Protein 2OJ2 (pdb70)

Organism: Homo sapiens (NCBI:txid9606)

CATH classification: 2.30.30.40

Nearest PDB structures (foldseek):
  2oj2-assembly1_A  TM=7.500E-01  e=1.162E-14  Homo sapiens
  2oi3-assembly1_A  TM=7.207E-01  e=2.127E-12  Homo sapiens
  4u5w-assembly1_B  TM=9.147E-01  e=1.970E-09  Homo sapiens
  3vs4-assembly1_A  TM=9.274E-01  e=3.945E-09  Homo sapiens
  1x6b-assembly1_A  TM=7.966E-01  e=9.903E-05  Homo sapiens

Foldseek 3Di:
DPDDDDDDDDDDDDDDPPDDDDDQWFKKAFCAFADCPDPFAHGDGHGWIWTFDAPPDAWTWTATPVHSHTTTYGVVRIAGPVRDDD/DPPDPDDDDPDD

Structure (mmCIF, N/CA/C/O backbone):
data_2OJ2
#
_entry.id   2OJ2
#
loop_
_entity.id
_entity.type
_entity.pdbx_description
1 polymer 'Hematopoetic Cell Kinase, SH3 domain'
2 polymer 'artificial peptide PD1'
#
loop_
_atom_site.group_PDB
_atom_site.id
_atom_site.type_symbol
_atom_site.label_atom_id
_atom_site.label_alt_id
_atom_site.label_comp_id
_atom_site.label_asym_id
_atom_site.label_entity_id
_atom_site.label_seq_id
_atom_site.pdbx_PDB_ins_code
_atom_site.Cartn_x
_atom_site.Cartn_y
_atom_site.Cartn_z
_atom_site.occupancy
_atom_site.B_iso_or_equiv
_atom_site.auth_seq_id
_atom_site.auth_comp_id
_atom_site.auth_asym_id
_atom_site.auth_atom_id
_atom_site.pdbx_PDB_model_num
ATOM 1 N N . GLY A 1 1 ? -50.627 -62.970 -2.460 1.00 0.00 1 GLY A N 1
ATOM 2 C CA . GLY A 1 1 ? -50.413 -61.542 -2.614 1.00 0.00 1 GLY A CA 1
ATOM 3 C C . GLY A 1 1 ? -49.243 -61.260 -3.558 1.00 0.00 1 GLY A C 1
ATOM 4 O O . GLY A 1 1 ? -48.391 -62.121 -3.770 1.00 0.00 1 GLY A O 1
ATOM 8 N N . PRO A 1 2 ? -49.238 -60.018 -4.113 1.00 0.00 2 PRO A N 1
ATOM 9 C CA . PRO A 1 2 ? -48.185 -59.613 -5.029 1.00 0.00 2 PRO A CA 1
ATOM 10 C C . PRO A 1 2 ? -46.886 -59.319 -4.277 1.00 0.00 2 PRO A C 1
ATOM 11 O O . PRO A 1 2 ? -46.844 -59.396 -3.049 1.00 0.00 2 PRO A O 1
ATOM 22 N N . LEU A 1 3 ? -45.858 -58.987 -5.042 1.00 0.00 3 LEU A N 1
ATOM 23 C CA . LEU A 1 3 ? -44.560 -58.682 -4.464 1.00 0.00 3 LEU A CA 1
ATOM 24 C C . LEU A 1 3 ? -43.820 -57.697 -5.371 1.00 0.00 3 LEU A C 1
ATOM 25 O O . LEU A 1 3 ? -44.051 -57.667 -6.580 1.00 0.00 3 LEU A O 1
ATOM 41 N N . GLY A 1 4 ? -42.947 -56.914 -4.755 1.00 0.00 4 GLY A N 1
ATOM 42 C CA . GLY A 1 4 ? -42.172 -55.932 -5.492 1.00 0.00 4 GLY A CA 1
ATOM 43 C C . GLY A 1 4 ? -40.903 -55.549 -4.729 1.00 0.00 4 GLY A C 1
ATOM 44 O O . GLY A 1 4 ? -40.924 -55.424 -3.505 1.00 0.00 4 GLY A O 1
ATOM 48 N N . SER A 1 5 ? -39.827 -55.374 -5.483 1.00 0.00 5 SER A N 1
ATOM 49 C CA . SER A 1 5 ? -38.551 -55.008 -4.892 1.00 0.00 5 SER A CA 1
ATOM 50 C C . SER A 1 5 ? -38.128 -53.622 -5.379 1.00 0.00 5 SER A C 1
ATOM 51 O O . SER A 1 5 ? -38.019 -53.388 -6.582 1.00 0.00 5 SER A O 1
ATOM 59 N N . PRO A 1 6 ? -37.893 -52.713 -4.394 1.00 0.00 6 PRO A N 1
ATOM 60 C CA . PRO A 1 6 ? -37.483 -51.356 -4.710 1.00 0.00 6 PRO A CA 1
ATOM 61 C C . PRO A 1 6 ? -36.017 -51.313 -5.147 1.00 0.00 6 PRO A C 1
ATOM 62 O O . PRO A 1 6 ? -35.319 -52.324 -5.092 1.00 0.00 6 PRO A O 1
ATOM 73 N N . GLY A 1 7 ? -35.593 -50.130 -5.570 1.00 0.00 7 GLY A N 1
ATOM 74 C CA . GLY A 1 7 ? -34.223 -49.943 -6.015 1.00 0.00 7 GLY A CA 1
ATOM 75 C C . GLY A 1 7 ? -34.143 -48.876 -7.109 1.00 0.00 7 GLY A C 1
ATOM 76 O O . GLY A 1 7 ? -34.249 -49.188 -8.294 1.00 0.00 7 GLY A O 1
ATOM 80 N N . PRO A 1 8 ? -33.953 -47.606 -6.661 1.00 0.00 8 PRO A N 1
ATOM 81 C CA . PRO A 1 8 ? -33.858 -46.492 -7.588 1.00 0.00 8 PRO A CA 1
ATOM 82 C C . PRO A 1 8 ? -32.502 -46.482 -8.297 1.00 0.00 8 PRO A C 1
ATOM 83 O O . PRO A 1 8 ? -31.643 -47.313 -8.010 1.00 0.00 8 PRO A O 1
ATOM 94 N N . ASN A 1 9 ? -32.355 -45.532 -9.209 1.00 0.00 9 ASN A N 1
ATOM 95 C CA . ASN A 1 9 ? -31.118 -45.404 -9.962 1.00 0.00 9 ASN A CA 1
ATOM 96 C C . ASN A 1 9 ? -30.601 -43.969 -9.842 1.00 0.00 9 ASN A C 1
ATOM 97 O O . ASN A 1 9 ? -30.969 -43.104 -10.636 1.00 0.00 9 ASN A O 1
ATOM 108 N N . SER A 1 10 ? -29.755 -43.760 -8.843 1.00 0.00 10 SER A N 1
ATOM 109 C CA . SER A 1 10 ? -29.183 -42.444 -8.611 1.00 0.00 10 SER A CA 1
ATOM 110 C C . SER A 1 10 ? -28.531 -41.922 -9.891 1.00 0.00 10 SER A C 1
ATOM 111 O O . SER A 1 10 ? -28.096 -42.705 -10.735 1.00 0.00 10 SER A O 1
ATOM 119 N N . HIS A 1 11 ? -28.484 -40.602 -9.998 1.00 0.00 11 HIS A N 1
ATOM 120 C CA . HIS A 1 11 ? -27.892 -39.966 -11.164 1.00 0.00 11 HIS A CA 1
ATOM 121 C C . HIS A 1 11 ? -27.251 -38.639 -10.753 1.00 0.00 11 HIS A C 1
ATOM 122 O O . HIS A 1 11 ? -27.440 -38.175 -9.629 1.00 0.00 11 HIS A O 1
ATOM 136 N N . ASN A 1 12 ? -26.506 -38.065 -11.686 1.00 0.00 12 ASN A N 1
ATOM 137 C CA . ASN A 1 12 ? -25.836 -36.800 -11.436 1.00 0.00 12 ASN A CA 1
ATOM 138 C C . ASN A 1 12 ? -25.267 -36.261 -12.750 1.00 0.00 12 ASN A C 1
ATOM 139 O O . ASN A 1 12 ? -25.148 -36.997 -13.727 1.00 0.00 12 ASN A O 1
ATOM 150 N N . SER A 1 13 ? -24.931 -34.979 -12.730 1.00 0.00 13 SER A N 1
ATOM 151 C CA . SER A 1 13 ? -24.379 -34.332 -13.907 1.00 0.00 13 SER A CA 1
ATOM 152 C C . SER A 1 13 ? -23.302 -33.326 -13.495 1.00 0.00 13 SER A C 1
ATOM 153 O O . SER A 1 13 ? -23.446 -32.635 -12.488 1.00 0.00 13 SER A O 1
ATOM 161 N N . ASN A 1 14 ? -22.247 -33.275 -14.295 1.00 0.00 14 ASN A N 1
ATOM 162 C CA . ASN A 1 14 ? -21.147 -32.364 -14.025 1.00 0.00 14 ASN A CA 1
ATOM 163 C C . ASN A 1 14 ? -20.006 -32.649 -15.004 1.00 0.00 14 ASN A C 1
ATOM 164 O O . ASN A 1 14 ? -19.708 -33.805 -15.298 1.00 0.00 14 ASN A O 1
ATOM 175 N N . THR A 1 15 ? -19.396 -31.572 -15.480 1.00 0.00 15 THR A N 1
ATOM 176 C CA . THR A 1 15 ? -18.293 -31.691 -16.419 1.00 0.00 15 THR A CA 1
ATOM 177 C C . THR A 1 15 ? -16.955 -31.633 -15.679 1.00 0.00 15 THR A C 1
ATOM 178 O O . THR A 1 15 ? -16.829 -30.946 -14.668 1.00 0.00 15 THR A O 1
ATOM 189 N N . PRO A 1 16 ? -15.963 -32.385 -16.228 1.00 0.00 16 PRO A N 1
ATOM 190 C CA . PRO A 1 16 ? -14.639 -32.426 -15.631 1.00 0.00 16 PRO A CA 1
ATOM 191 C C . PRO A 1 16 ? -13.867 -31.136 -15.919 1.00 0.00 16 PRO A C 1
ATOM 192 O O . PRO A 1 16 ? -14.461 -30.122 -16.279 1.00 0.00 16 PRO A O 1
ATOM 203 N N . GLY A 1 17 ? -12.556 -31.218 -15.749 1.00 0.00 17 GLY A N 1
ATOM 204 C CA . GLY A 1 17 ? -11.698 -30.070 -15.985 1.00 0.00 17 GLY A CA 1
ATOM 205 C C . GLY A 1 17 ? -11.657 -29.712 -17.473 1.00 0.00 17 GLY A C 1
ATOM 206 O O . GLY A 1 17 ? -10.627 -29.872 -18.125 1.00 0.00 17 GLY A O 1
ATOM 210 N N . ILE A 1 18 ? -12.792 -29.237 -17.965 1.00 0.00 18 ILE A N 1
ATOM 211 C CA . ILE A 1 18 ? -12.899 -28.857 -19.363 1.00 0.00 18 ILE A CA 1
ATOM 212 C C . ILE A 1 18 ? -11.826 -27.816 -19.688 1.00 0.00 18 ILE A C 1
ATOM 213 O O . ILE A 1 18 ? -11.503 -26.971 -18.854 1.00 0.00 18 ILE A O 1
ATOM 229 N N . ARG A 1 19 ? -11.302 -27.912 -20.901 1.00 0.00 19 ARG A N 1
ATOM 230 C CA . ARG A 1 19 ? -10.272 -26.989 -21.347 1.00 0.00 19 ARG A CA 1
ATOM 231 C C . ARG A 1 19 ? -10.575 -25.575 -20.849 1.00 0.00 19 ARG A C 1
ATOM 232 O O . ARG A 1 19 ? -11.736 -25.212 -20.668 1.00 0.00 19 ARG A O 1
ATOM 253 N N . GLU A 1 20 ? -9.511 -24.813 -20.643 1.00 0.00 20 GLU A N 1
ATOM 254 C CA . GLU A 1 20 ? -9.648 -23.446 -20.171 1.00 0.00 20 GLU A CA 1
ATOM 255 C C . GLU A 1 20 ? -9.463 -22.463 -21.330 1.00 0.00 20 GLU A C 1
ATOM 256 O O . GLU A 1 20 ? -9.078 -22.860 -22.429 1.00 0.00 20 GLU A O 1
ATOM 268 N N . ALA A 1 21 ? -9.747 -21.201 -21.043 1.00 0.00 21 ALA A N 1
ATOM 269 C CA . ALA A 1 21 ? -9.616 -20.159 -22.047 1.00 0.00 21 ALA A CA 1
ATOM 270 C C . ALA A 1 21 ? -9.983 -18.810 -21.426 1.00 0.00 21 ALA A C 1
ATOM 271 O O . ALA A 1 21 ? -10.333 -18.739 -20.248 1.00 0.00 21 ALA A O 1
ATOM 278 N N . GLY A 1 22 ? -9.890 -17.772 -22.244 1.00 0.00 22 GLY A N 1
ATOM 279 C CA . GLY A 1 22 ? -10.207 -16.429 -21.790 1.00 0.00 22 GLY A CA 1
ATOM 280 C C . GLY A 1 22 ? -9.350 -16.042 -20.583 1.00 0.00 22 GLY A C 1
ATOM 281 O O . GLY A 1 22 ? -9.859 -15.920 -19.470 1.00 0.00 22 GLY A O 1
ATOM 285 N N . SER A 1 23 ? -8.064 -15.859 -20.844 1.00 0.00 23 SER A N 1
ATOM 286 C CA . SER A 1 23 ? -7.132 -15.489 -19.793 1.00 0.00 23 SER A CA 1
ATOM 287 C C . SER A 1 23 ? -7.293 -14.007 -19.450 1.00 0.00 23 SER A C 1
ATOM 288 O O . SER A 1 23 ? -8.155 -13.327 -20.006 1.00 0.00 23 SER A O 1
ATOM 296 N N . GLU A 1 24 ? -6.450 -13.549 -18.536 1.00 0.00 24 GLU A N 1
ATOM 297 C CA . GLU A 1 24 ? -6.488 -12.159 -18.113 1.00 0.00 24 GLU A CA 1
ATOM 298 C C . GLU A 1 24 ? -5.782 -11.996 -16.765 1.00 0.00 24 GLU A C 1
ATOM 299 O O . GLU A 1 24 ? -6.271 -12.476 -15.743 1.00 0.00 24 GLU A O 1
ATOM 311 N N . ASP A 1 25 ? -4.645 -11.318 -16.807 1.00 0.00 25 ASP A N 1
ATOM 312 C CA . ASP A 1 25 ? -3.867 -11.086 -15.601 1.00 0.00 25 ASP A CA 1
ATOM 313 C C . ASP A 1 25 ? -2.922 -9.903 -15.828 1.00 0.00 25 ASP A C 1
ATOM 314 O O . ASP A 1 25 ? -1.831 -10.073 -16.371 1.00 0.00 25 ASP A O 1
ATOM 323 N N . ILE A 1 26 ? -3.376 -8.734 -15.402 1.00 0.00 26 ILE A N 1
ATOM 324 C CA . ILE A 1 26 ? -2.585 -7.524 -15.553 1.00 0.00 26 ILE A CA 1
ATOM 325 C C . ILE A 1 26 ? -1.523 -7.476 -14.452 1.00 0.00 26 ILE A C 1
ATOM 326 O O . ILE A 1 26 ? -1.821 -7.123 -13.313 1.00 0.00 26 ILE A O 1
ATOM 342 N N . ILE A 1 27 ? -0.306 -7.835 -14.833 1.00 0.00 27 ILE A N 1
ATOM 343 C CA . ILE A 1 27 ? 0.802 -7.835 -13.893 1.00 0.00 27 ILE A CA 1
ATOM 344 C C . ILE A 1 27 ? 1.482 -6.465 -13.911 1.00 0.00 27 ILE A C 1
ATOM 345 O O . ILE A 1 27 ? 1.855 -5.967 -14.973 1.00 0.00 27 ILE A O 1
ATOM 361 N N . VAL A 1 28 ? 1.623 -5.894 -12.723 1.00 0.00 28 VAL A N 1
ATOM 362 C CA . VAL A 1 28 ? 2.251 -4.591 -12.590 1.00 0.00 28 VAL A CA 1
ATOM 363 C C . VAL A 1 28 ? 3.253 -4.628 -11.434 1.00 0.00 28 VAL A C 1
ATOM 364 O O . VAL A 1 28 ? 2.936 -5.112 -10.349 1.00 0.00 28 VAL A O 1
ATOM 377 N N . VAL A 1 29 ? 4.442 -4.112 -11.707 1.00 0.00 29 VAL A N 1
ATOM 378 C CA . VAL A 1 29 ? 5.493 -4.080 -10.703 1.00 0.00 29 VAL A CA 1
ATOM 379 C C . VAL A 1 29 ? 5.430 -2.752 -9.947 1.00 0.00 29 VAL A C 1
ATOM 380 O O . VAL A 1 29 ? 5.311 -1.691 -10.558 1.00 0.00 29 VAL A O 1
ATOM 393 N N . ALA A 1 30 ? 5.513 -2.853 -8.629 1.00 0.00 30 ALA A N 1
ATOM 394 C CA . ALA A 1 30 ? 5.467 -1.674 -7.782 1.00 0.00 30 ALA A CA 1
ATOM 395 C C . ALA A 1 30 ? 6.654 -0.767 -8.114 1.00 0.00 30 ALA A C 1
ATOM 396 O O . ALA A 1 30 ? 7.805 -1.200 -8.058 1.00 0.00 30 ALA A O 1
ATOM 403 N N . LEU A 1 31 ? 6.335 0.474 -8.451 1.00 0.00 31 LEU A N 1
ATOM 404 C CA . LEU A 1 31 ? 7.362 1.445 -8.792 1.00 0.00 31 LEU A CA 1
ATOM 405 C C . LEU A 1 31 ? 7.971 2.007 -7.506 1.00 0.00 31 LEU A C 1
ATOM 406 O O . LEU A 1 31 ? 9.046 2.605 -7.534 1.00 0.00 31 LEU A O 1
ATOM 422 N N . TYR A 1 32 ? 7.260 1.796 -6.409 1.00 0.00 32 TYR A N 1
ATOM 423 C CA . TYR A 1 32 ? 7.718 2.275 -5.116 1.00 0.00 32 TYR A CA 1
ATOM 424 C C . TYR A 1 32 ? 7.047 1.503 -3.977 1.00 0.00 32 TYR A C 1
ATOM 425 O O . TYR A 1 32 ? 5.902 1.073 -4.104 1.00 0.00 32 TYR A O 1
ATOM 443 N N . ASP A 1 33 ? 7.789 1.353 -2.890 1.00 0.00 33 ASP A N 1
ATOM 444 C CA . ASP A 1 33 ? 7.282 0.641 -1.730 1.00 0.00 33 ASP A CA 1
ATOM 445 C C . ASP A 1 33 ? 5.982 1.300 -1.261 1.00 0.00 33 ASP A C 1
ATOM 446 O O . ASP A 1 33 ? 5.877 2.525 -1.238 1.00 0.00 33 ASP A O 1
ATOM 455 N N . TYR A 1 34 ? 5.026 0.457 -0.899 1.00 0.00 34 TYR A N 1
ATOM 456 C CA . TYR A 1 34 ? 3.739 0.941 -0.433 1.00 0.00 34 TYR A CA 1
ATOM 457 C C . TYR A 1 34 ? 3.231 0.106 0.744 1.00 0.00 34 TYR A C 1
ATOM 458 O O . TYR A 1 34 ? 3.182 -1.121 0.663 1.00 0.00 34 TYR A O 1
ATOM 476 N N . GLU A 1 35 ? 2.867 0.803 1.810 1.00 0.00 35 GLU A N 1
ATOM 477 C CA . GLU A 1 35 ? 2.365 0.140 3.002 1.00 0.00 35 GLU A CA 1
ATOM 478 C C . GLU A 1 35 ? 0.960 0.645 3.338 1.00 0.00 35 GLU A C 1
ATOM 479 O O . GLU A 1 35 ? 0.737 1.200 4.414 1.00 0.00 35 GLU A O 1
ATOM 491 N N . ALA A 1 36 ? 0.051 0.434 2.399 1.00 0.00 36 ALA A N 1
ATOM 492 C CA . ALA A 1 36 ? -1.327 0.860 2.582 1.00 0.00 36 ALA A CA 1
ATOM 493 C C . ALA A 1 36 ? -1.346 2.223 3.279 1.00 0.00 36 ALA A C 1
ATOM 494 O O . ALA A 1 36 ? -1.394 2.295 4.507 1.00 0.00 36 ALA A O 1
ATOM 501 N N . ILE A 1 37 ? -1.307 3.269 2.467 1.00 0.00 37 ILE A N 1
ATOM 502 C CA . ILE A 1 37 ? -1.319 4.624 2.990 1.00 0.00 37 ILE A CA 1
ATOM 503 C C . ILE A 1 37 ? -2.693 4.921 3.592 1.00 0.00 37 ILE A C 1
ATOM 504 O O . ILE A 1 37 ? -2.790 5.408 4.718 1.00 0.00 37 ILE A O 1
ATOM 520 N N . HIS A 1 38 ? -3.722 4.615 2.816 1.00 0.00 38 HIS A N 1
ATOM 521 C CA . HIS A 1 38 ? -5.087 4.844 3.258 1.00 0.00 38 HIS A CA 1
ATOM 522 C C . HIS A 1 38 ? -5.843 3.515 3.299 1.00 0.00 38 HIS A C 1
ATOM 523 O O . HIS A 1 38 ? -5.375 2.514 2.759 1.00 0.00 38 HIS A O 1
ATOM 537 N N . HIS A 1 39 ? -6.999 3.548 3.945 1.00 0.00 39 HIS A N 1
ATOM 538 C CA . HIS A 1 39 ? -7.825 2.358 4.063 1.00 0.00 39 HIS A CA 1
ATOM 539 C C . HIS A 1 39 ? -8.110 1.790 2.672 1.00 0.00 39 HIS A C 1
ATOM 540 O O . HIS A 1 39 ? -7.792 2.419 1.664 1.00 0.00 39 HIS A O 1
ATOM 554 N N . GLU A 1 40 ? -8.706 0.607 2.661 1.00 0.00 40 GLU A N 1
ATOM 555 C CA . GLU A 1 40 ? -9.038 -0.053 1.410 1.00 0.00 40 GLU A CA 1
ATOM 556 C C . GLU A 1 40 ? -7.874 0.064 0.424 1.00 0.00 40 GLU A C 1
ATOM 557 O O . GLU A 1 40 ? -7.981 0.752 -0.591 1.00 0.00 40 GLU A O 1
ATOM 569 N N . ASP A 1 41 ? -6.788 -0.620 0.756 1.00 0.00 41 ASP A N 1
ATOM 570 C CA . ASP A 1 41 ? -5.606 -0.602 -0.088 1.00 0.00 41 ASP A CA 1
ATOM 571 C C . ASP A 1 41 ? -4.654 -1.715 0.352 1.00 0.00 41 ASP A C 1
ATOM 572 O O . ASP A 1 41 ? -4.553 -2.017 1.540 1.00 0.00 41 ASP A O 1
ATOM 581 N N . LEU A 1 42 ? -3.980 -2.295 -0.630 1.00 0.00 42 LEU A N 1
ATOM 582 C CA . LEU A 1 42 ? -3.039 -3.369 -0.358 1.00 0.00 42 LEU A CA 1
ATOM 583 C C . LEU A 1 42 ? -1.636 -2.783 -0.189 1.00 0.00 42 LEU A C 1
ATOM 584 O O . LEU A 1 42 ? -1.338 -1.715 -0.722 1.00 0.00 42 LEU A O 1
ATOM 600 N N . SER A 1 43 ? -0.813 -3.506 0.556 1.00 0.00 43 SER A N 1
ATOM 601 C CA . SER A 1 43 ? 0.551 -3.071 0.803 1.00 0.00 43 SER A CA 1
ATOM 602 C C . SER A 1 43 ? 1.531 -3.958 0.033 1.00 0.00 43 SER A C 1
ATOM 603 O O . SER A 1 43 ? 1.381 -5.178 0.008 1.00 0.00 43 SER A O 1
ATOM 611 N N . PHE A 1 44 ? 2.513 -3.309 -0.576 1.00 0.00 44 PHE A N 1
ATOM 612 C CA . PHE A 1 44 ? 3.517 -4.024 -1.345 1.00 0.00 44 PHE A CA 1
ATOM 613 C C . PHE A 1 44 ? 4.885 -3.347 -1.225 1.00 0.00 44 PHE A C 1
ATOM 614 O O . PHE A 1 44 ? 5.059 -2.430 -0.423 1.00 0.00 44 PHE A O 1
ATOM 631 N N . GLN A 1 45 ? 5.819 -3.824 -2.034 1.00 0.00 45 GLN A N 1
ATOM 632 C CA . GLN A 1 45 ? 7.165 -3.277 -2.028 1.00 0.00 45 GLN A CA 1
ATOM 633 C C . GLN A 1 45 ? 7.602 -2.928 -3.453 1.00 0.00 45 GLN A C 1
ATOM 634 O O . GLN A 1 45 ? 7.049 -3.448 -4.420 1.00 0.00 45 GLN A O 1
ATOM 648 N N . LYS A 1 46 ? 8.591 -2.050 -3.535 1.00 0.00 46 LYS A N 1
ATOM 649 C CA . LYS A 1 46 ? 9.108 -1.626 -4.826 1.00 0.00 46 LYS A CA 1
ATOM 650 C C . LYS A 1 46 ? 9.784 -2.813 -5.514 1.00 0.00 46 LYS A C 1
ATOM 651 O O . LYS A 1 46 ? 10.904 -3.183 -5.164 1.00 0.00 46 LYS A O 1
ATOM 670 N N . GLY A 1 47 ? 9.076 -3.378 -6.481 1.00 0.00 47 GLY A N 1
ATOM 671 C CA . GLY A 1 47 ? 9.594 -4.515 -7.222 1.00 0.00 47 GLY A CA 1
ATOM 672 C C . GLY A 1 47 ? 8.655 -5.718 -7.106 1.00 0.00 47 GLY A C 1
ATOM 673 O O . GLY A 1 47 ? 8.887 -6.752 -7.729 1.00 0.00 47 GLY A O 1
ATOM 677 N N . ASP A 1 48 ? 7.616 -5.542 -6.303 1.00 0.00 48 ASP A N 1
ATOM 678 C CA . ASP A 1 48 ? 6.643 -6.600 -6.096 1.00 0.00 48 ASP A CA 1
ATOM 679 C C . ASP A 1 48 ? 5.649 -6.607 -7.260 1.00 0.00 48 ASP A C 1
ATOM 680 O O . ASP A 1 48 ? 5.311 -5.554 -7.798 1.00 0.00 48 ASP A O 1
ATOM 689 N N . GLN A 1 49 ? 5.209 -7.806 -7.614 1.00 0.00 49 GLN A N 1
ATOM 690 C CA . GLN A 1 49 ? 4.261 -7.963 -8.703 1.00 0.00 49 GLN A CA 1
ATOM 691 C C . GLN A 1 49 ? 2.876 -8.313 -8.156 1.00 0.00 49 GLN A C 1
ATOM 692 O O . GLN A 1 49 ? 2.758 -9.066 -7.191 1.00 0.00 49 GLN A O 1
ATOM 706 N N . MET A 1 50 ? 1.862 -7.749 -8.796 1.00 0.00 50 MET A N 1
ATOM 707 C CA . MET A 1 50 ? 0.490 -7.992 -8.386 1.00 0.00 50 MET A CA 1
ATOM 708 C C . MET A 1 50 ? -0.393 -8.323 -9.590 1.00 0.00 50 MET A C 1
ATOM 709 O O . MET A 1 50 ? -0.162 -7.823 -10.690 1.00 0.00 50 MET A O 1
ATOM 723 N N . VAL A 1 51 ? -1.386 -9.165 -9.342 1.00 0.00 51 VAL A N 1
ATOM 724 C CA . VAL A 1 51 ? -2.304 -9.569 -10.394 1.00 0.00 51 VAL A CA 1
ATOM 725 C C . VAL A 1 51 ? -3.534 -8.661 -10.368 1.00 0.00 51 VAL A C 1
ATOM 726 O O . VAL A 1 51 ? -4.488 -8.923 -9.636 1.00 0.00 51 VAL A O 1
ATOM 739 N N . VAL A 1 52 ? -3.472 -7.611 -11.173 1.00 0.00 52 VAL A N 1
ATOM 740 C CA . VAL A 1 52 ? -4.570 -6.661 -11.252 1.00 0.00 52 VAL A CA 1
ATOM 741 C C . VAL A 1 52 ? -5.830 -7.385 -11.732 1.00 0.00 52 VAL A C 1
ATOM 742 O O . VAL A 1 52 ? -5.850 -7.943 -12.828 1.00 0.00 52 VAL A O 1
ATOM 755 N N . LEU A 1 53 ? -6.852 -7.351 -10.888 1.00 0.00 53 LEU A N 1
ATOM 756 C CA . LEU A 1 53 ? -8.112 -7.995 -11.213 1.00 0.00 53 LEU A CA 1
ATOM 757 C C . LEU A 1 53 ? -9.107 -6.941 -11.705 1.00 0.00 53 LEU A C 1
ATOM 758 O O . LEU A 1 53 ? -9.690 -7.086 -12.778 1.00 0.00 53 LEU A O 1
ATOM 774 N N . GLU A 1 54 ? -9.271 -5.906 -10.895 1.00 0.00 54 GLU A N 1
ATOM 775 C CA . GLU A 1 54 ? -10.185 -4.828 -11.234 1.00 0.00 54 GLU A CA 1
ATOM 776 C C . GLU A 1 54 ? -9.426 -3.505 -11.353 1.00 0.00 54 GLU A C 1
ATOM 777 O O . GLU A 1 54 ? -8.523 -3.230 -10.564 1.00 0.00 54 GLU A O 1
ATOM 789 N N . GLU A 1 55 ? -9.818 -2.722 -12.347 1.00 0.00 55 GLU A N 1
ATOM 790 C CA . GLU A 1 55 ? -9.186 -1.435 -12.579 1.00 0.00 55 GLU A CA 1
ATOM 791 C C . GLU A 1 55 ? -10.247 -0.357 -12.812 1.00 0.00 55 GLU A C 1
ATOM 792 O O . GLU A 1 55 ? -10.446 0.090 -13.940 1.00 0.00 55 GLU A O 1
ATOM 804 N N . SER A 1 56 ? -10.900 0.030 -11.726 1.00 0.00 56 SER A N 1
ATOM 805 C CA . SER A 1 56 ? -11.935 1.047 -11.797 1.00 0.00 56 SER A CA 1
ATOM 806 C C . SER A 1 56 ? -11.396 2.294 -12.499 1.00 0.00 56 SER A C 1
ATOM 807 O O . SER A 1 56 ? -11.897 2.685 -13.552 1.00 0.00 56 SER A O 1
ATOM 815 N N . GLY A 1 57 ? -10.379 2.886 -11.888 1.00 0.00 57 GLY A N 1
ATOM 816 C CA . GLY A 1 57 ? -9.766 4.082 -12.441 1.00 0.00 57 GLY A CA 1
ATOM 817 C C . GLY A 1 57 ? -8.252 4.071 -12.223 1.00 0.00 57 GLY A C 1
ATOM 818 O O . GLY A 1 57 ? -7.509 3.514 -13.030 1.00 0.00 57 GLY A O 1
ATOM 822 N N . GLU A 1 58 ? -7.839 4.693 -11.129 1.00 0.00 58 GLU A N 1
ATOM 823 C CA . GLU A 1 58 ? -6.426 4.763 -10.795 1.00 0.00 58 GLU A CA 1
ATOM 824 C C . GLU A 1 58 ? -6.013 3.537 -9.979 1.00 0.00 58 GLU A C 1
ATOM 825 O O . GLU A 1 58 ? -5.155 2.765 -10.403 1.00 0.00 58 GLU A O 1
ATOM 837 N N . TRP A 1 59 ? -6.642 3.397 -8.821 1.00 0.00 59 TRP A N 1
ATOM 838 C CA . TRP A 1 59 ? -6.351 2.279 -7.941 1.00 0.00 59 TRP A CA 1
ATOM 839 C C . TRP A 1 59 ? -7.008 1.029 -8.530 1.00 0.00 59 TRP A C 1
ATOM 840 O O . TRP A 1 59 ? -8.174 1.062 -8.919 1.00 0.00 59 TRP A O 1
ATOM 861 N N . TRP A 1 60 ? -6.231 -0.042 -8.578 1.00 0.00 60 TRP A N 1
ATOM 862 C CA . TRP A 1 60 ? -6.723 -1.300 -9.114 1.00 0.00 60 TRP A CA 1
ATOM 863 C C . TRP A 1 60 ? -6.632 -2.354 -8.008 1.00 0.00 60 TRP A C 1
ATOM 864 O O . TRP A 1 60 ? -5.783 -2.257 -7.123 1.00 0.00 60 TRP A O 1
ATOM 885 N N . LYS A 1 61 ? -7.517 -3.336 -8.094 1.00 0.00 61 LYS A N 1
ATOM 886 C CA . LYS A 1 61 ? -7.547 -4.405 -7.112 1.00 0.00 61 LYS A CA 1
ATOM 887 C C . LYS A 1 61 ? -6.724 -5.588 -7.628 1.00 0.00 61 LYS A C 1
ATOM 888 O O . LYS A 1 61 ? -7.215 -6.392 -8.419 1.00 0.00 61 LYS A O 1
ATOM 907 N N . ALA A 1 62 ? -5.488 -5.659 -7.158 1.00 0.00 62 ALA A N 1
ATOM 908 C CA . ALA A 1 62 ? -4.593 -6.731 -7.561 1.00 0.00 62 ALA A CA 1
ATOM 909 C C . ALA A 1 62 ? -4.220 -7.566 -6.335 1.00 0.00 62 ALA A C 1
ATOM 910 O O . ALA A 1 62 ? -4.285 -7.083 -5.207 1.00 0.00 62 ALA A O 1
ATOM 917 N N . ARG A 1 63 ? -3.839 -8.807 -6.599 1.00 0.00 63 ARG A N 1
ATOM 918 C CA . ARG A 1 63 ? -3.455 -9.715 -5.532 1.00 0.00 63 ARG A CA 1
ATOM 919 C C . ARG A 1 63 ? -1.933 -9.870 -5.488 1.00 0.00 63 ARG A C 1
ATOM 920 O O . ARG A 1 63 ? -1.318 -10.267 -6.476 1.00 0.00 63 ARG A O 1
ATOM 941 N N . SER A 1 64 ? -1.371 -9.551 -4.332 1.00 0.00 64 SER A N 1
ATOM 942 C CA . SER A 1 64 ? 0.067 -9.650 -4.146 1.00 0.00 64 SER A CA 1
ATOM 943 C C . SER A 1 64 ? 0.546 -11.056 -4.511 1.00 0.00 64 SER A C 1
ATOM 944 O O . SER A 1 64 ? -0.024 -12.048 -4.057 1.00 0.00 64 SER A O 1
ATOM 952 N N . LEU A 1 65 ? 1.589 -11.099 -5.327 1.00 0.00 65 LEU A N 1
ATOM 953 C CA . LEU A 1 65 ? 2.152 -12.368 -5.758 1.00 0.00 65 LEU A CA 1
ATOM 954 C C . LEU A 1 65 ? 3.225 -12.809 -4.762 1.00 0.00 65 LEU A C 1
ATOM 955 O O . LEU A 1 65 ? 4.106 -13.598 -5.102 1.00 0.00 65 LEU A O 1
ATOM 971 N N . ALA A 1 66 ? 3.117 -12.281 -3.551 1.00 0.00 66 ALA A N 1
ATOM 972 C CA . ALA A 1 66 ? 4.069 -12.611 -2.504 1.00 0.00 66 ALA A CA 1
ATOM 973 C C . ALA A 1 66 ? 3.325 -13.251 -1.329 1.00 0.00 66 ALA A C 1
ATOM 974 O O . ALA A 1 66 ? 3.835 -14.175 -0.697 1.00 0.00 66 ALA A O 1
ATOM 981 N N . THR A 1 67 ? 2.133 -12.734 -1.073 1.00 0.00 67 THR A N 1
ATOM 982 C CA . THR A 1 67 ? 1.315 -13.243 0.014 1.00 0.00 67 THR A CA 1
ATOM 983 C C . THR A 1 67 ? -0.067 -13.647 -0.502 1.00 0.00 67 THR A C 1
ATOM 984 O O . THR A 1 67 ? -0.920 -14.082 0.271 1.00 0.00 67 THR A O 1
ATOM 995 N N . ARG A 1 68 ? -0.247 -13.488 -1.804 1.00 0.00 68 ARG A N 1
ATOM 996 C CA . ARG A 1 68 ? -1.511 -13.831 -2.433 1.00 0.00 68 ARG A CA 1
ATOM 997 C C . ARG A 1 68 ? -2.647 -13.008 -1.824 1.00 0.00 68 ARG A C 1
ATOM 998 O O . ARG A 1 68 ? -3.807 -13.416 -1.867 1.00 0.00 68 ARG A O 1
ATOM 1019 N N . LYS A 1 69 ? -2.275 -11.863 -1.270 1.00 0.00 69 LYS A N 1
ATOM 1020 C CA . LYS A 1 69 ? -3.248 -10.979 -0.653 1.00 0.00 69 LYS A CA 1
ATOM 1021 C C . LYS A 1 69 ? -4.144 -10.377 -1.737 1.00 0.00 69 LYS A C 1
ATOM 1022 O O . LYS A 1 69 ? -3.941 -10.626 -2.924 1.00 0.00 69 LYS A O 1
ATOM 1041 N N . GLU A 1 70 ? -5.118 -9.597 -1.290 1.00 0.00 70 GLU A N 1
ATOM 1042 C CA . GLU A 1 70 ? -6.045 -8.957 -2.207 1.00 0.00 70 GLU A CA 1
ATOM 1043 C C . GLU A 1 70 ? -6.490 -7.602 -1.655 1.00 0.00 70 GLU A C 1
ATOM 1044 O O . GLU A 1 70 ? -7.051 -7.527 -0.563 1.00 0.00 70 GLU A O 1
ATOM 1056 N N . GLY A 1 71 ? -6.221 -6.564 -2.433 1.00 0.00 71 GLY A N 1
ATOM 1057 C CA . GLY A 1 71 ? -6.586 -5.216 -2.036 1.00 0.00 71 GLY A CA 1
ATOM 1058 C C . GLY A 1 71 ? -6.250 -4.208 -3.138 1.00 0.00 71 GLY A C 1
ATOM 1059 O O . GLY A 1 71 ? -5.457 -4.503 -4.031 1.00 0.00 71 GLY A O 1
ATOM 1063 N N . TYR A 1 72 ? -6.870 -3.042 -3.038 1.00 0.00 72 TYR A N 1
ATOM 1064 C CA . TYR A 1 72 ? -6.647 -1.991 -4.015 1.00 0.00 72 TYR A CA 1
ATOM 1065 C C . TYR A 1 72 ? -5.227 -1.432 -3.907 1.00 0.00 72 TYR A C 1
ATOM 1066 O O . TYR A 1 72 ? -4.702 -1.272 -2.806 1.00 0.00 72 TYR A O 1
ATOM 1084 N N . ILE A 1 73 ? -4.645 -1.152 -5.064 1.00 0.00 73 ILE A N 1
ATOM 1085 C CA . ILE A 1 73 ? -3.296 -0.615 -5.111 1.00 0.00 73 ILE A CA 1
ATOM 1086 C C . ILE A 1 73 ? -3.248 0.547 -6.105 1.00 0.00 73 ILE A C 1
ATOM 1087 O O . ILE A 1 73 ? -4.027 0.587 -7.058 1.00 0.00 73 ILE A O 1
ATOM 1103 N N . PRO A 1 74 ? -2.303 1.489 -5.845 1.00 0.00 74 PRO A N 1
ATOM 1104 C CA . PRO A 1 74 ? -2.145 2.649 -6.705 1.00 0.00 74 PRO A CA 1
ATOM 1105 C C . PRO A 1 74 ? -1.453 2.268 -8.016 1.00 0.00 74 PRO A C 1
ATOM 1106 O O . PRO A 1 74 ? -0.464 1.538 -8.010 1.00 0.00 74 PRO A O 1
ATOM 1117 N N . SER A 1 75 ? -2.001 2.782 -9.108 1.00 0.00 75 SER A N 1
ATOM 1118 C CA . SER A 1 75 ? -1.449 2.504 -10.423 1.00 0.00 75 SER A CA 1
ATOM 1119 C C . SER A 1 75 ? -0.213 3.374 -10.665 1.00 0.00 75 SER A C 1
ATOM 1120 O O . SER A 1 75 ? 0.701 2.973 -11.385 1.00 0.00 75 SER A O 1
ATOM 1128 N N . ASN A 1 76 ? -0.225 4.547 -10.051 1.00 0.00 76 ASN A N 1
ATOM 1129 C CA . ASN A 1 76 ? 0.883 5.477 -10.191 1.00 0.00 76 ASN A CA 1
ATOM 1130 C C . ASN A 1 76 ? 2.107 4.919 -9.461 1.00 0.00 76 ASN A C 1
ATOM 1131 O O . ASN A 1 76 ? 3.201 5.472 -9.563 1.00 0.00 76 ASN A O 1
ATOM 1142 N N . TYR A 1 77 ? 1.881 3.828 -8.743 1.00 0.00 77 TYR A N 1
ATOM 1143 C CA . TYR A 1 77 ? 2.951 3.190 -7.997 1.00 0.00 77 TYR A CA 1
ATOM 1144 C C . TYR A 1 77 ? 3.275 1.810 -8.574 1.00 0.00 77 TYR A C 1
ATOM 1145 O O . TYR A 1 77 ? 3.975 1.018 -7.945 1.00 0.00 77 TYR A O 1
ATOM 1163 N N . VAL A 1 78 ? 2.749 1.565 -9.765 1.00 0.00 78 VAL A N 1
ATOM 1164 C CA . VAL A 1 78 ? 2.973 0.295 -10.435 1.00 0.00 78 VAL A CA 1
ATOM 1165 C C . VAL A 1 78 ? 3.232 0.547 -11.922 1.00 0.00 78 VAL A C 1
ATOM 1166 O O . VAL A 1 78 ? 2.999 1.648 -12.420 1.00 0.00 78 VAL A O 1
ATOM 1179 N N . ALA A 1 79 ? 3.710 -0.493 -12.591 1.00 0.00 79 ALA A N 1
ATOM 1180 C CA . ALA A 1 79 ? 4.003 -0.399 -14.011 1.00 0.00 79 ALA A CA 1
ATOM 1181 C C . ALA A 1 79 ? 3.910 -1.790 -14.640 1.00 0.00 79 ALA A C 1
ATOM 1182 O O . ALA A 1 79 ? 4.729 -2.661 -14.352 1.00 0.00 79 ALA A O 1
ATOM 1189 N N . ARG A 1 80 ? 2.904 -1.956 -15.487 1.00 0.00 80 ARG A N 1
ATOM 1190 C CA . ARG A 1 80 ? 2.693 -3.226 -16.159 1.00 0.00 80 ARG A CA 1
ATOM 1191 C C . ARG A 1 80 ? 4.033 -3.836 -16.574 1.00 0.00 80 ARG A C 1
ATOM 1192 O O . ARG A 1 80 ? 4.914 -3.133 -17.068 1.00 0.00 80 ARG A O 1
ATOM 1213 N N . VAL A 1 81 ? 4.147 -5.139 -16.357 1.00 0.00 81 VAL A N 1
ATOM 1214 C CA . VAL A 1 81 ? 5.365 -5.851 -16.703 1.00 0.00 81 VAL A CA 1
ATOM 1215 C C . VAL A 1 81 ? 5.630 -5.702 -18.202 1.00 0.00 81 VAL A C 1
ATOM 1216 O O . VAL A 1 81 ? 6.782 -5.656 -18.631 1.00 0.00 81 VAL A O 1
ATOM 1229 N N . ASP A 1 82 ? 4.545 -5.632 -18.959 1.00 0.00 82 ASP A N 1
ATOM 1230 C CA . ASP A 1 82 ? 4.646 -5.489 -20.402 1.00 0.00 82 ASP A CA 1
ATOM 1231 C C . ASP A 1 82 ? 4.737 -4.004 -20.757 1.00 0.00 82 ASP A C 1
ATOM 1232 O O . ASP A 1 82 ? 4.600 -3.632 -21.922 1.00 0.00 82 ASP A O 1
ATOM 1241 N N . SER A 1 83 ? 4.968 -3.196 -19.733 1.00 0.00 83 SER A N 1
ATOM 1242 C CA . SER A 1 83 ? 5.079 -1.759 -19.923 1.00 0.00 83 SER A CA 1
ATOM 1243 C C . SER A 1 83 ? 6.466 -1.280 -19.490 1.00 0.00 83 SER A C 1
ATOM 1244 O O . SER A 1 83 ? 6.638 -0.118 -19.124 1.00 0.00 83 SER A O 1
ATOM 1252 N N . LEU A 1 84 ? 7.419 -2.198 -19.548 1.00 0.00 84 LEU A N 1
ATOM 1253 C CA . LEU A 1 84 ? 8.785 -1.883 -19.166 1.00 0.00 84 LEU A CA 1
ATOM 1254 C C . LEU A 1 84 ? 9.606 -1.587 -20.424 1.00 0.00 84 LEU A C 1
ATOM 1255 O O . LEU A 1 84 ? 9.345 -2.150 -21.486 1.00 0.00 84 LEU A O 1
ATOM 1271 N N . GLU A 1 85 ? 10.581 -0.706 -20.261 1.00 0.00 85 GLU A N 1
ATOM 1272 C CA . GLU A 1 85 ? 11.442 -0.329 -21.369 1.00 0.00 85 GLU A CA 1
ATOM 1273 C C . GLU A 1 85 ? 12.911 -0.385 -20.944 1.00 0.00 85 GLU A C 1
ATOM 1274 O O . GLU A 1 85 ? 13.275 0.131 -19.889 1.00 0.00 85 GLU A O 1
ATOM 1286 N N . THR A 1 86 ? 13.714 -1.016 -21.788 1.00 0.00 86 THR A N 1
ATOM 1287 C CA . THR A 1 86 ? 15.135 -1.146 -21.512 1.00 0.00 86 THR A CA 1
ATOM 1288 C C . THR A 1 86 ? 15.371 -1.354 -20.015 1.00 0.00 86 THR A C 1
ATOM 1289 O O . THR A 1 86 ? 15.974 -0.509 -19.355 1.00 0.00 86 THR A O 1
ATOM 1306 N N . HIS B 2 2 ? -10.617 1.360 -7.322 1.00 0.00 120 HIS B N 1
ATOM 1307 C CA . HIS B 2 2 ? -11.455 2.370 -6.699 1.00 0.00 120 HIS B CA 1
ATOM 1308 C C . HIS B 2 2 ? -10.743 3.724 -6.742 1.00 0.00 120 HIS B C 1
ATOM 1309 O O . HIS B 2 2 ? -9.638 3.865 -6.223 1.00 0.00 120 HIS B O 1
ATOM 1323 N N . SER B 2 3 ? -11.407 4.686 -7.367 1.00 0.00 121 SER B N 1
ATOM 1324 C CA . SER B 2 3 ? -10.853 6.023 -7.485 1.00 0.00 121 SER B CA 1
ATOM 1325 C C . SER B 2 3 ? -11.446 6.933 -6.407 1.00 0.00 121 SER B C 1
ATOM 1326 O O . SER B 2 3 ? -12.506 7.525 -6.604 1.00 0.00 121 SER B O 1
ATOM 1334 N N . LYS B 2 4 ? -10.737 7.014 -5.291 1.00 0.00 122 LYS B N 1
ATOM 1335 C CA . LYS B 2 4 ? -11.180 7.841 -4.181 1.00 0.00 122 LYS B CA 1
ATOM 1336 C C . LYS B 2 4 ? -10.169 8.967 -3.954 1.00 0.00 122 LYS B C 1
ATOM 1337 O O . LYS B 2 4 ? -10.553 10.120 -3.758 1.00 0.00 122 LYS B O 1
ATOM 1356 N N . TYR B 2 5 ? -8.899 8.596 -3.991 1.00 0.00 123 TYR B N 1
ATOM 1357 C CA . TYR B 2 5 ? -7.830 9.560 -3.791 1.00 0.00 123 TYR B CA 1
ATOM 1358 C C . TYR B 2 5 ? -7.078 9.821 -5.098 1.00 0.00 123 TYR B C 1
ATOM 1359 O O . TYR B 2 5 ? -7.004 8.949 -5.962 1.00 0.00 123 TYR B O 1
ATOM 1377 N N . PRO B 2 6 ? -6.523 11.059 -5.204 1.00 0.00 124 PRO B N 1
ATOM 1378 C CA . PRO B 2 6 ? -5.780 11.446 -6.389 1.00 0.00 124 PRO B CA 1
ATOM 1379 C C . PRO B 2 6 ? -4.398 10.789 -6.410 1.00 0.00 124 PRO B C 1
ATOM 1380 O O . PRO B 2 6 ? -3.383 11.472 -6.538 1.00 0.00 124 PRO B O 1
ATOM 1391 N N . LEU B 2 7 ? -4.405 9.470 -6.282 1.00 0.00 125 LEU B N 1
ATOM 1392 C CA . LEU B 2 7 ? -3.165 8.713 -6.284 1.00 0.00 125 LEU B CA 1
ATOM 1393 C C . LEU B 2 7 ? -2.273 9.198 -5.139 1.00 0.00 125 LEU B C 1
ATOM 1394 O O . LEU B 2 7 ? -2.389 10.340 -4.699 1.00 0.00 125 LEU B O 1
ATOM 1410 N N . PRO B 2 8 ? -1.381 8.281 -4.677 1.00 0.00 126 PRO B N 1
ATOM 1411 C CA . PRO B 2 8 ? -0.471 8.604 -3.591 1.00 0.00 126 PRO B CA 1
ATOM 1412 C C . PRO B 2 8 ? 0.660 9.513 -4.076 1.00 0.00 126 PRO B C 1
ATOM 1413 O O . PRO B 2 8 ? 0.872 9.658 -5.279 1.00 0.00 126 PRO B O 1
ATOM 1424 N N . PRO B 2 9 ? 1.377 10.116 -3.090 1.00 0.00 127 PRO B N 1
ATOM 1425 C CA . PRO B 2 9 ? 2.481 11.007 -3.404 1.00 0.00 127 PRO B CA 1
ATOM 1426 C C . PRO B 2 9 ? 3.710 10.217 -3.860 1.00 0.00 127 PRO B C 1
ATOM 1427 O O . PRO B 2 9 ? 4.298 9.471 -3.078 1.00 0.00 127 PRO B O 1
ATOM 1438 N N . LEU B 2 10 ? 4.061 10.408 -5.123 1.00 0.00 128 LEU B N 1
ATOM 1439 C CA . LEU B 2 10 ? 5.209 9.722 -5.692 1.00 0.00 128 LEU B CA 1
ATOM 1440 C C . LEU B 2 10 ? 6.440 9.995 -4.827 1.00 0.00 128 LEU B C 1
ATOM 1441 O O . LEU B 2 10 ? 6.723 11.143 -4.488 1.00 0.00 128 LEU B O 1
ATOM 1457 N N . PRO B 2 11 ? 7.159 8.892 -4.486 1.00 0.00 129 PRO B N 1
ATOM 1458 C CA . PRO B 2 11 ? 8.355 9.001 -3.667 1.00 0.00 129 PRO B CA 1
ATOM 1459 C C . PRO B 2 11 ? 9.526 9.556 -4.478 1.00 0.00 129 PRO B C 1
ATOM 1460 O O . PRO B 2 11 ? 9.327 10.154 -5.535 1.00 0.00 129 PRO B O 1
ATOM 1471 N N . SER B 2 12 ? 10.724 9.339 -3.954 1.00 0.00 130 SER B N 1
ATOM 1472 C CA . SER B 2 12 ? 11.928 9.809 -4.617 1.00 0.00 130 SER B CA 1
ATOM 1473 C C . SER B 2 12 ? 12.464 8.728 -5.557 1.00 0.00 130 SER B C 1
ATOM 1474 O O . SER B 2 12 ? 12.346 8.845 -6.775 1.00 0.00 130 SER B O 1
ATOM 1482 N N . LEU B 2 13 ? 13.044 7.700 -4.954 1.00 0.00 131 LEU B N 1
ATOM 1483 C CA . LEU B 2 13 ? 13.599 6.599 -5.722 1.00 0.00 131 LEU B CA 1
ATOM 1484 C C . LEU B 2 13 ? 12.577 5.463 -5.789 1.00 0.00 131 LEU B C 1
ATOM 1485 O O . LEU B 2 13 ? 11.599 5.458 -5.044 1.00 0.00 131 LEU B O 1
ATOM 1504 N N . GLY A 1 1 ? 3.770 -72.188 12.348 1.00 0.00 1 GLY A N 2
ATOM 1505 C CA . GLY A 1 1 ? 2.542 -71.423 12.471 1.00 0.00 1 GLY A CA 2
ATOM 1506 C C . GLY A 1 1 ? 2.627 -70.116 11.680 1.00 0.00 1 GLY A C 2
ATOM 1507 O O . GLY A 1 1 ? 3.542 -69.321 11.886 1.00 0.00 1 GLY A O 2
ATOM 1511 N N . PRO A 1 2 ? 1.637 -69.931 10.767 1.00 0.00 2 PRO A N 2
ATOM 1512 C CA . PRO A 1 2 ? 1.591 -68.735 9.944 1.00 0.00 2 PRO A CA 2
ATOM 1513 C C . PRO A 1 2 ? 1.117 -67.528 10.755 1.00 0.00 2 PRO A C 2
ATOM 1514 O O . PRO A 1 2 ? 0.795 -67.657 11.936 1.00 0.00 2 PRO A O 2
ATOM 1525 N N . LEU A 1 3 ? 1.088 -66.382 10.091 1.00 0.00 3 LEU A N 2
ATOM 1526 C CA . LEU A 1 3 ? 0.658 -65.153 10.736 1.00 0.00 3 LEU A CA 2
ATOM 1527 C C . LEU A 1 3 ? 0.632 -64.024 9.704 1.00 0.00 3 LEU A C 2
ATOM 1528 O O . LEU A 1 3 ? 1.509 -63.940 8.847 1.00 0.00 3 LEU A O 2
ATOM 1544 N N . GLY A 1 4 ? -0.385 -63.182 9.822 1.00 0.00 4 GLY A N 2
ATOM 1545 C CA . GLY A 1 4 ? -0.537 -62.060 8.910 1.00 0.00 4 GLY A CA 2
ATOM 1546 C C . GLY A 1 4 ? -2.014 -61.763 8.648 1.00 0.00 4 GLY A C 2
ATOM 1547 O O . GLY A 1 4 ? -2.847 -62.668 8.676 1.00 0.00 4 GLY A O 2
ATOM 1551 N N . SER A 1 5 ? -2.295 -60.492 8.399 1.00 0.00 5 SER A N 2
ATOM 1552 C CA . SER A 1 5 ? -3.658 -60.065 8.132 1.00 0.00 5 SER A CA 2
ATOM 1553 C C . SER A 1 5 ? -3.661 -58.633 7.594 1.00 0.00 5 SER A C 2
ATOM 1554 O O . SER A 1 5 ? -3.682 -57.676 8.366 1.00 0.00 5 SER A O 2
ATOM 1562 N N . PRO A 1 6 ? -3.639 -58.529 6.239 1.00 0.00 6 PRO A N 2
ATOM 1563 C CA . PRO A 1 6 ? -3.640 -57.229 5.588 1.00 0.00 6 PRO A CA 2
ATOM 1564 C C . PRO A 1 6 ? -5.026 -56.586 5.650 1.00 0.00 6 PRO A C 2
ATOM 1565 O O . PRO A 1 6 ? -6.004 -57.242 6.003 1.00 0.00 6 PRO A O 2
ATOM 1576 N N . GLY A 1 7 ? -5.066 -55.308 5.299 1.00 0.00 7 GLY A N 2
ATOM 1577 C CA . GLY A 1 7 ? -6.317 -54.568 5.310 1.00 0.00 7 GLY A CA 2
ATOM 1578 C C . GLY A 1 7 ? -6.067 -53.067 5.160 1.00 0.00 7 GLY A C 2
ATOM 1579 O O . GLY A 1 7 ? -5.746 -52.386 6.134 1.00 0.00 7 GLY A O 2
ATOM 1583 N N . PRO A 1 8 ? -6.226 -52.580 3.900 1.00 0.00 8 PRO A N 2
ATOM 1584 C CA . PRO A 1 8 ? -6.022 -51.171 3.611 1.00 0.00 8 PRO A CA 2
ATOM 1585 C C . PRO A 1 8 ? -7.193 -50.330 4.121 1.00 0.00 8 PRO A C 2
ATOM 1586 O O . PRO A 1 8 ? -8.188 -50.871 4.602 1.00 0.00 8 PRO A O 2
ATOM 1597 N N . ASN A 1 9 ? -7.037 -49.020 3.999 1.00 0.00 9 ASN A N 2
ATOM 1598 C CA . ASN A 1 9 ? -8.070 -48.098 4.442 1.00 0.00 9 ASN A CA 2
ATOM 1599 C C . ASN A 1 9 ? -8.598 -47.315 3.240 1.00 0.00 9 ASN A C 2
ATOM 1600 O O . ASN A 1 9 ? -8.013 -46.307 2.845 1.00 0.00 9 ASN A O 2
ATOM 1611 N N . SER A 1 10 ? -9.700 -47.806 2.690 1.00 0.00 10 SER A N 2
ATOM 1612 C CA . SER A 1 10 ? -10.313 -47.164 1.540 1.00 0.00 10 SER A CA 2
ATOM 1613 C C . SER A 1 10 ? -10.368 -45.650 1.755 1.00 0.00 10 SER A C 2
ATOM 1614 O O . SER A 1 10 ? -10.452 -45.182 2.889 1.00 0.00 10 SER A O 2
ATOM 1622 N N . HIS A 1 11 ? -10.318 -44.925 0.646 1.00 0.00 11 HIS A N 2
ATOM 1623 C CA . HIS A 1 11 ? -10.361 -43.474 0.698 1.00 0.00 11 HIS A CA 2
ATOM 1624 C C . HIS A 1 11 ? -10.773 -42.924 -0.669 1.00 0.00 11 HIS A C 2
ATOM 1625 O O . HIS A 1 11 ? -10.398 -43.474 -1.702 1.00 0.00 11 HIS A O 2
ATOM 1639 N N . ASN A 1 12 ? -11.539 -41.843 -0.629 1.00 0.00 12 ASN A N 2
ATOM 1640 C CA . ASN A 1 12 ? -12.007 -41.212 -1.851 1.00 0.00 12 ASN A CA 2
ATOM 1641 C C . ASN A 1 12 ? -12.114 -39.702 -1.632 1.00 0.00 12 ASN A C 2
ATOM 1642 O O . ASN A 1 12 ? -12.977 -39.239 -0.888 1.00 0.00 12 ASN A O 2
ATOM 1653 N N . SER A 1 13 ? -11.225 -38.975 -2.292 1.00 0.00 13 SER A N 2
ATOM 1654 C CA . SER A 1 13 ? -11.210 -37.527 -2.179 1.00 0.00 13 SER A CA 2
ATOM 1655 C C . SER A 1 13 ? -10.862 -36.899 -3.531 1.00 0.00 13 SER A C 2
ATOM 1656 O O . SER A 1 13 ? -9.873 -37.274 -4.157 1.00 0.00 13 SER A O 2
ATOM 1664 N N . ASN A 1 14 ? -11.696 -35.955 -3.940 1.00 0.00 14 ASN A N 2
ATOM 1665 C CA . ASN A 1 14 ? -11.490 -35.271 -5.206 1.00 0.00 14 ASN A CA 2
ATOM 1666 C C . ASN A 1 14 ? -12.522 -34.151 -5.351 1.00 0.00 14 ASN A C 2
ATOM 1667 O O . ASN A 1 14 ? -13.725 -34.401 -5.297 1.00 0.00 14 ASN A O 2
ATOM 1678 N N . THR A 1 15 ? -12.014 -32.941 -5.531 1.00 0.00 15 THR A N 2
ATOM 1679 C CA . THR A 1 15 ? -12.877 -31.782 -5.685 1.00 0.00 15 THR A CA 2
ATOM 1680 C C . THR A 1 15 ? -13.802 -31.962 -6.889 1.00 0.00 15 THR A C 2
ATOM 1681 O O . THR A 1 15 ? -13.524 -32.767 -7.777 1.00 0.00 15 THR A O 2
ATOM 1692 N N . PRO A 1 16 ? -14.914 -31.180 -6.882 1.00 0.00 16 PRO A N 2
ATOM 1693 C CA . PRO A 1 16 ? -15.883 -31.244 -7.962 1.00 0.00 16 PRO A CA 2
ATOM 1694 C C . PRO A 1 16 ? -15.355 -30.541 -9.215 1.00 0.00 16 PRO A C 2
ATOM 1695 O O . PRO A 1 16 ? -14.154 -30.307 -9.339 1.00 0.00 16 PRO A O 2
ATOM 1706 N N . GLY A 1 17 ? -16.278 -30.226 -10.111 1.00 0.00 17 GLY A N 2
ATOM 1707 C CA . GLY A 1 17 ? -15.920 -29.556 -11.349 1.00 0.00 17 GLY A CA 2
ATOM 1708 C C . GLY A 1 17 ? -15.615 -28.076 -11.104 1.00 0.00 17 GLY A C 2
ATOM 1709 O O . GLY A 1 17 ? -16.499 -27.228 -11.222 1.00 0.00 17 GLY A O 2
ATOM 1713 N N . ILE A 1 18 ? -14.362 -27.812 -10.766 1.00 0.00 18 ILE A N 2
ATOM 1714 C CA . ILE A 1 18 ? -13.929 -26.451 -10.503 1.00 0.00 18 ILE A CA 2
ATOM 1715 C C . ILE A 1 18 ? -13.279 -25.874 -11.761 1.00 0.00 18 ILE A C 2
ATOM 1716 O O . ILE A 1 18 ? -12.585 -26.584 -12.487 1.00 0.00 18 ILE A O 2
ATOM 1732 N N . ARG A 1 19 ? -13.527 -24.591 -11.983 1.00 0.00 19 ARG A N 2
ATOM 1733 C CA . ARG A 1 19 ? -12.976 -23.911 -13.142 1.00 0.00 19 ARG A CA 2
ATOM 1734 C C . ARG A 1 19 ? -12.268 -22.624 -12.714 1.00 0.00 19 ARG A C 2
ATOM 1735 O O . ARG A 1 19 ? -12.726 -21.932 -11.806 1.00 0.00 19 ARG A O 2
ATOM 1756 N N . GLU A 1 20 ? -11.164 -22.340 -13.390 1.00 0.00 20 GLU A N 2
ATOM 1757 C CA . GLU A 1 20 ? -10.388 -21.149 -13.091 1.00 0.00 20 GLU A CA 2
ATOM 1758 C C . GLU A 1 20 ? -9.104 -21.129 -13.922 1.00 0.00 20 GLU A C 2
ATOM 1759 O O . GLU A 1 20 ? -8.819 -22.078 -14.653 1.00 0.00 20 GLU A O 2
ATOM 1771 N N . ALA A 1 21 ? -8.363 -20.040 -13.783 1.00 0.00 21 ALA A N 2
ATOM 1772 C CA . ALA A 1 21 ? -7.116 -19.885 -14.511 1.00 0.00 21 ALA A CA 2
ATOM 1773 C C . ALA A 1 21 ? -7.389 -19.995 -16.012 1.00 0.00 21 ALA A C 2
ATOM 1774 O O . ALA A 1 21 ? -7.578 -21.094 -16.533 1.00 0.00 21 ALA A O 2
ATOM 1781 N N . GLY A 1 22 ? -7.400 -18.843 -16.666 1.00 0.00 22 GLY A N 2
ATOM 1782 C CA . GLY A 1 22 ? -7.647 -18.797 -18.096 1.00 0.00 22 GLY A CA 2
ATOM 1783 C C . GLY A 1 22 ? -7.328 -17.412 -18.663 1.00 0.00 22 GLY A C 2
ATOM 1784 O O . GLY A 1 22 ? -8.220 -16.709 -19.135 1.00 0.00 22 GLY A O 2
ATOM 1788 N N . SER A 1 23 ? -6.051 -17.062 -18.598 1.00 0.00 23 SER A N 2
ATOM 1789 C CA . SER A 1 23 ? -5.603 -15.774 -19.100 1.00 0.00 23 SER A CA 2
ATOM 1790 C C . SER A 1 23 ? -6.234 -14.645 -18.282 1.00 0.00 23 SER A C 2
ATOM 1791 O O . SER A 1 23 ? -6.903 -14.899 -17.282 1.00 0.00 23 SER A O 2
ATOM 1799 N N . GLU A 1 24 ? -5.999 -13.424 -18.738 1.00 0.00 24 GLU A N 2
ATOM 1800 C CA . GLU A 1 24 ? -6.536 -12.255 -18.062 1.00 0.00 24 GLU A CA 2
ATOM 1801 C C . GLU A 1 24 ? -5.822 -12.041 -16.725 1.00 0.00 24 GLU A C 2
ATOM 1802 O O . GLU A 1 24 ? -6.274 -12.529 -15.690 1.00 0.00 24 GLU A O 2
ATOM 1814 N N . ASP A 1 25 ? -4.718 -11.312 -16.790 1.00 0.00 25 ASP A N 2
ATOM 1815 C CA . ASP A 1 25 ? -3.937 -11.027 -15.598 1.00 0.00 25 ASP A CA 2
ATOM 1816 C C . ASP A 1 25 ? -2.990 -9.860 -15.881 1.00 0.00 25 ASP A C 2
ATOM 1817 O O . ASP A 1 25 ? -1.956 -10.038 -16.525 1.00 0.00 25 ASP A O 2
ATOM 1826 N N . ILE A 1 26 ? -3.374 -8.693 -15.388 1.00 0.00 26 ILE A N 2
ATOM 1827 C CA . ILE A 1 26 ? -2.571 -7.497 -15.578 1.00 0.00 26 ILE A CA 2
ATOM 1828 C C . ILE A 1 26 ? -1.501 -7.427 -14.488 1.00 0.00 26 ILE A C 2
ATOM 1829 O O . ILE A 1 26 ? -1.774 -6.992 -13.371 1.00 0.00 26 ILE A O 2
ATOM 1845 N N . ILE A 1 27 ? -0.302 -7.862 -14.851 1.00 0.00 27 ILE A N 2
ATOM 1846 C CA . ILE A 1 27 ? 0.811 -7.855 -13.918 1.00 0.00 27 ILE A CA 2
ATOM 1847 C C . ILE A 1 27 ? 1.483 -6.481 -13.943 1.00 0.00 27 ILE A C 2
ATOM 1848 O O . ILE A 1 27 ? 1.816 -5.968 -15.012 1.00 0.00 27 ILE A O 2
ATOM 1864 N N . VAL A 1 28 ? 1.663 -5.922 -12.755 1.00 0.00 28 VAL A N 2
ATOM 1865 C CA . VAL A 1 28 ? 2.289 -4.617 -12.629 1.00 0.00 28 VAL A CA 2
ATOM 1866 C C . VAL A 1 28 ? 3.286 -4.646 -11.468 1.00 0.00 28 VAL A C 2
ATOM 1867 O O . VAL A 1 28 ? 2.967 -5.128 -10.383 1.00 0.00 28 VAL A O 2
ATOM 1880 N N . VAL A 1 29 ? 4.472 -4.123 -11.738 1.00 0.00 29 VAL A N 2
ATOM 1881 C CA . VAL A 1 29 ? 5.519 -4.082 -10.729 1.00 0.00 29 VAL A CA 2
ATOM 1882 C C . VAL A 1 29 ? 5.449 -2.749 -9.982 1.00 0.00 29 VAL A C 2
ATOM 1883 O O . VAL A 1 29 ? 5.317 -1.692 -10.600 1.00 0.00 29 VAL A O 2
ATOM 1896 N N . ALA A 1 30 ? 5.541 -2.839 -8.663 1.00 0.00 30 ALA A N 2
ATOM 1897 C CA . ALA A 1 30 ? 5.491 -1.653 -7.826 1.00 0.00 30 ALA A CA 2
ATOM 1898 C C . ALA A 1 30 ? 6.681 -0.751 -8.155 1.00 0.00 30 ALA A C 2
ATOM 1899 O O . ALA A 1 30 ? 7.828 -1.193 -8.118 1.00 0.00 30 ALA A O 2
ATOM 1906 N N . LEU A 1 31 ? 6.367 0.498 -8.469 1.00 0.00 31 LEU A N 2
ATOM 1907 C CA . LEU A 1 31 ? 7.396 1.466 -8.803 1.00 0.00 31 LEU A CA 2
ATOM 1908 C C . LEU A 1 31 ? 7.998 2.032 -7.515 1.00 0.00 31 LEU A C 2
ATOM 1909 O O . LEU A 1 31 ? 9.082 2.612 -7.534 1.00 0.00 31 LEU A O 2
ATOM 1925 N N . TYR A 1 32 ? 7.267 1.843 -6.427 1.00 0.00 32 TYR A N 2
ATOM 1926 C CA . TYR A 1 32 ? 7.714 2.327 -5.132 1.00 0.00 32 TYR A CA 2
ATOM 1927 C C . TYR A 1 32 ? 7.039 1.556 -3.995 1.00 0.00 32 TYR A C 2
ATOM 1928 O O . TYR A 1 32 ? 5.883 1.154 -4.113 1.00 0.00 32 TYR A O 2
ATOM 1946 N N . ASP A 1 33 ? 7.791 1.373 -2.920 1.00 0.00 33 ASP A N 2
ATOM 1947 C CA . ASP A 1 33 ? 7.280 0.657 -1.763 1.00 0.00 33 ASP A CA 2
ATOM 1948 C C . ASP A 1 33 ? 5.994 1.330 -1.279 1.00 0.00 33 ASP A C 2
ATOM 1949 O O . ASP A 1 33 ? 5.915 2.556 -1.222 1.00 0.00 33 ASP A O 2
ATOM 1958 N N . TYR A 1 34 ? 5.019 0.499 -0.943 1.00 0.00 34 TYR A N 2
ATOM 1959 C CA . TYR A 1 34 ? 3.741 0.998 -0.466 1.00 0.00 34 TYR A CA 2
ATOM 1960 C C . TYR A 1 34 ? 3.238 0.172 0.720 1.00 0.00 34 TYR A C 2
ATOM 1961 O O . TYR A 1 34 ? 3.162 -1.054 0.639 1.00 0.00 34 TYR A O 2
ATOM 1979 N N . GLU A 1 35 ? 2.907 0.875 1.792 1.00 0.00 35 GLU A N 2
ATOM 1980 C CA . GLU A 1 35 ? 2.412 0.222 2.992 1.00 0.00 35 GLU A CA 2
ATOM 1981 C C . GLU A 1 35 ? 0.987 0.685 3.301 1.00 0.00 35 GLU A C 2
ATOM 1982 O O . GLU A 1 35 ? 0.730 1.252 4.361 1.00 0.00 35 GLU A O 2
ATOM 1994 N N . ALA A 1 36 ? 0.097 0.426 2.353 1.00 0.00 36 ALA A N 2
ATOM 1995 C CA . ALA A 1 36 ? -1.295 0.809 2.510 1.00 0.00 36 ALA A CA 2
ATOM 1996 C C . ALA A 1 36 ? -1.370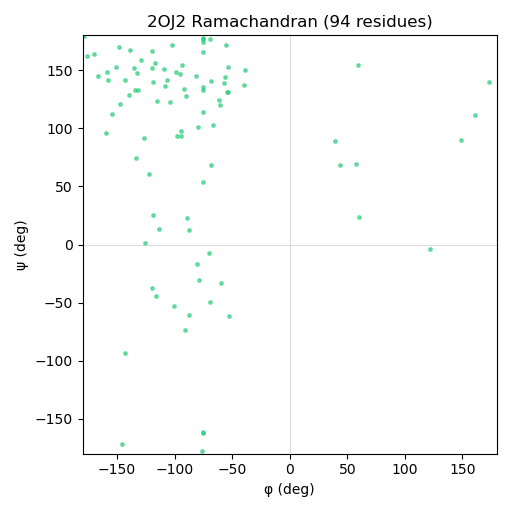 2.175 3.195 1.00 0.00 36 ALA A C 2
ATOM 1997 O O . ALA A 1 36 ? -1.459 2.256 4.419 1.00 0.00 36 ALA A O 2
ATOM 2004 N N . ILE A 1 37 ? -1.331 3.215 2.375 1.00 0.00 37 ILE A N 2
ATOM 2005 C CA . ILE A 1 37 ? -1.393 4.574 2.887 1.00 0.00 37 ILE A CA 2
ATOM 2006 C C . ILE A 1 37 ? -2.759 4.809 3.533 1.00 0.00 37 ILE A C 2
ATOM 2007 O O . ILE A 1 37 ? -2.840 5.221 4.690 1.00 0.00 37 ILE A O 2
ATOM 2023 N N . HIS A 1 38 ? -3.800 4.537 2.760 1.00 0.00 38 HIS A N 2
ATOM 2024 C CA . HIS A 1 38 ? -5.158 4.713 3.244 1.00 0.00 38 HIS A CA 2
ATOM 2025 C C . HIS A 1 38 ? -5.811 3.344 3.451 1.00 0.00 38 HIS A C 2
ATOM 2026 O O . HIS A 1 38 ? -5.138 2.316 3.396 1.00 0.00 38 HIS A O 2
ATOM 2040 N N . HIS A 1 39 ? -7.114 3.376 3.687 1.00 0.00 39 HIS A N 2
ATOM 2041 C CA . HIS A 1 39 ? -7.865 2.151 3.903 1.00 0.00 39 HIS A CA 2
ATOM 2042 C C . HIS A 1 39 ? -8.087 1.442 2.566 1.00 0.00 39 HIS A C 2
ATOM 2043 O O . HIS A 1 39 ? -7.590 1.887 1.533 1.00 0.00 39 HIS A O 2
ATOM 2057 N N . GLU A 1 40 ? -8.836 0.350 2.629 1.00 0.00 40 GLU A N 2
ATOM 2058 C CA . GLU A 1 40 ? -9.130 -0.426 1.435 1.00 0.00 40 GLU A CA 2
ATOM 2059 C C . GLU A 1 40 ? -7.999 -0.279 0.416 1.00 0.00 40 GLU A C 2
ATOM 2060 O O . GLU A 1 40 ? -8.220 0.193 -0.699 1.00 0.00 40 GLU A O 2
ATOM 2072 N N . ASP A 1 41 ? -6.811 -0.693 0.832 1.00 0.00 41 ASP A N 2
ATOM 2073 C CA . ASP A 1 41 ? -5.646 -0.614 -0.031 1.00 0.00 41 ASP A CA 2
ATOM 2074 C C . ASP A 1 41 ? -4.660 -1.721 0.346 1.00 0.00 41 ASP A C 2
ATOM 2075 O O . ASP A 1 41 ? -4.451 -1.994 1.528 1.00 0.00 41 ASP A O 2
ATOM 2084 N N . LEU A 1 42 ? -4.082 -2.329 -0.678 1.00 0.00 42 LEU A N 2
ATOM 2085 C CA . LEU A 1 42 ? -3.123 -3.401 -0.469 1.00 0.00 42 LEU A CA 2
ATOM 2086 C C . LEU A 1 42 ? -1.720 -2.806 -0.336 1.00 0.00 42 LEU A C 2
ATOM 2087 O O . LEU A 1 42 ? -1.430 -1.757 -0.909 1.00 0.00 42 LEU A O 2
ATOM 2103 N N . SER A 1 43 ? -0.885 -3.502 0.423 1.00 0.00 43 SER A N 2
ATOM 2104 C CA . SER A 1 43 ? 0.481 -3.055 0.637 1.00 0.00 43 SER A CA 2
ATOM 2105 C C . SER A 1 43 ? 1.451 -3.942 -0.145 1.00 0.00 43 SER A C 2
ATOM 2106 O O . SER A 1 43 ? 1.207 -5.136 -0.312 1.00 0.00 43 SER A O 2
ATOM 2114 N N . PHE A 1 44 ? 2.529 -3.324 -0.605 1.00 0.00 44 PHE A N 2
ATOM 2115 C CA . PHE A 1 44 ? 3.536 -4.044 -1.366 1.00 0.00 44 PHE A CA 2
ATOM 2116 C C . PHE A 1 44 ? 4.904 -3.371 -1.237 1.00 0.00 44 PHE A C 2
ATOM 2117 O O . PHE A 1 44 ? 5.071 -2.441 -0.450 1.00 0.00 44 PHE A O 2
ATOM 2134 N N . GLN A 1 45 ? 5.848 -3.867 -2.024 1.00 0.00 45 GLN A N 2
ATOM 2135 C CA . GLN A 1 45 ? 7.196 -3.325 -2.008 1.00 0.00 45 GLN A CA 2
ATOM 2136 C C . GLN A 1 45 ? 7.650 -2.988 -3.430 1.00 0.00 45 GLN A C 2
ATOM 2137 O O . GLN A 1 45 ? 7.156 -3.567 -4.396 1.00 0.00 45 GLN A O 2
ATOM 2151 N N . LYS A 1 46 ? 8.584 -2.053 -3.513 1.00 0.00 46 LYS A N 2
ATOM 2152 C CA . LYS A 1 46 ? 9.109 -1.632 -4.801 1.00 0.00 46 LYS A CA 2
ATOM 2153 C C . LYS A 1 46 ? 9.794 -2.819 -5.481 1.00 0.00 46 LYS A C 2
ATOM 2154 O O . LYS A 1 46 ? 10.906 -3.194 -5.112 1.00 0.00 46 LYS A O 2
ATOM 2173 N N . GLY A 1 47 ? 9.101 -3.378 -6.462 1.00 0.00 47 GLY A N 2
ATOM 2174 C CA . GLY A 1 47 ? 9.628 -4.515 -7.197 1.00 0.00 47 GLY A CA 2
ATOM 2175 C C . GLY A 1 47 ? 8.698 -5.724 -7.076 1.00 0.00 47 GLY A C 2
ATOM 2176 O O . GLY A 1 47 ? 8.955 -6.770 -7.670 1.00 0.00 47 GLY A O 2
ATOM 2180 N N . ASP A 1 48 ? 7.639 -5.541 -6.302 1.00 0.00 48 ASP A N 2
ATOM 2181 C CA . ASP A 1 48 ? 6.670 -6.604 -6.096 1.00 0.00 48 ASP A CA 2
ATOM 2182 C C . ASP A 1 48 ? 5.667 -6.607 -7.251 1.00 0.00 48 ASP A C 2
ATOM 2183 O O . ASP A 1 48 ? 5.296 -5.548 -7.758 1.00 0.00 48 ASP A O 2
ATOM 2192 N N . GLN A 1 49 ? 5.255 -7.805 -7.634 1.00 0.00 49 GLN A N 2
ATOM 2193 C CA . GLN A 1 49 ? 4.302 -7.959 -8.720 1.00 0.00 49 GLN A CA 2
ATOM 2194 C C . GLN A 1 49 ? 2.920 -8.316 -8.167 1.00 0.00 49 GLN A C 2
ATOM 2195 O O . GLN A 1 49 ? 2.810 -9.067 -7.199 1.00 0.00 49 GLN A O 2
ATOM 2209 N N . MET A 1 50 ? 1.901 -7.759 -8.805 1.00 0.00 50 MET A N 2
ATOM 2210 C CA . MET A 1 50 ? 0.532 -8.010 -8.390 1.00 0.00 50 MET A CA 2
ATOM 2211 C C . MET A 1 50 ? -0.349 -8.366 -9.589 1.00 0.00 50 MET A C 2
ATOM 2212 O O . MET A 1 50 ? -0.073 -7.948 -10.713 1.00 0.00 50 MET A O 2
ATOM 2226 N N . VAL A 1 51 ? -1.391 -9.136 -9.310 1.00 0.00 51 VAL A N 2
ATOM 2227 C CA . VAL A 1 51 ? -2.312 -9.554 -10.352 1.00 0.00 51 VAL A CA 2
ATOM 2228 C C . VAL A 1 51 ? -3.537 -8.635 -10.342 1.00 0.00 51 VAL A C 2
ATOM 2229 O O . VAL A 1 51 ? -4.485 -8.866 -9.593 1.00 0.00 51 VAL A O 2
ATOM 2242 N N . VAL A 1 52 ? -3.476 -7.612 -11.182 1.00 0.00 52 VAL A N 2
ATOM 2243 C CA . VAL A 1 52 ? -4.567 -6.658 -11.279 1.00 0.00 52 VAL A CA 2
ATOM 2244 C C . VAL A 1 52 ? -5.836 -7.384 -11.728 1.00 0.00 52 VAL A C 2
ATOM 2245 O O . VAL A 1 52 ? -5.892 -7.918 -12.836 1.00 0.00 52 VAL A O 2
ATOM 2258 N N . LEU A 1 53 ? -6.824 -7.384 -10.846 1.00 0.00 53 LEU A N 2
ATOM 2259 C CA . LEU A 1 53 ? -8.088 -8.037 -11.137 1.00 0.00 53 LEU A CA 2
ATOM 2260 C C . LEU A 1 53 ? -9.097 -6.992 -11.620 1.00 0.00 53 LEU A C 2
ATOM 2261 O O . LEU A 1 53 ? -9.702 -7.151 -12.679 1.00 0.00 53 LEU A O 2
ATOM 2277 N N . GLU A 1 54 ? -9.248 -5.947 -10.819 1.00 0.00 54 GLU A N 2
ATOM 2278 C CA . GLU A 1 54 ? -10.172 -4.877 -11.152 1.00 0.00 54 GLU A CA 2
ATOM 2279 C C . GLU A 1 54 ? -9.423 -3.550 -11.283 1.00 0.00 54 GLU A C 2
ATOM 2280 O O . GLU A 1 54 ? -8.504 -3.272 -10.515 1.00 0.00 54 GLU A O 2
ATOM 2292 N N . GLU A 1 55 ? -9.844 -2.764 -12.265 1.00 0.00 55 GLU A N 2
ATOM 2293 C CA . GLU A 1 55 ? -9.224 -1.473 -12.506 1.00 0.00 55 GLU A CA 2
ATOM 2294 C C . GLU A 1 55 ? -10.287 -0.433 -12.869 1.00 0.00 55 GLU A C 2
ATOM 2295 O O . GLU A 1 55 ? -10.429 -0.066 -14.034 1.00 0.00 55 GLU A O 2
ATOM 2307 N N . SER A 1 56 ? -11.006 0.011 -11.849 1.00 0.00 56 SER A N 2
ATOM 2308 C CA . SER A 1 56 ? -12.052 1.001 -12.046 1.00 0.00 56 SER A CA 2
ATOM 2309 C C . SER A 1 56 ? -11.431 2.367 -12.341 1.00 0.00 56 SER A C 2
ATOM 2310 O O . SER A 1 56 ? -11.728 2.981 -13.364 1.00 0.00 56 SER A O 2
ATOM 2318 N N . GLY A 1 57 ? -10.577 2.805 -11.426 1.00 0.00 57 GLY A N 2
ATOM 2319 C CA . GLY A 1 57 ? -9.911 4.087 -11.576 1.00 0.00 57 GLY A CA 2
ATOM 2320 C C . GLY A 1 57 ? -8.392 3.928 -11.495 1.00 0.00 57 GLY A C 2
ATOM 2321 O O . GLY A 1 57 ? -7.842 2.928 -11.954 1.00 0.00 57 GLY A O 2
ATOM 2325 N N . GLU A 1 58 ? -7.754 4.931 -10.907 1.00 0.00 58 GLU A N 2
ATOM 2326 C CA . GLU A 1 58 ? -6.309 4.915 -10.759 1.00 0.00 58 GLU A CA 2
ATOM 2327 C C . GLU A 1 58 ? -5.872 3.700 -9.939 1.00 0.00 58 GLU A C 2
ATOM 2328 O O . GLU A 1 58 ? -4.907 3.024 -10.290 1.00 0.00 58 GLU A O 2
ATOM 2340 N N . TRP A 1 59 ? -6.604 3.460 -8.861 1.00 0.00 59 TRP A N 2
ATOM 2341 C CA . TRP A 1 59 ? -6.305 2.339 -7.988 1.00 0.00 59 TRP A CA 2
ATOM 2342 C C . TRP A 1 59 ? -6.975 1.093 -8.571 1.00 0.00 59 TRP A C 2
ATOM 2343 O O . TRP A 1 59 ? -8.133 1.142 -8.981 1.00 0.00 59 TRP A O 2
ATOM 2364 N N . TRP A 1 60 ? -6.217 0.006 -8.589 1.00 0.00 60 TRP A N 2
ATOM 2365 C CA . TRP A 1 60 ? -6.724 -1.250 -9.115 1.00 0.00 60 TRP A CA 2
ATOM 2366 C C . TRP A 1 60 ? -6.643 -2.295 -8.001 1.00 0.00 60 TRP A C 2
ATOM 2367 O O . TRP A 1 60 ? -5.802 -2.195 -7.110 1.00 0.00 60 TRP A O 2
ATOM 2388 N N . LYS A 1 61 ? -7.529 -3.277 -8.089 1.00 0.00 61 LYS A N 2
ATOM 2389 C CA . LYS A 1 61 ? -7.568 -4.340 -7.099 1.00 0.00 61 LYS A CA 2
ATOM 2390 C C . LYS A 1 61 ? -6.756 -5.533 -7.607 1.00 0.00 61 LYS A C 2
ATOM 2391 O O . LYS A 1 61 ? -7.253 -6.338 -8.393 1.00 0.00 61 LYS A O 2
ATOM 2410 N N . ALA A 1 62 ? -5.520 -5.610 -7.136 1.00 0.00 62 ALA A N 2
ATOM 2411 C CA . ALA A 1 62 ? -4.633 -6.691 -7.532 1.00 0.00 62 ALA A CA 2
ATOM 2412 C C . ALA A 1 62 ? -4.269 -7.522 -6.301 1.00 0.00 62 ALA A C 2
ATOM 2413 O O . ALA A 1 62 ? -4.394 -7.052 -5.170 1.00 0.00 62 ALA A O 2
ATOM 2420 N N . ARG A 1 63 ? -3.826 -8.743 -6.560 1.00 0.00 63 ARG A N 2
ATOM 2421 C CA . ARG A 1 63 ? -3.442 -9.645 -5.487 1.00 0.00 63 ARG A CA 2
ATOM 2422 C C . ARG A 1 63 ? -1.923 -9.828 -5.465 1.00 0.00 63 ARG A C 2
ATOM 2423 O O . ARG A 1 63 ? -1.329 -10.239 -6.460 1.00 0.00 63 ARG A O 2
ATOM 2444 N N . SER A 1 64 ? -1.339 -9.513 -4.318 1.00 0.00 64 SER A N 2
ATOM 2445 C CA . SER A 1 64 ? 0.099 -9.637 -4.152 1.00 0.00 64 SER A CA 2
ATOM 2446 C C . SER A 1 64 ? 0.554 -11.041 -4.556 1.00 0.00 64 SER A C 2
ATOM 2447 O O . SER A 1 64 ? -0.038 -12.034 -4.135 1.00 0.00 64 SER A O 2
ATOM 2455 N N . LEU A 1 65 ? 1.600 -11.079 -5.368 1.00 0.00 65 LEU A N 2
ATOM 2456 C CA . LEU A 1 65 ? 2.140 -12.345 -5.833 1.00 0.00 65 LEU A CA 2
ATOM 2457 C C . LEU A 1 65 ? 3.220 -12.823 -4.859 1.00 0.00 65 LEU A C 2
ATOM 2458 O O . LEU A 1 65 ? 4.109 -13.585 -5.237 1.00 0.00 65 LEU A O 2
ATOM 2474 N N . ALA A 1 66 ? 3.106 -12.356 -3.625 1.00 0.00 66 ALA A N 2
ATOM 2475 C CA . ALA A 1 66 ? 4.060 -12.726 -2.593 1.00 0.00 66 ALA A CA 2
ATOM 2476 C C . ALA A 1 66 ? 3.309 -13.294 -1.388 1.00 0.00 66 ALA A C 2
ATOM 2477 O O . ALA A 1 66 ? 3.733 -14.288 -0.800 1.00 0.00 66 ALA A O 2
ATOM 2484 N N . THR A 1 67 ? 2.205 -12.640 -1.057 1.00 0.00 67 THR A N 2
ATOM 2485 C CA . THR A 1 67 ? 1.390 -13.068 0.067 1.00 0.00 67 THR A CA 2
ATOM 2486 C C . THR A 1 67 ? 0.039 -13.593 -0.422 1.00 0.00 67 THR A C 2
ATOM 2487 O O . THR A 1 67 ? -0.682 -14.253 0.324 1.00 0.00 67 THR A O 2
ATOM 2498 N N . ARG A 1 68 ? -0.263 -13.279 -1.673 1.00 0.00 68 ARG A N 2
ATOM 2499 C CA . ARG A 1 68 ? -1.515 -13.711 -2.272 1.00 0.00 68 ARG A CA 2
ATOM 2500 C C . ARG A 1 68 ? -2.685 -12.920 -1.683 1.00 0.00 68 ARG A C 2
ATOM 2501 O O . ARG A 1 68 ? -3.821 -13.390 -1.687 1.00 0.00 68 ARG A O 2
ATOM 2522 N N . LYS A 1 69 ? -2.366 -11.732 -1.191 1.00 0.00 69 LYS A N 2
ATOM 2523 C CA . LYS A 1 69 ? -3.377 -10.872 -0.599 1.00 0.00 69 LYS A CA 2
ATOM 2524 C C . LYS A 1 69 ? -4.236 -10.263 -1.710 1.00 0.00 69 LYS A C 2
ATOM 2525 O O . LYS A 1 69 ? -4.016 -10.536 -2.890 1.00 0.00 69 LYS A O 2
ATOM 2544 N N . GLU A 1 70 ? -5.197 -9.452 -1.294 1.00 0.00 70 GLU A N 2
ATOM 2545 C CA . GLU A 1 70 ? -6.090 -8.803 -2.238 1.00 0.00 70 GLU A CA 2
ATOM 2546 C C . GLU A 1 70 ? -6.539 -7.444 -1.698 1.00 0.00 70 GLU A C 2
ATOM 2547 O O . GLU A 1 70 ? -7.057 -7.354 -0.586 1.00 0.00 70 GLU A O 2
ATOM 2559 N N . GLY A 1 71 ? -6.322 -6.419 -2.510 1.00 0.00 71 GLY A N 2
ATOM 2560 C CA . GLY A 1 71 ? -6.698 -5.069 -2.127 1.00 0.00 71 GLY A CA 2
ATOM 2561 C C . GLY A 1 71 ? -6.366 -4.072 -3.238 1.00 0.00 71 GLY A C 2
ATOM 2562 O O . GLY A 1 71 ? -5.642 -4.401 -4.177 1.00 0.00 71 GLY A O 2
ATOM 2566 N N . TYR A 1 72 ? -6.910 -2.872 -3.096 1.00 0.00 72 TYR A N 2
ATOM 2567 C CA . TYR A 1 72 ? -6.681 -1.824 -4.075 1.00 0.00 72 TYR A CA 2
ATOM 2568 C C . TYR A 1 72 ? -5.261 -1.266 -3.958 1.00 0.00 72 TYR A C 2
ATOM 2569 O O . TYR A 1 72 ? -4.784 -1.000 -2.855 1.00 0.00 72 TYR A O 2
ATOM 2587 N N . ILE A 1 73 ? -4.625 -1.104 -5.109 1.00 0.00 73 ILE A N 2
ATOM 2588 C CA . ILE A 1 73 ? -3.270 -0.581 -5.149 1.00 0.00 73 ILE A CA 2
ATOM 2589 C C . ILE A 1 73 ? -3.208 0.589 -6.134 1.00 0.00 73 ILE A C 2
ATOM 2590 O O . ILE A 1 73 ? -3.987 0.648 -7.083 1.00 0.00 73 ILE A O 2
ATOM 2606 N N . PRO A 1 74 ? -2.250 1.516 -5.864 1.00 0.00 74 PRO A N 2
ATOM 2607 C CA . PRO A 1 74 ? -2.076 2.681 -6.715 1.00 0.00 74 PRO A CA 2
ATOM 2608 C C . PRO A 1 74 ? -1.391 2.304 -8.029 1.00 0.00 74 PRO A C 2
ATOM 2609 O O . PRO A 1 74 ? -0.368 1.620 -8.026 1.00 0.00 74 PRO A O 2
ATOM 2620 N N . SER A 1 75 ? -1.981 2.765 -9.122 1.00 0.00 75 SER A N 2
ATOM 2621 C CA . SER A 1 75 ? -1.441 2.484 -10.441 1.00 0.00 75 SER A CA 2
ATOM 2622 C C . SER A 1 75 ? -0.201 3.344 -10.692 1.00 0.00 75 SER A C 2
ATOM 2623 O O . SER A 1 75 ? 0.716 2.927 -11.399 1.00 0.00 75 SER A O 2
ATOM 2631 N N . ASN A 1 76 ? -0.212 4.529 -10.099 1.00 0.00 76 ASN A N 2
ATOM 2632 C CA . ASN A 1 76 ? 0.901 5.452 -10.250 1.00 0.00 76 ASN A CA 2
ATOM 2633 C C . ASN A 1 76 ? 2.118 4.903 -9.501 1.00 0.00 76 ASN A C 2
ATOM 2634 O O . ASN A 1 76 ? 3.208 5.465 -9.586 1.00 0.00 76 ASN A O 2
ATOM 2645 N N . TYR A 1 77 ? 1.889 3.813 -8.784 1.00 0.00 77 TYR A N 2
ATOM 2646 C CA . TYR A 1 77 ? 2.952 3.182 -8.021 1.00 0.00 77 TYR A CA 2
ATOM 2647 C C . TYR A 1 77 ? 3.289 1.801 -8.586 1.00 0.00 77 TYR A C 2
ATOM 2648 O O . TYR A 1 77 ? 4.000 1.023 -7.952 1.00 0.00 77 TYR A O 2
ATOM 2666 N N . VAL A 1 78 ? 2.762 1.538 -9.772 1.00 0.00 78 VAL A N 2
ATOM 2667 C CA . VAL A 1 78 ? 2.997 0.264 -10.430 1.00 0.00 78 VAL A CA 2
ATOM 2668 C C . VAL A 1 78 ? 3.272 0.505 -11.916 1.00 0.00 78 VAL A C 2
ATOM 2669 O O . VAL A 1 78 ? 3.021 1.595 -12.428 1.00 0.00 78 VAL A O 2
ATOM 2682 N N . ALA A 1 79 ? 3.782 -0.529 -12.567 1.00 0.00 79 ALA A N 2
ATOM 2683 C CA . ALA A 1 79 ? 4.093 -0.444 -13.983 1.00 0.00 79 ALA A CA 2
ATOM 2684 C C . ALA A 1 79 ? 3.992 -1.837 -14.609 1.00 0.00 79 ALA A C 2
ATOM 2685 O O . ALA A 1 79 ? 4.781 -2.723 -14.289 1.00 0.00 79 ALA A O 2
ATOM 2692 N N . ARG A 1 80 ? 3.014 -1.985 -15.490 1.00 0.00 80 ARG A N 2
ATOM 2693 C CA . ARG A 1 80 ? 2.798 -3.255 -16.163 1.00 0.00 80 ARG A CA 2
ATOM 2694 C C . ARG A 1 80 ? 4.138 -3.894 -16.530 1.00 0.00 80 ARG A C 2
ATOM 2695 O O . ARG A 1 80 ? 5.069 -3.202 -16.940 1.00 0.00 80 ARG A O 2
ATOM 2716 N N . VAL A 1 81 ? 4.194 -5.208 -16.370 1.00 0.00 81 VAL A N 2
ATOM 2717 C CA . VAL A 1 81 ? 5.405 -5.949 -16.680 1.00 0.00 81 VAL A CA 2
ATOM 2718 C C . VAL A 1 81 ? 5.702 -5.831 -18.176 1.00 0.00 81 VAL A C 2
ATOM 2719 O O . VAL A 1 81 ? 6.862 -5.786 -18.582 1.00 0.00 81 VAL A O 2
ATOM 2732 N N . ASP A 1 82 ? 4.632 -5.785 -18.957 1.00 0.00 82 ASP A N 2
ATOM 2733 C CA . ASP A 1 82 ? 4.762 -5.673 -20.400 1.00 0.00 82 ASP A CA 2
ATOM 2734 C C . ASP A 1 82 ? 4.863 -4.196 -20.786 1.00 0.00 82 ASP A C 2
ATOM 2735 O O . ASP A 1 82 ? 4.777 -3.852 -21.964 1.00 0.00 82 ASP A O 2
ATOM 2744 N N . SER A 1 83 ? 5.043 -3.364 -19.771 1.00 0.00 83 SER A N 2
ATOM 2745 C CA . SER A 1 83 ? 5.156 -1.931 -19.990 1.00 0.00 83 SER A CA 2
ATOM 2746 C C . SER A 1 83 ? 6.532 -1.440 -19.535 1.00 0.00 83 SER A C 2
ATOM 2747 O O . SER A 1 83 ? 6.680 -0.288 -19.128 1.00 0.00 83 SER A O 2
ATOM 2755 N N . LEU A 1 84 ? 7.504 -2.337 -19.619 1.00 0.00 84 LEU A N 2
ATOM 2756 C CA . LEU A 1 84 ? 8.861 -2.009 -19.221 1.00 0.00 84 LEU A CA 2
ATOM 2757 C C . LEU A 1 84 ? 9.697 -1.714 -20.468 1.00 0.00 84 LEU A C 2
ATOM 2758 O O . LEU A 1 84 ? 9.321 -2.096 -21.576 1.00 0.00 84 LEU A O 2
ATOM 2774 N N . GLU A 1 85 ? 10.813 -1.035 -20.247 1.00 0.00 85 GLU A N 2
ATOM 2775 C CA . GLU A 1 85 ? 11.705 -0.685 -21.340 1.00 0.00 85 GLU A CA 2
ATOM 2776 C C . GLU A 1 85 ? 11.016 0.293 -22.293 1.00 0.00 85 GLU A C 2
ATOM 2777 O O . GLU A 1 85 ? 10.471 -0.114 -23.318 1.00 0.00 85 GLU A O 2
ATOM 2789 N N . THR A 1 86 ? 11.062 1.564 -21.922 1.00 0.00 86 THR A N 2
ATOM 2790 C CA . THR A 1 86 ? 10.450 2.603 -22.733 1.00 0.00 86 THR A CA 2
ATOM 2791 C C . THR A 1 86 ? 11.411 3.780 -22.908 1.00 0.00 86 THR A C 2
ATOM 2792 O O . THR A 1 86 ? 11.070 4.776 -23.544 1.00 0.00 86 THR A O 2
ATOM 2809 N N . HIS B 2 2 ? -10.853 1.580 -7.665 1.00 0.00 120 HIS B N 2
ATOM 2810 C CA . HIS B 2 2 ? -11.599 2.716 -7.149 1.00 0.00 120 HIS B CA 2
ATOM 2811 C C . HIS B 2 2 ? -10.653 3.899 -6.939 1.00 0.00 120 HIS B C 2
ATOM 2812 O O . HIS B 2 2 ? -9.679 3.796 -6.194 1.00 0.00 120 HIS B O 2
ATOM 2826 N N . SER B 2 3 ? -10.971 4.997 -7.609 1.00 0.00 121 SER B N 2
ATOM 2827 C CA . SER B 2 3 ? -10.161 6.199 -7.504 1.00 0.00 121 SER B CA 2
ATOM 2828 C C . SER B 2 3 ? -9.949 6.561 -6.033 1.00 0.00 121 SER B C 2
ATOM 2829 O O . SER B 2 3 ? -8.872 6.334 -5.484 1.00 0.00 121 SER B O 2
ATOM 2837 N N . LYS B 2 4 ? -10.993 7.117 -5.437 1.00 0.00 122 LYS B N 2
ATOM 2838 C CA . LYS B 2 4 ? -10.934 7.512 -4.039 1.00 0.00 122 LYS B CA 2
ATOM 2839 C C . LYS B 2 4 ? -10.049 8.753 -3.902 1.00 0.00 122 LYS B C 2
ATOM 2840 O O . LYS B 2 4 ? -10.553 9.872 -3.814 1.00 0.00 122 LYS B O 2
ATOM 2859 N N . TYR B 2 5 ? -8.746 8.513 -3.889 1.00 0.00 123 TYR B N 2
ATOM 2860 C CA . TYR B 2 5 ? -7.787 9.597 -3.763 1.00 0.00 123 TYR B CA 2
ATOM 2861 C C . TYR B 2 5 ? -7.054 9.836 -5.084 1.00 0.00 123 TYR B C 2
ATOM 2862 O O . TYR B 2 5 ? -6.983 8.944 -5.929 1.00 0.00 123 TYR B O 2
ATOM 2880 N N . PRO B 2 6 ? -6.513 11.076 -5.226 1.00 0.00 124 PRO B N 2
ATOM 2881 C CA . PRO B 2 6 ? -5.789 11.443 -6.430 1.00 0.00 124 PRO B CA 2
ATOM 2882 C C . PRO B 2 6 ? -4.401 10.798 -6.454 1.00 0.00 124 PRO B C 2
ATOM 2883 O O . PRO B 2 6 ? -3.393 11.490 -6.587 1.00 0.00 124 PRO B O 2
ATOM 2894 N N . LEU B 2 7 ? -4.394 9.480 -6.321 1.00 0.00 125 LEU B N 2
ATOM 2895 C CA . LEU B 2 7 ? -3.148 8.734 -6.326 1.00 0.00 125 LEU B CA 2
ATOM 2896 C C . LEU B 2 7 ? -2.269 9.210 -5.167 1.00 0.00 125 LEU B C 2
ATOM 2897 O O . LEU B 2 7 ? -2.392 10.349 -4.718 1.00 0.00 125 LEU B O 2
ATOM 2913 N N . PRO B 2 8 ? -1.378 8.292 -4.705 1.00 0.00 126 PRO B N 2
ATOM 2914 C CA . PRO B 2 8 ? -0.480 8.607 -3.609 1.00 0.00 126 PRO B CA 2
ATOM 2915 C C . PRO B 2 8 ? 0.654 9.523 -4.075 1.00 0.00 126 PRO B C 2
ATOM 2916 O O . PRO B 2 8 ? 0.876 9.681 -5.274 1.00 0.00 126 PRO B O 2
ATOM 2927 N N . PRO B 2 9 ? 1.360 10.118 -3.076 1.00 0.00 127 PRO B N 2
ATOM 2928 C CA . PRO B 2 9 ? 2.465 11.014 -3.372 1.00 0.00 127 PRO B CA 2
ATOM 2929 C C . PRO B 2 9 ? 3.699 10.231 -3.824 1.00 0.00 127 PRO B C 2
ATOM 2930 O O . PRO B 2 9 ? 4.321 9.529 -3.027 1.00 0.00 127 PRO B O 2
ATOM 2941 N N . LEU B 2 10 ? 4.018 10.377 -5.102 1.00 0.00 128 LEU B N 2
ATOM 2942 C CA . LEU B 2 10 ? 5.167 9.693 -5.670 1.00 0.00 128 LEU B CA 2
ATOM 2943 C C . LEU B 2 10 ? 6.399 9.971 -4.806 1.00 0.00 128 LEU B C 2
ATOM 2944 O O . LEU B 2 10 ? 6.661 11.117 -4.443 1.00 0.00 128 LEU B O 2
ATOM 2960 N N . PRO B 2 11 ? 7.141 8.875 -4.495 1.00 0.00 129 PRO B N 2
ATOM 2961 C CA . PRO B 2 11 ? 8.339 8.990 -3.681 1.00 0.00 129 PRO B CA 2
ATOM 2962 C C . PRO B 2 11 ? 9.494 9.586 -4.486 1.00 0.00 129 PRO B C 2
ATOM 2963 O O . PRO B 2 11 ? 9.930 10.704 -4.219 1.00 0.00 129 PRO B O 2
ATOM 2974 N N . SER B 2 12 ? 9.959 8.812 -5.457 1.00 0.00 130 SER B N 2
ATOM 2975 C CA . SER B 2 12 ? 11.055 9.250 -6.303 1.00 0.00 130 SER B CA 2
ATOM 2976 C C . SER B 2 12 ? 11.313 8.218 -7.402 1.00 0.00 130 SER B C 2
ATOM 2977 O O . SER B 2 12 ? 11.604 7.058 -7.113 1.00 0.00 130 SER B O 2
ATOM 2985 N N . LEU B 2 13 ? 11.196 8.677 -8.640 1.00 0.00 131 LEU B N 2
ATOM 2986 C CA . LEU B 2 13 ? 11.412 7.807 -9.784 1.00 0.00 131 LEU B CA 2
ATOM 2987 C C . LEU B 2 13 ? 12.847 7.978 -10.285 1.00 0.00 131 LEU B C 2
ATOM 2988 O O . LEU B 2 13 ? 13.334 9.100 -10.410 1.00 0.00 131 LEU B O 2
ATOM 3007 N N . GLY A 1 1 ? 15.478 -57.510 16.672 1.00 0.00 1 GLY A N 3
ATOM 3008 C CA . GLY A 1 1 ? 14.836 -58.428 15.748 1.00 0.00 1 GLY A CA 3
ATOM 3009 C C . GLY A 1 1 ? 13.357 -58.079 15.565 1.00 0.00 1 GLY A C 3
ATOM 3010 O O . GLY A 1 1 ? 12.489 -58.692 16.185 1.00 0.00 1 GLY A O 3
ATOM 3014 N N . PRO A 1 2 ? 13.110 -57.068 14.689 1.00 0.00 2 PRO A N 3
ATOM 3015 C CA . PRO A 1 2 ? 11.752 -56.629 14.417 1.00 0.00 2 PRO A CA 3
ATOM 3016 C C . PRO A 1 2 ? 11.021 -57.631 13.521 1.00 0.00 2 PRO A C 3
ATOM 3017 O O . PRO A 1 2 ? 11.542 -58.036 12.483 1.00 0.00 2 PRO A O 3
ATOM 3028 N N . LEU A 1 3 ? 9.826 -58.003 13.955 1.00 0.00 3 LEU A N 3
ATOM 3029 C CA . LEU A 1 3 ? 9.018 -58.949 13.205 1.00 0.00 3 LEU A CA 3
ATOM 3030 C C . LEU A 1 3 ? 7.598 -58.397 13.058 1.00 0.00 3 LEU A C 3
ATOM 3031 O O . LEU A 1 3 ? 7.045 -57.836 14.002 1.00 0.00 3 LEU A O 3
ATOM 3047 N N . GLY A 1 4 ? 7.049 -58.577 11.866 1.00 0.00 4 GLY A N 3
ATOM 3048 C CA . GLY A 1 4 ? 5.705 -58.105 11.583 1.00 0.00 4 GLY A CA 3
ATOM 3049 C C . GLY A 1 4 ? 5.702 -56.602 11.292 1.00 0.00 4 GLY A C 3
ATOM 3050 O O . GLY A 1 4 ? 6.175 -55.808 12.103 1.00 0.00 4 GLY A O 3
ATOM 3054 N N . SER A 1 5 ? 5.161 -56.258 10.132 1.00 0.00 5 SER A N 3
ATOM 3055 C CA . SER A 1 5 ? 5.090 -54.865 9.724 1.00 0.00 5 SER A CA 3
ATOM 3056 C C . SER A 1 5 ? 3.716 -54.566 9.122 1.00 0.00 5 SER A C 3
ATOM 3057 O O . SER A 1 5 ? 3.471 -54.854 7.952 1.00 0.00 5 SER A O 3
ATOM 3065 N N . PRO A 1 6 ? 2.832 -53.976 9.971 1.00 0.00 6 PRO A N 3
ATOM 3066 C CA . PRO A 1 6 ? 1.489 -53.634 9.535 1.00 0.00 6 PRO A CA 3
ATOM 3067 C C . PRO A 1 6 ? 1.503 -52.397 8.635 1.00 0.00 6 PRO A C 3
ATOM 3068 O O . PRO A 1 6 ? 1.722 -51.283 9.108 1.00 0.00 6 PRO A O 3
ATOM 3079 N N . GLY A 1 7 ? 1.266 -52.634 7.353 1.00 0.00 7 GLY A N 3
ATOM 3080 C CA . GLY A 1 7 ? 1.249 -51.553 6.383 1.00 0.00 7 GLY A CA 3
ATOM 3081 C C . GLY A 1 7 ? 0.218 -51.820 5.284 1.00 0.00 7 GLY A C 3
ATOM 3082 O O . GLY A 1 7 ? 0.560 -52.330 4.218 1.00 0.00 7 GLY A O 3
ATOM 3086 N N . PRO A 1 8 ? -1.055 -51.453 5.588 1.00 0.00 8 PRO A N 3
ATOM 3087 C CA . PRO A 1 8 ? -2.138 -51.648 4.638 1.00 0.00 8 PRO A CA 3
ATOM 3088 C C . PRO A 1 8 ? -2.072 -50.613 3.514 1.00 0.00 8 PRO A C 3
ATOM 3089 O O . PRO A 1 8 ? -1.348 -49.624 3.616 1.00 0.00 8 PRO A O 3
ATOM 3100 N N . ASN A 1 9 ? -2.839 -50.876 2.465 1.00 0.00 9 ASN A N 3
ATOM 3101 C CA . ASN A 1 9 ? -2.877 -49.980 1.323 1.00 0.00 9 ASN A CA 3
ATOM 3102 C C . ASN A 1 9 ? -3.988 -48.947 1.527 1.00 0.00 9 ASN A C 3
ATOM 3103 O O . ASN A 1 9 ? -5.164 -49.248 1.327 1.00 0.00 9 ASN A O 3
ATOM 3114 N N . SER A 1 10 ? -3.576 -47.751 1.921 1.00 0.00 10 SER A N 3
ATOM 3115 C CA . SER A 1 10 ? -4.521 -46.673 2.155 1.00 0.00 10 SER A CA 3
ATOM 3116 C C . SER A 1 10 ? -5.554 -46.629 1.027 1.00 0.00 10 SER A C 3
ATOM 3117 O O . SER A 1 10 ? -5.348 -47.221 -0.031 1.00 0.00 10 SER A O 3
ATOM 3125 N N . HIS A 1 11 ? -6.642 -45.921 1.291 1.00 0.00 11 HIS A N 3
ATOM 3126 C CA . HIS A 1 11 ? -7.708 -45.793 0.312 1.00 0.00 11 HIS A CA 3
ATOM 3127 C C . HIS A 1 11 ? -8.363 -44.417 0.444 1.00 0.00 11 HIS A C 3
ATOM 3128 O O . HIS A 1 11 ? -9.262 -44.229 1.262 1.00 0.00 11 HIS A O 3
ATOM 3142 N N . ASN A 1 12 ? -7.887 -43.489 -0.374 1.00 0.00 12 ASN A N 3
ATOM 3143 C CA . ASN A 1 12 ? -8.415 -42.136 -0.359 1.00 0.00 12 ASN A CA 3
ATOM 3144 C C . ASN A 1 12 ? -7.728 -41.313 -1.451 1.00 0.00 12 ASN A C 3
ATOM 3145 O O . ASN A 1 12 ? -6.534 -41.477 -1.699 1.00 0.00 12 ASN A O 3
ATOM 3156 N N . SER A 1 13 ? -8.511 -40.445 -2.074 1.00 0.00 13 SER A N 3
ATOM 3157 C CA . SER A 1 13 ? -7.994 -39.596 -3.135 1.00 0.00 13 SER A CA 3
ATOM 3158 C C . SER A 1 13 ? -8.921 -38.397 -3.344 1.00 0.00 13 SER A C 3
ATOM 3159 O O . SER A 1 13 ? -10.141 -38.545 -3.348 1.00 0.00 13 SER A O 3
ATOM 3167 N N . ASN A 1 14 ? -8.304 -37.236 -3.513 1.00 0.00 14 ASN A N 3
ATOM 3168 C CA . ASN A 1 14 ? -9.060 -36.012 -3.723 1.00 0.00 14 ASN A CA 3
ATOM 3169 C C . ASN A 1 14 ? -8.091 -34.831 -3.809 1.00 0.00 14 ASN A C 3
ATOM 3170 O O . ASN A 1 14 ? -7.357 -34.554 -2.863 1.00 0.00 14 ASN A O 3
ATOM 3181 N N . THR A 1 15 ? -8.122 -34.165 -4.955 1.00 0.00 15 THR A N 3
ATOM 3182 C CA . THR A 1 15 ? -7.257 -33.019 -5.179 1.00 0.00 15 THR A CA 3
ATOM 3183 C C . THR A 1 15 ? -7.640 -31.871 -4.242 1.00 0.00 15 THR A C 3
ATOM 3184 O O . THR A 1 15 ? -8.812 -31.697 -3.915 1.00 0.00 15 THR A O 3
ATOM 3195 N N . PRO A 1 16 ? -6.601 -31.099 -3.826 1.00 0.00 16 PRO A N 3
ATOM 3196 C CA . PRO A 1 16 ? -6.816 -29.973 -2.933 1.00 0.00 16 PRO A CA 3
ATOM 3197 C C . PRO A 1 16 ? -7.440 -28.793 -3.680 1.00 0.00 16 PRO A C 3
ATOM 3198 O O . PRO A 1 16 ? -7.991 -28.962 -4.766 1.00 0.00 16 PRO A O 3
ATOM 3209 N N . GLY A 1 17 ? -7.333 -27.623 -3.067 1.00 0.00 17 GLY A N 3
ATOM 3210 C CA . GLY A 1 17 ? -7.879 -26.414 -3.661 1.00 0.00 17 GLY A CA 3
ATOM 3211 C C . GLY A 1 17 ? -7.044 -25.966 -4.862 1.00 0.00 17 GLY A C 3
ATOM 3212 O O . GLY A 1 17 ? -6.381 -24.931 -4.810 1.00 0.00 17 GLY A O 3
ATOM 3216 N N . ILE A 1 18 ? -7.102 -26.768 -5.915 1.00 0.00 18 ILE A N 3
ATOM 3217 C CA . ILE A 1 18 ? -6.359 -26.467 -7.127 1.00 0.00 18 ILE A CA 3
ATOM 3218 C C . ILE A 1 18 ? -6.714 -25.056 -7.600 1.00 0.00 18 ILE A C 3
ATOM 3219 O O . ILE A 1 18 ? -7.854 -24.618 -7.459 1.00 0.00 18 ILE A O 3
ATOM 3235 N N . ARG A 1 19 ? -5.714 -24.383 -8.151 1.00 0.00 19 ARG A N 3
ATOM 3236 C CA . ARG A 1 19 ? -5.906 -23.030 -8.646 1.00 0.00 19 ARG A CA 3
ATOM 3237 C C . ARG A 1 19 ? -6.465 -23.059 -10.070 1.00 0.00 19 ARG A C 3
ATOM 3238 O O . ARG A 1 19 ? -6.532 -24.119 -10.692 1.00 0.00 19 ARG A O 3
ATOM 3259 N N . GLU A 1 20 ? -6.853 -21.884 -10.543 1.00 0.00 20 GLU A N 3
ATOM 3260 C CA . GLU A 1 20 ? -7.404 -21.763 -11.882 1.00 0.00 20 GLU A CA 3
ATOM 3261 C C . GLU A 1 20 ? -6.376 -21.132 -12.824 1.00 0.00 20 GLU A C 3
ATOM 3262 O O . GLU A 1 20 ? -5.333 -20.655 -12.381 1.00 0.00 20 GLU A O 3
ATOM 3274 N N . ALA A 1 21 ? -6.707 -21.150 -14.108 1.00 0.00 21 ALA A N 3
ATOM 3275 C CA . ALA A 1 21 ? -5.826 -20.586 -15.115 1.00 0.00 21 ALA A CA 3
ATOM 3276 C C . ALA A 1 21 ? -6.618 -20.344 -16.402 1.00 0.00 21 ALA A C 3
ATOM 3277 O O . ALA A 1 21 ? -7.800 -20.677 -16.478 1.00 0.00 21 ALA A O 3
ATOM 3284 N N . GLY A 1 22 ? -5.935 -19.768 -17.380 1.00 0.00 22 GLY A N 3
ATOM 3285 C CA . GLY A 1 22 ? -6.561 -19.478 -18.659 1.00 0.00 22 GLY A CA 3
ATOM 3286 C C . GLY A 1 22 ? -5.916 -18.258 -19.321 1.00 0.00 22 GLY A C 3
ATOM 3287 O O . GLY A 1 22 ? -5.213 -18.389 -20.321 1.00 0.00 22 GLY A O 3
ATOM 3291 N N . SER A 1 23 ? -6.179 -17.099 -18.735 1.00 0.00 23 SER A N 3
ATOM 3292 C CA . SER A 1 23 ? -5.633 -15.857 -19.255 1.00 0.00 23 SER A CA 3
ATOM 3293 C C . SER A 1 23 ? -6.182 -14.670 -18.459 1.00 0.00 23 SER A C 3
ATOM 3294 O O . SER A 1 23 ? -6.858 -14.856 -17.449 1.00 0.00 23 SER A O 3
ATOM 3302 N N . GLU A 1 24 ? -5.870 -13.479 -18.946 1.00 0.00 24 GLU A N 3
ATOM 3303 C CA . GLU A 1 24 ? -6.324 -12.262 -18.293 1.00 0.00 24 GLU A CA 3
ATOM 3304 C C . GLU A 1 24 ? -5.626 -12.093 -16.942 1.00 0.00 24 GLU A C 3
ATOM 3305 O O . GLU A 1 24 ? -6.059 -12.659 -15.940 1.00 0.00 24 GLU A O 3
ATOM 3317 N N . ASP A 1 25 ? -4.557 -11.310 -16.959 1.00 0.00 25 ASP A N 3
ATOM 3318 C CA . ASP A 1 25 ? -3.794 -11.059 -15.747 1.00 0.00 25 ASP A CA 3
ATOM 3319 C C . ASP A 1 25 ? -2.891 -9.842 -15.962 1.00 0.00 25 ASP A C 3
ATOM 3320 O O . ASP A 1 25 ? -1.817 -9.959 -16.549 1.00 0.00 25 ASP A O 3
ATOM 3329 N N . ILE A 1 26 ? -3.359 -8.703 -15.474 1.00 0.00 26 ILE A N 3
ATOM 3330 C CA . ILE A 1 26 ? -2.607 -7.467 -15.604 1.00 0.00 26 ILE A CA 3
ATOM 3331 C C . ILE A 1 26 ? -1.551 -7.399 -14.499 1.00 0.00 26 ILE A C 3
ATOM 3332 O O . ILE A 1 26 ? -1.837 -6.953 -13.389 1.00 0.00 26 ILE A O 3
ATOM 3348 N N . ILE A 1 27 ? -0.352 -7.848 -14.841 1.00 0.00 27 ILE A N 3
ATOM 3349 C CA . ILE A 1 27 ? 0.748 -7.843 -13.892 1.00 0.00 27 ILE A CA 3
ATOM 3350 C C . ILE A 1 27 ? 1.417 -6.468 -13.901 1.00 0.00 27 ILE A C 3
ATOM 3351 O O . ILE A 1 27 ? 1.785 -5.959 -14.959 1.00 0.00 27 ILE A O 3
ATOM 3367 N N . VAL A 1 28 ? 1.555 -5.904 -12.710 1.00 0.00 28 VAL A N 3
ATOM 3368 C CA . VAL A 1 28 ? 2.175 -4.597 -12.567 1.00 0.00 28 VAL A CA 3
ATOM 3369 C C . VAL A 1 28 ? 3.181 -4.637 -11.416 1.00 0.00 28 VAL A C 3
ATOM 3370 O O . VAL A 1 28 ? 2.852 -5.078 -10.316 1.00 0.00 28 VAL A O 3
ATOM 3383 N N . VAL A 1 29 ? 4.385 -4.169 -11.707 1.00 0.00 29 VAL A N 3
ATOM 3384 C CA . VAL A 1 29 ? 5.441 -4.146 -10.709 1.00 0.00 29 VAL A CA 3
ATOM 3385 C C . VAL A 1 29 ? 5.397 -2.814 -9.958 1.00 0.00 29 VAL A C 3
ATOM 3386 O O . VAL A 1 29 ? 5.267 -1.756 -10.570 1.00 0.00 29 VAL A O 3
ATOM 3399 N N . ALA A 1 30 ? 5.508 -2.912 -8.641 1.00 0.00 30 ALA A N 3
ATOM 3400 C CA . ALA A 1 30 ? 5.482 -1.727 -7.799 1.00 0.00 30 ALA A CA 3
ATOM 3401 C C . ALA A 1 30 ? 6.695 -0.852 -8.121 1.00 0.00 30 ALA A C 3
ATOM 3402 O O . ALA A 1 30 ? 7.833 -1.314 -8.060 1.00 0.00 30 ALA A O 3
ATOM 3409 N N . LEU A 1 31 ? 6.409 0.399 -8.457 1.00 0.00 31 LEU A N 3
ATOM 3410 C CA . LEU A 1 31 ? 7.462 1.343 -8.789 1.00 0.00 31 LEU A CA 3
ATOM 3411 C C . LEU A 1 31 ? 8.088 1.876 -7.499 1.00 0.00 31 LEU A C 3
ATOM 3412 O O . LEU A 1 31 ? 9.235 2.322 -7.500 1.00 0.00 31 LEU A O 3
ATOM 3428 N N . TYR A 1 32 ? 7.309 1.811 -6.429 1.00 0.00 32 TYR A N 3
ATOM 3429 C CA . TYR A 1 32 ? 7.773 2.282 -5.136 1.00 0.00 32 TYR A CA 3
ATOM 3430 C C . TYR A 1 32 ? 7.096 1.515 -3.998 1.00 0.00 32 TYR A C 3
ATOM 3431 O O . TYR A 1 32 ? 5.959 1.066 -4.138 1.00 0.00 32 TYR A O 3
ATOM 3449 N N . ASP A 1 33 ? 7.823 1.387 -2.898 1.00 0.00 33 ASP A N 3
ATOM 3450 C CA . ASP A 1 33 ? 7.307 0.681 -1.737 1.00 0.00 33 ASP A CA 3
ATOM 3451 C C . ASP A 1 33 ? 5.992 1.328 -1.297 1.00 0.00 33 ASP A C 3
ATOM 3452 O O . ASP A 1 33 ? 5.847 2.549 -1.350 1.00 0.00 33 ASP A O 3
ATOM 3461 N N . TYR A 1 34 ? 5.066 0.481 -0.871 1.00 0.00 34 TYR A N 3
ATOM 3462 C CA . TYR A 1 34 ? 3.768 0.954 -0.422 1.00 0.00 34 TYR A CA 3
ATOM 3463 C C . TYR A 1 34 ? 3.249 0.107 0.742 1.00 0.00 34 TYR A C 3
ATOM 3464 O O . TYR A 1 34 ? 3.182 -1.118 0.642 1.00 0.00 34 TYR A O 3
ATOM 3482 N N . GLU A 1 35 ? 2.895 0.793 1.819 1.00 0.00 35 GLU A N 3
ATOM 3483 C CA . GLU A 1 35 ? 2.384 0.119 3.001 1.00 0.00 35 GLU A CA 3
ATOM 3484 C C . GLU A 1 35 ? 0.967 0.601 3.316 1.00 0.00 35 GLU A C 3
ATOM 3485 O O . GLU A 1 35 ? 0.710 1.121 4.401 1.00 0.00 35 GLU A O 3
ATOM 3497 N N . ALA A 1 36 ? 0.082 0.413 2.347 1.00 0.00 36 ALA A N 3
ATOM 3498 C CA . ALA A 1 36 ? -1.302 0.823 2.507 1.00 0.00 36 ALA A CA 3
ATOM 3499 C C . ALA A 1 36 ? -1.350 2.169 3.234 1.00 0.00 36 ALA A C 3
ATOM 3500 O O . ALA A 1 36 ? -1.503 2.215 4.453 1.00 0.00 36 ALA A O 3
ATOM 3507 N N . ILE A 1 37 ? -1.218 3.231 2.454 1.00 0.00 37 ILE A N 3
ATOM 3508 C CA . ILE A 1 37 ? -1.244 4.575 3.008 1.00 0.00 37 ILE A CA 3
ATOM 3509 C C . ILE A 1 37 ? -2.627 4.847 3.605 1.00 0.00 37 ILE A C 3
ATOM 3510 O O . ILE A 1 37 ? -2.737 5.261 4.758 1.00 0.00 37 ILE A O 3
ATOM 3526 N N . HIS A 1 38 ? -3.645 4.605 2.793 1.00 0.00 38 HIS A N 3
ATOM 3527 C CA . HIS A 1 38 ? -5.015 4.820 3.228 1.00 0.00 38 HIS A CA 3
ATOM 3528 C C . HIS A 1 38 ? -5.761 3.485 3.250 1.00 0.00 38 HIS A C 3
ATOM 3529 O O . HIS A 1 38 ? -5.347 2.527 2.600 1.00 0.00 38 HIS A O 3
ATOM 3543 N N . HIS A 1 39 ? -6.851 3.465 4.004 1.00 0.00 39 HIS A N 3
ATOM 3544 C CA . HIS A 1 39 ? -7.659 2.264 4.119 1.00 0.00 39 HIS A CA 3
ATOM 3545 C C . HIS A 1 39 ? -8.076 1.790 2.726 1.00 0.00 39 HIS A C 3
ATOM 3546 O O . HIS A 1 39 ? -7.934 2.523 1.749 1.00 0.00 39 HIS A O 3
ATOM 3560 N N . GLU A 1 40 ? -8.583 0.566 2.679 1.00 0.00 40 GLU A N 3
ATOM 3561 C CA . GLU A 1 40 ? -9.021 -0.015 1.420 1.00 0.00 40 GLU A CA 3
ATOM 3562 C C . GLU A 1 40 ? -7.897 0.054 0.385 1.00 0.00 40 GLU A C 3
ATOM 3563 O O . GLU A 1 40 ? -8.064 0.650 -0.678 1.00 0.00 40 GLU A O 3
ATOM 3575 N N . ASP A 1 41 ? -6.779 -0.566 0.731 1.00 0.00 41 ASP A N 3
ATOM 3576 C CA . ASP A 1 41 ? -5.627 -0.584 -0.156 1.00 0.00 41 ASP A CA 3
ATOM 3577 C C . ASP A 1 41 ? -4.670 -1.695 0.280 1.00 0.00 41 ASP A C 3
ATOM 3578 O O . ASP A 1 41 ? -4.540 -1.976 1.470 1.00 0.00 41 ASP A O 3
ATOM 3587 N N . LEU A 1 42 ? -4.026 -2.297 -0.709 1.00 0.00 42 LEU A N 3
ATOM 3588 C CA . LEU A 1 42 ? -3.084 -3.372 -0.442 1.00 0.00 42 LEU A CA 3
ATOM 3589 C C . LEU A 1 42 ? -1.677 -2.789 -0.305 1.00 0.00 42 LEU A C 3
ATOM 3590 O O . LEU A 1 42 ? -1.375 -1.744 -0.881 1.00 0.00 42 LEU A O 3
ATOM 3606 N N . SER A 1 43 ? -0.852 -3.490 0.460 1.00 0.00 43 SER A N 3
ATOM 3607 C CA . SER A 1 43 ? 0.517 -3.054 0.679 1.00 0.00 43 SER A CA 3
ATOM 3608 C C . SER A 1 43 ? 1.481 -3.946 -0.105 1.00 0.00 43 SER A C 3
ATOM 3609 O O . SER A 1 43 ? 1.259 -5.150 -0.227 1.00 0.00 43 SER A O 3
ATOM 3617 N N . PHE A 1 44 ? 2.532 -3.321 -0.615 1.00 0.00 44 PHE A N 3
ATOM 3618 C CA . PHE A 1 44 ? 3.532 -4.043 -1.384 1.00 0.00 44 PHE A CA 3
ATOM 3619 C C . PHE A 1 44 ? 4.906 -3.386 -1.250 1.00 0.00 44 PHE A C 3
ATOM 3620 O O . PHE A 1 44 ? 5.087 -2.476 -0.442 1.00 0.00 44 PHE A O 3
ATOM 3637 N N . GLN A 1 45 ? 5.840 -3.872 -2.054 1.00 0.00 45 GLN A N 3
ATOM 3638 C CA . GLN A 1 45 ? 7.194 -3.344 -2.035 1.00 0.00 45 GLN A CA 3
ATOM 3639 C C . GLN A 1 45 ? 7.642 -2.981 -3.452 1.00 0.00 45 GLN A C 3
ATOM 3640 O O . GLN A 1 45 ? 7.125 -3.524 -4.428 1.00 0.00 45 GLN A O 3
ATOM 3654 N N . LYS A 1 46 ? 8.596 -2.066 -3.521 1.00 0.00 46 LYS A N 3
ATOM 3655 C CA . LYS A 1 46 ? 9.120 -1.624 -4.802 1.00 0.00 46 LYS A CA 3
ATOM 3656 C C . LYS A 1 46 ? 9.807 -2.800 -5.500 1.00 0.00 46 LYS A C 3
ATOM 3657 O O . LYS A 1 46 ? 10.937 -3.151 -5.165 1.00 0.00 46 LYS A O 3
ATOM 3676 N N . GLY A 1 47 ? 9.095 -3.376 -6.458 1.00 0.00 47 GLY A N 3
ATOM 3677 C CA . GLY A 1 47 ? 9.622 -4.504 -7.206 1.00 0.00 47 GLY A CA 3
ATOM 3678 C C . GLY A 1 47 ? 8.694 -5.716 -7.097 1.00 0.00 47 GLY A C 3
ATOM 3679 O O . GLY A 1 47 ? 8.953 -6.756 -7.700 1.00 0.00 47 GLY A O 3
ATOM 3683 N N . ASP A 1 48 ? 7.632 -5.540 -6.325 1.00 0.00 48 ASP A N 3
ATOM 3684 C CA . ASP A 1 48 ? 6.663 -6.606 -6.130 1.00 0.00 48 ASP A CA 3
ATOM 3685 C C . ASP A 1 48 ? 5.686 -6.622 -7.307 1.00 0.00 48 ASP A C 3
ATOM 3686 O O . ASP A 1 48 ? 5.411 -5.583 -7.906 1.00 0.00 48 ASP A O 3
ATOM 3695 N N . GLN A 1 49 ? 5.187 -7.814 -7.603 1.00 0.00 49 GLN A N 3
ATOM 3696 C CA . GLN A 1 49 ? 4.246 -7.979 -8.698 1.00 0.00 49 GLN A CA 3
ATOM 3697 C C . GLN A 1 49 ? 2.856 -8.320 -8.156 1.00 0.00 49 GLN A C 3
ATOM 3698 O O . GLN A 1 49 ? 2.728 -9.088 -7.204 1.00 0.00 49 GLN A O 3
ATOM 3712 N N . MET A 1 50 ? 1.850 -7.732 -8.786 1.00 0.00 50 MET A N 3
ATOM 3713 C CA . MET A 1 50 ? 0.474 -7.963 -8.378 1.00 0.00 50 MET A CA 3
ATOM 3714 C C . MET A 1 50 ? -0.412 -8.265 -9.589 1.00 0.00 50 MET A C 3
ATOM 3715 O O . MET A 1 50 ? -0.189 -7.731 -10.674 1.00 0.00 50 MET A O 3
ATOM 3729 N N . VAL A 1 51 ? -1.400 -9.117 -9.361 1.00 0.00 51 VAL A N 3
ATOM 3730 C CA . VAL A 1 51 ? -2.322 -9.496 -10.419 1.00 0.00 51 VAL A CA 3
ATOM 3731 C C . VAL A 1 51 ? -3.548 -8.583 -10.372 1.00 0.00 51 VAL A C 3
ATOM 3732 O O . VAL A 1 51 ? -4.478 -8.825 -9.605 1.00 0.00 51 VAL A O 3
ATOM 3745 N N . VAL A 1 52 ? -3.509 -7.550 -11.202 1.00 0.00 52 VAL A N 3
ATOM 3746 C CA . VAL A 1 52 ? -4.606 -6.599 -11.265 1.00 0.00 52 VAL A CA 3
ATOM 3747 C C . VAL A 1 52 ? -5.878 -7.322 -11.713 1.00 0.00 52 VAL A C 3
ATOM 3748 O O . VAL A 1 52 ? -5.927 -7.874 -12.812 1.00 0.00 52 VAL A O 3
ATOM 3761 N N . LEU A 1 53 ? -6.873 -7.297 -10.840 1.00 0.00 53 LEU A N 3
ATOM 3762 C CA . LEU A 1 53 ? -8.141 -7.943 -11.132 1.00 0.00 53 LEU A CA 3
ATOM 3763 C C . LEU A 1 53 ? -9.157 -6.887 -11.577 1.00 0.00 53 LEU A C 3
ATOM 3764 O O . LEU A 1 53 ? -9.758 -7.011 -12.643 1.00 0.00 53 LEU A O 3
ATOM 3780 N N . GLU A 1 54 ? -9.315 -5.875 -10.739 1.00 0.00 54 GLU A N 3
ATOM 3781 C CA . GLU A 1 54 ? -10.246 -4.799 -11.032 1.00 0.00 54 GLU A CA 3
ATOM 3782 C C . GLU A 1 54 ? -9.489 -3.492 -11.272 1.00 0.00 54 GLU A C 3
ATOM 3783 O O . GLU A 1 54 ? -8.654 -3.095 -10.462 1.00 0.00 54 GLU A O 3
ATOM 3795 N N . GLU A 1 55 ? -9.807 -2.858 -12.393 1.00 0.00 55 GLU A N 3
ATOM 3796 C CA . GLU A 1 55 ? -9.166 -1.604 -12.750 1.00 0.00 55 GLU A CA 3
ATOM 3797 C C . GLU A 1 55 ? -10.192 -0.634 -13.341 1.00 0.00 55 GLU A C 3
ATOM 3798 O O . GLU A 1 55 ? -10.234 -0.431 -14.553 1.00 0.00 55 GLU A O 3
ATOM 3810 N N . SER A 1 56 ? -10.994 -0.060 -12.456 1.00 0.00 56 SER A N 3
ATOM 3811 C CA . SER A 1 56 ? -12.017 0.883 -12.875 1.00 0.00 56 SER A CA 3
ATOM 3812 C C . SER A 1 56 ? -11.470 2.311 -12.807 1.00 0.00 56 SER A C 3
ATOM 3813 O O . SER A 1 56 ? -11.740 3.126 -13.689 1.00 0.00 56 SER A O 3
ATOM 3821 N N . GLY A 1 57 ? -10.712 2.571 -11.753 1.00 0.00 57 GLY A N 3
ATOM 3822 C CA . GLY A 1 57 ? -10.125 3.886 -11.559 1.00 0.00 57 GLY A CA 3
ATOM 3823 C C . GLY A 1 57 ? -8.602 3.797 -11.450 1.00 0.00 57 GLY A C 3
ATOM 3824 O O . GLY A 1 57 ? -7.999 2.824 -11.903 1.00 0.00 57 GLY A O 3
ATOM 3828 N N . GLU A 1 58 ? -8.022 4.823 -10.846 1.00 0.00 58 GLU A N 3
ATOM 3829 C CA . GLU A 1 58 ? -6.580 4.872 -10.671 1.00 0.00 58 GLU A CA 3
ATOM 3830 C C . GLU A 1 58 ? -6.096 3.639 -9.905 1.00 0.00 58 GLU A C 3
ATOM 3831 O O . GLU A 1 58 ? -5.206 2.928 -10.368 1.00 0.00 58 GLU A O 3
ATOM 3843 N N . TRP A 1 59 ? -6.704 3.425 -8.747 1.00 0.00 59 TRP A N 3
ATOM 3844 C CA . TRP A 1 59 ? -6.346 2.290 -7.914 1.00 0.00 59 TRP A CA 3
ATOM 3845 C C . TRP A 1 59 ? -7.028 1.047 -8.487 1.00 0.00 59 TRP A C 3
ATOM 3846 O O . TRP A 1 59 ? -8.198 1.095 -8.863 1.00 0.00 59 TRP A O 3
ATOM 3867 N N . TRP A 1 60 ? -6.267 -0.037 -8.539 1.00 0.00 60 TRP A N 3
ATOM 3868 C CA . TRP A 1 60 ? -6.783 -1.290 -9.061 1.00 0.00 60 TRP A CA 3
ATOM 3869 C C . TRP A 1 60 ? -6.684 -2.341 -7.953 1.00 0.00 60 TRP A C 3
ATOM 3870 O O . TRP A 1 60 ? -5.820 -2.250 -7.082 1.00 0.00 60 TRP A O 3
ATOM 3891 N N . LYS A 1 61 ? -7.580 -3.313 -8.022 1.00 0.00 61 LYS A N 3
ATOM 3892 C CA . LYS A 1 61 ? -7.606 -4.380 -7.035 1.00 0.00 61 LYS A CA 3
ATOM 3893 C C . LYS A 1 61 ? -6.786 -5.565 -7.551 1.00 0.00 61 LYS A C 3
ATOM 3894 O O . LYS A 1 61 ? -7.286 -6.379 -8.325 1.00 0.00 61 LYS A O 3
ATOM 3913 N N . ALA A 1 62 ? -5.541 -5.623 -7.100 1.00 0.00 62 ALA A N 3
ATOM 3914 C CA . ALA A 1 62 ? -4.648 -6.695 -7.507 1.00 0.00 62 ALA A CA 3
ATOM 3915 C C . ALA A 1 62 ? -4.296 -7.549 -6.288 1.00 0.00 62 ALA A C 3
ATOM 3916 O O . ALA A 1 62 ? -4.520 -7.137 -5.150 1.00 0.00 62 ALA A O 3
ATOM 3923 N N . ARG A 1 63 ? -3.747 -8.723 -6.566 1.00 0.00 63 ARG A N 3
ATOM 3924 C CA . ARG A 1 63 ? -3.362 -9.639 -5.506 1.00 0.00 63 ARG A CA 3
ATOM 3925 C C . ARG A 1 63 ? -1.840 -9.795 -5.468 1.00 0.00 63 ARG A C 3
ATOM 3926 O O . ARG A 1 63 ? -1.224 -10.159 -6.469 1.00 0.00 63 ARG A O 3
ATOM 3947 N N . SER A 1 64 ? -1.277 -9.514 -4.302 1.00 0.00 64 SER A N 3
ATOM 3948 C CA . SER A 1 64 ? 0.161 -9.619 -4.120 1.00 0.00 64 SER A CA 3
ATOM 3949 C C . SER A 1 64 ? 0.634 -11.023 -4.499 1.00 0.00 64 SER A C 3
ATOM 3950 O O . SER A 1 64 ? 0.040 -12.016 -4.081 1.00 0.00 64 SER A O 3
ATOM 3958 N N . LEU A 1 65 ? 1.701 -11.062 -5.285 1.00 0.00 65 LEU A N 3
ATOM 3959 C CA . LEU A 1 65 ? 2.261 -12.329 -5.724 1.00 0.00 65 LEU A CA 3
ATOM 3960 C C . LEU A 1 65 ? 3.303 -12.799 -4.709 1.00 0.00 65 LEU A C 3
ATOM 3961 O O . LEU A 1 65 ? 4.185 -13.591 -5.040 1.00 0.00 65 LEU A O 3
ATOM 3977 N N . ALA A 1 66 ? 3.171 -12.291 -3.492 1.00 0.00 66 ALA A N 3
ATOM 3978 C CA . ALA A 1 66 ? 4.091 -12.649 -2.426 1.00 0.00 66 ALA A CA 3
ATOM 3979 C C . ALA A 1 66 ? 3.301 -13.226 -1.249 1.00 0.00 66 ALA A C 3
ATOM 3980 O O . ALA A 1 66 ? 3.740 -14.181 -0.612 1.00 0.00 66 ALA A O 3
ATOM 3987 N N . THR A 1 67 ? 2.150 -12.620 -0.997 1.00 0.00 67 THR A N 3
ATOM 3988 C CA . THR A 1 67 ? 1.295 -13.061 0.093 1.00 0.00 67 THR A CA 3
ATOM 3989 C C . THR A 1 67 ? -0.036 -13.581 -0.452 1.00 0.00 67 THR A C 3
ATOM 3990 O O . THR A 1 67 ? -0.818 -14.182 0.282 1.00 0.00 67 THR A O 3
ATOM 4001 N N . ARG A 1 68 ? -0.253 -13.330 -1.734 1.00 0.00 68 ARG A N 3
ATOM 4002 C CA . ARG A 1 68 ? -1.477 -13.765 -2.385 1.00 0.00 68 ARG A CA 3
ATOM 4003 C C . ARG A 1 68 ? -2.677 -12.995 -1.829 1.00 0.00 68 ARG A C 3
ATOM 4004 O O . ARG A 1 68 ? -3.817 -13.440 -1.957 1.00 0.00 68 ARG A O 3
ATOM 4025 N N . LYS A 1 69 ? -2.379 -11.855 -1.223 1.00 0.00 69 LYS A N 3
ATOM 4026 C CA . LYS A 1 69 ? -3.419 -11.020 -0.648 1.00 0.00 69 LYS A CA 3
ATOM 4027 C C . LYS A 1 69 ? -4.240 -10.386 -1.772 1.00 0.00 69 LYS A C 3
ATOM 4028 O O . LYS A 1 69 ? -3.969 -10.618 -2.949 1.00 0.00 69 LYS A O 3
ATOM 4047 N N . GLU A 1 70 ? -5.226 -9.597 -1.370 1.00 0.00 70 GLU A N 3
ATOM 4048 C CA . GLU A 1 70 ? -6.087 -8.928 -2.330 1.00 0.00 70 GLU A CA 3
ATOM 4049 C C . GLU A 1 70 ? -6.551 -7.580 -1.776 1.00 0.00 70 GLU A C 3
ATOM 4050 O O . GLU A 1 70 ? -7.120 -7.514 -0.687 1.00 0.00 70 GLU A O 3
ATOM 4062 N N . GLY A 1 71 ? -6.290 -6.537 -2.550 1.00 0.00 71 GLY A N 3
ATOM 4063 C CA . GLY A 1 71 ? -6.674 -5.193 -2.151 1.00 0.00 71 GLY A CA 3
ATOM 4064 C C . GLY A 1 71 ? -6.349 -4.181 -3.251 1.00 0.00 71 GLY A C 3
ATOM 4065 O O . GLY A 1 71 ? -5.646 -4.502 -4.207 1.00 0.00 71 GLY A O 3
ATOM 4069 N N . TYR A 1 72 ? -6.875 -2.977 -3.078 1.00 0.00 72 TYR A N 3
ATOM 4070 C CA . TYR A 1 72 ? -6.650 -1.915 -4.043 1.00 0.00 72 TYR A CA 3
ATOM 4071 C C . TYR A 1 72 ? -5.227 -1.362 -3.927 1.00 0.00 72 TYR A C 3
ATOM 4072 O O . TYR A 1 72 ? -4.717 -1.182 -2.823 1.00 0.00 72 TYR A O 3
ATOM 4090 N N . ILE A 1 73 ? -4.630 -1.108 -5.082 1.00 0.00 73 ILE A N 3
ATOM 4091 C CA . ILE A 1 73 ? -3.277 -0.579 -5.124 1.00 0.00 73 ILE A CA 3
ATOM 4092 C C . ILE A 1 73 ? -3.220 0.586 -6.114 1.00 0.00 73 ILE A C 3
ATOM 4093 O O . ILE A 1 73 ? -3.989 0.628 -7.072 1.00 0.00 73 ILE A O 3
ATOM 4109 N N . PRO A 1 74 ? -2.278 1.528 -5.840 1.00 0.00 74 PRO A N 3
ATOM 4110 C CA . PRO A 1 74 ? -2.110 2.689 -6.695 1.00 0.00 74 PRO A CA 3
ATOM 4111 C C . PRO A 1 74 ? -1.406 2.314 -8.001 1.00 0.00 74 PRO A C 3
ATOM 4112 O O . PRO A 1 74 ? -0.379 1.637 -7.983 1.00 0.00 74 PRO A O 3
ATOM 4123 N N . SER A 1 75 ? -1.987 2.768 -9.101 1.00 0.00 75 SER A N 3
ATOM 4124 C CA . SER A 1 75 ? -1.428 2.488 -10.413 1.00 0.00 75 SER A CA 3
ATOM 4125 C C . SER A 1 75 ? -0.210 3.381 -10.665 1.00 0.00 75 SER A C 3
ATOM 4126 O O . SER A 1 75 ? 0.676 3.024 -11.439 1.00 0.00 75 SER A O 3
ATOM 4134 N N . ASN A 1 76 ? -0.207 4.524 -9.995 1.00 0.00 76 ASN A N 3
ATOM 4135 C CA . ASN A 1 76 ? 0.887 5.471 -10.137 1.00 0.00 76 ASN A CA 3
ATOM 4136 C C . ASN A 1 76 ? 2.112 4.943 -9.390 1.00 0.00 76 ASN A C 3
ATOM 4137 O O . ASN A 1 76 ? 3.177 5.558 -9.424 1.00 0.00 76 ASN A O 3
ATOM 4148 N N . TYR A 1 77 ? 1.921 3.809 -8.731 1.00 0.00 77 TYR A N 3
ATOM 4149 C CA . TYR A 1 77 ? 2.998 3.191 -7.977 1.00 0.00 77 TYR A CA 3
ATOM 4150 C C . TYR A 1 77 ? 3.350 1.817 -8.548 1.00 0.00 77 TYR A C 3
ATOM 4151 O O . TYR A 1 77 ? 4.066 1.042 -7.916 1.00 0.00 77 TYR A O 3
ATOM 4169 N N . VAL A 1 78 ? 2.831 1.557 -9.740 1.00 0.00 78 VAL A N 3
ATOM 4170 C CA . VAL A 1 78 ? 3.082 0.289 -10.404 1.00 0.00 78 VAL A CA 3
ATOM 4171 C C . VAL A 1 78 ? 3.353 0.541 -11.889 1.00 0.00 78 VAL A C 3
ATOM 4172 O O . VAL A 1 78 ? 3.148 1.649 -12.381 1.00 0.00 78 VAL A O 3
ATOM 4185 N N . ALA A 1 79 ? 3.811 -0.505 -12.560 1.00 0.00 79 ALA A N 3
ATOM 4186 C CA . ALA A 1 79 ? 4.113 -0.412 -13.979 1.00 0.00 79 ALA A CA 3
ATOM 4187 C C . ALA A 1 79 ? 3.998 -1.798 -14.613 1.00 0.00 79 ALA A C 3
ATOM 4188 O O . ALA A 1 79 ? 4.820 -2.675 -14.351 1.00 0.00 79 ALA A O 3
ATOM 4195 N N . ARG A 1 80 ? 2.971 -1.955 -15.436 1.00 0.00 80 ARG A N 3
ATOM 4196 C CA . ARG A 1 80 ? 2.738 -3.220 -16.110 1.00 0.00 80 ARG A CA 3
ATOM 4197 C C . ARG A 1 80 ? 4.068 -3.861 -16.511 1.00 0.00 80 ARG A C 3
ATOM 4198 O O . ARG A 1 80 ? 4.975 -3.174 -16.980 1.00 0.00 80 ARG A O 3
ATOM 4219 N N . VAL A 1 81 ? 4.143 -5.169 -16.314 1.00 0.00 81 VAL A N 3
ATOM 4220 C CA . VAL A 1 81 ? 5.347 -5.909 -16.650 1.00 0.00 81 VAL A CA 3
ATOM 4221 C C . VAL A 1 81 ? 5.637 -5.752 -18.143 1.00 0.00 81 VAL A C 3
ATOM 4222 O O . VAL A 1 81 ? 6.795 -5.749 -18.558 1.00 0.00 81 VAL A O 3
ATOM 4235 N N . ASP A 1 82 ? 4.565 -5.625 -18.912 1.00 0.00 82 ASP A N 3
ATOM 4236 C CA . ASP A 1 82 ? 4.690 -5.467 -20.352 1.00 0.00 82 ASP A CA 3
ATOM 4237 C C . ASP A 1 82 ? 4.829 -3.981 -20.687 1.00 0.00 82 ASP A C 3
ATOM 4238 O O . ASP A 1 82 ? 4.718 -3.590 -21.848 1.00 0.00 82 ASP A O 3
ATOM 4247 N N . SER A 1 83 ? 5.070 -3.193 -19.650 1.00 0.00 83 SER A N 3
ATOM 4248 C CA . SER A 1 83 ? 5.224 -1.758 -19.820 1.00 0.00 83 SER A CA 3
ATOM 4249 C C . SER A 1 83 ? 6.623 -1.326 -19.373 1.00 0.00 83 SER A C 3
ATOM 4250 O O . SER A 1 83 ? 6.815 -0.194 -18.931 1.00 0.00 83 SER A O 3
ATOM 4258 N N . LEU A 1 84 ? 7.563 -2.250 -19.505 1.00 0.00 84 LEU A N 3
ATOM 4259 C CA . LEU A 1 84 ? 8.938 -1.978 -19.121 1.00 0.00 84 LEU A CA 3
ATOM 4260 C C . LEU A 1 84 ? 9.775 -1.728 -20.377 1.00 0.00 84 LEU A C 3
ATOM 4261 O O . LEU A 1 84 ? 9.385 -2.123 -21.475 1.00 0.00 84 LEU A O 3
ATOM 4277 N N . GLU A 1 85 ? 10.909 -1.073 -20.173 1.00 0.00 85 GLU A N 3
ATOM 4278 C CA . GLU A 1 85 ? 11.802 -0.765 -21.276 1.00 0.00 85 GLU A CA 3
ATOM 4279 C C . GLU A 1 85 ? 11.101 0.137 -22.294 1.00 0.00 85 GLU A C 3
ATOM 4280 O O . GLU A 1 85 ? 10.581 -0.343 -23.299 1.00 0.00 85 GLU A O 3
ATOM 4292 N N . THR A 1 86 ? 11.109 1.429 -21.997 1.00 0.00 86 THR A N 3
ATOM 4293 C CA . THR A 1 86 ? 10.479 2.402 -22.872 1.00 0.00 86 THR A CA 3
ATOM 4294 C C . THR A 1 86 ? 11.101 2.342 -24.268 1.00 0.00 86 THR A C 3
ATOM 4295 O O . THR A 1 86 ? 12.310 2.164 -24.407 1.00 0.00 86 THR A O 3
ATOM 4312 N N . HIS B 2 2 ? -11.085 1.716 -7.734 1.00 0.00 120 HIS B N 3
ATOM 4313 C CA . HIS B 2 2 ? -11.764 2.919 -7.281 1.00 0.00 120 HIS B CA 3
ATOM 4314 C C . HIS B 2 2 ? -10.737 4.024 -7.027 1.00 0.00 120 HIS B C 3
ATOM 4315 O O . HIS B 2 2 ? -9.751 3.810 -6.323 1.00 0.00 120 HIS B O 3
ATOM 4329 N N . SER B 2 3 ? -11.004 5.182 -7.612 1.00 0.00 121 SER B N 3
ATOM 4330 C CA . SER B 2 3 ? -10.115 6.320 -7.458 1.00 0.00 121 SER B CA 3
ATOM 4331 C C . SER B 2 3 ? -9.913 6.630 -5.973 1.00 0.00 121 SER B C 3
ATOM 4332 O O . SER B 2 3 ? -8.816 6.459 -5.444 1.00 0.00 121 SER B O 3
ATOM 4340 N N . LYS B 2 4 ? -10.989 7.079 -5.344 1.00 0.00 122 LYS B N 3
ATOM 4341 C CA . LYS B 2 4 ? -10.944 7.413 -3.931 1.00 0.00 122 LYS B CA 3
ATOM 4342 C C . LYS B 2 4 ? -10.084 8.664 -3.734 1.00 0.00 122 LYS B C 3
ATOM 4343 O O . LYS B 2 4 ? -10.598 9.727 -3.392 1.00 0.00 122 LYS B O 3
ATOM 4362 N N . TYR B 2 5 ? -8.789 8.494 -3.959 1.00 0.00 123 TYR B N 3
ATOM 4363 C CA . TYR B 2 5 ? -7.853 9.596 -3.811 1.00 0.00 123 TYR B CA 3
ATOM 4364 C C . TYR B 2 5 ? -7.096 9.852 -5.116 1.00 0.00 123 TYR B C 3
ATOM 4365 O O . TYR B 2 5 ? -7.025 8.977 -5.978 1.00 0.00 123 TYR B O 3
ATOM 4383 N N . PRO B 2 6 ? -6.537 11.087 -5.224 1.00 0.00 124 PRO B N 3
ATOM 4384 C CA . PRO B 2 6 ? -5.788 11.469 -6.409 1.00 0.00 124 PRO B CA 3
ATOM 4385 C C . PRO B 2 6 ? -4.410 10.804 -6.425 1.00 0.00 124 PRO B C 3
ATOM 4386 O O . PRO B 2 6 ? -3.392 11.482 -6.559 1.00 0.00 124 PRO B O 3
ATOM 4397 N N . LEU B 2 7 ? -4.422 9.487 -6.285 1.00 0.00 125 LEU B N 3
ATOM 4398 C CA . LEU B 2 7 ? -3.185 8.723 -6.281 1.00 0.00 125 LEU B CA 3
ATOM 4399 C C . LEU B 2 7 ? -2.293 9.211 -5.137 1.00 0.00 125 LEU B C 3
ATOM 4400 O O . LEU B 2 7 ? -2.398 10.360 -4.710 1.00 0.00 125 LEU B O 3
ATOM 4416 N N . PRO B 2 8 ? -1.413 8.290 -4.662 1.00 0.00 126 PRO B N 3
ATOM 4417 C CA . PRO B 2 8 ? -0.503 8.615 -3.577 1.00 0.00 126 PRO B CA 3
ATOM 4418 C C . PRO B 2 8 ? 0.640 9.506 -4.066 1.00 0.00 126 PRO B C 3
ATOM 4419 O O . PRO B 2 8 ? 0.856 9.638 -5.270 1.00 0.00 126 PRO B O 3
ATOM 4430 N N . PRO B 2 9 ? 1.361 10.109 -3.084 1.00 0.00 127 PRO B N 3
ATOM 4431 C CA . PRO B 2 9 ? 2.477 10.983 -3.403 1.00 0.00 127 PRO B CA 3
ATOM 4432 C C . PRO B 2 9 ? 3.697 10.175 -3.849 1.00 0.00 127 PRO B C 3
ATOM 4433 O O . PRO B 2 9 ? 4.258 9.409 -3.068 1.00 0.00 127 PRO B O 3
ATOM 4444 N N . LEU B 2 10 ? 4.071 10.373 -5.105 1.00 0.00 128 LEU B N 3
ATOM 4445 C CA . LEU B 2 10 ? 5.213 9.672 -5.665 1.00 0.00 128 LEU B CA 3
ATOM 4446 C C . LEU B 2 10 ? 6.456 9.982 -4.829 1.00 0.00 128 LEU B C 3
ATOM 4447 O O . LEU B 2 10 ? 6.729 11.143 -4.523 1.00 0.00 128 LEU B O 3
ATOM 4463 N N . PRO B 2 11 ? 7.196 8.898 -4.473 1.00 0.00 129 PRO B N 3
ATOM 4464 C CA . PRO B 2 11 ? 8.403 9.043 -3.678 1.00 0.00 129 PRO B CA 3
ATOM 4465 C C . PRO B 2 11 ? 9.553 9.593 -4.522 1.00 0.00 129 PRO B C 3
ATOM 4466 O O . PRO B 2 11 ? 9.328 10.157 -5.592 1.00 0.00 129 PRO B O 3
ATOM 4477 N N . SER B 2 12 ? 10.761 9.408 -4.011 1.00 0.00 130 SER B N 3
ATOM 4478 C CA . SER B 2 12 ? 11.947 9.879 -4.706 1.00 0.00 130 SER B CA 3
ATOM 4479 C C . SER B 2 12 ? 12.982 8.754 -4.795 1.00 0.00 130 SER B C 3
ATOM 4480 O O . SER B 2 12 ? 13.894 8.679 -3.972 1.00 0.00 130 SER B O 3
ATOM 4488 N N . LEU B 2 13 ? 12.806 7.909 -5.800 1.00 0.00 131 LEU B N 3
ATOM 4489 C CA . LEU B 2 13 ? 13.713 6.793 -6.007 1.00 0.00 131 LEU B CA 3
ATOM 4490 C C . LEU B 2 13 ? 14.823 7.216 -6.970 1.00 0.00 131 LEU B C 3
ATOM 4491 O O . LEU B 2 13 ? 14.906 8.381 -7.355 1.00 0.00 131 LEU B O 3
ATOM 4510 N N . GLY A 1 1 ? -18.167 -75.273 10.230 1.00 0.00 1 GLY A N 4
ATOM 4511 C CA . GLY A 1 1 ? -18.480 -73.868 10.426 1.00 0.00 1 GLY A CA 4
ATOM 4512 C C . GLY A 1 1 ? -18.313 -73.082 9.124 1.00 0.00 1 GLY A C 4
ATOM 4513 O O . GLY A 1 1 ? -17.587 -73.507 8.227 1.00 0.00 1 GLY A O 4
ATOM 4517 N N . PRO A 1 2 ? -19.015 -71.919 9.060 1.00 0.00 2 PRO A N 4
ATOM 4518 C CA . PRO A 1 2 ? -18.952 -71.070 7.882 1.00 0.00 2 PRO A CA 4
ATOM 4519 C C . PRO A 1 2 ? -17.624 -70.311 7.825 1.00 0.00 2 PRO A C 4
ATOM 4520 O O . PRO A 1 2 ? -17.077 -69.932 8.859 1.00 0.00 2 PRO A O 4
ATOM 4531 N N . LEU A 1 3 ? -17.146 -70.114 6.606 1.00 0.00 3 LEU A N 4
ATOM 4532 C CA . LEU A 1 3 ? -15.893 -69.407 6.398 1.00 0.00 3 LEU A CA 4
ATOM 4533 C C . LEU A 1 3 ? -16.180 -67.920 6.186 1.00 0.00 3 LEU A C 4
ATOM 4534 O O . LEU A 1 3 ? -15.827 -67.090 7.023 1.00 0.00 3 LEU A O 4
ATOM 4550 N N . GLY A 1 4 ? -16.817 -67.628 5.062 1.00 0.00 4 GLY A N 4
ATOM 4551 C CA . GLY A 1 4 ? -17.155 -66.254 4.728 1.00 0.00 4 GLY A CA 4
ATOM 4552 C C . GLY A 1 4 ? -16.233 -65.713 3.634 1.00 0.00 4 GLY A C 4
ATOM 4553 O O . GLY A 1 4 ? -15.180 -66.288 3.364 1.00 0.00 4 GLY A O 4
ATOM 4557 N N . SER A 1 5 ? -16.663 -64.612 3.035 1.00 0.00 5 SER A N 4
ATOM 4558 C CA . SER A 1 5 ? -15.890 -63.986 1.976 1.00 0.00 5 SER A CA 4
ATOM 4559 C C . SER A 1 5 ? -16.213 -62.493 1.904 1.00 0.00 5 SER A C 4
ATOM 4560 O O . SER A 1 5 ? -17.381 -62.108 1.853 1.00 0.00 5 SER A O 4
ATOM 4568 N N . PRO A 1 6 ? -15.131 -61.669 1.901 1.00 0.00 6 PRO A N 4
ATOM 4569 C CA . PRO A 1 6 ? -15.290 -60.226 1.836 1.00 0.00 6 PRO A CA 4
ATOM 4570 C C . PRO A 1 6 ? -15.675 -59.779 0.425 1.00 0.00 6 PRO A C 4
ATOM 4571 O O . PRO A 1 6 ? -15.878 -60.611 -0.459 1.00 0.00 6 PRO A O 4
ATOM 4582 N N . GLY A 1 7 ? -15.765 -58.468 0.256 1.00 0.00 7 GLY A N 4
ATOM 4583 C CA . GLY A 1 7 ? -16.123 -57.902 -1.033 1.00 0.00 7 GLY A CA 4
ATOM 4584 C C . GLY A 1 7 ? -16.462 -56.415 -0.903 1.00 0.00 7 GLY A C 4
ATOM 4585 O O . GLY A 1 7 ? -17.488 -56.057 -0.328 1.00 0.00 7 GLY A O 4
ATOM 4589 N N . PRO A 1 8 ? -15.557 -55.568 -1.462 1.00 0.00 8 PRO A N 4
ATOM 4590 C CA . PRO A 1 8 ? -15.749 -54.128 -1.415 1.00 0.00 8 PRO A CA 4
ATOM 4591 C C . PRO A 1 8 ? -16.826 -53.687 -2.407 1.00 0.00 8 PRO A C 4
ATOM 4592 O O . PRO A 1 8 ? -17.396 -54.513 -3.119 1.00 0.00 8 PRO A O 4
ATOM 4603 N N . ASN A 1 9 ? -17.073 -52.386 -2.422 1.00 0.00 9 ASN A N 4
ATOM 4604 C CA . ASN A 1 9 ? -18.072 -51.824 -3.315 1.00 0.00 9 ASN A CA 4
ATOM 4605 C C . ASN A 1 9 ? -17.414 -50.776 -4.215 1.00 0.00 9 ASN A C 4
ATOM 4606 O O . ASN A 1 9 ? -17.282 -49.615 -3.829 1.00 0.00 9 ASN A O 4
ATOM 4617 N N . SER A 1 10 ? -17.017 -51.222 -5.398 1.00 0.00 10 SER A N 4
ATOM 4618 C CA . SER A 1 10 ? -16.376 -50.336 -6.355 1.00 0.00 10 SER A CA 4
ATOM 4619 C C . SER A 1 10 ? -17.180 -49.043 -6.493 1.00 0.00 10 SER A C 4
ATOM 4620 O O . SER A 1 10 ? -18.375 -49.017 -6.201 1.00 0.00 10 SER A O 4
ATOM 4628 N N . HIS A 1 11 ? -16.493 -48.001 -6.936 1.00 0.00 11 HIS A N 4
ATOM 4629 C CA . HIS A 1 11 ? -17.130 -46.707 -7.116 1.00 0.00 11 HIS A CA 4
ATOM 4630 C C . HIS A 1 11 ? -16.165 -45.755 -7.826 1.00 0.00 11 HIS A C 4
ATOM 4631 O O . HIS A 1 11 ? -14.974 -46.042 -7.939 1.00 0.00 11 HIS A O 4
ATOM 4645 N N . ASN A 1 12 ? -16.715 -44.640 -8.285 1.00 0.00 12 ASN A N 4
ATOM 4646 C CA . ASN A 1 12 ? -15.919 -43.645 -8.981 1.00 0.00 12 ASN A CA 4
ATOM 4647 C C . ASN A 1 12 ? -16.772 -42.400 -9.233 1.00 0.00 12 ASN A C 4
ATOM 4648 O O . ASN A 1 12 ? -17.998 -42.483 -9.285 1.00 0.00 12 ASN A O 4
ATOM 4659 N N . SER A 1 13 ? -16.090 -41.275 -9.384 1.00 0.00 13 SER A N 4
ATOM 4660 C CA . SER A 1 13 ? -16.770 -40.014 -9.629 1.00 0.00 13 SER A CA 4
ATOM 4661 C C . SER A 1 13 ? -15.760 -38.950 -10.063 1.00 0.00 13 SER A C 4
ATOM 4662 O O . SER A 1 13 ? -14.606 -38.974 -9.637 1.00 0.00 13 SER A O 4
ATOM 4670 N N . ASN A 1 14 ? -16.231 -38.042 -10.906 1.00 0.00 14 ASN A N 4
ATOM 4671 C CA . ASN A 1 14 ? -15.383 -36.971 -11.402 1.00 0.00 14 ASN A CA 4
ATOM 4672 C C . ASN A 1 14 ? -16.252 -35.917 -12.092 1.00 0.00 14 ASN A C 4
ATOM 4673 O O . ASN A 1 14 ? -17.301 -36.240 -12.648 1.00 0.00 14 ASN A O 4
ATOM 4684 N N . THR A 1 15 ? -15.783 -34.679 -12.034 1.00 0.00 15 THR A N 4
ATOM 4685 C CA . THR A 1 15 ? -16.504 -33.576 -12.646 1.00 0.00 15 THR A CA 4
ATOM 4686 C C . THR A 1 15 ? -16.397 -33.650 -14.170 1.00 0.00 15 THR A C 4
ATOM 4687 O O . THR A 1 15 ? -15.389 -34.108 -14.704 1.00 0.00 15 THR A O 4
ATOM 4698 N N . PRO A 1 16 ? -17.480 -33.181 -14.845 1.00 0.00 16 PRO A N 4
ATOM 4699 C CA . PRO A 1 16 ? -17.518 -33.189 -16.298 1.00 0.00 16 PRO A CA 4
ATOM 4700 C C . PRO A 1 16 ? -16.634 -32.082 -16.876 1.00 0.00 16 PRO A C 4
ATOM 4701 O O . PRO A 1 16 ? -15.770 -31.548 -16.183 1.00 0.00 16 PRO A O 4
ATOM 4712 N N . GLY A 1 17 ? -16.882 -31.771 -18.140 1.00 0.00 17 GLY A N 4
ATOM 4713 C CA . GLY A 1 17 ? -16.120 -30.737 -18.819 1.00 0.00 17 GLY A CA 4
ATOM 4714 C C . GLY A 1 17 ? -16.514 -29.347 -18.318 1.00 0.00 17 GLY A C 4
ATOM 4715 O O . GLY A 1 17 ? -17.291 -28.646 -18.966 1.00 0.00 17 GLY A O 4
ATOM 4719 N N . ILE A 1 18 ? -15.962 -28.987 -17.169 1.00 0.00 18 ILE A N 4
ATOM 4720 C CA . ILE A 1 18 ? -16.246 -27.694 -16.574 1.00 0.00 18 ILE A CA 4
ATOM 4721 C C . ILE A 1 18 ? -15.291 -26.648 -17.155 1.00 0.00 18 ILE A C 4
ATOM 4722 O O . ILE A 1 18 ? -14.154 -26.965 -17.502 1.00 0.00 18 ILE A O 4
ATOM 4738 N N . ARG A 1 19 ? -15.789 -25.423 -17.244 1.00 0.00 19 ARG A N 4
ATOM 4739 C CA . ARG A 1 19 ? -14.994 -24.330 -17.778 1.00 0.00 19 ARG A CA 4
ATOM 4740 C C . ARG A 1 19 ? -15.015 -23.140 -16.816 1.00 0.00 19 ARG A C 4
ATOM 4741 O O . ARG A 1 19 ? -15.986 -22.944 -16.088 1.00 0.00 19 ARG A O 4
ATOM 4762 N N . GLU A 1 20 ? -13.931 -22.378 -16.846 1.00 0.00 20 GLU A N 4
ATOM 4763 C CA . GLU A 1 20 ? -13.814 -21.212 -15.985 1.00 0.00 20 GLU A CA 4
ATOM 4764 C C . GLU A 1 20 ? -12.836 -20.203 -16.591 1.00 0.00 20 GLU A C 4
ATOM 4765 O O . GLU A 1 20 ? -12.114 -20.522 -17.534 1.00 0.00 20 GLU A O 4
ATOM 4777 N N . ALA A 1 21 ? -12.844 -19.006 -16.023 1.00 0.00 21 ALA A N 4
ATOM 4778 C CA . ALA A 1 21 ? -11.967 -17.948 -16.495 1.00 0.00 21 ALA A CA 4
ATOM 4779 C C . ALA A 1 21 ? -10.592 -18.103 -15.844 1.00 0.00 21 ALA A C 4
ATOM 4780 O O . ALA A 1 21 ? -10.486 -18.192 -14.622 1.00 0.00 21 ALA A O 4
ATOM 4787 N N . GLY A 1 22 ? -9.572 -18.131 -16.690 1.00 0.00 22 GLY A N 4
ATOM 4788 C CA . GLY A 1 22 ? -8.207 -18.275 -16.211 1.00 0.00 22 GLY A CA 4
ATOM 4789 C C . GLY A 1 22 ? -7.335 -17.111 -16.687 1.00 0.00 22 GLY A C 4
ATOM 4790 O O . GLY A 1 22 ? -6.631 -16.492 -15.891 1.00 0.00 22 GLY A O 4
ATOM 4794 N N . SER A 1 23 ? -7.409 -16.850 -17.984 1.00 0.00 23 SER A N 4
ATOM 4795 C CA . SER A 1 23 ? -6.635 -15.771 -18.575 1.00 0.00 23 SER A CA 4
ATOM 4796 C C . SER A 1 23 ? -6.983 -14.444 -17.897 1.00 0.00 23 SER A C 4
ATOM 4797 O O . SER A 1 23 ? -7.687 -14.424 -16.888 1.00 0.00 23 SER A O 4
ATOM 4805 N N . GLU A 1 24 ? -6.474 -13.368 -18.479 1.00 0.00 24 GLU A N 4
ATOM 4806 C CA . GLU A 1 24 ? -6.722 -12.040 -17.944 1.00 0.00 24 GLU A CA 4
ATOM 4807 C C . GLU A 1 24 ? -5.996 -11.862 -16.609 1.00 0.00 24 GLU A C 4
ATOM 4808 O O . GLU A 1 24 ? -6.483 -12.305 -15.570 1.00 0.00 24 GLU A O 4
ATOM 4820 N N . ASP A 1 25 ? -4.844 -11.212 -16.680 1.00 0.00 25 ASP A N 4
ATOM 4821 C CA . ASP A 1 25 ? -4.047 -10.969 -15.489 1.00 0.00 25 ASP A CA 4
ATOM 4822 C C . ASP A 1 25 ? -3.063 -9.830 -15.764 1.00 0.00 25 ASP A C 4
ATOM 4823 O O . ASP A 1 25 ? -1.983 -10.054 -16.306 1.00 0.00 25 ASP A O 4
ATOM 4832 N N . ILE A 1 26 ? -3.474 -8.631 -15.375 1.00 0.00 26 ILE A N 4
ATOM 4833 C CA . ILE A 1 26 ? -2.642 -7.456 -15.572 1.00 0.00 26 ILE A CA 4
ATOM 4834 C C . ILE A 1 26 ? -1.565 -7.410 -14.486 1.00 0.00 26 ILE A C 4
ATOM 4835 O O . ILE A 1 26 ? -1.832 -6.990 -13.360 1.00 0.00 26 ILE A O 4
ATOM 4851 N N . ILE A 1 27 ? -0.373 -7.848 -14.861 1.00 0.00 27 ILE A N 4
ATOM 4852 C CA . ILE A 1 27 ? 0.745 -7.862 -13.932 1.00 0.00 27 ILE A CA 4
ATOM 4853 C C . ILE A 1 27 ? 1.425 -6.491 -13.938 1.00 0.00 27 ILE A C 4
ATOM 4854 O O . ILE A 1 27 ? 1.824 -5.998 -14.992 1.00 0.00 27 ILE A O 4
ATOM 4870 N N . VAL A 1 28 ? 1.537 -5.916 -12.750 1.00 0.00 28 VAL A N 4
ATOM 4871 C CA . VAL A 1 28 ? 2.163 -4.612 -12.606 1.00 0.00 28 VAL A CA 4
ATOM 4872 C C . VAL A 1 28 ? 3.163 -4.657 -11.449 1.00 0.00 28 VAL A C 4
ATOM 4873 O O . VAL A 1 28 ? 2.823 -5.081 -10.346 1.00 0.00 28 VAL A O 4
ATOM 4886 N N . VAL A 1 29 ? 4.376 -4.213 -11.741 1.00 0.00 29 VAL A N 4
ATOM 4887 C CA . VAL A 1 29 ? 5.428 -4.197 -10.739 1.00 0.00 29 VAL A CA 4
ATOM 4888 C C . VAL A 1 29 ? 5.396 -2.862 -9.993 1.00 0.00 29 VAL A C 4
ATOM 4889 O O . VAL A 1 29 ? 5.291 -1.803 -10.611 1.00 0.00 29 VAL A O 4
ATOM 4902 N N . ALA A 1 30 ? 5.487 -2.955 -8.675 1.00 0.00 30 ALA A N 4
ATOM 4903 C CA . ALA A 1 30 ? 5.469 -1.768 -7.837 1.00 0.00 30 ALA A CA 4
ATOM 4904 C C . ALA A 1 30 ? 6.667 -0.883 -8.189 1.00 0.00 30 ALA A C 4
ATOM 4905 O O . ALA A 1 30 ? 7.802 -1.356 -8.230 1.00 0.00 30 ALA A O 4
ATOM 4912 N N . LEU A 1 31 ? 6.372 0.386 -8.433 1.00 0.00 31 LEU A N 4
ATOM 4913 C CA . LEU A 1 31 ? 7.411 1.342 -8.779 1.00 0.00 31 LEU A CA 4
ATOM 4914 C C . LEU A 1 31 ? 8.033 1.899 -7.498 1.00 0.00 31 LEU A C 4
ATOM 4915 O O . LEU A 1 31 ? 9.158 2.396 -7.515 1.00 0.00 31 LEU A O 4
ATOM 4931 N N . TYR A 1 32 ? 7.273 1.799 -6.417 1.00 0.00 32 TYR A N 4
ATOM 4932 C CA . TYR A 1 32 ? 7.736 2.288 -5.128 1.00 0.00 32 TYR A CA 4
ATOM 4933 C C . TYR A 1 32 ? 7.056 1.537 -3.982 1.00 0.00 32 TYR A C 4
ATOM 4934 O O . TYR A 1 32 ? 5.885 1.176 -4.080 1.00 0.00 32 TYR A O 4
ATOM 4952 N N . ASP A 1 33 ? 7.821 1.325 -2.920 1.00 0.00 33 ASP A N 4
ATOM 4953 C CA . ASP A 1 33 ? 7.307 0.625 -1.756 1.00 0.00 33 ASP A CA 4
ATOM 4954 C C . ASP A 1 33 ? 5.999 1.281 -1.307 1.00 0.00 33 ASP A C 4
ATOM 4955 O O . ASP A 1 33 ? 5.883 2.505 -1.307 1.00 0.00 33 ASP A O 4
ATOM 4964 N N . TYR A 1 34 ? 5.048 0.438 -0.935 1.00 0.00 34 TYR A N 4
ATOM 4965 C CA . TYR A 1 34 ? 3.753 0.920 -0.485 1.00 0.00 34 TYR A CA 4
ATOM 4966 C C . TYR A 1 34 ? 3.239 0.092 0.694 1.00 0.00 34 TYR A C 4
ATOM 4967 O O . TYR A 1 34 ? 3.164 -1.133 0.611 1.00 0.00 34 TYR A O 4
ATOM 4985 N N . GLU A 1 35 ? 2.900 0.794 1.765 1.00 0.00 35 GLU A N 4
ATOM 4986 C CA . GLU A 1 35 ? 2.395 0.139 2.960 1.00 0.00 35 GLU A CA 4
ATOM 4987 C C . GLU A 1 35 ? 0.929 0.511 3.189 1.00 0.00 35 GLU A C 4
ATOM 4988 O O . GLU A 1 35 ? 0.568 0.995 4.261 1.00 0.00 35 GLU A O 4
ATOM 5000 N N . ALA A 1 36 ? 0.123 0.268 2.166 1.00 0.00 36 ALA A N 4
ATOM 5001 C CA . ALA A 1 36 ? -1.296 0.571 2.243 1.00 0.00 36 ALA A CA 4
ATOM 5002 C C . ALA A 1 36 ? -1.491 1.896 2.983 1.00 0.00 36 ALA A C 4
ATOM 5003 O O . ALA A 1 36 ? -1.633 1.913 4.205 1.00 0.00 36 ALA A O 4
ATOM 5010 N N . ILE A 1 37 ? -1.491 2.973 2.213 1.00 0.00 37 ILE A N 4
ATOM 5011 C CA . ILE A 1 37 ? -1.667 4.299 2.780 1.00 0.00 37 ILE A CA 4
ATOM 5012 C C . ILE A 1 37 ? -3.085 4.427 3.336 1.00 0.00 37 ILE A C 4
ATOM 5013 O O . ILE A 1 37 ? -3.269 4.732 4.514 1.00 0.00 37 ILE A O 4
ATOM 5029 N N . HIS A 1 38 ? -4.054 4.188 2.464 1.00 0.00 38 HIS A N 4
ATOM 5030 C CA . HIS A 1 38 ? -5.451 4.273 2.854 1.00 0.00 38 HIS A CA 4
ATOM 5031 C C . HIS A 1 38 ? -5.847 3.009 3.620 1.00 0.00 38 HIS A C 4
ATOM 5032 O O . HIS A 1 38 ? -4.992 2.196 3.968 1.00 0.00 38 HIS A O 4
ATOM 5046 N N . HIS A 1 39 ? -7.144 2.886 3.863 1.00 0.00 39 HIS A N 4
ATOM 5047 C CA . HIS A 1 39 ? -7.664 1.735 4.582 1.00 0.00 39 HIS A CA 4
ATOM 5048 C C . HIS A 1 39 ? -7.908 0.585 3.603 1.00 0.00 39 HIS A C 4
ATOM 5049 O O . HIS A 1 39 ? -7.426 -0.527 3.812 1.00 0.00 39 HIS A O 4
ATOM 5063 N N . GLU A 1 40 ? -8.658 0.893 2.554 1.00 0.00 40 GLU A N 4
ATOM 5064 C CA . GLU A 1 40 ? -8.972 -0.101 1.542 1.00 0.00 40 GLU A CA 4
ATOM 5065 C C . GLU A 1 40 ? -7.906 -0.097 0.444 1.00 0.00 40 GLU A C 4
ATOM 5066 O O . GLU A 1 40 ? -8.179 0.293 -0.690 1.00 0.00 40 GLU A O 4
ATOM 5078 N N . ASP A 1 41 ? -6.713 -0.536 0.821 1.00 0.00 41 ASP A N 4
ATOM 5079 C CA . ASP A 1 41 ? -5.605 -0.587 -0.118 1.00 0.00 41 ASP A CA 4
ATOM 5080 C C . ASP A 1 41 ? -4.643 -1.702 0.297 1.00 0.00 41 ASP A C 4
ATOM 5081 O O . ASP A 1 41 ? -4.498 -1.992 1.483 1.00 0.00 41 ASP A O 4
ATOM 5090 N N . LEU A 1 42 ? -4.012 -2.298 -0.704 1.00 0.00 42 LEU A N 4
ATOM 5091 C CA . LEU A 1 42 ? -3.068 -3.375 -0.458 1.00 0.00 42 LEU A CA 4
ATOM 5092 C C . LEU A 1 42 ? -1.672 -2.787 -0.254 1.00 0.00 42 LEU A C 4
ATOM 5093 O O . LEU A 1 42 ? -1.382 -1.687 -0.723 1.00 0.00 42 LEU A O 4
ATOM 5109 N N . SER A 1 43 ? -0.841 -3.546 0.447 1.00 0.00 43 SER A N 4
ATOM 5110 C CA . SER A 1 43 ? 0.518 -3.113 0.720 1.00 0.00 43 SER A CA 4
ATOM 5111 C C . SER A 1 43 ? 1.510 -3.984 -0.055 1.00 0.00 43 SER A C 4
ATOM 5112 O O . SER A 1 43 ? 1.350 -5.201 -0.124 1.00 0.00 43 SER A O 4
ATOM 5120 N N . PHE A 1 44 ? 2.511 -3.325 -0.619 1.00 0.00 44 PHE A N 4
ATOM 5121 C CA . PHE A 1 44 ? 3.529 -4.024 -1.387 1.00 0.00 44 PHE A CA 4
ATOM 5122 C C . PHE A 1 44 ? 4.882 -3.321 -1.270 1.00 0.00 44 PHE A C 4
ATOM 5123 O O . PHE A 1 44 ? 5.035 -2.387 -0.485 1.00 0.00 44 PHE A O 4
ATOM 5140 N N . GLN A 1 45 ? 5.830 -3.798 -2.063 1.00 0.00 45 GLN A N 4
ATOM 5141 C CA . GLN A 1 45 ? 7.167 -3.227 -2.058 1.00 0.00 45 GLN A CA 4
ATOM 5142 C C . GLN A 1 45 ? 7.610 -2.901 -3.487 1.00 0.00 45 GLN A C 4
ATOM 5143 O O . GLN A 1 45 ? 7.077 -3.454 -4.447 1.00 0.00 45 GLN A O 4
ATOM 5157 N N . LYS A 1 46 ? 8.581 -2.004 -3.581 1.00 0.00 46 LYS A N 4
ATOM 5158 C CA . LYS A 1 46 ? 9.101 -1.597 -4.874 1.00 0.00 46 LYS A CA 4
ATOM 5159 C C . LYS A 1 46 ? 9.784 -2.793 -5.544 1.00 0.00 46 LYS A C 4
ATOM 5160 O O . LYS A 1 46 ? 10.912 -3.141 -5.199 1.00 0.00 46 LYS A O 4
ATOM 5179 N N . GLY A 1 47 ? 9.070 -3.388 -6.487 1.00 0.00 47 GLY A N 4
ATOM 5180 C CA . GLY A 1 47 ? 9.592 -4.537 -7.208 1.00 0.00 47 GLY A CA 4
ATOM 5181 C C . GLY A 1 47 ? 8.655 -5.739 -7.076 1.00 0.00 47 GLY A C 4
ATOM 5182 O O . GLY A 1 47 ? 8.917 -6.800 -7.642 1.00 0.00 47 GLY A O 4
ATOM 5186 N N . ASP A 1 48 ? 7.582 -5.534 -6.326 1.00 0.00 48 ASP A N 4
ATOM 5187 C CA . ASP A 1 48 ? 6.605 -6.587 -6.114 1.00 0.00 48 ASP A CA 4
ATOM 5188 C C . ASP A 1 48 ? 5.637 -6.625 -7.297 1.00 0.00 48 ASP A C 4
ATOM 5189 O O . ASP A 1 48 ? 5.377 -5.600 -7.925 1.00 0.00 48 ASP A O 4
ATOM 5198 N N . GLN A 1 49 ? 5.129 -7.819 -7.567 1.00 0.00 49 GLN A N 4
ATOM 5199 C CA . GLN A 1 49 ? 4.196 -8.005 -8.665 1.00 0.00 49 GLN A CA 4
ATOM 5200 C C . GLN A 1 49 ? 2.803 -8.338 -8.126 1.00 0.00 49 GLN A C 4
ATOM 5201 O O . GLN A 1 49 ? 2.668 -9.112 -7.180 1.00 0.00 49 GLN A O 4
ATOM 5215 N N . MET A 1 50 ? 1.801 -7.738 -8.753 1.00 0.00 50 MET A N 4
ATOM 5216 C CA . MET A 1 50 ? 0.424 -7.961 -8.349 1.00 0.00 50 MET A CA 4
ATOM 5217 C C . MET A 1 50 ? -0.456 -8.287 -9.558 1.00 0.00 50 MET A C 4
ATOM 5218 O O . MET A 1 50 ? -0.214 -7.793 -10.658 1.00 0.00 50 MET A O 4
ATOM 5232 N N . VAL A 1 51 ? -1.460 -9.116 -9.313 1.00 0.00 51 VAL A N 4
ATOM 5233 C CA . VAL A 1 51 ? -2.377 -9.512 -10.367 1.00 0.00 51 VAL A CA 4
ATOM 5234 C C . VAL A 1 51 ? -3.596 -8.588 -10.351 1.00 0.00 51 VAL A C 4
ATOM 5235 O O . VAL A 1 51 ? -4.555 -8.830 -9.620 1.00 0.00 51 VAL A O 4
ATOM 5248 N N . VAL A 1 52 ? -3.519 -7.546 -11.167 1.00 0.00 52 VAL A N 4
ATOM 5249 C CA . VAL A 1 52 ? -4.604 -6.583 -11.256 1.00 0.00 52 VAL A CA 4
ATOM 5250 C C . VAL A 1 52 ? -5.880 -7.299 -11.706 1.00 0.00 52 VAL A C 4
ATOM 5251 O O . VAL A 1 52 ? -5.951 -7.804 -12.825 1.00 0.00 52 VAL A O 4
ATOM 5264 N N . LEU A 1 53 ? -6.855 -7.321 -10.810 1.00 0.00 53 LEU A N 4
ATOM 5265 C CA . LEU A 1 53 ? -8.124 -7.966 -11.100 1.00 0.00 53 LEU A CA 4
ATOM 5266 C C . LEU A 1 53 ? -9.129 -6.915 -11.577 1.00 0.00 53 LEU A C 4
ATOM 5267 O O . LEU A 1 53 ? -9.708 -7.046 -12.654 1.00 0.00 53 LEU A O 4
ATOM 5283 N N . GLU A 1 54 ? -9.306 -5.894 -10.750 1.00 0.00 54 GLU A N 4
ATOM 5284 C CA . GLU A 1 54 ? -10.231 -4.821 -11.072 1.00 0.00 54 GLU A CA 4
ATOM 5285 C C . GLU A 1 54 ? -9.477 -3.498 -11.226 1.00 0.00 54 GLU A C 4
ATOM 5286 O O . GLU A 1 54 ? -8.630 -3.163 -10.400 1.00 0.00 54 GLU A O 4
ATOM 5298 N N . GLU A 1 55 ? -9.811 -2.784 -12.291 1.00 0.00 55 GLU A N 4
ATOM 5299 C CA . GLU A 1 55 ? -9.176 -1.506 -12.564 1.00 0.00 55 GLU A CA 4
ATOM 5300 C C . GLU A 1 55 ? -10.215 -0.488 -13.040 1.00 0.00 55 GLU A C 4
ATOM 5301 O O . GLU A 1 55 ? -10.323 -0.219 -14.236 1.00 0.00 55 GLU A O 4
ATOM 5313 N N . SER A 1 56 ? -10.952 0.050 -12.080 1.00 0.00 56 SER A N 4
ATOM 5314 C CA . SER A 1 56 ? -11.977 1.033 -12.386 1.00 0.00 56 SER A CA 4
ATOM 5315 C C . SER A 1 56 ? -11.512 2.426 -11.959 1.00 0.00 56 SER A C 4
ATOM 5316 O O . SER A 1 56 ? -12.169 3.083 -11.153 1.00 0.00 56 SER A O 4
ATOM 5324 N N . GLY A 1 57 ? -10.383 2.835 -12.518 1.00 0.00 57 GLY A N 4
ATOM 5325 C CA . GLY A 1 57 ? -9.822 4.138 -12.205 1.00 0.00 57 GLY A CA 4
ATOM 5326 C C . GLY A 1 57 ? -8.302 4.058 -12.050 1.00 0.00 57 GLY A C 4
ATOM 5327 O O . GLY A 1 57 ? -7.640 3.306 -12.764 1.00 0.00 57 GLY A O 4
ATOM 5331 N N . GLU A 1 58 ? -7.792 4.843 -11.112 1.00 0.00 58 GLU A N 4
ATOM 5332 C CA . GLU A 1 58 ? -6.364 4.871 -10.854 1.00 0.00 58 GLU A CA 4
ATOM 5333 C C . GLU A 1 58 ? -5.949 3.649 -10.032 1.00 0.00 58 GLU A C 4
ATOM 5334 O O . GLU A 1 58 ? -5.072 2.890 -10.440 1.00 0.00 58 GLU A O 4
ATOM 5346 N N . TRP A 1 59 ? -6.600 3.496 -8.888 1.00 0.00 59 TRP A N 4
ATOM 5347 C CA . TRP A 1 59 ? -6.310 2.379 -8.005 1.00 0.00 59 TRP A CA 4
ATOM 5348 C C . TRP A 1 59 ? -7.000 1.137 -8.572 1.00 0.00 59 TRP A C 4
ATOM 5349 O O . TRP A 1 59 ? -8.161 1.195 -8.970 1.00 0.00 59 TRP A O 4
ATOM 5370 N N . TRP A 1 60 ? -6.254 0.042 -8.590 1.00 0.00 60 TRP A N 4
ATOM 5371 C CA . TRP A 1 60 ? -6.780 -1.212 -9.102 1.00 0.00 60 TRP A CA 4
ATOM 5372 C C . TRP A 1 60 ? -6.669 -2.259 -7.991 1.00 0.00 60 TRP A C 4
ATOM 5373 O O . TRP A 1 60 ? -5.810 -2.153 -7.117 1.00 0.00 60 TRP A O 4
ATOM 5394 N N . LYS A 1 61 ? -7.552 -3.245 -8.061 1.00 0.00 61 LYS A N 4
ATOM 5395 C CA . LYS A 1 61 ? -7.565 -4.310 -7.073 1.00 0.00 61 LYS A CA 4
ATOM 5396 C C . LYS A 1 61 ? -6.736 -5.488 -7.589 1.00 0.00 61 LYS A C 4
ATOM 5397 O O . LYS A 1 61 ? -7.223 -6.297 -8.376 1.00 0.00 61 LYS A O 4
ATOM 5416 N N . ALA A 1 62 ? -5.497 -5.549 -7.122 1.00 0.00 62 ALA A N 4
ATOM 5417 C CA . ALA A 1 62 ? -4.596 -6.614 -7.525 1.00 0.00 62 ALA A CA 4
ATOM 5418 C C . ALA A 1 62 ? -4.225 -7.454 -6.301 1.00 0.00 62 ALA A C 4
ATOM 5419 O O . ALA A 1 62 ? -4.397 -7.013 -5.166 1.00 0.00 62 ALA A O 4
ATOM 5426 N N . ARG A 1 63 ? -3.723 -8.650 -6.573 1.00 0.00 63 ARG A N 4
ATOM 5427 C CA . ARG A 1 63 ? -3.327 -9.555 -5.509 1.00 0.00 63 ARG A CA 4
ATOM 5428 C C . ARG A 1 63 ? -1.804 -9.692 -5.468 1.00 0.00 63 ARG A C 4
ATOM 5429 O O . ARG A 1 63 ? -1.182 -10.044 -6.470 1.00 0.00 63 ARG A O 4
ATOM 5450 N N . SER A 1 64 ? -1.247 -9.409 -4.300 1.00 0.00 64 SER A N 4
ATOM 5451 C CA . SER A 1 64 ? 0.192 -9.497 -4.116 1.00 0.00 64 SER A CA 4
ATOM 5452 C C . SER A 1 64 ? 0.673 -10.916 -4.426 1.00 0.00 64 SER A C 4
ATOM 5453 O O . SER A 1 64 ? 0.072 -11.891 -3.977 1.00 0.00 64 SER A O 4
ATOM 5461 N N . LEU A 1 65 ? 1.753 -10.987 -5.190 1.00 0.00 65 LEU A N 4
ATOM 5462 C CA . LEU A 1 65 ? 2.323 -12.270 -5.566 1.00 0.00 65 LEU A CA 4
ATOM 5463 C C . LEU A 1 65 ? 3.357 -12.689 -4.520 1.00 0.00 65 LEU A C 4
ATOM 5464 O O . LEU A 1 65 ? 4.242 -13.494 -4.804 1.00 0.00 65 LEU A O 4
ATOM 5480 N N . ALA A 1 66 ? 3.210 -12.125 -3.330 1.00 0.00 66 ALA A N 4
ATOM 5481 C CA . ALA A 1 66 ? 4.121 -12.430 -2.239 1.00 0.00 66 ALA A CA 4
ATOM 5482 C C . ALA A 1 66 ? 3.332 -13.036 -1.076 1.00 0.00 66 ALA A C 4
ATOM 5483 O O . ALA A 1 66 ? 3.815 -13.945 -0.401 1.00 0.00 66 ALA A O 4
ATOM 5490 N N . THR A 1 67 ? 2.133 -12.510 -0.878 1.00 0.00 67 THR A N 4
ATOM 5491 C CA . THR A 1 67 ? 1.273 -12.987 0.191 1.00 0.00 67 THR A CA 4
ATOM 5492 C C . THR A 1 67 ? -0.076 -13.439 -0.371 1.00 0.00 67 THR A C 4
ATOM 5493 O O . THR A 1 67 ? -0.937 -13.907 0.373 1.00 0.00 67 THR A O 4
ATOM 5504 N N . ARG A 1 68 ? -0.219 -13.282 -1.678 1.00 0.00 68 ARG A N 4
ATOM 5505 C CA . ARG A 1 68 ? -1.449 -13.668 -2.350 1.00 0.00 68 ARG A CA 4
ATOM 5506 C C . ARG A 1 68 ? -2.626 -12.853 -1.809 1.00 0.00 68 ARG A C 4
ATOM 5507 O O . ARG A 1 68 ? -3.783 -13.224 -2.000 1.00 0.00 68 ARG A O 4
ATOM 5528 N N . LYS A 1 69 ? -2.290 -11.756 -1.145 1.00 0.00 69 LYS A N 4
ATOM 5529 C CA . LYS A 1 69 ? -3.304 -10.885 -0.576 1.00 0.00 69 LYS A CA 4
ATOM 5530 C C . LYS A 1 69 ? -4.131 -10.266 -1.705 1.00 0.00 69 LYS A C 4
ATOM 5531 O O . LYS A 1 69 ? -3.857 -10.503 -2.880 1.00 0.00 69 LYS A O 4
ATOM 5550 N N . GLU A 1 70 ? -5.125 -9.486 -1.307 1.00 0.00 70 GLU A N 4
ATOM 5551 C CA . GLU A 1 70 ? -5.994 -8.832 -2.271 1.00 0.00 70 GLU A CA 4
ATOM 5552 C C . GLU A 1 70 ? -6.466 -7.481 -1.729 1.00 0.00 70 GLU A C 4
ATOM 5553 O O . GLU A 1 70 ? -7.078 -7.416 -0.665 1.00 0.00 70 GLU A O 4
ATOM 5565 N N . GLY A 1 71 ? -6.162 -6.437 -2.486 1.00 0.00 71 GLY A N 4
ATOM 5566 C CA . GLY A 1 71 ? -6.549 -5.092 -2.093 1.00 0.00 71 GLY A CA 4
ATOM 5567 C C . GLY A 1 71 ? -6.190 -4.080 -3.184 1.00 0.00 71 GLY A C 4
ATOM 5568 O O . GLY A 1 71 ? -5.356 -4.357 -4.043 1.00 0.00 71 GLY A O 4
ATOM 5572 N N . TYR A 1 72 ? -6.839 -2.927 -3.112 1.00 0.00 72 TYR A N 4
ATOM 5573 C CA . TYR A 1 72 ? -6.600 -1.872 -4.082 1.00 0.00 72 TYR A CA 4
ATOM 5574 C C . TYR A 1 72 ? -5.175 -1.327 -3.958 1.00 0.00 72 TYR A C 4
ATOM 5575 O O . TYR A 1 72 ? -4.645 -1.207 -2.855 1.00 0.00 72 TYR A O 4
ATOM 5593 N N . ILE A 1 73 ? -4.595 -1.011 -5.108 1.00 0.00 73 ILE A N 4
ATOM 5594 C CA . ILE A 1 73 ? -3.242 -0.482 -5.141 1.00 0.00 73 ILE A CA 4
ATOM 5595 C C . ILE A 1 73 ? -3.180 0.685 -6.129 1.00 0.00 73 ILE A C 4
ATOM 5596 O O . ILE A 1 73 ? -3.952 0.736 -7.086 1.00 0.00 73 ILE A O 4
ATOM 5612 N N . PRO A 1 74 ? -2.231 1.620 -5.855 1.00 0.00 74 PRO A N 4
ATOM 5613 C CA . PRO A 1 74 ? -2.059 2.784 -6.707 1.00 0.00 74 PRO A CA 4
ATOM 5614 C C . PRO A 1 74 ? -1.360 2.408 -8.014 1.00 0.00 74 PRO A C 4
ATOM 5615 O O . PRO A 1 74 ? -0.307 1.773 -7.999 1.00 0.00 74 PRO A O 4
ATOM 5626 N N . SER A 1 75 ? -1.975 2.815 -9.115 1.00 0.00 75 SER A N 4
ATOM 5627 C CA . SER A 1 75 ? -1.425 2.529 -10.430 1.00 0.00 75 SER A CA 4
ATOM 5628 C C . SER A 1 75 ? -0.195 3.402 -10.684 1.00 0.00 75 SER A C 4
ATOM 5629 O O . SER A 1 75 ? 0.683 3.033 -11.463 1.00 0.00 75 SER A O 4
ATOM 5637 N N . ASN A 1 76 ? -0.171 4.544 -10.013 1.00 0.00 76 ASN A N 4
ATOM 5638 C CA . ASN A 1 76 ? 0.937 5.474 -10.157 1.00 0.00 76 ASN A CA 4
ATOM 5639 C C . ASN A 1 76 ? 2.154 4.930 -9.403 1.00 0.00 76 ASN A C 4
ATOM 5640 O O . ASN A 1 76 ? 3.218 5.546 -9.410 1.00 0.00 76 ASN A O 4
ATOM 5651 N N . TYR A 1 77 ? 1.954 3.783 -8.772 1.00 0.00 77 TYR A N 4
ATOM 5652 C CA . TYR A 1 77 ? 3.021 3.151 -8.015 1.00 0.00 77 TYR A CA 4
ATOM 5653 C C . TYR A 1 77 ? 3.350 1.768 -8.582 1.00 0.00 77 TYR A C 4
ATOM 5654 O O . TYR A 1 77 ? 4.015 0.966 -7.926 1.00 0.00 77 TYR A O 4
ATOM 5672 N N . VAL A 1 78 ? 2.869 1.530 -9.794 1.00 0.00 78 VAL A N 4
ATOM 5673 C CA . VAL A 1 78 ? 3.104 0.259 -10.456 1.00 0.00 78 VAL A CA 4
ATOM 5674 C C . VAL A 1 78 ? 3.376 0.505 -11.942 1.00 0.00 78 VAL A C 4
ATOM 5675 O O . VAL A 1 78 ? 3.139 1.602 -12.446 1.00 0.00 78 VAL A O 4
ATOM 5688 N N . ALA A 1 79 ? 3.868 -0.534 -12.600 1.00 0.00 79 ALA A N 4
ATOM 5689 C CA . ALA A 1 79 ? 4.174 -0.444 -14.018 1.00 0.00 79 ALA A CA 4
ATOM 5690 C C . ALA A 1 79 ? 4.037 -1.830 -14.653 1.00 0.00 79 ALA A C 4
ATOM 5691 O O . ALA A 1 79 ? 4.846 -2.718 -14.391 1.00 0.00 79 ALA A O 4
ATOM 5698 N N . ARG A 1 80 ? 3.008 -1.969 -15.477 1.00 0.00 80 ARG A N 4
ATOM 5699 C CA . ARG A 1 80 ? 2.756 -3.230 -16.151 1.00 0.00 80 ARG A CA 4
ATOM 5700 C C . ARG A 1 80 ? 4.075 -3.890 -16.555 1.00 0.00 80 ARG A C 4
ATOM 5701 O O . ARG A 1 80 ? 4.991 -3.217 -17.027 1.00 0.00 80 ARG A O 4
ATOM 5722 N N . VAL A 1 81 ? 4.132 -5.198 -16.356 1.00 0.00 81 VAL A N 4
ATOM 5723 C CA . VAL A 1 81 ? 5.324 -5.956 -16.694 1.00 0.00 81 VAL A CA 4
ATOM 5724 C C . VAL A 1 81 ? 5.609 -5.812 -18.191 1.00 0.00 81 VAL A C 4
ATOM 5725 O O . VAL A 1 81 ? 6.765 -5.820 -18.611 1.00 0.00 81 VAL A O 4
ATOM 5738 N N . ASP A 1 82 ? 4.534 -5.683 -18.955 1.00 0.00 82 ASP A N 4
ATOM 5739 C CA . ASP A 1 82 ? 4.653 -5.536 -20.396 1.00 0.00 82 ASP A CA 4
ATOM 5740 C C . ASP A 1 82 ? 4.829 -4.055 -20.740 1.00 0.00 82 ASP A C 4
ATOM 5741 O O . ASP A 1 82 ? 4.725 -3.669 -21.903 1.00 0.00 82 ASP A O 4
ATOM 5750 N N . SER A 1 83 ? 5.090 -3.268 -19.708 1.00 0.00 83 SER A N 4
ATOM 5751 C CA . SER A 1 83 ? 5.281 -1.838 -19.887 1.00 0.00 83 SER A CA 4
ATOM 5752 C C . SER A 1 83 ? 6.679 -1.433 -19.417 1.00 0.00 83 SER A C 4
ATOM 5753 O O . SER A 1 83 ? 6.889 -0.301 -18.985 1.00 0.00 83 SER A O 4
ATOM 5761 N N . LEU A 1 84 ? 7.600 -2.381 -19.515 1.00 0.00 84 LEU A N 4
ATOM 5762 C CA . LEU A 1 84 ? 8.972 -2.137 -19.105 1.00 0.00 84 LEU A CA 4
ATOM 5763 C C . LEU A 1 84 ? 9.828 -1.862 -20.343 1.00 0.00 84 LEU A C 4
ATOM 5764 O O . LEU A 1 84 ? 9.411 -2.140 -21.466 1.00 0.00 84 LEU A O 4
ATOM 5780 N N . GLU A 1 85 ? 11.011 -1.318 -20.095 1.00 0.00 85 GLU A N 4
ATOM 5781 C CA . GLU A 1 85 ? 11.930 -1.002 -21.175 1.00 0.00 85 GLU A CA 4
ATOM 5782 C C . GLU A 1 85 ? 11.327 0.066 -22.089 1.00 0.00 85 GLU A C 4
ATOM 5783 O O . GLU A 1 85 ? 10.253 -0.130 -22.655 1.00 0.00 85 GLU A O 4
ATOM 5795 N N . THR A 1 86 ? 12.044 1.174 -22.206 1.00 0.00 86 THR A N 4
ATOM 5796 C CA . THR A 1 86 ? 11.593 2.274 -23.041 1.00 0.00 86 THR A CA 4
ATOM 5797 C C . THR A 1 86 ? 12.693 3.329 -23.174 1.00 0.00 86 THR A C 4
ATOM 5798 O O . THR A 1 86 ? 13.837 3.004 -23.488 1.00 0.00 86 THR A O 4
ATOM 5815 N N . HIS B 2 2 ? -10.665 1.461 -7.652 1.00 0.00 120 HIS B N 4
ATOM 5816 C CA . HIS B 2 2 ? -11.536 2.594 -7.388 1.00 0.00 120 HIS B CA 4
ATOM 5817 C C . HIS B 2 2 ? -10.698 3.866 -7.256 1.00 0.00 120 HIS B C 4
ATOM 5818 O O . HIS B 2 2 ? -9.667 3.867 -6.586 1.00 0.00 120 HIS B O 4
ATOM 5832 N N . SER B 2 3 ? -11.171 4.919 -7.906 1.00 0.00 121 SER B N 4
ATOM 5833 C CA . SER B 2 3 ? -10.478 6.196 -7.870 1.00 0.00 121 SER B CA 4
ATOM 5834 C C . SER B 2 3 ? -11.142 7.123 -6.851 1.00 0.00 121 SER B C 4
ATOM 5835 O O . SER B 2 3 ? -12.009 7.921 -7.206 1.00 0.00 121 SER B O 4
ATOM 5843 N N . LYS B 2 4 ? -10.711 6.989 -5.606 1.00 0.00 122 LYS B N 4
ATOM 5844 C CA . LYS B 2 4 ? -11.254 7.805 -4.534 1.00 0.00 122 LYS B CA 4
ATOM 5845 C C . LYS B 2 4 ? -10.255 8.909 -4.182 1.00 0.00 122 LYS B C 4
ATOM 5846 O O . LYS B 2 4 ? -10.648 10.032 -3.875 1.00 0.00 122 LYS B O 4
ATOM 5865 N N . TYR B 2 5 ? -8.981 8.549 -4.240 1.00 0.00 123 TYR B N 4
ATOM 5866 C CA . TYR B 2 5 ? -7.922 9.495 -3.933 1.00 0.00 123 TYR B CA 4
ATOM 5867 C C . TYR B 2 5 ? -7.106 9.831 -5.182 1.00 0.00 123 TYR B C 4
ATOM 5868 O O . TYR B 2 5 ? -7.021 9.024 -6.108 1.00 0.00 123 TYR B O 4
ATOM 5886 N N . PRO B 2 6 ? -6.511 11.053 -5.169 1.00 0.00 124 PRO B N 4
ATOM 5887 C CA . PRO B 2 6 ? -5.705 11.506 -6.290 1.00 0.00 124 PRO B CA 4
ATOM 5888 C C . PRO B 2 6 ? -4.344 10.806 -6.305 1.00 0.00 124 PRO B C 4
ATOM 5889 O O . PRO B 2 6 ? -3.309 11.456 -6.443 1.00 0.00 124 PRO B O 4
ATOM 5900 N N . LEU B 2 7 ? -4.390 9.490 -6.160 1.00 0.00 125 LEU B N 4
ATOM 5901 C CA . LEU B 2 7 ? -3.174 8.695 -6.155 1.00 0.00 125 LEU B CA 4
ATOM 5902 C C . LEU B 2 7 ? -2.253 9.187 -5.036 1.00 0.00 125 LEU B C 4
ATOM 5903 O O . LEU B 2 7 ? -2.362 10.331 -4.596 1.00 0.00 125 LEU B O 4
ATOM 5919 N N . PRO B 2 8 ? -1.342 8.277 -4.597 1.00 0.00 126 PRO B N 4
ATOM 5920 C CA . PRO B 2 8 ? -0.403 8.607 -3.540 1.00 0.00 126 PRO B CA 4
ATOM 5921 C C . PRO B 2 8 ? 0.709 9.519 -4.058 1.00 0.00 126 PRO B C 4
ATOM 5922 O O . PRO B 2 8 ? 0.914 9.629 -5.267 1.00 0.00 126 PRO B O 4
ATOM 5933 N N . PRO B 2 9 ? 1.417 10.168 -3.095 1.00 0.00 127 PRO B N 4
ATOM 5934 C CA . PRO B 2 9 ? 2.504 11.068 -3.444 1.00 0.00 127 PRO B CA 4
ATOM 5935 C C . PRO B 2 9 ? 3.745 10.286 -3.878 1.00 0.00 127 PRO B C 4
ATOM 5936 O O . PRO B 2 9 ? 4.410 9.661 -3.053 1.00 0.00 127 PRO B O 4
ATOM 5947 N N . LEU B 2 10 ? 4.019 10.346 -5.173 1.00 0.00 128 LEU B N 4
ATOM 5948 C CA . LEU B 2 10 ? 5.169 9.651 -5.728 1.00 0.00 128 LEU B CA 4
ATOM 5949 C C . LEU B 2 10 ? 6.406 9.969 -4.886 1.00 0.00 128 LEU B C 4
ATOM 5950 O O . LEU B 2 10 ? 6.695 11.133 -4.615 1.00 0.00 128 LEU B O 4
ATOM 5966 N N . PRO B 2 11 ? 7.122 8.885 -4.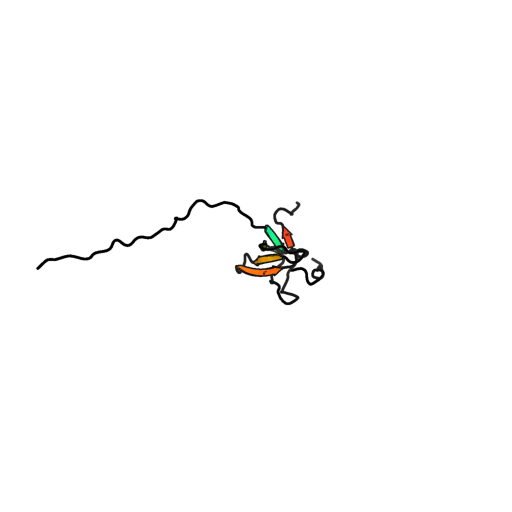485 1.00 0.00 129 PRO B N 4
ATOM 5967 C CA . PRO B 2 11 ? 8.323 9.036 -3.679 1.00 0.00 129 PRO B CA 4
ATOM 5968 C C . PRO B 2 11 ? 9.492 9.539 -4.527 1.00 0.00 129 PRO B C 4
ATOM 5969 O O . PRO B 2 11 ? 10.407 10.178 -4.011 1.00 0.00 129 PRO B O 4
ATOM 5980 N N . SER B 2 12 ? 9.424 9.230 -5.814 1.00 0.00 130 SER B N 4
ATOM 5981 C CA . SER B 2 12 ? 10.467 9.643 -6.738 1.00 0.00 130 SER B CA 4
ATOM 5982 C C . SER B 2 12 ? 11.614 8.633 -6.718 1.00 0.00 130 SER B C 4
ATOM 5983 O O . SER B 2 12 ? 11.970 8.072 -7.753 1.00 0.00 130 SER B O 4
ATOM 5991 N N . LEU B 2 13 ? 12.161 8.429 -5.529 1.00 0.00 131 LEU B N 4
ATOM 5992 C CA . LEU B 2 13 ? 13.262 7.495 -5.361 1.00 0.00 131 LEU B CA 4
ATOM 5993 C C . LEU B 2 13 ? 12.726 6.063 -5.437 1.00 0.00 131 LEU B C 4
ATOM 5994 O O . LEU B 2 13 ? 13.303 5.217 -6.117 1.00 0.00 131 LEU B O 4
ATOM 6013 N N . GLY A 1 1 ? 31.390 -29.304 13.702 1.00 0.00 1 GLY A N 5
ATOM 6014 C CA . GLY A 1 1 ? 30.464 -30.337 14.131 1.00 0.00 1 GLY A CA 5
ATOM 6015 C C . GLY A 1 1 ? 29.127 -30.218 13.396 1.00 0.00 1 GLY A C 5
ATOM 6016 O O . GLY A 1 1 ? 28.270 -29.427 13.784 1.00 0.00 1 GLY A O 5
ATOM 6020 N N . PRO A 1 2 ? 28.990 -31.036 12.318 1.00 0.00 2 PRO A N 5
ATOM 6021 C CA . PRO A 1 2 ? 27.773 -31.028 11.523 1.00 0.00 2 PRO A CA 5
ATOM 6022 C C . PRO A 1 2 ? 26.636 -31.744 12.256 1.00 0.00 2 PRO A C 5
ATOM 6023 O O . PRO A 1 2 ? 26.846 -32.795 12.859 1.00 0.00 2 PRO A O 5
ATOM 6034 N N . LEU A 1 3 ? 25.456 -31.146 12.179 1.00 0.00 3 LEU A N 5
ATOM 6035 C CA . LEU A 1 3 ? 24.286 -31.714 12.827 1.00 0.00 3 LEU A CA 5
ATOM 6036 C C . LEU A 1 3 ? 23.031 -31.002 12.318 1.00 0.00 3 LEU A C 5
ATOM 6037 O O . LEU A 1 3 ? 23.089 -29.835 11.930 1.00 0.00 3 LEU A O 5
ATOM 6053 N N . GLY A 1 4 ? 21.926 -31.733 12.335 1.00 0.00 4 GLY A N 5
ATOM 6054 C CA . GLY A 1 4 ? 20.659 -31.186 11.879 1.00 0.00 4 GLY A CA 5
ATOM 6055 C C . GLY A 1 4 ? 19.854 -32.236 11.111 1.00 0.00 4 GLY A C 5
ATOM 6056 O O . GLY A 1 4 ? 20.384 -33.283 10.743 1.00 0.00 4 GLY A O 5
ATOM 6060 N N . SER A 1 5 ? 18.586 -31.919 10.892 1.00 0.00 5 SER A N 5
ATOM 6061 C CA . SER A 1 5 ? 17.703 -32.821 10.174 1.00 0.00 5 SER A CA 5
ATOM 6062 C C . SER A 1 5 ? 16.399 -32.103 9.818 1.00 0.00 5 SER A C 5
ATOM 6063 O O . SER A 1 5 ? 15.524 -31.938 10.667 1.00 0.00 5 SER A O 5
ATOM 6071 N N . PRO A 1 6 ? 16.308 -31.685 8.527 1.00 0.00 6 PRO A N 5
ATOM 6072 C CA . PRO A 1 6 ? 15.125 -30.989 8.047 1.00 0.00 6 PRO A CA 5
ATOM 6073 C C . PRO A 1 6 ? 13.959 -31.960 7.852 1.00 0.00 6 PRO A C 5
ATOM 6074 O O . PRO A 1 6 ? 14.164 -33.167 7.742 1.00 0.00 6 PRO A O 5
ATOM 6085 N N . GLY A 1 7 ? 12.761 -31.395 7.815 1.00 0.00 7 GLY A N 5
ATOM 6086 C CA . GLY A 1 7 ? 11.561 -32.196 7.635 1.00 0.00 7 GLY A CA 5
ATOM 6087 C C . GLY A 1 7 ? 10.343 -31.504 8.250 1.00 0.00 7 GLY A C 5
ATOM 6088 O O . GLY A 1 7 ? 10.000 -31.755 9.404 1.00 0.00 7 GLY A O 5
ATOM 6092 N N . PRO A 1 8 ? 9.707 -30.625 7.430 1.00 0.00 8 PRO A N 5
ATOM 6093 C CA . PRO A 1 8 ? 8.534 -29.896 7.881 1.00 0.00 8 PRO A CA 5
ATOM 6094 C C . PRO A 1 8 ? 7.304 -30.805 7.919 1.00 0.00 8 PRO A C 5
ATOM 6095 O O . PRO A 1 8 ? 7.346 -31.934 7.431 1.00 0.00 8 PRO A O 5
ATOM 6106 N N . ASN A 1 9 ? 6.237 -30.281 8.504 1.00 0.00 9 ASN A N 5
ATOM 6107 C CA . ASN A 1 9 ? 4.997 -31.031 8.613 1.00 0.00 9 ASN A CA 5
ATOM 6108 C C . ASN A 1 9 ? 4.244 -30.957 7.283 1.00 0.00 9 ASN A C 5
ATOM 6109 O O . ASN A 1 9 ? 3.515 -29.999 7.031 1.00 0.00 9 ASN A O 5
ATOM 6120 N N . SER A 1 10 ? 4.446 -31.982 6.467 1.00 0.00 10 SER A N 5
ATOM 6121 C CA . SER A 1 10 ? 3.796 -32.045 5.169 1.00 0.00 10 SER A CA 5
ATOM 6122 C C . SER A 1 10 ? 2.280 -31.929 5.339 1.00 0.00 10 SER A C 5
ATOM 6123 O O . SER A 1 10 ? 1.648 -32.806 5.926 1.00 0.00 10 SER A O 5
ATOM 6131 N N . HIS A 1 11 ? 1.739 -30.839 4.813 1.00 0.00 11 HIS A N 5
ATOM 6132 C CA . HIS A 1 11 ? 0.308 -30.598 4.898 1.00 0.00 11 HIS A CA 5
ATOM 6133 C C . HIS A 1 11 ? -0.059 -29.382 4.045 1.00 0.00 11 HIS A C 5
ATOM 6134 O O . HIS A 1 11 ? 0.808 -28.586 3.688 1.00 0.00 11 HIS A O 5
ATOM 6148 N N . ASN A 1 12 ? -1.345 -29.278 3.744 1.00 0.00 12 ASN A N 5
ATOM 6149 C CA . ASN A 1 12 ? -1.838 -28.172 2.940 1.00 0.00 12 ASN A CA 5
ATOM 6150 C C . ASN A 1 12 ? -3.323 -28.387 2.641 1.00 0.00 12 ASN A C 5
ATOM 6151 O O . ASN A 1 12 ? -3.785 -29.523 2.559 1.00 0.00 12 ASN A O 5
ATOM 6162 N N . SER A 1 13 ? -4.029 -27.275 2.490 1.00 0.00 13 SER A N 5
ATOM 6163 C CA . SER A 1 13 ? -5.453 -27.327 2.203 1.00 0.00 13 SER A CA 5
ATOM 6164 C C . SER A 1 13 ? -5.872 -26.086 1.411 1.00 0.00 13 SER A C 5
ATOM 6165 O O . SER A 1 13 ? -5.338 -25.000 1.626 1.00 0.00 13 SER A O 5
ATOM 6173 N N . ASN A 1 14 ? -6.825 -26.291 0.513 1.00 0.00 14 ASN A N 5
ATOM 6174 C CA . ASN A 1 14 ? -7.322 -25.203 -0.311 1.00 0.00 14 ASN A CA 5
ATOM 6175 C C . ASN A 1 14 ? -8.412 -25.733 -1.245 1.00 0.00 14 ASN A C 5
ATOM 6176 O O . ASN A 1 14 ? -8.374 -26.892 -1.653 1.00 0.00 14 ASN A O 5
ATOM 6187 N N . THR A 1 15 ? -9.357 -24.858 -1.556 1.00 0.00 15 THR A N 5
ATOM 6188 C CA . THR A 1 15 ? -10.455 -25.224 -2.434 1.00 0.00 15 THR A CA 5
ATOM 6189 C C . THR A 1 15 ? -9.943 -26.059 -3.609 1.00 0.00 15 THR A C 5
ATOM 6190 O O . THR A 1 15 ? -8.760 -26.008 -3.943 1.00 0.00 15 THR A O 5
ATOM 6201 N N . PRO A 1 16 ? -10.883 -26.828 -4.220 1.00 0.00 16 PRO A N 5
ATOM 6202 C CA . PRO A 1 16 ? -10.539 -27.674 -5.351 1.00 0.00 16 PRO A CA 5
ATOM 6203 C C . PRO A 1 16 ? -10.346 -26.840 -6.620 1.00 0.00 16 PRO A C 5
ATOM 6204 O O . PRO A 1 16 ? -10.160 -25.626 -6.547 1.00 0.00 16 PRO A O 5
ATOM 6215 N N . GLY A 1 17 ? -10.398 -27.525 -7.752 1.00 0.00 17 GLY A N 5
ATOM 6216 C CA . GLY A 1 17 ? -10.232 -26.862 -9.036 1.00 0.00 17 GLY A CA 5
ATOM 6217 C C . GLY A 1 17 ? -11.146 -25.641 -9.145 1.00 0.00 17 GLY A C 5
ATOM 6218 O O . GLY A 1 17 ? -10.685 -24.505 -9.041 1.00 0.00 17 GLY A O 5
ATOM 6222 N N . ILE A 1 18 ? -12.425 -25.916 -9.353 1.00 0.00 18 ILE A N 5
ATOM 6223 C CA . ILE A 1 18 ? -13.409 -24.853 -9.477 1.00 0.00 18 ILE A CA 5
ATOM 6224 C C . ILE A 1 18 ? -13.048 -23.968 -10.672 1.00 0.00 18 ILE A C 5
ATOM 6225 O O . ILE A 1 18 ? -11.872 -23.785 -10.980 1.00 0.00 18 ILE A O 5
ATOM 6241 N N . ARG A 1 19 ? -14.082 -23.442 -11.312 1.00 0.00 19 ARG A N 5
ATOM 6242 C CA . ARG A 1 19 ? -13.889 -22.581 -12.466 1.00 0.00 19 ARG A CA 5
ATOM 6243 C C . ARG A 1 19 ? -12.911 -21.454 -12.129 1.00 0.00 19 ARG A C 5
ATOM 6244 O O . ARG A 1 19 ? -13.134 -20.694 -11.188 1.00 0.00 19 ARG A O 5
ATOM 6265 N N . GLU A 1 20 ? -11.848 -21.381 -12.917 1.00 0.00 20 GLU A N 5
ATOM 6266 C CA . GLU A 1 20 ? -10.835 -20.359 -12.714 1.00 0.00 20 GLU A CA 5
ATOM 6267 C C . GLU A 1 20 ? -9.660 -20.581 -13.668 1.00 0.00 20 GLU A C 5
ATOM 6268 O O . GLU A 1 20 ? -9.584 -21.610 -14.337 1.00 0.00 20 GLU A O 5
ATOM 6280 N N . ALA A 1 21 ? -8.772 -19.598 -13.700 1.00 0.00 21 ALA A N 5
ATOM 6281 C CA . ALA A 1 21 ? -7.604 -19.673 -14.560 1.00 0.00 21 ALA A CA 5
ATOM 6282 C C . ALA A 1 21 ? -8.053 -19.706 -16.022 1.00 0.00 21 ALA A C 5
ATOM 6283 O O . ALA A 1 21 ? -9.009 -20.400 -16.366 1.00 0.00 21 ALA A O 5
ATOM 6290 N N . GLY A 1 22 ? -7.344 -18.945 -16.844 1.00 0.00 22 GLY A N 5
ATOM 6291 C CA . GLY A 1 22 ? -7.659 -18.879 -18.260 1.00 0.00 22 GLY A CA 5
ATOM 6292 C C . GLY A 1 22 ? -7.272 -17.519 -18.845 1.00 0.00 22 GLY A C 5
ATOM 6293 O O . GLY A 1 22 ? -8.116 -16.811 -19.392 1.00 0.00 22 GLY A O 5
ATOM 6297 N N . SER A 1 23 ? -5.994 -17.195 -18.709 1.00 0.00 23 SER A N 5
ATOM 6298 C CA . SER A 1 23 ? -5.485 -15.932 -19.217 1.00 0.00 23 SER A CA 5
ATOM 6299 C C . SER A 1 23 ? -6.091 -14.769 -18.430 1.00 0.00 23 SER A C 5
ATOM 6300 O O . SER A 1 23 ? -6.763 -14.980 -17.422 1.00 0.00 23 SER A O 5
ATOM 6308 N N . GLU A 1 24 ? -5.833 -13.566 -18.921 1.00 0.00 24 GLU A N 5
ATOM 6309 C CA . GLU A 1 24 ? -6.344 -12.369 -18.277 1.00 0.00 24 GLU A CA 5
ATOM 6310 C C . GLU A 1 24 ? -5.685 -12.178 -16.909 1.00 0.00 24 GLU A C 5
ATOM 6311 O O . GLU A 1 24 ? -6.154 -12.718 -15.909 1.00 0.00 24 GLU A O 5
ATOM 6323 N N . ASP A 1 25 ? -4.606 -11.409 -16.910 1.00 0.00 25 ASP A N 5
ATOM 6324 C CA . ASP A 1 25 ? -3.877 -11.141 -15.683 1.00 0.00 25 ASP A CA 5
ATOM 6325 C C . ASP A 1 25 ? -2.950 -9.943 -15.896 1.00 0.00 25 ASP A C 5
ATOM 6326 O O . ASP A 1 25 ? -1.869 -10.083 -16.467 1.00 0.00 25 ASP A O 5
ATOM 6335 N N . ILE A 1 26 ? -3.406 -8.791 -15.425 1.00 0.00 26 ILE A N 5
ATOM 6336 C CA . ILE A 1 26 ? -2.631 -7.569 -15.558 1.00 0.00 26 ILE A CA 5
ATOM 6337 C C . ILE A 1 26 ? -1.580 -7.514 -14.448 1.00 0.00 26 ILE A C 5
ATOM 6338 O O . ILE A 1 26 ? -1.892 -7.174 -13.309 1.00 0.00 26 ILE A O 5
ATOM 6354 N N . ILE A 1 27 ? -0.354 -7.854 -14.820 1.00 0.00 27 ILE A N 5
ATOM 6355 C CA . ILE A 1 27 ? 0.746 -7.848 -13.870 1.00 0.00 27 ILE A CA 5
ATOM 6356 C C . ILE A 1 27 ? 1.419 -6.474 -13.886 1.00 0.00 27 ILE A C 5
ATOM 6357 O O . ILE A 1 27 ? 1.755 -5.956 -14.949 1.00 0.00 27 ILE A O 5
ATOM 6373 N N . VAL A 1 28 ? 1.597 -5.925 -12.694 1.00 0.00 28 VAL A N 5
ATOM 6374 C CA . VAL A 1 28 ? 2.225 -4.621 -12.557 1.00 0.00 28 VAL A CA 5
ATOM 6375 C C . VAL A 1 28 ? 3.233 -4.663 -11.407 1.00 0.00 28 VAL A C 5
ATOM 6376 O O . VAL A 1 28 ? 2.934 -5.180 -10.332 1.00 0.00 28 VAL A O 5
ATOM 6389 N N . VAL A 1 29 ? 4.410 -4.114 -11.674 1.00 0.00 29 VAL A N 5
ATOM 6390 C CA . VAL A 1 29 ? 5.464 -4.083 -10.674 1.00 0.00 29 VAL A CA 5
ATOM 6391 C C . VAL A 1 29 ? 5.397 -2.760 -9.909 1.00 0.00 29 VAL A C 5
ATOM 6392 O O . VAL A 1 29 ? 5.233 -1.699 -10.510 1.00 0.00 29 VAL A O 5
ATOM 6405 N N . ALA A 1 30 ? 5.528 -2.866 -8.595 1.00 0.00 30 ALA A N 5
ATOM 6406 C CA . ALA A 1 30 ? 5.484 -1.691 -7.741 1.00 0.00 30 ALA A CA 5
ATOM 6407 C C . ALA A 1 30 ? 6.687 -0.797 -8.050 1.00 0.00 30 ALA A C 5
ATOM 6408 O O . ALA A 1 30 ? 7.833 -1.215 -7.892 1.00 0.00 30 ALA A O 5
ATOM 6415 N N . LEU A 1 31 ? 6.384 0.418 -8.484 1.00 0.00 31 LEU A N 5
ATOM 6416 C CA . LEU A 1 31 ? 7.426 1.376 -8.816 1.00 0.00 31 LEU A CA 5
ATOM 6417 C C . LEU A 1 31 ? 8.033 1.931 -7.525 1.00 0.00 31 LEU A C 5
ATOM 6418 O O . LEU A 1 31 ? 9.110 2.523 -7.546 1.00 0.00 31 LEU A O 5
ATOM 6434 N N . TYR A 1 32 ? 7.313 1.720 -6.433 1.00 0.00 32 TYR A N 5
ATOM 6435 C CA . TYR A 1 32 ? 7.766 2.193 -5.136 1.00 0.00 32 TYR A CA 5
ATOM 6436 C C . TYR A 1 32 ? 7.077 1.429 -4.003 1.00 0.00 32 TYR A C 5
ATOM 6437 O O . TYR A 1 32 ? 5.938 0.992 -4.147 1.00 0.00 32 TYR A O 5
ATOM 6455 N N . ASP A 1 33 ? 7.799 1.293 -2.900 1.00 0.00 33 ASP A N 5
ATOM 6456 C CA . ASP A 1 33 ? 7.272 0.590 -1.744 1.00 0.00 33 ASP A CA 5
ATOM 6457 C C . ASP A 1 33 ? 5.987 1.275 -1.277 1.00 0.00 33 ASP A C 5
ATOM 6458 O O . ASP A 1 33 ? 5.895 2.502 -1.285 1.00 0.00 33 ASP A O 5
ATOM 6467 N N . TYR A 1 34 ? 5.025 0.453 -0.882 1.00 0.00 34 TYR A N 5
ATOM 6468 C CA . TYR A 1 34 ? 3.749 0.965 -0.413 1.00 0.00 34 TYR A CA 5
ATOM 6469 C C . TYR A 1 34 ? 3.231 0.146 0.771 1.00 0.00 34 TYR A C 5
ATOM 6470 O O . TYR A 1 34 ? 3.233 -1.083 0.729 1.00 0.00 34 TYR A O 5
ATOM 6488 N N . GLU A 1 35 ? 2.800 0.860 1.800 1.00 0.00 35 GLU A N 5
ATOM 6489 C CA . GLU A 1 35 ? 2.281 0.216 2.994 1.00 0.00 35 GLU A CA 5
ATOM 6490 C C . GLU A 1 35 ? 0.854 0.691 3.275 1.00 0.00 35 GLU A C 5
ATOM 6491 O O . GLU A 1 35 ? 0.574 1.222 4.349 1.00 0.00 35 GLU A O 5
ATOM 6503 N N . ALA A 1 36 ? -0.011 0.482 2.293 1.00 0.00 36 ALA A N 5
ATOM 6504 C CA . ALA A 1 36 ? -1.401 0.883 2.422 1.00 0.00 36 ALA A CA 5
ATOM 6505 C C . ALA A 1 36 ? -1.474 2.231 3.142 1.00 0.00 36 ALA A C 5
ATOM 6506 O O . ALA A 1 36 ? -1.706 2.283 4.348 1.00 0.00 36 ALA A O 5
ATOM 6513 N N . ILE A 1 37 ? -1.273 3.288 2.369 1.00 0.00 37 ILE A N 5
ATOM 6514 C CA . ILE A 1 37 ? -1.314 4.634 2.918 1.00 0.00 37 ILE A CA 5
ATOM 6515 C C . ILE A 1 37 ? -2.686 4.882 3.548 1.00 0.00 37 ILE A C 5
ATOM 6516 O O . ILE A 1 37 ? -2.778 5.308 4.697 1.00 0.00 37 ILE A O 5
ATOM 6532 N N . HIS A 1 38 ? -3.719 4.605 2.765 1.00 0.00 38 HIS A N 5
ATOM 6533 C CA . HIS A 1 38 ? -5.082 4.793 3.232 1.00 0.00 38 HIS A CA 5
ATOM 6534 C C . HIS A 1 38 ? -5.800 3.443 3.276 1.00 0.00 38 HIS A C 5
ATOM 6535 O O . HIS A 1 38 ? -5.308 2.456 2.733 1.00 0.00 38 HIS A O 5
ATOM 6549 N N . HIS A 1 39 ? -6.955 3.444 3.927 1.00 0.00 39 HIS A N 5
ATOM 6550 C CA . HIS A 1 39 ? -7.746 2.231 4.048 1.00 0.00 39 HIS A CA 5
ATOM 6551 C C . HIS A 1 39 ? -8.157 1.745 2.657 1.00 0.00 39 HIS A C 5
ATOM 6552 O O . HIS A 1 39 ? -8.021 2.474 1.675 1.00 0.00 39 HIS A O 5
ATOM 6566 N N . GLU A 1 40 ? -8.652 0.517 2.616 1.00 0.00 40 GLU A N 5
ATOM 6567 C CA . GLU A 1 40 ? -9.084 -0.076 1.362 1.00 0.00 40 GLU A CA 5
ATOM 6568 C C . GLU A 1 40 ? -7.953 -0.022 0.333 1.00 0.00 40 GLU A C 5
ATOM 6569 O O . GLU A 1 40 ? -8.140 0.474 -0.777 1.00 0.00 40 GLU A O 5
ATOM 6581 N N . ASP A 1 41 ? -6.802 -0.541 0.737 1.00 0.00 41 ASP A N 5
ATOM 6582 C CA . ASP A 1 41 ? -5.641 -0.559 -0.136 1.00 0.00 41 ASP A CA 5
ATOM 6583 C C . ASP A 1 41 ? -4.688 -1.668 0.314 1.00 0.00 41 ASP A C 5
ATOM 6584 O O . ASP A 1 41 ? -4.576 -1.950 1.506 1.00 0.00 41 ASP A O 5
ATOM 6593 N N . LEU A 1 42 ? -4.025 -2.268 -0.663 1.00 0.00 42 LEU A N 5
ATOM 6594 C CA . LEU A 1 42 ? -3.084 -3.339 -0.383 1.00 0.00 42 LEU A CA 5
ATOM 6595 C C . LEU A 1 42 ? -1.682 -2.750 -0.217 1.00 0.00 42 LEU A C 5
ATOM 6596 O O . LEU A 1 42 ? -1.373 -1.703 -0.783 1.00 0.00 42 LEU A O 5
ATOM 6612 N N . SER A 1 43 ? -0.871 -3.449 0.564 1.00 0.00 43 SER A N 5
ATOM 6613 C CA . SER A 1 43 ? 0.492 -3.009 0.813 1.00 0.00 43 SER A CA 5
ATOM 6614 C C . SER A 1 43 ? 1.476 -3.901 0.055 1.00 0.00 43 SER A C 5
ATOM 6615 O O . SER A 1 43 ? 1.324 -5.121 0.035 1.00 0.00 43 SER A O 5
ATOM 6623 N N . PHE A 1 44 ? 2.466 -3.258 -0.549 1.00 0.00 44 PHE A N 5
ATOM 6624 C CA . PHE A 1 44 ? 3.475 -3.979 -1.305 1.00 0.00 44 PHE A CA 5
ATOM 6625 C C . PHE A 1 44 ? 4.839 -3.296 -1.189 1.00 0.00 44 PHE A C 5
ATOM 6626 O O . PHE A 1 44 ? 5.001 -2.353 -0.416 1.00 0.00 44 PHE A O 5
ATOM 6643 N N . GLN A 1 45 ? 5.785 -3.798 -1.969 1.00 0.00 45 GLN A N 5
ATOM 6644 C CA . GLN A 1 45 ? 7.130 -3.248 -1.963 1.00 0.00 45 GLN A CA 5
ATOM 6645 C C . GLN A 1 45 ? 7.583 -2.939 -3.392 1.00 0.00 45 GLN A C 5
ATOM 6646 O O . GLN A 1 45 ? 7.054 -3.500 -4.349 1.00 0.00 45 GLN A O 5
ATOM 6660 N N . LYS A 1 46 ? 8.559 -2.048 -3.489 1.00 0.00 46 LYS A N 5
ATOM 6661 C CA . LYS A 1 46 ? 9.089 -1.657 -4.784 1.00 0.00 46 LYS A CA 5
ATOM 6662 C C . LYS A 1 46 ? 9.739 -2.871 -5.451 1.00 0.00 46 LYS A C 5
ATOM 6663 O O . LYS A 1 46 ? 10.844 -3.268 -5.086 1.00 0.00 46 LYS A O 5
ATOM 6682 N N . GLY A 1 47 ? 9.024 -3.428 -6.418 1.00 0.00 47 GLY A N 5
ATOM 6683 C CA . GLY A 1 47 ? 9.517 -4.589 -7.139 1.00 0.00 47 GLY A CA 5
ATOM 6684 C C . GLY A 1 47 ? 8.568 -5.777 -6.980 1.00 0.00 47 GLY A C 5
ATOM 6685 O O . GLY A 1 47 ? 8.833 -6.863 -7.496 1.00 0.00 47 GLY A O 5
ATOM 6689 N N . ASP A 1 48 ? 7.480 -5.533 -6.265 1.00 0.00 48 ASP A N 5
ATOM 6690 C CA . ASP A 1 48 ? 6.489 -6.570 -6.031 1.00 0.00 48 ASP A CA 5
ATOM 6691 C C . ASP A 1 48 ? 5.489 -6.585 -7.189 1.00 0.00 48 ASP A C 5
ATOM 6692 O O . ASP A 1 48 ? 5.035 -5.532 -7.636 1.00 0.00 48 ASP A O 5
ATOM 6701 N N . GLN A 1 49 ? 5.176 -7.789 -7.643 1.00 0.00 49 GLN A N 5
ATOM 6702 C CA . GLN A 1 49 ? 4.237 -7.954 -8.741 1.00 0.00 49 GLN A CA 5
ATOM 6703 C C . GLN A 1 49 ? 2.861 -8.355 -8.207 1.00 0.00 49 GLN A C 5
ATOM 6704 O O . GLN A 1 49 ? 2.756 -9.204 -7.322 1.00 0.00 49 GLN A O 5
ATOM 6718 N N . MET A 1 50 ? 1.838 -7.725 -8.766 1.00 0.00 50 MET A N 5
ATOM 6719 C CA . MET A 1 50 ? 0.472 -8.004 -8.357 1.00 0.00 50 MET A CA 5
ATOM 6720 C C . MET A 1 50 ? -0.405 -8.336 -9.566 1.00 0.00 50 MET A C 5
ATOM 6721 O O . MET A 1 50 ? -0.164 -7.842 -10.667 1.00 0.00 50 MET A O 5
ATOM 6735 N N . VAL A 1 51 ? -1.405 -9.169 -9.321 1.00 0.00 51 VAL A N 5
ATOM 6736 C CA . VAL A 1 51 ? -2.320 -9.571 -10.375 1.00 0.00 51 VAL A CA 5
ATOM 6737 C C . VAL A 1 51 ? -3.550 -8.662 -10.353 1.00 0.00 51 VAL A C 5
ATOM 6738 O O . VAL A 1 51 ? -4.503 -8.919 -9.619 1.00 0.00 51 VAL A O 5
ATOM 6751 N N . VAL A 1 52 ? -3.489 -7.617 -11.166 1.00 0.00 52 VAL A N 5
ATOM 6752 C CA . VAL A 1 52 ? -4.585 -6.668 -11.249 1.00 0.00 52 VAL A CA 5
ATOM 6753 C C . VAL A 1 52 ? -5.849 -7.394 -11.716 1.00 0.00 52 VAL A C 5
ATOM 6754 O O . VAL A 1 52 ? -5.881 -7.946 -12.815 1.00 0.00 52 VAL A O 5
ATOM 6767 N N . LEU A 1 53 ? -6.858 -7.370 -10.858 1.00 0.00 53 LEU A N 5
ATOM 6768 C CA . LEU A 1 53 ? -8.120 -8.019 -11.169 1.00 0.00 53 LEU A CA 5
ATOM 6769 C C . LEU A 1 53 ? -9.121 -6.972 -11.659 1.00 0.00 53 LEU A C 5
ATOM 6770 O O . LEU A 1 53 ? -9.704 -7.119 -12.732 1.00 0.00 53 LEU A O 5
ATOM 6786 N N . GLU A 1 54 ? -9.290 -5.937 -10.848 1.00 0.00 54 GLU A N 5
ATOM 6787 C CA . GLU A 1 54 ? -10.210 -4.865 -11.186 1.00 0.00 54 GLU A CA 5
ATOM 6788 C C . GLU A 1 54 ? -9.456 -3.540 -11.319 1.00 0.00 54 GLU A C 5
ATOM 6789 O O . GLU A 1 54 ? -8.513 -3.280 -10.574 1.00 0.00 54 GLU A O 5
ATOM 6801 N N . GLU A 1 55 ? -9.899 -2.737 -12.276 1.00 0.00 55 GLU A N 5
ATOM 6802 C CA . GLU A 1 55 ? -9.278 -1.446 -12.517 1.00 0.00 55 GLU A CA 5
ATOM 6803 C C . GLU A 1 55 ? -10.347 -0.366 -12.688 1.00 0.00 55 GLU A C 5
ATOM 6804 O O . GLU A 1 55 ? -10.785 -0.092 -13.804 1.00 0.00 55 GLU A O 5
ATOM 6816 N N . SER A 1 56 ? -10.738 0.218 -11.564 1.00 0.00 56 SER A N 5
ATOM 6817 C CA . SER A 1 56 ? -11.748 1.262 -11.576 1.00 0.00 56 SER A CA 5
ATOM 6818 C C . SER A 1 56 ? -11.282 2.433 -12.444 1.00 0.00 56 SER A C 5
ATOM 6819 O O . SER A 1 56 ? -11.851 2.689 -13.504 1.00 0.00 56 SER A O 5
ATOM 6827 N N . GLY A 1 57 ? -10.251 3.111 -11.963 1.00 0.00 57 GLY A N 5
ATOM 6828 C CA . GLY A 1 57 ? -9.702 4.248 -12.681 1.0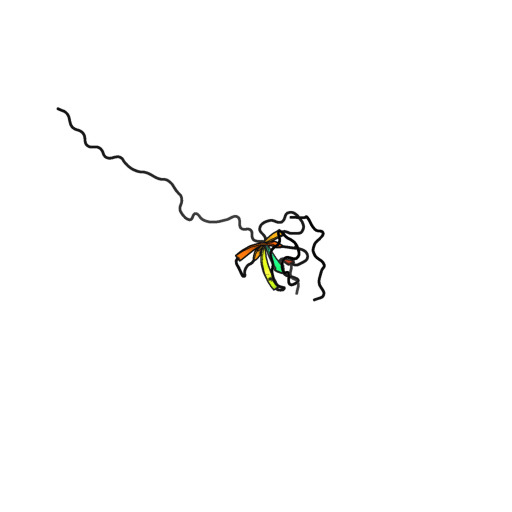0 0.00 57 GLY A CA 5
ATOM 6829 C C . GLY A 1 57 ? -8.211 4.420 -12.380 1.00 0.00 57 GLY A C 5
ATOM 6830 O O . GLY A 1 57 ? -7.379 4.348 -13.282 1.00 0.00 57 GLY A O 5
ATOM 6834 N N . GLU A 1 58 ? -7.921 4.645 -11.107 1.00 0.00 58 GLU A N 5
ATOM 6835 C CA . GLU A 1 58 ? -6.546 4.828 -10.675 1.00 0.00 58 GLU A CA 5
ATOM 6836 C C . GLU A 1 58 ? -6.070 3.606 -9.887 1.00 0.00 58 GLU A C 5
ATOM 6837 O O . GLU A 1 58 ? -5.153 2.906 -10.313 1.00 0.00 58 GLU A O 5
ATOM 6849 N N . TRP A 1 59 ? -6.716 3.385 -8.750 1.00 0.00 59 TRP A N 5
ATOM 6850 C CA . TRP A 1 59 ? -6.369 2.260 -7.899 1.00 0.00 59 TRP A CA 5
ATOM 6851 C C . TRP A 1 59 ? -7.019 1.005 -8.487 1.00 0.00 59 TRP A C 5
ATOM 6852 O O . TRP A 1 59 ? -8.182 1.033 -8.885 1.00 0.00 59 TRP A O 5
ATOM 6873 N N . TRP A 1 60 ? -6.239 -0.065 -8.523 1.00 0.00 60 TRP A N 5
ATOM 6874 C CA . TRP A 1 60 ? -6.723 -1.327 -9.055 1.00 0.00 60 TRP A CA 5
ATOM 6875 C C . TRP A 1 60 ? -6.618 -2.379 -7.949 1.00 0.00 60 TRP A C 5
ATOM 6876 O O . TRP A 1 60 ? -5.759 -2.281 -7.074 1.00 0.00 60 TRP A O 5
ATOM 6897 N N . LYS A 1 61 ? -7.505 -3.360 -8.023 1.00 0.00 61 LYS A N 5
ATOM 6898 C CA . LYS A 1 61 ? -7.523 -4.428 -7.039 1.00 0.00 61 LYS A CA 5
ATOM 6899 C C . LYS A 1 61 ? -6.700 -5.608 -7.558 1.00 0.00 61 LYS A C 5
ATOM 6900 O O . LYS A 1 61 ? -7.197 -6.423 -8.335 1.00 0.00 61 LYS A O 5
ATOM 6919 N N . ALA A 1 62 ? -5.455 -5.664 -7.109 1.00 0.00 62 ALA A N 5
ATOM 6920 C CA . ALA A 1 62 ? -4.558 -6.731 -7.518 1.00 0.00 62 ALA A CA 5
ATOM 6921 C C . ALA A 1 62 ? -4.193 -7.581 -6.299 1.00 0.00 62 ALA A C 5
ATOM 6922 O O . ALA A 1 62 ? -4.332 -7.133 -5.162 1.00 0.00 62 ALA A O 5
ATOM 6929 N N . ARG A 1 63 ? -3.733 -8.791 -6.578 1.00 0.00 63 ARG A N 5
ATOM 6930 C CA . ARG A 1 63 ? -3.347 -9.708 -5.518 1.00 0.00 63 ARG A CA 5
ATOM 6931 C C . ARG A 1 63 ? -1.825 -9.869 -5.484 1.00 0.00 63 ARG A C 5
ATOM 6932 O O . ARG A 1 63 ? -1.213 -10.231 -6.487 1.00 0.00 63 ARG A O 5
ATOM 6953 N N . SER A 1 64 ? -1.260 -9.591 -4.318 1.00 0.00 64 SER A N 5
ATOM 6954 C CA . SER A 1 64 ? 0.178 -9.700 -4.139 1.00 0.00 64 SER A CA 5
ATOM 6955 C C . SER A 1 64 ? 0.646 -11.109 -4.512 1.00 0.00 64 SER A C 5
ATOM 6956 O O . SER A 1 64 ? 0.103 -12.098 -4.020 1.00 0.00 64 SER A O 5
ATOM 6964 N N . LEU A 1 65 ? 1.649 -11.155 -5.377 1.00 0.00 65 LEU A N 5
ATOM 6965 C CA . LEU A 1 65 ? 2.195 -12.426 -5.821 1.00 0.00 65 LEU A CA 5
ATOM 6966 C C . LEU A 1 65 ? 3.256 -12.896 -4.823 1.00 0.00 65 LEU A C 5
ATOM 6967 O O . LEU A 1 65 ? 4.047 -13.788 -5.126 1.00 0.00 65 LEU A O 5
ATOM 6983 N N . ALA A 1 66 ? 3.238 -12.275 -3.652 1.00 0.00 66 ALA A N 5
ATOM 6984 C CA . ALA A 1 66 ? 4.187 -12.620 -2.609 1.00 0.00 66 ALA A CA 5
ATOM 6985 C C . ALA A 1 66 ? 3.430 -13.162 -1.394 1.00 0.00 66 ALA A C 5
ATOM 6986 O O . ALA A 1 66 ? 3.932 -14.030 -0.683 1.00 0.00 66 ALA A O 5
ATOM 6993 N N . THR A 1 67 ? 2.235 -12.627 -1.196 1.00 0.00 67 THR A N 5
ATOM 6994 C CA . THR A 1 67 ? 1.403 -13.047 -0.081 1.00 0.00 67 THR A CA 5
ATOM 6995 C C . THR A 1 67 ? -0.001 -13.410 -0.569 1.00 0.00 67 THR A C 5
ATOM 6996 O O . THR A 1 67 ? -0.914 -13.592 0.234 1.00 0.00 67 THR A O 5
ATOM 7007 N N . ARG A 1 68 ? -0.130 -13.505 -1.885 1.00 0.00 68 ARG A N 5
ATOM 7008 C CA . ARG A 1 68 ? -1.407 -13.842 -2.489 1.00 0.00 68 ARG A CA 5
ATOM 7009 C C . ARG A 1 68 ? -2.529 -13.020 -1.854 1.00 0.00 68 ARG A C 5
ATOM 7010 O O . ARG A 1 68 ? -3.678 -13.456 -1.816 1.00 0.00 68 ARG A O 5
ATOM 7031 N N . LYS A 1 69 ? -2.157 -11.843 -1.370 1.00 0.00 69 LYS A N 5
ATOM 7032 C CA . LYS A 1 69 ? -3.118 -10.956 -0.738 1.00 0.00 69 LYS A CA 5
ATOM 7033 C C . LYS A 1 69 ? -4.061 -10.390 -1.802 1.00 0.00 69 LYS A C 5
ATOM 7034 O O . LYS A 1 69 ? -3.921 -10.696 -2.985 1.00 0.00 69 LYS A O 5
ATOM 7053 N N . GLU A 1 70 ? -4.999 -9.577 -1.343 1.00 0.00 70 GLU A N 5
ATOM 7054 C CA . GLU A 1 70 ? -5.965 -8.966 -2.241 1.00 0.00 70 GLU A CA 5
ATOM 7055 C C . GLU A 1 70 ? -6.425 -7.615 -1.687 1.00 0.00 70 GLU A C 5
ATOM 7056 O O . GLU A 1 70 ? -6.917 -7.536 -0.562 1.00 0.00 70 GLU A O 5
ATOM 7068 N N . GLY A 1 71 ? -6.247 -6.585 -2.502 1.00 0.00 71 GLY A N 5
ATOM 7069 C CA . GLY A 1 71 ? -6.638 -5.243 -2.108 1.00 0.00 71 GLY A CA 5
ATOM 7070 C C . GLY A 1 71 ? -6.333 -4.236 -3.218 1.00 0.00 71 GLY A C 5
ATOM 7071 O O . GLY A 1 71 ? -5.640 -4.558 -4.182 1.00 0.00 71 GLY A O 5
ATOM 7075 N N . TYR A 1 72 ? -6.866 -3.034 -3.045 1.00 0.00 72 TYR A N 5
ATOM 7076 C CA . TYR A 1 72 ? -6.661 -1.977 -4.021 1.00 0.00 72 TYR A CA 5
ATOM 7077 C C . TYR A 1 72 ? -5.245 -1.408 -3.922 1.00 0.00 72 TYR A C 5
ATOM 7078 O O . TYR A 1 72 ? -4.729 -1.205 -2.825 1.00 0.00 72 TYR A O 5
ATOM 7096 N N . ILE A 1 73 ? -4.655 -1.167 -5.085 1.00 0.00 73 ILE A N 5
ATOM 7097 C CA . ILE A 1 73 ? -3.309 -0.625 -5.143 1.00 0.00 73 ILE A CA 5
ATOM 7098 C C . ILE A 1 73 ? -3.269 0.525 -6.152 1.00 0.00 73 ILE A C 5
ATOM 7099 O O . ILE A 1 73 ? -4.041 0.541 -7.110 1.00 0.00 73 ILE A O 5
ATOM 7115 N N . PRO A 1 74 ? -2.340 1.484 -5.896 1.00 0.00 74 PRO A N 5
ATOM 7116 C CA . PRO A 1 74 ? -2.189 2.633 -6.770 1.00 0.00 74 PRO A CA 5
ATOM 7117 C C . PRO A 1 74 ? -1.482 2.246 -8.070 1.00 0.00 74 PRO A C 5
ATOM 7118 O O . PRO A 1 74 ? -0.540 1.455 -8.056 1.00 0.00 74 PRO A O 5
ATOM 7129 N N . SER A 1 75 ? -1.963 2.821 -9.162 1.00 0.00 75 SER A N 5
ATOM 7130 C CA . SER A 1 75 ? -1.389 2.545 -10.469 1.00 0.00 75 SER A CA 5
ATOM 7131 C C . SER A 1 75 ? -0.142 3.406 -10.684 1.00 0.00 75 SER A C 5
ATOM 7132 O O . SER A 1 75 ? 0.793 2.990 -11.366 1.00 0.00 75 SER A O 5
ATOM 7140 N N . ASN A 1 76 ? -0.169 4.590 -10.090 1.00 0.00 76 ASN A N 5
ATOM 7141 C CA . ASN A 1 76 ? 0.947 5.513 -10.208 1.00 0.00 76 ASN A CA 5
ATOM 7142 C C . ASN A 1 76 ? 2.157 4.939 -9.469 1.00 0.00 76 ASN A C 5
ATOM 7143 O O . ASN A 1 76 ? 3.260 5.475 -9.567 1.00 0.00 76 ASN A O 5
ATOM 7154 N N . TYR A 1 77 ? 1.911 3.857 -8.746 1.00 0.00 77 TYR A N 5
ATOM 7155 C CA . TYR A 1 77 ? 2.967 3.206 -7.989 1.00 0.00 77 TYR A CA 5
ATOM 7156 C C . TYR A 1 77 ? 3.287 1.828 -8.572 1.00 0.00 77 TYR A C 5
ATOM 7157 O O . TYR A 1 77 ? 4.045 1.060 -7.979 1.00 0.00 77 TYR A O 5
ATOM 7175 N N . VAL A 1 78 ? 2.693 1.555 -9.725 1.00 0.00 78 VAL A N 5
ATOM 7176 C CA . VAL A 1 78 ? 2.906 0.282 -10.393 1.00 0.00 78 VAL A CA 5
ATOM 7177 C C . VAL A 1 78 ? 3.211 0.532 -11.871 1.00 0.00 78 VAL A C 5
ATOM 7178 O O . VAL A 1 78 ? 3.018 1.640 -12.370 1.00 0.00 78 VAL A O 5
ATOM 7191 N N . ALA A 1 79 ? 3.683 -0.515 -12.531 1.00 0.00 79 ALA A N 5
ATOM 7192 C CA . ALA A 1 79 ? 4.017 -0.424 -13.942 1.00 0.00 79 ALA A CA 5
ATOM 7193 C C . ALA A 1 79 ? 3.909 -1.810 -14.579 1.00 0.00 79 ALA A C 5
ATOM 7194 O O . ALA A 1 79 ? 4.716 -2.693 -14.292 1.00 0.00 79 ALA A O 5
ATOM 7201 N N . ARG A 1 80 ? 2.905 -1.958 -15.431 1.00 0.00 80 ARG A N 5
ATOM 7202 C CA . ARG A 1 80 ? 2.681 -3.223 -16.110 1.00 0.00 80 ARG A CA 5
ATOM 7203 C C . ARG A 1 80 ? 4.016 -3.852 -16.514 1.00 0.00 80 ARG A C 5
ATOM 7204 O O . ARG A 1 80 ? 4.916 -3.160 -16.988 1.00 0.00 80 ARG A O 5
ATOM 7225 N N . VAL A 1 81 ? 4.104 -5.158 -16.311 1.00 0.00 81 VAL A N 5
ATOM 7226 C CA . VAL A 1 81 ? 5.313 -5.889 -16.647 1.00 0.00 81 VAL A CA 5
ATOM 7227 C C . VAL A 1 81 ? 5.588 -5.750 -18.146 1.00 0.00 81 VAL A C 5
ATOM 7228 O O . VAL A 1 81 ? 6.743 -5.719 -18.568 1.00 0.00 81 VAL A O 5
ATOM 7241 N N . ASP A 1 82 ? 4.507 -5.671 -18.908 1.00 0.00 82 ASP A N 5
ATOM 7242 C CA . ASP A 1 82 ? 4.617 -5.535 -20.351 1.00 0.00 82 ASP A CA 5
ATOM 7243 C C . ASP A 1 82 ? 4.743 -4.053 -20.712 1.00 0.00 82 ASP A C 5
ATOM 7244 O O . ASP A 1 82 ? 4.616 -3.681 -21.877 1.00 0.00 82 ASP A O 5
ATOM 7253 N N . SER A 1 83 ? 4.993 -3.247 -19.690 1.00 0.00 83 SER A N 5
ATOM 7254 C CA . SER A 1 83 ? 5.138 -1.815 -19.885 1.00 0.00 83 SER A CA 5
ATOM 7255 C C . SER A 1 83 ? 6.528 -1.364 -19.433 1.00 0.00 83 SER A C 5
ATOM 7256 O O . SER A 1 83 ? 6.713 -0.214 -19.038 1.00 0.00 83 SER A O 5
ATOM 7264 N N . LEU A 1 84 ? 7.470 -2.293 -19.505 1.00 0.00 84 LEU A N 5
ATOM 7265 C CA . LEU A 1 84 ? 8.837 -2.004 -19.108 1.00 0.00 84 LEU A CA 5
ATOM 7266 C C . LEU A 1 84 ? 9.677 -1.719 -20.355 1.00 0.00 84 LEU A C 5
ATOM 7267 O O . LEU A 1 84 ? 9.332 -2.155 -21.454 1.00 0.00 84 LEU A O 5
ATOM 7283 N N . GLU A 1 85 ? 10.763 -0.990 -20.145 1.00 0.00 85 GLU A N 5
ATOM 7284 C CA . GLU A 1 85 ? 11.654 -0.642 -21.238 1.00 0.00 85 GLU A CA 5
ATOM 7285 C C . GLU A 1 85 ? 10.895 0.135 -22.315 1.00 0.00 85 GLU A C 5
ATOM 7286 O O . GLU A 1 85 ? 10.205 -0.456 -23.143 1.00 0.00 85 GLU A O 5
ATOM 7298 N N . THR A 1 86 ? 11.048 1.451 -22.268 1.00 0.00 86 THR A N 5
ATOM 7299 C CA . THR A 1 86 ? 10.386 2.316 -23.230 1.00 0.00 86 THR A CA 5
ATOM 7300 C C . THR A 1 86 ? 11.066 3.686 -23.272 1.00 0.00 86 THR A C 5
ATOM 7301 O O . THR A 1 86 ? 11.201 4.348 -22.245 1.00 0.00 86 THR A O 5
ATOM 7318 N N . HIS B 2 2 ? -11.276 1.642 -6.871 1.00 0.00 120 HIS B N 5
ATOM 7319 C CA . HIS B 2 2 ? -12.204 2.531 -6.193 1.00 0.00 120 HIS B CA 5
ATOM 7320 C C . HIS B 2 2 ? -12.022 3.958 -6.714 1.00 0.00 120 HIS B C 5
ATOM 7321 O O . HIS B 2 2 ? -12.994 4.619 -7.075 1.00 0.00 120 HIS B O 5
ATOM 7335 N N . SER B 2 3 ? -10.770 4.390 -6.737 1.00 0.00 121 SER B N 5
ATOM 7336 C CA . SER B 2 3 ? -10.448 5.727 -7.209 1.00 0.00 121 SER B CA 5
ATOM 7337 C C . SER B 2 3 ? -11.127 6.772 -6.321 1.00 0.00 121 SER B C 5
ATOM 7338 O O . SER B 2 3 ? -12.032 7.476 -6.766 1.00 0.00 121 SER B O 5
ATOM 7346 N N . LYS B 2 4 ? -10.664 6.840 -5.082 1.00 0.00 122 LYS B N 5
ATOM 7347 C CA . LYS B 2 4 ? -11.214 7.787 -4.127 1.00 0.00 122 LYS B CA 5
ATOM 7348 C C . LYS B 2 4 ? -10.190 8.893 -3.865 1.00 0.00 122 LYS B C 5
ATOM 7349 O O . LYS B 2 4 ? -10.558 10.022 -3.544 1.00 0.00 122 LYS B O 5
ATOM 7368 N N . TYR B 2 5 ? -8.924 8.529 -4.010 1.00 0.00 123 TYR B N 5
ATOM 7369 C CA . TYR B 2 5 ? -7.844 9.478 -3.792 1.00 0.00 123 TYR B CA 5
ATOM 7370 C C . TYR B 2 5 ? -7.102 9.773 -5.097 1.00 0.00 123 TYR B C 5
ATOM 7371 O O . TYR B 2 5 ? -7.014 8.914 -5.974 1.00 0.00 123 TYR B O 5
ATOM 7389 N N . PRO B 2 6 ? -6.573 11.023 -5.188 1.00 0.00 124 PRO B N 5
ATOM 7390 C CA . PRO B 2 6 ? -5.842 11.441 -6.371 1.00 0.00 124 PRO B CA 5
ATOM 7391 C C . PRO B 2 6 ? -4.448 10.812 -6.406 1.00 0.00 124 PRO B C 5
ATOM 7392 O O . PRO B 2 6 ? -3.448 11.515 -6.545 1.00 0.00 124 PRO B O 5
ATOM 7403 N N . LEU B 2 7 ? -4.426 9.494 -6.276 1.00 0.00 125 LEU B N 5
ATOM 7404 C CA . LEU B 2 7 ? -3.171 8.761 -6.291 1.00 0.00 125 LEU B CA 5
ATOM 7405 C C . LEU B 2 7 ? -2.277 9.266 -5.155 1.00 0.00 125 LEU B C 5
ATOM 7406 O O . LEU B 2 7 ? -2.375 10.423 -4.752 1.00 0.00 125 LEU B O 5
ATOM 7422 N N . PRO B 2 8 ? -1.404 8.348 -4.660 1.00 0.00 126 PRO B N 5
ATOM 7423 C CA . PRO B 2 8 ? -0.494 8.688 -3.579 1.00 0.00 126 PRO B CA 5
ATOM 7424 C C . PRO B 2 8 ? 0.656 9.561 -4.086 1.00 0.00 126 PRO B C 5
ATOM 7425 O O . PRO B 2 8 ? 0.873 9.670 -5.291 1.00 0.00 126 PRO B O 5
ATOM 7436 N N . PRO B 2 9 ? 1.382 10.174 -3.114 1.00 0.00 127 PRO B N 5
ATOM 7437 C CA . PRO B 2 9 ? 2.505 11.034 -3.449 1.00 0.00 127 PRO B CA 5
ATOM 7438 C C . PRO B 2 9 ? 3.718 10.209 -3.880 1.00 0.00 127 PRO B C 5
ATOM 7439 O O . PRO B 2 9 ? 4.256 9.431 -3.094 1.00 0.00 127 PRO B O 5
ATOM 7450 N N . LEU B 2 10 ? 4.113 10.405 -5.130 1.00 0.00 128 LEU B N 5
ATOM 7451 C CA . LEU B 2 10 ? 5.252 9.688 -5.676 1.00 0.00 128 LEU B CA 5
ATOM 7452 C C . LEU B 2 10 ? 6.482 9.954 -4.806 1.00 0.00 128 LEU B C 5
ATOM 7453 O O . LEU B 2 10 ? 6.760 11.099 -4.452 1.00 0.00 128 LEU B O 5
ATOM 7469 N N . PRO B 2 11 ? 7.205 8.850 -4.478 1.00 0.00 129 PRO B N 5
ATOM 7470 C CA . PRO B 2 11 ? 8.399 8.954 -3.656 1.00 0.00 129 PRO B CA 5
ATOM 7471 C C . PRO B 2 11 ? 9.569 9.524 -4.460 1.00 0.00 129 PRO B C 5
ATOM 7472 O O . PRO B 2 11 ? 10.411 10.237 -3.916 1.00 0.00 129 PRO B O 5
ATOM 7483 N N . SER B 2 12 ? 9.585 9.188 -5.741 1.00 0.00 130 SER B N 5
ATOM 7484 C CA . SER B 2 12 ? 10.639 9.657 -6.625 1.00 0.00 130 SER B CA 5
ATOM 7485 C C . SER B 2 12 ? 11.995 9.129 -6.150 1.00 0.00 130 SER B C 5
ATOM 7486 O O . SER B 2 12 ? 12.927 9.903 -5.940 1.00 0.00 130 SER B O 5
ATOM 7494 N N . LEU B 2 13 ? 12.060 7.815 -5.994 1.00 0.00 131 LEU B N 5
ATOM 7495 C CA . LEU B 2 13 ? 13.286 7.174 -5.548 1.00 0.00 131 LEU B CA 5
ATOM 7496 C C . LEU B 2 13 ? 13.927 8.022 -4.447 1.00 0.00 131 LEU B C 5
ATOM 7497 O O . LEU B 2 13 ? 14.766 8.878 -4.727 1.00 0.00 131 LEU B O 5
ATOM 7516 N N . GLY A 1 1 ? 36.090 -54.766 -6.460 1.00 0.00 1 GLY A N 6
ATOM 7517 C CA . GLY A 1 1 ? 35.220 -53.791 -7.094 1.00 0.00 1 GLY A CA 6
ATOM 7518 C C . GLY A 1 1 ? 34.124 -54.482 -7.908 1.00 0.00 1 GLY A C 6
ATOM 7519 O O . GLY A 1 1 ? 34.347 -54.868 -9.055 1.00 0.00 1 GLY A O 6
ATOM 7523 N N . PRO A 1 2 ? 32.933 -54.621 -7.266 1.00 0.00 2 PRO A N 6
ATOM 7524 C CA . PRO A 1 2 ? 31.802 -55.260 -7.918 1.00 0.00 2 PRO A CA 6
ATOM 7525 C C . PRO A 1 2 ? 31.172 -54.330 -8.957 1.00 0.00 2 PRO A C 6
ATOM 7526 O O . PRO A 1 2 ? 30.979 -54.720 -10.108 1.00 0.00 2 PRO A O 6
ATOM 7537 N N . LEU A 1 3 ? 30.869 -53.119 -8.515 1.00 0.00 3 LEU A N 6
ATOM 7538 C CA . LEU A 1 3 ? 30.265 -52.130 -9.393 1.00 0.00 3 LEU A CA 6
ATOM 7539 C C . LEU A 1 3 ? 28.861 -52.594 -9.785 1.00 0.00 3 LEU A C 6
ATOM 7540 O O . LEU A 1 3 ? 28.573 -53.789 -9.779 1.00 0.00 3 LEU A O 6
ATOM 7556 N N . GLY A 1 4 ? 28.023 -51.623 -10.117 1.00 0.00 4 GLY A N 6
ATOM 7557 C CA . GLY A 1 4 ? 26.656 -51.915 -10.510 1.00 0.00 4 GLY A CA 6
ATOM 7558 C C . GLY A 1 4 ? 25.710 -50.787 -10.092 1.00 0.00 4 GLY A C 6
ATOM 7559 O O . GLY A 1 4 ? 25.755 -50.326 -8.952 1.00 0.00 4 GLY A O 6
ATOM 7563 N N . SER A 1 5 ? 24.878 -50.374 -11.037 1.00 0.00 5 SER A N 6
ATOM 7564 C CA . SER A 1 5 ? 23.924 -49.310 -10.780 1.00 0.00 5 SER A CA 6
ATOM 7565 C C . SER A 1 5 ? 22.532 -49.728 -11.257 1.00 0.00 5 SER A C 6
ATOM 7566 O O . SER A 1 5 ? 22.394 -50.359 -12.303 1.00 0.00 5 SER A O 6
ATOM 7574 N N . PRO A 1 6 ? 21.508 -49.349 -10.445 1.00 0.00 6 PRO A N 6
ATOM 7575 C CA . PRO A 1 6 ? 20.132 -49.678 -10.774 1.00 0.00 6 PRO A CA 6
ATOM 7576 C C . PRO A 1 6 ? 19.610 -48.789 -11.904 1.00 0.00 6 PRO A C 6
ATOM 7577 O O . PRO A 1 6 ? 20.343 -47.952 -12.430 1.00 0.00 6 PRO A O 6
ATOM 7588 N N . GLY A 1 7 ? 18.346 -48.999 -12.245 1.00 0.00 7 GLY A N 6
ATOM 7589 C CA . GLY A 1 7 ? 17.718 -48.227 -13.302 1.00 0.00 7 GLY A CA 6
ATOM 7590 C C . GLY A 1 7 ? 16.449 -48.919 -13.806 1.00 0.00 7 GLY A C 6
ATOM 7591 O O . GLY A 1 7 ? 16.511 -49.768 -14.694 1.00 0.00 7 GLY A O 6
ATOM 7595 N N . PRO A 1 8 ? 15.299 -48.519 -13.201 1.00 0.00 8 PRO A N 6
ATOM 7596 C CA . PRO A 1 8 ? 14.018 -49.091 -13.578 1.00 0.00 8 PRO A CA 6
ATOM 7597 C C . PRO A 1 8 ? 13.544 -48.535 -14.923 1.00 0.00 8 PRO A C 6
ATOM 7598 O O . PRO A 1 8 ? 14.237 -47.731 -15.545 1.00 0.00 8 PRO A O 6
ATOM 7609 N N . ASN A 1 9 ? 12.367 -48.985 -15.331 1.00 0.00 9 ASN A N 6
ATOM 7610 C CA . ASN A 1 9 ? 11.792 -48.543 -16.591 1.00 0.00 9 ASN A CA 6
ATOM 7611 C C . ASN A 1 9 ? 11.692 -47.017 -16.593 1.00 0.00 9 ASN A C 6
ATOM 7612 O O . ASN A 1 9 ? 12.236 -46.356 -17.477 1.00 0.00 9 ASN A O 6
ATOM 7623 N N . SER A 1 10 ? 10.993 -46.499 -15.593 1.00 0.00 10 SER A N 6
ATOM 7624 C CA . SER A 1 10 ? 10.815 -45.063 -15.468 1.00 0.00 10 SER A CA 6
ATOM 7625 C C . SER A 1 10 ? 10.043 -44.525 -16.675 1.00 0.00 10 SER A C 6
ATOM 7626 O O . SER A 1 10 ? 10.422 -44.772 -17.818 1.00 0.00 10 SER A O 6
ATOM 7634 N N . HIS A 1 11 ? 8.975 -43.798 -16.379 1.00 0.00 11 HIS A N 6
ATOM 7635 C CA . HIS A 1 11 ? 8.148 -43.223 -17.424 1.00 0.00 11 HIS A CA 6
ATOM 7636 C C . HIS A 1 11 ? 7.443 -41.974 -16.892 1.00 0.00 11 HIS A C 6
ATOM 7637 O O . HIS A 1 11 ? 7.120 -41.896 -15.708 1.00 0.00 11 HIS A O 6
ATOM 7651 N N . ASN A 1 12 ? 7.225 -41.027 -17.793 1.00 0.00 12 ASN A N 6
ATOM 7652 C CA . ASN A 1 12 ? 6.565 -39.785 -17.430 1.00 0.00 12 ASN A CA 6
ATOM 7653 C C . ASN A 1 12 ? 6.570 -38.838 -18.632 1.00 0.00 12 ASN A C 6
ATOM 7654 O O . ASN A 1 12 ? 7.429 -38.945 -19.506 1.00 0.00 12 ASN A O 6
ATOM 7665 N N . SER A 1 13 ? 5.601 -37.935 -18.637 1.00 0.00 13 SER A N 6
ATOM 7666 C CA . SER A 1 13 ? 5.483 -36.971 -19.718 1.00 0.00 13 SER A CA 6
ATOM 7667 C C . SER A 1 13 ? 4.390 -35.951 -19.393 1.00 0.00 13 SER A C 6
ATOM 7668 O O . SER A 1 13 ? 3.319 -36.318 -18.908 1.00 0.00 13 SER A O 6
ATOM 7676 N N . ASN A 1 14 ? 4.697 -34.693 -19.671 1.00 0.00 14 ASN A N 6
ATOM 7677 C CA . ASN A 1 14 ? 3.753 -33.618 -19.414 1.00 0.00 14 ASN A CA 6
ATOM 7678 C C . ASN A 1 14 ? 4.365 -32.290 -19.862 1.00 0.00 14 ASN A C 6
ATOM 7679 O O . ASN A 1 14 ? 5.586 -32.136 -19.868 1.00 0.00 14 ASN A O 6
ATOM 7690 N N . THR A 1 15 ? 3.490 -31.364 -20.225 1.00 0.00 15 THR A N 6
ATOM 7691 C CA . THR A 1 15 ? 3.930 -30.053 -20.674 1.00 0.00 15 THR A CA 6
ATOM 7692 C C . THR A 1 15 ? 4.281 -29.170 -19.475 1.00 0.00 15 THR A C 6
ATOM 7693 O O . THR A 1 15 ? 3.556 -29.149 -18.482 1.00 0.00 15 THR A O 6
ATOM 7704 N N . PRO A 1 16 ? 5.422 -28.444 -19.611 1.00 0.00 16 PRO A N 6
ATOM 7705 C CA . PRO A 1 16 ? 5.879 -27.561 -18.552 1.00 0.00 16 PRO A CA 6
ATOM 7706 C C . PRO A 1 16 ? 5.034 -26.286 -18.498 1.00 0.00 16 PRO A C 6
ATOM 7707 O O . PRO A 1 16 ? 3.932 -26.245 -19.043 1.00 0.00 16 PRO A O 6
ATOM 7718 N N . GLY A 1 17 ? 5.583 -25.279 -17.835 1.00 0.00 17 GLY A N 6
ATOM 7719 C CA . GLY A 1 17 ? 4.893 -24.007 -17.703 1.00 0.00 17 GLY A CA 6
ATOM 7720 C C . GLY A 1 17 ? 4.997 -23.190 -18.993 1.00 0.00 17 GLY A C 6
ATOM 7721 O O . GLY A 1 17 ? 5.754 -22.222 -19.059 1.00 0.00 17 GLY A O 6
ATOM 7725 N N . ILE A 1 18 ? 4.227 -23.609 -19.986 1.00 0.00 18 ILE A N 6
ATOM 7726 C CA . ILE A 1 18 ? 4.223 -22.930 -21.269 1.00 0.00 18 ILE A CA 6
ATOM 7727 C C . ILE A 1 18 ? 3.310 -21.704 -21.189 1.00 0.00 18 ILE A C 6
ATOM 7728 O O . ILE A 1 18 ? 2.279 -21.736 -20.520 1.00 0.00 18 ILE A O 6
ATOM 7744 N N . ARG A 1 19 ? 3.724 -20.652 -21.882 1.00 0.00 19 ARG A N 6
ATOM 7745 C CA . ARG A 1 19 ? 2.957 -19.418 -21.897 1.00 0.00 19 ARG A CA 6
ATOM 7746 C C . ARG A 1 19 ? 1.624 -19.630 -22.617 1.00 0.00 19 ARG A C 6
ATOM 7747 O O . ARG A 1 19 ? 1.599 -20.036 -23.778 1.00 0.00 19 ARG A O 6
ATOM 7768 N N . GLU A 1 20 ? 0.548 -19.347 -21.898 1.00 0.00 20 GLU A N 6
ATOM 7769 C CA . GLU A 1 20 ? -0.786 -19.503 -22.455 1.00 0.00 20 GLU A CA 6
ATOM 7770 C C . GLU A 1 20 ? -1.843 -19.193 -21.393 1.00 0.00 20 GLU A C 6
ATOM 7771 O O . GLU A 1 20 ? -1.543 -19.172 -20.200 1.00 0.00 20 GLU A O 6
ATOM 7783 N N . ALA A 1 21 ? -3.059 -18.960 -21.865 1.00 0.00 21 ALA A N 6
ATOM 7784 C CA . ALA A 1 21 ? -4.162 -18.651 -20.970 1.00 0.00 21 ALA A CA 6
ATOM 7785 C C . ALA A 1 21 ? -3.889 -17.318 -20.272 1.00 0.00 21 ALA A C 6
ATOM 7786 O O . ALA A 1 21 ? -2.794 -17.094 -19.759 1.00 0.00 21 ALA A O 6
ATOM 7793 N N . GLY A 1 22 ? -4.905 -16.467 -20.273 1.00 0.00 22 GLY A N 6
ATOM 7794 C CA . GLY A 1 22 ? -4.789 -15.162 -19.646 1.00 0.00 22 GLY A CA 6
ATOM 7795 C C . GLY A 1 22 ? -6.098 -14.380 -19.760 1.00 0.00 22 GLY A C 6
ATOM 7796 O O . GLY A 1 22 ? -6.120 -13.271 -20.293 1.00 0.00 22 GLY A O 6
ATOM 7800 N N . SER A 1 23 ? -7.160 -14.987 -19.251 1.00 0.00 23 SER A N 6
ATOM 7801 C CA . SER A 1 23 ? -8.470 -14.362 -19.289 1.00 0.00 23 SER A CA 6
ATOM 7802 C C . SER A 1 23 ? -8.346 -12.865 -18.993 1.00 0.00 23 SER A C 6
ATOM 7803 O O . SER A 1 23 ? -8.922 -12.039 -19.698 1.00 0.00 23 SER A O 6
ATOM 7811 N N . GLU A 1 24 ? -7.589 -12.564 -17.948 1.00 0.00 24 GLU A N 6
ATOM 7812 C CA . GLU A 1 24 ? -7.380 -11.181 -17.550 1.00 0.00 24 GLU A CA 6
ATOM 7813 C C . GLU A 1 24 ? -6.430 -11.111 -16.353 1.00 0.00 24 GLU A C 6
ATOM 7814 O O . GLU A 1 24 ? -6.845 -11.313 -15.213 1.00 0.00 24 GLU A O 6
ATOM 7826 N N . ASP A 1 25 ? -5.172 -10.825 -16.653 1.00 0.00 25 ASP A N 6
ATOM 7827 C CA . ASP A 1 25 ? -4.158 -10.725 -15.617 1.00 0.00 25 ASP A CA 6
ATOM 7828 C C . ASP A 1 25 ? -3.196 -9.587 -15.959 1.00 0.00 25 ASP A C 6
ATOM 7829 O O . ASP A 1 25 ? -2.297 -9.754 -16.782 1.00 0.00 25 ASP A O 6
ATOM 7838 N N . ILE A 1 26 ? -3.415 -8.453 -15.308 1.00 0.00 26 ILE A N 6
ATOM 7839 C CA . ILE A 1 26 ? -2.578 -7.287 -15.533 1.00 0.00 26 ILE A CA 6
ATOM 7840 C C . ILE A 1 26 ? -1.482 -7.239 -14.466 1.00 0.00 26 ILE A C 6
ATOM 7841 O O . ILE A 1 26 ? -1.693 -6.704 -13.379 1.00 0.00 26 ILE A O 6
ATOM 7857 N N . ILE A 1 27 ? -0.336 -7.803 -14.816 1.00 0.00 27 ILE A N 6
ATOM 7858 C CA . ILE A 1 27 ? 0.794 -7.831 -13.903 1.00 0.00 27 ILE A CA 6
ATOM 7859 C C . ILE A 1 27 ? 1.484 -6.466 -13.909 1.00 0.00 27 ILE A C 6
ATOM 7860 O O . ILE A 1 27 ? 1.883 -5.973 -14.964 1.00 0.00 27 ILE A O 6
ATOM 7876 N N . VAL A 1 28 ? 1.601 -5.892 -12.721 1.00 0.00 28 VAL A N 6
ATOM 7877 C CA . VAL A 1 28 ? 2.235 -4.593 -12.576 1.00 0.00 28 VAL A CA 6
ATOM 7878 C C . VAL A 1 28 ? 3.231 -4.642 -11.415 1.00 0.00 28 VAL A C 6
ATOM 7879 O O . VAL A 1 28 ? 2.879 -5.050 -10.309 1.00 0.00 28 VAL A O 6
ATOM 7892 N N . VAL A 1 29 ? 4.452 -4.220 -11.705 1.00 0.00 29 VAL A N 6
ATOM 7893 C CA . VAL A 1 29 ? 5.501 -4.211 -10.699 1.00 0.00 29 VAL A CA 6
ATOM 7894 C C . VAL A 1 29 ? 5.454 -2.887 -9.933 1.00 0.00 29 VAL A C 6
ATOM 7895 O O . VAL A 1 29 ? 5.316 -1.823 -10.533 1.00 0.00 29 VAL A O 6
ATOM 7908 N N . ALA A 1 30 ? 5.571 -2.998 -8.617 1.00 0.00 30 ALA A N 6
ATOM 7909 C CA . ALA A 1 30 ? 5.543 -1.824 -7.763 1.00 0.00 30 ALA A CA 6
ATOM 7910 C C . ALA A 1 30 ? 6.761 -0.948 -8.066 1.00 0.00 30 ALA A C 6
ATOM 7911 O O . ALA A 1 30 ? 7.898 -1.402 -7.957 1.00 0.00 30 ALA A O 6
ATOM 7918 N N . LEU A 1 31 ? 6.480 0.291 -8.441 1.00 0.00 31 LEU A N 6
ATOM 7919 C CA . LEU A 1 31 ? 7.538 1.234 -8.762 1.00 0.00 31 LEU A CA 6
ATOM 7920 C C . LEU A 1 31 ? 8.181 1.731 -7.466 1.00 0.00 31 LEU A C 6
ATOM 7921 O O . LEU A 1 31 ? 9.390 1.956 -7.416 1.00 0.00 31 LEU A O 6
ATOM 7937 N N . TYR A 1 32 ? 7.346 1.887 -6.449 1.00 0.00 32 TYR A N 6
ATOM 7938 C CA . TYR A 1 32 ? 7.818 2.354 -5.157 1.00 0.00 32 TYR A CA 6
ATOM 7939 C C . TYR A 1 32 ? 7.176 1.558 -4.019 1.00 0.00 32 TYR A C 6
ATOM 7940 O O . TYR A 1 32 ? 6.118 0.958 -4.197 1.00 0.00 32 TYR A O 6
ATOM 7958 N N . ASP A 1 33 ? 7.843 1.581 -2.874 1.00 0.00 33 ASP A N 6
ATOM 7959 C CA . ASP A 1 33 ? 7.351 0.869 -1.707 1.00 0.00 33 ASP A CA 6
ATOM 7960 C C . ASP A 1 33 ? 6.030 1.495 -1.254 1.00 0.00 33 ASP A C 6
ATOM 7961 O O . ASP A 1 33 ? 5.906 2.717 -1.191 1.00 0.00 33 ASP A O 6
ATOM 7970 N N . TYR A 1 34 ? 5.075 0.628 -0.949 1.00 0.00 34 TYR A N 6
ATOM 7971 C CA . TYR A 1 34 ? 3.768 1.080 -0.503 1.00 0.00 34 TYR A CA 6
ATOM 7972 C C . TYR A 1 34 ? 3.308 0.297 0.728 1.00 0.00 34 TYR A C 6
ATOM 7973 O O . TYR A 1 34 ? 3.364 -0.931 0.744 1.00 0.00 34 TYR A O 6
ATOM 7991 N N . GLU A 1 35 ? 2.862 1.041 1.730 1.00 0.00 35 GLU A N 6
ATOM 7992 C CA . GLU A 1 35 ? 2.392 0.432 2.963 1.00 0.00 35 GLU A CA 6
ATOM 7993 C C . GLU A 1 35 ? 0.937 0.824 3.227 1.00 0.00 35 GLU A C 6
ATOM 7994 O O . GLU A 1 35 ? 0.623 1.391 4.273 1.00 0.00 35 GLU A O 6
ATOM 8006 N N . ALA A 1 36 ? 0.087 0.508 2.261 1.00 0.00 36 ALA A N 6
ATOM 8007 C CA . ALA A 1 36 ? -1.327 0.820 2.376 1.00 0.00 36 ALA A CA 6
ATOM 8008 C C . ALA A 1 36 ? -1.492 2.171 3.073 1.00 0.00 36 ALA A C 6
ATOM 8009 O O . ALA A 1 36 ? -1.623 2.233 4.295 1.00 0.00 36 ALA A O 6
ATOM 8016 N N . ILE A 1 37 ? -1.479 3.223 2.267 1.00 0.00 37 ILE A N 6
ATOM 8017 C CA . ILE A 1 37 ? -1.625 4.570 2.791 1.00 0.00 37 ILE A CA 6
ATOM 8018 C C . ILE A 1 37 ? -3.033 4.741 3.363 1.00 0.00 37 ILE A C 6
ATOM 8019 O O . ILE A 1 37 ? -3.197 5.179 4.501 1.00 0.00 37 ILE A O 6
ATOM 8035 N N . HIS A 1 38 ? -4.016 4.385 2.548 1.00 0.00 38 HIS A N 6
ATOM 8036 C CA . HIS A 1 38 ? -5.405 4.493 2.959 1.00 0.00 38 HIS A CA 6
ATOM 8037 C C . HIS A 1 38 ? -5.798 3.258 3.772 1.00 0.00 38 HIS A C 6
ATOM 8038 O O . HIS A 1 38 ? -4.957 2.655 4.437 1.00 0.00 38 HIS A O 6
ATOM 8052 N N . HIS A 1 39 ? -7.075 2.917 3.692 1.00 0.00 39 HIS A N 6
ATOM 8053 C CA . HIS A 1 39 ? -7.590 1.766 4.412 1.00 0.00 39 HIS A CA 6
ATOM 8054 C C . HIS A 1 39 ? -7.861 0.625 3.430 1.00 0.00 39 HIS A C 6
ATOM 8055 O O . HIS A 1 39 ? -7.273 -0.450 3.542 1.00 0.00 39 HIS A O 6
ATOM 8069 N N . GLU A 1 40 ? -8.752 0.897 2.488 1.00 0.00 40 GLU A N 6
ATOM 8070 C CA . GLU A 1 40 ? -9.108 -0.092 1.486 1.00 0.00 40 GLU A CA 6
ATOM 8071 C C . GLU A 1 40 ? -8.048 -0.137 0.384 1.00 0.00 40 GLU A C 6
ATOM 8072 O O . GLU A 1 40 ? -8.299 0.286 -0.743 1.00 0.00 40 GLU A O 6
ATOM 8084 N N . ASP A 1 41 ? -6.884 -0.656 0.748 1.00 0.00 41 ASP A N 6
ATOM 8085 C CA . ASP A 1 41 ? -5.784 -0.763 -0.196 1.00 0.00 41 ASP A CA 6
ATOM 8086 C C . ASP A 1 41 ? -4.858 -1.903 0.234 1.00 0.00 41 ASP A C 6
ATOM 8087 O O . ASP A 1 41 ? -4.946 -2.387 1.361 1.00 0.00 41 ASP A O 6
ATOM 8096 N N . LEU A 1 42 ? -3.994 -2.300 -0.689 1.00 0.00 42 LEU A N 6
ATOM 8097 C CA . LEU A 1 42 ? -3.053 -3.374 -0.420 1.00 0.00 42 LEU A CA 6
ATOM 8098 C C . LEU A 1 42 ? -1.648 -2.790 -0.270 1.00 0.00 42 LEU A C 6
ATOM 8099 O O . LEU A 1 42 ? -1.332 -1.761 -0.866 1.00 0.00 42 LEU A O 6
ATOM 8115 N N . SER A 1 43 ? -0.840 -3.471 0.531 1.00 0.00 43 SER A N 6
ATOM 8116 C CA . SER A 1 43 ? 0.524 -3.032 0.767 1.00 0.00 43 SER A CA 6
ATOM 8117 C C . SER A 1 43 ? 1.497 -3.886 -0.050 1.00 0.00 43 SER A C 6
ATOM 8118 O O . SER A 1 43 ? 1.281 -5.084 -0.225 1.00 0.00 43 SER A O 6
ATOM 8126 N N . PHE A 1 44 ? 2.547 -3.235 -0.528 1.00 0.00 44 PHE A N 6
ATOM 8127 C CA . PHE A 1 44 ? 3.554 -3.918 -1.322 1.00 0.00 44 PHE A CA 6
ATOM 8128 C C . PHE A 1 44 ? 4.891 -3.176 -1.270 1.00 0.00 44 PHE A C 6
ATOM 8129 O O . PHE A 1 44 ? 4.992 -2.114 -0.658 1.00 0.00 44 PHE A O 6
ATOM 8146 N N . GLN A 1 45 ? 5.884 -3.764 -1.921 1.00 0.00 45 GLN A N 6
ATOM 8147 C CA . GLN A 1 45 ? 7.209 -3.172 -1.956 1.00 0.00 45 GLN A CA 6
ATOM 8148 C C . GLN A 1 45 ? 7.639 -2.918 -3.404 1.00 0.00 45 GLN A C 6
ATOM 8149 O O . GLN A 1 45 ? 7.097 -3.518 -4.330 1.00 0.00 45 GLN A O 6
ATOM 8163 N N . LYS A 1 46 ? 8.610 -2.029 -3.552 1.00 0.00 46 LYS A N 6
ATOM 8164 C CA . LYS A 1 46 ? 9.118 -1.688 -4.870 1.00 0.00 46 LYS A CA 6
ATOM 8165 C C . LYS A 1 46 ? 9.698 -2.943 -5.527 1.00 0.00 46 LYS A C 6
ATOM 8166 O O . LYS A 1 46 ? 10.750 -3.432 -5.118 1.00 0.00 46 LYS A O 6
ATOM 8185 N N . GLY A 1 47 ? 8.988 -3.427 -6.534 1.00 0.00 47 GLY A N 6
ATOM 8186 C CA . GLY A 1 47 ? 9.419 -4.614 -7.252 1.00 0.00 47 GLY A CA 6
ATOM 8187 C C . GLY A 1 47 ? 8.428 -5.763 -7.058 1.00 0.00 47 GLY A C 6
ATOM 8188 O O . GLY A 1 47 ? 8.603 -6.842 -7.621 1.00 0.00 47 GLY A O 6
ATOM 8192 N N . ASP A 1 48 ? 7.406 -5.491 -6.258 1.00 0.00 48 ASP A N 6
ATOM 8193 C CA . ASP A 1 48 ? 6.386 -6.489 -5.983 1.00 0.00 48 ASP A CA 6
ATOM 8194 C C . ASP A 1 48 ? 5.428 -6.574 -7.173 1.00 0.00 48 ASP A C 6
ATOM 8195 O O . ASP A 1 48 ? 4.986 -5.551 -7.695 1.00 0.00 48 ASP A O 6
ATOM 8204 N N . GLN A 1 49 ? 5.133 -7.804 -7.569 1.00 0.00 49 GLN A N 6
ATOM 8205 C CA . GLN A 1 49 ? 4.235 -8.036 -8.688 1.00 0.00 49 GLN A CA 6
ATOM 8206 C C . GLN A 1 49 ? 2.844 -8.420 -8.180 1.00 0.00 49 GLN A C 6
ATOM 8207 O O . GLN A 1 49 ? 2.706 -9.322 -7.355 1.00 0.00 49 GLN A O 6
ATOM 8221 N N . MET A 1 50 ? 1.846 -7.715 -8.694 1.00 0.00 50 MET A N 6
ATOM 8222 C CA . MET A 1 50 ? 0.470 -7.971 -8.304 1.00 0.00 50 MET A CA 6
ATOM 8223 C C . MET A 1 50 ? -0.392 -8.307 -9.523 1.00 0.00 50 MET A C 6
ATOM 8224 O O . MET A 1 50 ? -0.107 -7.858 -10.633 1.00 0.00 50 MET A O 6
ATOM 8238 N N . VAL A 1 51 ? -1.428 -9.094 -9.276 1.00 0.00 51 VAL A N 6
ATOM 8239 C CA . VAL A 1 51 ? -2.334 -9.496 -10.339 1.00 0.00 51 VAL A CA 6
ATOM 8240 C C . VAL A 1 51 ? -3.563 -8.585 -10.327 1.00 0.00 51 VAL A C 6
ATOM 8241 O O . VAL A 1 51 ? -4.521 -8.838 -9.600 1.00 0.00 51 VAL A O 6
ATOM 8254 N N . VAL A 1 52 ? -3.495 -7.543 -11.143 1.00 0.00 52 VAL A N 6
ATOM 8255 C CA . VAL A 1 52 ? -4.590 -6.592 -11.236 1.00 0.00 52 VAL A CA 6
ATOM 8256 C C . VAL A 1 52 ? -5.855 -7.322 -11.693 1.00 0.00 52 VAL A C 6
ATOM 8257 O O . VAL A 1 52 ? -5.917 -7.821 -12.816 1.00 0.00 52 VAL A O 6
ATOM 8270 N N . LEU A 1 53 ? -6.833 -7.360 -10.800 1.00 0.00 53 LEU A N 6
ATOM 8271 C CA . LEU A 1 53 ? -8.093 -8.020 -11.097 1.00 0.00 53 LEU A CA 6
ATOM 8272 C C . LEU A 1 53 ? -9.105 -6.981 -11.583 1.00 0.00 53 LEU A C 6
ATOM 8273 O O . LEU A 1 53 ? -9.696 -7.135 -12.650 1.00 0.00 53 LEU A O 6
ATOM 8289 N N . GLU A 1 54 ? -9.276 -5.945 -10.775 1.00 0.00 54 GLU A N 6
ATOM 8290 C CA . GLU A 1 54 ? -10.207 -4.880 -11.109 1.00 0.00 54 GLU A CA 6
ATOM 8291 C C . GLU A 1 54 ? -9.465 -3.549 -11.243 1.00 0.00 54 GLU A C 6
ATOM 8292 O O . GLU A 1 54 ? -8.564 -3.254 -10.459 1.00 0.00 54 GLU A O 6
ATOM 8304 N N . GLU A 1 55 ? -9.872 -2.780 -12.242 1.00 0.00 55 GLU A N 6
ATOM 8305 C CA . GLU A 1 55 ? -9.257 -1.486 -12.489 1.00 0.00 55 GLU A CA 6
ATOM 8306 C C . GLU A 1 55 ? -10.326 -0.450 -12.844 1.00 0.00 55 GLU A C 6
ATOM 8307 O O . GLU A 1 55 ? -10.497 -0.105 -14.012 1.00 0.00 55 GLU A O 6
ATOM 8319 N N . SER A 1 56 ? -11.016 0.017 -11.814 1.00 0.00 56 SER A N 6
ATOM 8320 C CA . SER A 1 56 ? -12.063 1.007 -12.002 1.00 0.00 56 SER A CA 6
ATOM 8321 C C . SER A 1 56 ? -11.466 2.299 -12.564 1.00 0.00 56 SER A C 6
ATOM 8322 O O . SER A 1 56 ? -11.840 2.738 -13.651 1.00 0.00 56 SER A O 6
ATOM 8330 N N . GLY A 1 57 ? -10.549 2.872 -11.799 1.00 0.00 57 GLY A N 6
ATOM 8331 C CA . GLY A 1 57 ? -9.896 4.104 -12.207 1.00 0.00 57 GLY A CA 6
ATOM 8332 C C . GLY A 1 57 ? -8.377 3.995 -12.062 1.00 0.00 57 GLY A C 6
ATOM 8333 O O . GLY A 1 57 ? -7.734 3.239 -12.787 1.00 0.00 57 GLY A O 6
ATOM 8337 N N . GLU A 1 58 ? -7.848 4.763 -11.121 1.00 0.00 58 GLU A N 6
ATOM 8338 C CA . GLU A 1 58 ? -6.416 4.762 -10.871 1.00 0.00 58 GLU A CA 6
ATOM 8339 C C . GLU A 1 58 ? -6.021 3.532 -10.051 1.00 0.00 58 GLU A C 6
ATOM 8340 O O . GLU A 1 58 ? -5.246 2.697 -10.513 1.00 0.00 58 GLU A O 6
ATOM 8352 N N . TRP A 1 59 ? -6.572 3.460 -8.849 1.00 0.00 59 TRP A N 6
ATOM 8353 C CA . TRP A 1 59 ? -6.287 2.346 -7.960 1.00 0.00 59 TRP A CA 6
ATOM 8354 C C . TRP A 1 59 ? -6.974 1.102 -8.525 1.00 0.00 59 TRP A C 6
ATOM 8355 O O . TRP A 1 59 ? -8.141 1.154 -8.911 1.00 0.00 59 TRP A O 6
ATOM 8376 N N . TRP A 1 60 ? -6.222 0.012 -8.558 1.00 0.00 60 TRP A N 6
ATOM 8377 C CA . TRP A 1 60 ? -6.744 -1.244 -9.069 1.00 0.00 60 TRP A CA 6
ATOM 8378 C C . TRP A 1 60 ? -6.633 -2.290 -7.958 1.00 0.00 60 TRP A C 6
ATOM 8379 O O . TRP A 1 60 ? -5.780 -2.180 -7.079 1.00 0.00 60 TRP A O 6
ATOM 8400 N N . LYS A 1 61 ? -7.510 -3.280 -8.033 1.00 0.00 61 LYS A N 6
ATOM 8401 C CA . LYS A 1 61 ? -7.522 -4.345 -7.044 1.00 0.00 61 LYS A CA 6
ATOM 8402 C C . LYS A 1 61 ? -6.698 -5.525 -7.562 1.00 0.00 61 LYS A C 6
ATOM 8403 O O . LYS A 1 61 ? -7.190 -6.333 -8.349 1.00 0.00 61 LYS A O 6
ATOM 8422 N N . ALA A 1 62 ? -5.458 -5.588 -7.099 1.00 0.00 62 ALA A N 6
ATOM 8423 C CA . ALA A 1 62 ? -4.561 -6.656 -7.507 1.00 0.00 62 ALA A CA 6
ATOM 8424 C C . ALA A 1 62 ? -4.191 -7.498 -6.284 1.00 0.00 62 ALA A C 6
ATOM 8425 O O . ALA A 1 62 ? -4.310 -7.038 -5.150 1.00 0.00 62 ALA A O 6
ATOM 8432 N N . ARG A 1 63 ? -3.748 -8.717 -6.557 1.00 0.00 63 ARG A N 6
ATOM 8433 C CA . ARG A 1 63 ? -3.360 -9.627 -5.494 1.00 0.00 63 ARG A CA 6
ATOM 8434 C C . ARG A 1 63 ? -1.840 -9.803 -5.474 1.00 0.00 63 ARG A C 6
ATOM 8435 O O . ARG A 1 63 ? -1.238 -10.145 -6.492 1.00 0.00 63 ARG A O 6
ATOM 8456 N N . SER A 1 64 ? -1.263 -9.563 -4.306 1.00 0.00 64 SER A N 6
ATOM 8457 C CA . SER A 1 64 ? 0.174 -9.690 -4.141 1.00 0.00 64 SER A CA 6
ATOM 8458 C C . SER A 1 64 ? 0.618 -11.113 -4.491 1.00 0.00 64 SER A C 6
ATOM 8459 O O . SER A 1 64 ? 0.030 -12.083 -4.015 1.00 0.00 64 SER A O 6
ATOM 8467 N N . LEU A 1 65 ? 1.650 -11.191 -5.316 1.00 0.00 65 LEU A N 6
ATOM 8468 C CA . LEU A 1 65 ? 2.178 -12.479 -5.734 1.00 0.00 65 LEU A CA 6
ATOM 8469 C C . LEU A 1 65 ? 3.218 -12.953 -4.718 1.00 0.00 65 LEU A C 6
ATOM 8470 O O . LEU A 1 65 ? 4.019 -13.839 -5.011 1.00 0.00 65 LEU A O 6
ATOM 8486 N N . ALA A 1 66 ? 3.172 -12.342 -3.543 1.00 0.00 66 ALA A N 6
ATOM 8487 C CA . ALA A 1 66 ? 4.100 -12.690 -2.481 1.00 0.00 66 ALA A CA 6
ATOM 8488 C C . ALA A 1 66 ? 3.319 -13.238 -1.285 1.00 0.00 66 ALA A C 6
ATOM 8489 O O . ALA A 1 66 ? 3.789 -14.138 -0.592 1.00 0.00 66 ALA A O 6
ATOM 8496 N N . THR A 1 67 ? 2.138 -12.672 -1.081 1.00 0.00 67 THR A N 6
ATOM 8497 C CA . THR A 1 67 ? 1.286 -13.093 0.017 1.00 0.00 67 THR A CA 6
ATOM 8498 C C . THR A 1 67 ? -0.118 -13.425 -0.492 1.00 0.00 67 THR A C 6
ATOM 8499 O O . THR A 1 67 ? -1.046 -13.587 0.298 1.00 0.00 67 THR A O 6
ATOM 8510 N N . ARG A 1 68 ? -0.228 -13.515 -1.809 1.00 0.00 68 ARG A N 6
ATOM 8511 C CA . ARG A 1 68 ? -1.503 -13.824 -2.434 1.00 0.00 68 ARG A CA 6
ATOM 8512 C C . ARG A 1 68 ? -2.616 -12.975 -1.817 1.00 0.00 68 ARG A C 6
ATOM 8513 O O . ARG A 1 68 ? -3.782 -13.365 -1.834 1.00 0.00 68 ARG A O 6
ATOM 8534 N N . LYS A 1 69 ? -2.217 -11.828 -1.287 1.00 0.00 69 LYS A N 6
ATOM 8535 C CA . LYS A 1 69 ? -3.166 -10.919 -0.667 1.00 0.00 69 LYS A CA 6
ATOM 8536 C C . LYS A 1 69 ? -4.073 -10.321 -1.744 1.00 0.00 69 LYS A C 6
ATOM 8537 O O . LYS A 1 69 ? -3.891 -10.588 -2.931 1.00 0.00 69 LYS A O 6
ATOM 8556 N N . GLU A 1 70 ? -5.030 -9.524 -1.291 1.00 0.00 70 GLU A N 6
ATOM 8557 C CA . GLU A 1 70 ? -5.966 -8.887 -2.202 1.00 0.00 70 GLU A CA 6
ATOM 8558 C C . GLU A 1 70 ? -6.406 -7.531 -1.647 1.00 0.00 70 GLU A C 6
ATOM 8559 O O . GLU A 1 70 ? -6.865 -7.441 -0.509 1.00 0.00 70 GLU A O 6
ATOM 8571 N N . GLY A 1 71 ? -6.251 -6.509 -2.476 1.00 0.00 71 GLY A N 6
ATOM 8572 C CA . GLY A 1 71 ? -6.626 -5.162 -2.083 1.00 0.00 71 GLY A CA 6
ATOM 8573 C C . GLY A 1 71 ? -6.312 -4.159 -3.195 1.00 0.00 71 GLY A C 6
ATOM 8574 O O . GLY A 1 71 ? -5.597 -4.481 -4.142 1.00 0.00 71 GLY A O 6
ATOM 8578 N N . TYR A 1 72 ? -6.862 -2.963 -3.042 1.00 0.00 72 TYR A N 6
ATOM 8579 C CA . TYR A 1 72 ? -6.650 -1.911 -4.020 1.00 0.00 72 TYR A CA 6
ATOM 8580 C C . TYR A 1 72 ? -5.236 -1.338 -3.912 1.00 0.00 72 TYR A C 6
ATOM 8581 O O . TYR A 1 72 ? -4.728 -1.133 -2.810 1.00 0.00 72 TYR A O 6
ATOM 8599 N N . ILE A 1 73 ? -4.640 -1.095 -5.070 1.00 0.00 73 ILE A N 6
ATOM 8600 C CA . ILE A 1 73 ? -3.293 -0.550 -5.119 1.00 0.00 73 ILE A CA 6
ATOM 8601 C C . ILE A 1 73 ? -3.244 0.584 -6.145 1.00 0.00 73 ILE A C 6
ATOM 8602 O O . ILE A 1 73 ? -4.026 0.601 -7.093 1.00 0.00 73 ILE A O 6
ATOM 8618 N N . PRO A 1 74 ? -2.292 1.527 -5.914 1.00 0.00 74 PRO A N 6
ATOM 8619 C CA . PRO A 1 74 ? -2.130 2.661 -6.807 1.00 0.00 74 PRO A CA 6
ATOM 8620 C C . PRO A 1 74 ? -1.447 2.241 -8.109 1.00 0.00 74 PRO A C 6
ATOM 8621 O O . PRO A 1 74 ? -0.530 1.421 -8.097 1.00 0.00 74 PRO A O 6
ATOM 8632 N N . SER A 1 75 ? -1.918 2.822 -9.203 1.00 0.00 75 SER A N 6
ATOM 8633 C CA . SER A 1 75 ? -1.364 2.517 -10.511 1.00 0.00 75 SER A CA 6
ATOM 8634 C C . SER A 1 75 ? -0.135 3.390 -10.775 1.00 0.00 75 SER A C 6
ATOM 8635 O O . SER A 1 75 ? 0.735 3.020 -11.561 1.00 0.00 75 SER A O 6
ATOM 8643 N N . ASN A 1 76 ? -0.105 4.531 -10.103 1.00 0.00 76 ASN A N 6
ATOM 8644 C CA . ASN A 1 76 ? 1.003 5.460 -10.255 1.00 0.00 76 ASN A CA 6
ATOM 8645 C C . ASN A 1 76 ? 2.221 4.921 -9.502 1.00 0.00 76 ASN A C 6
ATOM 8646 O O . ASN A 1 76 ? 3.296 5.518 -9.544 1.00 0.00 76 ASN A O 6
ATOM 8657 N N . TYR A 1 77 ? 2.012 3.798 -8.830 1.00 0.00 77 TYR A N 6
ATOM 8658 C CA . TYR A 1 77 ? 3.080 3.173 -8.068 1.00 0.00 77 TYR A CA 6
ATOM 8659 C C . TYR A 1 77 ? 3.425 1.795 -8.637 1.00 0.00 77 TYR A C 6
ATOM 8660 O O . TYR A 1 77 ? 4.152 1.025 -8.011 1.00 0.00 77 TYR A O 6
ATOM 8678 N N . VAL A 1 78 ? 2.884 1.525 -9.816 1.00 0.00 78 VAL A N 6
ATOM 8679 C CA . VAL A 1 78 ? 3.125 0.253 -10.476 1.00 0.00 78 VAL A CA 6
ATOM 8680 C C . VAL A 1 78 ? 3.445 0.501 -11.951 1.00 0.00 78 VAL A C 6
ATOM 8681 O O . VAL A 1 78 ? 3.282 1.616 -12.446 1.00 0.00 78 VAL A O 6
ATOM 8694 N N . ALA A 1 79 ? 3.893 -0.556 -12.613 1.00 0.00 79 ALA A N 6
ATOM 8695 C CA . ALA A 1 79 ? 4.237 -0.467 -14.021 1.00 0.00 79 ALA A CA 6
ATOM 8696 C C . ALA A 1 79 ? 4.089 -1.846 -14.667 1.00 0.00 79 ALA A C 6
ATOM 8697 O O . ALA A 1 79 ? 4.893 -2.743 -14.418 1.00 0.00 79 ALA A O 6
ATOM 8704 N N . ARG A 1 80 ? 3.053 -1.973 -15.483 1.00 0.00 80 ARG A N 6
ATOM 8705 C CA . ARG A 1 80 ? 2.788 -3.229 -16.166 1.00 0.00 80 ARG A CA 6
ATOM 8706 C C . ARG A 1 80 ? 4.102 -3.903 -16.565 1.00 0.00 80 ARG A C 6
ATOM 8707 O O . ARG A 1 80 ? 5.022 -3.242 -17.044 1.00 0.00 80 ARG A O 6
ATOM 8728 N N . VAL A 1 81 ? 4.147 -5.210 -16.354 1.00 0.00 81 VAL A N 6
ATOM 8729 C CA . VAL A 1 81 ? 5.333 -5.981 -16.686 1.00 0.00 81 VAL A CA 6
ATOM 8730 C C . VAL A 1 81 ? 5.636 -5.825 -18.176 1.00 0.00 81 VAL A C 6
ATOM 8731 O O . VAL A 1 81 ? 6.797 -5.846 -18.583 1.00 0.00 81 VAL A O 6
ATOM 8744 N N . ASP A 1 82 ? 4.573 -5.670 -18.951 1.00 0.00 82 ASP A N 6
ATOM 8745 C CA . ASP A 1 82 ? 4.712 -5.509 -20.389 1.00 0.00 82 ASP A CA 6
ATOM 8746 C C . ASP A 1 82 ? 4.909 -4.028 -20.716 1.00 0.00 82 ASP A C 6
ATOM 8747 O O . ASP A 1 82 ? 4.821 -3.627 -21.876 1.00 0.00 82 ASP A O 6
ATOM 8756 N N . SER A 1 83 ? 5.174 -3.255 -19.674 1.00 0.00 83 SER A N 6
ATOM 8757 C CA . SER A 1 83 ? 5.385 -1.826 -19.835 1.00 0.00 83 SER A CA 6
ATOM 8758 C C . SER A 1 83 ? 6.771 -1.439 -19.315 1.00 0.00 83 SER A C 6
ATOM 8759 O O . SER A 1 83 ? 6.987 -0.301 -18.901 1.00 0.00 83 SER A O 6
ATOM 8767 N N . LEU A 1 84 ? 7.673 -2.408 -19.353 1.00 0.00 84 LEU A N 6
ATOM 8768 C CA . LEU A 1 84 ? 9.032 -2.184 -18.890 1.00 0.00 84 LEU A CA 6
ATOM 8769 C C . LEU A 1 84 ? 9.911 -1.787 -20.077 1.00 0.00 84 LEU A C 6
ATOM 8770 O O . LEU A 1 84 ? 9.440 -1.729 -21.212 1.00 0.00 84 LEU A O 6
ATOM 8786 N N . GLU A 1 85 ? 11.174 -1.523 -19.776 1.00 0.00 85 GLU A N 6
ATOM 8787 C CA . GLU A 1 85 ? 12.124 -1.133 -20.804 1.00 0.00 85 GLU A CA 6
ATOM 8788 C C . GLU A 1 85 ? 13.272 -2.141 -20.877 1.00 0.00 85 GLU A C 6
ATOM 8789 O O . GLU A 1 85 ? 13.149 -3.263 -20.387 1.00 0.00 85 GLU A O 6
ATOM 8801 N N . THR A 1 86 ? 14.362 -1.706 -21.492 1.00 0.00 86 THR A N 6
ATOM 8802 C CA . THR A 1 86 ? 15.530 -2.556 -21.634 1.00 0.00 86 THR A CA 6
ATOM 8803 C C . THR A 1 86 ? 15.157 -3.862 -22.339 1.00 0.00 86 THR A C 6
ATOM 8804 O O . THR A 1 86 ? 15.904 -4.837 -22.284 1.00 0.00 86 THR A O 6
ATOM 8821 N N . HIS B 2 2 ? -10.962 1.488 -7.350 1.00 0.00 120 HIS B N 6
ATOM 8822 C CA . HIS B 2 2 ? -11.718 2.581 -6.764 1.00 0.00 120 HIS B CA 6
ATOM 8823 C C . HIS B 2 2 ? -10.866 3.852 -6.760 1.00 0.00 120 HIS B C 6
ATOM 8824 O O . HIS B 2 2 ? -9.765 3.863 -6.212 1.00 0.00 120 HIS B O 6
ATOM 8838 N N . SER B 2 3 ? -11.407 4.891 -7.379 1.00 0.00 121 SER B N 6
ATOM 8839 C CA . SER B 2 3 ? -10.710 6.163 -7.454 1.00 0.00 121 SER B CA 6
ATOM 8840 C C . SER B 2 3 ? -11.261 7.126 -6.400 1.00 0.00 121 SER B C 6
ATOM 8841 O O . SER B 2 3 ? -12.146 7.928 -6.690 1.00 0.00 121 SER B O 6
ATOM 8849 N N . LYS B 2 4 ? -10.714 7.012 -5.198 1.00 0.00 122 LYS B N 6
ATOM 8850 C CA . LYS B 2 4 ? -11.140 7.862 -4.099 1.00 0.00 122 LYS B CA 6
ATOM 8851 C C . LYS B 2 4 ? -10.136 9.003 -3.925 1.00 0.00 122 LYS B C 6
ATOM 8852 O O . LYS B 2 4 ? -10.525 10.166 -3.822 1.00 0.00 122 LYS B O 6
ATOM 8871 N N . TYR B 2 5 ? -8.865 8.631 -3.895 1.00 0.00 123 TYR B N 6
ATOM 8872 C CA . TYR B 2 5 ? -7.803 9.609 -3.734 1.00 0.00 123 TYR B CA 6
ATOM 8873 C C . TYR B 2 5 ? -7.072 9.849 -5.056 1.00 0.00 123 TYR B C 6
ATOM 8874 O O . TYR B 2 5 ? -7.015 8.963 -5.908 1.00 0.00 123 TYR B O 6
ATOM 8892 N N . PRO B 2 6 ? -6.519 11.084 -5.192 1.00 0.00 124 PRO B N 6
ATOM 8893 C CA . PRO B 2 6 ? -5.794 11.451 -6.396 1.00 0.00 124 PRO B CA 6
ATOM 8894 C C . PRO B 2 6 ? -4.415 10.790 -6.430 1.00 0.00 124 PRO B C 6
ATOM 8895 O O . PRO B 2 6 ? -3.399 11.473 -6.556 1.00 0.00 124 PRO B O 6
ATOM 8906 N N . LEU B 2 7 ? -4.424 9.471 -6.315 1.00 0.00 125 LEU B N 6
ATOM 8907 C CA . LEU B 2 7 ? -3.185 8.710 -6.331 1.00 0.00 125 LEU B CA 6
ATOM 8908 C C . LEU B 2 7 ? -2.289 9.179 -5.183 1.00 0.00 125 LEU B C 6
ATOM 8909 O O . LEU B 2 7 ? -2.398 10.318 -4.731 1.00 0.00 125 LEU B O 6
ATOM 8925 N N . PRO B 2 8 ? -1.401 8.253 -4.732 1.00 0.00 126 PRO B N 6
ATOM 8926 C CA . PRO B 2 8 ? -0.487 8.560 -3.644 1.00 0.00 126 PRO B CA 6
ATOM 8927 C C . PRO B 2 8 ? 0.649 9.467 -4.123 1.00 0.00 126 PRO B C 6
ATOM 8928 O O . PRO B 2 8 ? 0.882 9.595 -5.324 1.00 0.00 126 PRO B O 6
ATOM 8939 N N . PRO B 2 9 ? 1.343 10.089 -3.133 1.00 0.00 127 PRO B N 6
ATOM 8940 C CA . PRO B 2 9 ? 2.449 10.980 -3.441 1.00 0.00 127 PRO B CA 6
ATOM 8941 C C . PRO B 2 9 ? 3.689 10.190 -3.861 1.00 0.00 127 PRO B C 6
ATOM 8942 O O . PRO B 2 9 ? 4.263 9.455 -3.059 1.00 0.00 127 PRO B O 6
ATOM 8953 N N . LEU B 2 10 ? 4.067 10.367 -5.119 1.00 0.00 128 LEU B N 6
ATOM 8954 C CA . LEU B 2 10 ? 5.229 9.679 -5.656 1.00 0.00 128 LEU B CA 6
ATOM 8955 C C . LEU B 2 10 ? 6.445 9.983 -4.779 1.00 0.00 128 LEU B C 6
ATOM 8956 O O . LEU B 2 10 ? 6.676 11.133 -4.409 1.00 0.00 128 LEU B O 6
ATOM 8972 N N . PRO B 2 11 ? 7.212 8.904 -4.465 1.00 0.00 129 PRO B N 6
ATOM 8973 C CA . PRO B 2 11 ? 8.400 9.045 -3.641 1.00 0.00 129 PRO B CA 6
ATOM 8974 C C . PRO B 2 11 ? 9.548 9.673 -4.434 1.00 0.00 129 PRO B C 6
ATOM 8975 O O . PRO B 2 11 ? 9.325 10.283 -5.479 1.00 0.00 129 PRO B O 6
ATOM 8986 N N . SER B 2 12 ? 10.751 9.503 -3.907 1.00 0.00 130 SER B N 6
ATOM 8987 C CA . SER B 2 12 ? 11.934 10.046 -4.553 1.00 0.00 130 SER B CA 6
ATOM 8988 C C . SER B 2 12 ? 12.994 8.953 -4.708 1.00 0.00 130 SER B C 6
ATOM 8989 O O . SER B 2 12 ? 14.108 9.088 -4.204 1.00 0.00 130 SER B O 6
ATOM 8997 N N . LEU B 2 13 ? 12.609 7.895 -5.405 1.00 0.00 131 LEU B N 6
ATOM 8998 C CA . LEU B 2 13 ? 13.513 6.779 -5.632 1.00 0.00 131 LEU B CA 6
ATOM 8999 C C . LEU B 2 13 ? 13.737 6.034 -4.315 1.00 0.00 131 LEU B C 6
ATOM 9000 O O . LEU B 2 13 ? 13.352 4.874 -4.180 1.00 0.00 131 LEU B O 6
ATOM 9019 N N . GLY A 1 1 ? 6.736 -80.429 -14.625 1.00 0.00 1 GLY A N 7
ATOM 9020 C CA . GLY A 1 1 ? 7.083 -79.257 -15.409 1.00 0.00 1 GLY A CA 7
ATOM 9021 C C . GLY A 1 1 ? 6.701 -77.971 -14.672 1.00 0.00 1 GLY A C 7
ATOM 9022 O O . GLY A 1 1 ? 5.520 -77.644 -14.559 1.00 0.00 1 GLY A O 7
ATOM 9026 N N . PRO A 1 2 ? 7.748 -77.259 -14.177 1.00 0.00 2 PRO A N 7
ATOM 9027 C CA . PRO A 1 2 ? 7.534 -76.017 -13.454 1.00 0.00 2 PRO A CA 7
ATOM 9028 C C . PRO A 1 2 ? 7.169 -74.881 -14.412 1.00 0.00 2 PRO A C 7
ATOM 9029 O O . PRO A 1 2 ? 8.049 -74.231 -14.973 1.00 0.00 2 PRO A O 7
ATOM 9040 N N . LEU A 1 3 ? 5.869 -74.676 -14.569 1.00 0.00 3 LEU A N 7
ATOM 9041 C CA . LEU A 1 3 ? 5.377 -73.631 -15.449 1.00 0.00 3 LEU A CA 7
ATOM 9042 C C . LEU A 1 3 ? 5.432 -72.288 -14.719 1.00 0.00 3 LEU A C 7
ATOM 9043 O O . LEU A 1 3 ? 5.752 -72.235 -13.532 1.00 0.00 3 LEU A O 7
ATOM 9059 N N . GLY A 1 4 ? 5.116 -71.234 -15.458 1.00 0.00 4 GLY A N 7
ATOM 9060 C CA . GLY A 1 4 ? 5.126 -69.895 -14.895 1.00 0.00 4 GLY A CA 7
ATOM 9061 C C . GLY A 1 4 ? 5.261 -68.839 -15.994 1.00 0.00 4 GLY A C 7
ATOM 9062 O O . GLY A 1 4 ? 5.969 -69.049 -16.978 1.00 0.00 4 GLY A O 7
ATOM 9066 N N . SER A 1 5 ? 4.569 -67.727 -15.791 1.00 0.00 5 SER A N 7
ATOM 9067 C CA . SER A 1 5 ? 4.602 -66.639 -16.752 1.00 0.00 5 SER A CA 7
ATOM 9068 C C . SER A 1 5 ? 3.969 -65.386 -16.146 1.00 0.00 5 SER A C 7
ATOM 9069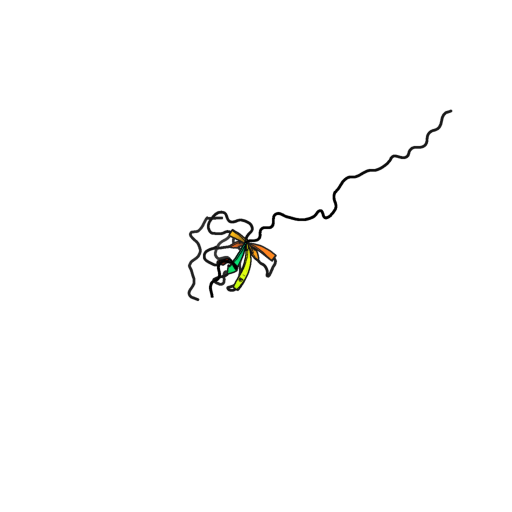 O O . SER A 1 5 ? 2.765 -65.353 -15.896 1.00 0.00 5 SER A O 7
ATOM 9077 N N . PRO A 1 6 ? 4.831 -64.358 -15.921 1.00 0.00 6 PRO A N 7
ATOM 9078 C CA . PRO A 1 6 ? 4.367 -63.104 -15.348 1.00 0.00 6 PRO A CA 7
ATOM 9079 C C . PRO A 1 6 ? 3.600 -62.280 -16.383 1.00 0.00 6 PRO A C 7
ATOM 9080 O O . PRO A 1 6 ? 3.466 -62.691 -17.534 1.00 0.00 6 PRO A O 7
ATOM 9091 N N . GLY A 1 7 ? 3.115 -61.130 -15.934 1.00 0.00 7 GLY A N 7
ATOM 9092 C CA . GLY A 1 7 ? 2.364 -60.244 -16.807 1.00 0.00 7 GLY A CA 7
ATOM 9093 C C . GLY A 1 7 ? 1.950 -58.969 -16.069 1.00 0.00 7 GLY A C 7
ATOM 9094 O O . GLY A 1 7 ? 1.013 -58.986 -15.272 1.00 0.00 7 GLY A O 7
ATOM 9098 N N . PRO A 1 8 ? 2.688 -57.867 -16.367 1.00 0.00 8 PRO A N 7
ATOM 9099 C CA . PRO A 1 8 ? 2.407 -56.586 -15.741 1.00 0.00 8 PRO A CA 7
ATOM 9100 C C . PRO A 1 8 ? 1.151 -55.949 -16.336 1.00 0.00 8 PRO A C 7
ATOM 9101 O O . PRO A 1 8 ? 0.520 -56.522 -17.223 1.00 0.00 8 PRO A O 7
ATOM 9112 N N . ASN A 1 9 ? 0.825 -54.771 -15.825 1.00 0.00 9 ASN A N 7
ATOM 9113 C CA . ASN A 1 9 ? -0.346 -54.050 -16.295 1.00 0.00 9 ASN A CA 7
ATOM 9114 C C . ASN A 1 9 ? 0.061 -52.628 -16.691 1.00 0.00 9 ASN A C 7
ATOM 9115 O O . ASN A 1 9 ? 0.106 -51.734 -15.848 1.00 0.00 9 ASN A O 7
ATOM 9126 N N . SER A 1 10 ? 0.348 -52.464 -17.974 1.00 0.00 10 SER A N 7
ATOM 9127 C CA . SER A 1 10 ? 0.750 -51.168 -18.492 1.00 0.00 10 SER A CA 7
ATOM 9128 C C . SER A 1 10 ? -0.339 -50.130 -18.208 1.00 0.00 10 SER A C 7
ATOM 9129 O O . SER A 1 10 ? -1.523 -50.399 -18.407 1.00 0.00 10 SER A O 7
ATOM 9137 N N . HIS A 1 11 ? 0.100 -48.968 -17.749 1.00 0.00 11 HIS A N 7
ATOM 9138 C CA . HIS A 1 11 ? -0.822 -47.890 -17.436 1.00 0.00 11 HIS A CA 7
ATOM 9139 C C . HIS A 1 11 ? -0.040 -46.594 -17.215 1.00 0.00 11 HIS A C 7
ATOM 9140 O O . HIS A 1 11 ? 0.976 -46.589 -16.522 1.00 0.00 11 HIS A O 7
ATOM 9154 N N . ASN A 1 12 ? -0.544 -45.526 -17.816 1.00 0.00 12 ASN A N 7
ATOM 9155 C CA . ASN A 1 12 ? 0.095 -44.227 -17.693 1.00 0.00 12 ASN A CA 7
ATOM 9156 C C . ASN A 1 12 ? -0.699 -43.195 -18.497 1.00 0.00 12 ASN A C 7
ATOM 9157 O O . ASN A 1 12 ? -1.093 -43.457 -19.632 1.00 0.00 12 ASN A O 7
ATOM 9168 N N . SER A 1 13 ? -0.911 -42.044 -17.875 1.00 0.00 13 SER A N 7
ATOM 9169 C CA . SER A 1 13 ? -1.651 -40.971 -18.519 1.00 0.00 13 SER A CA 7
ATOM 9170 C C . SER A 1 13 ? -1.658 -39.731 -17.624 1.00 0.00 13 SER A C 7
ATOM 9171 O O . SER A 1 13 ? -1.851 -39.835 -16.413 1.00 0.00 13 SER A O 7
ATOM 9179 N N . ASN A 1 14 ? -1.446 -38.585 -18.254 1.00 0.00 14 ASN A N 7
ATOM 9180 C CA . ASN A 1 14 ? -1.426 -37.325 -17.530 1.00 0.00 14 ASN A CA 7
ATOM 9181 C C . ASN A 1 14 ? -1.245 -36.174 -18.522 1.00 0.00 14 ASN A C 7
ATOM 9182 O O . ASN A 1 14 ? -0.431 -36.264 -19.440 1.00 0.00 14 ASN A O 7
ATOM 9193 N N . THR A 1 15 ? -2.016 -35.119 -18.302 1.00 0.00 15 THR A N 7
ATOM 9194 C CA . THR A 1 15 ? -1.950 -33.952 -19.165 1.00 0.00 15 THR A CA 7
ATOM 9195 C C . THR A 1 15 ? -0.711 -33.117 -18.839 1.00 0.00 15 THR A C 7
ATOM 9196 O O . THR A 1 15 ? -0.355 -32.956 -17.673 1.00 0.00 15 THR A O 7
ATOM 9207 N N . PRO A 1 16 ? -0.071 -32.593 -19.919 1.00 0.00 16 PRO A N 7
ATOM 9208 C CA . PRO A 1 16 ? 1.121 -31.778 -19.759 1.00 0.00 16 PRO A CA 7
ATOM 9209 C C . PRO A 1 16 ? 0.766 -30.381 -19.249 1.00 0.00 16 PRO A C 7
ATOM 9210 O O . PRO A 1 16 ? -0.325 -30.167 -18.719 1.00 0.00 16 PRO A O 7
ATOM 9221 N N . GLY A 1 17 ? 1.706 -29.464 -19.425 1.00 0.00 17 GLY A N 7
ATOM 9222 C CA . GLY A 1 17 ? 1.504 -28.092 -18.988 1.00 0.00 17 GLY A CA 7
ATOM 9223 C C . GLY A 1 17 ? 0.209 -27.518 -19.565 1.00 0.00 17 GLY A C 7
ATOM 9224 O O . GLY A 1 17 ? -0.672 -27.093 -18.819 1.00 0.00 17 GLY A O 7
ATOM 9228 N N . ILE A 1 18 ? 0.136 -27.521 -20.888 1.00 0.00 18 ILE A N 7
ATOM 9229 C CA . ILE A 1 18 ? -1.038 -27.005 -21.574 1.00 0.00 18 ILE A CA 7
ATOM 9230 C C . ILE A 1 18 ? -1.218 -25.527 -21.225 1.00 0.00 18 ILE A C 7
ATOM 9231 O O . ILE A 1 18 ? -0.878 -25.099 -20.123 1.00 0.00 18 ILE A O 7
ATOM 9247 N N . ARG A 1 19 ? -1.752 -24.786 -22.184 1.00 0.00 19 ARG A N 7
ATOM 9248 C CA . ARG A 1 19 ? -1.981 -23.364 -21.993 1.00 0.00 19 ARG A CA 7
ATOM 9249 C C . ARG A 1 19 ? -2.505 -23.097 -20.580 1.00 0.00 19 ARG A C 7
ATOM 9250 O O . ARG A 1 19 ? -3.222 -23.921 -20.014 1.00 0.00 19 ARG A O 7
ATOM 9271 N N . GLU A 1 20 ? -2.127 -21.942 -20.052 1.00 0.00 20 GLU A N 7
ATOM 9272 C CA . GLU A 1 20 ? -2.551 -21.556 -18.717 1.00 0.00 20 GLU A CA 7
ATOM 9273 C C . GLU A 1 20 ? -4.077 -21.508 -18.636 1.00 0.00 20 GLU A C 7
ATOM 9274 O O . GLU A 1 20 ? -4.759 -21.602 -19.656 1.00 0.00 20 GLU A O 7
ATOM 9286 N N . ALA A 1 21 ? -4.570 -21.363 -17.415 1.00 0.00 21 ALA A N 7
ATOM 9287 C CA . ALA A 1 21 ? -6.004 -21.301 -17.189 1.00 0.00 21 ALA A CA 7
ATOM 9288 C C . ALA A 1 21 ? -6.351 -19.979 -16.504 1.00 0.00 21 ALA A C 7
ATOM 9289 O O . ALA A 1 21 ? -5.588 -19.485 -15.674 1.00 0.00 21 ALA A O 7
ATOM 9296 N N . GLY A 1 22 ? -7.504 -19.441 -16.875 1.00 0.00 22 GLY A N 7
ATOM 9297 C CA . GLY A 1 22 ? -7.962 -18.185 -16.306 1.00 0.00 22 GLY A CA 7
ATOM 9298 C C . GLY A 1 22 ? -7.139 -17.010 -16.837 1.00 0.00 22 GLY A C 7
ATOM 9299 O O . GLY A 1 22 ? -6.460 -16.326 -16.074 1.00 0.00 22 GLY A O 7
ATOM 9303 N N . SER A 1 23 ? -7.227 -16.811 -18.146 1.00 0.00 23 SER A N 7
ATOM 9304 C CA . SER A 1 23 ? -6.500 -15.731 -18.789 1.00 0.00 23 SER A CA 7
ATOM 9305 C C . SER A 1 23 ? -6.838 -14.399 -18.116 1.00 0.00 23 SER A C 7
ATOM 9306 O O . SER A 1 23 ? -7.533 -14.371 -17.102 1.00 0.00 23 SER A O 7
ATOM 9314 N N . GLU A 1 24 ? -6.333 -13.328 -18.710 1.00 0.00 24 GLU A N 7
ATOM 9315 C CA . GLU A 1 24 ? -6.573 -11.996 -18.182 1.00 0.00 24 GLU A CA 7
ATOM 9316 C C . GLU A 1 24 ? -5.856 -11.819 -16.843 1.00 0.00 24 GLU A C 7
ATOM 9317 O O . GLU A 1 24 ? -6.345 -12.270 -15.807 1.00 0.00 24 GLU A O 7
ATOM 9329 N N . ASP A 1 25 ? -4.706 -11.161 -16.905 1.00 0.00 25 ASP A N 7
ATOM 9330 C CA . ASP A 1 25 ? -3.917 -10.918 -15.710 1.00 0.00 25 ASP A CA 7
ATOM 9331 C C . ASP A 1 25 ? -2.979 -9.735 -15.956 1.00 0.00 25 ASP A C 7
ATOM 9332 O O . ASP A 1 25 ? -1.919 -9.893 -16.559 1.00 0.00 25 ASP A O 7
ATOM 9341 N N . ILE A 1 26 ? -3.403 -8.576 -15.474 1.00 0.00 26 ILE A N 7
ATOM 9342 C CA . ILE A 1 26 ? -2.614 -7.366 -15.633 1.00 0.00 26 ILE A CA 7
ATOM 9343 C C . ILE A 1 26 ? -1.553 -7.305 -14.532 1.00 0.00 26 ILE A C 7
ATOM 9344 O O . ILE A 1 26 ? -1.823 -6.827 -13.431 1.00 0.00 26 ILE A O 7
ATOM 9360 N N . ILE A 1 27 ? -0.369 -7.796 -14.868 1.00 0.00 27 ILE A N 7
ATOM 9361 C CA . ILE A 1 27 ? 0.733 -7.803 -13.921 1.00 0.00 27 ILE A CA 7
ATOM 9362 C C . ILE A 1 27 ? 1.410 -6.432 -13.923 1.00 0.00 27 ILE A C 7
ATOM 9363 O O . ILE A 1 27 ? 1.754 -5.906 -14.980 1.00 0.00 27 ILE A O 7
ATOM 9379 N N . VAL A 1 28 ? 1.582 -5.890 -12.726 1.00 0.00 28 VAL A N 7
ATOM 9380 C CA . VAL A 1 28 ? 2.212 -4.590 -12.575 1.00 0.00 28 VAL A CA 7
ATOM 9381 C C . VAL A 1 28 ? 3.214 -4.644 -11.421 1.00 0.00 28 VAL A C 7
ATOM 9382 O O . VAL A 1 28 ? 2.877 -5.079 -10.320 1.00 0.00 28 VAL A O 7
ATOM 9395 N N . VAL A 1 29 ? 4.427 -4.197 -11.711 1.00 0.00 29 VAL A N 7
ATOM 9396 C CA . VAL A 1 29 ? 5.481 -4.188 -10.711 1.00 0.00 29 VAL A CA 7
ATOM 9397 C C . VAL A 1 29 ? 5.429 -2.872 -9.932 1.00 0.00 29 VAL A C 7
ATOM 9398 O O . VAL A 1 29 ? 5.233 -1.808 -10.517 1.00 0.00 29 VAL A O 7
ATOM 9411 N N . ALA A 1 30 ? 5.607 -2.989 -8.625 1.00 0.00 30 ALA A N 7
ATOM 9412 C CA . ALA A 1 30 ? 5.582 -1.822 -7.759 1.00 0.00 30 ALA A CA 7
ATOM 9413 C C . ALA A 1 30 ? 6.813 -0.957 -8.039 1.00 0.00 30 ALA A C 7
ATOM 9414 O O . ALA A 1 30 ? 7.944 -1.424 -7.919 1.00 0.00 30 ALA A O 7
ATOM 9421 N N . LEU A 1 31 ? 6.550 0.287 -8.410 1.00 0.00 31 LEU A N 7
ATOM 9422 C CA . LEU A 1 31 ? 7.623 1.221 -8.710 1.00 0.00 31 LEU A CA 7
ATOM 9423 C C . LEU A 1 31 ? 8.228 1.733 -7.400 1.00 0.00 31 LEU A C 7
ATOM 9424 O O . LEU A 1 31 ? 9.432 1.968 -7.319 1.00 0.00 31 LEU A O 7
ATOM 9440 N N . TYR A 1 32 ? 7.363 1.892 -6.408 1.00 0.00 32 TYR A N 7
ATOM 9441 C CA . TYR A 1 32 ? 7.797 2.371 -5.108 1.00 0.00 32 TYR A CA 7
ATOM 9442 C C . TYR A 1 32 ? 7.134 1.577 -3.981 1.00 0.00 32 TYR A C 7
ATOM 9443 O O . TYR A 1 32 ? 6.026 1.067 -4.145 1.00 0.00 32 TYR A O 7
ATOM 9461 N N . ASP A 1 33 ? 7.839 1.496 -2.862 1.00 0.00 33 ASP A N 7
ATOM 9462 C CA . ASP A 1 33 ? 7.332 0.772 -1.709 1.00 0.00 33 ASP A CA 7
ATOM 9463 C C . ASP A 1 33 ? 6.025 1.416 -1.242 1.00 0.00 33 ASP A C 7
ATOM 9464 O O . ASP A 1 33 ? 5.911 2.640 -1.205 1.00 0.00 33 ASP A O 7
ATOM 9473 N N . TYR A 1 34 ? 5.072 0.562 -0.898 1.00 0.00 34 TYR A N 7
ATOM 9474 C CA . TYR A 1 34 ? 3.777 1.033 -0.436 1.00 0.00 34 TYR A CA 7
ATOM 9475 C C . TYR A 1 34 ? 3.295 0.219 0.767 1.00 0.00 34 TYR A C 7
ATOM 9476 O O . TYR A 1 34 ? 3.382 -1.007 0.766 1.00 0.00 34 TYR A O 7
ATOM 9494 N N . GLU A 1 35 ? 2.799 0.936 1.765 1.00 0.00 35 GLU A N 7
ATOM 9495 C CA . GLU A 1 35 ? 2.304 0.296 2.972 1.00 0.00 35 GLU A CA 7
ATOM 9496 C C . GLU A 1 35 ? 0.877 0.759 3.272 1.00 0.00 35 GLU A C 7
ATOM 9497 O O . GLU A 1 35 ? 0.610 1.311 4.338 1.00 0.00 35 GLU A O 7
ATOM 9509 N N . ALA A 1 36 ? -0.003 0.517 2.311 1.00 0.00 36 ALA A N 7
ATOM 9510 C CA . ALA A 1 36 ? -1.397 0.902 2.459 1.00 0.00 36 ALA A CA 7
ATOM 9511 C C . ALA A 1 36 ? -1.474 2.257 3.165 1.00 0.00 36 ALA A C 7
ATOM 9512 O O . ALA A 1 36 ? -1.594 2.318 4.388 1.00 0.00 36 ALA A O 7
ATOM 9519 N N . ILE A 1 37 ? -1.403 3.310 2.365 1.00 0.00 37 ILE A N 7
ATOM 9520 C CA . ILE A 1 37 ? -1.464 4.661 2.899 1.00 0.00 37 ILE A CA 7
ATOM 9521 C C . ILE A 1 37 ? -2.860 4.917 3.469 1.00 0.00 37 ILE A C 7
ATOM 9522 O O . ILE A 1 37 ? -2.998 5.345 4.614 1.00 0.00 37 ILE A O 7
ATOM 9538 N N . HIS A 1 38 ? -3.861 4.645 2.645 1.00 0.00 38 HIS A N 7
ATOM 9539 C CA . HIS A 1 38 ? -5.242 4.839 3.053 1.00 0.00 38 HIS A CA 7
ATOM 9540 C C . HIS A 1 38 ? -5.960 3.490 3.095 1.00 0.00 38 HIS A C 7
ATOM 9541 O O . HIS A 1 38 ? -5.585 2.561 2.382 1.00 0.00 38 HIS A O 7
ATOM 9555 N N . HIS A 1 39 ? -6.981 3.425 3.937 1.00 0.00 39 HIS A N 7
ATOM 9556 C CA . HIS A 1 39 ? -7.756 2.204 4.081 1.00 0.00 39 HIS A CA 7
ATOM 9557 C C . HIS A 1 39 ? -8.178 1.699 2.700 1.00 0.00 39 HIS A C 7
ATOM 9558 O O . HIS A 1 39 ? -8.081 2.426 1.713 1.00 0.00 39 HIS A O 7
ATOM 9572 N N . GLU A 1 40 ? -8.638 0.456 2.675 1.00 0.00 40 GLU A N 7
ATOM 9573 C CA . GLU A 1 40 ? -9.075 -0.155 1.432 1.00 0.00 40 GLU A CA 7
ATOM 9574 C C . GLU A 1 40 ? -7.950 -0.114 0.396 1.00 0.00 40 GLU A C 7
ATOM 9575 O O . GLU A 1 40 ? -8.154 0.338 -0.730 1.00 0.00 40 GLU A O 7
ATOM 9587 N N . ASP A 1 41 ? -6.787 -0.593 0.813 1.00 0.00 41 ASP A N 7
ATOM 9588 C CA . ASP A 1 41 ? -5.629 -0.617 -0.065 1.00 0.00 41 ASP A CA 7
ATOM 9589 C C . ASP A 1 41 ? -4.681 -1.732 0.378 1.00 0.00 41 ASP A C 7
ATOM 9590 O O . ASP A 1 41 ? -4.638 -2.084 1.556 1.00 0.00 41 ASP A O 7
ATOM 9599 N N . LEU A 1 42 ? -3.944 -2.259 -0.589 1.00 0.00 42 LEU A N 7
ATOM 9600 C CA . LEU A 1 42 ? -2.999 -3.327 -0.314 1.00 0.00 42 LEU A CA 7
ATOM 9601 C C . LEU A 1 42 ? -1.599 -2.733 -0.142 1.00 0.00 42 LEU A C 7
ATOM 9602 O O . LEU A 1 42 ? -1.304 -1.666 -0.678 1.00 0.00 42 LEU A O 7
ATOM 9618 N N . SER A 1 43 ? -0.775 -3.450 0.607 1.00 0.00 43 SER A N 7
ATOM 9619 C CA . SER A 1 43 ? 0.586 -3.006 0.856 1.00 0.00 43 SER A CA 7
ATOM 9620 C C . SER A 1 43 ? 1.572 -3.880 0.078 1.00 0.00 43 SER A C 7
ATOM 9621 O O . SER A 1 43 ? 1.426 -5.101 0.036 1.00 0.00 43 SER A O 7
ATOM 9629 N N . PHE A 1 44 ? 2.554 -3.221 -0.520 1.00 0.00 44 PHE A N 7
ATOM 9630 C CA . PHE A 1 44 ? 3.563 -3.924 -1.294 1.00 0.00 44 PHE A CA 7
ATOM 9631 C C . PHE A 1 44 ? 4.908 -3.198 -1.227 1.00 0.00 44 PHE A C 7
ATOM 9632 O O . PHE A 1 44 ? 5.032 -2.171 -0.561 1.00 0.00 44 PHE A O 7
ATOM 9649 N N . GLN A 1 45 ? 5.884 -3.760 -1.926 1.00 0.00 45 GLN A N 7
ATOM 9650 C CA . GLN A 1 45 ? 7.215 -3.179 -1.955 1.00 0.00 45 GLN A CA 7
ATOM 9651 C C . GLN A 1 45 ? 7.640 -2.896 -3.397 1.00 0.00 45 GLN A C 7
ATOM 9652 O O . GLN A 1 45 ? 7.080 -3.461 -4.335 1.00 0.00 45 GLN A O 7
ATOM 9666 N N . LYS A 1 46 ? 8.626 -2.022 -3.529 1.00 0.00 46 LYS A N 7
ATOM 9667 C CA . LYS A 1 46 ? 9.133 -1.656 -4.841 1.00 0.00 46 LYS A CA 7
ATOM 9668 C C . LYS A 1 46 ? 9.712 -2.898 -5.522 1.00 0.00 46 LYS A C 7
ATOM 9669 O O . LYS A 1 46 ? 10.765 -3.394 -5.124 1.00 0.00 46 LYS A O 7
ATOM 9688 N N . GLY A 1 47 ? 9.000 -3.363 -6.538 1.00 0.00 47 GLY A N 7
ATOM 9689 C CA . GLY A 1 47 ? 9.431 -4.537 -7.278 1.00 0.00 47 GLY A CA 7
ATOM 9690 C C . GLY A 1 47 ? 8.455 -5.699 -7.080 1.00 0.00 47 GLY A C 7
ATOM 9691 O O . GLY A 1 47 ? 8.660 -6.786 -7.618 1.00 0.00 47 GLY A O 7
ATOM 9695 N N . ASP A 1 48 ? 7.414 -5.430 -6.304 1.00 0.00 48 ASP A N 7
ATOM 9696 C CA . ASP A 1 48 ? 6.407 -6.440 -6.028 1.00 0.00 48 ASP A CA 7
ATOM 9697 C C . ASP A 1 48 ? 5.449 -6.537 -7.218 1.00 0.00 48 ASP A C 7
ATOM 9698 O O . ASP A 1 48 ? 5.024 -5.520 -7.762 1.00 0.00 48 ASP A O 7
ATOM 9707 N N . GLN A 1 49 ? 5.137 -7.771 -7.585 1.00 0.00 49 GLN A N 7
ATOM 9708 C CA . GLN A 1 49 ? 4.237 -8.015 -8.700 1.00 0.00 49 GLN A CA 7
ATOM 9709 C C . GLN A 1 49 ? 2.844 -8.383 -8.186 1.00 0.00 49 GLN A C 7
ATOM 9710 O O . GLN A 1 49 ? 2.707 -9.225 -7.301 1.00 0.00 49 GLN A O 7
ATOM 9724 N N . MET A 1 50 ? 1.844 -7.733 -8.765 1.00 0.00 50 MET A N 7
ATOM 9725 C CA . MET A 1 50 ? 0.466 -7.980 -8.375 1.00 0.00 50 MET A CA 7
ATOM 9726 C C . MET A 1 50 ? -0.398 -8.303 -9.597 1.00 0.00 50 MET A C 7
ATOM 9727 O O . MET A 1 50 ? -0.132 -7.819 -10.696 1.00 0.00 50 MET A O 7
ATOM 9741 N N . VAL A 1 51 ? -1.415 -9.119 -9.363 1.00 0.00 51 VAL A N 7
ATOM 9742 C CA . VAL A 1 51 ? -2.320 -9.513 -10.429 1.00 0.00 51 VAL A CA 7
ATOM 9743 C C . VAL A 1 51 ? -3.557 -8.615 -10.400 1.00 0.00 51 VAL A C 7
ATOM 9744 O O . VAL A 1 51 ? -4.504 -8.879 -9.661 1.00 0.00 51 VAL A O 7
ATOM 9757 N N . VAL A 1 52 ? -3.510 -7.569 -11.214 1.00 0.00 52 VAL A N 7
ATOM 9758 C CA . VAL A 1 52 ? -4.615 -6.630 -11.290 1.00 0.00 52 VAL A CA 7
ATOM 9759 C C . VAL A 1 52 ? -5.880 -7.371 -11.728 1.00 0.00 52 VAL A C 7
ATOM 9760 O O . VAL A 1 52 ? -5.897 -8.008 -12.780 1.00 0.00 52 VAL A O 7
ATOM 9773 N N . LEU A 1 53 ? -6.908 -7.265 -10.899 1.00 0.00 53 LEU A N 7
ATOM 9774 C CA . LEU A 1 53 ? -8.174 -7.917 -11.187 1.00 0.00 53 LEU A CA 7
ATOM 9775 C C . LEU A 1 53 ? -9.198 -6.866 -11.619 1.00 0.00 53 LEU A C 7
ATOM 9776 O O . LEU A 1 53 ? -9.813 -6.991 -12.676 1.00 0.00 53 LEU A O 7
ATOM 9792 N N . GLU A 1 54 ? -9.350 -5.854 -10.776 1.00 0.00 54 GLU A N 7
ATOM 9793 C CA . GLU A 1 54 ? -10.289 -4.782 -11.058 1.00 0.00 54 GLU A CA 7
ATOM 9794 C C . GLU A 1 54 ? -9.545 -3.458 -11.240 1.00 0.00 54 GLU A C 7
ATOM 9795 O O . GLU A 1 54 ? -8.680 -3.112 -10.436 1.00 0.00 54 GLU A O 7
ATOM 9807 N N . GLU A 1 55 ? -9.908 -2.753 -12.301 1.00 0.00 55 GLU A N 7
ATOM 9808 C CA . GLU A 1 55 ? -9.285 -1.475 -12.599 1.00 0.00 55 GLU A CA 7
ATOM 9809 C C . GLU A 1 55 ? -10.344 -0.453 -13.018 1.00 0.00 55 GLU A C 7
ATOM 9810 O O . GLU A 1 55 ? -10.496 -0.162 -14.203 1.00 0.00 55 GLU A O 7
ATOM 9822 N N . SER A 1 56 ? -11.049 0.064 -12.023 1.00 0.00 56 SER A N 7
ATOM 9823 C CA . SER A 1 56 ? -12.090 1.046 -12.274 1.00 0.00 56 SER A CA 7
ATOM 9824 C C . SER A 1 56 ? -11.462 2.411 -12.562 1.00 0.00 56 SER A C 7
ATOM 9825 O O . SER A 1 56 ? -11.754 3.030 -13.584 1.00 0.00 56 SER A O 7
ATOM 9833 N N . GLY A 1 57 ? -10.611 2.841 -11.642 1.00 0.00 57 GLY A N 7
ATOM 9834 C CA . GLY A 1 57 ? -9.938 4.122 -11.784 1.00 0.00 57 GLY A CA 7
ATOM 9835 C C . GLY A 1 57 ? -8.420 3.954 -11.722 1.00 0.00 57 GLY A C 7
ATOM 9836 O O . GLY A 1 57 ? -7.859 3.085 -12.390 1.00 0.00 57 GLY A O 7
ATOM 9840 N N . GLU A 1 58 ? -7.795 4.799 -10.915 1.00 0.00 58 GLU A N 7
ATOM 9841 C CA . GLU A 1 58 ? -6.351 4.754 -10.758 1.00 0.00 58 GLU A CA 7
ATOM 9842 C C . GLU A 1 58 ? -5.945 3.537 -9.923 1.00 0.00 58 GLU A C 7
ATOM 9843 O O . GLU A 1 58 ? -5.038 2.798 -10.300 1.00 0.00 58 GLU A O 7
ATOM 9855 N N . TRP A 1 59 ? -6.637 3.368 -8.807 1.00 0.00 59 TRP A N 7
ATOM 9856 C CA . TRP A 1 59 ? -6.360 2.254 -7.916 1.00 0.00 59 TRP A CA 7
ATOM 9857 C C . TRP A 1 59 ? -7.035 1.008 -8.494 1.00 0.00 59 TRP A C 7
ATOM 9858 O O . TRP A 1 59 ? -8.203 1.053 -8.879 1.00 0.00 59 TRP A O 7
ATOM 9879 N N . TRP A 1 60 ? -6.272 -0.075 -8.536 1.00 0.00 60 TRP A N 7
ATOM 9880 C CA . TRP A 1 60 ? -6.782 -1.330 -9.060 1.00 0.00 60 TRP A CA 7
ATOM 9881 C C . TRP A 1 60 ? -6.659 -2.386 -7.960 1.00 0.00 60 TRP A C 7
ATOM 9882 O O . TRP A 1 60 ? -5.775 -2.301 -7.109 1.00 0.00 60 TRP A O 7
ATOM 9903 N N . LYS A 1 61 ? -7.559 -3.357 -8.012 1.00 0.00 61 LYS A N 7
ATOM 9904 C CA . LYS A 1 61 ? -7.563 -4.428 -7.030 1.00 0.00 61 LYS A CA 7
ATOM 9905 C C . LYS A 1 61 ? -6.737 -5.602 -7.560 1.00 0.00 61 LYS A C 7
ATOM 9906 O O . LYS A 1 61 ? -7.230 -6.404 -8.352 1.00 0.00 61 LYS A O 7
ATOM 9925 N N . ALA A 1 62 ? -5.496 -5.666 -7.103 1.00 0.00 62 ALA A N 7
ATOM 9926 C CA . ALA A 1 62 ? -4.597 -6.728 -7.521 1.00 0.00 62 ALA A CA 7
ATOM 9927 C C . ALA A 1 62 ? -4.201 -7.564 -6.301 1.00 0.00 62 ALA A C 7
ATOM 9928 O O . ALA A 1 62 ? -4.270 -7.088 -5.170 1.00 0.00 62 ALA A O 7
ATOM 9935 N N . ARG A 1 63 ? -3.795 -8.795 -6.575 1.00 0.00 63 ARG A N 7
ATOM 9936 C CA . ARG A 1 63 ? -3.389 -9.702 -5.516 1.00 0.00 63 ARG A CA 7
ATOM 9937 C C . ARG A 1 63 ? -1.868 -9.869 -5.515 1.00 0.00 63 ARG A C 7
ATOM 9938 O O . ARG A 1 63 ? -1.279 -10.227 -6.533 1.00 0.00 63 ARG A O 7
ATOM 9959 N N . SER A 1 64 ? -1.276 -9.603 -4.359 1.00 0.00 64 SER A N 7
ATOM 9960 C CA . SER A 1 64 ? 0.165 -9.719 -4.213 1.00 0.00 64 SER A CA 7
ATOM 9961 C C . SER A 1 64 ? 0.614 -11.139 -4.562 1.00 0.00 64 SER A C 7
ATOM 9962 O O . SER A 1 64 ? 0.023 -12.113 -4.099 1.00 0.00 64 SER A O 7
ATOM 9970 N N . LEU A 1 65 ? 1.655 -11.212 -5.378 1.00 0.00 65 LEU A N 7
ATOM 9971 C CA . LEU A 1 65 ? 2.190 -12.498 -5.796 1.00 0.00 65 LEU A CA 7
ATOM 9972 C C . LEU A 1 65 ? 3.238 -12.962 -4.783 1.00 0.00 65 LEU A C 7
ATOM 9973 O O . LEU A 1 65 ? 4.059 -13.827 -5.086 1.00 0.00 65 LEU A O 7
ATOM 9989 N N . ALA A 1 66 ? 3.179 -12.366 -3.601 1.00 0.00 66 ALA A N 7
ATOM 9990 C CA . ALA A 1 66 ? 4.112 -12.708 -2.542 1.00 0.00 66 ALA A CA 7
ATOM 9991 C C . ALA A 1 66 ? 3.340 -13.280 -1.352 1.00 0.00 66 ALA A C 7
ATOM 9992 O O . ALA A 1 66 ? 3.819 -14.189 -0.675 1.00 0.00 66 ALA A O 7
ATOM 9999 N N . THR A 1 67 ? 2.159 -12.722 -1.131 1.00 0.00 67 THR A N 7
ATOM 10000 C CA . THR A 1 67 ? 1.315 -13.165 -0.034 1.00 0.00 67 THR A CA 7
ATOM 10001 C C . THR A 1 67 ? -0.090 -13.496 -0.541 1.00 0.00 67 THR A C 7
ATOM 10002 O O . THR A 1 67 ? -1.013 -13.675 0.251 1.00 0.00 67 THR A O 7
ATOM 10013 N N . ARG A 1 68 ? -0.208 -13.566 -1.859 1.00 0.00 68 ARG A N 7
ATOM 10014 C CA . ARG A 1 68 ? -1.484 -13.872 -2.481 1.00 0.00 68 ARG A CA 7
ATOM 10015 C C . ARG A 1 68 ? -2.596 -13.032 -1.850 1.00 0.00 68 ARG A C 7
ATOM 10016 O O . ARG A 1 68 ? -3.760 -13.430 -1.859 1.00 0.00 68 ARG A O 7
ATOM 10037 N N . LYS A 1 69 ? -2.199 -11.886 -1.319 1.00 0.00 69 LYS A N 7
ATOM 10038 C CA . LYS A 1 69 ? -3.148 -10.986 -0.685 1.00 0.00 69 LYS A CA 7
ATOM 10039 C C . LYS A 1 69 ? -4.063 -10.381 -1.753 1.00 0.00 69 LYS A C 7
ATOM 10040 O O . LYS A 1 69 ? -3.885 -10.637 -2.944 1.00 0.00 69 LYS A O 7
ATOM 10059 N N . GLU A 1 70 ? -5.019 -9.591 -1.290 1.00 0.00 70 GLU A N 7
ATOM 10060 C CA . GLU A 1 70 ? -5.961 -8.947 -2.190 1.00 0.00 70 GLU A CA 7
ATOM 10061 C C . GLU A 1 70 ? -6.391 -7.591 -1.629 1.00 0.00 70 GLU A C 7
ATOM 10062 O O . GLU A 1 70 ? -6.875 -7.507 -0.500 1.00 0.00 70 GLU A O 7
ATOM 10074 N N . GLY A 1 71 ? -6.199 -6.562 -2.441 1.00 0.00 71 GLY A N 7
ATOM 10075 C CA . GLY A 1 71 ? -6.560 -5.214 -2.039 1.00 0.00 71 GLY A CA 7
ATOM 10076 C C . GLY A 1 71 ? -6.244 -4.207 -3.148 1.00 0.00 71 GLY A C 7
ATOM 10077 O O . GLY A 1 71 ? -5.477 -4.506 -4.062 1.00 0.00 71 GLY A O 7
ATOM 10081 N N . TYR A 1 72 ? -6.850 -3.035 -3.029 1.00 0.00 72 TYR A N 7
ATOM 10082 C CA . TYR A 1 72 ? -6.643 -1.983 -4.011 1.00 0.00 72 TYR A CA 7
ATOM 10083 C C . TYR A 1 72 ? -5.223 -1.419 -3.917 1.00 0.00 72 TYR A C 7
ATOM 10084 O O . TYR A 1 72 ? -4.703 -1.215 -2.821 1.00 0.00 72 TYR A O 7
ATOM 10102 N N . ILE A 1 73 ? -4.637 -1.184 -5.081 1.00 0.00 73 ILE A N 7
ATOM 10103 C CA . ILE A 1 73 ? -3.288 -0.648 -5.145 1.00 0.00 73 ILE A CA 7
ATOM 10104 C C . ILE A 1 73 ? -3.245 0.493 -6.164 1.00 0.00 73 ILE A C 7
ATOM 10105 O O . ILE A 1 73 ? -4.026 0.512 -7.114 1.00 0.00 73 ILE A O 7
ATOM 10121 N N . PRO A 1 74 ? -2.300 1.442 -5.924 1.00 0.00 74 PRO A N 7
ATOM 10122 C CA . PRO A 1 74 ? -2.145 2.584 -6.809 1.00 0.00 74 PRO A CA 7
ATOM 10123 C C . PRO A 1 74 ? -1.455 2.178 -8.113 1.00 0.00 74 PRO A C 7
ATOM 10124 O O . PRO A 1 74 ? -0.530 1.368 -8.103 1.00 0.00 74 PRO A O 7
ATOM 10135 N N . SER A 1 75 ? -1.933 2.759 -9.203 1.00 0.00 75 SER A N 7
ATOM 10136 C CA . SER A 1 75 ? -1.374 2.468 -10.512 1.00 0.00 75 SER A CA 7
ATOM 10137 C C . SER A 1 75 ? -0.153 3.354 -10.769 1.00 0.00 75 SER A C 7
ATOM 10138 O O . SER A 1 75 ? 0.739 2.982 -11.530 1.00 0.00 75 SER A O 7
ATOM 10146 N N . ASN A 1 76 ? -0.152 4.508 -10.119 1.00 0.00 76 ASN A N 7
ATOM 10147 C CA . ASN A 1 76 ? 0.945 5.450 -10.267 1.00 0.00 76 ASN A CA 7
ATOM 10148 C C . ASN A 1 76 ? 2.170 4.920 -9.520 1.00 0.00 76 ASN A C 7
ATOM 10149 O O . ASN A 1 76 ? 3.250 5.504 -9.598 1.00 0.00 76 ASN A O 7
ATOM 10160 N N . TYR A 1 77 ? 1.962 3.819 -8.813 1.00 0.00 77 TYR A N 7
ATOM 10161 C CA . TYR A 1 77 ? 3.037 3.204 -8.053 1.00 0.00 77 TYR A CA 7
ATOM 10162 C C . TYR A 1 77 ? 3.411 1.840 -8.636 1.00 0.00 77 TYR A C 7
ATOM 10163 O O . TYR A 1 77 ? 4.271 1.146 -8.098 1.00 0.00 77 TYR A O 7
ATOM 10181 N N . VAL A 1 78 ? 2.746 1.497 -9.730 1.00 0.00 78 VAL A N 7
ATOM 10182 C CA . VAL A 1 78 ? 2.999 0.230 -10.393 1.00 0.00 78 VAL A CA 7
ATOM 10183 C C . VAL A 1 78 ? 3.342 0.487 -11.861 1.00 0.00 78 VAL A C 7
ATOM 10184 O O . VAL A 1 78 ? 3.180 1.601 -12.356 1.00 0.00 78 VAL A O 7
ATOM 10197 N N . ALA A 1 79 ? 3.811 -0.565 -12.518 1.00 0.00 79 ALA A N 7
ATOM 10198 C CA . ALA A 1 79 ? 4.180 -0.467 -13.921 1.00 0.00 79 ALA A CA 7
ATOM 10199 C C . ALA A 1 79 ? 4.033 -1.840 -14.579 1.00 0.00 79 ALA A C 7
ATOM 10200 O O . ALA A 1 79 ? 4.819 -2.748 -14.309 1.00 0.00 79 ALA A O 7
ATOM 10207 N N . ARG A 1 80 ? 3.023 -1.950 -15.429 1.00 0.00 80 ARG A N 7
ATOM 10208 C CA . ARG A 1 80 ? 2.764 -3.197 -16.126 1.00 0.00 80 ARG A CA 7
ATOM 10209 C C . ARG A 1 80 ? 4.082 -3.874 -16.511 1.00 0.00 80 ARG A C 7
ATOM 10210 O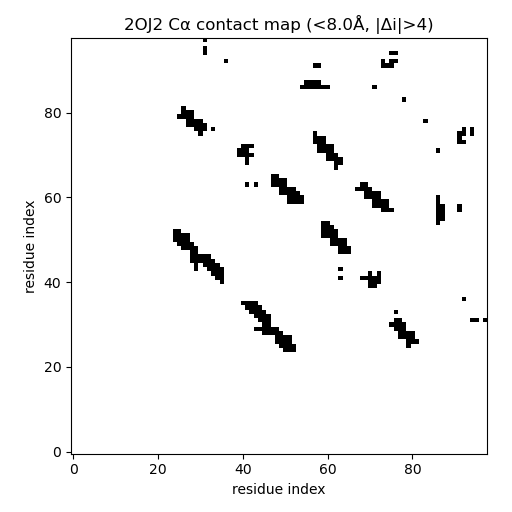 O . ARG A 1 80 ? 5.015 -3.213 -16.963 1.00 0.00 80 ARG A O 7
ATOM 10231 N N . VAL A 1 81 ? 4.116 -5.184 -16.315 1.00 0.00 81 VAL A N 7
ATOM 10232 C CA . VAL A 1 81 ? 5.304 -5.958 -16.635 1.00 0.00 81 VAL A CA 7
ATOM 10233 C C . VAL A 1 81 ? 5.615 -5.812 -18.125 1.00 0.00 81 VAL A C 7
ATOM 10234 O O . VAL A 1 81 ? 6.778 -5.836 -18.525 1.00 0.00 81 VAL A O 7
ATOM 10247 N N . ASP A 1 82 ? 4.556 -5.664 -18.907 1.00 0.00 82 ASP A N 7
ATOM 10248 C CA . ASP A 1 82 ? 4.703 -5.515 -20.346 1.00 0.00 82 ASP A CA 7
ATOM 10249 C C . ASP A 1 82 ? 4.912 -4.037 -20.681 1.00 0.00 82 ASP A C 7
ATOM 10250 O O . ASP A 1 82 ? 4.843 -3.646 -21.846 1.00 0.00 82 ASP A O 7
ATOM 10259 N N . SER A 1 83 ? 5.166 -3.257 -19.641 1.00 0.00 83 SER A N 7
ATOM 10260 C CA . SER A 1 83 ? 5.387 -1.831 -19.812 1.00 0.00 83 SER A CA 7
ATOM 10261 C C . SER A 1 83 ? 6.777 -1.451 -19.299 1.00 0.00 83 SER A C 7
ATOM 10262 O O . SER A 1 83 ? 6.994 -0.322 -18.862 1.00 0.00 83 SER A O 7
ATOM 10270 N N . LEU A 1 84 ? 7.682 -2.417 -19.367 1.00 0.00 84 LEU A N 7
ATOM 10271 C CA . LEU A 1 84 ? 9.046 -2.198 -18.915 1.00 0.00 84 LEU A CA 7
ATOM 10272 C C . LEU A 1 84 ? 9.942 -1.927 -20.125 1.00 0.00 84 LEU A C 7
ATOM 10273 O O . LEU A 1 84 ? 9.695 -2.444 -21.213 1.00 0.00 84 LEU A O 7
ATOM 10289 N N . GLU A 1 85 ? 10.964 -1.117 -19.894 1.00 0.00 85 GLU A N 7
ATOM 10290 C CA . GLU A 1 85 ? 11.899 -0.771 -20.950 1.00 0.00 85 GLU A CA 7
ATOM 10291 C C . GLU A 1 85 ? 12.840 -1.945 -21.233 1.00 0.00 85 GLU A C 7
ATOM 10292 O O . GLU A 1 85 ? 13.806 -2.160 -20.503 1.00 0.00 85 GLU A O 7
ATOM 10304 N N . THR A 1 86 ? 12.523 -2.674 -22.292 1.00 0.00 86 THR A N 7
ATOM 10305 C CA . THR A 1 86 ? 13.327 -3.820 -22.680 1.00 0.00 86 THR A CA 7
ATOM 10306 C C . THR A 1 86 ? 13.656 -4.679 -21.457 1.00 0.00 86 THR A C 7
ATOM 10307 O O . THR A 1 86 ? 14.811 -4.760 -21.044 1.00 0.00 86 THR A O 7
ATOM 10324 N N . HIS B 2 2 ? -11.366 1.698 -7.649 1.00 0.00 120 HIS B N 7
ATOM 10325 C CA . HIS B 2 2 ? -12.084 2.906 -7.281 1.00 0.00 120 HIS B CA 7
ATOM 10326 C C . HIS B 2 2 ? -11.091 4.053 -7.087 1.00 0.00 120 HIS B C 7
ATOM 10327 O O . HIS B 2 2 ? -10.086 3.900 -6.394 1.00 0.00 120 HIS B O 7
ATOM 10341 N N . SER B 2 3 ? -11.407 5.178 -7.711 1.00 0.00 121 SER B N 7
ATOM 10342 C CA . SER B 2 3 ? -10.555 6.351 -7.617 1.00 0.00 121 SER B CA 7
ATOM 10343 C C . SER B 2 3 ? -10.796 7.068 -6.286 1.00 0.00 121 SER B C 7
ATOM 10344 O O . SER B 2 3 ? -11.320 8.180 -6.262 1.00 0.00 121 SER B O 7
ATOM 10352 N N . LYS B 2 4 ? -10.404 6.399 -5.212 1.00 0.00 122 LYS B N 7
ATOM 10353 C CA . LYS B 2 4 ? -10.571 6.957 -3.881 1.00 0.00 122 LYS B CA 7
ATOM 10354 C C . LYS B 2 4 ? -9.917 8.339 -3.826 1.00 0.00 122 LYS B C 7
ATOM 10355 O O . LYS B 2 4 ? -10.607 9.356 -3.793 1.00 0.00 122 LYS B O 7
ATOM 10374 N N . TYR B 2 5 ? -8.591 8.331 -3.818 1.00 0.00 123 TYR B N 7
ATOM 10375 C CA . TYR B 2 5 ? -7.836 9.571 -3.768 1.00 0.00 123 TYR B CA 7
ATOM 10376 C C . TYR B 2 5 ? -7.117 9.829 -5.094 1.00 0.00 123 TYR B C 7
ATOM 10377 O O . TYR B 2 5 ? -7.039 8.944 -5.945 1.00 0.00 123 TYR B O 7
ATOM 10395 N N . PRO B 2 6 ? -6.598 11.078 -5.232 1.00 0.00 124 PRO B N 7
ATOM 10396 C CA . PRO B 2 6 ? -5.888 11.464 -6.439 1.00 0.00 124 PRO B CA 7
ATOM 10397 C C . PRO B 2 6 ? -4.491 10.841 -6.478 1.00 0.00 124 PRO B C 7
ATOM 10398 O O . PRO B 2 6 ? -3.496 11.547 -6.635 1.00 0.00 124 PRO B O 7
ATOM 10409 N N . LEU B 2 7 ? -4.461 9.525 -6.331 1.00 0.00 125 LEU B N 7
ATOM 10410 C CA . LEU B 2 7 ? -3.202 8.798 -6.346 1.00 0.00 125 LEU B CA 7
ATOM 10411 C C . LEU B 2 7 ? -2.317 9.297 -5.202 1.00 0.00 125 LEU B C 7
ATOM 10412 O O . LEU B 2 7 ? -2.399 10.461 -4.811 1.00 0.00 125 LEU B O 7
ATOM 10428 N N . PRO B 2 8 ? -1.469 8.368 -4.685 1.00 0.00 126 PRO B N 7
ATOM 10429 C CA . PRO B 2 8 ? -0.569 8.702 -3.595 1.00 0.00 126 PRO B CA 7
ATOM 10430 C C . PRO B 2 8 ? 0.605 9.547 -4.092 1.00 0.00 126 PRO B C 7
ATOM 10431 O O . PRO B 2 8 ? 0.836 9.649 -5.295 1.00 0.00 126 PRO B O 7
ATOM 10442 N N . PRO B 2 9 ? 1.335 10.148 -3.113 1.00 0.00 127 PRO B N 7
ATOM 10443 C CA . PRO B 2 9 ? 2.481 10.981 -3.439 1.00 0.00 127 PRO B CA 7
ATOM 10444 C C . PRO B 2 9 ? 3.679 10.127 -3.858 1.00 0.00 127 PRO B C 7
ATOM 10445 O O . PRO B 2 9 ? 4.161 9.303 -3.081 1.00 0.00 127 PRO B O 7
ATOM 10456 N N . LEU B 2 10 ? 4.125 10.352 -5.085 1.00 0.00 128 LEU B N 7
ATOM 10457 C CA . LEU B 2 10 ? 5.258 9.613 -5.615 1.00 0.00 128 LEU B CA 7
ATOM 10458 C C . LEU B 2 10 ? 6.506 9.939 -4.792 1.00 0.00 128 LEU B C 7
ATOM 10459 O O . LEU B 2 10 ? 6.776 11.104 -4.502 1.00 0.00 128 LEU B O 7
ATOM 10475 N N . PRO B 2 11 ? 7.253 8.862 -4.429 1.00 0.00 129 PRO B N 7
ATOM 10476 C CA . PRO B 2 11 ? 8.465 9.024 -3.644 1.00 0.00 129 PRO B CA 7
ATOM 10477 C C . PRO B 2 11 ? 9.607 9.568 -4.505 1.00 0.00 129 PRO B C 7
ATOM 10478 O O . PRO B 2 11 ? 10.555 10.155 -3.986 1.00 0.00 129 PRO B O 7
ATOM 10489 N N . SER B 2 12 ? 9.479 9.354 -5.806 1.00 0.00 130 SER B N 7
ATOM 10490 C CA . SER B 2 12 ? 10.487 9.817 -6.743 1.00 0.00 130 SER B CA 7
ATOM 10491 C C . SER B 2 12 ? 11.881 9.421 -6.251 1.00 0.00 130 SER B C 7
ATOM 10492 O O . SER B 2 12 ? 12.604 10.246 -5.694 1.00 0.00 130 SER B O 7
ATOM 10500 N N . LEU B 2 13 ? 12.215 8.158 -6.473 1.00 0.00 131 LEU B N 7
ATOM 10501 C CA . LEU B 2 13 ? 13.508 7.643 -6.058 1.00 0.00 131 LEU B CA 7
ATOM 10502 C C . LEU B 2 13 ? 14.613 8.555 -6.595 1.00 0.00 131 LEU B C 7
ATOM 10503 O O . LEU B 2 13 ? 15.287 9.238 -5.825 1.00 0.00 131 LEU B O 7
ATOM 10522 N N . GLY A 1 1 ? 18.175 -52.373 26.953 1.00 0.00 1 GLY A N 8
ATOM 10523 C CA . GLY A 1 1 ? 17.248 -51.255 26.915 1.00 0.00 1 GLY A CA 8
ATOM 10524 C C . GLY A 1 1 ? 17.177 -50.649 25.512 1.00 0.00 1 GLY A C 8
ATOM 10525 O O . GLY A 1 1 ? 18.061 -49.894 25.112 1.00 0.00 1 GLY A O 8
ATOM 10529 N N . PRO A 1 2 ? 16.087 -51.013 24.784 1.00 0.00 2 PRO A N 8
ATOM 10530 C CA . PRO A 1 2 ? 15.888 -50.513 23.434 1.00 0.00 2 PRO A CA 8
ATOM 10531 C C . PRO A 1 2 ? 15.432 -49.053 23.451 1.00 0.00 2 PRO A C 8
ATOM 10532 O O . PRO A 1 2 ? 15.277 -48.459 24.517 1.00 0.00 2 PRO A O 8
ATOM 10543 N N . LEU A 1 3 ? 15.232 -48.515 22.257 1.00 0.00 3 LEU A N 8
ATOM 10544 C CA . LEU A 1 3 ? 14.797 -47.135 22.121 1.00 0.00 3 LEU A CA 8
ATOM 10545 C C . LEU A 1 3 ? 13.906 -47.005 20.884 1.00 0.00 3 LEU A C 8
ATOM 10546 O O . LEU A 1 3 ? 13.682 -47.981 20.170 1.00 0.00 3 LEU A O 8
ATOM 10562 N N . GLY A 1 4 ? 13.421 -45.791 20.668 1.00 0.00 4 GLY A N 8
ATOM 10563 C CA . GLY A 1 4 ? 12.560 -45.521 19.529 1.00 0.00 4 GLY A CA 8
ATOM 10564 C C . GLY A 1 4 ? 13.315 -44.754 18.441 1.00 0.00 4 GLY A C 8
ATOM 10565 O O . GLY A 1 4 ? 14.385 -44.205 18.692 1.00 0.00 4 GLY A O 8
ATOM 10569 N N . SER A 1 5 ? 12.725 -44.743 17.254 1.00 0.00 5 SER A N 8
ATOM 10570 C CA . SER A 1 5 ? 13.328 -44.054 16.126 1.00 0.00 5 SER A CA 8
ATOM 10571 C C . SER A 1 5 ? 12.476 -42.844 15.736 1.00 0.00 5 SER A C 8
ATOM 10572 O O . SER A 1 5 ? 11.253 -42.945 15.645 1.00 0.00 5 SER A O 8
ATOM 10580 N N . PRO A 1 6 ? 13.174 -41.698 15.510 1.00 0.00 6 PRO A N 8
ATOM 10581 C CA . PRO A 1 6 ? 12.494 -40.471 15.132 1.00 0.00 6 PRO A CA 8
ATOM 10582 C C . PRO A 1 6 ? 12.040 -40.524 13.672 1.00 0.00 6 PRO A C 8
ATOM 10583 O O . PRO A 1 6 ? 12.287 -41.506 12.976 1.00 0.00 6 PRO A O 8
ATOM 10594 N N . GLY A 1 7 ? 11.383 -39.452 13.251 1.00 0.00 7 GLY A N 8
ATOM 10595 C CA . GLY A 1 7 ? 10.893 -39.363 11.886 1.00 0.00 7 GLY A CA 8
ATOM 10596 C C . GLY A 1 7 ? 9.407 -39.721 11.814 1.00 0.00 7 GLY A C 8
ATOM 10597 O O . GLY A 1 7 ? 9.054 -40.881 11.608 1.00 0.00 7 GLY A O 8
ATOM 10601 N N . PRO A 1 8 ? 8.555 -38.676 11.991 1.00 0.00 8 PRO A N 8
ATOM 10602 C CA . PRO A 1 8 ? 7.115 -38.869 11.948 1.00 0.00 8 PRO A CA 8
ATOM 10603 C C . PRO A 1 8 ? 6.631 -39.063 10.510 1.00 0.00 8 PRO A C 8
ATOM 10604 O O . PRO A 1 8 ? 7.432 -39.071 9.577 1.00 0.00 8 PRO A O 8
ATOM 10615 N N . ASN A 1 9 ? 5.322 -39.218 10.376 1.00 0.00 9 ASN A N 8
ATOM 10616 C CA . ASN A 1 9 ? 4.721 -39.414 9.067 1.00 0.00 9 ASN A CA 8
ATOM 10617 C C . ASN A 1 9 ? 4.226 -38.067 8.533 1.00 0.00 9 ASN A C 8
ATOM 10618 O O . ASN A 1 9 ? 3.227 -37.535 9.013 1.00 0.00 9 ASN A O 8
ATOM 10629 N N . SER A 1 10 ? 4.948 -37.558 7.546 1.00 0.00 10 SER A N 8
ATOM 10630 C CA . SER A 1 10 ? 4.595 -36.285 6.940 1.00 0.00 10 SER A CA 8
ATOM 10631 C C . SER A 1 10 ? 5.489 -36.015 5.729 1.00 0.00 10 SER A C 8
ATOM 10632 O O . SER A 1 10 ? 6.643 -36.439 5.699 1.00 0.00 10 SER A O 8
ATOM 10640 N N . HIS A 1 11 ? 4.922 -35.312 4.759 1.00 0.00 11 HIS A N 8
ATOM 10641 C CA . HIS A 1 11 ? 5.653 -34.981 3.549 1.00 0.00 11 HIS A CA 8
ATOM 10642 C C . HIS A 1 11 ? 4.978 -33.800 2.847 1.00 0.00 11 HIS A C 8
ATOM 10643 O O . HIS A 1 11 ? 3.888 -33.384 3.237 1.00 0.00 11 HIS A O 8
ATOM 10657 N N . ASN A 1 12 ? 5.654 -33.295 1.826 1.00 0.00 12 ASN A N 8
ATOM 10658 C CA . ASN A 1 12 ? 5.133 -32.171 1.067 1.00 0.00 12 ASN A CA 8
ATOM 10659 C C . ASN A 1 12 ? 5.350 -32.424 -0.426 1.00 0.00 12 ASN A C 8
ATOM 10660 O O . ASN A 1 12 ? 6.230 -33.195 -0.806 1.00 0.00 12 ASN A O 8
ATOM 10671 N N . SER A 1 13 ? 4.533 -31.762 -1.231 1.00 0.00 13 SER A N 8
ATOM 10672 C CA . SER A 1 13 ? 4.625 -31.906 -2.674 1.00 0.00 13 SER A CA 8
ATOM 10673 C C . SER A 1 13 ? 3.538 -31.070 -3.353 1.00 0.00 13 SER A C 8
ATOM 10674 O O . SER A 1 13 ? 2.396 -31.043 -2.899 1.00 0.00 13 SER A O 8
ATOM 10682 N N . ASN A 1 14 ? 3.933 -30.408 -4.431 1.00 0.00 14 ASN A N 8
ATOM 10683 C CA . ASN A 1 14 ? 3.007 -29.574 -5.178 1.00 0.00 14 ASN A CA 8
ATOM 10684 C C . ASN A 1 14 ? 3.656 -29.155 -6.499 1.00 0.00 14 ASN A C 8
ATOM 10685 O O . ASN A 1 14 ? 4.840 -28.822 -6.535 1.00 0.00 14 ASN A O 8
ATOM 10696 N N . THR A 1 15 ? 2.852 -29.184 -7.551 1.00 0.00 15 THR A N 8
ATOM 10697 C CA . THR A 1 15 ? 3.334 -28.812 -8.870 1.00 0.00 15 THR A CA 8
ATOM 10698 C C . THR A 1 15 ? 4.264 -27.601 -8.777 1.00 0.00 15 THR A C 8
ATOM 10699 O O . THR A 1 15 ? 3.953 -26.626 -8.093 1.00 0.00 15 THR A O 8
ATOM 10710 N N . PRO A 1 16 ? 5.416 -27.703 -9.494 1.00 0.00 16 PRO A N 8
ATOM 10711 C CA . PRO A 1 16 ? 6.392 -26.627 -9.498 1.00 0.00 16 PRO A CA 8
ATOM 10712 C C . PRO A 1 16 ? 5.917 -25.458 -10.363 1.00 0.00 16 PRO A C 8
ATOM 10713 O O . PRO A 1 16 ? 4.732 -25.356 -10.677 1.00 0.00 16 PRO A O 8
ATOM 10724 N N . GLY A 1 17 ? 6.867 -24.608 -10.724 1.00 0.00 17 GLY A N 8
ATOM 10725 C CA . GLY A 1 17 ? 6.560 -23.450 -11.547 1.00 0.00 17 GLY A CA 8
ATOM 10726 C C . GLY A 1 17 ? 6.208 -23.870 -12.976 1.00 0.00 17 GLY A C 8
ATOM 10727 O O . GLY A 1 17 ? 7.025 -23.737 -13.885 1.00 0.00 17 GLY A O 8
ATOM 10731 N N . ILE A 1 18 ? 4.990 -24.370 -13.129 1.00 0.00 18 ILE A N 8
ATOM 10732 C CA . ILE A 1 18 ? 4.520 -24.812 -14.431 1.00 0.00 18 ILE A CA 8
ATOM 10733 C C . ILE A 1 18 ? 4.087 -23.594 -15.250 1.00 0.00 18 ILE A C 8
ATOM 10734 O O . ILE A 1 18 ? 3.527 -22.643 -14.707 1.00 0.00 18 ILE A O 8
ATOM 10750 N N . ARG A 1 19 ? 4.361 -23.664 -16.544 1.00 0.00 19 ARG A N 8
ATOM 10751 C CA . ARG A 1 19 ? 4.007 -22.581 -17.444 1.00 0.00 19 ARG A CA 8
ATOM 10752 C C . ARG A 1 19 ? 2.494 -22.548 -17.665 1.00 0.00 19 ARG A C 8
ATOM 10753 O O . ARG A 1 19 ? 1.806 -23.540 -17.430 1.00 0.00 19 ARG A O 8
ATOM 10774 N N . GLU A 1 20 ? 2.018 -21.396 -18.115 1.00 0.00 20 GLU A N 8
ATOM 10775 C CA . GLU A 1 20 ? 0.599 -21.221 -18.371 1.00 0.00 20 GLU A CA 8
ATOM 10776 C C . GLU A 1 20 ? 0.350 -19.900 -19.103 1.00 0.00 20 GLU A C 8
ATOM 10777 O O . GLU A 1 20 ? 1.190 -19.003 -19.075 1.00 0.00 20 GLU A O 8
ATOM 10789 N N . ALA A 1 21 ? -0.809 -19.824 -19.742 1.00 0.00 21 ALA A N 8
ATOM 10790 C CA . ALA A 1 21 ? -1.179 -18.629 -20.480 1.00 0.00 21 ALA A CA 8
ATOM 10791 C C . ALA A 1 21 ? -2.026 -17.723 -19.585 1.00 0.00 21 ALA A C 8
ATOM 10792 O O . ALA A 1 21 ? -3.124 -18.097 -19.178 1.00 0.00 21 ALA A O 8
ATOM 10799 N N . GLY A 1 22 ? -1.482 -16.547 -19.303 1.00 0.00 22 GLY A N 8
ATOM 10800 C CA . GLY A 1 22 ? -2.173 -15.585 -18.463 1.00 0.00 22 GLY A CA 8
ATOM 10801 C C . GLY A 1 22 ? -3.625 -15.406 -18.914 1.00 0.00 22 GLY A C 8
ATOM 10802 O O . GLY A 1 22 ? -4.552 -15.690 -18.158 1.00 0.00 22 GLY A O 8
ATOM 10806 N N . SER A 1 23 ? -3.775 -14.937 -20.144 1.00 0.00 23 SER A N 8
ATOM 10807 C CA . SER A 1 23 ? -5.097 -14.718 -20.704 1.00 0.00 23 SER A CA 8
ATOM 10808 C C . SER A 1 23 ? -5.710 -13.444 -20.118 1.00 0.00 23 SER A C 8
ATOM 10809 O O . SER A 1 23 ? -6.061 -12.523 -20.854 1.00 0.00 23 SER A O 8
ATOM 10817 N N . GLU A 1 24 ? -5.818 -13.432 -18.797 1.00 0.00 24 GLU A N 8
ATOM 10818 C CA . GLU A 1 24 ? -6.382 -12.286 -18.103 1.00 0.00 24 GLU A CA 8
ATOM 10819 C C . GLU A 1 24 ? -5.691 -12.092 -16.752 1.00 0.00 24 GLU A C 8
ATOM 10820 O O . GLU A 1 24 ? -6.188 -12.550 -15.725 1.00 0.00 24 GLU A O 8
ATOM 10832 N N . ASP A 1 25 ? -4.555 -11.411 -16.796 1.00 0.00 25 ASP A N 8
ATOM 10833 C CA . ASP A 1 25 ? -3.791 -11.150 -15.589 1.00 0.00 25 ASP A CA 8
ATOM 10834 C C . ASP A 1 25 ? -2.884 -9.940 -15.816 1.00 0.00 25 ASP A C 8
ATOM 10835 O O . ASP A 1 25 ? -1.795 -10.072 -16.374 1.00 0.00 25 ASP A O 8
ATOM 10844 N N . ILE A 1 26 ? -3.363 -8.787 -15.372 1.00 0.00 26 ILE A N 8
ATOM 10845 C CA . ILE A 1 26 ? -2.609 -7.554 -15.521 1.00 0.00 26 ILE A CA 8
ATOM 10846 C C . ILE A 1 26 ? -1.544 -7.480 -14.425 1.00 0.00 26 ILE A C 8
ATOM 10847 O O . ILE A 1 26 ? -1.835 -7.089 -13.296 1.00 0.00 26 ILE A O 8
ATOM 10863 N N . ILE A 1 27 ? -0.330 -7.861 -14.797 1.00 0.00 27 ILE A N 8
ATOM 10864 C CA . ILE A 1 27 ? 0.780 -7.841 -13.859 1.00 0.00 27 ILE A CA 8
ATOM 10865 C C . ILE A 1 27 ? 1.437 -6.460 -13.883 1.00 0.00 27 ILE A C 8
ATOM 10866 O O . ILE A 1 27 ? 1.793 -5.955 -14.946 1.00 0.00 27 ILE A O 8
ATOM 10882 N N . VAL A 1 28 ? 1.577 -5.887 -12.696 1.00 0.00 28 VAL A N 8
ATOM 10883 C CA . VAL A 1 28 ? 2.184 -4.573 -12.566 1.00 0.00 28 VAL A CA 8
ATOM 10884 C C . VAL A 1 28 ? 3.187 -4.591 -11.411 1.00 0.00 28 VAL A C 8
ATOM 10885 O O . VAL A 1 28 ? 2.847 -4.984 -10.296 1.00 0.00 28 VAL A O 8
ATOM 10898 N N . VAL A 1 29 ? 4.402 -4.163 -11.717 1.00 0.00 29 VAL A N 8
ATOM 10899 C CA . VAL A 1 29 ? 5.456 -4.126 -10.718 1.00 0.00 29 VAL A CA 8
ATOM 10900 C C . VAL A 1 29 ? 5.392 -2.795 -9.965 1.00 0.00 29 VAL A C 8
ATOM 10901 O O . VAL A 1 29 ? 5.252 -1.738 -10.577 1.00 0.00 29 VAL A O 8
ATOM 10914 N N . ALA A 1 30 ? 5.498 -2.891 -8.647 1.00 0.00 30 ALA A N 8
ATOM 10915 C CA . ALA A 1 30 ? 5.454 -1.709 -7.804 1.00 0.00 30 ALA A CA 8
ATOM 10916 C C . ALA A 1 30 ? 6.656 -0.817 -8.121 1.00 0.00 30 ALA A C 8
ATOM 10917 O O . ALA A 1 30 ? 7.802 -1.249 -8.007 1.00 0.00 30 ALA A O 8
ATOM 10924 N N . LEU A 1 31 ? 6.353 0.412 -8.514 1.00 0.00 31 LEU A N 8
ATOM 10925 C CA . LEU A 1 31 ? 7.395 1.368 -8.849 1.00 0.00 31 LEU A CA 8
ATOM 10926 C C . LEU A 1 31 ? 8.027 1.898 -7.560 1.00 0.00 31 LEU A C 8
ATOM 10927 O O . LEU A 1 31 ? 9.169 2.355 -7.568 1.00 0.00 31 LEU A O 8
ATOM 10943 N N . TYR A 1 32 ? 7.258 1.818 -6.485 1.00 0.00 32 TYR A N 8
ATOM 10944 C CA . TYR A 1 32 ? 7.728 2.283 -5.191 1.00 0.00 32 TYR A CA 8
ATOM 10945 C C . TYR A 1 32 ? 7.050 1.519 -4.053 1.00 0.00 32 TYR A C 8
ATOM 10946 O O . TYR A 1 32 ? 5.917 1.063 -4.195 1.00 0.00 32 TYR A O 8
ATOM 10964 N N . ASP A 1 33 ? 7.773 1.401 -2.949 1.00 0.00 33 ASP A N 8
ATOM 10965 C CA . ASP A 1 33 ? 7.256 0.699 -1.787 1.00 0.00 33 ASP A CA 8
ATOM 10966 C C . ASP A 1 33 ? 5.935 1.340 -1.354 1.00 0.00 33 ASP A C 8
ATOM 10967 O O . ASP A 1 33 ? 5.775 2.557 -1.440 1.00 0.00 33 ASP A O 8
ATOM 10976 N N . TYR A 1 34 ? 5.024 0.494 -0.899 1.00 0.00 34 TYR A N 8
ATOM 10977 C CA . TYR A 1 34 ? 3.723 0.964 -0.454 1.00 0.00 34 TYR A CA 8
ATOM 10978 C C . TYR A 1 34 ? 3.219 0.139 0.732 1.00 0.00 34 TYR A C 8
ATOM 10979 O O . TYR A 1 34 ? 3.225 -1.090 0.685 1.00 0.00 34 TYR A O 8
ATOM 10997 N N . GLU A 1 35 ? 2.796 0.847 1.769 1.00 0.00 35 GLU A N 8
ATOM 10998 C CA . GLU A 1 35 ? 2.289 0.197 2.965 1.00 0.00 35 GLU A CA 8
ATOM 10999 C C . GLU A 1 35 ? 0.865 0.668 3.263 1.00 0.00 35 GLU A C 8
ATOM 11000 O O . GLU A 1 35 ? 0.602 1.228 4.326 1.00 0.00 35 GLU A O 8
ATOM 11012 N N . ALA A 1 36 ? -0.018 0.422 2.306 1.00 0.00 36 ALA A N 8
ATOM 11013 C CA . ALA A 1 36 ? -1.409 0.814 2.452 1.00 0.00 36 ALA A CA 8
ATOM 11014 C C . ALA A 1 36 ? -1.480 2.180 3.137 1.00 0.00 36 ALA A C 8
ATOM 11015 O O . ALA A 1 36 ? -1.626 2.260 4.356 1.00 0.00 36 ALA A O 8
ATOM 11022 N N . ILE A 1 37 ? -1.375 3.221 2.325 1.00 0.00 37 ILE A N 8
ATOM 11023 C CA . ILE A 1 37 ? -1.426 4.579 2.836 1.00 0.00 37 ILE A CA 8
ATOM 11024 C C . ILE A 1 37 ? -2.793 4.828 3.476 1.00 0.00 37 ILE A C 8
ATOM 11025 O O . ILE A 1 37 ? -2.876 5.258 4.625 1.00 0.00 37 ILE A O 8
ATOM 11041 N N . HIS A 1 38 ? -3.831 4.546 2.703 1.00 0.00 38 HIS A N 8
ATOM 11042 C CA . HIS A 1 38 ? -5.192 4.734 3.180 1.00 0.00 38 HIS A CA 8
ATOM 11043 C C . HIS A 1 38 ? -5.845 3.371 3.417 1.00 0.00 38 HIS A C 8
ATOM 11044 O O . HIS A 1 38 ? -5.173 2.341 3.380 1.00 0.00 38 HIS A O 8
ATOM 11058 N N . HIS A 1 39 ? -7.148 3.409 3.655 1.00 0.00 39 HIS A N 8
ATOM 11059 C CA . HIS A 1 39 ? -7.899 2.188 3.898 1.00 0.00 39 HIS A CA 8
ATOM 11060 C C . HIS A 1 39 ? -8.092 1.434 2.581 1.00 0.00 39 HIS A C 8
ATOM 11061 O O . HIS A 1 39 ? -7.608 1.868 1.536 1.00 0.00 39 HIS A O 8
ATOM 11075 N N . GLU A 1 40 ? -8.798 0.316 2.675 1.00 0.00 40 GLU A N 8
ATOM 11076 C CA . GLU A 1 40 ? -9.059 -0.504 1.505 1.00 0.00 40 GLU A CA 8
ATOM 11077 C C . GLU A 1 40 ? -7.926 -0.355 0.488 1.00 0.00 40 GLU A C 8
ATOM 11078 O O . GLU A 1 40 ? -8.139 0.138 -0.619 1.00 0.00 40 GLU A O 8
ATOM 11090 N N . ASP A 1 41 ? -6.744 -0.791 0.899 1.00 0.00 41 ASP A N 8
ATOM 11091 C CA . ASP A 1 41 ? -5.576 -0.713 0.039 1.00 0.00 41 ASP A CA 8
ATOM 11092 C C . ASP A 1 41 ? -4.576 -1.798 0.445 1.00 0.00 41 ASP A C 8
ATOM 11093 O O . ASP A 1 41 ? -4.346 -2.024 1.632 1.00 0.00 41 ASP A O 8
ATOM 11102 N N . LEU A 1 42 ? -4.006 -2.440 -0.565 1.00 0.00 42 LEU A N 8
ATOM 11103 C CA . LEU A 1 42 ? -3.036 -3.495 -0.328 1.00 0.00 42 LEU A CA 8
ATOM 11104 C C . LEU A 1 42 ? -1.643 -2.878 -0.181 1.00 0.00 42 LEU A C 8
ATOM 11105 O O . LEU A 1 42 ? -1.372 -1.812 -0.732 1.00 0.00 42 LEU A O 8
ATOM 11121 N N . SER A 1 43 ? -0.798 -3.574 0.563 1.00 0.00 43 SER A N 8
ATOM 11122 C CA . SER A 1 43 ? 0.560 -3.109 0.789 1.00 0.00 43 SER A CA 8
ATOM 11123 C C . SER A 1 43 ? 1.549 -3.983 0.016 1.00 0.00 43 SER A C 8
ATOM 11124 O O . SER A 1 43 ? 1.408 -5.205 -0.018 1.00 0.00 43 SER A O 8
ATOM 11132 N N . PHE A 1 44 ? 2.527 -3.323 -0.587 1.00 0.00 44 PHE A N 8
ATOM 11133 C CA . PHE A 1 44 ? 3.539 -4.024 -1.358 1.00 0.00 44 PHE A CA 8
ATOM 11134 C C . PHE A 1 44 ? 4.900 -3.337 -1.230 1.00 0.00 44 PHE A C 8
ATOM 11135 O O . PHE A 1 44 ? 5.063 -2.419 -0.429 1.00 0.00 44 PHE A O 8
ATOM 11152 N N . GLN A 1 45 ? 5.842 -3.808 -2.034 1.00 0.00 45 GLN A N 8
ATOM 11153 C CA . GLN A 1 45 ? 7.183 -3.251 -2.022 1.00 0.00 45 GLN A CA 8
ATOM 11154 C C . GLN A 1 45 ? 7.636 -2.923 -3.447 1.00 0.00 45 GLN A C 8
ATOM 11155 O O . GLN A 1 45 ? 7.149 -3.517 -4.407 1.00 0.00 45 GLN A O 8
ATOM 11169 N N . LYS A 1 46 ? 8.561 -1.979 -3.538 1.00 0.00 46 LYS A N 8
ATOM 11170 C CA . LYS A 1 46 ? 9.084 -1.567 -4.829 1.00 0.00 46 LYS A CA 8
ATOM 11171 C C . LYS A 1 46 ? 9.778 -2.755 -5.497 1.00 0.00 46 LYS A C 8
ATOM 11172 O O . LYS A 1 46 ? 10.904 -3.102 -5.140 1.00 0.00 46 LYS A O 8
ATOM 11191 N N . GLY A 1 47 ? 9.079 -3.348 -6.454 1.00 0.00 47 GLY A N 8
ATOM 11192 C CA . GLY A 1 47 ? 9.615 -4.489 -7.175 1.00 0.00 47 GLY A CA 8
ATOM 11193 C C . GLY A 1 47 ? 8.690 -5.702 -7.045 1.00 0.00 47 GLY A C 8
ATOM 11194 O O . GLY A 1 47 ? 8.963 -6.759 -7.612 1.00 0.00 47 GLY A O 8
ATOM 11198 N N . ASP A 1 48 ? 7.615 -5.509 -6.294 1.00 0.00 48 ASP A N 8
ATOM 11199 C CA . ASP A 1 48 ? 6.649 -6.573 -6.083 1.00 0.00 48 ASP A CA 8
ATOM 11200 C C . ASP A 1 48 ? 5.657 -6.595 -7.247 1.00 0.00 48 ASP A C 8
ATOM 11201 O O . ASP A 1 48 ? 5.301 -5.547 -7.783 1.00 0.00 48 ASP A O 8
ATOM 11210 N N . GLN A 1 49 ? 5.239 -7.800 -7.604 1.00 0.00 49 GLN A N 8
ATOM 11211 C CA . GLN A 1 49 ? 4.294 -7.972 -8.695 1.00 0.00 49 GLN A CA 8
ATOM 11212 C C . GLN A 1 49 ? 2.916 -8.350 -8.149 1.00 0.00 49 GLN A C 8
ATOM 11213 O O . GLN A 1 49 ? 2.810 -9.160 -7.230 1.00 0.00 49 GLN A O 8
ATOM 11227 N N . MET A 1 50 ? 1.895 -7.746 -8.739 1.00 0.00 50 MET A N 8
ATOM 11228 C CA . MET A 1 50 ? 0.529 -8.009 -8.323 1.00 0.00 50 MET A CA 8
ATOM 11229 C C . MET A 1 50 ? -0.357 -8.341 -9.527 1.00 0.00 50 MET A C 8
ATOM 11230 O O . MET A 1 50 ? -0.110 -7.865 -10.634 1.00 0.00 50 MET A O 8
ATOM 11244 N N . VAL A 1 51 ? -1.369 -9.155 -9.270 1.00 0.00 51 VAL A N 8
ATOM 11245 C CA . VAL A 1 51 ? -2.292 -9.556 -10.319 1.00 0.00 51 VAL A CA 8
ATOM 11246 C C . VAL A 1 51 ? -3.520 -8.643 -10.288 1.00 0.00 51 VAL A C 8
ATOM 11247 O O . VAL A 1 51 ? -4.466 -8.895 -9.543 1.00 0.00 51 VAL A O 8
ATOM 11260 N N . VAL A 1 52 ? -3.465 -7.602 -11.105 1.00 0.00 52 VAL A N 8
ATOM 11261 C CA . VAL A 1 52 ? -4.560 -6.651 -11.181 1.00 0.00 52 VAL A CA 8
ATOM 11262 C C . VAL A 1 52 ? -5.825 -7.372 -11.651 1.00 0.00 52 VAL A C 8
ATOM 11263 O O . VAL A 1 52 ? -5.814 -8.043 -12.682 1.00 0.00 52 VAL A O 8
ATOM 11276 N N . LEU A 1 53 ? -6.884 -7.208 -10.872 1.00 0.00 53 LEU A N 8
ATOM 11277 C CA . LEU A 1 53 ? -8.154 -7.836 -11.195 1.00 0.00 53 LEU A CA 8
ATOM 11278 C C . LEU A 1 53 ? -9.144 -6.765 -11.660 1.00 0.00 53 LEU A C 8
ATOM 11279 O O . LEU A 1 53 ? -9.771 -6.908 -12.708 1.00 0.00 53 LEU A O 8
ATOM 11295 N N . GLU A 1 54 ? -9.252 -5.717 -10.857 1.00 0.00 54 GLU A N 8
ATOM 11296 C CA . GLU A 1 54 ? -10.154 -4.623 -11.173 1.00 0.00 54 GLU A CA 8
ATOM 11297 C C . GLU A 1 54 ? -9.377 -3.451 -11.776 1.00 0.00 54 GLU A C 8
ATOM 11298 O O . GLU A 1 54 ? -8.179 -3.563 -12.032 1.00 0.00 54 GLU A O 8
ATOM 11310 N N . GLU A 1 55 ? -10.091 -2.355 -11.986 1.00 0.00 55 GLU A N 8
ATOM 11311 C CA . GLU A 1 55 ? -9.482 -1.164 -12.554 1.00 0.00 55 GLU A CA 8
ATOM 11312 C C . GLU A 1 55 ? -10.547 -0.093 -12.807 1.00 0.00 55 GLU A C 8
ATOM 11313 O O . GLU A 1 55 ? -10.962 0.116 -13.946 1.00 0.00 55 GLU A O 8
ATOM 11325 N N . SER A 1 56 ? -10.956 0.555 -11.727 1.00 0.00 56 SER A N 8
ATOM 11326 C CA . SER A 1 56 ? -11.964 1.598 -11.817 1.00 0.00 56 SER A CA 8
ATOM 11327 C C . SER A 1 56 ? -11.421 2.781 -12.621 1.00 0.00 56 SER A C 8
ATOM 11328 O O . SER A 1 56 ? -12.015 3.179 -13.622 1.00 0.00 56 SER A O 8
ATOM 11336 N N . GLY A 1 57 ? -10.300 3.309 -12.152 1.00 0.00 57 GLY A N 8
ATOM 11337 C CA . GLY A 1 57 ? -9.672 4.439 -12.815 1.00 0.00 57 GLY A CA 8
ATOM 11338 C C . GLY A 1 57 ? -8.161 4.442 -12.578 1.00 0.00 57 GLY A C 8
ATOM 11339 O O . GLY A 1 57 ? -7.381 4.291 -13.517 1.00 0.00 57 GLY A O 8
ATOM 11343 N N . GLU A 1 58 ? -7.792 4.615 -11.317 1.00 0.00 58 GLU A N 8
ATOM 11344 C CA . GLU A 1 58 ? -6.387 4.640 -10.944 1.00 0.00 58 GLU A CA 8
ATOM 11345 C C . GLU A 1 58 ? -6.044 3.419 -10.090 1.00 0.00 58 GLU A C 8
ATOM 11346 O O . GLU A 1 58 ? -5.273 2.558 -10.512 1.00 0.00 58 GLU A O 8
ATOM 11358 N N . TRP A 1 59 ? -6.632 3.382 -8.903 1.00 0.00 59 TRP A N 8
ATOM 11359 C CA . TRP A 1 59 ? -6.398 2.281 -7.985 1.00 0.00 59 TRP A CA 8
ATOM 11360 C C . TRP A 1 59 ? -7.074 1.035 -8.560 1.00 0.00 59 TRP A C 8
ATOM 11361 O O . TRP A 1 59 ? -8.224 1.092 -8.992 1.00 0.00 59 TRP A O 8
ATOM 11382 N N . TRP A 1 60 ? -6.331 -0.062 -8.546 1.00 0.00 60 TRP A N 8
ATOM 11383 C CA . TRP A 1 60 ? -6.845 -1.321 -9.060 1.00 0.00 60 TRP A CA 8
ATOM 11384 C C . TRP A 1 60 ? -6.730 -2.368 -7.950 1.00 0.00 60 TRP A C 8
ATOM 11385 O O . TRP A 1 60 ? -5.862 -2.267 -7.084 1.00 0.00 60 TRP A O 8
ATOM 11406 N N . LYS A 1 61 ? -7.619 -3.348 -8.011 1.00 0.00 61 LYS A N 8
ATOM 11407 C CA . LYS A 1 61 ? -7.628 -4.413 -7.022 1.00 0.00 61 LYS A CA 8
ATOM 11408 C C . LYS A 1 61 ? -6.794 -5.589 -7.536 1.00 0.00 61 LYS A C 8
ATOM 11409 O O . LYS A 1 61 ? -7.287 -6.416 -8.301 1.00 0.00 61 LYS A O 8
ATOM 11428 N N . ALA A 1 62 ? -5.544 -5.624 -7.096 1.00 0.00 62 ALA A N 8
ATOM 11429 C CA . ALA A 1 62 ? -4.639 -6.684 -7.502 1.00 0.00 62 ALA A CA 8
ATOM 11430 C C . ALA A 1 62 ? -4.277 -7.535 -6.283 1.00 0.00 62 ALA A C 8
ATOM 11431 O O . ALA A 1 62 ? -4.437 -7.095 -5.145 1.00 0.00 62 ALA A O 8
ATOM 11438 N N . ARG A 1 63 ? -3.796 -8.738 -6.561 1.00 0.00 63 ARG A N 8
ATOM 11439 C CA . ARG A 1 63 ? -3.410 -9.654 -5.502 1.00 0.00 63 ARG A CA 8
ATOM 11440 C C . ARG A 1 63 ? -1.891 -9.830 -5.480 1.00 0.00 63 ARG A C 8
ATOM 11441 O O . ARG A 1 63 ? -1.294 -10.226 -6.480 1.00 0.00 63 ARG A O 8
ATOM 11462 N N . SER A 1 64 ? -1.309 -9.528 -4.329 1.00 0.00 64 SER A N 8
ATOM 11463 C CA . SER A 1 64 ? 0.129 -9.648 -4.162 1.00 0.00 64 SER A CA 8
ATOM 11464 C C . SER A 1 64 ? 0.586 -11.054 -4.558 1.00 0.00 64 SER A C 8
ATOM 11465 O O . SER A 1 64 ? 0.038 -12.046 -4.080 1.00 0.00 64 SER A O 8
ATOM 11473 N N . LEU A 1 65 ? 1.584 -11.095 -5.429 1.00 0.00 65 LEU A N 8
ATOM 11474 C CA . LEU A 1 65 ? 2.121 -12.362 -5.894 1.00 0.00 65 LEU A CA 8
ATOM 11475 C C . LEU A 1 65 ? 3.245 -12.810 -4.957 1.00 0.00 65 LEU A C 8
ATOM 11476 O O . LEU A 1 65 ? 4.189 -13.472 -5.387 1.00 0.00 65 LEU A O 8
ATOM 11492 N N . ALA A 1 66 ? 3.106 -12.432 -3.695 1.00 0.00 66 ALA A N 8
ATOM 11493 C CA . ALA A 1 66 ? 4.098 -12.786 -2.694 1.00 0.00 66 ALA A CA 8
ATOM 11494 C C . ALA A 1 66 ? 3.398 -13.427 -1.494 1.00 0.00 66 ALA A C 8
ATOM 11495 O O . ALA A 1 66 ? 3.874 -14.424 -0.953 1.00 0.00 66 ALA A O 8
ATOM 11502 N N . THR A 1 67 ? 2.280 -12.828 -1.112 1.00 0.00 67 THR A N 8
ATOM 11503 C CA . THR A 1 67 ? 1.510 -13.329 0.014 1.00 0.00 67 THR A CA 8
ATOM 11504 C C . THR A 1 67 ? 0.087 -13.680 -0.426 1.00 0.00 67 THR A C 8
ATOM 11505 O O . THR A 1 67 ? -0.701 -14.198 0.363 1.00 0.00 67 THR A O 8
ATOM 11516 N N . ARG A 1 68 ? -0.198 -13.384 -1.686 1.00 0.00 68 ARG A N 8
ATOM 11517 C CA . ARG A 1 68 ? -1.512 -13.663 -2.241 1.00 0.00 68 ARG A CA 8
ATOM 11518 C C . ARG A 1 68 ? -2.562 -12.752 -1.602 1.00 0.00 68 ARG A C 8
ATOM 11519 O O . ARG A 1 68 ? -3.748 -13.076 -1.595 1.00 0.00 68 ARG A O 8
ATOM 11540 N N . LYS A 1 69 ? -2.087 -11.631 -1.078 1.00 0.00 69 LYS A N 8
ATOM 11541 C CA . LYS A 1 69 ? -2.971 -10.671 -0.439 1.00 0.00 69 LYS A CA 8
ATOM 11542 C C . LYS A 1 69 ? -3.765 -9.922 -1.510 1.00 0.00 69 LYS A C 8
ATOM 11543 O O . LYS A 1 69 ? -3.218 -9.555 -2.549 1.00 0.00 69 LYS A O 8
ATOM 11562 N N . GLU A 1 70 ? -5.041 -9.716 -1.219 1.00 0.00 70 GLU A N 8
ATOM 11563 C CA . GLU A 1 70 ? -5.915 -9.017 -2.146 1.00 0.00 70 GLU A CA 8
ATOM 11564 C C . GLU A 1 70 ? -6.321 -7.658 -1.570 1.00 0.00 70 GLU A C 8
ATOM 11565 O O . GLU A 1 70 ? -6.693 -7.562 -0.401 1.00 0.00 70 GLU A O 8
ATOM 11577 N N . GLY A 1 71 ? -6.235 -6.644 -2.417 1.00 0.00 71 GLY A N 8
ATOM 11578 C CA . GLY A 1 71 ? -6.589 -5.295 -2.006 1.00 0.00 71 GLY A CA 8
ATOM 11579 C C . GLY A 1 71 ? -6.249 -4.282 -3.102 1.00 0.00 71 GLY A C 8
ATOM 11580 O O . GLY A 1 71 ? -5.464 -4.576 -4.002 1.00 0.00 71 GLY A O 8
ATOM 11584 N N . TYR A 1 72 ? -6.857 -3.111 -2.989 1.00 0.00 72 TYR A N 8
ATOM 11585 C CA . TYR A 1 72 ? -6.629 -2.052 -3.958 1.00 0.00 72 TYR A CA 8
ATOM 11586 C C . TYR A 1 72 ? -5.199 -1.517 -3.859 1.00 0.00 72 TYR A C 8
ATOM 11587 O O . TYR A 1 72 ? -4.624 -1.470 -2.772 1.00 0.00 72 TYR A O 8
ATOM 11605 N N . ILE A 1 73 ? -4.666 -1.129 -5.008 1.00 0.00 73 ILE A N 8
ATOM 11606 C CA . ILE A 1 73 ? -3.314 -0.599 -5.065 1.00 0.00 73 ILE A CA 8
ATOM 11607 C C . ILE A 1 73 ? -3.263 0.551 -6.072 1.00 0.00 73 ILE A C 8
ATOM 11608 O O . ILE A 1 73 ? -4.047 0.588 -7.019 1.00 0.00 73 ILE A O 8
ATOM 11624 N N . PRO A 1 74 ? -2.308 1.489 -5.826 1.00 0.00 74 PRO A N 8
ATOM 11625 C CA . PRO A 1 74 ? -2.145 2.638 -6.701 1.00 0.00 74 PRO A CA 8
ATOM 11626 C C . PRO A 1 74 ? -1.465 2.237 -8.012 1.00 0.00 74 PRO A C 8
ATOM 11627 O O . PRO A 1 74 ? -0.477 1.504 -8.004 1.00 0.00 74 PRO A O 8
ATOM 11638 N N . SER A 1 75 ? -2.021 2.735 -9.106 1.00 0.00 75 SER A N 8
ATOM 11639 C CA . SER A 1 75 ? -1.480 2.439 -10.422 1.00 0.00 75 SER A CA 8
ATOM 11640 C C . SER A 1 75 ? -0.253 3.311 -10.692 1.00 0.00 75 SER A C 8
ATOM 11641 O O . SER A 1 75 ? 0.641 2.918 -11.440 1.00 0.00 75 SER A O 8
ATOM 11649 N N . ASN A 1 76 ? -0.249 4.480 -10.069 1.00 0.00 76 ASN A N 8
ATOM 11650 C CA . ASN A 1 76 ? 0.854 5.412 -10.233 1.00 0.00 76 ASN A CA 8
ATOM 11651 C C . ASN A 1 76 ? 2.079 4.882 -9.486 1.00 0.00 76 ASN A C 8
ATOM 11652 O O . ASN A 1 76 ? 3.163 5.458 -9.577 1.00 0.00 76 ASN A O 8
ATOM 11663 N N . TYR A 1 77 ? 1.867 3.791 -8.766 1.00 0.00 77 TYR A N 8
ATOM 11664 C CA . TYR A 1 77 ? 2.941 3.176 -8.004 1.00 0.00 77 TYR A CA 8
ATOM 11665 C C . TYR A 1 77 ? 3.299 1.801 -8.572 1.00 0.00 77 TYR A C 8
ATOM 11666 O O . TYR A 1 77 ? 4.045 1.045 -7.951 1.00 0.00 77 TYR A O 8
ATOM 11684 N N . VAL A 1 78 ? 2.749 1.519 -9.743 1.00 0.00 78 VAL A N 8
ATOM 11685 C CA . VAL A 1 78 ? 3.001 0.248 -10.400 1.00 0.00 78 VAL A CA 8
ATOM 11686 C C . VAL A 1 78 ? 3.309 0.496 -11.879 1.00 0.00 78 VAL A C 8
ATOM 11687 O O . VAL A 1 78 ? 3.123 1.605 -12.377 1.00 0.00 78 VAL A O 8
ATOM 11700 N N . ALA A 1 79 ? 3.774 -0.555 -12.538 1.00 0.00 79 ALA A N 8
ATOM 11701 C CA . ALA A 1 79 ? 4.109 -0.466 -13.949 1.00 0.00 79 ALA A CA 8
ATOM 11702 C C . ALA A 1 79 ? 3.982 -1.849 -14.588 1.00 0.00 79 ALA A C 8
ATOM 11703 O O . ALA A 1 79 ? 4.779 -2.743 -14.305 1.00 0.00 79 ALA A O 8
ATOM 11710 N N . ARG A 1 80 ? 2.975 -1.984 -15.438 1.00 0.00 80 ARG A N 8
ATOM 11711 C CA . ARG A 1 80 ? 2.733 -3.244 -16.119 1.00 0.00 80 ARG A CA 8
ATOM 11712 C C . ARG A 1 80 ? 4.058 -3.898 -16.512 1.00 0.00 80 ARG A C 8
ATOM 11713 O O . ARG A 1 80 ? 4.973 -3.222 -16.983 1.00 0.00 80 ARG A O 8
ATOM 11734 N N . VAL A 1 81 ? 4.122 -5.205 -16.305 1.00 0.00 81 VAL A N 8
ATOM 11735 C CA . VAL A 1 81 ? 5.321 -5.957 -16.633 1.00 0.00 81 VAL A CA 8
ATOM 11736 C C . VAL A 1 81 ? 5.612 -5.819 -18.128 1.00 0.00 81 VAL A C 8
ATOM 11737 O O . VAL A 1 81 ? 6.771 -5.832 -18.543 1.00 0.00 81 VAL A O 8
ATOM 11750 N N . ASP A 1 82 ? 4.541 -5.689 -18.898 1.00 0.00 82 ASP A N 8
ATOM 11751 C CA . ASP A 1 82 ? 4.668 -5.549 -20.338 1.00 0.00 82 ASP A CA 8
ATOM 11752 C C . ASP A 1 82 ? 4.859 -4.071 -20.688 1.00 0.00 82 ASP A C 8
ATOM 11753 O O . ASP A 1 82 ? 4.777 -3.690 -21.854 1.00 0.00 82 ASP A O 8
ATOM 11762 N N . SER A 1 83 ? 5.109 -3.280 -19.656 1.00 0.00 83 SER A N 8
ATOM 11763 C CA . SER A 1 83 ? 5.313 -1.853 -19.839 1.00 0.00 83 SER A CA 8
ATOM 11764 C C . SER A 1 83 ? 6.705 -1.456 -19.344 1.00 0.00 83 SER A C 8
ATOM 11765 O O . SER A 1 83 ? 6.911 -0.326 -18.902 1.00 0.00 83 SER A O 8
ATOM 11773 N N . LEU A 1 84 ? 7.625 -2.405 -19.435 1.00 0.00 84 LEU A N 8
ATOM 11774 C CA . LEU A 1 84 ? 8.991 -2.168 -19.002 1.00 0.00 84 LEU A CA 8
ATOM 11775 C C . LEU A 1 84 ? 9.870 -1.906 -20.227 1.00 0.00 84 LEU A C 8
ATOM 11776 O O . LEU A 1 84 ? 9.848 -2.674 -21.187 1.00 0.00 84 LEU A O 8
ATOM 11792 N N . GLU A 1 85 ? 10.624 -0.819 -20.152 1.00 0.00 85 GLU A N 8
ATOM 11793 C CA . GLU A 1 85 ? 11.510 -0.446 -21.242 1.00 0.00 85 GLU A CA 8
ATOM 11794 C C . GLU A 1 85 ? 12.681 -1.426 -21.334 1.00 0.00 85 GLU A C 8
ATOM 11795 O O . GLU A 1 85 ? 13.642 -1.325 -20.572 1.00 0.00 85 GLU A O 8
ATOM 11807 N N . THR A 1 86 ? 12.563 -2.355 -22.272 1.00 0.00 86 THR A N 8
ATOM 11808 C CA . THR A 1 86 ? 13.599 -3.352 -22.473 1.00 0.00 86 THR A CA 8
ATOM 11809 C C . THR A 1 86 ? 14.848 -2.709 -23.078 1.00 0.00 86 THR A C 8
ATOM 11810 O O . THR A 1 86 ? 14.750 -1.733 -23.821 1.00 0.00 86 THR A O 8
ATOM 11827 N N . HIS B 2 2 ? -10.678 1.625 -7.329 1.00 0.00 120 HIS B N 8
ATOM 11828 C CA . HIS B 2 2 ? -11.275 2.819 -6.753 1.00 0.00 120 HIS B CA 8
ATOM 11829 C C . HIS B 2 2 ? -10.545 4.059 -7.272 1.00 0.00 120 HIS B C 8
ATOM 11830 O O . HIS B 2 2 ? -9.532 3.946 -7.960 1.00 0.00 120 HIS B O 8
ATOM 11844 N N . SER B 2 3 ? -11.088 5.216 -6.921 1.00 0.00 121 SER B N 8
ATOM 11845 C CA . SER B 2 3 ? -10.501 6.477 -7.341 1.00 0.00 121 SER B CA 8
ATOM 11846 C C . SER B 2 3 ? -10.943 7.600 -6.401 1.00 0.00 121 SER B C 8
ATOM 11847 O O . SER B 2 3 ? -11.291 8.690 -6.851 1.00 0.00 121 SER B O 8
ATOM 11855 N N . LYS B 2 4 ? -10.916 7.294 -5.112 1.00 0.00 122 LYS B N 8
ATOM 11856 C CA . LYS B 2 4 ? -11.309 8.264 -4.105 1.00 0.00 122 LYS B CA 8
ATOM 11857 C C . LYS B 2 4 ? -10.168 9.261 -3.889 1.00 0.00 122 LYS B C 8
ATOM 11858 O O . LYS B 2 4 ? -10.408 10.454 -3.704 1.00 0.00 122 LYS B O 8
ATOM 11877 N N . TYR B 2 5 ? -8.953 8.736 -3.920 1.00 0.00 123 TYR B N 8
ATOM 11878 C CA . TYR B 2 5 ? -7.774 9.564 -3.730 1.00 0.00 123 TYR B CA 8
ATOM 11879 C C . TYR B 2 5 ? -7.055 9.807 -5.058 1.00 0.00 123 TYR B C 8
ATOM 11880 O O . TYR B 2 5 ? -6.989 8.917 -5.904 1.00 0.00 123 TYR B O 8
ATOM 11898 N N . PRO B 2 6 ? -6.518 11.048 -5.203 1.00 0.00 124 PRO B N 8
ATOM 11899 C CA . PRO B 2 6 ? -5.807 11.418 -6.414 1.00 0.00 124 PRO B CA 8
ATOM 11900 C C . PRO B 2 6 ? -4.418 10.777 -6.451 1.00 0.00 124 PRO B C 8
ATOM 11901 O O . PRO B 2 6 ? -3.413 11.470 -6.598 1.00 0.00 124 PRO B O 8
ATOM 11912 N N . LEU B 2 7 ? -4.406 9.458 -6.318 1.00 0.00 125 LEU B N 8
ATOM 11913 C CA . LEU B 2 7 ? -3.158 8.716 -6.335 1.00 0.00 125 LEU B CA 8
ATOM 11914 C C . LEU B 2 7 ? -2.274 9.186 -5.177 1.00 0.00 125 LEU B C 8
ATOM 11915 O O . LEU B 2 7 ? -2.393 10.322 -4.722 1.00 0.00 125 LEU B O 8
ATOM 11931 N N . PRO B 2 8 ? -1.383 8.263 -4.723 1.00 0.00 126 PRO B N 8
ATOM 11932 C CA . PRO B 2 8 ? -0.479 8.572 -3.628 1.00 0.00 126 PRO B CA 8
ATOM 11933 C C . PRO B 2 8 ? 0.654 9.488 -4.094 1.00 0.00 126 PRO B C 8
ATOM 11934 O O . PRO B 2 8 ? 0.877 9.645 -5.293 1.00 0.00 126 PRO B O 8
ATOM 11945 N N . PRO B 2 9 ? 1.358 10.085 -3.095 1.00 0.00 127 PRO B N 8
ATOM 11946 C CA . PRO B 2 9 ? 2.463 10.981 -3.390 1.00 0.00 127 PRO B CA 8
ATOM 11947 C C . PRO B 2 9 ? 3.698 10.200 -3.840 1.00 0.00 127 PRO B C 8
ATOM 11948 O O . PRO B 2 9 ? 4.282 9.451 -3.059 1.00 0.00 127 PRO B O 8
ATOM 11959 N N . LEU B 2 10 ? 4.059 10.399 -5.099 1.00 0.00 128 LEU B N 8
ATOM 11960 C CA . LEU B 2 10 ? 5.214 9.722 -5.664 1.00 0.00 128 LEU B CA 8
ATOM 11961 C C . LEU B 2 10 ? 6.438 9.994 -4.786 1.00 0.00 128 LEU B C 8
ATOM 11962 O O . LEU B 2 10 ? 6.683 11.133 -4.391 1.00 0.00 128 LEU B O 8
ATOM 11978 N N . PRO B 2 11 ? 7.194 8.900 -4.499 1.00 0.00 129 PRO B N 8
ATOM 11979 C CA . PRO B 2 11 ? 8.385 9.009 -3.675 1.00 0.00 129 PRO B CA 8
ATOM 11980 C C . PRO B 2 11 ? 9.537 9.641 -4.459 1.00 0.00 129 PRO B C 8
ATOM 11981 O O . PRO B 2 11 ? 10.107 10.645 -4.031 1.00 0.00 129 PRO B O 8
ATOM 11992 N N . SER B 2 12 ? 9.846 9.029 -5.592 1.00 0.00 130 SER B N 8
ATOM 11993 C CA . SER B 2 12 ? 10.919 9.518 -6.439 1.00 0.00 130 SER B CA 8
ATOM 11994 C C . SER B 2 12 ? 11.149 8.553 -7.604 1.00 0.00 130 SER B C 8
ATOM 11995 O O . SER B 2 12 ? 11.152 7.338 -7.416 1.00 0.00 130 SER B O 8
ATOM 12003 N N . LEU B 2 13 ? 11.336 9.131 -8.782 1.00 0.00 131 LEU B N 8
ATOM 12004 C CA . LEU B 2 13 ? 11.566 8.337 -9.976 1.00 0.00 131 LEU B CA 8
ATOM 12005 C C . LEU B 2 13 ? 12.657 8.999 -10.822 1.00 0.00 131 LEU B C 8
ATOM 12006 O O . LEU B 2 13 ? 12.381 9.925 -11.583 1.00 0.00 131 LEU B O 8
ATOM 12025 N N . GLY A 1 1 ? 6.571 -70.659 18.649 1.00 0.00 1 GLY A N 9
ATOM 12026 C CA . GLY A 1 1 ? 5.328 -69.933 18.460 1.00 0.00 1 GLY A CA 9
ATOM 12027 C C . GLY A 1 1 ? 5.369 -69.098 17.179 1.00 0.00 1 GLY A C 9
ATOM 12028 O O . GLY A 1 1 ? 6.130 -68.136 17.085 1.00 0.00 1 GLY A O 9
ATOM 12032 N N . PRO A 1 2 ? 4.521 -69.507 16.198 1.00 0.00 2 PRO A N 9
ATOM 12033 C CA . PRO A 1 2 ? 4.454 -68.808 14.926 1.00 0.00 2 PRO A CA 9
ATOM 12034 C C . PRO A 1 2 ? 3.705 -67.482 15.069 1.00 0.00 2 PRO A C 9
ATOM 12035 O O . PRO A 1 2 ? 2.478 -67.463 15.151 1.00 0.00 2 PRO A O 9
ATOM 12046 N N . LEU A 1 3 ? 4.475 -66.403 15.093 1.00 0.00 3 LEU A N 9
ATOM 12047 C CA . LEU A 1 3 ? 3.900 -65.076 15.224 1.00 0.00 3 LEU A CA 9
ATOM 12048 C C . LEU A 1 3 ? 3.841 -64.411 13.846 1.00 0.00 3 LEU A C 9
ATOM 12049 O O . LEU A 1 3 ? 4.321 -64.973 12.863 1.00 0.00 3 LEU A O 9
ATOM 12065 N N . GLY A 1 4 ? 3.250 -63.226 13.821 1.00 0.00 4 GLY A N 9
ATOM 12066 C CA . GLY A 1 4 ? 3.123 -62.480 12.581 1.00 0.00 4 GLY A CA 9
ATOM 12067 C C . GLY A 1 4 ? 1.991 -61.455 12.671 1.00 0.00 4 GLY A C 9
ATOM 12068 O O . GLY A 1 4 ? 0.902 -61.767 13.149 1.00 0.00 4 GLY A O 9
ATOM 12072 N N . SER A 1 5 ? 2.288 -60.250 12.206 1.00 0.00 5 SER A N 9
ATOM 12073 C CA . SER A 1 5 ? 1.310 -59.177 12.228 1.00 0.00 5 SER A CA 9
ATOM 12074 C C . SER A 1 5 ? 1.457 -58.308 10.977 1.00 0.00 5 SER A C 9
ATOM 12075 O O . SER A 1 5 ? 2.331 -57.444 10.917 1.00 0.00 5 SER A O 9
ATOM 12083 N N . PRO A 1 6 ? 0.565 -58.572 9.986 1.00 0.00 6 PRO A N 9
ATOM 12084 C CA . PRO A 1 6 ? 0.588 -57.825 8.740 1.00 0.00 6 PRO A CA 9
ATOM 12085 C C . PRO A 1 6 ? 0.009 -56.421 8.932 1.00 0.00 6 PRO A C 9
ATOM 12086 O O . PRO A 1 6 ? -0.483 -56.091 10.010 1.00 0.00 6 PRO A O 9
ATOM 12097 N N . GLY A 1 7 ? 0.086 -55.633 7.870 1.00 0.00 7 GLY A N 9
ATOM 12098 C CA . GLY A 1 7 ? -0.423 -54.273 7.908 1.00 0.00 7 GLY A CA 9
ATOM 12099 C C . GLY A 1 7 ? 0.577 -53.295 7.289 1.00 0.00 7 GLY A C 9
ATOM 12100 O O . GLY A 1 7 ? 1.461 -52.787 7.977 1.00 0.00 7 GLY A O 9
ATOM 12104 N N . PRO A 1 8 ? 0.399 -53.054 5.962 1.00 0.00 8 PRO A N 9
ATOM 12105 C CA . PRO A 1 8 ? 1.275 -52.146 5.242 1.00 0.00 8 PRO A CA 9
ATOM 12106 C C . PRO A 1 8 ? 0.956 -50.689 5.585 1.00 0.00 8 PRO A C 9
ATOM 12107 O O . PRO A 1 8 ? -0.032 -50.410 6.262 1.00 0.00 8 PRO A O 9
ATOM 12118 N N . ASN A 1 9 ? 1.812 -49.800 5.102 1.00 0.00 9 ASN A N 9
ATOM 12119 C CA . ASN A 1 9 ? 1.633 -48.380 5.348 1.00 0.00 9 ASN A CA 9
ATOM 12120 C C . ASN A 1 9 ? 0.688 -47.798 4.295 1.00 0.00 9 ASN A C 9
ATOM 12121 O O . ASN A 1 9 ? 1.067 -47.639 3.136 1.00 0.00 9 ASN A O 9
ATOM 12132 N N . SER A 1 10 ? -0.524 -47.497 4.736 1.00 0.00 10 SER A N 9
ATOM 12133 C CA . SER A 1 10 ? -1.527 -46.936 3.845 1.00 0.00 10 SER A CA 9
ATOM 12134 C C . SER A 1 10 ? -0.881 -45.915 2.908 1.00 0.00 10 SER A C 9
ATOM 12135 O O . SER A 1 10 ? 0.056 -45.218 3.294 1.00 0.00 10 SER A O 9
ATOM 12143 N N . HIS A 1 11 ? -1.408 -45.857 1.693 1.00 0.00 11 HIS A N 9
ATOM 12144 C CA . HIS A 1 11 ? -0.895 -44.932 0.697 1.00 0.00 11 HIS A CA 9
ATOM 12145 C C . HIS A 1 11 ? -2.060 -44.326 -0.088 1.00 0.00 11 HIS A C 9
ATOM 12146 O O . HIS A 1 11 ? -2.868 -45.051 -0.665 1.00 0.00 11 HIS A O 9
ATOM 12160 N N . ASN A 1 12 ? -2.107 -43.002 -0.085 1.00 0.00 12 ASN A N 9
ATOM 12161 C CA . ASN A 1 12 ? -3.159 -42.290 -0.791 1.00 0.00 12 ASN A CA 9
ATOM 12162 C C . ASN A 1 12 ? -2.944 -40.783 -0.632 1.00 0.00 12 ASN A C 9
ATOM 12163 O O . ASN A 1 12 ? -2.986 -40.261 0.481 1.00 0.00 12 ASN A O 9
ATOM 12174 N N . SER A 1 13 ? -2.719 -40.128 -1.760 1.00 0.00 13 SER A N 9
ATOM 12175 C CA . SER A 1 13 ? -2.498 -38.691 -1.761 1.00 0.00 13 SER A CA 9
ATOM 12176 C C . SER A 1 13 ? -2.594 -38.147 -3.188 1.00 0.00 13 SER A C 9
ATOM 12177 O O . SER A 1 13 ? -2.020 -38.718 -4.114 1.00 0.00 13 SER A O 9
ATOM 12185 N N . ASN A 1 14 ? -3.324 -37.050 -3.320 1.00 0.00 14 ASN A N 9
ATOM 12186 C CA . ASN A 1 14 ? -3.503 -36.422 -4.619 1.00 0.00 14 ASN A CA 9
ATOM 12187 C C . ASN A 1 14 ? -4.279 -35.115 -4.446 1.00 0.00 14 ASN A C 9
ATOM 12188 O O . ASN A 1 14 ? -5.048 -34.967 -3.497 1.00 0.00 14 ASN A O 9
ATOM 12199 N N . THR A 1 15 ? -4.049 -34.200 -5.377 1.00 0.00 15 THR A N 9
ATOM 12200 C CA . THR A 1 15 ? -4.718 -32.911 -5.340 1.00 0.00 15 THR A CA 9
ATOM 12201 C C . THR A 1 15 ? -6.038 -32.972 -6.111 1.00 0.00 15 THR A C 9
ATOM 12202 O O . THR A 1 15 ? -6.169 -33.737 -7.066 1.00 0.00 15 THR A O 9
ATOM 12213 N N . PRO A 1 16 ? -7.008 -32.133 -5.657 1.00 0.00 16 PRO A N 9
ATOM 12214 C CA . PRO A 1 16 ? -8.312 -32.084 -6.296 1.00 0.00 16 PRO A CA 9
ATOM 12215 C C . PRO A 1 16 ? -8.244 -31.339 -7.630 1.00 0.00 16 PRO A C 9
ATOM 12216 O O . PRO A 1 16 ? -7.163 -31.160 -8.190 1.00 0.00 16 PRO A O 9
ATOM 12227 N N . GLY A 1 17 ? -9.410 -30.923 -8.100 1.00 0.00 17 GLY A N 9
ATOM 12228 C CA . GLY A 1 17 ? -9.496 -30.201 -9.358 1.00 0.00 17 GLY A CA 9
ATOM 12229 C C . GLY A 1 17 ? -8.945 -28.781 -9.214 1.00 0.00 17 GLY A C 9
ATOM 12230 O O . GLY A 1 17 ? -9.708 -27.819 -9.136 1.00 0.00 17 GLY A O 9
ATOM 12234 N N . ILE A 1 18 ? -7.624 -28.694 -9.180 1.00 0.00 18 ILE A N 9
ATOM 12235 C CA . ILE A 1 18 ? -6.961 -27.407 -9.047 1.00 0.00 18 ILE A CA 9
ATOM 12236 C C . ILE A 1 18 ? -7.291 -26.540 -10.262 1.00 0.00 18 ILE A C 9
ATOM 12237 O O . ILE A 1 18 ? -7.260 -27.015 -11.396 1.00 0.00 18 ILE A O 9
ATOM 12253 N N . ARG A 1 19 ? -7.601 -25.281 -9.985 1.00 0.00 19 ARG A N 9
ATOM 12254 C CA . ARG A 1 19 ? -7.937 -24.342 -11.042 1.00 0.00 19 ARG A CA 9
ATOM 12255 C C . ARG A 1 19 ? -6.686 -23.974 -11.842 1.00 0.00 19 ARG A C 9
ATOM 12256 O O . ARG A 1 19 ? -5.596 -24.468 -11.558 1.00 0.00 19 ARG A O 9
ATOM 12277 N N . GLU A 1 20 ? -6.885 -23.109 -12.825 1.00 0.00 20 GLU A N 9
ATOM 12278 C CA . GLU A 1 20 ? -5.786 -22.668 -13.668 1.00 0.00 20 GLU A CA 9
ATOM 12279 C C . GLU A 1 20 ? -5.669 -21.143 -13.633 1.00 0.00 20 GLU A C 9
ATOM 12280 O O . GLU A 1 20 ? -6.599 -20.455 -13.215 1.00 0.00 20 GLU A O 9
ATOM 12292 N N . ALA A 1 21 ? -4.518 -20.660 -14.077 1.00 0.00 21 ALA A N 9
ATOM 12293 C CA . ALA A 1 21 ? -4.267 -19.228 -14.103 1.00 0.00 21 ALA A CA 9
ATOM 12294 C C . ALA A 1 21 ? -3.285 -18.906 -15.231 1.00 0.00 21 ALA A C 9
ATOM 12295 O O . ALA A 1 21 ? -2.504 -19.763 -15.642 1.00 0.00 21 ALA A O 9
ATOM 12302 N N . GLY A 1 22 ? -3.356 -17.670 -15.699 1.00 0.00 22 GLY A N 9
ATOM 12303 C CA . GLY A 1 22 ? -2.483 -17.224 -16.772 1.00 0.00 22 GLY A CA 9
ATOM 12304 C C . GLY A 1 22 ? -3.129 -16.087 -17.568 1.00 0.00 22 GLY A C 9
ATOM 12305 O O . GLY A 1 22 ? -2.684 -14.944 -17.495 1.00 0.00 22 GLY A O 9
ATOM 12309 N N . SER A 1 23 ? -4.168 -16.442 -18.309 1.00 0.00 23 SER A N 9
ATOM 12310 C CA . SER A 1 23 ? -4.879 -15.467 -19.117 1.00 0.00 23 SER A CA 9
ATOM 12311 C C . SER A 1 23 ? -5.518 -14.408 -18.218 1.00 0.00 23 SER A C 9
ATOM 12312 O O . SER A 1 23 ? -5.630 -14.601 -17.008 1.00 0.00 23 SER A O 9
ATOM 12320 N N . GLU A 1 24 ? -5.923 -13.312 -18.843 1.00 0.00 24 GLU A N 9
ATOM 12321 C CA . GLU A 1 24 ? -6.549 -12.223 -18.114 1.00 0.00 24 GLU A CA 9
ATOM 12322 C C . GLU A 1 24 ? -5.851 -12.015 -16.768 1.00 0.00 24 GLU A C 9
ATOM 12323 O O . GLU A 1 24 ? -6.306 -12.524 -15.744 1.00 0.00 24 GLU A O 9
ATOM 12335 N N . ASP A 1 25 ? -4.759 -11.267 -16.813 1.00 0.00 25 ASP A N 9
ATOM 12336 C CA . ASP A 1 25 ? -3.995 -10.986 -15.610 1.00 0.00 25 ASP A CA 9
ATOM 12337 C C . ASP A 1 25 ? -3.052 -9.811 -15.872 1.00 0.00 25 ASP A C 9
ATOM 12338 O O . ASP A 1 25 ? -2.011 -9.975 -16.507 1.00 0.00 25 ASP A O 9
ATOM 12347 N N . ILE A 1 26 ? -3.449 -8.651 -15.372 1.00 0.00 26 ILE A N 9
ATOM 12348 C CA . ILE A 1 26 ? -2.652 -7.447 -15.544 1.00 0.00 26 ILE A CA 9
ATOM 12349 C C . ILE A 1 26 ? -1.576 -7.393 -14.456 1.00 0.00 26 ILE A C 9
ATOM 12350 O O . ILE A 1 26 ? -1.836 -6.935 -13.345 1.00 0.00 26 ILE A O 9
ATOM 12366 N N . ILE A 1 27 ? -0.393 -7.866 -14.816 1.00 0.00 27 ILE A N 9
ATOM 12367 C CA . ILE A 1 27 ? 0.722 -7.877 -13.885 1.00 0.00 27 ILE A CA 9
ATOM 12368 C C . ILE A 1 27 ? 1.410 -6.511 -13.904 1.00 0.00 27 ILE A C 9
ATOM 12369 O O . ILE A 1 27 ? 1.784 -6.015 -14.966 1.00 0.00 27 ILE A O 9
ATOM 12385 N N . VAL A 1 28 ? 1.557 -5.941 -12.717 1.00 0.00 28 VAL A N 9
ATOM 12386 C CA . VAL A 1 28 ? 2.193 -4.642 -12.583 1.00 0.00 28 VAL A CA 9
ATOM 12387 C C . VAL A 1 28 ? 3.200 -4.687 -11.432 1.00 0.00 28 VAL A C 9
ATOM 12388 O O . VAL A 1 28 ? 2.887 -5.177 -10.349 1.00 0.00 28 VAL A O 9
ATOM 12401 N N . VAL A 1 29 ? 4.388 -4.169 -11.707 1.00 0.00 29 VAL A N 9
ATOM 12402 C CA . VAL A 1 29 ? 5.442 -4.145 -10.708 1.00 0.00 29 VAL A CA 9
ATOM 12403 C C . VAL A 1 29 ? 5.377 -2.826 -9.936 1.00 0.00 29 VAL A C 9
ATOM 12404 O O . VAL A 1 29 ? 5.195 -1.763 -10.529 1.00 0.00 29 VAL A O 9
ATOM 12417 N N . ALA A 1 30 ? 5.528 -2.936 -8.625 1.00 0.00 30 ALA A N 9
ATOM 12418 C CA . ALA A 1 30 ? 5.488 -1.765 -7.765 1.00 0.00 30 ALA A CA 9
ATOM 12419 C C . ALA A 1 30 ? 6.711 -0.890 -8.046 1.00 0.00 30 ALA A C 9
ATOM 12420 O O . ALA A 1 30 ? 7.845 -1.314 -7.831 1.00 0.00 30 ALA A O 9
ATOM 12427 N N . LEU A 1 31 ? 6.438 0.317 -8.522 1.00 0.00 31 LEU A N 9
ATOM 12428 C CA . LEU A 1 31 ? 7.502 1.255 -8.835 1.00 0.00 31 LEU A CA 9
ATOM 12429 C C . LEU A 1 31 ? 8.099 1.796 -7.534 1.00 0.00 31 LEU A C 9
ATOM 12430 O O . LEU A 1 31 ? 9.241 2.251 -7.511 1.00 0.00 31 LEU A O 9
ATOM 12446 N N . TYR A 1 32 ? 7.298 1.728 -6.480 1.00 0.00 32 TYR A N 9
ATOM 12447 C CA . TYR A 1 32 ? 7.732 2.205 -5.178 1.00 0.00 32 TYR A CA 9
ATOM 12448 C C . TYR A 1 32 ? 7.012 1.459 -4.053 1.00 0.00 32 TYR A C 9
ATOM 12449 O O . TYR A 1 32 ? 5.864 1.047 -4.212 1.00 0.00 32 TYR A O 9
ATOM 12467 N N . ASP A 1 33 ? 7.716 1.307 -2.941 1.00 0.00 33 ASP A N 9
ATOM 12468 C CA . ASP A 1 33 ? 7.159 0.618 -1.790 1.00 0.00 33 ASP A CA 9
ATOM 12469 C C . ASP A 1 33 ? 5.848 1.293 -1.383 1.00 0.00 33 ASP A C 9
ATOM 12470 O O . ASP A 1 33 ? 5.697 2.505 -1.528 1.00 0.00 33 ASP A O 9
ATOM 12479 N N . TYR A 1 34 ? 4.930 0.478 -0.881 1.00 0.00 34 TYR A N 9
ATOM 12480 C CA . TYR A 1 34 ? 3.637 0.981 -0.452 1.00 0.00 34 TYR A CA 9
ATOM 12481 C C . TYR A 1 34 ? 3.083 0.151 0.708 1.00 0.00 34 TYR A C 9
ATOM 12482 O O . TYR A 1 34 ? 2.954 -1.066 0.599 1.00 0.00 34 TYR A O 9
ATOM 12500 N N . GLU A 1 35 ? 2.770 0.845 1.793 1.00 0.00 35 GLU A N 9
ATOM 12501 C CA . GLU A 1 35 ? 2.234 0.188 2.973 1.00 0.00 35 GLU A CA 9
ATOM 12502 C C . GLU A 1 35 ? 0.783 0.616 3.205 1.00 0.00 35 GLU A C 9
ATOM 12503 O O . GLU A 1 35 ? 0.443 1.108 4.279 1.00 0.00 35 GLU A O 9
ATOM 12515 N N . ALA A 1 36 ? -0.031 0.413 2.180 1.00 0.00 36 ALA A N 9
ATOM 12516 C CA . ALA A 1 36 ? -1.437 0.772 2.260 1.00 0.00 36 ALA A CA 9
ATOM 12517 C C . ALA A 1 36 ? -1.578 2.101 3.005 1.00 0.00 36 ALA A C 9
ATOM 12518 O O . ALA A 1 36 ? -1.778 2.117 4.219 1.00 0.00 36 ALA A O 9
ATOM 12525 N N . ILE A 1 37 ? -1.470 3.182 2.247 1.00 0.00 37 ILE A N 9
ATOM 12526 C CA . ILE A 1 37 ? -1.583 4.512 2.821 1.00 0.00 37 ILE A CA 9
ATOM 12527 C C . ILE A 1 37 ? -2.949 4.658 3.494 1.00 0.00 37 ILE A C 9
ATOM 12528 O O . ILE A 1 37 ? -3.039 5.126 4.630 1.00 0.00 37 ILE A O 9
ATOM 12544 N N . HIS A 1 38 ? -3.978 4.249 2.768 1.00 0.00 38 HIS A N 9
ATOM 12545 C CA . HIS A 1 38 ? -5.335 4.328 3.281 1.00 0.00 38 HIS A CA 9
ATOM 12546 C C . HIS A 1 38 ? -5.723 2.990 3.914 1.00 0.00 38 HIS A C 9
ATOM 12547 O O . HIS A 1 38 ? -4.857 2.191 4.265 1.00 0.00 38 HIS A O 9
ATOM 12561 N N . HIS A 1 39 ? -7.027 2.788 4.040 1.00 0.00 39 HIS A N 9
ATOM 12562 C CA . HIS A 1 39 ? -7.540 1.561 4.625 1.00 0.00 39 HIS A CA 9
ATOM 12563 C C . HIS A 1 39 ? -7.815 0.542 3.518 1.00 0.00 39 HIS A C 9
ATOM 12564 O O . HIS A 1 39 ? -7.278 -0.566 3.542 1.00 0.00 39 HIS A O 9
ATOM 12578 N N . GLU A 1 40 ? -8.650 0.950 2.575 1.00 0.00 40 GLU A N 9
ATOM 12579 C CA . GLU A 1 40 ? -9.004 0.086 1.461 1.00 0.00 40 GLU A CA 9
ATOM 12580 C C . GLU A 1 40 ? -7.905 0.117 0.396 1.00 0.00 40 GLU A C 9
ATOM 12581 O O . GLU A 1 40 ? -8.055 0.770 -0.635 1.00 0.00 40 GLU A O 9
ATOM 12593 N N . ASP A 1 41 ? -6.826 -0.595 0.683 1.00 0.00 41 ASP A N 9
ATOM 12594 C CA . ASP A 1 41 ? -5.704 -0.657 -0.237 1.00 0.00 41 ASP A CA 9
ATOM 12595 C C . ASP A 1 41 ? -4.754 -1.776 0.198 1.00 0.00 41 ASP A C 9
ATOM 12596 O O . ASP A 1 41 ? -4.690 -2.117 1.378 1.00 0.00 41 ASP A O 9
ATOM 12605 N N . LEU A 1 42 ? -4.039 -2.314 -0.778 1.00 0.00 42 LEU A N 9
ATOM 12606 C CA . LEU A 1 42 ? -3.095 -3.387 -0.511 1.00 0.00 42 LEU A CA 9
ATOM 12607 C C . LEU A 1 42 ? -1.693 -2.797 -0.348 1.00 0.00 42 LEU A C 9
ATOM 12608 O O . LEU A 1 42 ? -1.379 -1.762 -0.932 1.00 0.00 42 LEU A O 9
ATOM 12624 N N . SER A 1 43 ? -0.887 -3.484 0.449 1.00 0.00 43 SER A N 9
ATOM 12625 C CA . SER A 1 43 ? 0.475 -3.041 0.697 1.00 0.00 43 SER A CA 9
ATOM 12626 C C . SER A 1 43 ? 1.460 -3.922 -0.075 1.00 0.00 43 SER A C 9
ATOM 12627 O O . SER A 1 43 ? 1.284 -5.138 -0.149 1.00 0.00 43 SER A O 9
ATOM 12635 N N . PHE A 1 44 ? 2.474 -3.275 -0.629 1.00 0.00 44 PHE A N 9
ATOM 12636 C CA . PHE A 1 44 ? 3.487 -3.985 -1.392 1.00 0.00 44 PHE A CA 9
ATOM 12637 C C . PHE A 1 44 ? 4.855 -3.314 -1.244 1.00 0.00 44 PHE A C 9
ATOM 12638 O O . PHE A 1 44 ? 5.020 -2.408 -0.429 1.00 0.00 44 PHE A O 9
ATOM 12655 N N . GLN A 1 45 ? 5.799 -3.786 -2.045 1.00 0.00 45 GLN A N 9
ATOM 12656 C CA . GLN A 1 45 ? 7.147 -3.244 -2.012 1.00 0.00 45 GLN A CA 9
A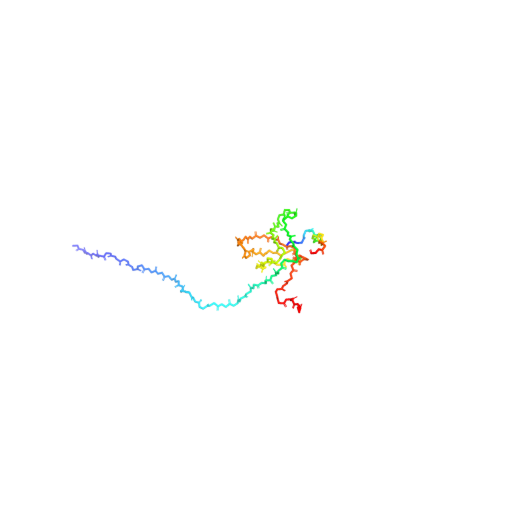TOM 12657 C C . GLN A 1 45 ? 7.612 -2.895 -3.428 1.00 0.00 45 GLN A C 9
ATOM 12658 O O . GLN A 1 45 ? 7.093 -3.431 -4.406 1.00 0.00 45 GLN A O 9
ATOM 12672 N N . LYS A 1 46 ? 8.585 -1.999 -3.492 1.00 0.00 46 LYS A N 9
ATOM 12673 C CA . LYS A 1 46 ? 9.127 -1.572 -4.771 1.00 0.00 46 LYS A CA 9
ATOM 12674 C C . LYS A 1 46 ? 9.814 -2.757 -5.451 1.00 0.00 46 LYS A C 9
ATOM 12675 O O . LYS A 1 46 ? 10.942 -3.107 -5.106 1.00 0.00 46 LYS A O 9
ATOM 12694 N N . GLY A 1 47 ? 9.106 -3.344 -6.404 1.00 0.00 47 GLY A N 9
ATOM 12695 C CA . GLY A 1 47 ? 9.635 -4.484 -7.136 1.00 0.00 47 GLY A CA 9
ATOM 12696 C C . GLY A 1 47 ? 8.724 -5.703 -6.983 1.00 0.00 47 GLY A C 9
ATOM 12697 O O . GLY A 1 47 ? 9.058 -6.795 -7.441 1.00 0.00 47 GLY A O 9
ATOM 12701 N N . ASP A 1 48 ? 7.589 -5.478 -6.338 1.00 0.00 48 ASP A N 9
ATOM 12702 C CA . ASP A 1 48 ? 6.626 -6.544 -6.119 1.00 0.00 48 ASP A CA 9
ATOM 12703 C C . ASP A 1 48 ? 5.649 -6.592 -7.294 1.00 0.00 48 ASP A C 9
ATOM 12704 O O . ASP A 1 48 ? 5.335 -5.562 -7.888 1.00 0.00 48 ASP A O 9
ATOM 12713 N N . GLN A 1 49 ? 5.196 -7.800 -7.597 1.00 0.00 49 GLN A N 9
ATOM 12714 C CA . GLN A 1 49 ? 4.261 -7.996 -8.692 1.00 0.00 49 GLN A CA 9
ATOM 12715 C C . GLN A 1 49 ? 2.874 -8.347 -8.148 1.00 0.00 49 GLN A C 9
ATOM 12716 O O . GLN A 1 49 ? 2.751 -9.140 -7.216 1.00 0.00 49 GLN A O 9
ATOM 12730 N N . MET A 1 50 ? 1.865 -7.738 -8.755 1.00 0.00 50 MET A N 9
ATOM 12731 C CA . MET A 1 50 ? 0.492 -7.975 -8.343 1.00 0.00 50 MET A CA 9
ATOM 12732 C C . MET A 1 50 ? -0.394 -8.291 -9.550 1.00 0.00 50 MET A C 9
ATOM 12733 O O . MET A 1 50 ? -0.153 -7.794 -10.649 1.00 0.00 50 MET A O 9
ATOM 12747 N N . VAL A 1 51 ? -1.403 -9.114 -9.303 1.00 0.00 51 VAL A N 9
ATOM 12748 C CA . VAL A 1 51 ? -2.327 -9.502 -10.356 1.00 0.00 51 VAL A CA 9
ATOM 12749 C C . VAL A 1 51 ? -3.552 -8.586 -10.316 1.00 0.00 51 VAL A C 9
ATOM 12750 O O . VAL A 1 51 ? -4.487 -8.825 -9.554 1.00 0.00 51 VAL A O 9
ATOM 12763 N N . VAL A 1 52 ? -3.506 -7.554 -11.147 1.00 0.00 52 VAL A N 9
ATOM 12764 C CA . VAL A 1 52 ? -4.600 -6.600 -11.216 1.00 0.00 52 VAL A CA 9
ATOM 12765 C C . VAL A 1 52 ? -5.872 -7.322 -11.668 1.00 0.00 52 VAL A C 9
ATOM 12766 O O . VAL A 1 52 ? -5.899 -7.926 -12.739 1.00 0.00 52 VAL A O 9
ATOM 12779 N N . LEU A 1 53 ? -6.893 -7.233 -10.829 1.00 0.00 53 LEU A N 9
ATOM 12780 C CA . LEU A 1 53 ? -8.165 -7.870 -11.130 1.00 0.00 53 LEU A CA 9
ATOM 12781 C C . LEU A 1 53 ? -9.155 -6.813 -11.622 1.00 0.00 53 LEU A C 9
ATOM 12782 O O . LEU A 1 53 ? -9.764 -6.973 -12.679 1.00 0.00 53 LEU A O 9
ATOM 12798 N N . GLU A 1 54 ? -9.286 -5.757 -10.834 1.00 0.00 54 GLU A N 9
ATOM 12799 C CA . GLU A 1 54 ? -10.192 -4.674 -11.176 1.00 0.00 54 GLU A CA 9
ATOM 12800 C C . GLU A 1 54 ? -9.413 -3.372 -11.374 1.00 0.00 54 GLU A C 9
ATOM 12801 O O . GLU A 1 54 ? -8.484 -3.080 -10.624 1.00 0.00 54 GLU A O 9
ATOM 12813 N N . GLU A 1 55 ? -9.821 -2.625 -12.390 1.00 0.00 55 GLU A N 9
ATOM 12814 C CA . GLU A 1 55 ? -9.172 -1.362 -12.696 1.00 0.00 55 GLU A CA 9
ATOM 12815 C C . GLU A 1 55 ? -10.219 -0.274 -12.947 1.00 0.00 55 GLU A C 9
ATOM 12816 O O . GLU A 1 55 ? -10.395 0.176 -14.078 1.00 0.00 55 GLU A O 9
ATOM 12828 N N . SER A 1 56 ? -10.888 0.116 -11.872 1.00 0.00 56 SER A N 9
ATOM 12829 C CA . SER A 1 56 ? -11.914 1.142 -11.959 1.00 0.00 56 SER A CA 9
ATOM 12830 C C . SER A 1 56 ? -11.367 2.367 -12.695 1.00 0.00 56 SER A C 9
ATOM 12831 O O . SER A 1 56 ? -11.865 2.731 -13.759 1.00 0.00 56 SER A O 9
ATOM 12839 N N . GLY A 1 57 ? -10.349 2.970 -12.098 1.00 0.00 57 GLY A N 9
ATOM 12840 C CA . GLY A 1 57 ? -9.729 4.147 -12.682 1.00 0.00 57 GLY A CA 9
ATOM 12841 C C . GLY A 1 57 ? -8.221 4.160 -12.419 1.00 0.00 57 GLY A C 9
ATOM 12842 O O . GLY A 1 57 ? -7.437 3.715 -13.255 1.00 0.00 57 GLY A O 9
ATOM 12846 N N . GLU A 1 58 ? -7.862 4.675 -11.251 1.00 0.00 58 GLU A N 9
ATOM 12847 C CA . GLU A 1 58 ? -6.462 4.752 -10.868 1.00 0.00 58 GLU A CA 9
ATOM 12848 C C . GLU A 1 58 ? -6.080 3.542 -10.013 1.00 0.00 58 GLU A C 9
ATOM 12849 O O . GLU A 1 58 ? -5.284 2.706 -10.436 1.00 0.00 58 GLU A O 9
ATOM 12861 N N . TRP A 1 59 ? -6.663 3.489 -8.824 1.00 0.00 59 TRP A N 9
ATOM 12862 C CA . TRP A 1 59 ? -6.393 2.396 -7.906 1.00 0.00 59 TRP A CA 9
ATOM 12863 C C . TRP A 1 59 ? -7.030 1.129 -8.479 1.00 0.00 59 TRP A C 9
ATOM 12864 O O . TRP A 1 59 ? -8.202 1.134 -8.853 1.00 0.00 59 TRP A O 9
ATOM 12885 N N . TRP A 1 60 ? -6.230 0.074 -8.529 1.00 0.00 60 TRP A N 9
ATOM 12886 C CA . TRP A 1 60 ? -6.702 -1.198 -9.050 1.00 0.00 60 TRP A CA 9
ATOM 12887 C C . TRP A 1 60 ? -6.623 -2.229 -7.922 1.00 0.00 60 TRP A C 9
ATOM 12888 O O . TRP A 1 60 ? -5.803 -2.100 -7.014 1.00 0.00 60 TRP A O 9
ATOM 12909 N N . LYS A 1 61 ? -7.487 -3.230 -8.017 1.00 0.00 61 LYS A N 9
ATOM 12910 C CA . LYS A 1 61 ? -7.526 -4.282 -7.016 1.00 0.00 61 LYS A CA 9
ATOM 12911 C C . LYS A 1 61 ? -6.734 -5.491 -7.522 1.00 0.00 61 LYS A C 9
ATOM 12912 O O . LYS A 1 61 ? -7.258 -6.306 -8.280 1.00 0.00 61 LYS A O 9
ATOM 12931 N N . ALA A 1 62 ? -5.487 -5.567 -7.082 1.00 0.00 62 ALA A N 9
ATOM 12932 C CA . ALA A 1 62 ? -4.620 -6.663 -7.480 1.00 0.00 62 ALA A CA 9
ATOM 12933 C C . ALA A 1 62 ? -4.271 -7.504 -6.252 1.00 0.00 62 ALA A C 9
ATOM 12934 O O . ALA A 1 62 ? -4.526 -7.094 -5.121 1.00 0.00 62 ALA A O 9
ATOM 12941 N N . ARG A 1 63 ? -3.692 -8.667 -6.515 1.00 0.00 63 ARG A N 9
ATOM 12942 C CA . ARG A 1 63 ? -3.306 -9.570 -5.445 1.00 0.00 63 ARG A CA 9
ATOM 12943 C C . ARG A 1 63 ? -1.787 -9.757 -5.431 1.00 0.00 63 ARG A C 9
ATOM 12944 O O . ARG A 1 63 ? -1.197 -10.153 -6.434 1.00 0.00 63 ARG A O 9
ATOM 12965 N N . SER A 1 64 ? -1.197 -9.462 -4.281 1.00 0.00 64 SER A N 9
ATOM 12966 C CA . SER A 1 64 ? 0.241 -9.593 -4.122 1.00 0.00 64 SER A CA 9
ATOM 12967 C C . SER A 1 64 ? 0.682 -11.009 -4.496 1.00 0.00 64 SER A C 9
ATOM 12968 O O . SER A 1 64 ? 0.074 -11.987 -4.064 1.00 0.00 64 SER A O 9
ATOM 12976 N N . LEU A 1 65 ? 1.737 -11.074 -5.295 1.00 0.00 65 LEU A N 9
ATOM 12977 C CA . LEU A 1 65 ? 2.267 -12.355 -5.732 1.00 0.00 65 LEU A CA 9
ATOM 12978 C C . LEU A 1 65 ? 3.335 -12.824 -4.743 1.00 0.00 65 LEU A C 9
ATOM 12979 O O . LEU A 1 65 ? 4.208 -13.617 -5.095 1.00 0.00 65 LEU A O 9
ATOM 12995 N N . ALA A 1 66 ? 3.232 -12.314 -3.524 1.00 0.00 66 ALA A N 9
ATOM 12996 C CA . ALA A 1 66 ? 4.179 -12.672 -2.481 1.00 0.00 66 ALA A CA 9
ATOM 12997 C C . ALA A 1 66 ? 3.426 -13.312 -1.313 1.00 0.00 66 ALA A C 9
ATOM 12998 O O . ALA A 1 66 ? 3.906 -14.273 -0.713 1.00 0.00 66 ALA A O 9
ATOM 13005 N N . THR A 1 67 ? 2.259 -12.756 -1.025 1.00 0.00 67 THR A N 9
ATOM 13006 C CA . THR A 1 67 ? 1.436 -13.261 0.059 1.00 0.00 67 THR A CA 9
ATOM 13007 C C . THR A 1 67 ? 0.059 -13.673 -0.464 1.00 0.00 67 THR A C 9
ATOM 13008 O O . THR A 1 67 ? -0.763 -14.199 0.287 1.00 0.00 67 THR A O 9
ATOM 13019 N N . ARG A 1 68 ? -0.152 -13.420 -1.747 1.00 0.00 68 ARG A N 9
ATOM 13020 C CA . ARG A 1 68 ? -1.415 -13.758 -2.379 1.00 0.00 68 ARG A CA 9
ATOM 13021 C C . ARG A 1 68 ? -2.551 -12.929 -1.775 1.00 0.00 68 ARG A C 9
ATOM 13022 O O . ARG A 1 68 ? -3.717 -13.306 -1.867 1.00 0.00 68 ARG A O 9
ATOM 13043 N N . LYS A 1 69 ? -2.168 -11.813 -1.171 1.00 0.00 69 LYS A N 9
ATOM 13044 C CA . LYS A 1 69 ? -3.139 -10.926 -0.553 1.00 0.00 69 LYS A CA 9
ATOM 13045 C C . LYS A 1 69 ? -3.967 -10.243 -1.644 1.00 0.00 69 LYS A C 9
ATOM 13046 O O . LYS A 1 69 ? -3.731 -10.456 -2.832 1.00 0.00 69 LYS A O 9
ATOM 13065 N N . GLU A 1 70 ? -4.919 -9.435 -1.201 1.00 0.00 70 GLU A N 9
ATOM 13066 C CA . GLU A 1 70 ? -5.784 -8.720 -2.124 1.00 0.00 70 GLU A CA 9
ATOM 13067 C C . GLU A 1 70 ? -6.138 -7.343 -1.560 1.00 0.00 70 GLU A C 9
ATOM 13068 O O . GLU A 1 70 ? -6.244 -7.173 -0.346 1.00 0.00 70 GLU A O 9
ATOM 13080 N N . GLY A 1 71 ? -6.313 -6.394 -2.469 1.00 0.00 71 GLY A N 9
ATOM 13081 C CA . GLY A 1 71 ? -6.653 -5.037 -2.076 1.00 0.00 71 GLY A CA 9
ATOM 13082 C C . GLY A 1 71 ? -6.321 -4.044 -3.192 1.00 0.00 71 GLY A C 9
ATOM 13083 O O . GLY A 1 71 ? -5.595 -4.377 -4.128 1.00 0.00 71 GLY A O 9
ATOM 13087 N N . TYR A 1 72 ? -6.869 -2.846 -3.057 1.00 0.00 72 TYR A N 9
ATOM 13088 C CA . TYR A 1 72 ? -6.640 -1.803 -4.042 1.00 0.00 72 TYR A CA 9
ATOM 13089 C C . TYR A 1 72 ? -5.216 -1.252 -3.938 1.00 0.00 72 TYR A C 9
ATOM 13090 O O . TYR A 1 72 ? -4.698 -1.064 -2.837 1.00 0.00 72 TYR A O 9
ATOM 13108 N N . ILE A 1 73 ? -4.622 -1.012 -5.097 1.00 0.00 73 ILE A N 9
ATOM 13109 C CA . ILE A 1 73 ? -3.268 -0.488 -5.150 1.00 0.00 73 ILE A CA 9
ATOM 13110 C C . ILE A 1 73 ? -3.212 0.667 -6.151 1.00 0.00 73 ILE A C 9
ATOM 13111 O O . ILE A 1 73 ? -3.985 0.703 -7.108 1.00 0.00 73 ILE A O 9
ATOM 13127 N N . PRO A 1 74 ? -2.264 1.608 -5.892 1.00 0.00 74 PRO A N 9
ATOM 13128 C CA . PRO A 1 74 ? -2.096 2.762 -6.759 1.00 0.00 74 PRO A CA 9
ATOM 13129 C C . PRO A 1 74 ? -1.399 2.369 -8.063 1.00 0.00 74 PRO A C 9
ATOM 13130 O O . PRO A 1 74 ? -0.365 1.704 -8.043 1.00 0.00 74 PRO A O 9
ATOM 13141 N N . SER A 1 75 ? -1.994 2.800 -9.167 1.00 0.00 75 SER A N 9
ATOM 13142 C CA . SER A 1 75 ? -1.442 2.502 -10.478 1.00 0.00 75 SER A CA 9
ATOM 13143 C C . SER A 1 75 ? -0.220 3.382 -10.744 1.00 0.00 75 SER A C 9
ATOM 13144 O O . SER A 1 75 ? 0.665 3.008 -11.512 1.00 0.00 75 SER A O 9
ATOM 13152 N N . ASN A 1 76 ? -0.209 4.537 -10.093 1.00 0.00 76 ASN A N 9
ATOM 13153 C CA . ASN A 1 76 ? 0.890 5.474 -10.251 1.00 0.00 76 ASN A CA 9
ATOM 13154 C C . ASN A 1 76 ? 2.123 4.933 -9.522 1.00 0.00 76 ASN A C 9
ATOM 13155 O O . ASN A 1 76 ? 3.203 5.513 -9.611 1.00 0.00 76 ASN A O 9
ATOM 13166 N N . TYR A 1 77 ? 1.918 3.829 -8.819 1.00 0.00 77 TYR A N 9
ATOM 13167 C CA . TYR A 1 77 ? 2.999 3.205 -8.077 1.00 0.00 77 TYR A CA 9
ATOM 13168 C C . TYR A 1 77 ? 3.335 1.827 -8.651 1.00 0.00 77 TYR A C 9
ATOM 13169 O O . TYR A 1 77 ? 4.147 1.096 -8.087 1.00 0.00 77 TYR A O 9
ATOM 13187 N N . VAL A 1 78 ? 2.692 1.514 -9.767 1.00 0.00 78 VAL A N 9
ATOM 13188 C CA . VAL A 1 78 ? 2.912 0.237 -10.425 1.00 0.00 78 VAL A CA 9
ATOM 13189 C C . VAL A 1 78 ? 3.276 0.480 -11.891 1.00 0.00 78 VAL A C 9
ATOM 13190 O O . VAL A 1 78 ? 3.199 1.608 -12.375 1.00 0.00 78 VAL A O 9
ATOM 13203 N N . ALA A 1 79 ? 3.663 -0.598 -12.557 1.00 0.00 79 ALA A N 9
ATOM 13204 C CA . ALA A 1 79 ? 4.040 -0.516 -13.959 1.00 0.00 79 ALA A CA 9
ATOM 13205 C C . ALA A 1 79 ? 3.916 -1.901 -14.596 1.00 0.00 79 ALA A C 9
ATOM 13206 O O . ALA A 1 79 ? 4.701 -2.799 -14.296 1.00 0.00 79 ALA A O 9
ATOM 13213 N N . ARG A 1 80 ? 2.924 -2.031 -15.465 1.00 0.00 80 ARG A N 9
ATOM 13214 C CA . ARG A 1 80 ? 2.687 -3.291 -16.148 1.00 0.00 80 ARG A CA 9
ATOM 13215 C C . ARG A 1 80 ? 4.016 -3.958 -16.507 1.00 0.00 80 ARG A C 9
ATOM 13216 O O . ARG A 1 80 ? 4.953 -3.289 -16.944 1.00 0.00 80 ARG A O 9
ATOM 13237 N N . VAL A 1 81 ? 4.057 -5.268 -16.310 1.00 0.00 81 VAL A N 9
ATOM 13238 C CA . VAL A 1 81 ? 5.257 -6.032 -16.607 1.00 0.00 81 VAL A CA 9
ATOM 13239 C C . VAL A 1 81 ? 5.587 -5.896 -18.095 1.00 0.00 81 VAL A C 9
ATOM 13240 O O . VAL A 1 81 ? 6.755 -5.909 -18.479 1.00 0.00 81 VAL A O 9
ATOM 13253 N N . ASP A 1 82 ? 4.537 -5.768 -18.893 1.00 0.00 82 ASP A N 9
ATOM 13254 C CA . ASP A 1 82 ? 4.701 -5.630 -20.329 1.00 0.00 82 ASP A CA 9
ATOM 13255 C C . ASP A 1 82 ? 4.895 -4.152 -20.676 1.00 0.00 82 ASP A C 9
ATOM 13256 O O . ASP A 1 82 ? 4.840 -3.772 -21.845 1.00 0.00 82 ASP A O 9
ATOM 13265 N N . SER A 1 83 ? 5.121 -3.358 -19.639 1.00 0.00 83 SER A N 9
ATOM 13266 C CA . SER A 1 83 ? 5.325 -1.931 -19.820 1.00 0.00 83 SER A CA 9
ATOM 13267 C C . SER A 1 83 ? 6.722 -1.537 -19.337 1.00 0.00 83 SER A C 9
ATOM 13268 O O . SER A 1 83 ? 6.936 -0.408 -18.899 1.00 0.00 83 SER A O 9
ATOM 13276 N N . LEU A 1 84 ? 7.638 -2.490 -19.436 1.00 0.00 84 LEU A N 9
ATOM 13277 C CA . LEU A 1 84 ? 9.009 -2.257 -19.016 1.00 0.00 84 LEU A CA 9
ATOM 13278 C C . LEU A 1 84 ? 9.880 -2.007 -20.249 1.00 0.00 84 LEU A C 9
ATOM 13279 O O . LEU A 1 84 ? 9.697 -2.647 -21.283 1.00 0.00 84 LEU A O 9
ATOM 13295 N N . GLU A 1 85 ? 10.808 -1.072 -20.099 1.00 0.00 85 GLU A N 9
ATOM 13296 C CA . GLU A 1 85 ? 11.707 -0.730 -21.187 1.00 0.00 85 GLU A CA 9
ATOM 13297 C C . GLU A 1 85 ? 13.150 -1.077 -20.813 1.00 0.00 85 GLU A C 9
ATOM 13298 O O . GLU A 1 85 ? 13.921 -0.203 -20.421 1.00 0.00 85 GLU A O 9
ATOM 13310 N N . THR A 1 86 ? 13.470 -2.356 -20.948 1.00 0.00 86 THR A N 9
ATOM 13311 C CA . THR A 1 86 ? 14.806 -2.830 -20.629 1.00 0.00 86 THR A CA 9
ATOM 13312 C C . THR A 1 86 ? 15.857 -2.000 -21.369 1.00 0.00 86 THR A C 9
ATOM 13313 O O . THR A 1 86 ? 17.019 -1.961 -20.966 1.00 0.00 86 THR A O 9
ATOM 13330 N N . HIS B 2 2 ? -11.012 1.587 -7.321 1.00 0.00 120 HIS B N 9
ATOM 13331 C CA . HIS B 2 2 ? -11.906 2.721 -7.156 1.00 0.00 120 HIS B CA 9
ATOM 13332 C C . HIS B 2 2 ? -11.094 4.017 -7.149 1.00 0.00 120 HIS B C 9
ATOM 13333 O O . HIS B 2 2 ? -10.156 4.162 -6.366 1.00 0.00 120 HIS B O 9
ATOM 13347 N N . SER B 2 3 ? -11.485 4.929 -8.028 1.00 0.00 121 SER B N 9
ATOM 13348 C CA . SER B 2 3 ? -10.806 6.209 -8.133 1.00 0.00 121 SER B CA 9
ATOM 13349 C C . SER B 2 3 ? -11.571 7.273 -7.345 1.00 0.00 121 SER B C 9
ATOM 13350 O O . SER B 2 3 ? -12.193 8.157 -7.931 1.00 0.00 121 SER B O 9
ATOM 13358 N N . LYS B 2 4 ? -11.500 7.153 -6.027 1.00 0.00 122 LYS B N 9
ATOM 13359 C CA . LYS B 2 4 ? -12.178 8.094 -5.152 1.00 0.00 122 LYS B CA 9
ATOM 13360 C C . LYS B 2 4 ? -11.165 9.108 -4.618 1.00 0.00 122 LYS B C 9
ATOM 13361 O O . LYS B 2 4 ? -11.508 10.267 -4.383 1.00 0.00 122 LYS B O 9
ATOM 13380 N N . TYR B 2 5 ? -9.940 8.638 -4.444 1.00 0.00 123 TYR B N 9
ATOM 13381 C CA . TYR B 2 5 ? -8.875 9.489 -3.942 1.00 0.00 123 TYR B CA 9
ATOM 13382 C C . TYR B 2 5 ? -7.772 9.663 -4.989 1.00 0.00 123 TYR B C 9
ATOM 13383 O O . TYR B 2 5 ? -7.596 8.810 -5.857 1.00 0.00 123 TYR B O 9
ATOM 13401 N N . PRO B 2 6 ? -7.040 10.803 -4.869 1.00 0.00 124 PRO B N 9
ATOM 13402 C CA . PRO B 2 6 ? -5.960 11.099 -5.794 1.00 0.00 124 PRO B CA 9
ATOM 13403 C C . PRO B 2 6 ? -4.732 10.238 -5.497 1.00 0.00 124 PRO B C 9
ATOM 13404 O O . PRO B 2 6 ? -4.364 10.052 -4.337 1.00 0.00 124 PRO B O 9
ATOM 13415 N N . LEU B 2 7 ? -4.129 9.733 -6.564 1.00 0.00 125 LEU B N 9
ATOM 13416 C CA . LEU B 2 7 ? -2.949 8.895 -6.431 1.00 0.00 125 LEU B CA 9
ATOM 13417 C C . LEU B 2 7 ? -2.041 9.470 -5.343 1.00 0.00 125 LEU B C 9
ATOM 13418 O O . LEU B 2 7 ? -2.084 10.667 -5.061 1.00 0.00 125 LEU B O 9
ATOM 13434 N N . PRO B 2 8 ? -1.216 8.568 -4.746 1.00 0.00 126 PRO B N 9
ATOM 13435 C CA . PRO B 2 8 ? -0.299 8.972 -3.695 1.00 0.00 126 PRO B CA 9
ATOM 13436 C C . PRO B 2 8 ? 0.896 9.733 -4.274 1.00 0.00 126 PRO B C 9
ATOM 13437 O O . PRO B 2 8 ? 1.153 9.671 -5.476 1.00 0.00 126 PRO B O 9
ATOM 13448 N N . PRO B 2 9 ? 1.615 10.450 -3.369 1.00 0.00 127 PRO B N 9
ATOM 13449 C CA . PRO B 2 9 ? 2.777 11.221 -3.777 1.00 0.00 127 PRO B CA 9
ATOM 13450 C C . PRO B 2 9 ? 3.972 10.307 -4.052 1.00 0.00 127 PRO B C 9
ATOM 13451 O O . PRO B 2 9 ? 4.447 9.613 -3.155 1.00 0.00 127 PRO B O 9
ATOM 13462 N N . LEU B 2 10 ? 4.423 10.335 -5.298 1.00 0.00 128 LEU B N 9
ATOM 13463 C CA . LEU B 2 10 ? 5.554 9.517 -5.703 1.00 0.00 128 LEU B CA 9
ATOM 13464 C C . LEU B 2 10 ? 6.758 9.845 -4.818 1.00 0.00 128 LEU B C 9
ATOM 13465 O O . LEU B 2 10 ? 7.093 11.013 -4.628 1.00 0.00 128 LEU B O 9
ATOM 13481 N N . PRO B 2 11 ? 7.391 8.765 -4.286 1.00 0.00 129 PRO B N 9
ATOM 13482 C CA . PRO B 2 11 ? 8.551 8.926 -3.426 1.00 0.00 129 PRO B CA 9
ATOM 13483 C C . PRO B 2 11 ? 9.792 9.296 -4.242 1.00 0.00 129 PRO B C 9
ATOM 13484 O O . PRO B 2 11 ? 10.692 9.967 -3.739 1.00 0.00 129 PRO B O 9
ATOM 13495 N N . SER B 2 12 ? 9.799 8.844 -5.486 1.00 0.00 130 SER B N 9
ATOM 13496 C CA . SER B 2 12 ? 10.914 9.119 -6.376 1.00 0.00 130 SER B CA 9
ATOM 13497 C C . SER B 2 12 ? 12.209 8.567 -5.779 1.00 0.00 130 SER B C 9
ATOM 13498 O O . SER B 2 12 ? 12.666 9.037 -4.738 1.00 0.00 130 SER B O 9
ATOM 13506 N N . LEU B 2 13 ? 12.765 7.578 -6.463 1.00 0.00 131 LEU B N 9
ATOM 13507 C CA . LEU B 2 13 ? 13.998 6.957 -6.012 1.00 0.00 131 LEU B CA 9
ATOM 13508 C C . LEU B 2 13 ? 15.184 7.832 -6.422 1.00 0.00 131 LEU B C 9
ATOM 13509 O O . LEU B 2 13 ? 16.273 7.710 -5.862 1.00 0.00 131 LEU B O 9
ATOM 13528 N N . GLY A 1 1 ? 45.838 -35.046 8.026 1.00 0.00 1 GLY A N 10
ATOM 13529 C CA . GLY A 1 1 ? 44.677 -34.507 7.340 1.00 0.00 1 GLY A CA 10
ATOM 13530 C C . GLY A 1 1 ? 43.448 -35.393 7.563 1.00 0.00 1 GLY A C 10
ATOM 13531 O O . GLY A 1 1 ? 43.432 -36.551 7.148 1.00 0.00 1 GLY A O 10
ATOM 13535 N N . PRO A 1 2 ? 42.425 -34.798 8.232 1.00 0.00 2 PRO A N 10
ATOM 13536 C CA . PRO A 1 2 ? 41.196 -35.521 8.514 1.00 0.00 2 PRO A CA 10
ATOM 13537 C C . PRO A 1 2 ? 40.339 -35.658 7.254 1.00 0.00 2 PRO A C 10
ATOM 13538 O O . PRO A 1 2 ? 40.710 -35.165 6.190 1.00 0.00 2 PRO A O 10
ATOM 13549 N N . LEU A 1 3 ? 39.207 -36.327 7.416 1.00 0.00 3 LEU A N 10
ATOM 13550 C CA . LEU A 1 3 ? 38.294 -36.534 6.306 1.00 0.00 3 LEU A CA 10
ATOM 13551 C C . LEU A 1 3 ? 36.854 -36.375 6.798 1.00 0.00 3 LEU A C 10
ATOM 13552 O O . LEU A 1 3 ? 36.620 -36.190 7.992 1.00 0.00 3 LEU A O 10
ATOM 13568 N N . GLY A 1 4 ? 35.927 -36.455 5.855 1.00 0.00 4 GLY A N 10
ATOM 13569 C CA . GLY A 1 4 ? 34.517 -36.322 6.179 1.00 0.00 4 GLY A CA 10
ATOM 13570 C C . GLY A 1 4 ? 33.642 -36.744 4.997 1.00 0.00 4 GLY A C 10
ATOM 13571 O O . GLY A 1 4 ? 34.118 -37.397 4.068 1.00 0.00 4 GLY A O 10
ATOM 13575 N N . SER A 1 5 ? 32.377 -36.354 5.069 1.00 0.00 5 SER A N 10
ATOM 13576 C CA . SER A 1 5 ? 31.431 -36.685 4.016 1.00 0.00 5 SER A CA 10
ATOM 13577 C C . SER A 1 5 ? 30.376 -35.583 3.898 1.00 0.00 5 SER A C 10
ATOM 13578 O O . SER A 1 5 ? 29.367 -35.606 4.600 1.00 0.00 5 SER A O 10
ATOM 13586 N N . PRO A 1 6 ? 30.653 -34.619 2.978 1.00 0.00 6 PRO A N 10
ATOM 13587 C CA . PRO A 1 6 ? 29.740 -33.511 2.757 1.00 0.00 6 PRO A CA 10
ATOM 13588 C C . PRO A 1 6 ? 28.511 -33.962 1.965 1.00 0.00 6 PRO A C 10
ATOM 13589 O O . PRO A 1 6 ? 28.546 -34.991 1.292 1.00 0.00 6 PRO A O 10
ATOM 13600 N N . GLY A 1 7 ? 27.454 -33.171 2.072 1.00 0.00 7 GLY A N 10
ATOM 13601 C CA . GLY A 1 7 ? 26.217 -33.476 1.374 1.00 0.00 7 GLY A CA 10
ATOM 13602 C C . GLY A 1 7 ? 25.017 -32.836 2.077 1.00 0.00 7 GLY A C 10
ATOM 13603 O O . GLY A 1 7 ? 24.494 -33.387 3.044 1.00 0.00 7 GLY A O 10
ATOM 13607 N N . PRO A 1 8 ? 24.608 -31.650 1.551 1.00 0.00 8 PRO A N 10
ATOM 13608 C CA . PRO A 1 8 ? 23.481 -30.929 2.117 1.00 0.00 8 PRO A CA 10
ATOM 13609 C C . PRO A 1 8 ? 22.158 -31.596 1.737 1.00 0.00 8 PRO A C 10
ATOM 13610 O O . PRO A 1 8 ? 22.124 -32.470 0.873 1.00 0.00 8 PRO A O 10
ATOM 13621 N N . ASN A 1 9 ? 21.098 -31.156 2.402 1.00 0.00 9 ASN A N 10
ATOM 13622 C CA . ASN A 1 9 ? 19.776 -31.699 2.144 1.00 0.00 9 ASN A CA 10
ATOM 13623 C C . ASN A 1 9 ? 19.403 -31.450 0.681 1.00 0.00 9 ASN A C 10
ATOM 13624 O O . ASN A 1 9 ? 19.026 -32.377 -0.033 1.00 0.00 9 ASN A O 10
ATOM 13635 N N . SER A 1 10 ? 19.520 -30.193 0.280 1.00 0.00 10 SER A N 10
ATOM 13636 C CA . SER A 1 10 ? 19.200 -29.811 -1.086 1.00 0.00 10 SER A CA 10
ATOM 13637 C C . SER A 1 10 ? 17.826 -30.361 -1.475 1.00 0.00 10 SER A C 10
ATOM 13638 O O . SER A 1 10 ? 17.136 -30.957 -0.649 1.00 0.00 10 SER A O 10
ATOM 13646 N N . HIS A 1 11 ? 17.471 -30.142 -2.733 1.00 0.00 11 HIS A N 10
ATOM 13647 C CA . HIS A 1 11 ? 16.193 -30.608 -3.241 1.00 0.00 11 HIS A CA 10
ATOM 13648 C C . HIS A 1 11 ? 16.066 -30.247 -4.722 1.00 0.00 11 HIS A C 10
ATOM 13649 O O . HIS A 1 11 ? 17.033 -29.805 -5.341 1.00 0.00 11 HIS A O 10
ATOM 13663 N N . ASN A 1 12 ? 14.868 -30.450 -5.248 1.00 0.00 12 ASN A N 10
ATOM 13664 C CA . ASN A 1 12 ? 14.602 -30.151 -6.645 1.00 0.00 12 ASN A CA 10
ATOM 13665 C C . ASN A 1 12 ? 13.094 -30.002 -6.853 1.00 0.00 12 ASN A C 10
ATOM 13666 O O . ASN A 1 12 ? 12.338 -30.947 -6.632 1.00 0.00 12 ASN A O 10
ATOM 13677 N N . SER A 1 13 ? 12.702 -28.810 -7.277 1.00 0.00 13 SER A N 10
ATOM 13678 C CA . SER A 1 13 ? 11.298 -28.525 -7.517 1.00 0.00 13 SER A CA 10
ATOM 13679 C C . SER A 1 13 ? 11.148 -27.632 -8.750 1.00 0.00 13 SER A C 10
ATOM 13680 O O . SER A 1 13 ? 11.996 -26.780 -9.010 1.00 0.00 13 SER A O 10
ATOM 13688 N N . ASN A 1 14 ? 10.065 -27.859 -9.478 1.00 0.00 14 ASN A N 10
ATOM 13689 C CA . ASN A 1 14 ? 9.793 -27.086 -10.678 1.00 0.00 14 ASN A CA 10
ATOM 13690 C C . ASN A 1 14 ? 8.505 -27.595 -11.327 1.00 0.00 14 ASN A C 10
ATOM 13691 O O . ASN A 1 14 ? 8.207 -28.787 -11.274 1.00 0.00 14 ASN A O 10
ATOM 13702 N N . THR A 1 15 ? 7.773 -26.665 -11.924 1.00 0.00 15 THR A N 10
ATOM 13703 C CA . THR A 1 15 ? 6.523 -27.005 -12.583 1.00 0.00 15 THR A CA 10
ATOM 13704 C C . THR A 1 15 ? 6.794 -27.760 -13.885 1.00 0.00 15 THR A C 10
ATOM 13705 O O . THR A 1 15 ? 7.839 -27.574 -14.508 1.00 0.00 15 THR A O 10
ATOM 13716 N N . PRO A 1 16 ? 5.812 -28.618 -14.268 1.00 0.00 16 PRO A N 10
ATOM 13717 C CA . PRO A 1 16 ? 5.934 -29.402 -15.484 1.00 0.00 16 PRO A CA 10
ATOM 13718 C C . PRO A 1 16 ? 5.705 -28.532 -16.722 1.00 0.00 16 PRO A C 10
ATOM 13719 O O . PRO A 1 16 ? 5.778 -27.307 -16.647 1.00 0.00 16 PRO A O 10
ATOM 13730 N N . GLY A 1 17 ? 5.432 -29.200 -17.833 1.00 0.00 17 GLY A N 10
ATOM 13731 C CA . GLY A 1 17 ? 5.191 -28.504 -19.086 1.00 0.00 17 GLY A CA 10
ATOM 13732 C C . GLY A 1 17 ? 3.820 -27.824 -19.080 1.00 0.00 17 GLY A C 10
ATOM 13733 O O . GLY A 1 17 ? 2.852 -28.366 -19.610 1.00 0.00 17 GLY A O 10
ATOM 13737 N N . ILE A 1 18 ? 3.783 -26.645 -18.475 1.00 0.00 18 ILE A N 10
ATOM 13738 C CA . ILE A 1 18 ? 2.548 -25.886 -18.394 1.00 0.00 18 ILE A CA 10
ATOM 13739 C C . ILE A 1 18 ? 2.432 -24.975 -19.618 1.00 0.00 18 ILE A C 10
ATOM 13740 O O . ILE A 1 18 ? 3.406 -24.337 -20.015 1.00 0.00 18 ILE A O 10
ATOM 13756 N N . ARG A 1 19 ? 1.233 -24.944 -20.182 1.00 0.00 19 ARG A N 10
ATOM 13757 C CA . ARG A 1 19 ? 0.978 -24.121 -21.352 1.00 0.00 19 ARG A CA 10
ATOM 13758 C C . ARG A 1 19 ? 0.879 -22.647 -20.955 1.00 0.00 19 ARG A C 10
ATOM 13759 O O . ARG A 1 19 ? 1.001 -22.308 -19.779 1.00 0.00 19 ARG A O 10
ATOM 13780 N N . GLU A 1 20 ? 0.656 -21.811 -21.958 1.00 0.00 20 GLU A N 10
ATOM 13781 C CA . GLU A 1 20 ? 0.539 -20.381 -21.727 1.00 0.00 20 GLU A CA 10
ATOM 13782 C C . GLU A 1 20 ? -0.903 -19.923 -21.958 1.00 0.00 20 GLU A C 10
ATOM 13783 O O . GLU A 1 20 ? -1.602 -20.469 -22.811 1.00 0.00 20 GLU A O 10
ATOM 13795 N N . ALA A 1 21 ? -1.305 -18.926 -21.185 1.00 0.00 21 ALA A N 10
ATOM 13796 C CA . ALA A 1 21 ? -2.650 -18.388 -21.294 1.00 0.00 21 ALA A CA 10
ATOM 13797 C C . ALA A 1 21 ? -2.796 -17.192 -20.351 1.00 0.00 21 ALA A C 10
ATOM 13798 O O . ALA A 1 21 ? -2.526 -17.303 -19.156 1.00 0.00 21 ALA A O 10
ATOM 13805 N N . GLY A 1 22 ? -3.221 -16.075 -20.924 1.00 0.00 22 GLY A N 10
ATOM 13806 C CA . GLY A 1 22 ? -3.405 -14.860 -20.150 1.00 0.00 22 GLY A CA 10
ATOM 13807 C C . GLY A 1 22 ? -4.826 -14.316 -20.312 1.00 0.00 22 GLY A C 10
ATOM 13808 O O . GLY A 1 22 ? -5.014 -13.173 -20.723 1.00 0.00 22 GLY A O 10
ATOM 13812 N N . SER A 1 23 ? -5.791 -15.163 -19.981 1.00 0.00 23 SER A N 10
ATOM 13813 C CA . SER A 1 23 ? -7.189 -14.781 -20.085 1.00 0.00 23 SER A CA 10
ATOM 13814 C C . SER A 1 23 ? -7.368 -13.326 -19.650 1.00 0.00 23 SER A C 10
ATOM 13815 O O . SER A 1 23 ? -7.947 -12.523 -20.381 1.00 0.00 23 SER A O 10
ATOM 13823 N N . GLU A 1 24 ? -6.861 -13.029 -18.463 1.00 0.00 24 GLU A N 10
ATOM 13824 C CA . GLU A 1 24 ? -6.958 -11.684 -17.922 1.00 0.00 24 GLU A CA 10
ATOM 13825 C C . GLU A 1 24 ? -6.135 -11.567 -16.638 1.00 0.00 24 GLU A C 10
ATOM 13826 O O . GLU A 1 24 ? -6.591 -11.962 -15.566 1.00 0.00 24 GLU A O 10
ATOM 13838 N N . ASP A 1 25 ? -4.936 -11.024 -16.789 1.00 0.00 25 ASP A N 10
ATOM 13839 C CA . ASP A 1 25 ? -4.045 -10.850 -15.654 1.00 0.00 25 ASP A CA 10
ATOM 13840 C C . ASP A 1 25 ? -3.072 -9.707 -15.946 1.00 0.00 25 ASP A C 10
ATOM 13841 O O . ASP A 1 25 ? -2.078 -9.896 -16.644 1.00 0.00 25 ASP A O 10
ATOM 13850 N N . ILE A 1 26 ? -3.393 -8.544 -15.395 1.00 0.00 26 ILE A N 10
ATOM 13851 C CA . ILE A 1 26 ? -2.559 -7.370 -15.587 1.00 0.00 26 ILE A CA 10
ATOM 13852 C C . ILE A 1 26 ? -1.484 -7.329 -14.499 1.00 0.00 26 ILE A C 10
ATOM 13853 O O . ILE A 1 26 ? -1.733 -6.851 -13.394 1.00 0.00 26 ILE A O 10
ATOM 13869 N N . ILE A 1 27 ? -0.312 -7.837 -14.850 1.00 0.00 27 ILE A N 10
ATOM 13870 C CA . ILE A 1 27 ? 0.801 -7.865 -13.917 1.00 0.00 27 ILE A CA 10
ATOM 13871 C C . ILE A 1 27 ? 1.481 -6.494 -13.901 1.00 0.00 27 ILE A C 10
ATOM 13872 O O . ILE A 1 27 ? 1.928 -6.006 -14.938 1.00 0.00 27 ILE A O 10
ATOM 13888 N N . VAL A 1 28 ? 1.538 -5.911 -12.713 1.00 0.00 28 VAL A N 10
ATOM 13889 C CA . VAL A 1 28 ? 2.157 -4.607 -12.548 1.00 0.00 28 VAL A CA 10
ATOM 13890 C C . VAL A 1 28 ? 3.167 -4.667 -11.399 1.00 0.00 28 VAL A C 10
ATOM 13891 O O . VAL A 1 28 ? 2.844 -5.135 -10.308 1.00 0.00 28 VAL A O 10
ATOM 13904 N N . VAL A 1 29 ? 4.367 -4.186 -11.685 1.00 0.00 29 VAL A N 10
ATOM 13905 C CA . VAL A 1 29 ? 5.427 -4.180 -10.690 1.00 0.00 29 VAL A CA 10
ATOM 13906 C C . VAL A 1 29 ? 5.362 -2.876 -9.892 1.00 0.00 29 VAL A C 10
ATOM 13907 O O . VAL A 1 29 ? 5.063 -1.819 -10.445 1.00 0.00 29 VAL A O 10
ATOM 13920 N N . ALA A 1 30 ? 5.648 -2.993 -8.603 1.00 0.00 30 ALA A N 10
ATOM 13921 C CA . ALA A 1 30 ? 5.627 -1.837 -7.723 1.00 0.00 30 ALA A CA 10
ATOM 13922 C C . ALA A 1 30 ? 6.865 -0.979 -7.986 1.00 0.00 30 ALA A C 10
ATOM 13923 O O . ALA A 1 30 ? 7.989 -1.412 -7.736 1.00 0.00 30 ALA A O 10
ATOM 13930 N N . LEU A 1 31 ? 6.617 0.223 -8.486 1.00 0.00 31 LEU A N 10
ATOM 13931 C CA . LEU A 1 31 ? 7.698 1.147 -8.785 1.00 0.00 31 LEU A CA 10
ATOM 13932 C C . LEU A 1 31 ? 8.306 1.655 -7.476 1.00 0.00 31 LEU A C 10
ATOM 13933 O O . LEU A 1 31 ? 9.518 1.843 -7.381 1.00 0.00 31 LEU A O 10
ATOM 13949 N N . TYR A 1 32 ? 7.436 1.864 -6.499 1.00 0.00 32 TYR A N 10
ATOM 13950 C CA . TYR A 1 32 ? 7.871 2.347 -5.199 1.00 0.00 32 TYR A CA 10
ATOM 13951 C C . TYR A 1 32 ? 7.225 1.542 -4.070 1.00 0.00 32 TYR A C 10
ATOM 13952 O O . TYR A 1 32 ? 6.186 0.913 -4.268 1.00 0.00 32 TYR A O 10
ATOM 13970 N N . ASP A 1 33 ? 7.866 1.589 -2.911 1.00 0.00 33 ASP A N 10
ATOM 13971 C CA . ASP A 1 33 ? 7.366 0.872 -1.750 1.00 0.00 33 ASP A CA 10
ATOM 13972 C C . ASP A 1 33 ? 6.050 1.505 -1.293 1.00 0.00 33 ASP A C 10
ATOM 13973 O O . ASP A 1 33 ? 5.918 2.727 -1.276 1.00 0.00 33 ASP A O 10
ATOM 13982 N N . TYR A 1 34 ? 5.110 0.643 -0.934 1.00 0.00 34 TYR A N 10
ATOM 13983 C CA . TYR A 1 34 ? 3.809 1.102 -0.477 1.00 0.00 34 TYR A CA 10
ATOM 13984 C C . TYR A 1 34 ? 3.337 0.296 0.734 1.00 0.00 34 TYR A C 10
ATOM 13985 O O . TYR A 1 34 ? 3.436 -0.930 0.745 1.00 0.00 34 TYR A O 10
ATOM 14003 N N . GLU A 1 35 ? 2.833 1.017 1.725 1.00 0.00 35 GLU A N 10
ATOM 14004 C CA . GLU A 1 35 ? 2.345 0.383 2.938 1.00 0.00 35 GLU A CA 10
ATOM 14005 C C . GLU A 1 35 ? 0.889 0.779 3.194 1.00 0.00 35 GLU A C 10
ATOM 14006 O O . GLU A 1 35 ? 0.562 1.303 4.258 1.00 0.00 35 GLU A O 10
ATOM 14018 N N . ALA A 1 36 ? 0.053 0.513 2.201 1.00 0.00 36 ALA A N 10
ATOM 14019 C CA . ALA A 1 36 ? -1.360 0.834 2.305 1.00 0.00 36 ALA A CA 10
ATOM 14020 C C . ALA A 1 36 ? -1.522 2.167 3.037 1.00 0.00 36 ALA A C 10
ATOM 14021 O O . ALA A 1 36 ? -1.660 2.196 4.259 1.00 0.00 36 ALA A O 10
ATOM 14028 N N . ILE A 1 37 ? -1.501 3.239 2.260 1.00 0.00 37 ILE A N 10
ATOM 14029 C CA . ILE A 1 37 ? -1.644 4.573 2.819 1.00 0.00 37 ILE A CA 10
ATOM 14030 C C . ILE A 1 37 ? -3.063 4.741 3.367 1.00 0.00 37 ILE A C 10
ATOM 14031 O O . ILE A 1 37 ? -3.250 5.275 4.459 1.00 0.00 37 ILE A O 10
ATOM 14047 N N . HIS A 1 38 ? -4.025 4.275 2.584 1.00 0.00 38 HIS A N 10
ATOM 14048 C CA . HIS A 1 38 ? -5.421 4.368 2.978 1.00 0.00 38 HIS A CA 10
ATOM 14049 C C . HIS A 1 38 ? -5.811 3.126 3.783 1.00 0.00 38 HIS A C 10
ATOM 14050 O O . HIS A 1 38 ? -4.949 2.445 4.337 1.00 0.00 38 HIS A O 10
ATOM 14064 N N . HIS A 1 39 ? -7.109 2.868 3.820 1.00 0.00 39 HIS A N 10
ATOM 14065 C CA . HIS A 1 39 ? -7.624 1.720 4.547 1.00 0.00 39 HIS A CA 10
ATOM 14066 C C . HIS A 1 39 ? -7.941 0.590 3.565 1.00 0.00 39 HIS A C 10
ATOM 14067 O O . HIS A 1 39 ? -7.523 -0.549 3.768 1.00 0.00 39 HIS A O 10
ATOM 14081 N N . GLU A 1 40 ? -8.675 0.945 2.521 1.00 0.00 40 GLU A N 10
ATOM 14082 C CA . GLU A 1 40 ? -9.053 -0.025 1.507 1.00 0.00 40 GLU A CA 10
ATOM 14083 C C . GLU A 1 40 ? -7.995 -0.079 0.404 1.00 0.00 40 GLU A C 10
ATOM 14084 O O . GLU A 1 40 ? -8.260 0.302 -0.735 1.00 0.00 40 GLU A O 10
ATOM 14096 N N . ASP A 1 41 ? -6.816 -0.553 0.781 1.00 0.00 41 ASP A N 10
ATOM 14097 C CA . ASP A 1 41 ? -5.716 -0.662 -0.163 1.00 0.00 41 ASP A CA 10
ATOM 14098 C C . ASP A 1 41 ? -4.796 -1.806 0.264 1.00 0.00 41 ASP A C 10
ATOM 14099 O O . ASP A 1 41 ? -4.878 -2.287 1.393 1.00 0.00 41 ASP A O 10
ATOM 14108 N N . LEU A 1 42 ? -3.939 -2.211 -0.662 1.00 0.00 42 LEU A N 10
ATOM 14109 C CA . LEU A 1 42 ? -3.003 -3.290 -0.396 1.00 0.00 42 LEU A CA 10
ATOM 14110 C C . LEU A 1 42 ? -1.594 -2.712 -0.242 1.00 0.00 42 LEU A C 10
ATOM 14111 O O . LEU A 1 42 ? -1.285 -1.662 -0.804 1.00 0.00 42 LEU A O 10
ATOM 14127 N N . SER A 1 43 ? -0.778 -3.421 0.523 1.00 0.00 43 SER A N 10
ATOM 14128 C CA . SER A 1 43 ? 0.590 -2.992 0.758 1.00 0.00 43 SER A CA 10
ATOM 14129 C C . SER A 1 43 ? 1.557 -3.864 -0.046 1.00 0.00 43 SER A C 10
ATOM 14130 O O . SER A 1 43 ? 1.338 -5.064 -0.196 1.00 0.00 43 SER A O 10
ATOM 14138 N N . PHE A 1 44 ? 2.608 -3.225 -0.540 1.00 0.00 44 PHE A N 10
ATOM 14139 C CA . PHE A 1 44 ? 3.609 -3.927 -1.325 1.00 0.00 44 PHE A CA 10
ATOM 14140 C C . PHE A 1 44 ? 4.954 -3.200 -1.274 1.00 0.00 44 PHE A C 10
ATOM 14141 O O . PHE A 1 44 ? 5.062 -2.129 -0.678 1.00 0.00 44 PHE A O 10
ATOM 14158 N N . GLN A 1 45 ? 5.946 -3.810 -1.907 1.00 0.00 45 GLN A N 10
ATOM 14159 C CA . GLN A 1 45 ? 7.279 -3.234 -1.941 1.00 0.00 45 GLN A CA 10
ATOM 14160 C C . GLN A 1 45 ? 7.710 -2.980 -3.386 1.00 0.00 45 GLN A C 10
ATOM 14161 O O . GLN A 1 45 ? 7.220 -3.630 -4.307 1.00 0.00 45 GLN A O 10
ATOM 14175 N N . LYS A 1 46 ? 8.623 -2.032 -3.539 1.00 0.00 46 LYS A N 10
ATOM 14176 C CA . LYS A 1 46 ? 9.126 -1.685 -4.858 1.00 0.00 46 LYS A CA 10
ATOM 14177 C C . LYS A 1 46 ? 9.692 -2.937 -5.530 1.00 0.00 46 LYS A C 10
ATOM 14178 O O . LYS A 1 46 ? 10.733 -3.450 -5.121 1.00 0.00 46 LYS A O 10
ATOM 14197 N N . GLY A 1 47 ? 8.981 -3.394 -6.552 1.00 0.00 47 GLY A N 10
ATOM 14198 C CA . GLY A 1 47 ? 9.399 -4.576 -7.285 1.00 0.00 47 GLY A CA 10
ATOM 14199 C C . GLY A 1 47 ? 8.400 -5.720 -7.094 1.00 0.00 47 GLY A C 10
ATOM 14200 O O . GLY A 1 47 ? 8.565 -6.794 -7.670 1.00 0.00 47 GLY A O 10
ATOM 14204 N N . ASP A 1 48 ? 7.388 -5.451 -6.283 1.00 0.00 48 ASP A N 10
ATOM 14205 C CA . ASP A 1 48 ? 6.363 -6.444 -6.010 1.00 0.00 48 ASP A CA 10
ATOM 14206 C C . ASP A 1 48 ? 5.416 -6.536 -7.208 1.00 0.00 48 ASP A C 10
ATOM 14207 O O . ASP A 1 48 ? 5.010 -5.516 -7.764 1.00 0.00 48 ASP A O 10
ATOM 14216 N N . GLN A 1 49 ? 5.092 -7.768 -7.572 1.00 0.00 49 GLN A N 10
ATOM 14217 C CA . GLN A 1 49 ? 4.202 -8.008 -8.695 1.00 0.00 49 GLN A CA 10
ATOM 14218 C C . GLN A 1 49 ? 2.813 -8.411 -8.194 1.00 0.00 49 GLN A C 10
ATOM 14219 O O . GLN A 1 49 ? 2.683 -9.331 -7.389 1.00 0.00 49 GLN A O 10
ATOM 14233 N N . MET A 1 50 ? 1.810 -7.701 -8.689 1.00 0.00 50 MET A N 10
ATOM 14234 C CA . MET A 1 50 ? 0.437 -7.973 -8.302 1.00 0.00 50 MET A CA 10
ATOM 14235 C C . MET A 1 50 ? -0.424 -8.300 -9.525 1.00 0.00 50 MET A C 10
ATOM 14236 O O . MET A 1 50 ? -0.148 -7.826 -10.627 1.00 0.00 50 MET A O 10
ATOM 14250 N N . VAL A 1 51 ? -1.447 -9.107 -9.290 1.00 0.00 51 VAL A N 10
ATOM 14251 C CA . VAL A 1 51 ? -2.350 -9.503 -10.357 1.00 0.00 51 VAL A CA 10
ATOM 14252 C C . VAL A 1 51 ? -3.574 -8.585 -10.351 1.00 0.00 51 VAL A C 10
ATOM 14253 O O . VAL A 1 51 ? -4.532 -8.829 -9.619 1.00 0.00 51 VAL A O 10
ATOM 14266 N N . VAL A 1 52 ? -3.503 -7.550 -11.175 1.00 0.00 52 VAL A N 10
ATOM 14267 C CA . VAL A 1 52 ? -4.594 -6.596 -11.273 1.00 0.00 52 VAL A CA 10
ATOM 14268 C C . VAL A 1 52 ? -5.862 -7.321 -11.726 1.00 0.00 52 VAL A C 10
ATOM 14269 O O . VAL A 1 52 ? -5.893 -7.909 -12.806 1.00 0.00 52 VAL A O 10
ATOM 14282 N N . LEU A 1 53 ? -6.878 -7.258 -10.878 1.00 0.00 53 LEU A N 10
ATOM 14283 C CA . LEU A 1 53 ? -8.145 -7.902 -11.177 1.00 0.00 53 LEU A CA 10
ATOM 14284 C C . LEU A 1 53 ? -9.153 -6.846 -11.639 1.00 0.00 53 LEU A C 10
ATOM 14285 O O . LEU A 1 53 ? -9.761 -6.986 -12.699 1.00 0.00 53 LEU A O 10
ATOM 14301 N N . GLU A 1 54 ? -9.297 -5.815 -10.820 1.00 0.00 54 GLU A N 10
ATOM 14302 C CA . GLU A 1 54 ? -10.220 -4.737 -11.131 1.00 0.00 54 GLU A CA 10
ATOM 14303 C C . GLU A 1 54 ? -9.458 -3.422 -11.311 1.00 0.00 54 GLU A C 10
ATOM 14304 O O . GLU A 1 54 ? -8.600 -3.082 -10.498 1.00 0.00 54 GLU A O 10
ATOM 14316 N N . GLU A 1 55 ? -9.801 -2.719 -12.380 1.00 0.00 55 GLU A N 10
ATOM 14317 C CA . GLU A 1 55 ? -9.160 -1.448 -12.677 1.00 0.00 55 GLU A CA 10
ATOM 14318 C C . GLU A 1 55 ? -10.214 -0.365 -12.916 1.00 0.00 55 GLU A C 10
ATOM 14319 O O . GLU A 1 55 ? -10.356 0.133 -14.031 1.00 0.00 55 GLU A O 10
ATOM 14331 N N . SER A 1 56 ? -10.927 -0.033 -11.849 1.00 0.00 56 SER A N 10
ATOM 14332 C CA . SER A 1 56 ? -11.963 0.982 -11.929 1.00 0.00 56 SER A CA 10
ATOM 14333 C C . SER A 1 56 ? -11.409 2.246 -12.588 1.00 0.00 56 SER A C 10
ATOM 14334 O O . SER A 1 56 ? -11.920 2.689 -13.616 1.00 0.00 56 SER A O 10
ATOM 14342 N N . GLY A 1 57 ? -10.371 2.791 -11.972 1.00 0.00 57 GLY A N 10
ATOM 14343 C CA . GLY A 1 57 ? -9.742 3.995 -12.487 1.00 0.00 57 GLY A CA 10
ATOM 14344 C C . GLY A 1 57 ? -8.236 3.985 -12.218 1.00 0.00 57 GLY A C 10
ATOM 14345 O O . GLY A 1 57 ? -7.474 3.364 -12.958 1.00 0.00 57 GLY A O 10
ATOM 14349 N N . GLU A 1 58 ? -7.851 4.679 -11.157 1.00 0.00 58 GLU A N 10
ATOM 14350 C CA . GLU A 1 58 ? -6.449 4.758 -10.782 1.00 0.00 58 GLU A CA 10
ATOM 14351 C C . GLU A 1 58 ? -6.047 3.522 -9.976 1.00 0.00 58 GLU A C 10
ATOM 14352 O O . GLU A 1 58 ? -5.264 2.697 -10.447 1.00 0.00 58 GLU A O 10
ATOM 14364 N N . TRP A 1 59 ? -6.597 3.433 -8.774 1.00 0.00 59 TRP A N 10
ATOM 14365 C CA . TRP A 1 59 ? -6.304 2.311 -7.898 1.00 0.00 59 TRP A CA 10
ATOM 14366 C C . TRP A 1 59 ? -6.975 1.067 -8.483 1.00 0.00 59 TRP A C 10
ATOM 14367 O O . TRP A 1 59 ? -8.134 1.116 -8.891 1.00 0.00 59 TRP A O 10
ATOM 14388 N N . TRP A 1 60 ? -6.217 -0.019 -8.504 1.00 0.00 60 TRP A N 10
ATOM 14389 C CA . TRP A 1 60 ? -6.723 -1.276 -9.032 1.00 0.00 60 TRP A CA 10
ATOM 14390 C C . TRP A 1 60 ? -6.622 -2.328 -7.927 1.00 0.00 60 TRP A C 10
ATOM 14391 O O . TRP A 1 60 ? -5.746 -2.247 -7.066 1.00 0.00 60 TRP A O 10
ATOM 14412 N N . LYS A 1 61 ? -7.528 -3.292 -7.986 1.00 0.00 61 LYS A N 10
ATOM 14413 C CA . LYS A 1 61 ? -7.551 -4.360 -7.001 1.00 0.00 61 LYS A CA 10
ATOM 14414 C C . LYS A 1 61 ? -6.740 -5.548 -7.524 1.00 0.00 61 LYS A C 10
ATOM 14415 O O . LYS A 1 61 ? -7.250 -6.360 -8.295 1.00 0.00 61 LYS A O 10
ATOM 14434 N N . ALA A 1 62 ? -5.493 -5.612 -7.083 1.00 0.00 62 ALA A N 10
ATOM 14435 C CA . ALA A 1 62 ? -4.607 -6.687 -7.497 1.00 0.00 62 ALA A CA 10
ATOM 14436 C C . ALA A 1 62 ? -4.222 -7.524 -6.274 1.00 0.00 62 ALA A C 10
ATOM 14437 O O . ALA A 1 62 ? -4.324 -7.057 -5.141 1.00 0.00 62 ALA A O 10
ATOM 14444 N N . ARG A 1 63 ? -3.789 -8.746 -6.546 1.00 0.00 63 ARG A N 10
ATOM 14445 C CA . ARG A 1 63 ? -3.389 -9.652 -5.483 1.00 0.00 63 ARG A CA 10
ATOM 14446 C C . ARG A 1 63 ? -1.869 -9.833 -5.484 1.00 0.00 63 ARG A C 10
ATOM 14447 O O . ARG A 1 63 ? -1.283 -10.177 -6.509 1.00 0.00 63 ARG A O 10
ATOM 14468 N N . SER A 1 64 ? -1.276 -9.593 -4.325 1.00 0.00 64 SER A N 10
ATOM 14469 C CA . SER A 1 64 ? 0.164 -9.725 -4.179 1.00 0.00 64 SER A CA 10
ATOM 14470 C C . SER A 1 64 ? 0.599 -11.144 -4.549 1.00 0.00 64 SER A C 10
ATOM 14471 O O . SER A 1 64 ? 0.001 -12.119 -4.094 1.00 0.00 64 SER A O 10
ATOM 14479 N N . LEU A 1 65 ? 1.636 -11.217 -5.371 1.00 0.00 65 LEU A N 10
ATOM 14480 C CA . LEU A 1 65 ? 2.158 -12.500 -5.808 1.00 0.00 65 LEU A CA 10
ATOM 14481 C C . LEU A 1 65 ? 3.202 -12.990 -4.801 1.00 0.00 65 LEU A C 10
ATOM 14482 O O . LEU A 1 65 ? 4.019 -13.852 -5.120 1.00 0.00 65 LEU A O 10
ATOM 14498 N N . ALA A 1 66 ? 3.140 -12.419 -3.607 1.00 0.00 66 ALA A N 10
ATOM 14499 C CA . ALA A 1 66 ? 4.070 -12.786 -2.553 1.00 0.00 66 ALA A CA 10
ATOM 14500 C C . ALA A 1 66 ? 3.288 -13.327 -1.355 1.00 0.00 66 ALA A C 10
ATOM 14501 O O . ALA A 1 66 ? 3.717 -14.281 -0.708 1.00 0.00 66 ALA A O 10
ATOM 14508 N N . THR A 1 67 ? 2.152 -12.695 -1.095 1.00 0.00 67 THR A N 10
ATOM 14509 C CA . THR A 1 67 ? 1.306 -13.100 0.014 1.00 0.00 67 THR A CA 10
ATOM 14510 C C . THR A 1 67 ? -0.107 -13.413 -0.480 1.00 0.00 67 THR A C 10
ATOM 14511 O O . THR A 1 67 ? -1.032 -13.553 0.320 1.00 0.00 67 THR A O 10
ATOM 14522 N N . ARG A 1 68 ? -0.231 -13.511 -1.796 1.00 0.00 68 ARG A N 10
ATOM 14523 C CA . ARG A 1 68 ? -1.518 -13.804 -2.405 1.00 0.00 68 ARG A CA 10
ATOM 14524 C C . ARG A 1 68 ? -2.610 -12.928 -1.788 1.00 0.00 68 ARG A C 10
ATOM 14525 O O . ARG A 1 68 ? -3.785 -13.291 -1.806 1.00 0.00 68 ARG A O 10
ATOM 14546 N N . LYS A 1 69 ? -2.183 -11.792 -1.255 1.00 0.00 69 LYS A N 10
ATOM 14547 C CA . LYS A 1 69 ? -3.109 -10.863 -0.633 1.00 0.00 69 LYS A CA 10
ATOM 14548 C C . LYS A 1 69 ? -4.031 -10.276 -1.703 1.00 0.00 69 LYS A C 10
ATOM 14549 O O . LYS A 1 69 ? -3.876 -10.566 -2.888 1.00 0.00 69 LYS A O 10
ATOM 14568 N N . GLU A 1 70 ? -4.971 -9.460 -1.246 1.00 0.00 70 GLU A N 10
ATOM 14569 C CA . GLU A 1 70 ? -5.918 -8.829 -2.151 1.00 0.00 70 GLU A CA 10
ATOM 14570 C C . GLU A 1 70 ? -6.345 -7.465 -1.604 1.00 0.00 70 GLU A C 10
ATOM 14571 O O . GLU A 1 70 ? -6.754 -7.355 -0.449 1.00 0.00 70 GLU A O 10
ATOM 14583 N N . GLY A 1 71 ? -6.236 -6.460 -2.461 1.00 0.00 71 GLY A N 10
ATOM 14584 C CA . GLY A 1 71 ? -6.606 -5.108 -2.078 1.00 0.00 71 GLY A CA 10
ATOM 14585 C C . GLY A 1 71 ? -6.324 -4.121 -3.212 1.00 0.00 71 GLY A C 10
ATOM 14586 O O . GLY A 1 71 ? -5.676 -4.470 -4.198 1.00 0.00 71 GLY A O 10
ATOM 14590 N N . TYR A 1 72 ? -6.826 -2.907 -3.036 1.00 0.00 72 TYR A N 10
ATOM 14591 C CA . TYR A 1 72 ? -6.636 -1.867 -4.032 1.00 0.00 72 TYR A CA 10
ATOM 14592 C C . TYR A 1 72 ? -5.225 -1.281 -3.952 1.00 0.00 72 TYR A C 10
ATOM 14593 O O . TYR A 1 72 ? -4.753 -0.935 -2.870 1.00 0.00 72 TYR A O 10
ATOM 14611 N N . ILE A 1 73 ? -4.590 -1.187 -5.112 1.00 0.00 73 ILE A N 10
ATOM 14612 C CA . ILE A 1 73 ? -3.243 -0.649 -5.187 1.00 0.00 73 ILE A CA 10
ATOM 14613 C C . ILE A 1 73 ? -3.212 0.499 -6.197 1.00 0.00 73 ILE A C 10
ATOM 14614 O O . ILE A 1 73 ? -3.999 0.521 -7.142 1.00 0.00 73 ILE A O 10
ATOM 14630 N N . PRO A 1 74 ? -2.270 1.450 -5.958 1.00 0.00 74 PRO A N 10
ATOM 14631 C CA . PRO A 1 74 ? -2.126 2.599 -6.836 1.00 0.00 74 PRO A CA 10
ATOM 14632 C C . PRO A 1 74 ? -1.445 2.205 -8.147 1.00 0.00 74 PRO A C 10
ATOM 14633 O O . PRO A 1 74 ? -0.499 1.418 -8.148 1.00 0.00 74 PRO A O 10
ATOM 14644 N N . SER A 1 75 ? -1.951 2.769 -9.234 1.00 0.00 75 SER A N 10
ATOM 14645 C CA . SER A 1 75 ? -1.403 2.487 -10.549 1.00 0.00 75 SER A CA 10
ATOM 14646 C C . SER A 1 75 ? -0.216 3.409 -10.831 1.00 0.00 75 SER A C 10
ATOM 14647 O O . SER A 1 75 ? 0.652 3.082 -11.639 1.00 0.00 75 SER A O 10
ATOM 14655 N N . ASN A 1 76 ? -0.216 4.545 -10.149 1.00 0.00 76 ASN A N 10
ATOM 14656 C CA . ASN A 1 76 ? 0.851 5.518 -10.316 1.00 0.00 76 ASN A CA 10
ATOM 14657 C C . ASN A 1 76 ? 2.114 5.008 -9.619 1.00 0.00 76 ASN A C 10
ATOM 14658 O O . ASN A 1 76 ? 3.187 5.591 -9.767 1.00 0.00 76 ASN A O 10
ATOM 14669 N N . TYR A 1 77 ? 1.944 3.926 -8.873 1.00 0.00 77 TYR A N 10
ATOM 14670 C CA . TYR A 1 77 ? 3.057 3.332 -8.152 1.00 0.00 77 TYR A CA 10
ATOM 14671 C C . TYR A 1 77 ? 3.471 2.001 -8.784 1.00 0.00 77 TYR A C 10
ATOM 14672 O O . TYR A 1 77 ? 4.553 1.487 -8.505 1.00 0.00 77 TYR A O 10
ATOM 14690 N N . VAL A 1 78 ? 2.589 1.482 -9.624 1.00 0.00 78 VAL A N 10
ATOM 14691 C CA . VAL A 1 78 ? 2.849 0.221 -10.298 1.00 0.00 78 VAL A CA 10
ATOM 14692 C C . VAL A 1 78 ? 3.258 0.497 -11.746 1.00 0.00 78 VAL A C 10
ATOM 14693 O O . VAL A 1 78 ? 3.226 1.641 -12.197 1.00 0.00 78 VAL A O 10
ATOM 14706 N N . ALA A 1 79 ? 3.635 -0.570 -12.435 1.00 0.00 79 ALA A N 10
ATOM 14707 C CA . ALA A 1 79 ? 4.051 -0.458 -13.823 1.00 0.00 79 ALA A CA 10
ATOM 14708 C C . ALA A 1 79 ? 3.937 -1.826 -14.498 1.00 0.00 79 ALA A C 10
ATOM 14709 O O . ALA A 1 79 ? 4.733 -2.724 -14.229 1.00 0.00 79 ALA A O 10
ATOM 14716 N N . ARG A 1 80 ? 2.939 -1.941 -15.362 1.00 0.00 80 ARG A N 10
ATOM 14717 C CA . ARG A 1 80 ? 2.709 -3.185 -16.078 1.00 0.00 80 ARG A CA 10
ATOM 14718 C C . ARG A 1 80 ? 4.043 -3.854 -16.420 1.00 0.00 80 ARG A C 10
ATOM 14719 O O . ARG A 1 80 ? 4.999 -3.182 -16.801 1.00 0.00 80 ARG A O 10
ATOM 14740 N N . VAL A 1 81 ? 4.061 -5.170 -16.272 1.00 0.00 81 VAL A N 10
ATOM 14741 C CA . VAL A 1 81 ? 5.261 -5.938 -16.560 1.00 0.00 81 VAL A CA 10
ATOM 14742 C C . VAL A 1 81 ? 5.610 -5.793 -18.043 1.00 0.00 81 VAL A C 10
ATOM 14743 O O . VAL A 1 81 ? 6.784 -5.813 -18.413 1.00 0.00 81 VAL A O 10
ATOM 14756 N N . ASP A 1 82 ? 4.571 -5.650 -18.852 1.00 0.00 82 ASP A N 10
ATOM 14757 C CA . ASP A 1 82 ? 4.753 -5.502 -20.285 1.00 0.00 82 ASP A CA 10
ATOM 14758 C C . ASP A 1 82 ? 4.965 -4.023 -20.618 1.00 0.00 82 ASP A C 10
ATOM 14759 O O . ASP A 1 82 ? 4.923 -3.633 -21.784 1.00 0.00 82 ASP A O 10
ATOM 14768 N N . SER A 1 83 ? 5.189 -3.241 -19.573 1.00 0.00 83 SER A N 10
ATOM 14769 C CA . SER A 1 83 ? 5.408 -1.814 -19.739 1.00 0.00 83 SER A CA 10
ATOM 14770 C C . SER A 1 83 ? 6.792 -1.431 -19.211 1.00 0.00 83 SER A C 10
ATOM 14771 O O . SER A 1 83 ? 7.000 -0.304 -18.765 1.00 0.00 83 SER A O 10
ATOM 14779 N N . LEU A 1 84 ? 7.702 -2.391 -19.278 1.00 0.00 84 LEU A N 10
ATOM 14780 C CA . LEU A 1 84 ? 9.060 -2.170 -18.812 1.00 0.00 84 LEU A CA 10
ATOM 14781 C C . LEU A 1 84 ? 9.978 -1.946 -20.015 1.00 0.00 84 LEU A C 10
ATOM 14782 O O . LEU A 1 84 ? 9.914 -2.687 -20.995 1.00 0.00 84 LEU A O 10
ATOM 14798 N N . GLU A 1 85 ? 10.810 -0.921 -19.903 1.00 0.00 85 GLU A N 10
ATOM 14799 C CA . GLU A 1 85 ? 11.739 -0.591 -20.970 1.00 0.00 85 GLU A CA 10
ATOM 14800 C C . GLU A 1 85 ? 10.993 -0.445 -22.298 1.00 0.00 85 GLU A C 10
ATOM 14801 O O . GLU A 1 85 ? 10.952 -1.379 -23.096 1.00 0.00 85 GLU A O 10
ATOM 14813 N N . THR A 1 86 ? 10.421 0.734 -22.492 1.00 0.00 86 THR A N 10
ATOM 14814 C CA . THR A 1 86 ? 9.679 1.014 -23.709 1.00 0.00 86 THR A CA 10
ATOM 14815 C C . THR A 1 86 ? 10.639 1.260 -24.875 1.00 0.00 86 THR A C 10
ATOM 14816 O O . THR A 1 86 ? 11.649 0.572 -25.008 1.00 0.00 86 THR A O 10
ATOM 14833 N N . HIS B 2 2 ? -10.845 1.664 -7.432 1.00 0.00 120 HIS B N 10
ATOM 14834 C CA . HIS B 2 2 ? -11.561 2.765 -6.810 1.00 0.00 120 HIS B CA 10
ATOM 14835 C C . HIS B 2 2 ? -10.716 4.038 -6.895 1.00 0.00 120 HIS B C 10
ATOM 14836 O O . HIS B 2 2 ? -9.577 4.064 -6.433 1.00 0.00 120 HIS B O 10
ATOM 14850 N N . SER B 2 3 ? -11.309 5.064 -7.490 1.00 0.00 121 SER B N 10
ATOM 14851 C CA . SER B 2 3 ? -10.624 6.337 -7.640 1.00 0.00 121 SER B CA 10
ATOM 14852 C C . SER B 2 3 ? -11.152 7.340 -6.612 1.00 0.00 121 SER B C 10
ATOM 14853 O O . SER B 2 3 ? -11.852 8.288 -6.968 1.00 0.00 121 SER B O 10
ATOM 14861 N N . LYS B 2 4 ? -10.797 7.097 -5.359 1.00 0.00 122 LYS B N 10
ATOM 14862 C CA . LYS B 2 4 ? -11.227 7.967 -4.278 1.00 0.00 122 LYS B CA 10
ATOM 14863 C C . LYS B 2 4 ? -10.195 9.080 -4.084 1.00 0.00 122 LYS B C 10
ATOM 14864 O O . LYS B 2 4 ? -10.547 10.258 -4.051 1.00 0.00 122 LYS B O 10
ATOM 14883 N N . TYR B 2 5 ? -8.942 8.667 -3.961 1.00 0.00 123 TYR B N 10
ATOM 14884 C CA . TYR B 2 5 ? -7.857 9.615 -3.772 1.00 0.00 123 TYR B CA 10
ATOM 14885 C C . TYR B 2 5 ? -7.112 9.864 -5.085 1.00 0.00 123 TYR B C 10
ATOM 14886 O O . TYR B 2 5 ? -7.059 8.990 -5.948 1.00 0.00 123 TYR B O 10
ATOM 14904 N N . PRO B 2 6 ? -6.540 11.092 -5.196 1.00 0.00 124 PRO B N 10
ATOM 14905 C CA . PRO B 2 6 ? -5.799 11.468 -6.389 1.00 0.00 124 PRO B CA 10
ATOM 14906 C C . PRO B 2 6 ? -4.428 10.788 -6.420 1.00 0.00 124 PRO B C 10
ATOM 14907 O O . PRO B 2 6 ? -3.405 11.454 -6.569 1.00 0.00 124 PRO B O 10
ATOM 14918 N N . LEU B 2 7 ? -4.453 9.471 -6.277 1.00 0.00 125 LEU B N 10
ATOM 14919 C CA . LEU B 2 7 ? -3.225 8.695 -6.287 1.00 0.00 125 LEU B CA 10
ATOM 14920 C C . LEU B 2 7 ? -2.318 9.169 -5.150 1.00 0.00 125 LEU B C 10
ATOM 14921 O O . LEU B 2 7 ? -2.411 10.316 -4.714 1.00 0.00 125 LEU B O 10
ATOM 14937 N N . PRO B 2 8 ? -1.437 8.239 -4.691 1.00 0.00 126 PRO B N 10
ATOM 14938 C CA . PRO B 2 8 ? -0.514 8.551 -3.613 1.00 0.00 126 PRO B CA 10
ATOM 14939 C C . PRO B 2 8 ? 0.629 9.438 -4.111 1.00 0.00 126 PRO B C 10
ATOM 14940 O O . PRO B 2 8 ? 0.852 9.553 -5.315 1.00 0.00 126 PRO B O 10
ATOM 14951 N N . PRO B 2 9 ? 1.344 10.057 -3.133 1.00 0.00 127 PRO B N 10
ATOM 14952 C CA . PRO B 2 9 ? 2.460 10.929 -3.459 1.00 0.00 127 PRO B CA 10
ATOM 14953 C C . PRO B 2 9 ? 3.683 10.117 -3.888 1.00 0.00 127 PRO B C 10
ATOM 14954 O O . PRO B 2 9 ? 4.186 9.295 -3.123 1.00 0.00 127 PRO B O 10
ATOM 14965 N N . LEU B 2 10 ? 4.128 10.376 -5.109 1.00 0.00 128 LEU B N 10
ATOM 14966 C CA . LEU B 2 10 ? 5.284 9.680 -5.648 1.00 0.00 128 LEU B CA 10
ATOM 14967 C C . LEU B 2 10 ? 6.513 10.012 -4.802 1.00 0.00 128 LEU B C 10
ATOM 14968 O O . LEU B 2 10 ? 6.761 11.175 -4.489 1.00 0.00 128 LEU B O 10
ATOM 14984 N N . PRO B 2 11 ? 7.273 8.941 -4.447 1.00 0.00 129 PRO B N 10
ATOM 14985 C CA . PRO B 2 11 ? 8.472 9.108 -3.643 1.00 0.00 129 PRO B CA 10
ATOM 14986 C C . PRO B 2 11 ? 9.617 9.685 -4.478 1.00 0.00 129 PRO B C 10
ATOM 14987 O O . PRO B 2 11 ? 10.537 10.295 -3.938 1.00 0.00 129 PRO B O 10
ATOM 14998 N N . SER B 2 12 ? 9.521 9.471 -5.782 1.00 0.00 130 SER B N 10
ATOM 14999 C CA . SER B 2 12 ? 10.537 9.962 -6.698 1.00 0.00 130 SER B CA 10
ATOM 15000 C C . SER B 2 12 ? 11.890 9.330 -6.366 1.00 0.00 130 SER B C 10
ATOM 15001 O O . SER B 2 12 ? 12.891 10.033 -6.232 1.00 0.00 130 SER B O 10
ATOM 15009 N N . LEU B 2 13 ? 11.877 8.011 -6.244 1.00 0.00 131 LEU B N 10
ATOM 15010 C CA . LEU B 2 13 ? 13.091 7.276 -5.931 1.00 0.00 131 LEU B CA 10
ATOM 15011 C C . LEU B 2 13 ? 12.877 5.793 -6.234 1.00 0.00 131 LEU B C 10
ATOM 15012 O O . LEU B 2 13 ? 11.888 5.202 -5.801 1.00 0.00 131 LEU B O 10
ATOM 15031 N N . GLY A 1 1 ? 42.853 -5.576 15.472 1.00 0.00 1 GLY A N 11
ATOM 15032 C CA . GLY A 1 1 ? 42.603 -6.713 14.603 1.00 0.00 1 GLY A CA 11
ATOM 15033 C C . GLY A 1 1 ? 41.310 -7.432 14.998 1.00 0.00 1 GLY A C 11
ATOM 15034 O O . GLY A 1 1 ? 41.338 -8.386 15.773 1.00 0.00 1 GLY A O 11
ATOM 15038 N N . PRO A 1 2 ? 40.180 -6.934 14.429 1.00 0.00 2 PRO A N 11
ATOM 15039 C CA . PRO A 1 2 ? 38.880 -7.518 14.714 1.00 0.00 2 PRO A CA 11
ATOM 15040 C C . PRO A 1 2 ? 38.704 -8.848 13.979 1.00 0.00 2 PRO A C 11
ATOM 15041 O O . PRO A 1 2 ? 39.243 -9.035 12.889 1.00 0.00 2 PRO A O 11
ATOM 15052 N N . LEU A 1 3 ? 37.948 -9.737 14.606 1.00 0.00 3 LEU A N 11
ATOM 15053 C CA . LEU A 1 3 ? 37.694 -11.045 14.025 1.00 0.00 3 LEU A CA 11
ATOM 15054 C C . LEU A 1 3 ? 36.187 -11.230 13.836 1.00 0.00 3 LEU A C 11
ATOM 15055 O O . LEU A 1 3 ? 35.391 -10.701 14.609 1.00 0.00 3 LEU A O 11
ATOM 15071 N N . GLY A 1 4 ? 35.841 -11.985 12.802 1.00 0.00 4 GLY A N 11
ATOM 15072 C CA . GLY A 1 4 ? 34.444 -12.246 12.502 1.00 0.00 4 GLY A CA 11
ATOM 15073 C C . GLY A 1 4 ? 34.213 -12.320 10.991 1.00 0.00 4 GLY A C 11
ATOM 15074 O O . GLY A 1 4 ? 34.953 -11.718 10.217 1.00 0.00 4 GLY A O 11
ATOM 15078 N N . SER A 1 5 ? 33.182 -13.065 10.619 1.00 0.00 5 SER A N 11
ATOM 15079 C CA . SER A 1 5 ? 32.844 -13.227 9.215 1.00 0.00 5 SER A CA 11
ATOM 15080 C C . SER A 1 5 ? 31.399 -13.710 9.077 1.00 0.00 5 SER A C 11
ATOM 15081 O O . SER A 1 5 ? 30.996 -14.670 9.732 1.00 0.00 5 SER A O 11
ATOM 15089 N N . PRO A 1 6 ? 30.639 -13.006 8.197 1.00 0.00 6 PRO A N 11
ATOM 15090 C CA . PRO A 1 6 ? 29.248 -13.353 7.964 1.00 0.00 6 PRO A CA 11
ATOM 15091 C C . PRO A 1 6 ? 29.134 -14.614 7.106 1.00 0.00 6 PRO A C 11
ATOM 15092 O O . PRO A 1 6 ? 30.144 -15.178 6.688 1.00 0.00 6 PRO A O 11
ATOM 15103 N N . GLY A 1 7 ? 27.894 -15.020 6.868 1.00 0.00 7 GLY A N 11
ATOM 15104 C CA . GLY A 1 7 ? 27.636 -16.204 6.067 1.00 0.00 7 GLY A CA 11
ATOM 15105 C C . GLY A 1 7 ? 26.290 -16.832 6.436 1.00 0.00 7 GLY A C 11
ATOM 15106 O O . GLY A 1 7 ? 26.231 -17.741 7.262 1.00 0.00 7 GLY A O 11
ATOM 15110 N N . PRO A 1 8 ? 25.215 -16.308 5.789 1.00 0.00 8 PRO A N 11
ATOM 15111 C CA . PRO A 1 8 ? 23.874 -16.808 6.041 1.00 0.00 8 PRO A CA 11
ATOM 15112 C C . PRO A 1 8 ? 23.659 -18.166 5.369 1.00 0.00 8 PRO A C 11
ATOM 15113 O O . PRO A 1 8 ? 24.570 -18.703 4.739 1.00 0.00 8 PRO A O 11
ATOM 15124 N N . ASN A 1 9 ? 22.451 -18.684 5.527 1.00 0.00 9 ASN A N 11
ATOM 15125 C CA . ASN A 1 9 ? 22.105 -19.970 4.945 1.00 0.00 9 ASN A CA 11
ATOM 15126 C C . ASN A 1 9 ? 20.836 -19.820 4.104 1.00 0.00 9 ASN A C 11
ATOM 15127 O O . ASN A 1 9 ? 19.727 -19.875 4.632 1.00 0.00 9 ASN A O 11
ATOM 15138 N N . SER A 1 10 ? 21.042 -19.632 2.808 1.00 0.00 10 SER A N 11
ATOM 15139 C CA . SER A 1 10 ? 19.928 -19.474 1.890 1.00 0.00 10 SER A CA 11
ATOM 15140 C C . SER A 1 10 ? 19.001 -20.688 1.975 1.00 0.00 10 SER A C 11
ATOM 15141 O O . SER A 1 10 ? 19.464 -21.815 2.147 1.00 0.00 10 SER A O 11
ATOM 15149 N N . HIS A 1 11 ? 17.710 -20.418 1.851 1.00 0.00 11 HIS A N 11
ATOM 15150 C CA . HIS A 1 11 ? 16.715 -21.475 1.912 1.00 0.00 11 HIS A CA 11
ATOM 15151 C C . HIS A 1 11 ? 15.382 -20.957 1.369 1.00 0.00 11 HIS A C 11
ATOM 15152 O O . HIS A 1 11 ? 15.017 -19.806 1.604 1.00 0.00 11 HIS A O 11
ATOM 15166 N N . ASN A 1 12 ? 14.692 -21.832 0.653 1.00 0.00 12 ASN A N 11
ATOM 15167 C CA . ASN A 1 12 ? 13.406 -21.477 0.074 1.00 0.00 12 ASN A CA 11
ATOM 15168 C C . ASN A 1 12 ? 12.675 -22.751 -0.352 1.00 0.00 12 ASN A C 11
ATOM 15169 O O . ASN A 1 12 ? 13.305 -23.775 -0.615 1.00 0.00 12 ASN A O 11
ATOM 15180 N N . SER A 1 13 ? 11.355 -22.647 -0.408 1.00 0.00 13 SER A N 11
ATOM 15181 C CA . SER A 1 13 ? 10.531 -23.778 -0.798 1.00 0.00 13 SER A CA 11
ATOM 15182 C C . SER A 1 13 ? 9.275 -23.287 -1.521 1.00 0.00 13 SER A C 11
ATOM 15183 O O . SER A 1 13 ? 8.850 -22.148 -1.329 1.00 0.00 13 SER A O 11
ATOM 15191 N N . ASN A 1 14 ? 8.718 -24.168 -2.337 1.00 0.00 14 ASN A N 11
ATOM 15192 C CA . ASN A 1 14 ? 7.519 -23.839 -3.089 1.00 0.00 14 ASN A CA 11
ATOM 15193 C C . ASN A 1 14 ? 7.120 -25.035 -3.956 1.00 0.00 14 ASN A C 11
ATOM 15194 O O . ASN A 1 14 ? 7.915 -25.954 -4.156 1.00 0.00 14 ASN A O 11
ATOM 15205 N N . THR A 1 15 ? 5.892 -24.986 -4.447 1.00 0.00 15 THR A N 11
ATOM 15206 C CA . THR A 1 15 ? 5.378 -26.054 -5.287 1.00 0.00 15 THR A CA 11
ATOM 15207 C C . THR A 1 15 ? 6.165 -26.129 -6.596 1.00 0.00 15 THR A C 11
ATOM 15208 O O . THR A 1 15 ? 6.802 -25.157 -6.997 1.00 0.00 15 THR A O 11
ATOM 15219 N N . PRO A 1 16 ? 6.094 -27.324 -7.242 1.00 0.00 16 PRO A N 11
ATOM 15220 C CA . PRO A 1 16 ? 6.793 -27.539 -8.498 1.00 0.00 16 PRO A CA 11
ATOM 15221 C C . PRO A 1 16 ? 6.077 -26.832 -9.651 1.00 0.00 16 PRO A C 11
ATOM 15222 O O . PRO A 1 16 ? 5.260 -25.940 -9.427 1.00 0.00 16 PRO A O 11
ATOM 15233 N N . GLY A 1 17 ? 6.410 -27.259 -10.861 1.00 0.00 17 GLY A N 11
ATOM 15234 C CA . GLY A 1 17 ? 5.808 -26.678 -12.050 1.00 0.00 17 GLY A CA 11
ATOM 15235 C C . GLY A 1 17 ? 4.298 -26.917 -12.073 1.00 0.00 17 GLY A C 11
ATOM 15236 O O . GLY A 1 17 ? 3.828 -27.882 -12.675 1.00 0.00 17 GLY A O 11
ATOM 15240 N N . ILE A 1 18 ? 3.579 -26.023 -11.410 1.00 0.00 18 ILE A N 11
ATOM 15241 C CA . ILE A 1 18 ? 2.131 -26.125 -11.347 1.00 0.00 18 ILE A CA 11
ATOM 15242 C C . ILE A 1 18 ? 1.509 -25.072 -12.268 1.00 0.00 18 ILE A C 11
ATOM 15243 O O . ILE A 1 18 ? 1.917 -23.912 -12.254 1.00 0.00 18 ILE A O 11
ATOM 15259 N N . ARG A 1 19 ? 0.533 -25.516 -13.046 1.00 0.00 19 ARG A N 11
ATOM 15260 C CA . ARG A 1 19 ? -0.149 -24.626 -13.971 1.00 0.00 19 ARG A CA 11
ATOM 15261 C C . ARG A 1 19 ? -0.444 -23.285 -13.298 1.00 0.00 19 ARG A C 11
ATOM 15262 O O . ARG A 1 19 ? -1.165 -23.231 -12.303 1.00 0.00 19 ARG A O 11
ATOM 15283 N N . GLU A 1 20 ? 0.129 -22.234 -13.867 1.00 0.00 20 GLU A N 11
ATOM 15284 C CA . GLU A 1 20 ? -0.064 -20.897 -13.334 1.00 0.00 20 GLU A CA 11
ATOM 15285 C C . GLU A 1 20 ? 0.023 -19.861 -14.457 1.00 0.00 20 GLU A C 11
ATOM 15286 O O . GLU A 1 20 ? 0.553 -20.146 -15.530 1.00 0.00 20 GLU A O 11
ATOM 15298 N N . ALA A 1 21 ? -0.503 -18.680 -14.171 1.00 0.00 21 ALA A N 11
ATOM 15299 C CA . ALA A 1 21 ? -0.492 -17.600 -15.143 1.00 0.00 21 ALA A CA 11
ATOM 15300 C C . ALA A 1 21 ? -0.913 -18.144 -16.509 1.00 0.00 21 ALA A C 11
ATOM 15301 O O . ALA A 1 21 ? -0.068 -18.481 -17.335 1.00 0.00 21 ALA A O 11
ATOM 15308 N N . GLY A 1 22 ? -2.222 -18.213 -16.704 1.00 0.00 22 GLY A N 11
ATOM 15309 C CA . GLY A 1 22 ? -2.766 -18.711 -17.956 1.00 0.00 22 GLY A CA 11
ATOM 15310 C C . GLY A 1 22 ? -3.106 -17.559 -18.904 1.00 0.00 22 GLY A C 11
ATOM 15311 O O . GLY A 1 22 ? -2.548 -17.463 -19.995 1.00 0.00 22 GLY A O 11
ATOM 15315 N N . SER A 1 23 ? -4.020 -16.712 -18.451 1.00 0.00 23 SER A N 11
ATOM 15316 C CA . SER A 1 23 ? -4.441 -15.571 -19.244 1.00 0.00 23 SER A CA 11
ATOM 15317 C C . SER A 1 23 ? -5.135 -14.540 -18.351 1.00 0.00 23 SER A C 11
ATOM 15318 O O . SER A 1 23 ? -5.281 -14.754 -17.149 1.00 0.00 23 SER A O 11
ATOM 15326 N N . GLU A 1 24 ? -5.544 -13.445 -18.974 1.00 0.00 24 GLU A N 11
ATOM 15327 C CA . GLU A 1 24 ? -6.219 -12.381 -18.251 1.00 0.00 24 GLU A CA 11
ATOM 15328 C C . GLU A 1 24 ? -5.570 -12.175 -16.881 1.00 0.00 24 GLU A C 11
ATOM 15329 O O . GLU A 1 24 ? -6.021 -12.738 -15.885 1.00 0.00 24 GLU A O 11
ATOM 15341 N N . ASP A 1 25 ? -4.521 -11.365 -16.875 1.00 0.00 25 ASP A N 11
ATOM 15342 C CA . ASP A 1 25 ? -3.805 -11.077 -15.644 1.00 0.00 25 ASP A CA 11
ATOM 15343 C C . ASP A 1 25 ? -2.884 -9.876 -15.863 1.00 0.00 25 ASP A C 11
ATOM 15344 O O . ASP A 1 25 ? -1.786 -10.020 -16.399 1.00 0.00 25 ASP A O 11
ATOM 15353 N N . ILE A 1 26 ? -3.365 -8.716 -15.439 1.00 0.00 26 ILE A N 11
ATOM 15354 C CA . ILE A 1 26 ? -2.598 -7.490 -15.583 1.00 0.00 26 ILE A CA 11
ATOM 15355 C C . ILE A 1 26 ? -1.535 -7.427 -14.484 1.00 0.00 26 ILE A C 11
ATOM 15356 O O . ILE A 1 26 ? -1.817 -6.995 -13.367 1.00 0.00 26 ILE A O 11
ATOM 15372 N N . ILE A 1 27 ? -0.336 -7.864 -14.840 1.00 0.00 27 ILE A N 11
ATOM 15373 C CA . ILE A 1 27 ? 0.770 -7.862 -13.897 1.00 0.00 27 ILE A CA 11
ATOM 15374 C C . ILE A 1 27 ? 1.443 -6.487 -13.911 1.00 0.00 27 ILE A C 11
ATOM 15375 O O . ILE A 1 27 ? 1.797 -5.976 -14.971 1.00 0.00 27 ILE A O 11
ATOM 15391 N N . VAL A 1 28 ? 1.597 -5.929 -12.719 1.00 0.00 28 VAL A N 11
ATOM 15392 C CA . VAL A 1 28 ? 2.221 -4.624 -12.579 1.00 0.00 28 VAL A CA 11
ATOM 15393 C C . VAL A 1 28 ? 3.225 -4.664 -11.425 1.00 0.00 28 VAL A C 11
ATOM 15394 O O . VAL A 1 28 ? 2.904 -5.135 -10.335 1.00 0.00 28 VAL A O 11
ATOM 15407 N N . VAL A 1 29 ? 4.420 -4.164 -11.704 1.00 0.00 29 VAL A N 11
ATOM 15408 C CA . VAL A 1 29 ? 5.472 -4.136 -10.703 1.00 0.00 29 VAL A CA 11
ATOM 15409 C C . VAL A 1 29 ? 5.396 -2.820 -9.926 1.00 0.00 29 VAL A C 11
ATOM 15410 O O . VAL A 1 29 ? 5.219 -1.756 -10.516 1.00 0.00 29 VAL A O 11
ATOM 15423 N N . ALA A 1 30 ? 5.536 -2.937 -8.613 1.00 0.00 30 ALA A N 11
ATOM 15424 C CA . ALA A 1 30 ? 5.486 -1.770 -7.749 1.00 0.00 30 ALA A CA 11
ATOM 15425 C C . ALA A 1 30 ? 6.703 -0.885 -8.023 1.00 0.00 30 ALA A C 11
ATOM 15426 O O . ALA A 1 30 ? 7.839 -1.301 -7.800 1.00 0.00 30 ALA A O 11
ATOM 15433 N N . LEU A 1 31 ? 6.425 0.318 -8.503 1.00 0.00 31 LEU A N 11
ATOM 15434 C CA . LEU A 1 31 ? 7.483 1.266 -8.809 1.00 0.00 31 LEU A CA 11
ATOM 15435 C C . LEU A 1 31 ? 8.132 1.738 -7.506 1.00 0.00 31 LEU A C 11
ATOM 15436 O O . LEU A 1 31 ? 9.349 1.899 -7.438 1.00 0.00 31 LEU A O 11
ATOM 15452 N N . TYR A 1 32 ? 7.289 1.948 -6.506 1.00 0.00 32 TYR A N 11
ATOM 15453 C CA . TYR A 1 32 ? 7.765 2.399 -5.209 1.00 0.00 32 TYR A CA 11
ATOM 15454 C C . TYR A 1 32 ? 7.167 1.556 -4.081 1.00 0.00 32 TYR A C 11
ATOM 15455 O O . TYR A 1 32 ? 6.189 0.837 -4.290 1.00 0.00 32 TYR A O 11
ATOM 15473 N N . ASP A 1 33 ? 7.778 1.671 -2.911 1.00 0.00 33 ASP A N 11
ATOM 15474 C CA . ASP A 1 33 ? 7.317 0.928 -1.751 1.00 0.00 33 ASP A CA 11
ATOM 15475 C C . ASP A 1 33 ? 5.991 1.517 -1.267 1.00 0.00 33 ASP A C 11
ATOM 15476 O O . ASP A 1 33 ? 5.830 2.735 -1.218 1.00 0.00 33 ASP A O 11
ATOM 15485 N N . TYR A 1 34 ? 5.075 0.624 -0.919 1.00 0.00 34 TYR A N 11
ATOM 15486 C CA . TYR A 1 34 ? 3.768 1.041 -0.440 1.00 0.00 34 TYR A CA 11
ATOM 15487 C C . TYR A 1 34 ? 3.343 0.219 0.779 1.00 0.00 34 TYR A C 11
ATOM 15488 O O . TYR A 1 34 ? 3.461 -1.004 0.779 1.00 0.00 34 TYR A O 11
ATOM 15506 N N . GLU A 1 35 ? 2.860 0.927 1.790 1.00 0.00 35 GLU A N 11
ATOM 15507 C CA . GLU A 1 35 ? 2.418 0.279 3.013 1.00 0.00 35 GLU A CA 11
ATOM 15508 C C . GLU A 1 35 ? 0.989 0.708 3.354 1.00 0.00 35 GLU A C 11
ATOM 15509 O O . GLU A 1 35 ? 0.746 1.284 4.414 1.00 0.00 35 GLU A O 11
ATOM 15521 N N . ALA A 1 36 ? 0.081 0.410 2.436 1.00 0.00 36 ALA A N 11
ATOM 15522 C CA . ALA A 1 36 ? -1.317 0.757 2.627 1.00 0.00 36 ALA A CA 11
ATOM 15523 C C . ALA A 1 36 ? -1.410 2.136 3.283 1.00 0.00 36 ALA A C 11
ATOM 15524 O O . ALA A 1 36 ? -1.464 2.242 4.508 1.00 0.00 36 ALA A O 11
ATOM 15531 N N . ILE A 1 37 ? -1.427 3.158 2.440 1.00 0.00 37 ILE A N 11
ATOM 15532 C CA . ILE A 1 37 ? -1.512 4.525 2.922 1.00 0.00 37 ILE A CA 11
ATOM 15533 C C . ILE A 1 37 ? -2.901 4.764 3.519 1.00 0.00 37 ILE A C 11
ATOM 15534 O O . ILE A 1 37 ? -3.024 5.136 4.686 1.00 0.00 37 ILE A O 11
ATOM 15550 N N . HIS A 1 38 ? -3.912 4.541 2.693 1.00 0.00 38 HIS A N 11
ATOM 15551 C CA . HIS A 1 38 ? -5.287 4.729 3.125 1.00 0.00 38 HIS A CA 11
ATOM 15552 C C . HIS A 1 38 ? -6.003 3.376 3.157 1.00 0.00 38 HIS A C 11
ATOM 15553 O O . HIS A 1 38 ? -5.640 2.460 2.420 1.00 0.00 38 HIS A O 11
ATOM 15567 N N . HIS A 1 39 ? -7.006 3.294 4.017 1.00 0.00 39 HIS A N 11
ATOM 15568 C CA . HIS A 1 39 ? -7.776 2.069 4.155 1.00 0.00 39 HIS A CA 11
ATOM 15569 C C . HIS A 1 39 ? -8.169 1.551 2.770 1.00 0.00 39 HIS A C 11
ATOM 15570 O O . HIS A 1 39 ? -8.026 2.261 1.775 1.00 0.00 39 HIS A O 11
ATOM 15584 N N . GLU A 1 40 ? -8.657 0.320 2.750 1.00 0.00 40 GLU A N 11
ATOM 15585 C CA . GLU A 1 40 ? -9.072 -0.300 1.503 1.00 0.00 40 GLU A CA 11
ATOM 15586 C C . GLU A 1 40 ? -7.950 -0.210 0.466 1.00 0.00 40 GLU A C 11
ATOM 15587 O O . GLU A 1 40 ? -8.160 0.289 -0.637 1.00 0.00 40 GLU A O 11
ATOM 15599 N N . ASP A 1 41 ? -6.783 -0.700 0.859 1.00 0.00 41 ASP A N 11
ATOM 15600 C CA . ASP A 1 41 ? -5.629 -0.681 -0.023 1.00 0.00 41 ASP A CA 11
ATOM 15601 C C . ASP A 1 41 ? -4.666 -1.799 0.382 1.00 0.00 41 ASP A C 11
ATOM 15602 O O . ASP A 1 41 ? -4.557 -2.133 1.560 1.00 0.00 41 ASP A O 11
ATOM 15611 N N . LEU A 1 42 ? -3.990 -2.345 -0.619 1.00 0.00 42 LEU A N 11
ATOM 15612 C CA . LEU A 1 42 ? -3.039 -3.418 -0.383 1.00 0.00 42 LEU A CA 11
ATOM 15613 C C . LEU A 1 42 ? -1.638 -2.825 -0.217 1.00 0.00 42 LEU A C 11
ATOM 15614 O O . LEU A 1 42 ? -1.338 -1.770 -0.774 1.00 0.00 42 LEU A O 11
ATOM 15630 N N . SER A 1 43 ? -0.820 -3.529 0.550 1.00 0.00 43 SER A N 11
ATOM 15631 C CA . SER A 1 43 ? 0.542 -3.085 0.797 1.00 0.00 43 SER A CA 11
ATOM 15632 C C . SER A 1 43 ? 1.524 -3.941 -0.006 1.00 0.00 43 SER A C 11
ATOM 15633 O O . SER A 1 43 ? 1.334 -5.149 -0.140 1.00 0.00 43 SER A O 11
ATOM 15641 N N . PHE A 1 44 ? 2.552 -3.280 -0.520 1.00 0.00 44 PHE A N 11
ATOM 15642 C CA . PHE A 1 44 ? 3.563 -3.966 -1.306 1.00 0.00 44 PHE A CA 11
ATOM 15643 C C . PHE A 1 44 ? 4.901 -3.226 -1.242 1.00 0.00 44 PHE A C 11
ATOM 15644 O O . PHE A 1 44 ? 5.015 -2.197 -0.578 1.00 0.00 44 PHE A O 11
ATOM 15661 N N . GLN A 1 45 ? 5.880 -3.778 -1.944 1.00 0.00 45 GLN A N 11
ATOM 15662 C CA . GLN A 1 45 ? 7.206 -3.183 -1.975 1.00 0.00 45 GLN A CA 11
ATOM 15663 C C . GLN A 1 45 ? 7.640 -2.931 -3.420 1.00 0.00 45 GLN A C 11
ATOM 15664 O O . GLN A 1 45 ? 7.160 -3.592 -4.341 1.00 0.00 45 GLN A O 11
ATOM 15678 N N . LYS A 1 46 ? 8.543 -1.974 -3.575 1.00 0.00 46 LYS A N 11
ATOM 15679 C CA . LYS A 1 46 ? 9.047 -1.626 -4.893 1.00 0.00 46 LYS A CA 11
ATOM 15680 C C . LYS A 1 46 ? 9.647 -2.872 -5.550 1.00 0.00 46 LYS A C 11
ATOM 15681 O O . LYS A 1 46 ? 10.692 -3.360 -5.124 1.00 0.00 46 LYS A O 11
ATOM 15700 N N . GLY A 1 47 ? 8.958 -3.350 -6.575 1.00 0.00 47 GLY A N 11
ATOM 15701 C CA . GLY A 1 47 ? 9.410 -4.529 -7.295 1.00 0.00 47 GLY A CA 11
ATOM 15702 C C . GLY A 1 47 ? 8.440 -5.697 -7.098 1.00 0.00 47 GLY A C 11
ATOM 15703 O O . GLY A 1 47 ? 8.633 -6.771 -7.666 1.00 0.00 47 GLY A O 11
ATOM 15707 N N . ASP A 1 48 ? 7.420 -5.447 -6.290 1.00 0.00 48 ASP A N 11
ATOM 15708 C CA . ASP A 1 48 ? 6.420 -6.464 -6.011 1.00 0.00 48 ASP A CA 11
ATOM 15709 C C . ASP A 1 48 ? 5.439 -6.544 -7.181 1.00 0.00 48 ASP A C 11
ATOM 15710 O O . ASP A 1 48 ? 4.981 -5.518 -7.682 1.00 0.00 48 ASP A O 11
ATOM 15719 N N . GLN A 1 49 ? 5.145 -7.771 -7.583 1.00 0.00 49 GLN A N 11
ATOM 15720 C CA . GLN A 1 49 ? 4.227 -7.998 -8.686 1.00 0.00 49 GLN A CA 11
ATOM 15721 C C . GLN A 1 49 ? 2.839 -8.360 -8.154 1.00 0.00 49 GLN A C 11
ATOM 15722 O O . GLN A 1 49 ? 2.711 -9.185 -7.250 1.00 0.00 49 GLN A O 11
ATOM 15736 N N . MET A 1 50 ? 1.832 -7.725 -8.738 1.00 0.00 50 MET A N 11
ATOM 15737 C CA . MET A 1 50 ? 0.458 -7.970 -8.334 1.00 0.00 50 MET A CA 11
ATOM 15738 C C . MET A 1 50 ? -0.423 -8.275 -9.547 1.00 0.00 50 MET A C 11
ATOM 15739 O O . MET A 1 50 ? -0.186 -7.758 -10.636 1.00 0.00 50 MET A O 11
ATOM 15753 N N . VAL A 1 51 ? -1.423 -9.114 -9.315 1.00 0.00 51 VAL A N 11
ATOM 15754 C CA . VAL A 1 51 ? -2.341 -9.495 -10.374 1.00 0.00 51 VAL A CA 11
ATOM 15755 C C . VAL A 1 51 ? -3.556 -8.566 -10.349 1.00 0.00 51 VAL A C 11
ATOM 15756 O O . VAL A 1 51 ? -4.504 -8.799 -9.601 1.00 0.00 51 VAL A O 11
ATOM 15769 N N . VAL A 1 52 ? -3.488 -7.533 -11.176 1.00 0.00 52 VAL A N 11
ATOM 15770 C CA . VAL A 1 52 ? -4.571 -6.567 -11.258 1.00 0.00 52 VAL A CA 11
ATOM 15771 C C . VAL A 1 52 ? -5.843 -7.274 -11.726 1.00 0.00 52 VAL A C 11
ATOM 15772 O O . VAL A 1 52 ? -5.886 -7.817 -12.829 1.00 0.00 52 VAL A O 11
ATOM 15785 N N . LEU A 1 53 ? -6.850 -7.243 -10.866 1.00 0.00 53 LEU A N 11
ATOM 15786 C CA . LEU A 1 53 ? -8.122 -7.874 -11.179 1.00 0.00 53 LEU A CA 11
ATOM 15787 C C . LEU A 1 53 ? -9.103 -6.813 -11.680 1.00 0.00 53 LEU A C 11
ATOM 15788 O O . LEU A 1 53 ? -9.686 -6.958 -12.753 1.00 0.00 53 LEU A O 11
ATOM 15804 N N . GLU A 1 54 ? -9.257 -5.768 -10.878 1.00 0.00 54 GLU A N 11
ATOM 15805 C CA . GLU A 1 54 ? -10.157 -4.683 -11.227 1.00 0.00 54 GLU A CA 11
ATOM 15806 C C . GLU A 1 54 ? -9.371 -3.387 -11.436 1.00 0.00 54 GLU A C 11
ATOM 15807 O O . GLU A 1 54 ? -8.410 -3.117 -10.717 1.00 0.00 54 GLU A O 11
ATOM 15819 N N . GLU A 1 55 ? -9.810 -2.620 -12.422 1.00 0.00 55 GLU A N 11
ATOM 15820 C CA . GLU A 1 55 ? -9.159 -1.358 -12.735 1.00 0.00 55 GLU A CA 11
ATOM 15821 C C . GLU A 1 55 ? -10.204 -0.259 -12.941 1.00 0.00 55 GLU A C 11
ATOM 15822 O O . GLU A 1 55 ? -10.417 0.197 -14.063 1.00 0.00 55 GLU A O 11
ATOM 15834 N N . SER A 1 56 ? -10.827 0.134 -11.841 1.00 0.00 56 SER A N 11
ATOM 15835 C CA . SER A 1 56 ? -11.844 1.171 -11.886 1.00 0.00 56 SER A CA 11
ATOM 15836 C C . SER A 1 56 ? -11.316 2.389 -12.649 1.00 0.00 56 SER A C 11
ATOM 15837 O O . SER A 1 56 ? -11.854 2.753 -13.692 1.00 0.00 56 SER A O 11
ATOM 15845 N N . GLY A 1 57 ? -10.268 2.984 -12.096 1.00 0.00 57 GLY A N 11
ATOM 15846 C CA . GLY A 1 57 ? -9.662 4.153 -12.711 1.00 0.00 57 GLY A CA 11
ATOM 15847 C C . GLY A 1 57 ? -8.164 4.217 -12.404 1.00 0.00 57 GLY A C 11
ATOM 15848 O O . GLY A 1 57 ? -7.336 4.023 -13.292 1.00 0.00 57 GLY A O 11
ATOM 15852 N N . GLU A 1 58 ? -7.863 4.493 -11.143 1.00 0.00 58 GLU A N 11
ATOM 15853 C CA . GLU A 1 58 ? -6.480 4.588 -10.708 1.00 0.00 58 GLU A CA 11
ATOM 15854 C C . GLU A 1 58 ? -6.117 3.389 -9.829 1.00 0.00 58 GLU A C 11
ATOM 15855 O O . GLU A 1 58 ? -5.353 2.519 -10.244 1.00 0.00 58 GLU A O 11
ATOM 15867 N N . TRP A 1 59 ? -6.683 3.382 -8.631 1.00 0.00 59 TRP A N 11
ATOM 15868 C CA . TRP A 1 59 ? -6.429 2.305 -7.690 1.00 0.00 59 TRP A CA 11
ATOM 15869 C C . TRP A 1 59 ? -7.064 1.029 -8.248 1.00 0.00 59 TRP A C 11
ATOM 15870 O O . TRP A 1 59 ? -8.285 0.946 -8.381 1.00 0.00 59 TRP A O 11
ATOM 15891 N N . TRP A 1 60 ? -6.207 0.068 -8.561 1.00 0.00 60 TRP A N 11
ATOM 15892 C CA . TRP A 1 60 ? -6.670 -1.199 -9.102 1.00 0.00 60 TRP A CA 11
ATOM 15893 C C . TRP A 1 60 ? -6.612 -2.241 -7.983 1.00 0.00 60 TRP A C 11
ATOM 15894 O O . TRP A 1 60 ? -5.788 -2.137 -7.075 1.00 0.00 60 TRP A O 11
ATOM 15915 N N . LYS A 1 61 ? -7.497 -3.221 -8.084 1.00 0.00 61 LYS A N 11
ATOM 15916 C CA . LYS A 1 61 ? -7.557 -4.280 -7.092 1.00 0.00 61 LYS A CA 11
ATOM 15917 C C . LYS A 1 61 ? -6.758 -5.487 -7.590 1.00 0.00 61 LYS A C 11
ATOM 15918 O O . LYS A 1 61 ? -7.252 -6.272 -8.397 1.00 0.00 61 LYS A O 11
ATOM 15937 N N . ALA A 1 62 ? -5.537 -5.595 -7.088 1.00 0.00 62 ALA A N 11
ATOM 15938 C CA . ALA A 1 62 ? -4.664 -6.691 -7.472 1.00 0.00 62 ALA A CA 11
ATOM 15939 C C . ALA A 1 62 ? -4.332 -7.530 -6.236 1.00 0.00 62 ALA A C 11
ATOM 15940 O O . ALA A 1 62 ? -4.592 -7.112 -5.109 1.00 0.00 62 ALA A O 11
ATOM 15947 N N . ARG A 1 63 ? -3.760 -8.698 -6.489 1.00 0.00 63 ARG A N 11
ATOM 15948 C CA . ARG A 1 63 ? -3.388 -9.598 -5.411 1.00 0.00 63 ARG A CA 11
ATOM 15949 C C . ARG A 1 63 ? -1.877 -9.834 -5.413 1.00 0.00 63 ARG A C 11
ATOM 15950 O O . ARG A 1 63 ? -1.315 -10.273 -6.415 1.00 0.00 63 ARG A O 11
ATOM 15971 N N . SER A 1 64 ? -1.261 -9.532 -4.279 1.00 0.00 64 SER A N 11
ATOM 15972 C CA . SER A 1 64 ? 0.175 -9.706 -4.138 1.00 0.00 64 SER A CA 11
ATOM 15973 C C . SER A 1 64 ? 0.574 -11.122 -4.553 1.00 0.00 64 SER A C 11
ATOM 15974 O O . SER A 1 64 ? -0.028 -12.097 -4.106 1.00 0.00 64 SER A O 11
ATOM 15982 N N . LEU A 1 65 ? 1.586 -11.191 -5.405 1.00 0.00 65 LEU A N 11
ATOM 15983 C CA . LEU A 1 65 ? 2.073 -12.473 -5.886 1.00 0.00 65 LEU A CA 11
ATOM 15984 C C . LEU A 1 65 ? 3.151 -12.995 -4.934 1.00 0.00 65 LEU A C 11
ATOM 15985 O O . LEU A 1 65 ? 3.966 -13.834 -5.314 1.00 0.00 65 LEU A O 11
ATOM 16001 N N . ALA A 1 66 ? 3.119 -12.476 -3.715 1.00 0.00 66 ALA A N 11
ATOM 16002 C CA . ALA A 1 66 ? 4.084 -12.878 -2.706 1.00 0.00 66 ALA A CA 11
ATOM 16003 C C . ALA A 1 66 ? 3.341 -13.449 -1.496 1.00 0.00 66 ALA A C 11
ATOM 16004 O O . ALA A 1 66 ? 3.793 -14.417 -0.886 1.00 0.00 66 ALA A O 11
ATOM 16011 N N . THR A 1 67 ? 2.214 -12.825 -1.186 1.00 0.00 67 THR A N 11
ATOM 16012 C CA . THR A 1 67 ? 1.405 -13.258 -0.060 1.00 0.00 67 THR A CA 11
ATOM 16013 C C . THR A 1 67 ? -0.006 -13.624 -0.526 1.00 0.00 67 THR A C 11
ATOM 16014 O O . THR A 1 67 ? -0.853 -14.000 0.282 1.00 0.00 67 THR A O 11
ATOM 16025 N N . ARG A 1 68 ? -0.214 -13.500 -1.829 1.00 0.00 68 ARG A N 11
ATOM 16026 C CA . ARG A 1 68 ? -1.507 -13.812 -2.414 1.00 0.00 68 ARG A CA 11
ATOM 16027 C C . ARG A 1 68 ? -2.600 -12.951 -1.777 1.00 0.00 68 ARG A C 11
ATOM 16028 O O . ARG A 1 68 ? -3.779 -13.298 -1.828 1.00 0.00 68 ARG A O 11
ATOM 16049 N N . LYS A 1 69 ? -2.169 -11.842 -1.193 1.00 0.00 69 LYS A N 11
ATOM 16050 C CA . LYS A 1 69 ? -3.095 -10.928 -0.547 1.00 0.00 69 LYS A CA 11
ATOM 16051 C C . LYS A 1 69 ? -3.990 -10.283 -1.607 1.00 0.00 69 LYS A C 11
ATOM 16052 O O . LYS A 1 69 ? -3.821 -10.529 -2.800 1.00 0.00 69 LYS A O 11
ATOM 16071 N N . GLU A 1 70 ? -4.922 -9.468 -1.134 1.00 0.00 70 GLU A N 11
ATOM 16072 C CA . GLU A 1 70 ? -5.843 -8.785 -2.026 1.00 0.00 70 GLU A CA 11
ATOM 16073 C C . GLU A 1 70 ? -6.198 -7.406 -1.468 1.00 0.00 70 GLU A C 11
ATOM 16074 O O . GLU A 1 70 ? -6.376 -7.246 -0.261 1.00 0.00 70 GLU A O 11
ATOM 16086 N N . GLY A 1 71 ? -6.291 -6.443 -2.373 1.00 0.00 71 GLY A N 11
ATOM 16087 C CA . GLY A 1 71 ? -6.622 -5.081 -1.987 1.00 0.00 71 GLY A CA 11
ATOM 16088 C C . GLY A 1 71 ? -6.327 -4.101 -3.124 1.00 0.00 71 GLY A C 11
ATOM 16089 O O . GLY A 1 71 ? -5.635 -4.445 -4.080 1.00 0.00 71 GLY A O 11
ATOM 16093 N N . TYR A 1 72 ? -6.868 -2.901 -2.983 1.00 0.00 72 TYR A N 11
ATOM 16094 C CA . TYR A 1 72 ? -6.673 -1.869 -3.987 1.00 0.00 72 TYR A CA 11
ATOM 16095 C C . TYR A 1 72 ? -5.263 -1.279 -3.898 1.00 0.00 72 TYR A C 11
ATOM 16096 O O . TYR A 1 72 ? -4.800 -0.927 -2.815 1.00 0.00 72 TYR A O 11
ATOM 16114 N N . ILE A 1 73 ? -4.621 -1.190 -5.054 1.00 0.00 73 ILE A N 11
ATOM 16115 C CA . ILE A 1 73 ? -3.274 -0.649 -5.121 1.00 0.00 73 ILE A CA 11
ATOM 16116 C C . ILE A 1 73 ? -3.242 0.508 -6.122 1.00 0.00 73 ILE A C 11
ATOM 16117 O O . ILE A 1 73 ? -4.032 0.539 -7.064 1.00 0.00 73 ILE A O 11
ATOM 16133 N N . PRO A 1 74 ? -2.298 1.454 -5.876 1.00 0.00 74 PRO A N 11
ATOM 16134 C CA . PRO A 1 74 ? -2.154 2.610 -6.744 1.00 0.00 74 PRO A CA 11
ATOM 16135 C C . PRO A 1 74 ? -1.475 2.227 -8.060 1.00 0.00 74 PRO A C 11
ATOM 16136 O O . PRO A 1 74 ? -0.499 1.479 -8.065 1.00 0.00 74 PRO A O 11
ATOM 16147 N N . SER A 1 75 ? -2.020 2.756 -9.146 1.00 0.00 75 SER A N 11
ATOM 16148 C CA . SER A 1 75 ? -1.480 2.478 -10.465 1.00 0.00 75 SER A CA 11
ATOM 16149 C C . SER A 1 75 ? -0.252 3.353 -10.724 1.00 0.00 75 SER A C 11
ATOM 16150 O O . SER A 1 75 ? 0.647 2.963 -11.467 1.00 0.00 75 SER A O 11
ATOM 16158 N N . ASN A 1 76 ? -0.254 4.521 -10.095 1.00 0.00 76 ASN A N 11
ATOM 16159 C CA . ASN A 1 76 ? 0.849 5.454 -10.248 1.00 0.00 76 ASN A CA 11
ATOM 16160 C C . ASN A 1 76 ? 2.072 4.918 -9.501 1.00 0.00 76 ASN A C 11
ATOM 16161 O O . ASN A 1 76 ? 3.148 5.510 -9.560 1.00 0.00 76 ASN A O 11
ATOM 16172 N N . TYR A 1 77 ? 1.865 3.803 -8.814 1.00 0.00 77 TYR A N 11
ATOM 16173 C CA . TYR A 1 77 ? 2.938 3.181 -8.057 1.00 0.00 77 TYR A CA 11
ATOM 16174 C C . TYR A 1 77 ? 3.298 1.814 -8.639 1.00 0.00 77 TYR A C 11
ATOM 16175 O O . TYR A 1 77 ? 4.109 1.087 -8.068 1.00 0.00 77 TYR A O 11
ATOM 16193 N N . VAL A 1 78 ? 2.678 1.504 -9.768 1.00 0.00 78 VAL A N 11
ATOM 16194 C CA . VAL A 1 78 ? 2.923 0.236 -10.434 1.00 0.00 78 VAL A CA 11
ATOM 16195 C C . VAL A 1 78 ? 3.263 0.495 -11.903 1.00 0.00 78 VAL A C 11
ATOM 16196 O O . VAL A 1 78 ? 3.122 1.615 -12.389 1.00 0.00 78 VAL A O 11
ATOM 16209 N N . ALA A 1 79 ? 3.703 -0.563 -12.570 1.00 0.00 79 ALA A N 11
ATOM 16210 C CA . ALA A 1 79 ? 4.065 -0.465 -13.974 1.00 0.00 79 ALA A CA 11
ATOM 16211 C C . ALA A 1 79 ? 3.958 -1.847 -14.620 1.00 0.00 79 ALA A C 11
ATOM 16212 O O . ALA A 1 79 ? 4.764 -2.732 -14.341 1.00 0.00 79 ALA A O 11
ATOM 16219 N N . ARG A 1 80 ? 2.956 -1.989 -15.475 1.00 0.00 80 ARG A N 11
ATOM 16220 C CA . ARG A 1 80 ? 2.733 -3.249 -16.165 1.00 0.00 80 ARG A CA 11
ATOM 16221 C C . ARG A 1 80 ? 4.068 -3.892 -16.539 1.00 0.00 80 ARG A C 11
ATOM 16222 O O . ARG A 1 80 ? 4.989 -3.208 -16.984 1.00 0.00 80 ARG A O 11
ATOM 16243 N N . VAL A 1 81 ? 4.134 -5.201 -16.346 1.00 0.00 81 VAL A N 11
ATOM 16244 C CA . VAL A 1 81 ? 5.343 -5.945 -16.659 1.00 0.00 81 VAL A CA 11
ATOM 16245 C C . VAL A 1 81 ? 5.637 -5.826 -18.155 1.00 0.00 81 VAL A C 11
ATOM 16246 O O . VAL A 1 81 ? 6.798 -5.810 -18.564 1.00 0.00 81 VAL A O 11
ATOM 16259 N N . ASP A 1 82 ? 4.567 -5.744 -18.932 1.00 0.00 82 ASP A N 11
ATOM 16260 C CA . ASP A 1 82 ? 4.697 -5.627 -20.374 1.00 0.00 82 ASP A CA 11
ATOM 16261 C C . ASP A 1 82 ? 4.847 -4.151 -20.750 1.00 0.00 82 ASP A C 11
ATOM 16262 O O . ASP A 1 82 ? 4.776 -3.795 -21.926 1.00 0.00 82 ASP A O 11
ATOM 16271 N N . SER A 1 83 ? 5.051 -3.331 -19.729 1.00 0.00 83 SER A N 11
ATOM 16272 C CA . SER A 1 83 ? 5.211 -1.902 -19.937 1.00 0.00 83 SER A CA 11
ATOM 16273 C C . SER A 1 83 ? 6.606 -1.461 -19.488 1.00 0.00 83 SER A C 11
ATOM 16274 O O . SER A 1 83 ? 6.798 -0.318 -19.078 1.00 0.00 83 SER A O 11
ATOM 16282 N N . LEU A 1 84 ? 7.545 -2.392 -19.581 1.00 0.00 84 LEU A N 11
ATOM 16283 C CA . LEU A 1 84 ? 8.916 -2.114 -19.188 1.00 0.00 84 LEU A CA 11
ATOM 16284 C C . LEU A 1 84 ? 9.758 -1.860 -20.440 1.00 0.00 84 LEU A C 11
ATOM 16285 O O . LEU A 1 84 ? 9.404 -2.304 -21.531 1.00 0.00 84 LEU A O 11
ATOM 16301 N N . GLU A 1 85 ? 10.858 -1.149 -20.240 1.00 0.00 85 GLU A N 11
ATOM 16302 C CA . GLU A 1 85 ? 11.753 -0.831 -21.339 1.00 0.00 85 GLU A CA 11
ATOM 16303 C C . GLU A 1 85 ? 13.037 -1.660 -21.234 1.00 0.00 85 GLU A C 11
ATOM 16304 O O . GLU A 1 85 ? 13.935 -1.324 -20.462 1.00 0.00 85 GLU A O 11
ATOM 16316 N N . THR A 1 86 ? 13.082 -2.723 -22.022 1.00 0.00 86 THR A N 11
ATOM 16317 C CA . THR A 1 86 ? 14.240 -3.601 -22.028 1.00 0.00 86 THR A CA 11
ATOM 16318 C C . THR A 1 86 ? 15.216 -3.189 -23.131 1.00 0.00 86 THR A C 11
ATOM 16319 O O . THR A 1 86 ? 15.680 -4.030 -23.900 1.00 0.00 86 THR A O 11
ATOM 16336 N N . HIS B 2 2 ? -11.495 2.206 -6.957 1.00 0.00 120 HIS B N 11
ATOM 16337 C CA . HIS B 2 2 ? -12.440 3.189 -6.458 1.00 0.00 120 HIS B CA 11
ATOM 16338 C C . HIS B 2 2 ? -12.060 4.577 -6.980 1.00 0.00 120 HIS B C 11
ATOM 16339 O O . HIS B 2 2 ? -12.900 5.290 -7.527 1.00 0.00 120 HIS B O 11
ATOM 16353 N N . SER B 2 3 ? -10.793 4.919 -6.792 1.00 0.00 121 SER B N 11
ATOM 16354 C CA . SER B 2 3 ? -10.292 6.207 -7.237 1.00 0.00 121 SER B CA 11
ATOM 16355 C C . SER B 2 3 ? -10.838 7.319 -6.340 1.00 0.00 121 SER B C 11
ATOM 16356 O O . SER B 2 3 ? -11.342 8.328 -6.831 1.00 0.00 121 SER B O 11
ATOM 16364 N N . LYS B 2 4 ? -10.718 7.098 -5.038 1.00 0.00 122 LYS B N 11
ATOM 16365 C CA . LYS B 2 4 ? -11.194 8.069 -4.068 1.00 0.00 122 LYS B CA 11
ATOM 16366 C C . LYS B 2 4 ? -10.148 9.173 -3.902 1.00 0.00 122 LYS B C 11
ATOM 16367 O O . LYS B 2 4 ? -10.493 10.346 -3.775 1.00 0.00 122 LYS B O 11
ATOM 16386 N N . TYR B 2 5 ? -8.889 8.757 -3.910 1.00 0.00 123 TYR B N 11
ATOM 16387 C CA . TYR B 2 5 ? -7.791 9.696 -3.763 1.00 0.00 123 TYR B CA 11
ATOM 16388 C C . TYR B 2 5 ? -7.055 9.891 -5.090 1.00 0.00 123 TYR B C 11
ATOM 16389 O O . TYR B 2 5 ? -7.006 8.982 -5.917 1.00 0.00 123 TYR B O 11
ATOM 16407 N N . PRO B 2 6 ? -6.486 11.115 -5.257 1.00 0.00 124 PRO B N 11
ATOM 16408 C CA . PRO B 2 6 ? -5.754 11.442 -6.470 1.00 0.00 124 PRO B CA 11
ATOM 16409 C C . PRO B 2 6 ? -4.383 10.764 -6.482 1.00 0.00 124 PRO B C 11
ATOM 16410 O O . PRO B 2 6 ? -3.360 11.429 -6.631 1.00 0.00 124 PRO B O 11
ATOM 16421 N N . LEU B 2 7 ? -4.407 9.448 -6.324 1.00 0.00 125 LEU B N 11
ATOM 16422 C CA . LEU B 2 7 ? -3.178 8.674 -6.316 1.00 0.00 125 LEU B CA 11
ATOM 16423 C C . LEU B 2 7 ? -2.300 9.130 -5.148 1.00 0.00 125 LEU B C 11
ATOM 16424 O O . LEU B 2 7 ? -2.422 10.260 -4.681 1.00 0.00 125 LEU B O 11
ATOM 16440 N N . PRO B 2 8 ? -1.412 8.202 -4.700 1.00 0.00 126 PRO B N 11
ATOM 16441 C CA . PRO B 2 8 ? -0.515 8.497 -3.597 1.00 0.00 126 PRO B CA 11
ATOM 16442 C C . PRO B 2 8 ? 0.621 9.420 -4.046 1.00 0.00 126 PRO B C 11
ATOM 16443 O O . PRO B 2 8 ? 0.843 9.600 -5.243 1.00 0.00 126 PRO B O 11
ATOM 16454 N N . PRO B 2 9 ? 1.329 9.993 -3.036 1.00 0.00 127 PRO B N 11
ATOM 16455 C CA . PRO B 2 9 ? 2.437 10.891 -3.314 1.00 0.00 127 PRO B CA 11
ATOM 16456 C C . PRO B 2 9 ? 3.668 10.114 -3.784 1.00 0.00 127 PRO B C 11
ATOM 16457 O O . PRO B 2 9 ? 4.251 9.345 -3.019 1.00 0.00 127 PRO B O 11
ATOM 16468 N N . LEU B 2 10 ? 4.030 10.340 -5.038 1.00 0.00 128 LEU B N 11
ATOM 16469 C CA . LEU B 2 10 ? 5.181 9.671 -5.618 1.00 0.00 128 LEU B CA 11
ATOM 16470 C C . LEU B 2 10 ? 6.431 10.018 -4.806 1.00 0.00 128 LEU B C 11
ATOM 16471 O O . LEU B 2 10 ? 6.650 11.180 -4.465 1.00 0.00 128 LEU B O 11
ATOM 16487 N N . PRO B 2 11 ? 7.238 8.964 -4.512 1.00 0.00 129 PRO B N 11
ATOM 16488 C CA . PRO B 2 11 ? 8.459 9.147 -3.746 1.00 0.00 129 PRO B CA 11
ATOM 16489 C C . PRO B 2 11 ? 9.551 9.789 -4.603 1.00 0.00 129 PRO B C 11
ATOM 16490 O O . PRO B 2 11 ? 9.269 10.339 -5.667 1.00 0.00 129 PRO B O 11
ATOM 16501 N N . SER B 2 12 ? 10.777 9.698 -4.106 1.00 0.00 130 SER B N 11
ATOM 16502 C CA . SER B 2 12 ? 11.914 10.264 -4.813 1.00 0.00 130 SER B CA 11
ATOM 16503 C C . SER B 2 12 ? 12.927 9.164 -5.138 1.00 0.00 130 SER B C 11
ATOM 16504 O O . SER B 2 12 ? 13.515 9.157 -6.219 1.00 0.00 130 SER B O 11
ATOM 16512 N N . LEU B 2 13 ? 13.101 8.262 -4.184 1.00 0.00 131 LEU B N 11
ATOM 16513 C CA . LEU B 2 13 ? 14.032 7.161 -4.355 1.00 0.00 131 LEU B CA 11
ATOM 16514 C C . LEU B 2 13 ? 15.464 7.687 -4.239 1.00 0.00 131 LEU B C 11
ATOM 16515 O O . LEU B 2 13 ? 16.175 7.360 -3.289 1.00 0.00 131 LEU B O 11
ATOM 16534 N N . GLY A 1 1 ? 30.062 -28.906 23.309 1.00 0.00 1 GLY A N 12
ATOM 16535 C CA . GLY A 1 1 ? 30.073 -28.604 21.889 1.00 0.00 1 GLY A CA 12
ATOM 16536 C C . GLY A 1 1 ? 28.689 -28.158 21.412 1.00 0.00 1 GLY A C 12
ATOM 16537 O O . GLY A 1 1 ? 27.721 -28.210 22.169 1.00 0.00 1 GLY A O 12
ATOM 16541 N N . PRO A 1 2 ? 28.638 -27.720 20.125 1.00 0.00 2 PRO A N 12
ATOM 16542 C CA . PRO A 1 2 ? 27.389 -27.266 19.538 1.00 0.00 2 PRO A CA 12
ATOM 16543 C C . PRO A 1 2 ? 26.477 -28.450 19.207 1.00 0.00 2 PRO A C 12
ATOM 16544 O O . PRO A 1 2 ? 26.837 -29.602 19.446 1.00 0.00 2 PRO A O 12
ATOM 16555 N N . LEU A 1 3 ? 25.313 -28.125 18.665 1.00 0.00 3 LEU A N 12
ATOM 16556 C CA . LEU A 1 3 ? 24.346 -29.146 18.299 1.00 0.00 3 LEU A CA 12
ATOM 16557 C C . LEU A 1 3 ? 23.609 -28.713 17.030 1.00 0.00 3 LEU A C 12
ATOM 16558 O O . LEU A 1 3 ? 23.830 -27.616 16.522 1.00 0.00 3 LEU A O 12
ATOM 16574 N N . GLY A 1 4 ? 22.747 -29.600 16.553 1.00 0.00 4 GLY A N 12
ATOM 16575 C CA . GLY A 1 4 ? 21.976 -29.324 15.353 1.00 0.00 4 GLY A CA 12
ATOM 16576 C C . GLY A 1 4 ? 20.475 -29.351 15.648 1.00 0.00 4 GLY A C 12
ATOM 16577 O O . GLY A 1 4 ? 20.064 -29.297 16.806 1.00 0.00 4 GLY A O 12
ATOM 16581 N N . SER A 1 5 ? 19.695 -29.433 14.579 1.00 0.00 5 SER A N 12
ATOM 16582 C CA . SER A 1 5 ? 18.249 -29.467 14.708 1.00 0.00 5 SER A CA 12
ATOM 16583 C C . SER A 1 5 ? 17.643 -30.309 13.583 1.00 0.00 5 SER A C 12
ATOM 16584 O O . SER A 1 5 ? 18.224 -30.422 12.505 1.00 0.00 5 SER A O 12
ATOM 16592 N N . PRO A 1 6 ? 16.451 -30.893 13.881 1.00 0.00 6 PRO A N 12
ATOM 16593 C CA . PRO A 1 6 ? 15.760 -31.722 12.908 1.00 0.00 6 PRO A CA 12
ATOM 16594 C C . PRO A 1 6 ? 15.107 -30.863 11.822 1.00 0.00 6 PRO A C 12
ATOM 16595 O O . PRO A 1 6 ? 15.190 -29.636 11.863 1.00 0.00 6 PRO A O 12
ATOM 16606 N N . GLY A 1 7 ? 14.472 -31.541 10.878 1.00 0.00 7 GLY A N 12
ATOM 16607 C CA . GLY A 1 7 ? 13.807 -30.856 9.784 1.00 0.00 7 GLY A CA 12
ATOM 16608 C C . GLY A 1 7 ? 12.886 -31.809 9.019 1.00 0.00 7 GLY A C 12
ATOM 16609 O O . GLY A 1 7 ? 13.354 -32.638 8.240 1.00 0.00 7 GLY A O 12
ATOM 16613 N N . PRO A 1 8 ? 11.559 -31.656 9.276 1.00 0.00 8 PRO A N 12
ATOM 16614 C CA . PRO A 1 8 ? 10.569 -32.494 8.621 1.00 0.00 8 PRO A CA 12
ATOM 16615 C C . PRO A 1 8 ? 10.370 -32.071 7.163 1.00 0.00 8 PRO A C 12
ATOM 16616 O O . PRO A 1 8 ? 10.962 -31.092 6.712 1.00 0.00 8 PRO A O 12
ATOM 16627 N N . ASN A 1 9 ? 9.537 -32.832 6.469 1.00 0.00 9 ASN A N 12
ATOM 16628 C CA . ASN A 1 9 ? 9.255 -32.549 5.071 1.00 0.00 9 ASN A CA 12
ATOM 16629 C C . ASN A 1 9 ? 7.745 -32.383 4.885 1.00 0.00 9 ASN A C 12
ATOM 16630 O O . ASN A 1 9 ? 7.028 -33.365 4.698 1.00 0.00 9 ASN A O 12
ATOM 16641 N N . SER A 1 10 ? 7.307 -31.134 4.943 1.00 0.00 10 SER A N 12
ATOM 16642 C CA . SER A 1 10 ? 5.896 -30.827 4.782 1.00 0.00 10 SER A CA 12
ATOM 16643 C C . SER A 1 10 ? 5.341 -31.546 3.551 1.00 0.00 10 SER A C 12
ATOM 16644 O O . SER A 1 10 ? 6.102 -32.062 2.733 1.00 0.00 10 SER A O 12
ATOM 16652 N N . HIS A 1 11 ? 4.019 -31.557 3.458 1.00 0.00 11 HIS A N 12
ATOM 16653 C CA . HIS A 1 11 ? 3.354 -32.204 2.340 1.00 0.00 11 HIS A CA 12
ATOM 16654 C C . HIS A 1 11 ? 2.425 -31.204 1.647 1.00 0.00 11 HIS A C 12
ATOM 16655 O O . HIS A 1 11 ? 2.159 -30.128 2.179 1.00 0.00 11 HIS A O 12
ATOM 16669 N N . ASN A 1 12 ? 1.957 -31.596 0.471 1.00 0.00 12 ASN A N 12
ATOM 16670 C CA . ASN A 1 12 ? 1.065 -30.748 -0.300 1.00 0.00 12 ASN A CA 12
ATOM 16671 C C . ASN A 1 12 ? -0.094 -31.590 -0.836 1.00 0.00 12 ASN A C 12
ATOM 16672 O O . ASN A 1 12 ? -0.002 -32.815 -0.893 1.00 0.00 12 ASN A O 12
ATOM 16683 N N . SER A 1 13 ? -1.159 -30.899 -1.217 1.00 0.00 13 SER A N 12
ATOM 16684 C CA . SER A 1 13 ? -2.336 -31.569 -1.746 1.00 0.00 13 SER A CA 12
ATOM 16685 C C . SER A 1 13 ? -3.264 -30.549 -2.409 1.00 0.00 13 SER A C 12
ATOM 16686 O O . SER A 1 13 ? -3.364 -29.409 -1.956 1.00 0.00 13 SER A O 12
ATOM 16694 N N . ASN A 1 14 ? -3.920 -30.994 -3.469 1.00 0.00 14 ASN A N 12
ATOM 16695 C CA . ASN A 1 14 ? -4.838 -30.135 -4.198 1.00 0.00 14 ASN A CA 12
ATOM 16696 C C . ASN A 1 14 ? -5.469 -30.926 -5.344 1.00 0.00 14 ASN A C 12
ATOM 16697 O O . ASN A 1 14 ? -4.917 -31.932 -5.788 1.00 0.00 14 ASN A O 12
ATOM 16708 N N . THR A 1 15 ? -6.620 -30.444 -5.790 1.00 0.00 15 THR A N 12
ATOM 16709 C CA . THR A 1 15 ? -7.334 -31.094 -6.876 1.00 0.00 15 THR A CA 12
ATOM 16710 C C . THR A 1 15 ? -6.365 -31.476 -7.998 1.00 0.00 15 THR A C 12
ATOM 16711 O O . THR A 1 15 ? -5.257 -30.948 -8.071 1.00 0.00 15 THR A O 12
ATOM 16722 N N . PRO A 1 16 ? -6.832 -32.415 -8.865 1.00 0.00 16 PRO A N 12
ATOM 16723 C CA . PRO A 1 16 ? -6.019 -32.874 -9.978 1.00 0.00 16 PRO A CA 12
ATOM 16724 C C . PRO A 1 16 ? -5.968 -31.824 -11.089 1.00 0.00 16 PRO A C 12
ATOM 16725 O O . PRO A 1 16 ? -6.277 -30.655 -10.858 1.00 0.00 16 PRO A O 12
ATOM 16736 N N . GLY A 1 17 ? -5.576 -32.276 -12.271 1.00 0.00 17 GLY A N 12
ATOM 16737 C CA . GLY A 1 17 ? -5.481 -31.390 -13.419 1.00 0.00 17 GLY A CA 12
ATOM 16738 C C . GLY A 1 17 ? -6.865 -31.086 -13.993 1.00 0.00 17 GLY A C 12
ATOM 16739 O O . GLY A 1 17 ? -7.316 -31.754 -14.923 1.00 0.00 17 GLY A O 12
ATOM 16743 N N . ILE A 1 18 ? -7.503 -30.079 -13.416 1.00 0.00 18 ILE A N 12
ATOM 16744 C CA . ILE 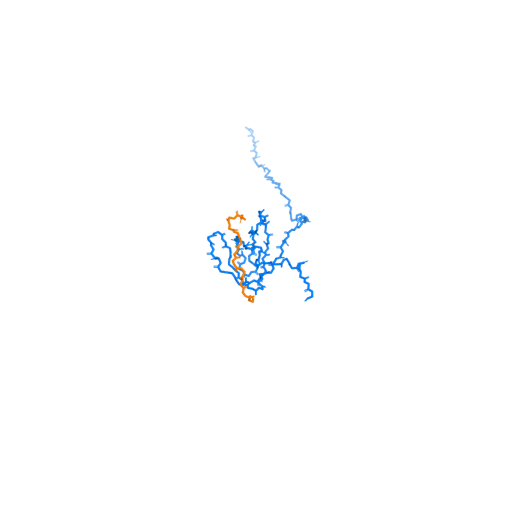A 1 18 ? -8.828 -29.679 -13.860 1.00 0.00 18 ILE A CA 12
ATOM 16745 C C . ILE A 1 18 ? -8.741 -28.312 -14.542 1.00 0.00 18 ILE A C 12
ATOM 16746 O O . ILE A 1 18 ? -8.039 -27.420 -14.068 1.00 0.00 18 ILE A O 12
ATOM 16762 N N . ARG A 1 19 ? -9.464 -28.190 -15.645 1.00 0.00 19 ARG A N 12
ATOM 16763 C CA . ARG A 1 19 ? -9.478 -26.947 -16.398 1.00 0.00 19 ARG A CA 12
ATOM 16764 C C . ARG A 1 19 ? -9.489 -25.750 -15.445 1.00 0.00 19 ARG A C 12
ATOM 16765 O O . ARG A 1 19 ? -10.299 -25.695 -14.521 1.00 0.00 19 ARG A O 12
ATOM 16786 N N . GLU A 1 20 ? -8.581 -24.820 -15.704 1.00 0.00 20 GLU A N 12
ATOM 16787 C CA . GLU A 1 20 ? -8.475 -23.628 -14.881 1.00 0.00 20 GLU A CA 12
ATOM 16788 C C . GLU A 1 20 ? -7.440 -22.667 -15.469 1.00 0.00 20 GLU A C 12
ATOM 16789 O O . GLU A 1 20 ? -6.701 -23.029 -16.382 1.00 0.00 20 GLU A O 12
ATOM 16801 N N . ALA A 1 21 ? -7.422 -21.461 -14.920 1.00 0.00 21 ALA A N 12
ATOM 16802 C CA . ALA A 1 21 ? -6.489 -20.445 -15.379 1.00 0.00 21 ALA A CA 12
ATOM 16803 C C . ALA A 1 21 ? -6.664 -20.240 -16.885 1.00 0.00 21 ALA A C 12
ATOM 16804 O O . ALA A 1 21 ? -5.849 -20.707 -17.678 1.00 0.00 21 ALA A O 12
ATOM 16811 N N . GLY A 1 22 ? -7.735 -19.541 -17.234 1.00 0.00 22 GLY A N 12
ATOM 16812 C CA . GLY A 1 22 ? -8.028 -19.268 -18.630 1.00 0.00 22 GLY A CA 12
ATOM 16813 C C . GLY A 1 22 ? -7.086 -18.201 -19.190 1.00 0.00 22 GLY A C 12
ATOM 16814 O O . GLY A 1 22 ? -6.294 -18.477 -20.091 1.00 0.00 22 GLY A O 12
ATOM 16818 N N . SER A 1 23 ? -7.203 -17.004 -18.634 1.00 0.00 23 SER A N 12
ATOM 16819 C CA . SER A 1 23 ? -6.371 -15.894 -19.066 1.00 0.00 23 SER A CA 12
ATOM 16820 C C . SER A 1 23 ? -6.728 -14.634 -18.275 1.00 0.00 23 SER A C 12
ATOM 16821 O O . SER A 1 23 ? -7.347 -14.716 -17.216 1.00 0.00 23 SER A O 12
ATOM 16829 N N . GLU A 1 24 ? -6.323 -13.497 -18.821 1.00 0.00 24 GLU A N 12
ATOM 16830 C CA . GLU A 1 24 ? -6.593 -12.220 -18.180 1.00 0.00 24 GLU A CA 12
ATOM 16831 C C . GLU A 1 24 ? -5.823 -12.115 -16.862 1.00 0.00 24 GLU A C 12
ATOM 16832 O O . GLU A 1 24 ? -6.221 -12.705 -15.858 1.00 0.00 24 GLU A O 12
ATOM 16844 N N . ASP A 1 25 ? -4.735 -11.359 -16.908 1.00 0.00 25 ASP A N 12
ATOM 16845 C CA . ASP A 1 25 ? -3.906 -11.169 -15.730 1.00 0.00 25 ASP A CA 12
ATOM 16846 C C . ASP A 1 25 ? -3.000 -9.955 -15.941 1.00 0.00 25 ASP A C 12
ATOM 16847 O O . ASP A 1 25 ? -1.941 -10.066 -16.558 1.00 0.00 25 ASP A O 12
ATOM 16856 N N . ILE A 1 26 ? -3.449 -8.823 -15.417 1.00 0.00 26 ILE A N 12
ATOM 16857 C CA . ILE A 1 26 ? -2.691 -7.590 -15.540 1.00 0.00 26 ILE A CA 12
ATOM 16858 C C . ILE A 1 26 ? -1.633 -7.534 -14.437 1.00 0.00 26 ILE A C 12
ATOM 16859 O O . ILE A 1 26 ? -1.943 -7.217 -13.290 1.00 0.00 26 ILE A O 12
ATOM 16875 N N . ILE A 1 27 ? -0.405 -7.848 -14.823 1.00 0.00 27 ILE A N 12
ATOM 16876 C CA . ILE A 1 27 ? 0.702 -7.838 -13.881 1.00 0.00 27 ILE A CA 12
ATOM 16877 C C . ILE A 1 27 ? 1.370 -6.462 -13.900 1.00 0.00 27 ILE A C 12
ATOM 16878 O O . ILE A 1 27 ? 1.705 -5.946 -14.965 1.00 0.00 27 ILE A O 12
ATOM 16894 N N . VAL A 1 28 ? 1.543 -5.907 -12.710 1.00 0.00 28 VAL A N 12
ATOM 16895 C CA . VAL A 1 28 ? 2.165 -4.601 -12.577 1.00 0.00 28 VAL A CA 12
ATOM 16896 C C . VAL A 1 28 ? 3.169 -4.634 -11.423 1.00 0.00 28 VAL A C 12
ATOM 16897 O O . VAL A 1 28 ? 2.832 -5.045 -10.313 1.00 0.00 28 VAL A O 12
ATOM 16910 N N . VAL A 1 29 ? 4.383 -4.195 -11.724 1.00 0.00 29 VAL A N 12
ATOM 16911 C CA . VAL A 1 29 ? 5.438 -4.170 -10.726 1.00 0.00 29 VAL A CA 12
ATOM 16912 C C . VAL A 1 29 ? 5.376 -2.848 -9.958 1.00 0.00 29 VAL A C 12
ATOM 16913 O O . VAL A 1 29 ? 5.201 -1.787 -10.556 1.00 0.00 29 VAL A O 12
ATOM 16926 N N . ALA A 1 30 ? 5.524 -2.954 -8.646 1.00 0.00 30 ALA A N 12
ATOM 16927 C CA . ALA A 1 30 ? 5.487 -1.780 -7.791 1.00 0.00 30 ALA A CA 12
ATOM 16928 C C . ALA A 1 30 ? 6.712 -0.909 -8.075 1.00 0.00 30 ALA A C 12
ATOM 16929 O O . ALA A 1 30 ? 7.846 -1.344 -7.883 1.00 0.00 30 ALA A O 12
ATOM 16936 N N . LEU A 1 31 ? 6.442 0.307 -8.529 1.00 0.00 31 LEU A N 12
ATOM 16937 C CA . LEU A 1 31 ? 7.508 1.243 -8.841 1.00 0.00 31 LEU A CA 12
ATOM 16938 C C . LEU A 1 31 ? 8.129 1.756 -7.540 1.00 0.00 31 LEU A C 12
ATOM 16939 O O . LEU A 1 31 ? 9.330 2.013 -7.481 1.00 0.00 31 LEU A O 12
ATOM 16955 N N . TYR A 1 32 ? 7.282 1.887 -6.530 1.00 0.00 32 TYR A N 12
ATOM 16956 C CA . TYR A 1 32 ? 7.733 2.364 -5.233 1.00 0.00 32 TYR A CA 12
ATOM 16957 C C . TYR A 1 32 ? 7.103 1.551 -4.100 1.00 0.00 32 TYR A C 12
ATOM 16958 O O . TYR A 1 32 ? 6.097 0.873 -4.304 1.00 0.00 32 TYR A O 12
ATOM 16976 N N . ASP A 1 33 ? 7.721 1.645 -2.932 1.00 0.00 33 ASP A N 12
ATOM 16977 C CA . ASP A 1 33 ? 7.234 0.927 -1.767 1.00 0.00 33 ASP A CA 12
ATOM 16978 C C . ASP A 1 33 ? 5.903 1.533 -1.319 1.00 0.00 33 ASP A C 12
ATOM 16979 O O . ASP A 1 33 ? 5.724 2.749 -1.364 1.00 0.00 33 ASP A O 12
ATOM 16988 N N . TYR A 1 34 ? 5.002 0.658 -0.899 1.00 0.00 34 TYR A N 12
ATOM 16989 C CA . TYR A 1 34 ? 3.692 1.091 -0.444 1.00 0.00 34 TYR A CA 12
ATOM 16990 C C . TYR A 1 34 ? 3.227 0.265 0.757 1.00 0.00 34 TYR A C 12
ATOM 16991 O O . TYR A 1 34 ? 3.223 -0.964 0.705 1.00 0.00 34 TYR A O 12
ATOM 17009 N N . GLU A 1 35 ? 2.849 0.972 1.811 1.00 0.00 35 GLU A N 12
ATOM 17010 C CA . GLU A 1 35 ? 2.383 0.320 3.023 1.00 0.00 35 GLU A CA 12
ATOM 17011 C C . GLU A 1 35 ? 0.935 0.715 3.315 1.00 0.00 35 GLU A C 12
ATOM 17012 O O . GLU A 1 35 ? 0.638 1.260 4.377 1.00 0.00 35 GLU A O 12
ATOM 17024 N N . ALA A 1 36 ? 0.070 0.422 2.355 1.00 0.00 36 ALA A N 12
ATOM 17025 C CA . ALA A 1 36 ? -1.341 0.739 2.496 1.00 0.00 36 ALA A CA 12
ATOM 17026 C C . ALA A 1 36 ? -1.487 2.106 3.168 1.00 0.00 36 ALA A C 12
ATOM 17027 O O . ALA A 1 36 ? -1.760 2.187 4.365 1.00 0.00 36 ALA A O 12
ATOM 17034 N N . ILE A 1 37 ? -1.299 3.146 2.370 1.00 0.00 37 ILE A N 12
ATOM 17035 C CA . ILE A 1 37 ? -1.407 4.505 2.872 1.00 0.00 37 ILE A CA 12
ATOM 17036 C C . ILE A 1 37 ? -2.767 4.689 3.547 1.00 0.00 37 ILE A C 12
ATOM 17037 O O . ILE A 1 37 ? -2.838 5.033 4.726 1.00 0.00 37 ILE A O 12
ATOM 17053 N N . HIS A 1 38 ? -3.814 4.449 2.771 1.00 0.00 38 HIS A N 12
ATOM 17054 C CA . HIS A 1 38 ? -5.169 4.584 3.279 1.00 0.00 38 HIS A CA 12
ATOM 17055 C C . HIS A 1 38 ? -5.764 3.196 3.524 1.00 0.00 38 HIS A C 12
ATOM 17056 O O . HIS A 1 38 ? -5.062 2.190 3.438 1.00 0.00 38 HIS A O 12
ATOM 17070 N N . HIS A 1 39 ? -7.055 3.187 3.824 1.00 0.00 39 HIS A N 12
ATOM 17071 C CA . HIS A 1 39 ? -7.753 1.939 4.083 1.00 0.00 39 HIS A CA 12
ATOM 17072 C C . HIS A 1 39 ? -8.056 1.235 2.758 1.00 0.00 39 HIS A C 12
ATOM 17073 O O . HIS A 1 39 ? -7.630 1.692 1.698 1.00 0.00 39 HIS A O 12
ATOM 17087 N N . GLU A 1 40 ? -8.787 0.136 2.862 1.00 0.00 40 GLU A N 12
ATOM 17088 C CA . GLU A 1 40 ? -9.152 -0.635 1.685 1.00 0.00 40 GLU A CA 12
ATOM 17089 C C . GLU A 1 40 ? -8.061 -0.519 0.617 1.00 0.00 40 GLU A C 12
ATOM 17090 O O . GLU A 1 40 ? -8.352 -0.234 -0.543 1.00 0.00 40 GLU A O 12
ATOM 17102 N N . ASP A 1 41 ? -6.829 -0.746 1.049 1.00 0.00 41 ASP A N 12
ATOM 17103 C CA . ASP A 1 41 ? -5.695 -0.672 0.144 1.00 0.00 41 ASP A CA 12
ATOM 17104 C C . ASP A 1 41 ? -4.690 -1.768 0.503 1.00 0.00 41 ASP A C 12
ATOM 17105 O O . ASP A 1 41 ? -4.476 -2.058 1.679 1.00 0.00 41 ASP A O 12
ATOM 17114 N N . LEU A 1 42 ? -4.098 -2.347 -0.532 1.00 0.00 42 LEU A N 12
ATOM 17115 C CA . LEU A 1 42 ? -3.121 -3.404 -0.341 1.00 0.00 42 LEU A CA 12
ATOM 17116 C C . LEU A 1 42 ? -1.727 -2.787 -0.208 1.00 0.00 42 LEU A C 12
ATOM 17117 O O . LEU A 1 42 ? -1.461 -1.720 -0.761 1.00 0.00 42 LEU A O 12
ATOM 17133 N N . SER A 1 43 ? -0.875 -3.482 0.530 1.00 0.00 43 SER A N 12
ATOM 17134 C CA . SER A 1 43 ? 0.485 -3.016 0.743 1.00 0.00 43 SER A CA 12
ATOM 17135 C C . SER A 1 43 ? 1.462 -3.862 -0.077 1.00 0.00 43 SER A C 12
ATOM 17136 O O . SER A 1 43 ? 1.247 -5.058 -0.266 1.00 0.00 43 SER A O 12
ATOM 17144 N N . PHE A 1 44 ? 2.518 -3.206 -0.539 1.00 0.00 44 PHE A N 12
ATOM 17145 C CA . PHE A 1 44 ? 3.530 -3.883 -1.333 1.00 0.00 44 PHE A CA 12
ATOM 17146 C C . PHE A 1 44 ? 4.868 -3.147 -1.258 1.00 0.00 44 PHE A C 12
ATOM 17147 O O . PHE A 1 44 ? 4.992 -2.148 -0.551 1.00 0.00 44 PHE A O 12
ATOM 17164 N N . GLN A 1 45 ? 5.836 -3.669 -1.996 1.00 0.00 45 GLN A N 12
ATOM 17165 C CA . GLN A 1 45 ? 7.162 -3.073 -2.022 1.00 0.00 45 GLN A CA 12
ATOM 17166 C C . GLN A 1 45 ? 7.601 -2.819 -3.466 1.00 0.00 45 GLN A C 12
ATOM 17167 O O . GLN A 1 45 ? 7.049 -3.403 -4.398 1.00 0.00 45 GLN A O 12
ATOM 17181 N N . LYS A 1 46 ? 8.590 -1.948 -3.605 1.00 0.00 46 LYS A N 12
ATOM 17182 C CA . LYS A 1 46 ? 9.110 -1.610 -4.919 1.00 0.00 46 LYS A CA 12
ATOM 17183 C C . LYS A 1 46 ? 9.703 -2.862 -5.566 1.00 0.00 46 LYS A C 12
ATOM 17184 O O . LYS A 1 46 ? 10.769 -3.328 -5.163 1.00 0.00 46 LYS A O 12
ATOM 17203 N N . GLY A 1 47 ? 8.989 -3.373 -6.558 1.00 0.00 47 GLY A N 12
ATOM 17204 C CA . GLY A 1 47 ? 9.431 -4.563 -7.264 1.00 0.00 47 GLY A CA 12
ATOM 17205 C C . GLY A 1 47 ? 8.444 -5.716 -7.068 1.00 0.00 47 GLY A C 12
ATOM 17206 O O . GLY A 1 47 ? 8.629 -6.797 -7.625 1.00 0.00 47 GLY A O 12
ATOM 17210 N N . ASP A 1 48 ? 7.419 -5.446 -6.275 1.00 0.00 48 ASP A N 12
ATOM 17211 C CA . ASP A 1 48 ? 6.403 -6.447 -5.999 1.00 0.00 48 ASP A CA 12
ATOM 17212 C C . ASP A 1 48 ? 5.449 -6.541 -7.191 1.00 0.00 48 ASP A C 12
ATOM 17213 O O . ASP A 1 48 ? 5.032 -5.523 -7.739 1.00 0.00 48 ASP A O 12
ATOM 17222 N N . GLN A 1 49 ? 5.129 -7.775 -7.557 1.00 0.00 49 GLN A N 12
ATOM 17223 C CA . GLN A 1 49 ? 4.231 -8.015 -8.674 1.00 0.00 49 GLN A CA 12
ATOM 17224 C C . GLN A 1 49 ? 2.839 -8.395 -8.164 1.00 0.00 49 GLN A C 12
ATOM 17225 O O . GLN A 1 49 ? 2.705 -9.277 -7.317 1.00 0.00 49 GLN A O 12
ATOM 17239 N N . MET A 1 50 ? 1.841 -7.711 -8.702 1.00 0.00 50 MET A N 12
ATOM 17240 C CA . MET A 1 50 ? 0.464 -7.966 -8.312 1.00 0.00 50 MET A CA 12
ATOM 17241 C C . MET A 1 50 ? -0.404 -8.272 -9.534 1.00 0.00 50 MET A C 12
ATOM 17242 O O . MET A 1 50 ? -0.159 -7.750 -10.620 1.00 0.00 50 MET A O 12
ATOM 17256 N N . VAL A 1 51 ? -1.401 -9.117 -9.315 1.00 0.00 51 VAL A N 12
ATOM 17257 C CA . VAL A 1 51 ? -2.307 -9.498 -10.385 1.00 0.00 51 VAL A CA 12
ATOM 17258 C C . VAL A 1 51 ? -3.534 -8.585 -10.357 1.00 0.00 51 VAL A C 12
ATOM 17259 O O . VAL A 1 51 ? -4.485 -8.837 -9.619 1.00 0.00 51 VAL A O 12
ATOM 17272 N N . VAL A 1 52 ? -3.474 -7.542 -11.174 1.00 0.00 52 VAL A N 12
ATOM 17273 C CA . VAL A 1 52 ? -4.569 -6.590 -11.252 1.00 0.00 52 VAL A CA 12
ATOM 17274 C C . VAL A 1 52 ? -5.832 -7.311 -11.725 1.00 0.00 52 VAL A C 12
ATOM 17275 O O . VAL A 1 52 ? -5.869 -7.845 -12.832 1.00 0.00 52 VAL A O 12
ATOM 17288 N N . LEU A 1 53 ? -6.838 -7.301 -10.863 1.00 0.00 53 LEU A N 12
ATOM 17289 C CA . LEU A 1 53 ? -8.101 -7.947 -11.179 1.00 0.00 53 LEU A CA 12
ATOM 17290 C C . LEU A 1 53 ? -9.098 -6.896 -11.670 1.00 0.00 53 LEU A C 12
ATOM 17291 O O . LEU A 1 53 ? -9.666 -7.032 -12.754 1.00 0.00 53 LEU A O 12
ATOM 17307 N N . GLU A 1 54 ? -9.280 -5.871 -10.851 1.00 0.00 54 GLU A N 12
ATOM 17308 C CA . GLU A 1 54 ? -10.199 -4.797 -11.190 1.00 0.00 54 GLU A CA 12
ATOM 17309 C C . GLU A 1 54 ? -9.425 -3.512 -11.491 1.00 0.00 54 GLU A C 12
ATOM 17310 O O . GLU A 1 54 ? -8.320 -3.316 -10.988 1.00 0.00 54 GLU A O 12
ATOM 17322 N N . GLU A 1 55 ? -10.037 -2.670 -12.311 1.00 0.00 55 GLU A N 12
ATOM 17323 C CA . GLU A 1 55 ? -9.419 -1.409 -12.686 1.00 0.00 55 GLU A CA 12
ATOM 17324 C C . GLU A 1 55 ? -10.487 -0.329 -12.872 1.00 0.00 55 GLU A C 12
ATOM 17325 O O . GLU A 1 55 ? -11.055 -0.193 -13.956 1.00 0.00 55 GLU A O 12
ATOM 17337 N N . SER A 1 56 ? -10.729 0.410 -11.801 1.00 0.00 56 SER A N 12
ATOM 17338 C CA . SER A 1 56 ? -11.719 1.473 -11.832 1.00 0.00 56 SER A CA 12
ATOM 17339 C C . SER A 1 56 ? -11.180 2.666 -12.624 1.00 0.00 56 SER A C 12
ATOM 17340 O O . SER A 1 56 ? -11.740 3.035 -13.656 1.00 0.00 56 SER A O 12
ATOM 17348 N N . GLY A 1 57 ? -10.100 3.237 -12.113 1.00 0.00 57 GLY A N 12
ATOM 17349 C CA . GLY A 1 57 ? -9.479 4.380 -12.760 1.00 0.00 57 GLY A CA 12
ATOM 17350 C C . GLY A 1 57 ? -7.979 4.433 -12.460 1.00 0.00 57 GLY A C 12
ATOM 17351 O O . GLY A 1 57 ? -7.157 4.196 -13.343 1.00 0.00 57 GLY A O 12
ATOM 17355 N N . GLU A 1 58 ? -7.670 4.746 -11.210 1.00 0.00 58 GLU A N 12
ATOM 17356 C CA . GLU A 1 58 ? -6.284 4.833 -10.782 1.00 0.00 58 GLU A CA 12
ATOM 17357 C C . GLU A 1 58 ? -5.905 3.605 -9.952 1.00 0.00 58 GLU A C 12
ATOM 17358 O O . GLU A 1 58 ? -5.064 2.809 -10.364 1.00 0.00 58 GLU A O 12
ATOM 17370 N N . TRP A 1 59 ? -6.547 3.490 -8.799 1.00 0.00 59 TRP A N 12
ATOM 17371 C CA . TRP A 1 59 ? -6.289 2.371 -7.907 1.00 0.00 59 TRP A CA 12
ATOM 17372 C C . TRP A 1 59 ? -6.938 1.125 -8.512 1.00 0.00 59 TRP A C 12
ATOM 17373 O O . TRP A 1 59 ? -8.085 1.171 -8.954 1.00 0.00 59 TRP A O 12
ATOM 17394 N N . TRP A 1 60 ? -6.176 0.041 -8.511 1.00 0.00 60 TRP A N 12
ATOM 17395 C CA . TRP A 1 60 ? -6.664 -1.215 -9.054 1.00 0.00 60 TRP A CA 12
ATOM 17396 C C . TRP A 1 60 ? -6.613 -2.263 -7.939 1.00 0.00 60 TRP A C 12
ATOM 17397 O O . TRP A 1 60 ? -5.813 -2.150 -7.012 1.00 0.00 60 TRP A O 12
ATOM 17418 N N . LYS A 1 61 ? -7.479 -3.258 -8.067 1.00 0.00 61 LYS A N 12
ATOM 17419 C CA . LYS A 1 61 ? -7.543 -4.325 -7.082 1.00 0.00 61 LYS A CA 12
ATOM 17420 C C . LYS A 1 61 ? -6.734 -5.524 -7.582 1.00 0.00 61 LYS A C 12
ATOM 17421 O O . LYS A 1 61 ? -7.230 -6.326 -8.371 1.00 0.00 61 LYS A O 12
ATOM 17440 N N . ALA A 1 62 ? -5.503 -5.608 -7.103 1.00 0.00 62 ALA A N 12
ATOM 17441 C CA . ALA A 1 62 ? -4.620 -6.695 -7.490 1.00 0.00 62 ALA A CA 12
ATOM 17442 C C . ALA A 1 62 ? -4.275 -7.531 -6.256 1.00 0.00 62 ALA A C 12
ATOM 17443 O O . ALA A 1 62 ? -4.514 -7.106 -5.128 1.00 0.00 62 ALA A O 12
ATOM 17450 N N . ARG A 1 63 ? -3.718 -8.705 -6.514 1.00 0.00 63 ARG A N 12
ATOM 17451 C CA . ARG A 1 63 ? -3.336 -9.604 -5.438 1.00 0.00 63 ARG A CA 12
ATOM 17452 C C . ARG A 1 63 ? -1.820 -9.803 -5.424 1.00 0.00 63 ARG A C 12
ATOM 17453 O O . ARG A 1 63 ? -1.232 -10.190 -6.433 1.00 0.00 63 ARG A O 12
ATOM 17474 N N . SER A 1 64 ? -1.230 -9.530 -4.268 1.00 0.00 64 SER A N 12
ATOM 17475 C CA . SER A 1 64 ? 0.207 -9.675 -4.110 1.00 0.00 64 SER A CA 12
ATOM 17476 C C . SER A 1 64 ? 0.635 -11.097 -4.481 1.00 0.00 64 SER A C 12
ATOM 17477 O O . SER A 1 64 ? 0.033 -12.068 -4.027 1.00 0.00 64 SER A O 12
ATOM 17485 N N . LEU A 1 65 ? 1.670 -11.173 -5.305 1.00 0.00 65 LEU A N 12
ATOM 17486 C CA . LEU A 1 65 ? 2.185 -12.459 -5.743 1.00 0.00 65 LEU A CA 12
ATOM 17487 C C . LEU A 1 65 ? 3.260 -12.933 -4.762 1.00 0.00 65 LEU A C 12
ATOM 17488 O O . LEU A 1 65 ? 4.107 -13.754 -5.114 1.00 0.00 65 LEU A O 12
ATOM 17504 N N . ALA A 1 66 ? 3.193 -12.395 -3.554 1.00 0.00 66 ALA A N 12
ATOM 17505 C CA . ALA A 1 66 ? 4.149 -12.753 -2.520 1.00 0.00 66 ALA A CA 12
ATOM 17506 C C . ALA A 1 66 ? 3.409 -13.390 -1.343 1.00 0.00 66 ALA A C 12
ATOM 17507 O O . ALA A 1 66 ? 3.903 -14.337 -0.733 1.00 0.00 66 ALA A O 12
ATOM 17514 N N . THR A 1 67 ? 2.234 -12.845 -1.059 1.00 0.00 67 THR A N 12
ATOM 17515 C CA . THR A 1 67 ? 1.420 -13.348 0.034 1.00 0.00 67 THR A CA 12
ATOM 17516 C C . THR A 1 67 ? 0.028 -13.731 -0.471 1.00 0.00 67 THR A C 12
ATOM 17517 O O . THR A 1 67 ? -0.802 -14.219 0.296 1.00 0.00 67 THR A O 12
ATOM 17528 N N . ARG A 1 68 ? -0.186 -13.494 -1.757 1.00 0.00 68 ARG A N 12
ATOM 17529 C CA . ARG A 1 68 ? -1.464 -13.808 -2.373 1.00 0.00 68 ARG A CA 12
ATOM 17530 C C . ARG A 1 68 ? -2.572 -12.944 -1.766 1.00 0.00 68 ARG A C 12
ATOM 17531 O O . ARG A 1 68 ? -3.748 -13.298 -1.833 1.00 0.00 68 ARG A O 12
ATOM 17552 N N . LYS A 1 69 ? -2.158 -11.827 -1.187 1.00 0.00 69 LYS A N 12
ATOM 17553 C CA . LYS A 1 69 ? -3.099 -10.910 -0.568 1.00 0.00 69 LYS A CA 12
ATOM 17554 C C . LYS A 1 69 ? -4.016 -10.325 -1.644 1.00 0.00 69 LYS A C 12
ATOM 17555 O O . LYS A 1 69 ? -3.857 -10.621 -2.828 1.00 0.00 69 LYS A O 12
ATOM 17574 N N . GLU A 1 70 ? -4.955 -9.505 -1.195 1.00 0.00 70 GLU A N 12
ATOM 17575 C CA . GLU A 1 70 ? -5.897 -8.876 -2.106 1.00 0.00 70 GLU A CA 12
ATOM 17576 C C . GLU A 1 70 ? -6.333 -7.515 -1.560 1.00 0.00 70 GLU A C 12
ATOM 17577 O O . GLU A 1 70 ? -6.669 -7.393 -0.383 1.00 0.00 70 GLU A O 12
ATOM 17589 N N . GLY A 1 71 ? -6.316 -6.526 -2.441 1.00 0.00 71 GLY A N 12
ATOM 17590 C CA . GLY A 1 71 ? -6.706 -5.178 -2.063 1.00 0.00 71 GLY A CA 12
ATOM 17591 C C . GLY A 1 71 ? -6.417 -4.186 -3.191 1.00 0.00 71 GLY A C 12
ATOM 17592 O O . GLY A 1 71 ? -5.794 -4.541 -4.189 1.00 0.00 71 GLY A O 12
ATOM 17596 N N . TYR A 1 72 ? -6.885 -2.963 -2.994 1.00 0.00 72 TYR A N 12
ATOM 17597 C CA . TYR A 1 72 ? -6.685 -1.917 -3.982 1.00 0.00 72 TYR A CA 12
ATOM 17598 C C . TYR A 1 72 ? -5.274 -1.333 -3.885 1.00 0.00 72 TYR A C 12
ATOM 17599 O O . TYR A 1 72 ? -4.777 -1.081 -2.789 1.00 0.00 72 TYR A O 12
ATOM 17617 N N . ILE A 1 73 ? -4.669 -1.136 -5.047 1.00 0.00 73 ILE A N 12
ATOM 17618 C CA . ILE A 1 73 ? -3.325 -0.588 -5.108 1.00 0.00 73 ILE A CA 12
ATOM 17619 C C . ILE A 1 73 ? -3.289 0.552 -6.128 1.00 0.00 73 ILE A C 12
ATOM 17620 O O . ILE A 1 73 ? -4.079 0.570 -7.070 1.00 0.00 73 ILE A O 12
ATOM 17636 N N . PRO A 1 74 ? -2.339 1.498 -5.899 1.00 0.00 74 PRO A N 12
ATOM 17637 C CA . PRO A 1 74 ? -2.190 2.639 -6.786 1.00 0.00 74 PRO A CA 12
ATOM 17638 C C . PRO A 1 74 ? -1.514 2.229 -8.097 1.00 0.00 74 PRO A C 12
ATOM 17639 O O . PRO A 1 74 ? -0.556 1.457 -8.089 1.00 0.00 74 PRO A O 12
ATOM 17650 N N . SER A 1 75 ? -2.039 2.763 -9.188 1.00 0.00 75 SER A N 12
ATOM 17651 C CA . SER A 1 75 ? -1.499 2.462 -10.504 1.00 0.00 75 SER A CA 12
ATOM 17652 C C . SER A 1 75 ? -0.285 3.349 -10.785 1.00 0.00 75 SER A C 12
ATOM 17653 O O . SER A 1 75 ? 0.595 2.975 -11.559 1.00 0.00 75 SER A O 12
ATOM 17661 N N . ASN A 1 76 ? -0.275 4.507 -10.141 1.00 0.00 76 ASN A N 12
ATOM 17662 C CA . ASN A 1 76 ? 0.817 5.451 -10.313 1.00 0.00 76 ASN A CA 12
ATOM 17663 C C . ASN A 1 76 ? 2.051 4.936 -9.570 1.00 0.00 76 ASN A C 12
ATOM 17664 O O . ASN A 1 76 ? 3.117 5.546 -9.632 1.00 0.00 76 ASN A O 12
ATOM 17675 N N . TYR A 1 77 ? 1.865 3.818 -8.883 1.00 0.00 77 TYR A N 12
ATOM 17676 C CA . TYR A 1 77 ? 2.950 3.214 -8.128 1.00 0.00 77 TYR A CA 12
ATOM 17677 C C . TYR A 1 77 ? 3.324 1.847 -8.704 1.00 0.00 77 TYR A C 12
ATOM 17678 O O . TYR A 1 77 ? 4.150 1.134 -8.136 1.00 0.00 77 TYR A O 12
ATOM 17696 N N . VAL A 1 78 ? 2.697 1.521 -9.826 1.00 0.00 78 VAL A N 12
ATOM 17697 C CA . VAL A 1 78 ? 2.954 0.252 -10.484 1.00 0.00 78 VAL A CA 12
ATOM 17698 C C . VAL A 1 78 ? 3.273 0.502 -11.960 1.00 0.00 78 VAL A C 12
ATOM 17699 O O . VAL A 1 78 ? 3.093 1.613 -12.457 1.00 0.00 78 VAL A O 12
ATOM 17712 N N . ALA A 1 79 ? 3.741 -0.548 -12.617 1.00 0.00 79 ALA A N 12
ATOM 17713 C CA . ALA A 1 79 ? 4.087 -0.455 -14.026 1.00 0.00 79 ALA A CA 12
ATOM 17714 C C . ALA A 1 79 ? 3.981 -1.841 -14.665 1.00 0.00 79 ALA A C 12
ATOM 17715 O O . ALA A 1 79 ? 4.805 -2.716 -14.401 1.00 0.00 79 ALA A O 12
ATOM 17722 N N . ARG A 1 80 ? 2.958 -1.998 -15.493 1.00 0.00 80 ARG A N 12
ATOM 17723 C CA . ARG A 1 80 ? 2.734 -3.264 -16.172 1.00 0.00 80 ARG A CA 12
ATOM 17724 C C . ARG A 1 80 ? 4.069 -3.907 -16.551 1.00 0.00 80 ARG A C 12
ATOM 17725 O O . ARG A 1 80 ? 4.965 -3.235 -17.059 1.00 0.00 80 ARG A O 12
ATOM 17746 N N . VAL A 1 81 ? 4.160 -5.203 -16.288 1.00 0.00 81 VAL A N 12
ATOM 17747 C CA . VAL A 1 81 ? 5.371 -5.945 -16.595 1.00 0.00 81 VAL A CA 12
ATOM 17748 C C . VAL A 1 81 ? 5.680 -5.813 -18.087 1.00 0.00 81 VAL A C 12
ATOM 17749 O O . VAL A 1 81 ? 6.843 -5.814 -18.486 1.00 0.00 81 VAL A O 12
ATOM 17762 N N . ASP A 1 82 ? 4.618 -5.704 -18.872 1.00 0.00 82 ASP A N 12
ATOM 17763 C CA . ASP A 1 82 ? 4.761 -5.572 -20.312 1.00 0.00 82 ASP A CA 12
ATOM 17764 C C . ASP A 1 82 ? 4.946 -4.095 -20.669 1.00 0.00 82 ASP A C 12
ATOM 17765 O O . ASP A 1 82 ? 4.880 -3.723 -21.838 1.00 0.00 82 ASP A O 12
ATOM 17774 N N . SER A 1 83 ? 5.173 -3.295 -19.637 1.00 0.00 83 SER A N 12
ATOM 17775 C CA . SER A 1 83 ? 5.368 -1.868 -19.828 1.00 0.00 83 SER A CA 12
ATOM 17776 C C . SER A 1 83 ? 6.754 -1.457 -19.326 1.00 0.00 83 SER A C 12
ATOM 17777 O O . SER A 1 83 ? 6.956 -0.316 -18.913 1.00 0.00 83 SER A O 12
ATOM 17785 N N . LEU A 1 84 ? 7.673 -2.410 -19.379 1.00 0.00 84 LEU A N 12
ATOM 17786 C CA . LEU A 1 84 ? 9.035 -2.162 -18.935 1.00 0.00 84 LEU A CA 12
ATOM 17787 C C . LEU A 1 84 ? 9.921 -1.886 -20.152 1.00 0.00 84 LEU A C 12
ATOM 17788 O O . LEU A 1 84 ? 9.528 -2.159 -21.285 1.00 0.00 84 LEU A O 12
ATOM 17804 N N . GLU A 1 85 ? 11.099 -1.348 -19.875 1.00 0.00 85 GLU A N 12
ATOM 17805 C CA . GLU A 1 85 ? 12.045 -1.033 -20.933 1.00 0.00 85 GLU A CA 12
ATOM 17806 C C . GLU A 1 85 ? 11.477 0.056 -21.845 1.00 0.00 85 GLU A C 12
ATOM 17807 O O . GLU A 1 85 ? 10.684 -0.229 -22.741 1.00 0.00 85 GLU A O 12
ATOM 17819 N N . THR A 1 86 ? 11.904 1.283 -21.584 1.00 0.00 86 THR A N 12
ATOM 17820 C CA . THR A 1 86 ? 11.449 2.417 -22.370 1.00 0.00 86 THR A CA 12
ATOM 17821 C C . THR A 1 86 ? 12.455 3.567 -22.281 1.00 0.00 86 THR A C 12
ATOM 17822 O O . THR A 1 86 ? 12.170 4.681 -22.718 1.00 0.00 86 THR A O 12
ATOM 17839 N N . HIS B 2 2 ? -10.540 1.687 -6.985 1.00 0.00 120 HIS B N 12
ATOM 17840 C CA . HIS B 2 2 ? -11.308 2.780 -6.414 1.00 0.00 120 HIS B CA 12
ATOM 17841 C C . HIS B 2 2 ? -10.518 4.083 -6.543 1.00 0.00 120 HIS B C 12
ATOM 17842 O O . HIS B 2 2 ? -9.386 4.177 -6.073 1.00 0.00 120 HIS B O 12
ATOM 17856 N N . SER B 2 3 ? -11.148 5.059 -7.182 1.00 0.00 121 SER B N 12
ATOM 17857 C CA . SER B 2 3 ? -10.520 6.353 -7.379 1.00 0.00 121 SER B CA 12
ATOM 17858 C C . SER B 2 3 ? -11.066 7.361 -6.365 1.00 0.00 121 SER B C 12
ATOM 17859 O O . SER B 2 3 ? -11.709 8.338 -6.742 1.00 0.00 121 SER B O 12
ATOM 17867 N N . LYS B 2 4 ? -10.789 7.087 -5.099 1.00 0.00 122 LYS B N 12
ATOM 17868 C CA . LYS B 2 4 ? -11.245 7.957 -4.028 1.00 0.00 122 LYS B CA 12
ATOM 17869 C C . LYS B 2 4 ? -10.206 9.055 -3.793 1.00 0.00 122 LYS B C 12
ATOM 17870 O O . LYS B 2 4 ? -10.558 10.190 -3.472 1.00 0.00 122 LYS B O 12
ATOM 17889 N N . TYR B 2 5 ? -8.947 8.680 -3.961 1.00 0.00 123 TYR B N 12
ATOM 17890 C CA . TYR B 2 5 ? -7.854 9.620 -3.770 1.00 0.00 123 TYR B CA 12
ATOM 17891 C C . TYR B 2 5 ? -7.107 9.865 -5.082 1.00 0.00 123 TYR B C 12
ATOM 17892 O O . TYR B 2 5 ? -7.055 8.989 -5.945 1.00 0.00 123 TYR B O 12
ATOM 17910 N N . PRO B 2 6 ? -6.532 11.092 -5.197 1.00 0.00 124 PRO B N 12
ATOM 17911 C CA . PRO B 2 6 ? -5.789 11.463 -6.388 1.00 0.00 124 PRO B CA 12
ATOM 17912 C C . PRO B 2 6 ? -4.420 10.781 -6.417 1.00 0.00 124 PRO B C 12
ATOM 17913 O O . PRO B 2 6 ? -3.395 11.444 -6.564 1.00 0.00 124 PRO B O 12
ATOM 17924 N N . LEU B 2 7 ? -4.448 9.464 -6.274 1.00 0.00 125 LEU B N 12
ATOM 17925 C CA . LEU B 2 7 ? -3.222 8.684 -6.282 1.00 0.00 125 LEU B CA 12
ATOM 17926 C C . LEU B 2 7 ? -2.314 9.158 -5.145 1.00 0.00 125 LEU B C 12
ATOM 17927 O O . LEU B 2 7 ? -2.412 10.302 -4.704 1.00 0.00 125 LEU B O 12
ATOM 17943 N N . PRO B 2 8 ? -1.428 8.231 -4.692 1.00 0.00 126 PRO B N 12
ATOM 17944 C CA . PRO B 2 8 ? -0.504 8.543 -3.615 1.00 0.00 126 PRO B CA 12
ATOM 17945 C C . PRO B 2 8 ? 0.634 9.437 -4.112 1.00 0.00 126 PRO B C 12
ATOM 17946 O O . PRO B 2 8 ? 0.851 9.562 -5.316 1.00 0.00 126 PRO B O 12
ATOM 17957 N N . PRO B 2 9 ? 1.348 10.054 -3.132 1.00 0.00 127 PRO B N 12
ATOM 17958 C CA . PRO B 2 9 ? 2.458 10.934 -3.457 1.00 0.00 127 PRO B CA 12
ATOM 17959 C C . PRO B 2 9 ? 3.684 10.131 -3.895 1.00 0.00 127 PRO B C 12
ATOM 17960 O O . PRO B 2 9 ? 4.194 9.306 -3.138 1.00 0.00 127 PRO B O 12
ATOM 17971 N N . LEU B 2 10 ? 4.123 10.401 -5.116 1.00 0.00 128 LEU B N 12
ATOM 17972 C CA . LEU B 2 10 ? 5.281 9.714 -5.664 1.00 0.00 128 LEU B CA 12
ATOM 17973 C C . LEU B 2 10 ? 6.508 10.023 -4.803 1.00 0.00 128 LEU B C 12
ATOM 17974 O O . LEU B 2 10 ? 6.762 11.180 -4.472 1.00 0.00 128 LEU B O 12
ATOM 17990 N N . PRO B 2 11 ? 7.254 8.941 -4.457 1.00 0.00 129 PRO B N 12
ATOM 17991 C CA . PRO B 2 11 ? 8.448 9.085 -3.641 1.00 0.00 129 PRO B CA 12
ATOM 17992 C C . PRO B 2 11 ? 9.604 9.664 -4.458 1.00 0.00 129 PRO B C 12
ATOM 17993 O O . PRO B 2 11 ? 10.511 10.283 -3.905 1.00 0.00 129 PRO B O 12
ATOM 18004 N N . SER B 2 12 ? 9.533 9.443 -5.763 1.00 0.00 130 SER B N 12
ATOM 18005 C CA . SER B 2 12 ? 10.563 9.934 -6.662 1.00 0.00 130 SER B CA 12
ATOM 18006 C C . SER B 2 12 ? 11.929 9.392 -6.240 1.00 0.00 130 SER B C 12
ATOM 18007 O O . SER B 2 12 ? 12.669 10.057 -5.518 1.00 0.00 130 SER B O 12
ATOM 18015 N N . LEU B 2 13 ? 12.223 8.188 -6.709 1.00 0.00 131 LEU B N 12
ATOM 18016 C CA . LEU B 2 13 ? 13.488 7.547 -6.388 1.00 0.00 131 LEU B CA 12
ATOM 18017 C C . LEU B 2 13 ? 14.504 7.859 -7.489 1.00 0.00 131 LEU B C 12
ATOM 18018 O O . LEU B 2 13 ? 15.448 8.618 -7.270 1.00 0.00 131 LEU B O 12
ATOM 18037 N N . GLY A 1 1 ? -46.213 -50.403 25.602 1.00 0.00 1 GLY A N 13
ATOM 18038 C CA . GLY A 1 1 ? -44.841 -49.961 25.784 1.00 0.00 1 GLY A CA 13
ATOM 18039 C C . GLY A 1 1 ? -44.474 -48.877 24.768 1.00 0.00 1 GLY A C 13
ATOM 18040 O O . GLY A 1 1 ? -45.098 -48.774 23.713 1.00 0.00 1 GLY A O 13
ATOM 18044 N N . PRO A 1 2 ? -43.437 -48.076 25.131 1.00 0.00 2 PRO A N 13
ATOM 18045 C CA . PRO A 1 2 ? -42.980 -47.005 24.264 1.00 0.00 2 PRO A CA 13
ATOM 18046 C C . PRO A 1 2 ? -42.182 -47.559 23.081 1.00 0.00 2 PRO A C 13
ATOM 18047 O O . PRO A 1 2 ? -41.959 -48.764 22.988 1.00 0.00 2 PRO A O 13
ATOM 18058 N N . LEU A 1 3 ? -41.775 -46.651 22.206 1.00 0.00 3 LEU A N 13
ATOM 18059 C CA . LEU A 1 3 ? -41.007 -47.033 21.034 1.00 0.00 3 LEU A CA 13
ATOM 18060 C C . LEU A 1 3 ? -40.568 -45.775 20.283 1.00 0.00 3 LEU A C 13
ATOM 18061 O O . LEU A 1 3 ? -41.332 -44.816 20.172 1.00 0.00 3 LEU A O 13
ATOM 18077 N N . GLY A 1 4 ? -39.341 -45.817 19.787 1.00 0.00 4 GLY A N 13
ATOM 18078 C CA . GLY A 1 4 ? -38.791 -44.691 19.051 1.00 0.00 4 GLY A CA 13
ATOM 18079 C C . GLY A 1 4 ? -38.017 -45.167 17.819 1.00 0.00 4 GLY A C 13
ATOM 18080 O O . GLY A 1 4 ? -37.698 -46.349 17.701 1.00 0.00 4 GLY A O 13
ATOM 18084 N N . SER A 1 5 ? -37.738 -44.222 16.934 1.00 0.00 5 SER A N 13
ATOM 18085 C CA . SER A 1 5 ? -37.007 -44.529 15.717 1.00 0.00 5 SER A CA 13
ATOM 18086 C C . SER A 1 5 ? -36.565 -43.235 15.031 1.00 0.00 5 SER A C 13
ATOM 18087 O O . SER A 1 5 ? -37.362 -42.578 14.364 1.00 0.00 5 SER A O 13
ATOM 18095 N N . PRO A 1 6 ? -35.262 -42.899 15.224 1.00 0.00 6 PRO A N 13
ATOM 18096 C CA . PRO A 1 6 ? -34.704 -41.695 14.632 1.00 0.00 6 PRO A CA 13
ATOM 18097 C C . PRO A 1 6 ? -34.470 -41.880 13.131 1.00 0.00 6 PRO A C 13
ATOM 18098 O O . PRO A 1 6 ? -34.718 -42.955 12.588 1.00 0.00 6 PRO A O 13
ATOM 18109 N N . GLY A 1 7 ? -33.993 -40.815 12.503 1.00 0.00 7 GLY A N 13
ATOM 18110 C CA . GLY A 1 7 ? -33.723 -40.846 11.076 1.00 0.00 7 GLY A CA 13
ATOM 18111 C C . GLY A 1 7 ? -33.065 -39.544 10.613 1.00 0.00 7 GLY A C 13
ATOM 18112 O O . GLY A 1 7 ? -33.663 -38.475 10.709 1.00 0.00 7 GLY A O 13
ATOM 18116 N N . PRO A 1 8 ? -31.808 -39.683 10.111 1.00 0.00 8 PRO A N 13
ATOM 18117 C CA . PRO A 1 8 ? -31.063 -38.531 9.634 1.00 0.00 8 PRO A CA 13
ATOM 18118 C C . PRO A 1 8 ? -31.592 -38.058 8.278 1.00 0.00 8 PRO A C 13
ATOM 18119 O O . PRO A 1 8 ? -32.536 -38.635 7.740 1.00 0.00 8 PRO A O 13
ATOM 18130 N N . ASN A 1 9 ? -30.959 -37.013 7.763 1.00 0.00 9 ASN A N 13
ATOM 18131 C CA . ASN A 1 9 ? -31.355 -36.457 6.480 1.00 0.00 9 ASN A CA 13
ATOM 18132 C C . ASN A 1 9 ? -30.141 -36.419 5.550 1.00 0.00 9 ASN A C 13
ATOM 18133 O O . ASN A 1 9 ? -29.340 -35.487 5.606 1.00 0.00 9 ASN A O 13
ATOM 18144 N N . SER A 1 10 ? -30.043 -37.445 4.716 1.00 0.00 10 SER A N 13
ATOM 18145 C CA . SER A 1 10 ? -28.940 -37.540 3.775 1.00 0.00 10 SER A CA 13
ATOM 18146 C C . SER A 1 10 ? -28.808 -36.234 2.988 1.00 0.00 10 SER A C 13
ATOM 18147 O O . SER A 1 10 ? -29.797 -35.711 2.478 1.00 0.00 10 SER A O 13
ATOM 18155 N N . HIS A 1 11 ? -27.578 -35.746 2.916 1.00 0.00 11 HIS A N 13
ATOM 18156 C CA . HIS A 1 11 ? -27.305 -34.512 2.200 1.00 0.00 11 HIS A CA 13
ATOM 18157 C C . HIS A 1 11 ? -25.798 -34.249 2.187 1.00 0.00 11 HIS A C 13
ATOM 18158 O O . HIS A 1 11 ? -25.204 -33.965 3.226 1.00 0.00 11 HIS A O 13
ATOM 18172 N N . ASN A 1 12 ? -25.221 -34.355 0.998 1.00 0.00 12 ASN A N 13
ATOM 18173 C CA . ASN A 1 12 ? -23.795 -34.133 0.836 1.00 0.00 12 ASN A CA 13
ATOM 18174 C C . ASN A 1 12 ? -23.439 -34.200 -0.651 1.00 0.00 12 ASN A C 13
ATOM 18175 O O . ASN A 1 12 ? -23.868 -35.112 -1.355 1.00 0.00 12 ASN A O 13
ATOM 18186 N N . SER A 1 13 ? -22.657 -33.221 -1.084 1.00 0.00 13 SER A N 13
ATOM 18187 C CA . SER A 1 13 ? -22.239 -33.156 -2.474 1.00 0.00 13 SER A CA 13
ATOM 18188 C C . SER A 1 13 ? -21.217 -32.033 -2.661 1.00 0.00 13 SER A C 13
ATOM 18189 O O . SER A 1 13 ? -21.240 -31.041 -1.935 1.00 0.00 13 SER A O 13
ATOM 18197 N N . ASN A 1 14 ? -20.345 -32.226 -3.640 1.00 0.00 14 ASN A N 13
ATOM 18198 C CA . ASN A 1 14 ? -19.319 -31.240 -3.933 1.00 0.00 14 ASN A CA 13
ATOM 18199 C C . ASN A 1 14 ? -18.393 -31.783 -5.024 1.00 0.00 14 ASN A C 13
ATOM 18200 O O . ASN A 1 14 ? -18.013 -32.953 -4.995 1.00 0.00 14 ASN A O 13
ATOM 18211 N N . THR A 1 15 ? -18.057 -30.907 -5.960 1.00 0.00 15 THR A N 13
ATOM 18212 C CA . THR A 1 15 ? -17.183 -31.284 -7.058 1.00 0.00 15 THR A CA 13
ATOM 18213 C C . THR A 1 15 ? -15.717 -31.107 -6.657 1.00 0.00 15 THR A C 13
ATOM 18214 O O . THR A 1 15 ? -15.372 -30.157 -5.955 1.00 0.00 15 THR A O 13
ATOM 18225 N N . PRO A 1 16 ? -14.872 -32.060 -7.134 1.00 0.00 16 PRO A N 13
ATOM 18226 C CA . PRO A 1 16 ? -13.451 -32.017 -6.833 1.00 0.00 16 PRO A CA 13
ATOM 18227 C C . PRO A 1 16 ? -12.748 -30.935 -7.655 1.00 0.00 16 PRO A C 13
ATOM 18228 O O . PRO A 1 16 ? -13.397 -30.033 -8.183 1.00 0.00 16 PRO A O 13
ATOM 18239 N N . GLY A 1 17 ? -11.433 -31.061 -7.738 1.00 0.00 17 GLY A N 13
ATOM 18240 C CA . GLY A 1 17 ? -10.635 -30.104 -8.486 1.00 0.00 17 GLY A CA 13
ATOM 18241 C C . GLY A 1 17 ? -10.853 -30.268 -9.992 1.00 0.00 17 GLY A C 13
ATOM 18242 O O . GLY A 1 17 ? -10.070 -30.934 -10.667 1.00 0.00 17 GLY A O 13
ATOM 18246 N N . ILE A 1 18 ? -11.921 -29.649 -10.474 1.00 0.00 18 ILE A N 13
ATOM 18247 C CA . ILE A 1 18 ? -12.251 -29.718 -11.887 1.00 0.00 18 ILE A CA 13
ATOM 18248 C C . ILE A 1 18 ? -11.599 -28.542 -12.616 1.00 0.00 18 ILE A C 13
ATOM 18249 O O . ILE A 1 18 ? -11.560 -27.428 -12.097 1.00 0.00 18 ILE A O 13
ATOM 18265 N N . ARG A 1 19 ? -11.103 -28.830 -13.810 1.00 0.00 19 ARG A N 13
ATOM 18266 C CA . ARG A 1 19 ? -10.454 -27.810 -14.618 1.00 0.00 19 ARG A CA 13
ATOM 18267 C C . ARG A 1 19 ? -11.239 -26.498 -14.547 1.00 0.00 19 ARG A C 13
ATOM 18268 O O . ARG A 1 19 ? -12.411 -26.492 -14.176 1.00 0.00 19 ARG A O 13
ATOM 18289 N N . GLU A 1 20 ? -10.561 -25.420 -14.909 1.00 0.00 20 GLU A N 13
ATOM 18290 C CA . GLU A 1 20 ? -11.180 -24.106 -14.892 1.00 0.00 20 GLU A CA 13
ATOM 18291 C C . GLU A 1 20 ? -10.360 -23.122 -15.730 1.00 0.00 20 GLU A C 13
ATOM 18292 O O . GLU A 1 20 ? -9.188 -23.365 -16.009 1.00 0.00 20 GLU A O 13
ATOM 18304 N N . ALA A 1 21 ? -11.011 -22.032 -16.108 1.00 0.00 21 ALA A N 13
ATOM 18305 C CA . ALA A 1 21 ? -10.359 -21.010 -16.910 1.00 0.00 21 ALA A CA 13
ATOM 18306 C C . ALA A 1 21 ? -10.871 -19.632 -16.487 1.00 0.00 21 ALA A C 13
ATOM 18307 O O . ALA A 1 21 ? -11.852 -19.529 -15.752 1.00 0.00 21 ALA A O 13
ATOM 18314 N N . GLY A 1 22 ? -10.185 -18.607 -16.970 1.00 0.00 22 GLY A N 13
ATOM 18315 C CA . GLY A 1 22 ? -10.558 -17.239 -16.652 1.00 0.00 22 GLY A CA 13
ATOM 18316 C C . GLY A 1 22 ? -9.739 -16.242 -17.474 1.00 0.00 22 GLY A C 13
ATOM 18317 O O . GLY A 1 22 ? -10.296 -15.330 -18.083 1.00 0.00 22 GLY A O 13
ATOM 18321 N N . SER A 1 23 ? -8.430 -16.449 -17.464 1.00 0.00 23 SER A N 13
ATOM 18322 C CA . SER A 1 23 ? -7.529 -15.580 -18.201 1.00 0.00 23 SER A CA 13
ATOM 18323 C C . SER A 1 23 ? -7.621 -14.151 -17.660 1.00 0.00 23 SER A C 13
ATOM 18324 O O . SER A 1 23 ? -8.319 -13.899 -16.679 1.00 0.00 23 SER A O 13
ATOM 18332 N N . GLU A 1 24 ? -6.906 -13.255 -18.322 1.00 0.00 24 GLU A N 13
ATOM 18333 C CA . GLU A 1 24 ? -6.898 -11.858 -17.920 1.00 0.00 24 GLU A CA 13
ATOM 18334 C C . GLU A 1 24 ? -6.135 -11.690 -16.605 1.00 0.00 24 GLU A C 13
ATOM 18335 O O . GLU A 1 24 ? -6.652 -12.013 -15.537 1.00 0.00 24 GLU A O 13
ATOM 18347 N N . ASP A 1 25 ? -4.916 -11.183 -16.726 1.00 0.00 25 ASP A N 13
ATOM 18348 C CA . ASP A 1 25 ? -4.076 -10.967 -15.560 1.00 0.00 25 ASP A CA 13
ATOM 18349 C C . ASP A 1 25 ? -3.111 -9.813 -15.838 1.00 0.00 25 ASP A C 13
ATOM 18350 O O . ASP A 1 25 ? -2.074 -10.005 -16.471 1.00 0.00 25 ASP A O 13
ATOM 18359 N N . ILE A 1 26 ? -3.487 -8.639 -15.353 1.00 0.00 26 ILE A N 13
ATOM 18360 C CA . ILE A 1 26 ? -2.668 -7.454 -15.541 1.00 0.00 26 ILE A CA 13
ATOM 18361 C C . ILE A 1 26 ? -1.583 -7.412 -14.464 1.00 0.00 26 ILE A C 13
ATOM 18362 O O . ILE A 1 26 ? -1.853 -7.052 -13.319 1.00 0.00 26 ILE A O 13
ATOM 18378 N N . ILE A 1 27 ? -0.377 -7.786 -14.868 1.00 0.00 27 ILE A N 13
ATOM 18379 C CA . ILE A 1 27 ? 0.749 -7.795 -13.950 1.00 0.00 27 ILE A CA 13
ATOM 18380 C C . ILE A 1 27 ? 1.404 -6.412 -13.940 1.00 0.00 27 ILE A C 13
ATOM 18381 O O . ILE A 1 27 ? 1.756 -5.880 -14.991 1.00 0.00 27 ILE A O 13
ATOM 18397 N N . VAL A 1 28 ? 1.550 -5.871 -12.739 1.00 0.00 28 VAL A N 13
ATOM 18398 C CA . VAL A 1 28 ? 2.157 -4.560 -12.578 1.00 0.00 28 VAL A CA 13
ATOM 18399 C C . VAL A 1 28 ? 3.159 -4.606 -11.423 1.00 0.00 28 VAL A C 13
ATOM 18400 O O . VAL A 1 28 ? 2.809 -4.987 -10.307 1.00 0.00 28 VAL A O 13
ATOM 18413 N N . VAL A 1 29 ? 4.387 -4.214 -11.731 1.00 0.00 29 VAL A N 13
ATOM 18414 C CA . VAL A 1 29 ? 5.442 -4.205 -10.733 1.00 0.00 29 VAL A CA 13
ATOM 18415 C C . VAL A 1 29 ? 5.410 -2.876 -9.974 1.00 0.00 29 VAL A C 13
ATOM 18416 O O . VAL A 1 29 ? 5.280 -1.814 -10.580 1.00 0.00 29 VAL A O 13
ATOM 18429 N N . ALA A 1 30 ? 5.531 -2.980 -8.659 1.00 0.00 30 ALA A N 13
ATOM 18430 C CA . ALA A 1 30 ? 5.517 -1.799 -7.811 1.00 0.00 30 ALA A CA 13
ATOM 18431 C C . ALA A 1 30 ? 6.703 -0.902 -8.174 1.00 0.00 30 ALA A C 13
ATOM 18432 O O . ALA A 1 30 ? 7.843 -1.361 -8.213 1.00 0.00 30 ALA A O 13
ATOM 18439 N N . LEU A 1 31 ? 6.391 0.359 -8.431 1.00 0.00 31 LEU A N 13
ATOM 18440 C CA . LEU A 1 31 ? 7.417 1.325 -8.789 1.00 0.00 31 LEU A CA 13
ATOM 18441 C C . LEU A 1 31 ? 8.048 1.888 -7.514 1.00 0.00 31 LEU A C 13
ATOM 18442 O O . LEU A 1 31 ? 9.126 2.480 -7.560 1.00 0.00 31 LEU A O 13
ATOM 18458 N N . TYR A 1 32 ? 7.350 1.684 -6.406 1.00 0.00 32 TYR A N 13
ATOM 18459 C CA . TYR A 1 32 ? 7.830 2.165 -5.122 1.00 0.00 32 TYR A CA 13
ATOM 18460 C C . TYR A 1 32 ? 7.152 1.419 -3.970 1.00 0.00 32 TYR A C 13
ATOM 18461 O O . TYR A 1 32 ? 6.016 0.968 -4.102 1.00 0.00 32 TYR A O 13
ATOM 18479 N N . ASP A 1 33 ? 7.878 1.313 -2.867 1.00 0.00 33 ASP A N 13
ATOM 18480 C CA . ASP A 1 33 ? 7.361 0.631 -1.693 1.00 0.00 33 ASP A CA 13
ATOM 18481 C C . ASP A 1 33 ? 6.061 1.304 -1.248 1.00 0.00 33 ASP A C 13
ATOM 18482 O O . ASP A 1 33 ? 5.972 2.530 -1.219 1.00 0.00 33 ASP A O 13
ATOM 18491 N N . TYR A 1 34 ? 5.087 0.471 -0.913 1.00 0.00 34 TYR A N 13
ATOM 18492 C CA . TYR A 1 34 ? 3.795 0.970 -0.470 1.00 0.00 34 TYR A CA 13
ATOM 18493 C C . TYR A 1 34 ? 3.288 0.182 0.738 1.00 0.00 34 TYR A C 13
ATOM 18494 O O . TYR A 1 34 ? 3.497 -1.027 0.828 1.00 0.00 34 TYR A O 13
ATOM 18512 N N . GLU A 1 35 ? 2.630 0.899 1.639 1.00 0.00 35 GLU A N 13
ATOM 18513 C CA . GLU A 1 35 ? 2.090 0.282 2.838 1.00 0.00 35 GLU A CA 13
ATOM 18514 C C . GLU A 1 35 ? 0.647 0.735 3.065 1.00 0.00 35 GLU A C 13
ATOM 18515 O O . GLU A 1 35 ? 0.319 1.263 4.127 1.00 0.00 35 GLU A O 13
ATOM 18527 N N . ALA A 1 36 ? -0.176 0.513 2.051 1.00 0.00 36 ALA A N 13
ATOM 18528 C CA . ALA A 1 36 ? -1.577 0.893 2.128 1.00 0.00 36 ALA A CA 13
ATOM 18529 C C . ALA A 1 36 ? -1.700 2.222 2.876 1.00 0.00 36 ALA A C 13
ATOM 18530 O O . ALA A 1 36 ? -1.856 2.239 4.096 1.00 0.00 36 ALA A O 13
ATOM 18537 N N . ILE A 1 37 ? -1.626 3.303 2.113 1.00 0.00 37 ILE A N 13
ATOM 18538 C CA . ILE A 1 37 ? -1.728 4.633 2.688 1.00 0.00 37 ILE A CA 13
ATOM 18539 C C . ILE A 1 37 ? -3.124 4.820 3.285 1.00 0.00 37 ILE A C 13
ATOM 18540 O O . ILE A 1 37 ? -3.263 5.291 4.413 1.00 0.00 37 ILE A O 13
ATOM 18556 N N . HIS A 1 38 ? -4.124 4.443 2.502 1.00 0.00 38 HIS A N 13
ATOM 18557 C CA . HIS A 1 38 ? -5.504 4.563 2.939 1.00 0.00 38 HIS A CA 13
ATOM 18558 C C . HIS A 1 38 ? -5.866 3.373 3.828 1.00 0.00 38 HIS A C 13
ATOM 18559 O O . HIS A 1 38 ? -5.014 2.842 4.539 1.00 0.00 38 HIS A O 13
ATOM 18573 N N . HIS A 1 39 ? -7.133 2.988 3.761 1.00 0.00 39 HIS A N 13
ATOM 18574 C CA . HIS A 1 39 ? -7.619 1.870 4.552 1.00 0.00 39 HIS A CA 13
ATOM 18575 C C . HIS A 1 39 ? -7.961 0.699 3.628 1.00 0.00 39 HIS A C 13
ATOM 18576 O O . HIS A 1 39 ? -7.642 -0.448 3.930 1.00 0.00 39 HIS A O 13
ATOM 18590 N N . GLU A 1 40 ? -8.609 1.032 2.520 1.00 0.00 40 GLU A N 13
ATOM 18591 C CA . GLU A 1 40 ? -8.999 0.022 1.551 1.00 0.00 40 GLU A CA 13
ATOM 18592 C C . GLU A 1 40 ? -7.961 -0.067 0.431 1.00 0.00 40 GLU A C 13
ATOM 18593 O O . GLU A 1 40 ? -8.239 0.304 -0.708 1.00 0.00 40 GLU A O 13
ATOM 18605 N N . ASP A 1 41 ? -6.787 -0.563 0.793 1.00 0.00 41 ASP A N 13
ATOM 18606 C CA . ASP A 1 41 ? -5.706 -0.706 -0.167 1.00 0.00 41 ASP A CA 13
ATOM 18607 C C . ASP A 1 41 ? -4.765 -1.820 0.293 1.00 0.00 41 ASP A C 13
ATOM 18608 O O . ASP A 1 41 ? -4.763 -2.192 1.466 1.00 0.00 41 ASP A O 13
ATOM 18617 N N . LEU A 1 42 ? -3.987 -2.323 -0.654 1.00 0.00 42 LEU A N 13
ATOM 18618 C CA . LEU A 1 42 ? -3.043 -3.388 -0.360 1.00 0.00 42 LEU A CA 13
ATOM 18619 C C . LEU A 1 42 ? -1.643 -2.791 -0.197 1.00 0.00 42 LEU A C 13
ATOM 18620 O O . LEU A 1 42 ? -1.334 -1.755 -0.783 1.00 0.00 42 LEU A O 13
ATOM 18636 N N . SER A 1 43 ? -0.833 -3.472 0.600 1.00 0.00 43 SER A N 13
ATOM 18637 C CA . SER A 1 43 ? 0.527 -3.023 0.847 1.00 0.00 43 SER A CA 13
ATOM 18638 C C . SER A 1 43 ? 1.518 -3.921 0.102 1.00 0.00 43 SER A C 13
ATOM 18639 O O . SER A 1 43 ? 1.407 -5.145 0.149 1.00 0.00 43 SER A O 13
ATOM 18647 N N . PHE A 1 44 ? 2.463 -3.278 -0.566 1.00 0.00 44 PHE A N 13
ATOM 18648 C CA . PHE A 1 44 ? 3.473 -4.002 -1.318 1.00 0.00 44 PHE A CA 13
ATOM 18649 C C . PHE A 1 44 ? 4.839 -3.323 -1.199 1.00 0.00 44 PHE A C 13
ATOM 18650 O O . PHE A 1 44 ? 5.010 -2.400 -0.405 1.00 0.00 44 PHE A O 13
ATOM 18667 N N . GLN A 1 45 ? 5.777 -3.806 -2.001 1.00 0.00 45 GLN A N 13
ATOM 18668 C CA . GLN A 1 45 ? 7.122 -3.256 -1.996 1.00 0.00 45 GLN A CA 13
ATOM 18669 C C . GLN A 1 45 ? 7.576 -2.951 -3.424 1.00 0.00 45 GLN A C 13
ATOM 18670 O O . GLN A 1 45 ? 7.019 -3.483 -4.384 1.00 0.00 45 GLN A O 13
ATOM 18684 N N . LYS A 1 46 ? 8.583 -2.096 -3.521 1.00 0.00 46 LYS A N 13
ATOM 18685 C CA . LYS A 1 46 ? 9.119 -1.713 -4.816 1.00 0.00 46 LYS A CA 13
ATOM 18686 C C . LYS A 1 46 ? 9.761 -2.934 -5.479 1.00 0.00 46 LYS A C 13
ATOM 18687 O O . LYS A 1 46 ? 10.862 -3.338 -5.108 1.00 0.00 46 LYS A O 13
ATOM 18706 N N . GLY A 1 47 ? 9.046 -3.486 -6.447 1.00 0.00 47 GLY A N 13
ATOM 18707 C CA . GLY A 1 47 ? 9.532 -4.653 -7.164 1.00 0.00 47 GLY A CA 13
ATOM 18708 C C . GLY A 1 47 ? 8.567 -5.831 -7.013 1.00 0.00 47 GLY A C 13
ATOM 18709 O O . GLY A 1 47 ? 8.800 -6.903 -7.569 1.00 0.00 47 GLY A O 13
ATOM 18713 N N . ASP A 1 48 ? 7.505 -5.591 -6.258 1.00 0.00 48 ASP A N 13
ATOM 18714 C CA . ASP A 1 48 ? 6.505 -6.620 -6.027 1.00 0.00 48 ASP A CA 13
ATOM 18715 C C . ASP A 1 48 ? 5.500 -6.615 -7.180 1.00 0.00 48 ASP A C 13
ATOM 18716 O O . ASP A 1 48 ? 5.070 -5.553 -7.630 1.00 0.00 48 ASP A O 13
ATOM 18725 N N . GLN A 1 49 ? 5.152 -7.814 -7.625 1.00 0.00 49 GLN A N 13
ATOM 18726 C CA . GLN A 1 49 ? 4.205 -7.961 -8.717 1.00 0.00 49 GLN A CA 13
ATOM 18727 C C . GLN A 1 49 ? 2.823 -8.333 -8.175 1.00 0.00 49 GLN A C 13
ATOM 18728 O O . GLN A 1 49 ? 2.712 -9.128 -7.243 1.00 0.00 49 GLN A O 13
ATOM 18742 N N . MET A 1 50 ? 1.805 -7.740 -8.780 1.00 0.00 50 MET A N 13
ATOM 18743 C CA . MET A 1 50 ? 0.436 -7.999 -8.370 1.00 0.00 50 MET A CA 13
ATOM 18744 C C . MET A 1 50 ? -0.451 -8.299 -9.579 1.00 0.00 50 MET A C 13
ATOM 18745 O O . MET A 1 50 ? -0.227 -7.767 -10.666 1.00 0.00 50 MET A O 13
ATOM 18759 N N . VAL A 1 51 ? -1.441 -9.150 -9.351 1.00 0.00 51 VAL A N 13
ATOM 18760 C CA . VAL A 1 51 ? -2.363 -9.528 -10.408 1.00 0.00 51 VAL A CA 13
ATOM 18761 C C . VAL A 1 51 ? -3.591 -8.615 -10.358 1.00 0.00 51 VAL A C 13
ATOM 18762 O O . VAL A 1 51 ? -4.529 -8.873 -9.605 1.00 0.00 51 VAL A O 13
ATOM 18775 N N . VAL A 1 52 ? -3.544 -7.569 -11.169 1.00 0.00 52 VAL A N 13
ATOM 18776 C CA . VAL A 1 52 ? -4.641 -6.618 -11.227 1.00 0.00 52 VAL A CA 13
ATOM 18777 C C . VAL A 1 52 ? -5.912 -7.337 -11.683 1.00 0.00 52 VAL A C 13
ATOM 18778 O O . VAL A 1 52 ? -5.996 -7.792 -12.823 1.00 0.00 52 VAL A O 13
ATOM 18791 N N . LEU A 1 53 ? -6.868 -7.418 -10.770 1.00 0.00 53 LEU A N 13
ATOM 18792 C CA . LEU A 1 53 ? -8.131 -8.074 -11.065 1.00 0.00 53 LEU A CA 13
ATOM 18793 C C . LEU A 1 53 ? -9.136 -7.035 -11.566 1.00 0.00 53 LEU A C 13
ATOM 18794 O O . LEU A 1 53 ? -9.698 -7.182 -12.650 1.00 0.00 53 LEU A O 13
ATOM 18810 N N . GLU A 1 54 ? -9.333 -6.008 -10.752 1.00 0.00 54 GLU A N 13
ATOM 18811 C CA . GLU A 1 54 ? -10.261 -4.946 -11.098 1.00 0.00 54 GLU A CA 13
ATOM 18812 C C . GLU A 1 54 ? -9.513 -3.622 -11.267 1.00 0.00 54 GLU A C 13
ATOM 18813 O O . GLU A 1 54 ? -8.545 -3.356 -10.555 1.00 0.00 54 GLU A O 13
ATOM 18825 N N . GLU A 1 55 ? -9.989 -2.827 -12.214 1.00 0.00 55 GLU A N 13
ATOM 18826 C CA . GLU A 1 55 ? -9.377 -1.537 -12.485 1.00 0.00 55 GLU A CA 13
ATOM 18827 C C . GLU A 1 55 ? -10.455 -0.484 -12.753 1.00 0.00 55 GLU A C 13
ATOM 18828 O O . GLU A 1 55 ? -11.019 -0.432 -13.844 1.00 0.00 55 GLU A O 13
ATOM 18840 N N . SER A 1 56 ? -10.707 0.329 -11.738 1.00 0.00 56 SER A N 13
ATOM 18841 C CA . SER A 1 56 ? -11.707 1.377 -11.850 1.00 0.00 56 SER A CA 13
ATOM 18842 C C . SER A 1 56 ? -11.155 2.542 -12.674 1.00 0.00 56 SER A C 13
ATOM 18843 O O . SER A 1 56 ? -11.655 2.830 -13.760 1.00 0.00 56 SER A O 13
ATOM 18851 N N . GLY A 1 57 ? -10.129 3.178 -12.127 1.00 0.00 57 GLY A N 13
ATOM 18852 C CA . GLY A 1 57 ? -9.504 4.304 -12.800 1.00 0.00 57 GLY A CA 13
ATOM 18853 C C . GLY A 1 57 ? -8.010 4.376 -12.474 1.00 0.00 57 GLY A C 13
ATOM 18854 O O . GLY A 1 57 ? -7.170 4.155 -13.346 1.00 0.00 57 GLY A O 13
ATOM 18858 N N . GLU A 1 58 ? -7.724 4.684 -11.218 1.00 0.00 58 GLU A N 13
ATOM 18859 C CA . GLU A 1 58 ? -6.348 4.787 -10.767 1.00 0.00 58 GLU A CA 13
ATOM 18860 C C . GLU A 1 58 ? -5.964 3.555 -9.944 1.00 0.00 58 GLU A C 13
ATOM 18861 O O . GLU A 1 58 ? -5.157 2.737 -10.383 1.00 0.00 58 GLU A O 13
ATOM 18873 N N . TRP A 1 59 ? -6.562 3.462 -8.765 1.00 0.00 59 TRP A N 13
ATOM 18874 C CA . TRP A 1 59 ? -6.293 2.344 -7.877 1.00 0.00 59 TRP A CA 13
ATOM 18875 C C . TRP A 1 59 ? -6.977 1.104 -8.458 1.00 0.00 59 TRP A C 13
ATOM 18876 O O . TRP A 1 59 ? -8.136 1.163 -8.865 1.00 0.00 59 TRP A O 13
ATOM 18897 N N . TRP A 1 60 ? -6.230 0.010 -8.477 1.00 0.00 60 TRP A N 13
ATOM 18898 C CA . TRP A 1 60 ? -6.751 -1.242 -9.000 1.00 0.00 60 TRP A CA 13
ATOM 18899 C C . TRP A 1 60 ? -6.652 -2.294 -7.894 1.00 0.00 60 TRP A C 13
ATOM 18900 O O . TRP A 1 60 ? -5.823 -2.177 -6.993 1.00 0.00 60 TRP A O 13
ATOM 18921 N N . LYS A 1 61 ? -7.511 -3.299 -7.999 1.00 0.00 61 LYS A N 13
ATOM 18922 C CA . LYS A 1 61 ? -7.532 -4.370 -7.018 1.00 0.00 61 LYS A CA 13
ATOM 18923 C C . LYS A 1 61 ? -6.714 -5.552 -7.543 1.00 0.00 61 LYS A C 13
ATOM 18924 O O . LYS A 1 61 ? -7.206 -6.344 -8.346 1.00 0.00 61 LYS A O 13
ATOM 18943 N N . ALA A 1 62 ? -5.479 -5.633 -7.070 1.00 0.00 62 ALA A N 13
ATOM 18944 C CA . ALA A 1 62 ? -4.588 -6.704 -7.483 1.00 0.00 62 ALA A CA 13
ATOM 18945 C C . ALA A 1 62 ? -4.224 -7.555 -6.265 1.00 0.00 62 ALA A C 13
ATOM 18946 O O . ALA A 1 62 ? -4.413 -7.130 -5.126 1.00 0.00 62 ALA A O 13
ATOM 18953 N N . ARG A 1 63 ? -3.708 -8.743 -6.546 1.00 0.00 63 ARG A N 13
ATOM 18954 C CA . ARG A 1 63 ? -3.316 -9.659 -5.488 1.00 0.00 63 ARG A CA 13
ATOM 18955 C C . ARG A 1 63 ? -1.794 -9.803 -5.448 1.00 0.00 63 ARG A C 13
ATOM 18956 O O . ARG A 1 63 ? -1.174 -10.160 -6.449 1.00 0.00 63 ARG A O 13
ATOM 18977 N N . SER A 1 64 ? -1.234 -9.517 -4.282 1.00 0.00 64 SER A N 13
ATOM 18978 C CA . SER A 1 64 ? 0.204 -9.611 -4.098 1.00 0.00 64 SER A CA 13
ATOM 18979 C C . SER A 1 64 ? 0.686 -11.019 -4.450 1.00 0.00 64 SER A C 13
ATOM 18980 O O . SER A 1 64 ? 0.119 -12.007 -3.984 1.00 0.00 64 SER A O 13
ATOM 18988 N N . LEU A 1 65 ? 1.726 -11.067 -5.268 1.00 0.00 65 LEU A N 13
ATOM 18989 C CA . LEU A 1 65 ? 2.291 -12.339 -5.689 1.00 0.00 65 LEU A CA 13
ATOM 18990 C C . LEU A 1 65 ? 3.366 -12.769 -4.688 1.00 0.00 65 LEU A C 13
ATOM 18991 O O . LEU A 1 65 ? 4.239 -13.571 -5.017 1.00 0.00 65 LEU A O 13
ATOM 19007 N N . ALA A 1 66 ? 3.267 -12.217 -3.487 1.00 0.00 66 ALA A N 13
ATOM 19008 C CA . ALA A 1 66 ? 4.221 -12.534 -2.439 1.00 0.00 66 ALA A CA 13
ATOM 19009 C C . ALA A 1 66 ? 3.480 -13.155 -1.251 1.00 0.00 66 ALA A C 13
ATOM 19010 O O . ALA A 1 66 ? 3.988 -14.071 -0.609 1.00 0.00 66 ALA A O 13
ATOM 19017 N N . THR A 1 67 ? 2.289 -12.630 -0.999 1.00 0.00 67 THR A N 13
ATOM 19018 C CA . THR A 1 67 ? 1.473 -13.121 0.097 1.00 0.00 67 THR A CA 13
ATOM 19019 C C . THR A 1 67 ? 0.120 -13.613 -0.422 1.00 0.00 67 THR A C 13
ATOM 19020 O O . THR A 1 67 ? -0.664 -14.191 0.328 1.00 0.00 67 THR A O 13
ATOM 19031 N N . ARG A 1 68 ? -0.110 -13.366 -1.703 1.00 0.00 68 ARG A N 13
ATOM 19032 C CA . ARG A 1 68 ? -1.354 -13.776 -2.332 1.00 0.00 68 ARG A CA 13
ATOM 19033 C C . ARG A 1 68 ? -2.528 -12.980 -1.758 1.00 0.00 68 ARG A C 13
ATOM 19034 O O . ARG A 1 68 ? -3.679 -13.401 -1.862 1.00 0.00 68 ARG A O 13
ATOM 19055 N N . LYS A 1 69 ? -2.196 -11.843 -1.162 1.00 0.00 69 LYS A N 13
ATOM 19056 C CA . LYS A 1 69 ? -3.208 -10.986 -0.570 1.00 0.00 69 LYS A CA 13
ATOM 19057 C C . LYS A 1 69 ? -4.065 -10.374 -1.681 1.00 0.00 69 LYS A C 13
ATOM 19058 O O . LYS A 1 69 ? -3.808 -10.599 -2.863 1.00 0.00 69 LYS A O 13
ATOM 19077 N N . GLU A 1 70 ? -5.065 -9.614 -1.261 1.00 0.00 70 GLU A N 13
ATOM 19078 C CA . GLU A 1 70 ? -5.962 -8.969 -2.206 1.00 0.00 70 GLU A CA 13
ATOM 19079 C C . GLU A 1 70 ? -6.436 -7.623 -1.653 1.00 0.00 70 GLU A C 13
ATOM 19080 O O . GLU A 1 70 ? -7.013 -7.563 -0.568 1.00 0.00 70 GLU A O 13
ATOM 19092 N N . GLY A 1 71 ? -6.176 -6.578 -2.425 1.00 0.00 71 GLY A N 13
ATOM 19093 C CA . GLY A 1 71 ? -6.571 -5.237 -2.025 1.00 0.00 71 GLY A CA 13
ATOM 19094 C C . GLY A 1 71 ? -6.264 -4.224 -3.130 1.00 0.00 71 GLY A C 13
ATOM 19095 O O . GLY A 1 71 ? -5.518 -4.523 -4.062 1.00 0.00 71 GLY A O 13
ATOM 19099 N N . TYR A 1 72 ? -6.853 -3.047 -2.989 1.00 0.00 72 TYR A N 13
ATOM 19100 C CA . TYR A 1 72 ? -6.653 -1.987 -3.964 1.00 0.00 72 TYR A CA 13
ATOM 19101 C C . TYR A 1 72 ? -5.240 -1.410 -3.862 1.00 0.00 72 TYR A C 13
ATOM 19102 O O . TYR A 1 72 ? -4.721 -1.218 -2.763 1.00 0.00 72 TYR A O 13
ATOM 19120 N N . ILE A 1 73 ? -4.657 -1.149 -5.023 1.00 0.00 73 ILE A N 13
ATOM 19121 C CA . ILE A 1 73 ? -3.314 -0.596 -5.078 1.00 0.00 73 ILE A CA 13
ATOM 19122 C C . ILE A 1 73 ? -3.277 0.543 -6.100 1.00 0.00 73 ILE A C 13
ATOM 19123 O O . ILE A 1 73 ? -4.061 0.557 -7.047 1.00 0.00 73 ILE A O 13
ATOM 19139 N N . PRO A 1 74 ? -2.334 1.493 -5.867 1.00 0.00 74 PRO A N 13
ATOM 19140 C CA . PRO A 1 74 ? -2.184 2.633 -6.756 1.00 0.00 74 PRO A CA 13
ATOM 19141 C C . PRO A 1 74 ? -1.498 2.223 -8.061 1.00 0.00 74 PRO A C 13
ATOM 19142 O O . PRO A 1 74 ? -0.626 1.356 -8.063 1.00 0.00 74 PRO A O 13
ATOM 19153 N N . SER A 1 75 ? -1.919 2.867 -9.141 1.00 0.00 75 SER A N 13
ATOM 19154 C CA . SER A 1 75 ? -1.357 2.581 -10.450 1.00 0.00 75 SER A CA 13
ATOM 19155 C C . SER A 1 75 ? -0.106 3.431 -10.678 1.00 0.00 75 SER A C 13
ATOM 19156 O O . SER A 1 75 ? 0.794 3.033 -11.417 1.00 0.00 75 SER A O 13
ATOM 19164 N N . ASN A 1 76 ? -0.088 4.587 -10.031 1.00 0.00 76 ASN A N 13
ATOM 19165 C CA . ASN A 1 76 ? 1.038 5.497 -10.156 1.00 0.00 76 ASN A CA 13
ATOM 19166 C C . ASN A 1 76 ? 2.243 4.914 -9.416 1.00 0.00 76 ASN A C 13
ATOM 19167 O O . ASN A 1 76 ? 3.337 5.476 -9.463 1.00 0.00 76 ASN A O 13
ATOM 19178 N N . TYR A 1 77 ? 2.003 3.794 -8.750 1.00 0.00 77 TYR A N 13
ATOM 19179 C CA . TYR A 1 77 ? 3.055 3.129 -8.001 1.00 0.00 77 TYR A CA 13
ATOM 19180 C C . TYR A 1 77 ? 3.366 1.753 -8.595 1.00 0.00 77 TYR A C 13
ATOM 19181 O O . TYR A 1 77 ? 4.026 0.932 -7.960 1.00 0.00 77 TYR A O 13
ATOM 19199 N N . VAL A 1 78 ? 2.874 1.543 -9.808 1.00 0.00 78 VAL A N 13
ATOM 19200 C CA . VAL A 1 78 ? 3.090 0.281 -10.495 1.00 0.00 78 VAL A CA 13
ATOM 19201 C C . VAL A 1 78 ? 3.366 0.552 -11.975 1.00 0.00 78 VAL A C 13
ATOM 19202 O O . VAL A 1 78 ? 3.132 1.658 -12.461 1.00 0.00 78 VAL A O 13
ATOM 19215 N N . ALA A 1 79 ? 3.860 -0.476 -12.650 1.00 0.00 79 ALA A N 13
ATOM 19216 C CA . ALA A 1 79 ? 4.170 -0.362 -14.064 1.00 0.00 79 ALA A CA 13
ATOM 19217 C C . ALA A 1 79 ? 4.062 -1.741 -14.718 1.00 0.00 79 ALA A C 13
ATOM 19218 O O . ALA A 1 79 ? 4.916 -2.601 -14.507 1.00 0.00 79 ALA A O 13
ATOM 19225 N N . ARG A 1 80 ? 3.005 -1.909 -15.499 1.00 0.00 80 ARG A N 13
ATOM 19226 C CA . ARG A 1 80 ? 2.774 -3.169 -16.184 1.00 0.00 80 ARG A CA 13
ATOM 19227 C C . ARG A 1 80 ? 4.103 -3.780 -16.635 1.00 0.00 80 ARG A C 13
ATOM 19228 O O . ARG A 1 80 ? 5.002 -3.064 -17.071 1.00 0.00 80 ARG A O 13
ATOM 19249 N N . VAL A 1 81 ? 4.183 -5.097 -16.516 1.00 0.00 81 VAL A N 13
ATOM 19250 C CA . VAL A 1 81 ? 5.387 -5.812 -16.905 1.00 0.00 81 VAL A CA 13
ATOM 19251 C C . VAL A 1 81 ? 5.604 -5.651 -18.411 1.00 0.00 81 VAL A C 13
ATOM 19252 O O . VAL A 1 81 ? 6.743 -5.579 -18.872 1.00 0.00 81 VAL A O 13
ATOM 19265 N N . ASP A 1 82 ? 4.496 -5.599 -19.135 1.00 0.00 82 ASP A N 13
ATOM 19266 C CA . ASP A 1 82 ? 4.553 -5.449 -20.579 1.00 0.00 82 ASP A CA 13
ATOM 19267 C C . ASP A 1 82 ? 4.627 -3.961 -20.930 1.00 0.00 82 ASP A C 13
ATOM 19268 O O . ASP A 1 82 ? 4.487 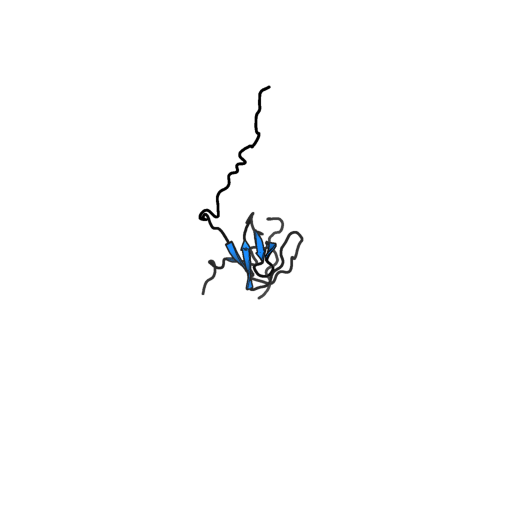-3.586 -22.093 1.00 0.00 82 ASP A O 13
ATOM 19277 N N . SER A 1 83 ? 4.846 -3.154 -19.902 1.00 0.00 83 SER A N 13
ATOM 19278 C CA . SER A 1 83 ? 4.941 -1.716 -20.087 1.00 0.00 83 SER A CA 13
ATOM 19279 C C . SER A 1 83 ? 6.324 -1.223 -19.660 1.00 0.00 83 SER A C 13
ATOM 19280 O O . SER A 1 83 ? 6.486 -0.061 -19.288 1.00 0.00 83 SER A O 13
ATOM 19288 N N . LEU A 1 84 ? 7.287 -2.131 -19.727 1.00 0.00 84 LEU A N 13
ATOM 19289 C CA . LEU A 1 84 ? 8.652 -1.803 -19.351 1.00 0.00 84 LEU A CA 13
ATOM 19290 C C . LEU A 1 84 ? 9.456 -1.467 -20.609 1.00 0.00 84 LEU A C 13
ATOM 19291 O O . LEU A 1 84 ? 9.583 -2.297 -21.509 1.00 0.00 84 LEU A O 13
ATOM 19307 N N . GLU A 1 85 ? 9.978 -0.250 -20.632 1.00 0.00 85 GLU A N 13
ATOM 19308 C CA . GLU A 1 85 ? 10.766 0.205 -21.764 1.00 0.00 85 GLU A CA 13
ATOM 19309 C C . GLU A 1 85 ? 12.243 -0.135 -21.554 1.00 0.00 85 GLU A C 13
ATOM 19310 O O . GLU A 1 85 ? 13.015 0.700 -21.086 1.00 0.00 85 GLU A O 13
ATOM 19322 N N . THR A 1 86 ? 12.593 -1.362 -21.912 1.00 0.00 86 THR A N 13
ATOM 19323 C CA . THR A 1 86 ? 13.963 -1.822 -21.768 1.00 0.00 86 THR A CA 13
ATOM 19324 C C . THR A 1 86 ? 14.540 -1.367 -20.427 1.00 0.00 86 THR A C 13
ATOM 19325 O O . THR A 1 86 ? 15.604 -1.828 -20.016 1.00 0.00 86 THR A O 13
ATOM 19342 N N . HIS B 2 2 ? -11.117 1.611 -6.464 1.00 0.00 120 HIS B N 13
ATOM 19343 C CA . HIS B 2 2 ? -12.089 2.523 -5.886 1.00 0.00 120 HIS B CA 13
ATOM 19344 C C . HIS B 2 2 ? -11.968 3.893 -6.555 1.00 0.00 120 HIS B C 13
ATOM 19345 O O . HIS B 2 2 ? -12.950 4.425 -7.072 1.00 0.00 120 HIS B O 13
ATOM 19359 N N . SER B 2 3 ? -10.756 4.426 -6.523 1.00 0.00 121 SER B N 13
ATOM 19360 C CA . SER B 2 3 ? -10.493 5.725 -7.120 1.00 0.00 121 SER B CA 13
ATOM 19361 C C . SER B 2 3 ? -11.203 6.821 -6.323 1.00 0.00 121 SER B C 13
ATOM 19362 O O . SER B 2 3 ? -12.081 7.505 -6.846 1.00 0.00 121 SER B O 13
ATOM 19370 N N . LYS B 2 4 ? -10.796 6.953 -5.068 1.00 0.00 122 LYS B N 13
ATOM 19371 C CA . LYS B 2 4 ? -11.382 7.954 -4.194 1.00 0.00 122 LYS B CA 13
ATOM 19372 C C . LYS B 2 4 ? -10.310 8.970 -3.797 1.00 0.00 122 LYS B C 13
ATOM 19373 O O . LYS B 2 4 ? -10.600 9.948 -3.109 1.00 0.00 122 LYS B O 13
ATOM 19392 N N . TYR B 2 5 ? -9.093 8.704 -4.248 1.00 0.00 123 TYR B N 13
ATOM 19393 C CA . TYR B 2 5 ? -7.976 9.583 -3.949 1.00 0.00 123 TYR B CA 13
ATOM 19394 C C . TYR B 2 5 ? -7.148 9.865 -5.205 1.00 0.00 123 TYR B C 13
ATOM 19395 O O . TYR B 2 5 ? -7.066 9.024 -6.100 1.00 0.00 123 TYR B O 13
ATOM 19413 N N . PRO B 2 6 ? -6.539 11.080 -5.232 1.00 0.00 124 PRO B N 13
ATOM 19414 C CA . PRO B 2 6 ? -5.720 11.483 -6.363 1.00 0.00 124 PRO B CA 13
ATOM 19415 C C . PRO B 2 6 ? -4.368 10.767 -6.343 1.00 0.00 124 PRO B C 13
ATOM 19416 O O . PRO B 2 6 ? -3.323 11.402 -6.477 1.00 0.00 124 PRO B O 13
ATOM 19427 N N . LEU B 2 7 ? -4.432 9.454 -6.175 1.00 0.00 125 LEU B N 13
ATOM 19428 C CA . LEU B 2 7 ? -3.225 8.646 -6.136 1.00 0.00 125 LEU B CA 13
ATOM 19429 C C . LEU B 2 7 ? -2.314 9.150 -5.014 1.00 0.00 125 LEU B C 13
ATOM 19430 O O . LEU B 2 7 ? -2.414 10.304 -4.601 1.00 0.00 125 LEU B O 13
ATOM 19446 N N . PRO B 2 8 ? -1.424 8.236 -4.542 1.00 0.00 126 PRO B N 13
ATOM 19447 C CA . PRO B 2 8 ? -0.497 8.576 -3.477 1.00 0.00 126 PRO B CA 13
ATOM 19448 C C . PRO B 2 8 ? 0.636 9.462 -3.999 1.00 0.00 126 PRO B C 13
ATOM 19449 O O . PRO B 2 8 ? 0.817 9.597 -5.208 1.00 0.00 126 PRO B O 13
ATOM 19460 N N . PRO B 2 9 ? 1.390 10.058 -3.036 1.00 0.00 127 PRO B N 13
ATOM 19461 C CA . PRO B 2 9 ? 2.501 10.927 -3.386 1.00 0.00 127 PRO B CA 13
ATOM 19462 C C . PRO B 2 9 ? 3.702 10.112 -3.871 1.00 0.00 127 PRO B C 13
ATOM 19463 O O . PRO B 2 9 ? 4.207 9.255 -3.148 1.00 0.00 127 PRO B O 13
ATOM 19474 N N . LEU B 2 10 ? 4.124 10.410 -5.091 1.00 0.00 128 LEU B N 13
ATOM 19475 C CA . LEU B 2 10 ? 5.256 9.716 -5.680 1.00 0.00 128 LEU B CA 13
ATOM 19476 C C . LEU B 2 10 ? 6.519 10.033 -4.875 1.00 0.00 128 LEU B C 13
ATOM 19477 O O . LEU B 2 10 ? 6.797 11.195 -4.582 1.00 0.00 128 LEU B O 13
ATOM 19493 N N . PRO B 2 11 ? 7.267 8.950 -4.532 1.00 0.00 129 PRO B N 13
ATOM 19494 C CA . PRO B 2 11 ? 8.494 9.102 -3.766 1.00 0.00 129 PRO B CA 13
ATOM 19495 C C . PRO B 2 11 ? 9.623 9.649 -4.641 1.00 0.00 129 PRO B C 13
ATOM 19496 O O . PRO B 2 11 ? 10.536 10.307 -4.144 1.00 0.00 129 PRO B O 13
ATOM 19507 N N . SER B 2 12 ? 9.524 9.358 -5.930 1.00 0.00 130 SER B N 13
ATOM 19508 C CA . SER B 2 12 ? 10.525 9.812 -6.879 1.00 0.00 130 SER B CA 13
ATOM 19509 C C . SER B 2 12 ? 11.893 9.229 -6.518 1.00 0.00 130 SER B C 13
ATOM 19510 O O . SER B 2 12 ? 12.475 9.588 -5.495 1.00 0.00 130 SER B O 13
ATOM 19518 N N . LEU B 2 13 ? 12.365 8.336 -7.376 1.00 0.00 131 LEU B N 13
ATOM 19519 C CA . LEU B 2 13 ? 13.652 7.699 -7.160 1.00 0.00 131 LEU B CA 13
ATOM 19520 C C . LEU B 2 13 ? 14.770 8.683 -7.511 1.00 0.00 131 LEU B C 13
ATOM 19521 O O . LEU B 2 13 ? 15.149 8.809 -8.675 1.00 0.00 131 LEU B O 13
ATOM 19540 N N . GLY A 1 1 ? 24.624 -24.294 29.859 1.00 0.00 1 GLY A N 14
ATOM 19541 C CA . GLY A 1 1 ? 23.355 -24.924 30.178 1.00 0.00 1 GLY A CA 14
ATOM 19542 C C . GLY A 1 1 ? 22.622 -25.354 28.906 1.00 0.00 1 GLY A C 14
ATOM 19543 O O . GLY A 1 1 ? 22.737 -24.703 27.868 1.00 0.00 1 GLY A O 14
ATOM 19547 N N . PRO A 1 2 ? 21.864 -26.476 29.030 1.00 0.00 2 PRO A N 14
ATOM 19548 C CA . PRO A 1 2 ? 21.112 -27.001 27.903 1.00 0.00 2 PRO A CA 14
ATOM 19549 C C . PRO A 1 2 ? 19.869 -26.151 27.630 1.00 0.00 2 PRO A C 14
ATOM 19550 O O . PRO A 1 2 ? 19.128 -25.812 28.552 1.00 0.00 2 PRO A O 14
ATOM 19561 N N . LEU A 1 3 ? 19.679 -25.829 26.358 1.00 0.00 3 LEU A N 14
ATOM 19562 C CA . LEU A 1 3 ? 18.539 -25.024 25.952 1.00 0.00 3 LEU A CA 14
ATOM 19563 C C . LEU A 1 3 ? 18.049 -25.498 24.582 1.00 0.00 3 LEU A C 14
ATOM 19564 O O . LEU A 1 3 ? 18.782 -26.164 23.853 1.00 0.00 3 LEU A O 14
ATOM 19580 N N . GLY A 1 4 ? 16.813 -25.136 24.275 1.00 0.00 4 GLY A N 14
ATOM 19581 C CA . GLY A 1 4 ? 16.215 -25.515 23.005 1.00 0.00 4 GLY A CA 14
ATOM 19582 C C . GLY A 1 4 ? 14.765 -25.036 22.916 1.00 0.00 4 GLY A C 14
ATOM 19583 O O . GLY A 1 4 ? 14.250 -24.428 23.854 1.00 0.00 4 GLY A O 14
ATOM 19587 N N . SER A 1 5 ? 14.148 -25.327 21.780 1.00 0.00 5 SER A N 14
ATOM 19588 C CA . SER A 1 5 ? 12.768 -24.933 21.557 1.00 0.00 5 SER A CA 14
ATOM 19589 C C . SER A 1 5 ? 12.114 -25.871 20.541 1.00 0.00 5 SER A C 14
ATOM 19590 O O . SER A 1 5 ? 12.289 -25.704 19.334 1.00 0.00 5 SER A O 14
ATOM 19598 N N . PRO A 1 6 ? 11.354 -26.862 21.079 1.00 0.00 6 PRO A N 14
ATOM 19599 C CA . PRO A 1 6 ? 10.673 -27.827 20.231 1.00 0.00 6 PRO A CA 14
ATOM 19600 C C . PRO A 1 6 ? 9.447 -27.202 19.564 1.00 0.00 6 PRO A C 14
ATOM 19601 O O . PRO A 1 6 ? 9.067 -26.077 19.885 1.00 0.00 6 PRO A O 14
ATOM 19612 N N . GLY A 1 7 ? 8.860 -27.959 18.648 1.00 0.00 7 GLY A N 14
ATOM 19613 C CA . GLY A 1 7 ? 7.684 -27.493 17.933 1.00 0.00 7 GLY A CA 14
ATOM 19614 C C . GLY A 1 7 ? 8.039 -27.088 16.501 1.00 0.00 7 GLY A C 14
ATOM 19615 O O . GLY A 1 7 ? 8.324 -25.920 16.235 1.00 0.00 7 GLY A O 14
ATOM 19619 N N . PRO A 1 8 ? 8.010 -28.099 15.593 1.00 0.00 8 PRO A N 14
ATOM 19620 C CA . PRO A 1 8 ? 8.325 -27.859 14.195 1.00 0.00 8 PRO A CA 14
ATOM 19621 C C . PRO A 1 8 ? 7.171 -27.145 13.487 1.00 0.00 8 PRO A C 14
ATOM 19622 O O . PRO A 1 8 ? 6.133 -26.886 14.094 1.00 0.00 8 PRO A O 14
ATOM 19633 N N . ASN A 1 9 ? 7.393 -26.847 12.216 1.00 0.00 9 ASN A N 14
ATOM 19634 C CA . ASN A 1 9 ? 6.385 -26.167 11.420 1.00 0.00 9 ASN A CA 14
ATOM 19635 C C . ASN A 1 9 ? 6.033 -27.030 10.207 1.00 0.00 9 ASN A C 14
ATOM 19636 O O . ASN A 1 9 ? 6.730 -26.998 9.195 1.00 0.00 9 ASN A O 14
ATOM 19647 N N . SER A 1 10 ? 4.949 -27.780 10.348 1.00 0.00 10 SER A N 14
ATOM 19648 C CA . SER A 1 10 ? 4.496 -28.651 9.277 1.00 0.00 10 SER A CA 14
ATOM 19649 C C . SER A 1 10 ? 3.208 -29.364 9.692 1.00 0.00 10 SER A C 14
ATOM 19650 O O . SER A 1 10 ? 3.209 -30.159 10.630 1.00 0.00 10 SER A O 14
ATOM 19658 N N . HIS A 1 11 ? 2.140 -29.055 8.971 1.00 0.00 11 HIS A N 14
ATOM 19659 C CA . HIS A 1 11 ? 0.847 -29.657 9.253 1.00 0.00 11 HIS A CA 14
ATOM 19660 C C . HIS A 1 11 ? 0.128 -29.966 7.938 1.00 0.00 11 HIS A C 14
ATOM 19661 O O . HIS A 1 11 ? 0.623 -29.634 6.863 1.00 0.00 11 HIS A O 14
ATOM 19675 N N . ASN A 1 12 ? -1.029 -30.598 8.068 1.00 0.00 12 ASN A N 14
ATOM 19676 C CA . ASN A 1 12 ? -1.822 -30.956 6.905 1.00 0.00 12 ASN A CA 14
ATOM 19677 C C . ASN A 1 12 ? -2.846 -29.852 6.632 1.00 0.00 12 ASN A C 14
ATOM 19678 O O . ASN A 1 12 ? -3.609 -29.476 7.521 1.00 0.00 12 ASN A O 14
ATOM 19689 N N . SER A 1 13 ? -2.830 -29.366 5.400 1.00 0.00 13 SER A N 14
ATOM 19690 C CA . SER A 1 13 ? -3.748 -28.313 4.999 1.00 0.00 13 SER A CA 14
ATOM 19691 C C . SER A 1 13 ? -3.826 -28.241 3.473 1.00 0.00 13 SER A C 14
ATOM 19692 O O . SER A 1 13 ? -2.864 -28.570 2.782 1.00 0.00 13 SER A O 14
ATOM 19700 N N . ASN A 1 14 ? -4.983 -27.807 2.992 1.00 0.00 14 ASN A N 14
ATOM 19701 C CA . ASN A 1 14 ? -5.200 -27.688 1.560 1.00 0.00 14 ASN A CA 14
ATOM 19702 C C . ASN A 1 14 ? -6.433 -26.817 1.307 1.00 0.00 14 ASN A C 14
ATOM 19703 O O . ASN A 1 14 ? -7.331 -26.750 2.144 1.00 0.00 14 ASN A O 14
ATOM 19714 N N . THR A 1 15 ? -6.436 -26.175 0.149 1.00 0.00 15 THR A N 14
ATOM 19715 C CA . THR A 1 15 ? -7.544 -25.311 -0.225 1.00 0.00 15 THR A CA 14
ATOM 19716 C C . THR A 1 15 ? -8.643 -26.123 -0.914 1.00 0.00 15 THR A C 14
ATOM 19717 O O . THR A 1 15 ? -8.392 -27.226 -1.400 1.00 0.00 15 THR A O 14
ATOM 19728 N N . PRO A 1 16 ? -9.867 -25.533 -0.934 1.00 0.00 16 PRO A N 14
ATOM 19729 C CA . PRO A 1 16 ? -11.005 -26.189 -1.555 1.00 0.00 16 PRO A CA 14
ATOM 19730 C C . PRO A 1 16 ? -10.910 -26.123 -3.081 1.00 0.00 16 PRO A C 14
ATOM 19731 O O . PRO A 1 16 ? -9.838 -25.871 -3.630 1.00 0.00 16 PRO A O 14
ATOM 19742 N N . GLY A 1 17 ? -12.046 -26.354 -3.723 1.00 0.00 17 GLY A N 14
ATOM 19743 C CA . GLY A 1 17 ? -12.104 -26.324 -5.175 1.00 0.00 17 GLY A CA 14
ATOM 19744 C C . GLY A 1 17 ? -11.194 -25.231 -5.738 1.00 0.00 17 GLY A C 14
ATOM 19745 O O . GLY A 1 17 ? -10.050 -25.498 -6.102 1.00 0.00 17 GLY A O 14
ATOM 19749 N N . ILE A 1 18 ? -11.736 -24.024 -5.792 1.00 0.00 18 ILE A N 14
ATOM 19750 C CA . ILE A 1 18 ? -10.987 -22.889 -6.303 1.00 0.00 18 ILE A CA 14
ATOM 19751 C C . ILE A 1 18 ? -10.587 -23.162 -7.755 1.00 0.00 18 ILE A C 14
ATOM 19752 O O . ILE A 1 18 ? -10.480 -24.315 -8.167 1.00 0.00 18 ILE A O 14
ATOM 19768 N N . ARG A 1 19 ? -10.376 -22.079 -8.490 1.00 0.00 19 ARG A N 14
ATOM 19769 C CA . ARG A 1 19 ? -9.989 -22.188 -9.887 1.00 0.00 19 ARG A CA 14
ATOM 19770 C C . ARG A 1 19 ? -8.597 -21.589 -10.100 1.00 0.00 19 ARG A C 14
ATOM 19771 O O . ARG A 1 19 ? -8.124 -20.801 -9.283 1.00 0.00 19 ARG A O 14
ATOM 19792 N N . GLU A 1 20 ? -7.980 -21.987 -11.204 1.00 0.00 20 GLU A N 14
ATOM 19793 C CA . GLU A 1 20 ? -6.652 -21.500 -11.535 1.00 0.00 20 GLU A CA 14
ATOM 19794 C C . GLU A 1 20 ? -6.745 -20.162 -12.271 1.00 0.00 20 GLU A C 14
ATOM 19795 O O . GLU A 1 20 ? -7.838 -19.716 -12.619 1.00 0.00 20 GLU A O 14
ATOM 19807 N N . ALA A 1 21 ? -5.586 -19.559 -12.487 1.00 0.00 21 ALA A N 14
ATOM 19808 C CA . ALA A 1 21 ? -5.522 -18.281 -13.175 1.00 0.00 21 ALA A CA 14
ATOM 19809 C C . ALA A 1 21 ? -4.418 -18.330 -14.233 1.00 0.00 21 ALA A C 14
ATOM 19810 O O . ALA A 1 21 ? -3.265 -18.620 -13.917 1.00 0.00 21 ALA A O 14
ATOM 19817 N N . GLY A 1 22 ? -4.809 -18.040 -15.465 1.00 0.00 22 GLY A N 14
ATOM 19818 C CA . GLY A 1 22 ? -3.866 -18.048 -16.570 1.00 0.00 22 GLY A CA 14
ATOM 19819 C C . GLY A 1 22 ? -4.009 -16.786 -17.422 1.00 0.00 22 GLY A C 14
ATOM 19820 O O . GLY A 1 22 ? -3.069 -16.002 -17.541 1.00 0.00 22 GLY A O 14
ATOM 19824 N N . SER A 1 23 ? -5.195 -16.628 -17.994 1.00 0.00 23 SER A N 14
ATOM 19825 C CA . SER A 1 23 ? -5.474 -15.473 -18.832 1.00 0.00 23 SER A CA 14
ATOM 19826 C C . SER A 1 23 ? -5.962 -14.308 -17.970 1.00 0.00 23 SER A C 14
ATOM 19827 O O . SER A 1 23 ? -6.041 -14.424 -16.748 1.00 0.00 23 SER A O 14
ATOM 19835 N N . GLU A 1 24 ? -6.278 -13.209 -18.640 1.00 0.00 24 GLU A N 14
ATOM 19836 C CA . GLU A 1 24 ? -6.757 -12.023 -17.952 1.00 0.00 24 GLU A CA 14
ATOM 19837 C C . GLU A 1 24 ? -6.021 -11.848 -16.622 1.00 0.00 24 GLU A C 14
ATOM 19838 O O . GLU A 1 24 ? -6.512 -12.271 -15.576 1.00 0.00 24 GLU A O 14
ATOM 19850 N N . ASP A 1 25 ? -4.854 -11.225 -16.705 1.00 0.00 25 ASP A N 14
ATOM 19851 C CA . ASP A 1 25 ? -4.045 -10.988 -15.521 1.00 0.00 25 ASP A CA 14
ATOM 19852 C C . ASP A 1 25 ? -3.080 -9.833 -15.792 1.00 0.00 25 ASP A C 14
ATOM 19853 O O . ASP A 1 25 ? -2.036 -10.023 -16.413 1.00 0.00 25 ASP A O 14
ATOM 19862 N N . ILE A 1 26 ? -3.463 -8.659 -15.309 1.00 0.00 26 ILE A N 14
ATOM 19863 C CA . ILE A 1 26 ? -2.644 -7.473 -15.491 1.00 0.00 26 ILE A CA 14
ATOM 19864 C C . ILE A 1 26 ? -1.564 -7.434 -14.408 1.00 0.00 26 ILE A C 14
ATOM 19865 O O . ILE A 1 26 ? -1.828 -7.027 -13.277 1.00 0.00 26 ILE A O 14
ATOM 19881 N N . ILE A 1 27 ? -0.370 -7.861 -14.791 1.00 0.00 27 ILE A N 14
ATOM 19882 C CA . ILE A 1 27 ? 0.750 -7.881 -13.867 1.00 0.00 27 ILE A CA 14
ATOM 19883 C C . ILE A 1 27 ? 1.442 -6.516 -13.883 1.00 0.00 27 ILE A C 14
ATOM 19884 O O . ILE A 1 27 ? 1.845 -6.032 -14.940 1.00 0.00 27 ILE A O 14
ATOM 19900 N N . VAL A 1 28 ? 1.558 -5.934 -12.699 1.00 0.00 28 VAL A N 14
ATOM 19901 C CA . VAL A 1 28 ? 2.194 -4.635 -12.562 1.00 0.00 28 VAL A CA 14
ATOM 19902 C C . VAL A 1 28 ? 3.206 -4.683 -11.417 1.00 0.00 28 VAL A C 14
ATOM 19903 O O . VAL A 1 28 ? 2.895 -5.166 -10.328 1.00 0.00 28 VAL A O 14
ATOM 19916 N N . VAL A 1 29 ? 4.398 -4.179 -11.700 1.00 0.00 29 VAL A N 14
ATOM 19917 C CA . VAL A 1 29 ? 5.458 -4.160 -10.706 1.00 0.00 29 VAL A CA 14
ATOM 19918 C C . VAL A 1 29 ? 5.422 -2.827 -9.956 1.00 0.00 29 VAL A C 14
ATOM 19919 O O . VAL A 1 29 ? 5.307 -1.767 -10.570 1.00 0.00 29 VAL A O 14
ATOM 19932 N N . ALA A 1 30 ? 5.526 -2.925 -8.638 1.00 0.00 30 ALA A N 14
ATOM 19933 C CA . ALA A 1 30 ? 5.507 -1.739 -7.797 1.00 0.00 30 ALA A CA 14
ATOM 19934 C C . ALA A 1 30 ? 6.713 -0.861 -8.134 1.00 0.00 30 ALA A C 14
ATOM 19935 O O . ALA A 1 30 ? 7.857 -1.301 -8.021 1.00 0.00 30 ALA A O 14
ATOM 19942 N N . LEU A 1 31 ? 6.418 0.365 -8.539 1.00 0.00 31 LEU A N 14
ATOM 19943 C CA . LEU A 1 31 ? 7.465 1.308 -8.893 1.00 0.00 31 LEU A CA 14
ATOM 19944 C C . LEU A 1 31 ? 8.136 1.821 -7.617 1.00 0.00 31 LEU A C 14
ATOM 19945 O O . LEU A 1 31 ? 9.322 2.145 -7.623 1.00 0.00 31 LEU A O 14
ATOM 19961 N N . TYR A 1 32 ? 7.347 1.880 -6.554 1.00 0.00 32 TYR A N 14
ATOM 19962 C CA . TYR A 1 32 ? 7.849 2.348 -5.274 1.00 0.00 32 TYR A CA 14
ATOM 19963 C C . TYR A 1 32 ? 7.256 1.535 -4.122 1.00 0.00 32 TYR A C 14
ATOM 19964 O O . TYR A 1 32 ? 6.273 0.817 -4.305 1.00 0.00 32 TYR A O 14
ATOM 19982 N N . ASP A 1 33 ? 7.877 1.674 -2.959 1.00 0.00 33 ASP A N 14
ATOM 19983 C CA . ASP A 1 33 ? 7.423 0.961 -1.778 1.00 0.00 33 ASP A CA 14
ATOM 19984 C C . ASP A 1 33 ? 6.100 1.563 -1.302 1.00 0.00 33 ASP A C 14
ATOM 19985 O O . ASP A 1 33 ? 5.942 2.783 -1.277 1.00 0.00 33 ASP A O 14
ATOM 19994 N N . TYR A 1 34 ? 5.182 0.679 -0.937 1.00 0.00 34 TYR A N 14
ATOM 19995 C CA . TYR A 1 34 ? 3.877 1.108 -0.463 1.00 0.00 34 TYR A CA 14
ATOM 19996 C C . TYR A 1 34 ? 3.415 0.254 0.719 1.00 0.00 34 TYR A C 14
ATOM 19997 O O . TYR A 1 34 ? 3.596 -0.963 0.719 1.00 0.00 34 TYR A O 14
ATOM 20015 N N . GLU A 1 35 ? 2.828 0.925 1.699 1.00 0.00 35 GLU A N 14
ATOM 20016 C CA . GLU A 1 35 ? 2.339 0.243 2.885 1.00 0.00 35 GLU A CA 14
ATOM 20017 C C . GLU A 1 35 ? 0.864 0.575 3.118 1.00 0.00 35 GLU A C 14
ATOM 20018 O O . GLU A 1 35 ? 0.491 1.034 4.198 1.00 0.00 35 GLU A O 14
ATOM 20030 N N . ALA A 1 36 ? 0.065 0.331 2.090 1.00 0.00 36 ALA A N 14
ATOM 20031 C CA . ALA A 1 36 ? -1.360 0.600 2.169 1.00 0.00 36 ALA A CA 14
ATOM 20032 C C . ALA A 1 36 ? -1.588 1.902 2.940 1.00 0.00 36 ALA A C 14
ATOM 20033 O O . ALA A 1 36 ? -1.735 1.887 4.161 1.00 0.00 36 ALA A O 14
ATOM 20040 N N . ILE A 1 37 ? -1.610 2.997 2.194 1.00 0.00 37 ILE A N 14
ATOM 20041 C CA . ILE A 1 37 ? -1.817 4.305 2.791 1.00 0.00 37 ILE A CA 14
ATOM 20042 C C . ILE A 1 37 ? -3.276 4.433 3.235 1.00 0.00 37 ILE A C 14
ATOM 20043 O O . ILE A 1 37 ? -3.566 5.067 4.249 1.00 0.00 37 ILE A O 14
ATOM 20059 N N . HIS A 1 38 ? -4.154 3.821 2.456 1.00 0.00 38 HIS A N 14
ATOM 20060 C CA . HIS A 1 38 ? -5.575 3.858 2.756 1.00 0.00 38 HIS A CA 14
ATOM 20061 C C . HIS A 1 38 ? -5.947 2.658 3.629 1.00 0.00 38 HIS A C 14
ATOM 20062 O O . HIS A 1 38 ? -5.085 2.064 4.274 1.00 0.00 38 HIS A O 14
ATOM 20076 N N . HIS A 1 39 ? -7.233 2.336 3.621 1.00 0.00 39 HIS A N 14
ATOM 20077 C CA . HIS A 1 39 ? -7.728 1.217 4.404 1.00 0.00 39 HIS A CA 14
ATOM 20078 C C . HIS A 1 39 ? -7.981 0.020 3.485 1.00 0.00 39 HIS A C 14
ATOM 20079 O O . HIS A 1 39 ? -7.501 -1.082 3.749 1.00 0.00 39 HIS A O 14
ATOM 20093 N N . GLU A 1 40 ? -8.734 0.276 2.425 1.00 0.00 40 GLU A N 14
ATOM 20094 C CA . GLU A 1 40 ? -9.056 -0.767 1.467 1.00 0.00 40 GLU A CA 14
ATOM 20095 C C . GLU A 1 40 ? -7.966 -0.859 0.398 1.00 0.00 40 GLU A C 14
ATOM 20096 O O . GLU A 1 40 ? -8.252 -1.150 -0.763 1.00 0.00 40 GLU A O 14
ATOM 20108 N N . ASP A 1 41 ? -6.737 -0.606 0.826 1.00 0.00 41 ASP A N 14
ATOM 20109 C CA . ASP A 1 41 ? -5.603 -0.657 -0.081 1.00 0.00 41 ASP A CA 14
ATOM 20110 C C . ASP A 1 41 ? -4.691 -1.820 0.316 1.00 0.00 41 ASP A C 14
ATOM 20111 O O . ASP A 1 41 ? -4.816 -2.365 1.412 1.00 0.00 41 ASP A O 14
ATOM 20120 N N . LEU A 1 42 ? -3.794 -2.164 -0.596 1.00 0.00 42 LEU A N 14
ATOM 20121 C CA . LEU A 1 42 ? -2.861 -3.252 -0.355 1.00 0.00 42 LEU A CA 14
ATOM 20122 C C . LEU A 1 42 ? -1.455 -2.680 -0.163 1.00 0.00 42 LEU A C 14
ATOM 20123 O O . LEU A 1 42 ? -1.151 -1.594 -0.655 1.00 0.00 42 LEU A O 14
ATOM 20139 N N . SER A 1 43 ? -0.636 -3.436 0.550 1.00 0.00 43 SER A N 14
ATOM 20140 C CA . SER A 1 43 ? 0.732 -3.018 0.812 1.00 0.00 43 SER A CA 14
ATOM 20141 C C . SER A 1 43 ? 1.707 -3.888 0.017 1.00 0.00 43 SER A C 14
ATOM 20142 O O . SER A 1 43 ? 1.568 -5.109 -0.018 1.00 0.00 43 SER A O 14
ATOM 20150 N N . PHE A 1 44 ? 2.672 -3.224 -0.602 1.00 0.00 44 PHE A N 14
ATOM 20151 C CA . PHE A 1 44 ? 3.670 -3.922 -1.395 1.00 0.00 44 PHE A CA 14
ATOM 20152 C C . PHE A 1 44 ? 5.018 -3.199 -1.339 1.00 0.00 44 PHE A C 14
ATOM 20153 O O . PHE A 1 44 ? 5.139 -2.152 -0.703 1.00 0.00 44 PHE A O 14
ATOM 20170 N N . GLN A 1 45 ? 5.997 -3.786 -2.012 1.00 0.00 45 GLN A N 14
ATOM 20171 C CA . GLN A 1 45 ? 7.331 -3.211 -2.046 1.00 0.00 45 GLN A CA 14
ATOM 20172 C C . GLN A 1 45 ? 7.764 -2.964 -3.492 1.00 0.00 45 GLN A C 14
ATOM 20173 O O . GLN A 1 45 ? 7.288 -3.631 -4.410 1.00 0.00 45 GLN A O 14
ATOM 20187 N N . LYS A 1 46 ? 8.664 -2.004 -3.650 1.00 0.00 46 LYS A N 14
ATOM 20188 C CA . LYS A 1 46 ? 9.167 -1.659 -4.969 1.00 0.00 46 LYS A CA 14
ATOM 20189 C C . LYS A 1 46 ? 9.760 -2.908 -5.626 1.00 0.00 46 LYS A C 14
ATOM 20190 O O . LYS A 1 46 ? 10.821 -3.381 -5.223 1.00 0.00 46 LYS A O 14
ATOM 20209 N N . GLY A 1 47 ? 9.047 -3.406 -6.626 1.00 0.00 47 GLY A N 14
ATOM 20210 C CA . GLY A 1 47 ? 9.489 -4.590 -7.342 1.00 0.00 47 GLY A CA 14
ATOM 20211 C C . GLY A 1 47 ? 8.494 -5.739 -7.168 1.00 0.00 47 GLY A C 14
ATOM 20212 O O . GLY A 1 47 ? 8.637 -6.789 -7.794 1.00 0.00 47 GLY A O 14
ATOM 20216 N N . ASP A 1 48 ? 7.509 -5.503 -6.315 1.00 0.00 48 ASP A N 14
ATOM 20217 C CA . ASP A 1 48 ? 6.490 -6.505 -6.050 1.00 0.00 48 ASP A CA 14
ATOM 20218 C C . ASP A 1 48 ? 5.524 -6.567 -7.234 1.00 0.00 48 ASP A C 14
ATOM 20219 O O . ASP A 1 48 ? 5.181 -5.540 -7.816 1.00 0.00 48 ASP A O 14
ATOM 20228 N N . GLN A 1 49 ? 5.111 -7.785 -7.556 1.00 0.00 49 GLN A N 14
ATOM 20229 C CA . GLN A 1 49 ? 4.191 -7.996 -8.660 1.00 0.00 49 GLN A CA 14
ATOM 20230 C C . GLN A 1 49 ? 2.801 -8.356 -8.131 1.00 0.00 49 GLN A C 14
ATOM 20231 O O . GLN A 1 49 ? 2.667 -9.222 -7.267 1.00 0.00 49 GLN A O 14
ATOM 20245 N N . MET A 1 50 ? 1.802 -7.674 -8.672 1.00 0.00 50 MET A N 14
ATOM 20246 C CA . MET A 1 50 ? 0.427 -7.913 -8.265 1.00 0.00 50 MET A CA 14
ATOM 20247 C C . MET A 1 50 ? -0.457 -8.220 -9.475 1.00 0.00 50 MET A C 14
ATOM 20248 O O . MET A 1 50 ? -0.239 -7.683 -10.560 1.00 0.00 50 MET A O 14
ATOM 20262 N N . VAL A 1 51 ? -1.437 -9.082 -9.248 1.00 0.00 51 VAL A N 14
ATOM 20263 C CA . VAL A 1 51 ? -2.356 -9.466 -10.306 1.00 0.00 51 VAL A CA 14
ATOM 20264 C C . VAL A 1 51 ? -3.570 -8.535 -10.285 1.00 0.00 51 VAL A C 14
ATOM 20265 O O . VAL A 1 51 ? -4.525 -8.770 -9.547 1.00 0.00 51 VAL A O 14
ATOM 20278 N N . VAL A 1 52 ? -3.493 -7.497 -11.105 1.00 0.00 52 VAL A N 14
ATOM 20279 C CA . VAL A 1 52 ? -4.573 -6.529 -11.190 1.00 0.00 52 VAL A CA 14
ATOM 20280 C C . VAL A 1 52 ? -5.843 -7.231 -11.676 1.00 0.00 52 VAL A C 14
ATOM 20281 O O . VAL A 1 52 ? -5.891 -7.729 -12.800 1.00 0.00 52 VAL A O 14
ATOM 20294 N N . LEU A 1 53 ? -6.841 -7.247 -10.805 1.00 0.00 53 LEU A N 14
ATOM 20295 C CA . LEU A 1 53 ? -8.109 -7.879 -11.131 1.00 0.00 53 LEU A CA 14
ATOM 20296 C C . LEU A 1 53 ? -9.084 -6.819 -11.647 1.00 0.00 53 LEU A C 14
ATOM 20297 O O . LEU A 1 53 ? -9.653 -6.968 -12.727 1.00 0.00 53 LEU A O 14
ATOM 20313 N N . GLU A 1 54 ? -9.248 -5.773 -10.850 1.00 0.00 54 GLU A N 14
ATOM 20314 C CA . GLU A 1 54 ? -10.145 -4.689 -11.212 1.00 0.00 54 GLU A CA 14
ATOM 20315 C C . GLU A 1 54 ? -9.360 -3.388 -11.391 1.00 0.00 54 GLU A C 14
ATOM 20316 O O . GLU A 1 54 ? -8.419 -3.120 -10.645 1.00 0.00 54 GLU A O 14
ATOM 20328 N N . GLU A 1 55 ? -9.776 -2.614 -12.382 1.00 0.00 55 GLU A N 14
ATOM 20329 C CA . GLU A 1 55 ? -9.124 -1.348 -12.667 1.00 0.00 55 GLU A CA 14
ATOM 20330 C C . GLU A 1 55 ? -10.167 -0.247 -12.867 1.00 0.00 55 GLU A C 14
ATOM 20331 O O . GLU A 1 55 ? -10.311 0.286 -13.966 1.00 0.00 55 GLU A O 14
ATOM 20343 N N . SER A 1 56 ? -10.868 0.063 -11.786 1.00 0.00 56 SER A N 14
ATOM 20344 C CA . SER A 1 56 ? -11.894 1.092 -11.828 1.00 0.00 56 SER A CA 14
ATOM 20345 C C . SER A 1 56 ? -11.373 2.319 -12.577 1.00 0.00 56 SER A C 14
ATOM 20346 O O . SER A 1 56 ? -11.867 2.650 -13.654 1.00 0.00 56 SER A O 14
ATOM 20354 N N . GLY A 1 57 ? -10.382 2.963 -11.978 1.00 0.00 57 GLY A N 14
ATOM 20355 C CA . GLY A 1 57 ? -9.788 4.147 -12.575 1.00 0.00 57 GLY A CA 14
ATOM 20356 C C . GLY A 1 57 ? -8.279 4.185 -12.333 1.00 0.00 57 GLY A C 14
ATOM 20357 O O . GLY A 1 57 ? -7.502 3.709 -13.159 1.00 0.00 57 GLY A O 14
ATOM 20361 N N . GLU A 1 58 ? -7.907 4.757 -11.197 1.00 0.00 58 GLU A N 14
ATOM 20362 C CA . GLU A 1 58 ? -6.504 4.864 -10.836 1.00 0.00 58 GLU A CA 14
ATOM 20363 C C . GLU A 1 58 ? -6.071 3.642 -10.024 1.00 0.00 58 GLU A C 14
ATOM 20364 O O . GLU A 1 58 ? -5.249 2.848 -10.482 1.00 0.00 58 GLU A O 14
ATOM 20376 N N . TRP A 1 59 ? -6.642 3.529 -8.834 1.00 0.00 59 TRP A N 14
ATOM 20377 C CA . TRP A 1 59 ? -6.323 2.417 -7.954 1.00 0.00 59 TRP A CA 14
ATOM 20378 C C . TRP A 1 59 ? -6.972 1.157 -8.532 1.00 0.00 59 TRP A C 14
ATOM 20379 O O . TRP A 1 59 ? -8.144 1.172 -8.905 1.00 0.00 59 TRP A O 14
ATOM 20400 N N . TRP A 1 60 ? -6.180 0.096 -8.589 1.00 0.00 60 TRP A N 14
ATOM 20401 C CA . TRP A 1 60 ? -6.662 -1.169 -9.115 1.00 0.00 60 TRP A CA 14
ATOM 20402 C C . TRP A 1 60 ? -6.591 -2.206 -7.992 1.00 0.00 60 TRP A C 14
ATOM 20403 O O . TRP A 1 60 ? -5.748 -2.105 -7.101 1.00 0.00 60 TRP A O 14
ATOM 20424 N N . LYS A 1 61 ? -7.487 -3.179 -8.071 1.00 0.00 61 LYS A N 14
ATOM 20425 C CA . LYS A 1 61 ? -7.536 -4.233 -7.072 1.00 0.00 61 LYS A CA 14
ATOM 20426 C C . LYS A 1 61 ? -6.725 -5.434 -7.562 1.00 0.00 61 LYS A C 14
ATOM 20427 O O . LYS A 1 61 ? -7.222 -6.246 -8.342 1.00 0.00 61 LYS A O 14
ATOM 20446 N N . ALA A 1 62 ? -5.491 -5.508 -7.088 1.00 0.00 62 ALA A N 14
ATOM 20447 C CA . ALA A 1 62 ? -4.606 -6.595 -7.469 1.00 0.00 62 ALA A CA 14
ATOM 20448 C C . ALA A 1 62 ? -4.251 -7.418 -6.228 1.00 0.00 62 ALA A C 14
ATOM 20449 O O . ALA A 1 62 ? -4.369 -6.932 -5.103 1.00 0.00 62 ALA A O 14
ATOM 20456 N N . ARG A 1 63 ? -3.825 -8.647 -6.474 1.00 0.00 63 ARG A N 14
ATOM 20457 C CA . ARG A 1 63 ? -3.452 -9.541 -5.390 1.00 0.00 63 ARG A CA 14
ATOM 20458 C C . ARG A 1 63 ? -1.936 -9.745 -5.367 1.00 0.00 63 ARG A C 14
ATOM 20459 O O . ARG A 1 63 ? -1.348 -10.172 -6.360 1.00 0.00 63 ARG A O 14
ATOM 20480 N N . SER A 1 64 ? -1.346 -9.428 -4.224 1.00 0.00 64 SER A N 14
ATOM 20481 C CA . SER A 1 64 ? 0.091 -9.571 -4.059 1.00 0.00 64 SER A CA 14
ATOM 20482 C C . SER A 1 64 ? 0.518 -10.999 -4.403 1.00 0.00 64 SER A C 14
ATOM 20483 O O . SER A 1 64 ? -0.089 -11.962 -3.937 1.00 0.00 64 SER A O 14
ATOM 20491 N N . LEU A 1 65 ? 1.559 -11.091 -5.218 1.00 0.00 65 LEU A N 14
ATOM 20492 C CA . LEU A 1 65 ? 2.075 -12.386 -5.629 1.00 0.00 65 LEU A CA 14
ATOM 20493 C C . LEU A 1 65 ? 3.133 -12.851 -4.628 1.00 0.00 65 LEU A C 14
ATOM 20494 O O . LEU A 1 65 ? 3.973 -13.690 -4.951 1.00 0.00 65 LEU A O 14
ATOM 20510 N N . ALA A 1 66 ? 3.058 -12.287 -3.431 1.00 0.00 66 ALA A N 14
ATOM 20511 C CA . ALA A 1 66 ? 4.000 -12.633 -2.380 1.00 0.00 66 ALA A CA 14
ATOM 20512 C C . ALA A 1 66 ? 3.235 -13.201 -1.182 1.00 0.00 66 ALA A C 14
ATOM 20513 O O . ALA A 1 66 ? 3.700 -14.134 -0.529 1.00 0.00 66 ALA A O 14
ATOM 20520 N N . THR A 1 67 ? 2.074 -12.616 -0.931 1.00 0.00 67 THR A N 14
ATOM 20521 C CA . THR A 1 67 ? 1.239 -13.052 0.176 1.00 0.00 67 THR A CA 14
ATOM 20522 C C . THR A 1 67 ? -0.134 -13.494 -0.334 1.00 0.00 67 THR A C 14
ATOM 20523 O O . THR A 1 67 ? -0.954 -13.995 0.435 1.00 0.00 67 THR A O 14
ATOM 20534 N N . ARG A 1 68 ? -0.343 -13.294 -1.627 1.00 0.00 68 ARG A N 14
ATOM 20535 C CA . ARG A 1 68 ? -1.603 -13.666 -2.248 1.00 0.00 68 ARG A CA 14
ATOM 20536 C C . ARG A 1 68 ? -2.748 -12.839 -1.661 1.00 0.00 68 ARG A C 14
ATOM 20537 O O . ARG A 1 68 ? -3.910 -13.237 -1.739 1.00 0.00 68 ARG A O 14
ATOM 20558 N N . LYS A 1 69 ? -2.382 -11.703 -1.087 1.00 0.00 69 LYS A N 14
ATOM 20559 C CA . LYS A 1 69 ? -3.364 -10.816 -0.488 1.00 0.00 69 LYS A CA 14
ATOM 20560 C C . LYS A 1 69 ? -4.193 -10.160 -1.594 1.00 0.00 69 LYS A C 14
ATOM 20561 O O . LYS A 1 69 ? -3.967 -10.410 -2.776 1.00 0.00 69 LYS A O 14
ATOM 20580 N N . GLU A 1 70 ? -5.139 -9.333 -1.169 1.00 0.00 70 GLU A N 14
ATOM 20581 C CA . GLU A 1 70 ? -6.003 -8.640 -2.108 1.00 0.00 70 GLU A CA 14
ATOM 20582 C C . GLU A 1 70 ? -6.395 -7.268 -1.555 1.00 0.00 70 GLU A C 14
ATOM 20583 O O . GLU A 1 70 ? -6.866 -7.162 -0.424 1.00 0.00 70 GLU A O 14
ATOM 20595 N N . GLY A 1 71 ? -6.187 -6.252 -2.379 1.00 0.00 71 GLY A N 14
ATOM 20596 C CA . GLY A 1 71 ? -6.513 -4.891 -1.986 1.00 0.00 71 GLY A CA 14
ATOM 20597 C C . GLY A 1 71 ? -6.202 -3.905 -3.115 1.00 0.00 71 GLY A C 14
ATOM 20598 O O . GLY A 1 71 ? -5.411 -4.207 -4.007 1.00 0.00 71 GLY A O 14
ATOM 20602 N N . TYR A 1 72 ? -6.839 -2.746 -3.037 1.00 0.00 72 TYR A N 14
ATOM 20603 C CA . TYR A 1 72 ? -6.639 -1.714 -4.041 1.00 0.00 72 TYR A CA 14
ATOM 20604 C C . TYR A 1 72 ? -5.235 -1.115 -3.938 1.00 0.00 72 TYR A C 14
ATOM 20605 O O . TYR A 1 72 ? -4.805 -0.712 -2.858 1.00 0.00 72 TYR A O 14
ATOM 20623 N N . ILE A 1 73 ? -4.560 -1.074 -5.078 1.00 0.00 73 ILE A N 14
ATOM 20624 C CA . ILE A 1 73 ? -3.214 -0.529 -5.130 1.00 0.00 73 ILE A CA 14
ATOM 20625 C C . ILE A 1 73 ? -3.175 0.631 -6.126 1.00 0.00 73 ILE A C 14
ATOM 20626 O O . ILE A 1 73 ? -3.965 0.672 -7.068 1.00 0.00 73 ILE A O 14
ATOM 20642 N N . PRO A 1 74 ? -2.225 1.572 -5.875 1.00 0.00 74 PRO A N 14
ATOM 20643 C CA . PRO A 1 74 ? -2.074 2.731 -6.739 1.00 0.00 74 PRO A CA 14
ATOM 20644 C C . PRO A 1 74 ? -1.399 2.348 -8.057 1.00 0.00 74 PRO A C 14
ATOM 20645 O O . PRO A 1 74 ? -0.383 1.653 -8.061 1.00 0.00 74 PRO A O 14
ATOM 20656 N N . SER A 1 75 ? -1.989 2.818 -9.146 1.00 0.00 75 SER A N 14
ATOM 20657 C CA . SER A 1 75 ? -1.457 2.534 -10.468 1.00 0.00 75 SER A CA 14
ATOM 20658 C C . SER A 1 75 ? -0.240 3.419 -10.744 1.00 0.00 75 SER A C 14
ATOM 20659 O O . SER A 1 75 ? 0.620 3.065 -11.548 1.00 0.00 75 SER A O 14
ATOM 20667 N N . ASN A 1 76 ? -0.207 4.554 -10.062 1.00 0.00 76 ASN A N 14
ATOM 20668 C CA . ASN A 1 76 ? 0.890 5.494 -10.224 1.00 0.00 76 ASN A CA 14
ATOM 20669 C C . ASN A 1 76 ? 2.114 4.976 -9.465 1.00 0.00 76 ASN A C 14
ATOM 20670 O O . ASN A 1 76 ? 3.165 5.615 -9.465 1.00 0.00 76 ASN A O 14
ATOM 20681 N N . TYR A 1 77 ? 1.938 3.823 -8.838 1.00 0.00 77 TYR A N 14
ATOM 20682 C CA . TYR A 1 77 ? 3.015 3.212 -8.077 1.00 0.00 77 TYR A CA 14
ATOM 20683 C C . TYR A 1 77 ? 3.369 1.833 -8.638 1.00 0.00 77 TYR A C 14
ATOM 20684 O O . TYR A 1 77 ? 4.108 1.076 -8.012 1.00 0.00 77 TYR A O 14
ATOM 20702 N N . VAL A 1 78 ? 2.823 1.548 -9.811 1.00 0.00 78 VAL A N 14
ATOM 20703 C CA . VAL A 1 78 ? 3.071 0.275 -10.463 1.00 0.00 78 VAL A CA 14
ATOM 20704 C C . VAL A 1 78 ? 3.392 0.515 -11.940 1.00 0.00 78 VAL A C 14
ATOM 20705 O O . VAL A 1 78 ? 3.247 1.632 -12.436 1.00 0.00 78 VAL A O 14
ATOM 20718 N N . ALA A 1 79 ? 3.823 -0.549 -12.601 1.00 0.00 79 ALA A N 14
ATOM 20719 C CA . ALA A 1 79 ? 4.166 -0.467 -14.010 1.00 0.00 79 ALA A CA 14
ATOM 20720 C C . ALA A 1 79 ? 4.047 -1.856 -14.641 1.00 0.00 79 ALA A C 14
ATOM 20721 O O . ALA A 1 79 ? 4.863 -2.736 -14.371 1.00 0.00 79 ALA A O 14
ATOM 20728 N N . ARG A 1 80 ? 3.024 -2.010 -15.469 1.00 0.00 80 ARG A N 14
ATOM 20729 C CA . ARG A 1 80 ? 2.789 -3.277 -16.140 1.00 0.00 80 ARG A CA 14
ATOM 20730 C C . ARG A 1 80 ? 4.118 -3.935 -16.513 1.00 0.00 80 ARG A C 14
ATOM 20731 O O . ARG A 1 80 ? 5.062 -3.255 -16.913 1.00 0.00 80 ARG A O 14
ATOM 20752 N N . VAL A 1 81 ? 4.151 -5.252 -16.368 1.00 0.00 81 VAL A N 14
ATOM 20753 C CA . VAL A 1 81 ? 5.350 -6.010 -16.685 1.00 0.00 81 VAL A CA 14
ATOM 20754 C C . VAL A 1 81 ? 5.646 -5.886 -18.181 1.00 0.00 81 VAL A C 14
ATOM 20755 O O . VAL A 1 81 ? 6.806 -5.906 -18.590 1.00 0.00 81 VAL A O 14
ATOM 20768 N N . ASP A 1 82 ? 4.579 -5.759 -18.954 1.00 0.00 82 ASP A N 14
ATOM 20769 C CA . ASP A 1 82 ? 4.710 -5.632 -20.396 1.00 0.00 82 ASP A CA 14
ATOM 20770 C C . ASP A 1 82 ? 4.903 -4.158 -20.757 1.00 0.00 82 ASP A C 14
ATOM 20771 O O . ASP A 1 82 ? 4.842 -3.790 -21.930 1.00 0.00 82 ASP A O 14
ATOM 20780 N N . SER A 1 83 ? 5.131 -3.353 -19.729 1.00 0.00 83 SER A N 14
ATOM 20781 C CA . SER A 1 83 ? 5.333 -1.928 -19.924 1.00 0.00 83 SER A CA 14
ATOM 20782 C C . SER A 1 83 ? 6.712 -1.519 -19.403 1.00 0.00 83 SER A C 14
ATOM 20783 O O . SER A 1 83 ? 6.907 -0.380 -18.979 1.00 0.00 83 SER A O 14
ATOM 20791 N N . LEU A 1 84 ? 7.634 -2.469 -19.452 1.00 0.00 84 LEU A N 14
ATOM 20792 C CA . LEU A 1 84 ? 8.989 -2.222 -18.990 1.00 0.00 84 LEU A CA 14
ATOM 20793 C C . LEU A 1 84 ? 9.881 -1.899 -20.191 1.00 0.00 84 LEU A C 14
ATOM 20794 O O . LEU A 1 84 ? 9.635 -2.377 -21.298 1.00 0.00 84 LEU A O 14
ATOM 20810 N N . GLU A 1 85 ? 10.899 -1.091 -19.932 1.00 0.00 85 GLU A N 14
ATOM 20811 C CA . GLU A 1 85 ? 11.829 -0.700 -20.977 1.00 0.00 85 GLU A CA 14
ATOM 20812 C C . GLU A 1 85 ? 13.254 -0.639 -20.425 1.00 0.00 85 GLU A C 14
ATOM 20813 O O . GLU A 1 85 ? 13.511 0.038 -19.431 1.00 0.00 85 GLU A O 14
ATOM 20825 N N . THR A 1 86 ? 14.145 -1.358 -21.093 1.00 0.00 86 THR A N 14
ATOM 20826 C CA . THR A 1 86 ? 15.538 -1.395 -20.681 1.00 0.00 86 THR A CA 14
ATOM 20827 C C . THR A 1 86 ? 15.640 -1.484 -19.157 1.00 0.00 86 THR A C 14
ATOM 20828 O O . THR A 1 86 ? 15.237 -2.482 -18.561 1.00 0.00 86 THR A O 14
ATOM 20845 N N . HIS B 2 2 ? -10.660 1.664 -7.240 1.00 0.00 120 HIS B N 14
ATOM 20846 C CA . HIS B 2 2 ? -11.366 2.747 -6.577 1.00 0.00 120 HIS B CA 14
ATOM 20847 C C . HIS B 2 2 ? -10.566 4.043 -6.720 1.00 0.00 120 HIS B C 14
ATOM 20848 O O . HIS B 2 2 ? -9.419 4.121 -6.284 1.00 0.00 120 HIS B O 14
ATOM 20862 N N . SER B 2 3 ? -11.206 5.030 -7.331 1.00 0.00 121 SER B N 14
ATOM 20863 C CA . SER B 2 3 ? -10.569 6.320 -7.536 1.00 0.00 121 SER B CA 14
ATOM 20864 C C . SER B 2 3 ? -11.100 7.334 -6.520 1.00 0.00 121 SER B C 14
ATOM 20865 O O . SER B 2 3 ? -11.777 8.292 -6.890 1.00 0.00 121 SER B O 14
ATOM 20873 N N . LYS B 2 4 ? -10.773 7.088 -5.261 1.00 0.00 122 LYS B N 14
ATOM 20874 C CA . LYS B 2 4 ? -11.210 7.967 -4.188 1.00 0.00 122 LYS B CA 14
ATOM 20875 C C . LYS B 2 4 ? -10.176 9.077 -3.993 1.00 0.00 122 LYS B C 14
ATOM 20876 O O . LYS B 2 4 ? -10.531 10.251 -3.892 1.00 0.00 122 LYS B O 14
ATOM 20895 N N . TYR B 2 5 ? -8.916 8.668 -3.946 1.00 0.00 123 TYR B N 14
ATOM 20896 C CA . TYR B 2 5 ? -7.829 9.614 -3.764 1.00 0.00 123 TYR B CA 14
ATOM 20897 C C . TYR B 2 5 ? -7.086 9.855 -5.080 1.00 0.00 123 TYR B C 14
ATOM 20898 O O . TYR B 2 5 ? -7.029 8.972 -5.935 1.00 0.00 123 TYR B O 14
ATOM 20916 N N . PRO B 2 6 ? -6.521 11.085 -5.204 1.00 0.00 124 PRO B N 14
ATOM 20917 C CA . PRO B 2 6 ? -5.785 11.453 -6.402 1.00 0.00 124 PRO B CA 14
ATOM 20918 C C . PRO B 2 6 ? -4.410 10.781 -6.427 1.00 0.00 124 PRO B C 14
ATOM 20919 O O . PRO B 2 6 ? -3.389 11.454 -6.565 1.00 0.00 124 PRO B O 14
ATOM 20930 N N . LEU B 2 7 ? -4.428 9.464 -6.293 1.00 0.00 125 LEU B N 14
ATOM 20931 C CA . LEU B 2 7 ? -3.196 8.694 -6.299 1.00 0.00 125 LEU B CA 14
ATOM 20932 C C . LEU B 2 7 ? -2.298 9.167 -5.153 1.00 0.00 125 LEU B C 14
ATOM 20933 O O . LEU B 2 7 ? -2.406 10.308 -4.707 1.00 0.00 125 LEU B O 14
ATOM 20949 N N . PRO B 2 8 ? -1.409 8.242 -4.700 1.00 0.00 126 PRO B N 14
ATOM 20950 C CA . PRO B 2 8 ? -0.494 8.554 -3.616 1.00 0.00 126 PRO B CA 14
ATOM 20951 C C . PRO B 2 8 ? 0.642 9.458 -4.099 1.00 0.00 126 PRO B C 14
ATOM 20952 O O . PRO B 2 8 ? 0.864 9.592 -5.301 1.00 0.00 126 PRO B O 14
ATOM 20963 N N . PRO B 2 9 ? 1.349 10.071 -3.112 1.00 0.00 127 PRO B N 14
ATOM 20964 C CA . PRO B 2 9 ? 2.455 10.958 -3.424 1.00 0.00 127 PRO B CA 14
ATOM 20965 C C . PRO B 2 9 ? 3.689 10.164 -3.861 1.00 0.00 127 PRO B C 14
ATOM 20966 O O . PRO B 2 9 ? 4.241 9.389 -3.082 1.00 0.00 127 PRO B O 14
ATOM 20977 N N . LEU B 2 10 ? 4.083 10.384 -5.107 1.00 0.00 128 LEU B N 14
ATOM 20978 C CA . LEU B 2 10 ? 5.240 9.699 -5.658 1.00 0.00 128 LEU B CA 14
ATOM 20979 C C . LEU B 2 10 ? 6.465 10.000 -4.792 1.00 0.00 128 LEU B C 14
ATOM 20980 O O . LEU B 2 10 ? 6.703 11.150 -4.424 1.00 0.00 128 LEU B O 14
ATOM 20996 N N . PRO B 2 11 ? 7.230 8.919 -4.484 1.00 0.00 129 PRO B N 14
ATOM 20997 C CA . PRO B 2 11 ? 8.425 9.056 -3.668 1.00 0.00 129 PRO B CA 14
ATOM 20998 C C . PRO B 2 11 ? 9.568 9.680 -4.471 1.00 0.00 129 PRO B C 14
ATOM 20999 O O . PRO B 2 11 ? 10.086 10.733 -4.105 1.00 0.00 129 PRO B O 14
ATOM 21010 N N . SER B 2 12 ? 9.929 9.001 -5.550 1.00 0.00 130 SER B N 14
ATOM 21011 C CA . SER B 2 12 ? 11.002 9.475 -6.409 1.00 0.00 130 SER B CA 14
ATOM 21012 C C . SER B 2 12 ? 11.142 8.559 -7.627 1.00 0.00 130 SER B C 14
ATOM 21013 O O . SER B 2 12 ? 11.165 7.337 -7.488 1.00 0.00 130 SER B O 14
ATOM 21021 N N . LEU B 2 13 ? 11.232 9.185 -8.790 1.00 0.00 131 LEU B N 14
ATOM 21022 C CA . LEU B 2 13 ? 11.370 8.442 -10.031 1.00 0.00 131 LEU B CA 14
ATOM 21023 C C . LEU B 2 13 ? 12.485 9.063 -10.873 1.00 0.00 131 LEU B C 14
ATOM 21024 O O . LEU B 2 13 ? 12.859 10.216 -10.660 1.00 0.00 131 LEU B O 14
ATOM 21043 N N . GLY A 1 1 ? -56.359 -53.000 7.589 1.00 0.00 1 GLY A N 15
ATOM 21044 C CA . GLY A 1 1 ? -56.906 -51.889 6.830 1.00 0.00 1 GLY A CA 15
ATOM 21045 C C . GLY A 1 1 ? -56.316 -50.559 7.302 1.00 0.00 1 GLY A C 15
ATOM 21046 O O . GLY A 1 1 ? -56.978 -49.795 8.003 1.00 0.00 1 GLY A O 15
ATOM 21050 N N . PRO A 1 2 ? -55.044 -50.316 6.888 1.00 0.00 2 PRO A N 15
ATOM 21051 C CA . PRO A 1 2 ? -54.356 -49.090 7.261 1.00 0.00 2 PRO A CA 15
ATOM 21052 C C . PRO A 1 2 ? -54.883 -47.900 6.457 1.00 0.00 2 PRO A C 15
ATOM 21053 O O . PRO A 1 2 ? -55.230 -46.866 7.025 1.00 0.00 2 PRO A O 15
ATOM 21064 N N . LEU A 1 3 ? -54.925 -48.085 5.145 1.00 0.00 3 LEU A N 15
ATOM 21065 C CA . LEU A 1 3 ? -55.403 -47.040 4.257 1.00 0.00 3 LEU A CA 15
ATOM 21066 C C . LEU A 1 3 ? -54.466 -45.834 4.346 1.00 0.00 3 LEU A C 15
ATOM 21067 O O . LEU A 1 3 ? -54.468 -45.113 5.344 1.00 0.00 3 LEU A O 15
ATOM 21083 N N . GLY A 1 4 ? -53.687 -45.650 3.290 1.00 0.00 4 GLY A N 15
ATOM 21084 C CA . GLY A 1 4 ? -52.747 -44.544 3.236 1.00 0.00 4 GLY A CA 15
ATOM 21085 C C . GLY A 1 4 ? -52.890 -43.765 1.927 1.00 0.00 4 GLY A C 15
ATOM 21086 O O . GLY A 1 4 ? -53.561 -44.219 1.001 1.00 0.00 4 GLY A O 15
ATOM 21090 N N . SER A 1 5 ? -52.249 -42.607 1.891 1.00 0.00 5 SER A N 15
ATOM 21091 C CA . SER A 1 5 ? -52.297 -41.761 0.711 1.00 0.00 5 SER A CA 15
ATOM 21092 C C . SER A 1 5 ? -50.882 -41.524 0.180 1.00 0.00 5 SER A C 15
ATOM 21093 O O . SER A 1 5 ? -49.929 -41.444 0.954 1.00 0.00 5 SER A O 15
ATOM 21101 N N . PRO A 1 6 ? -50.786 -41.415 -1.173 1.00 0.00 6 PRO A N 15
ATOM 21102 C CA . PRO A 1 6 ? -49.503 -41.188 -1.817 1.00 0.00 6 PRO A CA 15
ATOM 21103 C C . PRO A 1 6 ? -49.045 -39.740 -1.632 1.00 0.00 6 PRO A C 15
ATOM 21104 O O . PRO A 1 6 ? -49.805 -38.902 -1.149 1.00 0.00 6 PRO A O 15
ATOM 21115 N N . GLY A 1 7 ? -47.805 -39.490 -2.027 1.00 0.00 7 GLY A N 15
ATOM 21116 C CA . GLY A 1 7 ? -47.237 -38.158 -1.911 1.00 0.00 7 GLY A CA 15
ATOM 21117 C C . GLY A 1 7 ? -45.720 -38.189 -2.110 1.00 0.00 7 GLY A C 15
ATOM 21118 O O . GLY A 1 7 ? -44.978 -38.548 -1.196 1.00 0.00 7 GLY A O 15
ATOM 21122 N N . PRO A 1 8 ? -45.293 -37.800 -3.341 1.00 0.00 8 PRO A N 15
ATOM 21123 C CA . PRO A 1 8 ? -43.878 -37.781 -3.670 1.00 0.00 8 PRO A CA 15
ATOM 21124 C C . PRO A 1 8 ? -43.178 -36.589 -3.013 1.00 0.00 8 PRO A C 15
ATOM 21125 O O . PRO A 1 8 ? -43.810 -35.807 -2.304 1.00 0.00 8 PRO A O 15
ATOM 21136 N N . ASN A 1 9 ? -41.882 -36.489 -3.270 1.00 0.00 9 ASN A N 15
ATOM 21137 C CA . ASN A 1 9 ? -41.090 -35.406 -2.712 1.00 0.00 9 ASN A CA 15
ATOM 21138 C C . ASN A 1 9 ? -40.436 -34.620 -3.850 1.00 0.00 9 ASN A C 15
ATOM 21139 O O . ASN A 1 9 ? -39.402 -35.027 -4.376 1.00 0.00 9 ASN A O 15
ATOM 21150 N N . SER A 1 10 ? -41.067 -33.507 -4.196 1.00 0.00 10 SER A N 15
ATOM 21151 C CA . SER A 1 10 ? -40.559 -32.660 -5.262 1.00 0.00 10 SER A CA 15
ATOM 21152 C C . SER A 1 10 ? -39.097 -32.298 -4.991 1.00 0.00 10 SER A C 15
ATOM 21153 O O . SER A 1 10 ? -38.707 -32.095 -3.842 1.00 0.00 10 SER A O 15
ATOM 21161 N N . HIS A 1 11 ? -38.329 -32.229 -6.068 1.00 0.00 11 HIS A N 15
ATOM 21162 C CA . HIS A 1 11 ? -36.919 -31.895 -5.961 1.00 0.00 11 HIS A CA 15
ATOM 21163 C C . HIS A 1 11 ? -36.414 -31.365 -7.305 1.00 0.00 11 HIS A C 15
ATOM 21164 O O . HIS A 1 11 ? -36.784 -31.882 -8.359 1.00 0.00 11 HIS A O 15
ATOM 21178 N N . ASN A 1 12 ? -35.576 -30.342 -7.224 1.00 0.00 12 ASN A N 15
ATOM 21179 C CA . ASN A 1 12 ? -35.017 -29.737 -8.421 1.00 0.00 12 ASN A CA 15
ATOM 21180 C C . ASN A 1 12 ? -34.002 -28.664 -8.018 1.00 0.00 12 ASN A C 15
ATOM 21181 O O . ASN A 1 12 ? -34.370 -27.642 -7.442 1.00 0.00 12 ASN A O 15
ATOM 21192 N N . SER A 1 13 ? -32.745 -28.935 -8.338 1.00 0.00 13 SER A N 15
ATOM 21193 C CA . SER A 1 13 ? -31.675 -28.006 -8.017 1.00 0.00 13 SER A CA 15
ATOM 21194 C C . SER A 1 13 ? -30.787 -27.786 -9.243 1.00 0.00 13 SER A C 15
ATOM 21195 O O . SER A 1 13 ? -30.673 -28.664 -10.097 1.00 0.00 13 SER A O 15
ATOM 21203 N N . ASN A 1 14 ? -30.179 -26.609 -9.291 1.00 0.00 14 ASN A N 15
ATOM 21204 C CA . ASN A 1 14 ? -29.305 -26.264 -10.398 1.00 0.00 14 ASN A CA 15
ATOM 21205 C C . ASN A 1 14 ? -28.532 -24.988 -10.054 1.00 0.00 14 ASN A C 15
ATOM 21206 O O . ASN A 1 14 ? -28.841 -24.319 -9.069 1.00 0.00 14 ASN A O 15
ATOM 21217 N N . THR A 1 15 ? -27.544 -24.691 -10.885 1.00 0.00 15 THR A N 15
ATOM 21218 C CA . THR A 1 15 ? -26.726 -23.508 -10.680 1.00 0.00 15 THR A CA 15
ATOM 21219 C C . THR A 1 15 ? -27.067 -22.438 -11.720 1.00 0.00 15 THR A C 15
ATOM 21220 O O . THR A 1 15 ? -27.541 -22.754 -12.810 1.00 0.00 15 THR A O 15
ATOM 21231 N N . PRO A 1 16 ? -26.805 -21.159 -11.336 1.00 0.00 16 PRO A N 15
ATOM 21232 C CA . PRO A 1 16 ? -27.079 -20.041 -12.222 1.00 0.00 16 PRO A CA 15
ATOM 21233 C C . PRO A 1 16 ? -26.034 -19.956 -13.337 1.00 0.00 16 PRO A C 15
ATOM 21234 O O . PRO A 1 16 ? -25.323 -20.924 -13.601 1.00 0.00 16 PRO A O 15
ATOM 21245 N N . GLY A 1 17 ? -25.976 -18.789 -13.961 1.00 0.00 17 GLY A N 15
ATOM 21246 C CA . GLY A 1 17 ? -25.031 -18.565 -15.042 1.00 0.00 17 GLY A CA 15
ATOM 21247 C C . GLY A 1 17 ? -23.642 -19.090 -14.672 1.00 0.00 17 GLY A C 15
ATOM 21248 O O . GLY A 1 17 ? -23.233 -20.154 -15.135 1.00 0.00 17 GLY A O 15
ATOM 21252 N N . ILE A 1 18 ? -22.954 -18.318 -13.843 1.00 0.00 18 ILE A N 15
ATOM 21253 C CA . ILE A 1 18 ? -21.620 -18.690 -13.407 1.00 0.00 18 ILE A CA 15
ATOM 21254 C C . ILE A 1 18 ? -20.694 -18.772 -14.622 1.00 0.00 18 ILE A C 15
ATOM 21255 O O . ILE A 1 18 ? -21.096 -19.251 -15.682 1.00 0.00 18 ILE A O 15
ATOM 21271 N N . ARG A 1 19 ? -19.472 -18.299 -14.428 1.00 0.00 19 ARG A N 15
ATOM 21272 C CA . ARG A 1 19 ? -18.486 -18.312 -15.496 1.00 0.00 19 ARG A CA 15
ATOM 21273 C C . ARG A 1 19 ? -17.083 -18.514 -14.920 1.00 0.00 19 ARG A C 15
ATOM 21274 O O . ARG A 1 19 ? -16.894 -18.465 -13.705 1.00 0.00 19 ARG A O 15
ATOM 21295 N N . GLU A 1 20 ? -16.136 -18.737 -15.818 1.00 0.00 20 GLU A N 15
ATOM 21296 C CA . GLU A 1 20 ? -14.756 -18.948 -15.415 1.00 0.00 20 GLU A CA 15
ATOM 21297 C C . GLU A 1 20 ? -13.803 -18.426 -16.492 1.00 0.00 20 GLU A C 15
ATOM 21298 O O . GLU A 1 20 ? -14.212 -18.192 -17.628 1.00 0.00 20 GLU A O 15
ATOM 21310 N N . ALA A 1 21 ? -12.549 -18.260 -16.096 1.00 0.00 21 ALA A N 15
ATOM 21311 C CA . ALA A 1 21 ? -11.535 -17.770 -17.013 1.00 0.00 21 ALA A CA 15
ATOM 21312 C C . ALA A 1 21 ? -10.170 -17.800 -16.321 1.00 0.00 21 ALA A C 15
ATOM 21313 O O . ALA A 1 21 ? -10.026 -17.306 -15.205 1.00 0.00 21 ALA A O 15
ATOM 21320 N N . GLY A 1 22 ? -9.204 -18.384 -17.014 1.00 0.00 22 GLY A N 15
ATOM 21321 C CA . GLY A 1 22 ? -7.856 -18.485 -16.480 1.00 0.00 22 GLY A CA 15
ATOM 21322 C C . GLY A 1 22 ? -6.998 -17.301 -16.930 1.00 0.00 22 GLY A C 15
ATOM 21323 O O . GLY A 1 22 ? -6.340 -16.661 -16.111 1.00 0.00 22 GLY A O 15
ATOM 21327 N N . SER A 1 23 ? -7.033 -17.046 -18.230 1.00 0.00 23 SER A N 15
ATOM 21328 C CA . SER A 1 23 ? -6.267 -15.950 -18.797 1.00 0.00 23 SER A CA 15
ATOM 21329 C C . SER A 1 23 ? -6.670 -14.631 -18.136 1.00 0.00 23 SER A C 15
ATOM 21330 O O . SER A 1 23 ? -7.468 -14.621 -17.200 1.00 0.00 23 SER A O 15
ATOM 21338 N N . GLU A 1 24 ? -6.100 -13.550 -18.649 1.00 0.00 24 GLU A N 15
ATOM 21339 C CA . GLU A 1 24 ? -6.391 -12.229 -18.119 1.00 0.00 24 GLU A CA 15
ATOM 21340 C C . GLU A 1 24 ? -5.704 -12.036 -16.766 1.00 0.00 24 GLU A C 15
ATOM 21341 O O . GLU A 1 24 ? -6.208 -12.490 -15.740 1.00 0.00 24 GLU A O 15
ATOM 21353 N N . ASP A 1 25 ? -4.563 -11.363 -16.808 1.00 0.00 25 ASP A N 15
ATOM 21354 C CA . ASP A 1 25 ? -3.801 -11.105 -15.597 1.00 0.00 25 ASP A CA 15
ATOM 21355 C C . ASP A 1 25 ? -2.854 -9.929 -15.837 1.00 0.00 25 ASP A C 15
ATOM 21356 O O . ASP A 1 25 ? -1.751 -10.109 -16.351 1.00 0.00 25 ASP A O 15
ATOM 21365 N N . ILE A 1 26 ? -3.319 -8.749 -15.454 1.00 0.00 26 ILE A N 15
ATOM 21366 C CA . ILE A 1 26 ? -2.528 -7.541 -15.621 1.00 0.00 26 ILE A CA 15
ATOM 21367 C C . ILE A 1 26 ? -1.467 -7.476 -14.519 1.00 0.00 26 ILE A C 15
ATOM 21368 O O . ILE A 1 26 ? -1.760 -7.073 -13.395 1.00 0.00 26 ILE A O 15
ATOM 21384 N N . ILE A 1 27 ? -0.258 -7.878 -14.881 1.00 0.00 27 ILE A N 15
ATOM 21385 C CA . ILE A 1 27 ? 0.847 -7.870 -13.938 1.00 0.00 27 ILE A CA 15
ATOM 21386 C C . ILE A 1 27 ? 1.503 -6.488 -13.941 1.00 0.00 27 ILE A C 15
ATOM 21387 O O . ILE A 1 27 ? 1.898 -5.986 -14.991 1.00 0.00 27 ILE A O 15
ATOM 21403 N N . VAL A 1 28 ? 1.601 -5.912 -12.751 1.00 0.00 28 VAL A N 15
ATOM 21404 C CA . VAL A 1 28 ? 2.204 -4.599 -12.602 1.00 0.00 28 VAL A CA 15
ATOM 21405 C C . VAL A 1 28 ? 3.197 -4.626 -11.439 1.00 0.00 28 VAL A C 15
ATOM 21406 O O . VAL A 1 28 ? 2.858 -5.056 -10.338 1.00 0.00 28 VAL A O 15
ATOM 21419 N N . VAL A 1 29 ? 4.406 -4.163 -11.724 1.00 0.00 29 VAL A N 15
ATOM 21420 C CA . VAL A 1 29 ? 5.451 -4.130 -10.716 1.00 0.00 29 VAL A CA 15
ATOM 21421 C C . VAL A 1 29 ? 5.383 -2.800 -9.961 1.00 0.00 29 VAL A C 15
ATOM 21422 O O . VAL A 1 29 ? 5.197 -1.747 -10.567 1.00 0.00 29 VAL A O 15
ATOM 21435 N N . ALA A 1 30 ? 5.537 -2.894 -8.649 1.00 0.00 30 ALA A N 15
ATOM 21436 C CA . ALA A 1 30 ? 5.495 -1.713 -7.804 1.00 0.00 30 ALA A CA 15
ATOM 21437 C C . ALA A 1 30 ? 6.701 -0.825 -8.116 1.00 0.00 30 ALA A C 15
ATOM 21438 O O . ALA A 1 30 ? 7.844 -1.266 -8.013 1.00 0.00 30 ALA A O 15
ATOM 21445 N N . LEU A 1 31 ? 6.404 0.411 -8.494 1.00 0.00 31 LEU A N 15
ATOM 21446 C CA . LEU A 1 31 ? 7.449 1.364 -8.822 1.00 0.00 31 LEU A CA 15
ATOM 21447 C C . LEU A 1 31 ? 8.038 1.934 -7.530 1.00 0.00 31 LEU A C 15
ATOM 21448 O O . LEU A 1 31 ? 9.126 2.508 -7.540 1.00 0.00 31 LEU A O 15
ATOM 21464 N N . TYR A 1 32 ? 7.294 1.754 -6.448 1.00 0.00 32 TYR A N 15
ATOM 21465 C CA . TYR A 1 32 ? 7.729 2.244 -5.151 1.00 0.00 32 TYR A CA 15
ATOM 21466 C C . TYR A 1 32 ? 7.023 1.496 -4.019 1.00 0.00 32 TYR A C 15
ATOM 21467 O O . TYR A 1 32 ? 5.867 1.100 -4.157 1.00 0.00 32 TYR A O 15
ATOM 21485 N N . ASP A 1 33 ? 7.749 1.325 -2.923 1.00 0.00 33 ASP A N 15
ATOM 21486 C CA . ASP A 1 33 ? 7.206 0.631 -1.767 1.00 0.00 33 ASP A CA 15
ATOM 21487 C C . ASP A 1 33 ? 5.879 1.278 -1.366 1.00 0.00 33 ASP A C 15
ATOM 21488 O O . ASP A 1 33 ? 5.683 2.476 -1.568 1.00 0.00 33 ASP A O 15
ATOM 21497 N N . TYR A 1 34 ? 5.004 0.458 -0.804 1.00 0.00 34 TYR A N 15
ATOM 21498 C CA . TYR A 1 34 ? 3.700 0.935 -0.374 1.00 0.00 34 TYR A CA 15
ATOM 21499 C C . TYR A 1 34 ? 3.165 0.095 0.788 1.00 0.00 34 TYR A C 15
ATOM 21500 O O . TYR A 1 34 ? 3.114 -1.131 0.700 1.00 0.00 34 TYR A O 15
ATOM 21518 N N . GLU A 1 35 ? 2.781 0.787 1.850 1.00 0.00 35 GLU A N 15
ATOM 21519 C CA . GLU A 1 35 ? 2.251 0.120 3.027 1.00 0.00 35 GLU A CA 15
ATOM 21520 C C . GLU A 1 35 ? 0.833 0.611 3.323 1.00 0.00 35 GLU A C 15
ATOM 21521 O O . GLU A 1 35 ? 0.568 1.146 4.398 1.00 0.00 35 GLU A O 15
ATOM 21533 N N . ALA A 1 36 ? -0.043 0.410 2.348 1.00 0.00 36 ALA A N 15
ATOM 21534 C CA . ALA A 1 36 ? -1.428 0.825 2.490 1.00 0.00 36 ALA A CA 15
ATOM 21535 C C . ALA A 1 36 ? -1.481 2.174 3.212 1.00 0.00 36 ALA A C 15
ATOM 21536 O O . ALA A 1 36 ? -1.619 2.224 4.432 1.00 0.00 36 ALA A O 15
ATOM 21543 N N . ILE A 1 37 ? -1.369 3.234 2.425 1.00 0.00 37 ILE A N 15
ATOM 21544 C CA . ILE A 1 37 ? -1.401 4.579 2.972 1.00 0.00 37 ILE A CA 15
ATOM 21545 C C . ILE A 1 37 ? -2.787 4.852 3.560 1.00 0.00 37 ILE A C 15
ATOM 21546 O O . ILE A 1 37 ? -2.907 5.255 4.715 1.00 0.00 37 ILE A O 15
ATOM 21562 N N . HIS A 1 38 ? -3.799 4.621 2.737 1.00 0.00 38 HIS A N 15
ATOM 21563 C CA . HIS A 1 38 ? -5.173 4.836 3.161 1.00 0.00 38 HIS A CA 15
ATOM 21564 C C . HIS A 1 38 ? -5.913 3.499 3.203 1.00 0.00 38 HIS A C 15
ATOM 21565 O O . HIS A 1 38 ? -5.467 2.518 2.607 1.00 0.00 38 HIS A O 15
ATOM 21579 N N . HIS A 1 39 ? -7.031 3.500 3.913 1.00 0.00 39 HIS A N 15
ATOM 21580 C CA . HIS A 1 39 ? -7.838 2.298 4.041 1.00 0.00 39 HIS A CA 15
ATOM 21581 C C . HIS A 1 39 ? -8.241 1.800 2.652 1.00 0.00 39 HIS A C 15
ATOM 21582 O O . HIS A 1 39 ? -8.145 2.538 1.672 1.00 0.00 39 HIS A O 15
ATOM 21596 N N . GLU A 1 40 ? -8.685 0.553 2.611 1.00 0.00 40 GLU A N 15
ATOM 21597 C CA . GLU A 1 40 ? -9.104 -0.052 1.357 1.00 0.00 40 GLU A CA 15
ATOM 21598 C C . GLU A 1 40 ? -7.962 -0.010 0.340 1.00 0.00 40 GLU A C 15
ATOM 21599 O O . GLU A 1 40 ? -8.114 0.547 -0.746 1.00 0.00 40 GLU A O 15
ATOM 21611 N N . ASP A 1 41 ? -6.844 -0.607 0.728 1.00 0.00 41 ASP A N 15
ATOM 21612 C CA . ASP A 1 41 ? -5.678 -0.645 -0.137 1.00 0.00 41 ASP A CA 15
ATOM 21613 C C . ASP A 1 41 ? -4.760 -1.788 0.302 1.00 0.00 41 ASP A C 15
ATOM 21614 O O . ASP A 1 41 ? -4.786 -2.200 1.460 1.00 0.00 41 ASP A O 15
ATOM 21623 N N . LEU A 1 42 ? -3.971 -2.269 -0.648 1.00 0.00 42 LEU A N 15
ATOM 21624 C CA . LEU A 1 42 ? -3.047 -3.356 -0.374 1.00 0.00 42 LEU A CA 15
ATOM 21625 C C . LEU A 1 42 ? -1.638 -2.788 -0.193 1.00 0.00 42 LEU A C 15
ATOM 21626 O O . LEU A 1 42 ? -1.325 -1.716 -0.707 1.00 0.00 42 LEU A O 15
ATOM 21642 N N . SER A 1 43 ? -0.824 -3.534 0.539 1.00 0.00 43 SER A N 15
ATOM 21643 C CA . SER A 1 43 ? 0.545 -3.120 0.795 1.00 0.00 43 SER A CA 15
ATOM 21644 C C . SER A 1 43 ? 1.516 -4.002 0.007 1.00 0.00 43 SER A C 15
ATOM 21645 O O . SER A 1 43 ? 1.337 -5.218 -0.062 1.00 0.00 43 SER A O 15
ATOM 21653 N N . PHE A 1 44 ? 2.520 -3.357 -0.566 1.00 0.00 44 PHE A N 15
ATOM 21654 C CA . PHE A 1 44 ? 3.518 -4.067 -1.347 1.00 0.00 44 PHE A CA 15
ATOM 21655 C C . PHE A 1 44 ? 4.892 -3.406 -1.214 1.00 0.00 44 PHE A C 15
ATOM 21656 O O . PHE A 1 44 ? 5.074 -2.504 -0.398 1.00 0.00 44 PHE A O 15
ATOM 21673 N N . GLN A 1 45 ? 5.823 -3.880 -2.028 1.00 0.00 45 GLN A N 15
ATOM 21674 C CA . GLN A 1 45 ? 7.173 -3.346 -2.012 1.00 0.00 45 GLN A CA 15
ATOM 21675 C C . GLN A 1 45 ? 7.623 -2.998 -3.432 1.00 0.00 45 GLN A C 15
ATOM 21676 O O . GLN A 1 45 ? 7.090 -3.531 -4.405 1.00 0.00 45 GLN A O 15
ATOM 21690 N N . LYS A 1 46 ? 8.600 -2.105 -3.508 1.00 0.00 46 LYS A N 15
ATOM 21691 C CA . LYS A 1 46 ? 9.128 -1.679 -4.793 1.00 0.00 46 LYS A CA 15
ATOM 21692 C C . LYS A 1 46 ? 9.802 -2.867 -5.482 1.00 0.00 46 LYS A C 15
ATOM 21693 O O . LYS A 1 46 ? 10.924 -3.234 -5.137 1.00 0.00 46 LYS A O 15
ATOM 21712 N N . GLY A 1 47 ? 9.089 -3.435 -6.443 1.00 0.00 47 GLY A N 15
ATOM 21713 C CA . GLY A 1 47 ? 9.605 -4.574 -7.183 1.00 0.00 47 GLY A CA 15
ATOM 21714 C C . GLY A 1 47 ? 8.665 -5.776 -7.066 1.00 0.00 47 GLY A C 15
ATOM 21715 O O . GLY A 1 47 ? 8.917 -6.826 -7.655 1.00 0.00 47 GLY A O 15
ATOM 21719 N N . ASP A 1 48 ? 7.601 -5.581 -6.300 1.00 0.00 48 ASP A N 15
ATOM 21720 C CA . ASP A 1 48 ? 6.622 -6.636 -6.098 1.00 0.00 48 ASP A CA 15
ATOM 21721 C C . ASP A 1 48 ? 5.664 -6.673 -7.290 1.00 0.00 48 ASP A C 15
ATOM 21722 O O . ASP A 1 48 ? 5.383 -5.641 -7.897 1.00 0.00 48 ASP A O 15
ATOM 21731 N N . GLN A 1 49 ? 5.191 -7.874 -7.591 1.00 0.00 49 GLN A N 15
ATOM 21732 C CA . GLN A 1 49 ? 4.270 -8.059 -8.700 1.00 0.00 49 GLN A CA 15
ATOM 21733 C C . GLN A 1 49 ? 2.876 -8.419 -8.179 1.00 0.00 49 GLN A C 15
ATOM 21734 O O . GLN A 1 49 ? 2.741 -9.256 -7.288 1.00 0.00 49 GLN A O 15
ATOM 21748 N N . MET A 1 50 ? 1.878 -7.770 -8.759 1.00 0.00 50 MET A N 15
ATOM 21749 C CA . MET A 1 50 ? 0.500 -8.011 -8.364 1.00 0.00 50 MET A CA 15
ATOM 21750 C C . MET A 1 50 ? -0.372 -8.323 -9.583 1.00 0.00 50 MET A C 15
ATOM 21751 O O . MET A 1 50 ? -0.122 -7.815 -10.675 1.00 0.00 50 MET A O 15
ATOM 21765 N N . VAL A 1 51 ? -1.378 -9.154 -9.354 1.00 0.00 51 VAL A N 15
ATOM 21766 C CA . VAL A 1 51 ? -2.289 -9.538 -10.419 1.00 0.00 51 VAL A CA 15
ATOM 21767 C C . VAL A 1 51 ? -3.506 -8.612 -10.402 1.00 0.00 51 VAL A C 15
ATOM 21768 O O . VAL A 1 51 ? -4.458 -8.846 -9.659 1.00 0.00 51 VAL A O 15
ATOM 21781 N N . VAL A 1 52 ? -3.436 -7.580 -11.228 1.00 0.00 52 VAL A N 15
ATOM 21782 C CA . VAL A 1 52 ? -4.520 -6.616 -11.318 1.00 0.00 52 VAL A CA 15
ATOM 21783 C C . VAL A 1 52 ? -5.797 -7.334 -11.763 1.00 0.00 52 VAL A C 15
ATOM 21784 O O . VAL A 1 52 ? -5.839 -7.921 -12.843 1.00 0.00 52 VAL A O 15
ATOM 21797 N N . LEU A 1 53 ? -6.807 -7.263 -10.908 1.00 0.00 53 LEU A N 15
ATOM 21798 C CA . LEU A 1 53 ? -8.081 -7.897 -11.199 1.00 0.00 53 LEU A CA 15
ATOM 21799 C C . LEU A 1 53 ? -9.080 -6.834 -11.663 1.00 0.00 53 LEU A C 15
ATOM 21800 O O . LEU A 1 53 ? -9.712 -6.986 -12.707 1.00 0.00 53 LEU A O 15
ATOM 21816 N N . GLU A 1 54 ? -9.192 -5.784 -10.863 1.00 0.00 54 GLU A N 15
ATOM 21817 C CA . GLU A 1 54 ? -10.103 -4.697 -11.178 1.00 0.00 54 GLU A CA 15
ATOM 21818 C C . GLU A 1 54 ? -9.333 -3.507 -11.754 1.00 0.00 54 GLU A C 15
ATOM 21819 O O . GLU A 1 54 ? -8.123 -3.589 -11.963 1.00 0.00 54 GLU A O 15
ATOM 21831 N N . GLU A 1 55 ? -10.064 -2.429 -11.994 1.00 0.00 55 GLU A N 15
ATOM 21832 C CA . GLU A 1 55 ? -9.464 -1.224 -12.542 1.00 0.00 55 GLU A CA 15
ATOM 21833 C C . GLU A 1 55 ? -10.522 -0.130 -12.702 1.00 0.00 55 GLU A C 15
ATOM 21834 O O . GLU A 1 55 ? -10.850 0.262 -13.820 1.00 0.00 55 GLU A O 15
ATOM 21846 N N . SER A 1 56 ? -11.026 0.330 -11.566 1.00 0.00 56 SER A N 15
ATOM 21847 C CA . SER A 1 56 ? -12.040 1.371 -11.566 1.00 0.00 56 SER A CA 15
ATOM 21848 C C . SER A 1 56 ? -11.555 2.575 -12.377 1.00 0.00 56 SER A C 15
ATOM 21849 O O . SER A 1 56 ? -12.162 2.935 -13.384 1.00 0.00 56 SER A O 15
ATOM 21857 N N . GLY A 1 57 ? -10.464 3.163 -11.907 1.00 0.00 57 GLY A N 15
ATOM 21858 C CA . GLY A 1 57 ? -9.890 4.319 -12.577 1.00 0.00 57 GLY A CA 15
ATOM 21859 C C . GLY A 1 57 ? -8.371 4.354 -12.403 1.00 0.00 57 GLY A C 15
ATOM 21860 O O . GLY A 1 57 ? -7.628 4.111 -13.354 1.00 0.00 57 GLY A O 15
ATOM 21864 N N . GLU A 1 58 ? -7.953 4.657 -11.183 1.00 0.00 58 GLU A N 15
ATOM 21865 C CA . GLU A 1 58 ? -6.536 4.728 -10.873 1.00 0.00 58 GLU A CA 15
ATOM 21866 C C . GLU A 1 58 ? -6.108 3.500 -10.065 1.00 0.00 58 GLU A C 15
ATOM 21867 O O . GLU A 1 58 ? -5.310 2.691 -10.535 1.00 0.00 58 GLU A O 15
ATOM 21879 N N . TRP A 1 59 ? -6.659 3.401 -8.863 1.00 0.00 59 TRP A N 15
ATOM 21880 C CA . TRP A 1 59 ? -6.344 2.286 -7.987 1.00 0.00 59 TRP A CA 15
ATOM 21881 C C . TRP A 1 59 ? -7.015 1.034 -8.552 1.00 0.00 59 TRP A C 15
ATOM 21882 O O . TRP A 1 59 ? -8.169 1.083 -8.977 1.00 0.00 59 TRP A O 15
ATOM 21903 N N . TRP A 1 60 ? -6.266 -0.058 -8.541 1.00 0.00 60 TRP A N 15
ATOM 21904 C CA . TRP A 1 60 ? -6.774 -1.320 -9.049 1.00 0.00 60 TRP A CA 15
ATOM 21905 C C . TRP A 1 60 ? -6.659 -2.360 -7.931 1.00 0.00 60 TRP A C 15
ATOM 21906 O O . TRP A 1 60 ? -5.816 -2.232 -7.045 1.00 0.00 60 TRP A O 15
ATOM 21927 N N . LYS A 1 61 ? -7.518 -3.365 -8.011 1.00 0.00 61 LYS A N 15
ATOM 21928 C CA . LYS A 1 61 ? -7.522 -4.426 -7.018 1.00 0.00 61 LYS A CA 15
ATOM 21929 C C . LYS A 1 61 ? -6.694 -5.604 -7.533 1.00 0.00 61 LYS A C 15
ATOM 21930 O O . LYS A 1 61 ? -7.193 -6.433 -8.293 1.00 0.00 61 LYS A O 15
ATOM 21949 N N . ALA A 1 62 ? -5.443 -5.643 -7.099 1.00 0.00 62 ALA A N 15
ATOM 21950 C CA . ALA A 1 62 ? -4.541 -6.706 -7.506 1.00 0.00 62 ALA A CA 15
ATOM 21951 C C . ALA A 1 62 ? -4.189 -7.565 -6.289 1.00 0.00 62 ALA A C 15
ATOM 21952 O O . ALA A 1 62 ? -4.425 -7.161 -5.151 1.00 0.00 62 ALA A O 15
ATOM 21959 N N . ARG A 1 63 ? -3.631 -8.732 -6.571 1.00 0.00 63 ARG A N 15
ATOM 21960 C CA . ARG A 1 63 ? -3.243 -9.651 -5.513 1.00 0.00 63 ARG A CA 15
ATOM 21961 C C . ARG A 1 63 ? -1.723 -9.818 -5.485 1.00 0.00 63 ARG A C 15
ATOM 21962 O O . ARG A 1 63 ? -1.112 -10.151 -6.500 1.00 0.00 63 ARG A O 15
ATOM 21983 N N . SER A 1 64 ? -1.155 -9.578 -4.313 1.00 0.00 64 SER A N 15
ATOM 21984 C CA . SER A 1 64 ? 0.283 -9.698 -4.139 1.00 0.00 64 SER A CA 15
ATOM 21985 C C . SER A 1 64 ? 0.730 -11.128 -4.450 1.00 0.00 64 SER A C 15
ATOM 21986 O O . SER A 1 64 ? 0.127 -12.088 -3.974 1.00 0.00 64 SER A O 15
ATOM 21994 N N . LEU A 1 65 ? 1.785 -11.224 -5.247 1.00 0.00 65 LEU A N 15
ATOM 21995 C CA . LEU A 1 65 ? 2.320 -12.520 -5.626 1.00 0.00 65 LEU A CA 15
ATOM 21996 C C . LEU A 1 65 ? 3.343 -12.970 -4.583 1.00 0.00 65 LEU A C 15
ATOM 21997 O O . LEU A 1 65 ? 4.149 -13.862 -4.842 1.00 0.00 65 LEU A O 15
ATOM 22013 N N . ALA A 1 66 ? 3.279 -12.332 -3.423 1.00 0.00 66 ALA A N 15
ATOM 22014 C CA . ALA A 1 66 ? 4.190 -12.656 -2.338 1.00 0.00 66 ALA A CA 15
ATOM 22015 C C . ALA A 1 66 ? 3.392 -13.206 -1.155 1.00 0.00 66 ALA A C 15
ATOM 22016 O O . ALA A 1 66 ? 3.881 -14.060 -0.417 1.00 0.00 66 ALA A O 15
ATOM 22023 N N . THR A 1 67 ? 2.178 -12.697 -1.013 1.00 0.00 67 THR A N 15
ATOM 22024 C CA . THR A 1 67 ? 1.307 -13.129 0.068 1.00 0.00 67 THR A CA 15
ATOM 22025 C C . THR A 1 67 ? -0.089 -13.452 -0.468 1.00 0.00 67 THR A C 15
ATOM 22026 O O . THR A 1 67 ? -1.032 -13.613 0.304 1.00 0.00 67 THR A O 15
ATOM 22037 N N . ARG A 1 68 ? -0.175 -13.538 -1.788 1.00 0.00 68 ARG A N 15
ATOM 22038 C CA . ARG A 1 68 ? -1.440 -13.841 -2.436 1.00 0.00 68 ARG A CA 15
ATOM 22039 C C . ARG A 1 68 ? -2.560 -12.983 -1.840 1.00 0.00 68 ARG A C 15
ATOM 22040 O O . ARG A 1 68 ? -3.730 -13.359 -1.897 1.00 0.00 68 ARG A O 15
ATOM 22061 N N . LYS A 1 69 ? -2.161 -11.849 -1.285 1.00 0.00 69 LYS A N 15
ATOM 22062 C CA . LYS A 1 69 ? -3.116 -10.935 -0.680 1.00 0.00 69 LYS A CA 15
ATOM 22063 C C . LYS A 1 69 ? -4.006 -10.340 -1.772 1.00 0.00 69 LYS A C 15
ATOM 22064 O O . LYS A 1 69 ? -3.804 -10.605 -2.957 1.00 0.00 69 LYS A O 15
ATOM 22083 N N . GLU A 1 70 ? -4.973 -9.546 -1.334 1.00 0.00 70 GLU A N 15
ATOM 22084 C CA . GLU A 1 70 ? -5.896 -8.911 -2.261 1.00 0.00 70 GLU A CA 15
ATOM 22085 C C . GLU A 1 70 ? -6.367 -7.567 -1.701 1.00 0.00 70 GLU A C 15
ATOM 22086 O O . GLU A 1 70 ? -6.862 -7.497 -0.577 1.00 0.00 70 GLU A O 15
ATOM 22098 N N . GLY A 1 71 ? -6.196 -6.532 -2.511 1.00 0.00 71 GLY A N 15
ATOM 22099 C CA . GLY A 1 71 ? -6.598 -5.194 -2.111 1.00 0.00 71 GLY A CA 15
ATOM 22100 C C . GLY A 1 71 ? -6.263 -4.173 -3.200 1.00 0.00 71 GLY A C 15
ATOM 22101 O O . GLY A 1 71 ? -5.494 -4.465 -4.115 1.00 0.00 71 GLY A O 15
ATOM 22105 N N . TYR A 1 72 ? -6.857 -2.997 -3.066 1.00 0.00 72 TYR A N 15
ATOM 22106 C CA . TYR A 1 72 ? -6.632 -1.931 -4.027 1.00 0.00 72 TYR A CA 15
ATOM 22107 C C . TYR A 1 72 ? -5.212 -1.373 -3.905 1.00 0.00 72 TYR A C 15
ATOM 22108 O O . TYR A 1 72 ? -4.699 -1.211 -2.799 1.00 0.00 72 TYR A O 15
ATOM 22126 N N . ILE A 1 73 ? -4.618 -1.096 -5.056 1.00 0.00 73 ILE A N 15
ATOM 22127 C CA . ILE A 1 73 ? -3.268 -0.561 -5.092 1.00 0.00 73 ILE A CA 15
ATOM 22128 C C . ILE A 1 73 ? -3.213 0.608 -6.077 1.00 0.00 73 ILE A C 15
ATOM 22129 O O . ILE A 1 73 ? -3.988 0.658 -7.030 1.00 0.00 73 ILE A O 15
ATOM 22145 N N . PRO A 1 74 ? -2.265 1.545 -5.806 1.00 0.00 74 PRO A N 15
ATOM 22146 C CA . PRO A 1 74 ? -2.099 2.710 -6.658 1.00 0.00 74 PRO A CA 15
ATOM 22147 C C . PRO A 1 74 ? -1.405 2.337 -7.969 1.00 0.00 74 PRO A C 15
ATOM 22148 O O . PRO A 1 74 ? -0.328 1.742 -7.958 1.00 0.00 74 PRO A O 15
ATOM 22159 N N . SER A 1 75 ? -2.049 2.701 -9.067 1.00 0.00 75 SER A N 15
ATOM 22160 C CA . SER A 1 75 ? -1.507 2.412 -10.384 1.00 0.00 75 SER A CA 15
ATOM 22161 C C . SER A 1 75 ? -0.301 3.311 -10.663 1.00 0.00 75 SER A C 15
ATOM 22162 O O . SER A 1 75 ? 0.576 2.954 -11.448 1.00 0.00 75 SER A O 15
ATOM 22170 N N . ASN A 1 76 ? -0.296 4.461 -10.004 1.00 0.00 76 ASN A N 15
ATOM 22171 C CA . ASN A 1 76 ? 0.788 5.414 -10.171 1.00 0.00 76 ASN A CA 15
ATOM 22172 C C . ASN A 1 76 ? 2.033 4.895 -9.449 1.00 0.00 76 ASN A C 15
ATOM 22173 O O . ASN A 1 76 ? 3.108 5.484 -9.557 1.00 0.00 76 ASN A O 15
ATOM 22184 N N . TYR A 1 77 ? 1.848 3.798 -8.730 1.00 0.00 77 TYR A N 15
ATOM 22185 C CA . TYR A 1 77 ? 2.943 3.193 -7.990 1.00 0.00 77 TYR A CA 15
ATOM 22186 C C . TYR A 1 77 ? 3.311 1.829 -8.574 1.00 0.00 77 TYR A C 15
ATOM 22187 O O . TYR A 1 77 ? 4.097 1.088 -7.985 1.00 0.00 77 TYR A O 15
ATOM 22205 N N . VAL A 1 78 ? 2.725 1.536 -9.727 1.00 0.00 78 VAL A N 15
ATOM 22206 C CA . VAL A 1 78 ? 2.982 0.273 -10.397 1.00 0.00 78 VAL A CA 15
ATOM 22207 C C . VAL A 1 78 ? 3.285 0.536 -11.873 1.00 0.00 78 VAL A C 15
ATOM 22208 O O . VAL A 1 78 ? 3.134 1.660 -12.351 1.00 0.00 78 VAL A O 15
ATOM 22221 N N . ALA A 1 79 ? 3.708 -0.519 -12.555 1.00 0.00 79 ALA A N 15
ATOM 22222 C CA . ALA A 1 79 ? 4.033 -0.415 -13.968 1.00 0.00 79 ALA A CA 15
ATOM 22223 C C . ALA A 1 79 ? 3.925 -1.797 -14.614 1.00 0.00 79 ALA A C 15
ATOM 22224 O O . ALA A 1 79 ? 4.729 -2.685 -14.329 1.00 0.00 79 ALA A O 15
ATOM 22231 N N . ARG A 1 80 ? 2.926 -1.938 -15.471 1.00 0.00 80 ARG A N 15
ATOM 22232 C CA . ARG A 1 80 ? 2.702 -3.198 -16.161 1.00 0.00 80 ARG A CA 15
ATOM 22233 C C . ARG A 1 80 ? 4.038 -3.831 -16.555 1.00 0.00 80 ARG A C 15
ATOM 22234 O O . ARG A 1 80 ? 4.966 -3.131 -16.957 1.00 0.00 80 ARG A O 15
ATOM 22255 N N . VAL A 1 81 ? 4.092 -5.149 -16.428 1.00 0.00 81 VAL A N 15
ATOM 22256 C CA . VAL A 1 81 ? 5.299 -5.884 -16.767 1.00 0.00 81 VAL A CA 15
ATOM 22257 C C . VAL A 1 81 ? 5.524 -5.817 -18.278 1.00 0.00 81 VAL A C 15
ATOM 22258 O O . VAL A 1 81 ? 6.661 -5.890 -18.744 1.00 0.00 81 VAL A O 15
ATOM 22271 N N . ASP A 1 82 ? 4.424 -5.678 -19.003 1.00 0.00 82 ASP A N 15
ATOM 22272 C CA . ASP A 1 82 ? 4.487 -5.601 -20.452 1.00 0.00 82 ASP A CA 15
ATOM 22273 C C . ASP A 1 82 ? 4.748 -4.152 -20.870 1.00 0.00 82 ASP A C 15
ATOM 22274 O O . ASP A 1 82 ? 4.680 -3.823 -22.053 1.00 0.00 82 ASP A O 15
ATOM 22283 N N . SER A 1 83 ? 5.041 -3.327 -19.876 1.00 0.00 83 SER A N 15
ATOM 22284 C CA . SER A 1 83 ? 5.312 -1.922 -20.126 1.00 0.00 83 SER A CA 15
ATOM 22285 C C . SER A 1 83 ? 6.681 -1.543 -19.556 1.00 0.00 83 SER A C 15
ATOM 22286 O O . SER A 1 83 ? 6.955 -0.368 -19.318 1.00 0.00 83 SER A O 15
ATOM 22294 N N . LEU A 1 84 ? 7.504 -2.561 -19.354 1.00 0.00 84 LEU A N 15
ATOM 22295 C CA . LEU A 1 84 ? 8.837 -2.350 -18.817 1.00 0.00 84 LEU A CA 15
ATOM 22296 C C . LEU A 1 84 ? 9.795 -2.009 -19.960 1.00 0.00 84 LEU A C 15
ATOM 22297 O O . LEU A 1 84 ? 9.471 -2.215 -21.129 1.00 0.00 84 LEU A O 15
ATOM 22313 N N . GLU A 1 85 ? 10.956 -1.494 -19.583 1.00 0.00 85 GLU A N 15
ATOM 22314 C CA . GLU A 1 85 ? 11.963 -1.122 -20.562 1.00 0.00 85 GLU A CA 15
ATOM 22315 C C . GLU A 1 85 ? 13.345 -1.067 -19.908 1.00 0.00 85 GLU A C 15
ATOM 22316 O O . GLU A 1 85 ? 13.544 -0.347 -18.930 1.00 0.00 85 GLU A O 15
ATOM 22328 N N . THR A 1 86 ? 14.263 -1.837 -20.472 1.00 0.00 86 THR A N 15
ATOM 22329 C CA . THR A 1 86 ? 15.620 -1.884 -19.956 1.00 0.00 86 THR A CA 15
ATOM 22330 C C . THR A 1 86 ? 15.607 -2.012 -18.432 1.00 0.00 86 THR A C 15
ATOM 22331 O O . THR A 1 86 ? 15.366 -3.094 -17.898 1.00 0.00 86 THR A O 15
ATOM 22348 N N . HIS B 2 2 ? -10.587 1.286 -7.357 1.00 0.00 120 HIS B N 15
ATOM 22349 C CA . HIS B 2 2 ? -11.402 2.334 -6.766 1.00 0.00 120 HIS B CA 15
ATOM 22350 C C . HIS B 2 2 ? -10.656 3.667 -6.840 1.00 0.00 120 HIS B C 15
ATOM 22351 O O . HIS B 2 2 ? -9.554 3.796 -6.310 1.00 0.00 120 HIS B O 15
ATOM 22365 N N . SER B 2 3 ? -11.287 4.626 -7.501 1.00 0.00 121 SER B N 15
ATOM 22366 C CA . SER B 2 3 ? -10.698 5.945 -7.652 1.00 0.00 121 SER B CA 15
ATOM 22367 C C . SER B 2 3 ? -11.305 6.909 -6.630 1.00 0.00 121 SER B C 15
ATOM 22368 O O . SER B 2 3 ? -12.294 7.583 -6.917 1.00 0.00 121 SER B O 15
ATOM 22376 N N . LYS B 2 4 ? -10.688 6.945 -5.458 1.00 0.00 122 LYS B N 15
ATOM 22377 C CA . LYS B 2 4 ? -11.155 7.815 -4.392 1.00 0.00 122 LYS B CA 15
ATOM 22378 C C . LYS B 2 4 ? -10.158 8.960 -4.200 1.00 0.00 122 LYS B C 15
ATOM 22379 O O . LYS B 2 4 ? -10.535 10.130 -4.240 1.00 0.00 122 LYS B O 15
ATOM 22398 N N . TYR B 2 5 ? -8.904 8.582 -3.997 1.00 0.00 123 TYR B N 15
ATOM 22399 C CA . TYR B 2 5 ? -7.850 9.563 -3.800 1.00 0.00 123 TYR B CA 15
ATOM 22400 C C . TYR B 2 5 ? -7.097 9.829 -5.104 1.00 0.00 123 TYR B C 15
ATOM 22401 O O . TYR B 2 5 ? -7.026 8.961 -5.972 1.00 0.00 123 TYR B O 15
ATOM 22419 N N . PRO B 2 6 ? -6.540 11.066 -5.204 1.00 0.00 124 PRO B N 15
ATOM 22420 C CA . PRO B 2 6 ? -5.796 11.459 -6.389 1.00 0.00 124 PRO B CA 15
ATOM 22421 C C . PRO B 2 6 ? -4.416 10.796 -6.412 1.00 0.00 124 PRO B C 15
ATOM 22422 O O . PRO B 2 6 ? -3.401 11.477 -6.553 1.00 0.00 124 PRO B O 15
ATOM 22433 N N . LEU B 2 7 ? -4.424 9.480 -6.274 1.00 0.00 125 LEU B N 15
ATOM 22434 C CA . LEU B 2 7 ? -3.186 8.719 -6.278 1.00 0.00 125 LEU B CA 15
ATOM 22435 C C . LEU B 2 7 ? -2.289 9.206 -5.137 1.00 0.00 125 LEU B C 15
ATOM 22436 O O . LEU B 2 7 ? -2.393 10.355 -4.708 1.00 0.00 125 LEU B O 15
ATOM 22452 N N . PRO B 2 8 ? -1.407 8.285 -4.666 1.00 0.00 126 PRO B N 15
ATOM 22453 C CA . PRO B 2 8 ? -0.492 8.609 -3.584 1.00 0.00 126 PRO B CA 15
ATOM 22454 C C . PRO B 2 8 ? 0.647 9.501 -4.078 1.00 0.00 126 PRO B C 15
ATOM 22455 O O . PRO B 2 8 ? 0.862 9.631 -5.283 1.00 0.00 126 PRO B O 15
ATOM 22466 N N . PRO B 2 9 ? 1.369 10.108 -3.098 1.00 0.00 127 PRO B N 15
ATOM 22467 C CA . PRO B 2 9 ? 2.484 10.983 -3.422 1.00 0.00 127 PRO B CA 15
ATOM 22468 C C . PRO B 2 9 ? 3.703 10.176 -3.868 1.00 0.00 127 PRO B C 15
ATOM 22469 O O . PRO B 2 9 ? 4.255 9.396 -3.092 1.00 0.00 127 PRO B O 15
ATOM 22480 N N . LEU B 2 10 ? 4.090 10.390 -5.116 1.00 0.00 128 LEU B N 15
ATOM 22481 C CA . LEU B 2 10 ? 5.236 9.692 -5.676 1.00 0.00 128 LEU B CA 15
ATOM 22482 C C . LEU B 2 10 ? 6.475 9.994 -4.829 1.00 0.00 128 LEU B C 15
ATOM 22483 O O . LEU B 2 10 ? 6.754 11.152 -4.523 1.00 0.00 128 LEU B O 15
ATOM 22499 N N . PRO B 2 11 ? 7.203 8.904 -4.467 1.00 0.00 129 PRO B N 15
ATOM 22500 C CA . PRO B 2 11 ? 8.404 9.041 -3.662 1.00 0.00 129 PRO B CA 15
ATOM 22501 C C . PRO B 2 11 ? 9.566 9.581 -4.498 1.00 0.00 129 PRO B C 15
ATOM 22502 O O . PRO B 2 11 ? 9.355 10.127 -5.580 1.00 0.00 129 PRO B O 15
ATOM 22513 N N . SER B 2 12 ? 10.767 9.409 -3.966 1.00 0.00 130 SER B N 15
ATOM 22514 C CA . SER B 2 12 ? 11.962 9.871 -4.651 1.00 0.00 130 SER B CA 15
ATOM 22515 C C . SER B 2 12 ? 12.840 8.679 -5.035 1.00 0.00 130 SER B C 15
ATOM 22516 O O . SER B 2 12 ? 13.736 8.297 -4.283 1.00 0.00 130 SER B O 15
ATOM 22524 N N . LEU B 2 13 ? 12.553 8.125 -6.203 1.00 0.00 131 LEU B N 15
ATOM 22525 C CA . LEU B 2 13 ? 13.306 6.984 -6.695 1.00 0.00 131 LEU B CA 15
ATOM 22526 C C . LEU B 2 13 ? 13.471 7.104 -8.212 1.00 0.00 131 LEU B C 15
ATOM 22527 O O . LEU B 2 13 ? 12.537 7.490 -8.913 1.00 0.00 131 LEU B O 15
ATOM 22546 N N . GLY A 1 1 ? 15.322 -59.957 22.905 1.00 0.00 1 GLY A N 16
ATOM 22547 C CA . GLY A 1 1 ? 14.453 -59.763 21.757 1.00 0.00 1 GLY A CA 16
ATOM 22548 C C . GLY A 1 1 ? 14.533 -58.323 21.245 1.00 0.00 1 GLY A C 16
ATOM 22549 O O . GLY A 1 1 ? 14.018 -57.405 21.882 1.00 0.00 1 GLY A O 16
ATOM 22553 N N . PRO A 1 2 ? 15.201 -58.166 20.071 1.00 0.00 2 PRO A N 16
ATOM 22554 C CA . PRO A 1 2 ? 15.355 -56.852 19.468 1.00 0.00 2 PRO A CA 16
ATOM 22555 C C . PRO A 1 2 ? 14.046 -56.387 18.826 1.00 0.00 2 PRO A C 16
ATOM 22556 O O . PRO A 1 2 ? 13.091 -57.156 18.725 1.00 0.00 2 PRO A O 16
ATOM 22567 N N . LEU A 1 3 ? 14.043 -55.129 18.410 1.00 0.00 3 LEU A N 16
ATOM 22568 C CA . LEU A 1 3 ? 12.867 -54.551 17.781 1.00 0.00 3 LEU A CA 16
ATOM 22569 C C . LEU A 1 3 ? 13.306 -53.558 16.704 1.00 0.00 3 LEU A C 16
ATOM 22570 O O . LEU A 1 3 ? 14.393 -52.987 16.787 1.00 0.00 3 LEU A O 16
ATOM 22586 N N . GLY A 1 4 ? 12.439 -53.381 15.719 1.00 0.00 4 GLY A N 16
ATOM 22587 C CA . GLY A 1 4 ? 12.724 -52.466 14.626 1.00 0.00 4 GLY A CA 16
ATOM 22588 C C . GLY A 1 4 ? 11.433 -51.874 14.056 1.00 0.00 4 GLY A C 16
ATOM 22589 O O . GLY A 1 4 ? 10.340 -52.344 14.369 1.00 0.00 4 GLY A O 16
ATOM 22593 N N . SER A 1 5 ? 11.602 -50.854 13.227 1.00 0.00 5 SER A N 16
ATOM 22594 C CA . SER A 1 5 ? 10.464 -50.194 12.610 1.00 0.00 5 SER A CA 16
ATOM 22595 C C . SER A 1 5 ? 10.920 -49.411 11.378 1.00 0.00 5 SER A C 16
ATOM 22596 O O . SER A 1 5 ? 11.412 -48.290 11.497 1.00 0.00 5 SER A O 16
ATOM 22604 N N . PRO A 1 6 ? 10.735 -50.049 10.190 1.00 0.00 6 PRO A N 16
ATOM 22605 C CA . PRO A 1 6 ? 11.120 -49.424 8.937 1.00 0.00 6 PRO A CA 16
ATOM 22606 C C . PRO A 1 6 ? 10.128 -48.328 8.543 1.00 0.00 6 PRO A C 16
ATOM 22607 O O . PRO A 1 6 ? 9.023 -48.265 9.078 1.00 0.00 6 PRO A O 16
ATOM 22618 N N . GLY A 1 7 ? 10.559 -47.493 7.608 1.00 0.00 7 GLY A N 16
ATOM 22619 C CA . GLY A 1 7 ? 9.721 -46.404 7.135 1.00 0.00 7 GLY A CA 16
ATOM 22620 C C . GLY A 1 7 ? 10.563 -45.319 6.459 1.00 0.00 7 GLY A C 16
ATOM 22621 O O . GLY A 1 7 ? 11.232 -44.539 7.132 1.00 0.00 7 GLY A O 16
ATOM 22625 N N . PRO A 1 8 ? 10.499 -45.307 5.101 1.00 0.00 8 PRO A N 16
ATOM 22626 C CA . PRO A 1 8 ? 11.247 -44.332 4.325 1.00 0.00 8 PRO A CA 16
ATOM 22627 C C . PRO A 1 8 ? 10.593 -42.951 4.403 1.00 0.00 8 PRO A C 16
ATOM 22628 O O . PRO A 1 8 ? 9.373 -42.844 4.526 1.00 0.00 8 PRO A O 16
ATOM 22639 N N . ASN A 1 9 ? 11.432 -41.929 4.329 1.00 0.00 9 ASN A N 16
ATOM 22640 C CA . ASN A 1 9 ? 10.950 -40.559 4.390 1.00 0.00 9 ASN A CA 16
ATOM 22641 C C . ASN A 1 9 ? 9.709 -40.419 3.506 1.00 0.00 9 ASN A C 16
ATOM 22642 O O . ASN A 1 9 ? 8.671 -39.938 3.957 1.00 0.00 9 ASN A O 16
ATOM 22653 N N . SER A 1 10 ? 9.858 -40.850 2.261 1.00 0.00 10 SER A N 16
ATOM 22654 C CA . SER A 1 10 ? 8.763 -40.778 1.309 1.00 0.00 10 SER A CA 16
ATOM 22655 C C . SER A 1 10 ? 8.338 -39.321 1.107 1.00 0.00 10 SER A C 16
ATOM 22656 O O . SER A 1 10 ? 7.534 -38.794 1.874 1.00 0.00 10 SER A O 16
ATOM 22664 N N . HIS A 1 11 ? 8.898 -38.715 0.071 1.00 0.00 11 HIS A N 16
ATOM 22665 C CA . HIS A 1 11 ? 8.587 -37.330 -0.241 1.00 0.00 11 HIS A CA 16
ATOM 22666 C C . HIS A 1 11 ? 7.988 -37.242 -1.646 1.00 0.00 11 HIS A C 16
ATOM 22667 O O . HIS A 1 11 ? 8.707 -37.014 -2.618 1.00 0.00 11 HIS A O 16
ATOM 22681 N N . ASN A 1 12 ? 6.678 -37.427 -1.710 1.00 0.00 12 ASN A N 16
ATOM 22682 C CA . ASN A 1 12 ? 5.975 -37.372 -2.980 1.00 0.00 12 ASN A CA 16
ATOM 22683 C C . ASN A 1 12 ? 5.124 -36.102 -3.032 1.00 0.00 12 ASN A C 16
ATOM 22684 O O . ASN A 1 12 ? 4.176 -35.953 -2.263 1.00 0.00 12 ASN A O 16
ATOM 22695 N N . SER A 1 13 ? 5.495 -35.216 -3.946 1.00 0.00 13 SER A N 16
ATOM 22696 C CA . SER A 1 13 ? 4.778 -33.963 -4.109 1.00 0.00 13 SER A CA 16
ATOM 22697 C C . SER A 1 13 ? 4.563 -33.672 -5.595 1.00 0.00 13 SER A C 16
ATOM 22698 O O . SER A 1 13 ? 5.439 -33.940 -6.416 1.00 0.00 13 SER A O 16
ATOM 22706 N N . ASN A 1 14 ? 3.394 -33.128 -5.897 1.00 0.00 14 ASN A N 16
ATOM 22707 C CA . ASN A 1 14 ? 3.054 -32.797 -7.270 1.00 0.00 14 ASN A CA 16
ATOM 22708 C C . ASN A 1 14 ? 2.016 -31.673 -7.277 1.00 0.00 14 ASN A C 16
ATOM 22709 O O . ASN A 1 14 ? 1.510 -31.283 -6.226 1.00 0.00 14 ASN A O 16
ATOM 22720 N N . THR A 1 15 ? 1.729 -31.184 -8.475 1.00 0.00 15 THR A N 16
ATOM 22721 C CA . THR A 1 15 ? 0.760 -30.113 -8.633 1.00 0.00 15 THR A CA 16
ATOM 22722 C C . THR A 1 15 ? -0.442 -30.597 -9.445 1.00 0.00 15 THR A C 16
ATOM 22723 O O . THR A 1 15 ? -0.282 -31.318 -10.429 1.00 0.00 15 THR A O 16
ATOM 22734 N N . PRO A 1 16 ? -1.651 -30.169 -8.991 1.00 0.00 16 PRO A N 16
ATOM 22735 C CA . PRO A 1 16 ? -2.881 -30.552 -9.665 1.00 0.00 16 PRO A CA 16
ATOM 22736 C C . PRO A 1 16 ? -3.056 -29.772 -10.970 1.00 0.00 16 PRO A C 16
ATOM 22737 O O . PRO A 1 16 ? -2.094 -29.216 -11.499 1.00 0.00 16 PRO A O 16
ATOM 22748 N N . GLY A 1 17 ? -4.291 -29.757 -11.452 1.00 0.00 17 GLY A N 16
ATOM 22749 C CA . GLY A 1 17 ? -4.604 -29.055 -12.684 1.00 0.00 17 GLY A CA 16
ATOM 22750 C C . GLY A 1 17 ? -4.637 -27.542 -12.460 1.00 0.00 17 GLY A C 16
ATOM 22751 O O . GLY A 1 17 ? -5.709 -26.938 -12.426 1.00 0.00 17 GLY A O 16
ATOM 22755 N N . ILE A 1 18 ? -3.450 -26.972 -12.315 1.00 0.00 18 ILE A N 16
ATOM 22756 C CA . ILE A 1 18 ? -3.329 -25.540 -12.095 1.00 0.00 18 ILE A CA 16
ATOM 22757 C C . ILE A 1 18 ? -3.508 -24.808 -13.426 1.00 0.00 18 ILE A C 16
ATOM 22758 O O . ILE A 1 18 ? -2.964 -25.225 -14.447 1.00 0.00 18 ILE A O 16
ATOM 22774 N N . ARG A 1 19 ? -4.273 -23.727 -13.372 1.00 0.00 19 ARG A N 16
ATOM 22775 C CA . ARG A 1 19 ? -4.531 -22.932 -14.561 1.00 0.00 19 ARG A CA 16
ATOM 22776 C C . ARG A 1 19 ? -3.284 -22.135 -14.948 1.00 0.00 19 ARG A C 16
ATOM 22777 O O . ARG A 1 19 ? -2.250 -22.235 -14.289 1.00 0.00 19 ARG A O 16
ATOM 22798 N N . GLU A 1 20 ? -3.422 -21.361 -16.014 1.00 0.00 20 GLU A N 16
ATOM 22799 C CA . GLU A 1 20 ? -2.318 -20.547 -16.496 1.00 0.00 20 GLU A CA 16
ATOM 22800 C C . GLU A 1 20 ? -2.610 -19.064 -16.257 1.00 0.00 20 GLU A C 16
ATOM 22801 O O . GLU A 1 20 ? -3.718 -18.700 -15.869 1.00 0.00 20 GLU A O 16
ATOM 22813 N N . ALA A 1 21 ? -1.594 -18.248 -16.499 1.00 0.00 21 ALA A N 16
ATOM 22814 C CA . ALA A 1 21 ? -1.727 -16.813 -16.316 1.00 0.00 21 ALA A CA 16
ATOM 22815 C C . ALA A 1 21 ? -1.321 -16.099 -17.607 1.00 0.00 21 ALA A C 16
ATOM 22816 O O . ALA A 1 21 ? -0.284 -16.407 -18.191 1.00 0.00 21 ALA A O 16
ATOM 22823 N N . GLY A 1 22 ? -2.161 -15.157 -18.012 1.00 0.00 22 GLY A N 16
ATOM 22824 C CA . GLY A 1 22 ? -1.903 -14.397 -19.224 1.00 0.00 22 GLY A CA 16
ATOM 22825 C C . GLY A 1 22 ? -3.211 -13.986 -19.902 1.00 0.00 22 GLY A C 16
ATOM 22826 O O . GLY A 1 22 ? -3.450 -12.802 -20.133 1.00 0.00 22 GLY A O 16
ATOM 22830 N N . SER A 1 23 ? -4.025 -14.987 -20.202 1.00 0.00 23 SER A N 16
ATOM 22831 C CA . SER A 1 23 ? -5.303 -14.745 -20.849 1.00 0.00 23 SER A CA 16
ATOM 22832 C C . SER A 1 23 ? -5.961 -13.497 -20.257 1.00 0.00 23 SER A C 16
ATOM 22833 O O . SER A 1 23 ? -6.540 -12.692 -20.984 1.00 0.00 23 SER A O 16
ATOM 22841 N N . GLU A 1 24 ? -5.851 -13.377 -18.942 1.00 0.00 24 GLU A N 16
ATOM 22842 C CA . GLU A 1 24 ? -6.429 -12.241 -18.244 1.00 0.00 24 GLU A CA 16
ATOM 22843 C C . GLU A 1 24 ? -5.744 -12.047 -16.890 1.00 0.00 24 GLU A C 16
ATOM 22844 O O . GLU A 1 24 ? -6.180 -12.606 -15.885 1.00 0.00 24 GLU A O 16
ATOM 22856 N N . ASP A 1 25 ? -4.685 -11.252 -16.907 1.00 0.00 25 ASP A N 16
ATOM 22857 C CA . ASP A 1 25 ? -3.935 -10.977 -15.693 1.00 0.00 25 ASP A CA 16
ATOM 22858 C C . ASP A 1 25 ? -2.999 -9.792 -15.933 1.00 0.00 25 ASP A C 16
ATOM 22859 O O . ASP A 1 25 ? -1.938 -9.946 -16.536 1.00 0.00 25 ASP A O 16
ATOM 22868 N N . ILE A 1 26 ? -3.425 -8.634 -15.449 1.00 0.00 26 ILE A N 16
ATOM 22869 C CA . ILE A 1 26 ? -2.638 -7.422 -15.604 1.00 0.00 26 ILE A CA 16
ATOM 22870 C C . ILE A 1 26 ? -1.581 -7.361 -14.500 1.00 0.00 26 ILE A C 16
ATOM 22871 O O . ILE A 1 26 ? -1.862 -6.905 -13.391 1.00 0.00 26 ILE A O 16
ATOM 22887 N N . ILE A 1 27 ? -0.388 -7.826 -14.839 1.00 0.00 27 ILE A N 16
ATOM 22888 C CA . ILE A 1 27 ? 0.712 -7.830 -13.889 1.00 0.00 27 ILE A CA 16
ATOM 22889 C C . ILE A 1 27 ? 1.399 -6.463 -13.907 1.00 0.00 27 ILE A C 16
ATOM 22890 O O . ILE A 1 27 ? 1.769 -5.964 -14.968 1.00 0.00 27 ILE A O 16
ATOM 22906 N N . VAL A 1 28 ? 1.551 -5.898 -12.718 1.00 0.00 28 VAL A N 16
ATOM 22907 C CA . VAL A 1 28 ? 2.188 -4.599 -12.582 1.00 0.00 28 VAL A CA 16
ATOM 22908 C C . VAL A 1 28 ? 3.178 -4.640 -11.417 1.00 0.00 28 VAL A C 16
ATOM 22909 O O . VAL A 1 28 ? 2.839 -5.093 -10.326 1.00 0.00 28 VAL A O 16
ATOM 22922 N N . VAL A 1 29 ? 4.383 -4.160 -11.690 1.00 0.00 29 VAL A N 16
ATOM 22923 C CA . VAL A 1 29 ? 5.426 -4.136 -10.679 1.00 0.00 29 VAL A CA 16
ATOM 22924 C C . VAL A 1 29 ? 5.379 -2.801 -9.936 1.00 0.00 29 VAL A C 16
ATOM 22925 O O . VAL A 1 29 ? 5.223 -1.748 -10.553 1.00 0.00 29 VAL A O 16
ATOM 22938 N N . ALA A 1 30 ? 5.517 -2.886 -8.621 1.00 0.00 30 ALA A N 16
ATOM 22939 C CA . ALA A 1 30 ? 5.493 -1.696 -7.787 1.00 0.00 30 ALA A CA 16
ATOM 22940 C C . ALA A 1 30 ? 6.704 -0.822 -8.119 1.00 0.00 30 ALA A C 16
ATOM 22941 O O . ALA A 1 30 ? 7.844 -1.277 -8.040 1.00 0.00 30 ALA A O 16
ATOM 22948 N N . LEU A 1 31 ? 6.415 0.420 -8.482 1.00 0.00 31 LEU A N 16
ATOM 22949 C CA . LEU A 1 31 ? 7.467 1.362 -8.826 1.00 0.00 31 LEU A CA 16
ATOM 22950 C C . LEU A 1 31 ? 8.066 1.940 -7.543 1.00 0.00 31 LEU A C 16
ATOM 22951 O O . LEU A 1 31 ? 9.145 2.532 -7.570 1.00 0.00 31 LEU A O 16
ATOM 22967 N N . TYR A 1 32 ? 7.343 1.748 -6.450 1.00 0.00 32 TYR A N 16
ATOM 22968 C CA . TYR A 1 32 ? 7.791 2.242 -5.160 1.00 0.00 32 TYR A CA 16
ATOM 22969 C C . TYR A 1 32 ? 7.108 1.489 -4.017 1.00 0.00 32 TYR A C 16
ATOM 22970 O O . TYR A 1 32 ? 5.984 1.013 -4.166 1.00 0.00 32 TYR A O 16
ATOM 22988 N N . ASP A 1 33 ? 7.817 1.404 -2.900 1.00 0.00 33 ASP A N 16
ATOM 22989 C CA . ASP A 1 33 ? 7.293 0.716 -1.732 1.00 0.00 33 ASP A CA 16
ATOM 22990 C C . ASP A 1 33 ? 5.973 1.366 -1.311 1.00 0.00 33 ASP A C 16
ATOM 22991 O O . ASP A 1 33 ? 5.820 2.583 -1.404 1.00 0.00 33 ASP A O 16
ATOM 23000 N N . TYR A 1 34 ? 5.054 0.527 -0.858 1.00 0.00 34 TYR A N 16
ATOM 23001 C CA . TYR A 1 34 ? 3.754 1.005 -0.422 1.00 0.00 34 TYR A CA 16
ATOM 23002 C C . TYR A 1 34 ? 3.250 0.204 0.780 1.00 0.00 34 TYR A C 16
ATOM 23003 O O . TYR A 1 34 ? 3.178 -1.022 0.728 1.00 0.00 34 TYR A O 16
ATOM 23021 N N . GLU A 1 35 ? 2.914 0.931 1.835 1.00 0.00 35 GLU A N 16
ATOM 23022 C CA . GLU A 1 35 ? 2.418 0.304 3.050 1.00 0.00 35 GLU A CA 16
ATOM 23023 C C . GLU A 1 35 ? 0.984 0.757 3.333 1.00 0.00 35 GLU A C 16
ATOM 23024 O O . GLU A 1 35 ? 0.710 1.343 4.380 1.00 0.00 35 GLU A O 16
ATOM 23036 N N . ALA A 1 36 ? 0.107 0.467 2.384 1.00 0.00 36 ALA A N 16
ATOM 23037 C CA . ALA A 1 36 ? -1.291 0.836 2.519 1.00 0.00 36 ALA A CA 16
ATOM 23038 C C . ALA A 1 36 ? -1.390 2.204 3.196 1.00 0.00 36 ALA A C 16
ATOM 23039 O O . ALA A 1 36 ? -1.486 2.291 4.419 1.00 0.00 36 ALA A O 16
ATOM 23046 N N . ILE A 1 37 ? -1.362 3.242 2.371 1.00 0.00 37 ILE A N 16
ATOM 23047 C CA . ILE A 1 37 ? -1.447 4.602 2.875 1.00 0.00 37 ILE A CA 16
ATOM 23048 C C . ILE A 1 37 ? -2.836 4.833 3.473 1.00 0.00 37 ILE A C 16
ATOM 23049 O O . ILE A 1 37 ? -2.960 5.192 4.643 1.00 0.00 37 ILE A O 16
ATOM 23065 N N . HIS A 1 38 ? -3.847 4.618 2.643 1.00 0.00 38 HIS A N 16
ATOM 23066 C CA . HIS A 1 38 ? -5.221 4.799 3.075 1.00 0.00 38 HIS A CA 16
ATOM 23067 C C . HIS A 1 38 ? -5.928 3.443 3.118 1.00 0.00 38 HIS A C 16
ATOM 23068 O O . HIS A 1 38 ? -5.487 2.488 2.482 1.00 0.00 38 HIS A O 16
ATOM 23082 N N . HIS A 1 39 ? -7.014 3.401 3.877 1.00 0.00 39 HIS A N 16
ATOM 23083 C CA . HIS A 1 39 ? -7.787 2.179 4.013 1.00 0.00 39 HIS A CA 16
ATOM 23084 C C . HIS A 1 39 ? -8.219 1.689 2.629 1.00 0.00 39 HIS A C 16
ATOM 23085 O O . HIS A 1 39 ? -8.146 2.434 1.652 1.00 0.00 39 HIS A O 16
ATOM 23099 N N . GLU A 1 40 ? -8.660 0.441 2.590 1.00 0.00 40 GLU A N 16
ATOM 23100 C CA . GLU A 1 40 ? -9.104 -0.157 1.342 1.00 0.00 40 GLU A CA 16
ATOM 23101 C C . GLU A 1 40 ? -7.982 -0.114 0.304 1.00 0.00 40 GLU A C 16
ATOM 23102 O O . GLU A 1 40 ? -8.160 0.429 -0.786 1.00 0.00 40 GLU A O 16
ATOM 23114 N N . ASP A 1 41 ? -6.851 -0.694 0.677 1.00 0.00 41 ASP A N 16
ATOM 23115 C CA . ASP A 1 41 ? -5.700 -0.728 -0.209 1.00 0.00 41 ASP A CA 16
ATOM 23116 C C . ASP A 1 41 ? -4.767 -1.864 0.217 1.00 0.00 41 ASP A C 16
ATOM 23117 O O . ASP A 1 41 ? -4.770 -2.270 1.379 1.00 0.00 41 ASP A O 16
ATOM 23126 N N . LEU A 1 42 ? -3.992 -2.343 -0.744 1.00 0.00 42 LEU A N 16
ATOM 23127 C CA . LEU A 1 42 ? -3.056 -3.423 -0.483 1.00 0.00 42 LEU A CA 16
ATOM 23128 C C . LEU A 1 42 ? -1.650 -2.844 -0.311 1.00 0.00 42 LEU A C 16
ATOM 23129 O O . LEU A 1 42 ? -1.320 -1.820 -0.906 1.00 0.00 42 LEU A O 16
ATOM 23145 N N . SER A 1 43 ? -0.860 -3.526 0.505 1.00 0.00 43 SER A N 16
ATOM 23146 C CA . SER A 1 43 ? 0.503 -3.092 0.762 1.00 0.00 43 SER A CA 16
ATOM 23147 C C . SER A 1 43 ? 1.486 -3.960 -0.025 1.00 0.00 43 SER A C 16
ATOM 23148 O O . SER A 1 43 ? 1.285 -5.167 -0.157 1.00 0.00 43 SER A O 16
ATOM 23156 N N . PHE A 1 44 ? 2.528 -3.313 -0.526 1.00 0.00 44 PHE A N 16
ATOM 23157 C CA . PHE A 1 44 ? 3.542 -4.012 -1.296 1.00 0.00 44 PHE A CA 16
ATOM 23158 C C . PHE A 1 44 ? 4.896 -3.309 -1.186 1.00 0.00 44 PHE A C 16
ATOM 23159 O O . PHE A 1 44 ? 5.037 -2.342 -0.439 1.00 0.00 44 PHE A O 16
ATOM 23176 N N . GLN A 1 45 ? 5.857 -3.821 -1.940 1.00 0.00 45 GLN A N 16
ATOM 23177 C CA . GLN A 1 45 ? 7.195 -3.254 -1.936 1.00 0.00 45 GLN A CA 16
ATOM 23178 C C . GLN A 1 45 ? 7.647 -2.951 -3.366 1.00 0.00 45 GLN A C 16
ATOM 23179 O O . GLN A 1 45 ? 7.148 -3.548 -4.318 1.00 0.00 45 GLN A O 16
ATOM 23193 N N . LYS A 1 46 ? 8.588 -2.024 -3.471 1.00 0.00 46 LYS A N 16
ATOM 23194 C CA . LYS A 1 46 ? 9.114 -1.635 -4.768 1.00 0.00 46 LYS A CA 16
ATOM 23195 C C . LYS A 1 46 ? 9.786 -2.842 -5.424 1.00 0.00 46 LYS A C 16
ATOM 23196 O O . LYS A 1 46 ? 10.907 -3.202 -5.069 1.00 0.00 46 LYS A O 16
ATOM 23215 N N . GLY A 1 47 ? 9.073 -3.435 -6.371 1.00 0.00 47 GLY A N 16
ATOM 23216 C CA . GLY A 1 47 ? 9.587 -4.594 -7.079 1.00 0.00 47 GLY A CA 16
ATOM 23217 C C . GLY A 1 47 ? 8.632 -5.783 -6.952 1.00 0.00 47 GLY A C 16
ATOM 23218 O O . GLY A 1 47 ? 8.886 -6.850 -7.508 1.00 0.00 47 GLY A O 16
ATOM 23222 N N . ASP A 1 48 ? 7.553 -5.558 -6.217 1.00 0.00 48 ASP A N 16
ATOM 23223 C CA . ASP A 1 48 ? 6.558 -6.597 -6.010 1.00 0.00 48 ASP A CA 16
ATOM 23224 C C . ASP A 1 48 ? 5.592 -6.615 -7.196 1.00 0.00 48 ASP A C 16
ATOM 23225 O O . ASP A 1 48 ? 5.311 -5.575 -7.789 1.00 0.00 48 ASP A O 16
ATOM 23234 N N . GLN A 1 49 ? 5.110 -7.810 -7.507 1.00 0.00 49 GLN A N 16
ATOM 23235 C CA . GLN A 1 49 ? 4.181 -7.978 -8.611 1.00 0.00 49 GLN A CA 16
ATOM 23236 C C . GLN A 1 49 ? 2.784 -8.307 -8.084 1.00 0.00 49 GLN A C 16
ATOM 23237 O O . GLN A 1 49 ? 2.641 -9.040 -7.106 1.00 0.00 49 GLN A O 16
ATOM 23251 N N . MET A 1 50 ? 1.787 -7.749 -8.754 1.00 0.00 50 MET A N 16
ATOM 23252 C CA . MET A 1 50 ? 0.405 -7.974 -8.366 1.00 0.00 50 MET A CA 16
ATOM 23253 C C . MET A 1 50 ? -0.465 -8.288 -9.585 1.00 0.00 50 MET A C 16
ATOM 23254 O O . MET A 1 50 ? -0.212 -7.783 -10.678 1.00 0.00 50 MET A O 16
ATOM 23268 N N . VAL A 1 51 ? -1.471 -9.120 -9.357 1.00 0.00 51 VAL A N 16
ATOM 23269 C CA . VAL A 1 51 ? -2.377 -9.507 -10.424 1.00 0.00 51 VAL A CA 16
ATOM 23270 C C . VAL A 1 51 ? -3.606 -8.594 -10.399 1.00 0.00 51 VAL A C 16
ATOM 23271 O O . VAL A 1 51 ? -4.558 -8.849 -9.662 1.00 0.00 51 VAL A O 16
ATOM 23284 N N . VAL A 1 52 ? -3.544 -7.550 -11.212 1.00 0.00 52 VAL A N 16
ATOM 23285 C CA . VAL A 1 52 ? -4.640 -6.599 -11.292 1.00 0.00 52 VAL A CA 16
ATOM 23286 C C . VAL A 1 52 ? -5.909 -7.325 -11.745 1.00 0.00 52 VAL A C 16
ATOM 23287 O O . VAL A 1 52 ? -5.952 -7.880 -12.842 1.00 0.00 52 VAL A O 16
ATOM 23300 N N . LEU A 1 53 ? -6.909 -7.298 -10.877 1.00 0.00 53 LEU A N 16
ATOM 23301 C CA . LEU A 1 53 ? -8.176 -7.946 -11.174 1.00 0.00 53 LEU A CA 16
ATOM 23302 C C . LEU A 1 53 ? -9.182 -6.897 -11.649 1.00 0.00 53 LEU A C 16
ATOM 23303 O O . LEU A 1 53 ? -9.778 -7.041 -12.716 1.00 0.00 53 LEU A O 16
ATOM 23319 N N . GLU A 1 54 ? -9.341 -5.863 -10.835 1.00 0.00 54 GLU A N 16
ATOM 23320 C CA . GLU A 1 54 ? -10.265 -4.791 -11.159 1.00 0.00 54 GLU A CA 16
ATOM 23321 C C . GLU A 1 54 ? -9.511 -3.468 -11.307 1.00 0.00 54 GLU A C 16
ATOM 23322 O O . GLU A 1 54 ? -8.608 -3.173 -10.526 1.00 0.00 54 GLU A O 16
ATOM 23334 N N . GLU A 1 55 ? -9.911 -2.704 -12.313 1.00 0.00 55 GLU A N 16
ATOM 23335 C CA . GLU A 1 55 ? -9.285 -1.419 -12.574 1.00 0.00 55 GLU A CA 16
ATOM 23336 C C . GLU A 1 55 ? -10.349 -0.357 -12.852 1.00 0.00 55 GLU A C 16
ATOM 23337 O O . GLU A 1 55 ? -10.568 0.021 -14.002 1.00 0.00 55 GLU A O 16
ATOM 23349 N N . SER A 1 56 ? -10.984 0.096 -11.780 1.00 0.00 56 SER A N 16
ATOM 23350 C CA . SER A 1 56 ? -12.019 1.107 -11.895 1.00 0.00 56 SER A CA 16
ATOM 23351 C C . SER A 1 56 ? -11.436 2.391 -12.488 1.00 0.00 56 SER A C 16
ATOM 23352 O O . SER A 1 56 ? -11.875 2.847 -13.542 1.00 0.00 56 SER A O 16
ATOM 23360 N N . GLY A 1 57 ? -10.452 2.935 -11.786 1.00 0.00 57 GLY A N 16
ATOM 23361 C CA . GLY A 1 57 ? -9.804 4.157 -12.231 1.00 0.00 57 GLY A CA 16
ATOM 23362 C C . GLY A 1 57 ? -8.286 4.065 -12.059 1.00 0.00 57 GLY A C 16
ATOM 23363 O O . GLY A 1 57 ? -7.604 3.427 -12.860 1.00 0.00 57 GLY A O 16
ATOM 23367 N N . GLU A 1 58 ? -7.802 4.711 -11.009 1.00 0.00 58 GLU A N 16
ATOM 23368 C CA . GLU A 1 58 ? -6.377 4.710 -10.721 1.00 0.00 58 GLU A CA 16
ATOM 23369 C C . GLU A 1 58 ? -6.009 3.497 -9.865 1.00 0.00 58 GLU A C 16
ATOM 23370 O O . GLU A 1 58 ? -5.190 2.673 -10.269 1.00 0.00 58 GLU A O 16
ATOM 23382 N N . TRP A 1 59 ? -6.632 3.425 -8.699 1.00 0.00 59 TRP A N 16
ATOM 23383 C CA . TRP A 1 59 ? -6.381 2.326 -7.782 1.00 0.00 59 TRP A CA 16
ATOM 23384 C C . TRP A 1 59 ? -7.063 1.077 -8.343 1.00 0.00 59 TRP A C 16
ATOM 23385 O O . TRP A 1 59 ? -8.267 1.082 -8.594 1.00 0.00 59 TRP A O 16
ATOM 23406 N N . TRP A 1 60 ? -6.263 0.035 -8.524 1.00 0.00 60 TRP A N 16
ATOM 23407 C CA . TRP A 1 60 ? -6.775 -1.218 -9.052 1.00 0.00 60 TRP A CA 16
ATOM 23408 C C . TRP A 1 60 ? -6.685 -2.269 -7.943 1.00 0.00 60 TRP A C 16
ATOM 23409 O O . TRP A 1 60 ? -5.872 -2.144 -7.028 1.00 0.00 60 TRP A O 16
ATOM 23430 N N . LYS A 1 61 ? -7.532 -3.281 -8.060 1.00 0.00 61 LYS A N 16
ATOM 23431 C CA . LYS A 1 61 ? -7.558 -4.352 -7.079 1.00 0.00 61 LYS A CA 16
ATOM 23432 C C . LYS A 1 61 ? -6.743 -5.537 -7.601 1.00 0.00 61 LYS A C 16
ATOM 23433 O O . LYS A 1 61 ? -7.244 -6.344 -8.383 1.00 0.00 61 LYS A O 16
ATOM 23452 N N . ALA A 1 62 ? -5.500 -5.604 -7.149 1.00 0.00 62 ALA A N 16
ATOM 23453 C CA . ALA A 1 62 ? -4.609 -6.675 -7.561 1.00 0.00 62 ALA A CA 16
ATOM 23454 C C . ALA A 1 62 ? -4.214 -7.503 -6.337 1.00 0.00 62 ALA A C 16
ATOM 23455 O O . ALA A 1 62 ? -4.357 -7.048 -5.203 1.00 0.00 62 ALA A O 16
ATOM 23462 N N . ARG A 1 63 ? -3.723 -8.704 -6.607 1.00 0.00 63 ARG A N 16
ATOM 23463 C CA . ARG A 1 63 ? -3.306 -9.598 -5.541 1.00 0.00 63 ARG A CA 16
ATOM 23464 C C . ARG A 1 63 ? -1.781 -9.730 -5.525 1.00 0.00 63 ARG A C 16
ATOM 23465 O O . ARG A 1 63 ? -1.165 -9.979 -6.560 1.00 0.00 63 ARG A O 16
ATOM 23486 N N . SER A 1 64 ? -1.216 -9.556 -4.340 1.00 0.00 64 SER A N 16
ATOM 23487 C CA . SER A 1 64 ? 0.224 -9.652 -4.176 1.00 0.00 64 SER A CA 16
ATOM 23488 C C . SER A 1 64 ? 0.701 -11.058 -4.548 1.00 0.00 64 SER A C 16
ATOM 23489 O O . SER A 1 64 ? 0.104 -12.050 -4.133 1.00 0.00 64 SER A O 16
ATOM 23497 N N . LEU A 1 65 ? 1.772 -11.098 -5.327 1.00 0.00 65 LEU A N 16
ATOM 23498 C CA . LEU A 1 65 ? 2.336 -12.365 -5.760 1.00 0.00 65 LEU A CA 16
ATOM 23499 C C . LEU A 1 65 ? 3.368 -12.837 -4.733 1.00 0.00 65 LEU A C 16
ATOM 23500 O O . LEU A 1 65 ? 4.230 -13.656 -5.048 1.00 0.00 65 LEU A O 16
ATOM 23516 N N . ALA A 1 66 ? 3.244 -12.300 -3.529 1.00 0.00 66 ALA A N 16
ATOM 23517 C CA . ALA A 1 66 ? 4.156 -12.657 -2.455 1.00 0.00 66 ALA A CA 16
ATOM 23518 C C . ALA A 1 66 ? 3.365 -13.301 -1.314 1.00 0.00 66 ALA A C 16
ATOM 23519 O O . ALA A 1 66 ? 3.829 -14.260 -0.697 1.00 0.00 66 ALA A O 16
ATOM 23526 N N . THR A 1 67 ? 2.187 -12.750 -1.067 1.00 0.00 67 THR A N 16
ATOM 23527 C CA . THR A 1 67 ? 1.328 -13.259 -0.011 1.00 0.00 67 THR A CA 16
ATOM 23528 C C . THR A 1 67 ? -0.079 -13.524 -0.550 1.00 0.00 67 THR A C 16
ATOM 23529 O O . THR A 1 67 ? -1.026 -13.672 0.222 1.00 0.00 67 THR A O 16
ATOM 23540 N N . ARG A 1 68 ? -0.172 -13.576 -1.870 1.00 0.00 68 ARG A N 16
ATOM 23541 C CA . ARG A 1 68 ? -1.449 -13.821 -2.522 1.00 0.00 68 ARG A CA 16
ATOM 23542 C C . ARG A 1 68 ? -2.537 -12.940 -1.903 1.00 0.00 68 ARG A C 16
ATOM 23543 O O . ARG A 1 68 ? -3.721 -13.268 -1.977 1.00 0.00 68 ARG A O 16
ATOM 23564 N N . LYS A 1 69 ? -2.097 -11.840 -1.310 1.00 0.00 69 LYS A N 16
ATOM 23565 C CA . LYS A 1 69 ? -3.020 -10.910 -0.680 1.00 0.00 69 LYS A CA 16
ATOM 23566 C C . LYS A 1 69 ? -3.914 -10.282 -1.751 1.00 0.00 69 LYS A C 16
ATOM 23567 O O . LYS A 1 69 ? -3.689 -10.475 -2.944 1.00 0.00 69 LYS A O 16
ATOM 23586 N N . GLU A 1 70 ? -4.911 -9.544 -1.285 1.00 0.00 70 GLU A N 16
ATOM 23587 C CA . GLU A 1 70 ? -5.841 -8.886 -2.188 1.00 0.00 70 GLU A CA 16
ATOM 23588 C C . GLU A 1 70 ? -6.253 -7.525 -1.625 1.00 0.00 70 GLU A C 16
ATOM 23589 O O . GLU A 1 70 ? -6.566 -7.408 -0.441 1.00 0.00 70 GLU A O 16
ATOM 23601 N N . GLY A 1 71 ? -6.241 -6.530 -2.500 1.00 0.00 71 GLY A N 16
ATOM 23602 C CA . GLY A 1 71 ? -6.610 -5.181 -2.105 1.00 0.00 71 GLY A CA 16
ATOM 23603 C C . GLY A 1 71 ? -6.288 -4.177 -3.213 1.00 0.00 71 GLY A C 16
ATOM 23604 O O . GLY A 1 71 ? -5.560 -4.497 -4.153 1.00 0.00 71 GLY A O 16
ATOM 23608 N N . TYR A 1 72 ? -6.846 -2.985 -3.068 1.00 0.00 72 TYR A N 16
ATOM 23609 C CA . TYR A 1 72 ? -6.627 -1.932 -4.046 1.00 0.00 72 TYR A CA 16
ATOM 23610 C C . TYR A 1 72 ? -5.205 -1.375 -3.943 1.00 0.00 72 TYR A C 16
ATOM 23611 O O . TYR A 1 72 ? -4.694 -1.169 -2.843 1.00 0.00 72 TYR A O 16
ATOM 23629 N N . ILE A 1 73 ? -4.609 -1.146 -5.103 1.00 0.00 73 ILE A N 16
ATOM 23630 C CA . ILE A 1 73 ? -3.257 -0.617 -5.158 1.00 0.00 73 ILE A CA 16
ATOM 23631 C C . ILE A 1 73 ? -3.209 0.545 -6.152 1.00 0.00 73 ILE A C 16
ATOM 23632 O O . ILE A 1 73 ? -3.976 0.578 -7.112 1.00 0.00 73 ILE A O 16
ATOM 23648 N N . PRO A 1 74 ? -2.273 1.495 -5.881 1.00 0.00 74 PRO A N 16
ATOM 23649 C CA . PRO A 1 74 ? -2.114 2.656 -6.741 1.00 0.00 74 PRO A CA 16
ATOM 23650 C C . PRO A 1 74 ? -1.405 2.280 -8.043 1.00 0.00 74 PRO A C 16
ATOM 23651 O O . PRO A 1 74 ? -0.374 1.610 -8.022 1.00 0.00 74 PRO A O 16
ATOM 23662 N N . SER A 1 75 ? -1.987 2.728 -9.146 1.00 0.00 75 SER A N 16
ATOM 23663 C CA . SER A 1 75 ? -1.422 2.448 -10.456 1.00 0.00 75 SER A CA 16
ATOM 23664 C C . SER A 1 75 ? -0.198 3.332 -10.699 1.00 0.00 75 SER A C 16
ATOM 23665 O O . SER A 1 75 ? 0.713 2.948 -11.431 1.00 0.00 75 SER A O 16
ATOM 23673 N N . ASN A 1 76 ? -0.216 4.498 -10.070 1.00 0.00 76 ASN A N 16
ATOM 23674 C CA . ASN A 1 76 ? 0.882 5.439 -10.209 1.00 0.00 76 ASN A CA 16
ATOM 23675 C C . ASN A 1 76 ? 2.109 4.899 -9.472 1.00 0.00 76 ASN A C 16
ATOM 23676 O O . ASN A 1 76 ? 3.193 5.473 -9.559 1.00 0.00 76 ASN A O 16
ATOM 23687 N N . TYR A 1 77 ? 1.896 3.800 -8.762 1.00 0.00 77 TYR A N 16
ATOM 23688 C CA . TYR A 1 77 ? 2.972 3.174 -8.011 1.00 0.00 77 TYR A CA 16
ATOM 23689 C C . TYR A 1 77 ? 3.312 1.798 -8.584 1.00 0.00 77 TYR A C 16
ATOM 23690 O O . TYR A 1 77 ? 4.092 1.052 -7.994 1.00 0.00 77 TYR A O 16
ATOM 23708 N N . VAL A 1 78 ? 2.712 1.503 -9.727 1.00 0.00 78 VAL A N 16
ATOM 23709 C CA . VAL A 1 78 ? 2.943 0.229 -10.387 1.00 0.00 78 VAL A CA 16
ATOM 23710 C C . VAL A 1 78 ? 3.270 0.474 -11.862 1.00 0.00 78 VAL A C 16
ATOM 23711 O O . VAL A 1 78 ? 3.099 1.584 -12.363 1.00 0.00 78 VAL A O 16
ATOM 23724 N N . ALA A 1 79 ? 3.735 -0.580 -12.515 1.00 0.00 79 ALA A N 16
ATOM 23725 C CA . ALA A 1 79 ? 4.087 -0.493 -13.922 1.00 0.00 79 ALA A CA 16
ATOM 23726 C C . ALA A 1 79 ? 3.954 -1.876 -14.563 1.00 0.00 79 ALA A C 16
ATOM 23727 O O . ALA A 1 79 ? 4.722 -2.785 -14.252 1.00 0.00 79 ALA A O 16
ATOM 23734 N N . ARG A 1 80 ? 2.973 -1.991 -15.447 1.00 0.00 80 ARG A N 16
ATOM 23735 C CA . ARG A 1 80 ? 2.730 -3.248 -16.135 1.00 0.00 80 ARG A CA 16
ATOM 23736 C C . ARG A 1 80 ? 4.056 -3.910 -16.516 1.00 0.00 80 ARG A C 16
ATOM 23737 O O . ARG A 1 80 ? 4.986 -3.237 -16.957 1.00 0.00 80 ARG A O 16
ATOM 23758 N N . VAL A 1 81 ? 4.100 -5.221 -16.331 1.00 0.00 81 VAL A N 16
ATOM 23759 C CA . VAL A 1 81 ? 5.297 -5.982 -16.649 1.00 0.00 81 VAL A CA 16
ATOM 23760 C C . VAL A 1 81 ? 5.599 -5.847 -18.143 1.00 0.00 81 VAL A C 16
ATOM 23761 O O . VAL A 1 81 ? 6.761 -5.840 -18.546 1.00 0.00 81 VAL A O 16
ATOM 23774 N N . ASP A 1 82 ? 4.533 -5.744 -18.923 1.00 0.00 82 ASP A N 16
ATOM 23775 C CA . ASP A 1 82 ? 4.670 -5.609 -20.363 1.00 0.00 82 ASP A CA 16
ATOM 23776 C C . ASP A 1 82 ? 4.816 -4.129 -20.721 1.00 0.00 82 ASP A C 16
ATOM 23777 O O . ASP A 1 82 ? 4.729 -3.758 -21.891 1.00 0.00 82 ASP A O 16
ATOM 23786 N N . SER A 1 83 ? 5.036 -3.323 -19.694 1.00 0.00 83 SER A N 16
ATOM 23787 C CA . SER A 1 83 ? 5.196 -1.891 -19.885 1.00 0.00 83 SER A CA 16
ATOM 23788 C C . SER A 1 83 ? 6.575 -1.448 -19.391 1.00 0.00 83 SER A C 16
ATOM 23789 O O . SER A 1 83 ? 6.745 -0.311 -18.954 1.00 0.00 83 SER A O 16
ATOM 23797 N N . LEU A 1 84 ? 7.524 -2.369 -19.478 1.00 0.00 84 LEU A N 16
ATOM 23798 C CA . LEU A 1 84 ? 8.882 -2.087 -19.047 1.00 0.00 84 LEU A CA 16
ATOM 23799 C C . LEU A 1 84 ? 9.748 -1.781 -20.270 1.00 0.00 84 LEU A C 16
ATOM 23800 O O . LEU A 1 84 ? 9.570 -2.384 -21.327 1.00 0.00 84 LEU A O 16
ATOM 23816 N N . GLU A 1 85 ? 10.668 -0.845 -20.085 1.00 0.00 85 GLU A N 16
ATOM 23817 C CA . GLU A 1 85 ? 11.563 -0.453 -21.160 1.00 0.00 85 GLU A CA 16
ATOM 23818 C C . GLU A 1 85 ? 12.645 -1.515 -21.366 1.00 0.00 85 GLU A C 16
ATOM 23819 O O . GLU A 1 85 ? 13.600 -1.590 -20.595 1.00 0.00 85 GLU A O 16
ATOM 23831 N N . THR A 1 86 ? 12.458 -2.311 -22.408 1.00 0.00 86 THR A N 16
ATOM 23832 C CA . THR A 1 86 ? 13.405 -3.366 -22.724 1.00 0.00 86 THR A CA 16
ATOM 23833 C C . THR A 1 86 ? 14.505 -2.836 -23.647 1.00 0.00 86 THR A C 16
ATOM 23834 O O . THR A 1 86 ? 14.274 -1.914 -24.428 1.00 0.00 86 THR A O 16
ATOM 23851 N N . HIS B 2 2 ? -10.933 1.831 -7.616 1.00 0.00 120 HIS B N 16
ATOM 23852 C CA . HIS B 2 2 ? -11.739 2.969 -7.210 1.00 0.00 120 HIS B CA 16
ATOM 23853 C C . HIS B 2 2 ? -10.849 4.208 -7.078 1.00 0.00 120 HIS B C 16
ATOM 23854 O O . HIS B 2 2 ? -9.864 4.192 -6.341 1.00 0.00 120 HIS B O 16
ATOM 23868 N N . SER B 2 3 ? -11.227 5.249 -7.804 1.00 0.00 121 SER B N 16
ATOM 23869 C CA . SER B 2 3 ? -10.475 6.492 -7.778 1.00 0.00 121 SER B CA 16
ATOM 23870 C C . SER B 2 3 ? -10.802 7.274 -6.504 1.00 0.00 121 SER B C 16
ATOM 23871 O O . SER B 2 3 ? -11.245 8.420 -6.572 1.00 0.00 121 SER B O 16
ATOM 23879 N N . LYS B 2 4 ? -10.573 6.624 -5.372 1.00 0.00 122 LYS B N 16
ATOM 23880 C CA . LYS B 2 4 ? -10.838 7.245 -4.086 1.00 0.00 122 LYS B CA 16
ATOM 23881 C C . LYS B 2 4 ? -10.030 8.539 -3.972 1.00 0.00 122 LYS B C 16
ATOM 23882 O O . LYS B 2 4 ? -10.595 9.631 -3.984 1.00 0.00 122 LYS B O 16
ATOM 23901 N N . TYR B 2 5 ? -8.720 8.373 -3.865 1.00 0.00 123 TYR B N 16
ATOM 23902 C CA . TYR B 2 5 ? -7.827 9.514 -3.749 1.00 0.00 123 TYR B CA 16
ATOM 23903 C C . TYR B 2 5 ? -7.113 9.789 -5.074 1.00 0.00 123 TYR B C 16
ATOM 23904 O O . TYR B 2 5 ? -7.032 8.912 -5.933 1.00 0.00 123 TYR B O 16
ATOM 23922 N N . PRO B 2 6 ? -6.601 11.042 -5.202 1.00 0.00 124 PRO B N 16
ATOM 23923 C CA . PRO B 2 6 ? -5.896 11.443 -6.408 1.00 0.00 124 PRO B CA 16
ATOM 23924 C C . PRO B 2 6 ? -4.496 10.829 -6.455 1.00 0.00 124 PRO B C 16
ATOM 23925 O O . PRO B 2 6 ? -3.507 11.542 -6.615 1.00 0.00 124 PRO B O 16
ATOM 23936 N N . LEU B 2 7 ? -4.458 9.512 -6.311 1.00 0.00 125 LEU B N 16
ATOM 23937 C CA . LEU B 2 7 ? -3.195 8.794 -6.334 1.00 0.00 125 LEU B CA 16
ATOM 23938 C C . LEU B 2 7 ? -2.303 9.300 -5.198 1.00 0.00 125 LEU B C 16
ATOM 23939 O O . LEU B 2 7 ? -2.391 10.462 -4.808 1.00 0.00 125 LEU B O 16
ATOM 23955 N N . PRO B 2 8 ? -1.445 8.377 -4.687 1.00 0.00 126 PRO B N 16
ATOM 23956 C CA . PRO B 2 8 ? -0.538 8.719 -3.604 1.00 0.00 126 PRO B CA 16
ATOM 23957 C C . PRO B 2 8 ? 0.626 9.572 -4.112 1.00 0.00 126 PRO B C 16
ATOM 23958 O O . PRO B 2 8 ? 0.843 9.677 -5.318 1.00 0.00 126 PRO B O 16
ATOM 23969 N N . PRO B 2 9 ? 1.363 10.175 -3.140 1.00 0.00 127 PRO B N 16
ATOM 23970 C CA . PRO B 2 9 ? 2.499 11.016 -3.476 1.00 0.00 127 PRO B CA 16
ATOM 23971 C C . PRO B 2 9 ? 3.698 10.170 -3.909 1.00 0.00 127 PRO B C 16
ATOM 23972 O O . PRO B 2 9 ? 4.170 9.322 -3.152 1.00 0.00 127 PRO B O 16
ATOM 23983 N N . LEU B 2 10 ? 4.157 10.430 -5.125 1.00 0.00 128 LEU B N 16
ATOM 23984 C CA . LEU B 2 10 ? 5.292 9.702 -5.667 1.00 0.00 128 LEU B CA 16
ATOM 23985 C C . LEU B 2 10 ? 6.521 9.959 -4.793 1.00 0.00 128 LEU B C 16
ATOM 23986 O O . LEU B 2 10 ? 6.824 11.105 -4.464 1.00 0.00 128 LEU B O 16
ATOM 24002 N N . PRO B 2 11 ? 7.214 8.846 -4.434 1.00 0.00 129 PRO B N 16
ATOM 24003 C CA . PRO B 2 11 ? 8.404 8.939 -3.605 1.00 0.00 129 PRO B CA 16
ATOM 24004 C C . PRO B 2 11 ? 9.595 9.462 -4.412 1.00 0.00 129 PRO B C 16
ATOM 24005 O O . PRO B 2 11 ? 9.421 9.986 -5.511 1.00 0.00 129 PRO B O 16
ATOM 24016 N N . SER B 2 12 ? 10.776 9.302 -3.834 1.00 0.00 130 SER B N 16
ATOM 24017 C CA . SER B 2 12 ? 11.994 9.751 -4.486 1.00 0.00 130 SER B CA 16
ATOM 24018 C C . SER B 2 12 ? 12.973 8.583 -4.626 1.00 0.00 130 SER B C 16
ATOM 24019 O O . SER B 2 12 ? 13.954 8.497 -3.889 1.00 0.00 130 SER B O 16
ATOM 24027 N N . LEU B 2 13 ? 12.672 7.712 -5.579 1.00 0.00 131 LEU B N 16
ATOM 24028 C CA . LEU B 2 13 ? 13.513 6.553 -5.827 1.00 0.00 131 LEU B CA 16
ATOM 24029 C C . LEU B 2 13 ? 13.974 5.969 -4.489 1.00 0.00 131 LEU B C 16
ATOM 24030 O O . LEU B 2 13 ? 15.115 6.178 -4.078 1.00 0.00 131 LEU B O 16
ATOM 24049 N N . GLY A 1 1 ? 23.931 -49.281 21.447 1.00 0.00 1 GLY A N 17
ATOM 24050 C CA . GLY A 1 1 ? 22.784 -48.418 21.229 1.00 0.00 1 GLY A CA 17
ATOM 24051 C C . GLY A 1 1 ? 22.689 -47.992 19.762 1.00 0.00 1 GLY A C 17
ATOM 24052 O O . GLY A 1 1 ? 23.344 -47.038 19.346 1.00 0.00 1 GLY A O 17
ATOM 24056 N N . PRO A 1 2 ? 21.847 -48.738 19.000 1.00 0.00 2 PRO A N 17
ATOM 24057 C CA . PRO A 1 2 ? 21.659 -48.448 17.588 1.00 0.00 2 PRO A CA 17
ATOM 24058 C C . PRO A 1 2 ? 20.787 -47.205 17.396 1.00 0.00 2 PRO A C 17
ATOM 24059 O O . PRO A 1 2 ? 19.867 -46.960 18.176 1.00 0.00 2 PRO A O 17
ATOM 24070 N N . LEU A 1 3 ? 21.106 -46.454 16.352 1.00 0.00 3 LEU A N 17
ATOM 24071 C CA . LEU A 1 3 ? 20.363 -45.243 16.048 1.00 0.00 3 LEU A CA 17
ATOM 24072 C C . LEU A 1 3 ? 19.794 -45.341 14.630 1.00 0.00 3 LEU A C 17
ATOM 24073 O O . LEU A 1 3 ? 20.536 -45.563 13.674 1.00 0.00 3 LEU A O 17
ATOM 24089 N N . GLY A 1 4 ? 18.484 -45.171 14.541 1.00 0.00 4 GLY A N 17
ATOM 24090 C CA . GLY A 1 4 ? 17.807 -45.238 13.256 1.00 0.00 4 GLY A CA 17
ATOM 24091 C C . GLY A 1 4 ? 17.152 -43.899 12.911 1.00 0.00 4 GLY A C 17
ATOM 24092 O O . GLY A 1 4 ? 16.701 -43.177 13.800 1.00 0.00 4 GLY A O 17
ATOM 24096 N N . SER A 1 5 ? 17.120 -43.608 11.619 1.00 0.00 5 SER A N 17
ATOM 24097 C CA . SER A 1 5 ? 16.526 -42.369 11.146 1.00 0.00 5 SER A CA 17
ATOM 24098 C C . SER A 1 5 ? 16.292 -42.444 9.635 1.00 0.00 5 SER A C 17
ATOM 24099 O O . SER A 1 5 ? 17.067 -43.068 8.914 1.00 0.00 5 SER A O 17
ATOM 24107 N N . PRO A 1 6 ? 15.190 -41.782 9.191 1.00 0.00 6 PRO A N 17
ATOM 24108 C CA . PRO A 1 6 ? 14.844 -41.767 7.780 1.00 0.00 6 PRO A CA 17
ATOM 24109 C C . PRO A 1 6 ? 15.766 -40.830 6.999 1.00 0.00 6 PRO A C 17
ATOM 24110 O O . PRO A 1 6 ? 16.689 -40.247 7.565 1.00 0.00 6 PRO A O 17
ATOM 24121 N N . GLY A 1 7 ? 15.484 -40.714 5.709 1.00 0.00 7 GLY A N 17
ATOM 24122 C CA . GLY A 1 7 ? 16.276 -39.856 4.844 1.00 0.00 7 GLY A CA 17
ATOM 24123 C C . GLY A 1 7 ? 15.877 -38.389 5.012 1.00 0.00 7 GLY A C 17
ATOM 24124 O O . GLY A 1 7 ? 15.896 -37.859 6.122 1.00 0.00 7 GLY A O 17
ATOM 24128 N N . PRO A 1 8 ? 15.516 -37.756 3.864 1.00 0.00 8 PRO A N 17
ATOM 24129 C CA . PRO A 1 8 ? 15.113 -36.360 3.872 1.00 0.00 8 PRO A CA 17
ATOM 24130 C C . PRO A 1 8 ? 13.703 -36.200 4.444 1.00 0.00 8 PRO A C 17
ATOM 24131 O O . PRO A 1 8 ? 13.059 -37.185 4.802 1.00 0.00 8 PRO A O 17
ATOM 24142 N N . ASN A 1 9 ? 13.266 -34.951 4.514 1.00 0.00 9 ASN A N 17
ATOM 24143 C CA . ASN A 1 9 ? 11.945 -34.650 5.037 1.00 0.00 9 ASN A CA 17
ATOM 24144 C C . ASN A 1 9 ? 11.186 -33.785 4.028 1.00 0.00 9 ASN A C 17
ATOM 24145 O O . ASN A 1 9 ? 11.312 -32.561 4.034 1.00 0.00 9 ASN A O 17
ATOM 24156 N N . SER A 1 10 ? 10.415 -34.456 3.184 1.00 0.00 10 SER A N 17
ATOM 24157 C CA . SER A 1 10 ? 9.638 -33.763 2.170 1.00 0.00 10 SER A CA 17
ATOM 24158 C C . SER A 1 10 ? 8.746 -34.758 1.425 1.00 0.00 10 SER A C 17
ATOM 24159 O O . SER A 1 10 ? 9.102 -35.926 1.276 1.00 0.00 10 SER A O 17
ATOM 24167 N N . HIS A 1 11 ? 7.603 -34.260 0.976 1.00 0.00 11 HIS A N 17
ATOM 24168 C CA . HIS A 1 11 ? 6.659 -35.091 0.250 1.00 0.00 11 HIS A CA 17
ATOM 24169 C C . HIS A 1 11 ? 5.501 -34.228 -0.258 1.00 0.00 11 HIS A C 17
ATOM 24170 O O . HIS A 1 11 ? 4.468 -34.118 0.401 1.00 0.00 11 HIS A O 17
ATOM 24184 N N . ASN A 1 12 ? 5.713 -33.638 -1.425 1.00 0.00 12 ASN A N 17
ATOM 24185 C CA . ASN A 1 12 ? 4.700 -32.789 -2.029 1.00 0.00 12 ASN A CA 17
ATOM 24186 C C . ASN A 1 12 ? 4.714 -32.985 -3.546 1.00 0.00 12 ASN A C 17
ATOM 24187 O O . ASN A 1 12 ? 5.705 -33.452 -4.106 1.00 0.00 12 ASN A O 17
ATOM 24198 N N . SER A 1 13 ? 3.603 -32.620 -4.168 1.00 0.00 13 SER A N 17
ATOM 24199 C CA . SER A 1 13 ? 3.475 -32.751 -5.610 1.00 0.00 13 SER A CA 17
ATOM 24200 C C . SER A 1 13 ? 2.678 -31.572 -6.173 1.00 0.00 13 SER A C 17
ATOM 24201 O O . SER A 1 13 ? 2.059 -30.820 -5.421 1.00 0.00 13 SER A O 17
ATOM 24209 N N . ASN A 1 14 ? 2.718 -31.447 -7.492 1.00 0.00 14 ASN A N 17
ATOM 24210 C CA . ASN A 1 14 ? 2.007 -30.374 -8.164 1.00 0.00 14 ASN A CA 17
ATOM 24211 C C . ASN A 1 14 ? 2.041 -30.614 -9.674 1.00 0.00 14 ASN A C 17
ATOM 24212 O O . ASN A 1 14 ? 2.872 -31.375 -10.168 1.00 0.00 14 ASN A O 17
ATOM 24223 N N . THR A 1 15 ? 1.126 -29.951 -10.367 1.00 0.00 15 THR A N 17
ATOM 24224 C CA . THR A 1 15 ? 1.041 -30.083 -11.812 1.00 0.00 15 THR A CA 17
ATOM 24225 C C . THR A 1 15 ? 2.249 -29.423 -12.480 1.00 0.00 15 THR A C 17
ATOM 24226 O O . THR A 1 15 ? 2.792 -28.448 -11.965 1.00 0.00 15 THR A O 17
ATOM 24237 N N . PRO A 1 16 ? 2.644 -29.998 -13.648 1.00 0.00 16 PRO A N 17
ATOM 24238 C CA . PRO A 1 16 ? 3.779 -29.478 -14.391 1.00 0.00 16 PRO A CA 17
ATOM 24239 C C . PRO A 1 16 ? 3.411 -28.181 -15.115 1.00 0.00 16 PRO A C 17
ATOM 24240 O O . PRO A 1 16 ? 2.416 -27.539 -14.779 1.00 0.00 16 PRO A O 17
ATOM 24251 N N . GLY A 1 17 ? 4.233 -27.833 -16.094 1.00 0.00 17 GLY A N 17
ATOM 24252 C CA . GLY A 1 17 ? 4.007 -26.623 -16.867 1.00 0.00 17 GLY A CA 17
ATOM 24253 C C . GLY A 1 17 ? 2.587 -26.595 -17.437 1.00 0.00 17 GLY A C 17
ATOM 24254 O O . GLY A 1 17 ? 1.793 -25.723 -17.089 1.00 0.00 17 GLY A O 17
ATOM 24258 N N . ILE A 1 18 ? 2.312 -27.559 -18.303 1.00 0.00 18 ILE A N 17
ATOM 24259 C CA . ILE A 1 18 ? 1.001 -27.655 -18.924 1.00 0.00 18 ILE A CA 17
ATOM 24260 C C . ILE A 1 18 ? 0.715 -26.369 -19.701 1.00 0.00 18 ILE A C 17
ATOM 24261 O O . ILE A 1 18 ? 1.238 -25.308 -19.366 1.00 0.00 18 ILE A O 17
ATOM 24277 N N . ARG A 1 19 ? -0.116 -26.506 -20.724 1.00 0.00 19 ARG A N 17
ATOM 24278 C CA . ARG A 1 19 ? -0.479 -25.369 -21.552 1.00 0.00 19 ARG A CA 17
ATOM 24279 C C . ARG A 1 19 ? -0.655 -24.118 -20.687 1.00 0.00 19 ARG A C 17
ATOM 24280 O O . ARG A 1 19 ? -1.214 -24.189 -19.593 1.00 0.00 19 ARG A O 17
ATOM 24301 N N . GLU A 1 20 ? -0.167 -23.003 -21.209 1.00 0.00 20 GLU A N 17
ATOM 24302 C CA . GLU A 1 20 ? -0.264 -21.739 -20.499 1.00 0.00 20 GLU A CA 17
ATOM 24303 C C . GLU A 1 20 ? -0.988 -20.701 -21.359 1.00 0.00 20 GLU A C 17
ATOM 24304 O O . GLU A 1 20 ? -1.058 -20.840 -22.579 1.00 0.00 20 GLU A O 17
ATOM 24316 N N . ALA A 1 21 ? -1.509 -19.683 -20.688 1.00 0.00 21 ALA A N 17
ATOM 24317 C CA . ALA A 1 21 ? -2.225 -18.623 -21.376 1.00 0.00 21 ALA A CA 17
ATOM 24318 C C . ALA A 1 21 ? -2.622 -17.544 -20.365 1.00 0.00 21 ALA A C 17
ATOM 24319 O O . ALA A 1 21 ? -3.256 -17.839 -19.354 1.00 0.00 21 ALA A O 17
ATOM 24326 N N . GLY A 1 22 ? -2.233 -16.316 -20.677 1.00 0.00 22 GLY A N 17
ATOM 24327 C CA . GLY A 1 22 ? -2.540 -15.191 -19.809 1.00 0.00 22 GLY A CA 17
ATOM 24328 C C . GLY A 1 22 ? -4.037 -15.130 -19.501 1.00 0.00 22 GLY A C 17
ATOM 24329 O O . GLY A 1 22 ? -4.431 -15.021 -18.341 1.00 0.00 22 GLY A O 17
ATOM 24333 N N . SER A 1 23 ? -4.831 -15.201 -20.559 1.00 0.00 23 SER A N 17
ATOM 24334 C CA . SER A 1 23 ? -6.276 -15.155 -20.416 1.00 0.00 23 SER A CA 17
ATOM 24335 C C . SER A 1 23 ? -6.709 -13.770 -19.933 1.00 0.00 23 SER A C 17
ATOM 24336 O O . SER A 1 23 ? -7.410 -13.051 -20.644 1.00 0.00 23 SER A O 17
ATOM 24344 N N . GLU A 1 24 ? -6.274 -13.436 -18.727 1.00 0.00 24 GLU A N 17
ATOM 24345 C CA . GLU A 1 24 ? -6.609 -12.149 -18.141 1.00 0.00 24 GLU A CA 17
ATOM 24346 C C . GLU A 1 24 ? -5.883 -11.970 -16.805 1.00 0.00 24 GLU A C 17
ATOM 24347 O O . GLU A 1 24 ? -6.369 -12.412 -15.766 1.00 0.00 24 GLU A O 17
ATOM 24359 N N . ASP A 1 25 ? -4.731 -11.319 -16.877 1.00 0.00 25 ASP A N 17
ATOM 24360 C CA . ASP A 1 25 ? -3.934 -11.074 -15.688 1.00 0.00 25 ASP A CA 17
ATOM 24361 C C . ASP A 1 25 ? -3.015 -9.875 -15.931 1.00 0.00 25 ASP A C 17
ATOM 24362 O O . ASP A 1 25 ? -1.973 -10.006 -16.572 1.00 0.00 25 ASP A O 17
ATOM 24371 N N . ILE A 1 26 ? -3.436 -8.733 -15.407 1.00 0.00 26 ILE A N 17
ATOM 24372 C CA . ILE A 1 26 ? -2.664 -7.511 -15.559 1.00 0.00 26 ILE A CA 17
ATOM 24373 C C . ILE A 1 26 ? -1.604 -7.442 -14.458 1.00 0.00 26 ILE A C 17
ATOM 24374 O O . ILE A 1 26 ? -1.895 -7.025 -13.338 1.00 0.00 26 ILE A O 17
ATOM 24390 N N . ILE A 1 27 ? -0.398 -7.856 -14.816 1.00 0.00 27 ILE A N 17
ATOM 24391 C CA . ILE A 1 27 ? 0.707 -7.847 -13.872 1.00 0.00 27 ILE A CA 17
ATOM 24392 C C . ILE A 1 27 ? 1.369 -6.467 -13.884 1.00 0.00 27 ILE A C 17
ATOM 24393 O O . ILE A 1 27 ? 1.715 -5.950 -14.944 1.00 0.00 27 ILE A O 17
ATOM 24409 N N . VAL A 1 28 ? 1.527 -5.912 -12.691 1.00 0.00 28 VAL A N 17
ATOM 24410 C CA . VAL A 1 28 ? 2.141 -4.604 -12.550 1.00 0.00 28 VAL A CA 17
ATOM 24411 C C . VAL A 1 28 ? 3.140 -4.635 -11.391 1.00 0.00 28 VAL A C 17
ATOM 24412 O O . VAL A 1 28 ? 2.796 -5.044 -10.283 1.00 0.00 28 VAL A O 17
ATOM 24425 N N . VAL A 1 29 ? 4.355 -4.198 -11.686 1.00 0.00 29 VAL A N 17
ATOM 24426 C CA . VAL A 1 29 ? 5.405 -4.170 -10.682 1.00 0.00 29 VAL A CA 17
ATOM 24427 C C . VAL A 1 29 ? 5.355 -2.836 -9.935 1.00 0.00 29 VAL A C 17
ATOM 24428 O O . VAL A 1 29 ? 5.178 -1.784 -10.547 1.00 0.00 29 VAL A O 17
ATOM 24441 N N . ALA A 1 30 ? 5.517 -2.923 -8.622 1.00 0.00 30 ALA A N 17
ATOM 24442 C CA . ALA A 1 30 ? 5.492 -1.736 -7.785 1.00 0.00 30 ALA A CA 17
ATOM 24443 C C . ALA A 1 30 ? 6.708 -0.865 -8.109 1.00 0.00 30 ALA A C 17
ATOM 24444 O O . ALA A 1 30 ? 7.847 -1.308 -7.974 1.00 0.00 30 ALA A O 17
ATOM 24451 N N . LEU A 1 31 ? 6.423 0.359 -8.528 1.00 0.00 31 LEU A N 17
ATOM 24452 C CA . LEU A 1 31 ? 7.478 1.297 -8.872 1.00 0.00 31 LEU A CA 17
ATOM 24453 C C . LEU A 1 31 ? 8.143 1.803 -7.590 1.00 0.00 31 LEU A C 17
ATOM 24454 O O . LEU A 1 31 ? 9.319 2.161 -7.595 1.00 0.00 31 LEU A O 17
ATOM 24470 N N . TYR A 1 32 ? 7.359 1.818 -6.522 1.00 0.00 32 TYR A N 17
ATOM 24471 C CA . TYR A 1 32 ? 7.856 2.275 -5.235 1.00 0.00 32 TYR A CA 17
ATOM 24472 C C . TYR A 1 32 ? 7.272 1.440 -4.093 1.00 0.00 32 TYR A C 17
ATOM 24473 O O . TYR A 1 32 ? 6.363 0.640 -4.308 1.00 0.00 32 TYR A O 17
ATOM 24491 N N . ASP A 1 33 ? 7.819 1.654 -2.907 1.00 0.00 33 ASP A N 17
ATOM 24492 C CA . ASP A 1 33 ? 7.364 0.931 -1.730 1.00 0.00 33 ASP A CA 17
ATOM 24493 C C . ASP A 1 33 ? 6.045 1.535 -1.245 1.00 0.00 33 ASP A C 17
ATOM 24494 O O . ASP A 1 33 ? 5.904 2.755 -1.177 1.00 0.00 33 ASP A O 17
ATOM 24503 N N . TYR A 1 34 ? 5.111 0.652 -0.920 1.00 0.00 34 TYR A N 17
ATOM 24504 C CA . TYR A 1 34 ? 3.808 1.083 -0.443 1.00 0.00 34 TYR A CA 17
ATOM 24505 C C . TYR A 1 34 ? 3.360 0.247 0.758 1.00 0.00 34 TYR A C 17
ATOM 24506 O O . TYR A 1 34 ? 3.587 -0.961 0.797 1.00 0.00 34 TYR A O 17
ATOM 24524 N N . GLU A 1 35 ? 2.734 0.925 1.709 1.00 0.00 35 GLU A N 17
ATOM 24525 C CA . GLU A 1 35 ? 2.252 0.260 2.907 1.00 0.00 35 GLU A CA 17
ATOM 24526 C C . GLU A 1 35 ? 0.805 0.667 3.195 1.00 0.00 35 GLU A C 17
ATOM 24527 O O . GLU A 1 35 ? 0.506 1.192 4.267 1.00 0.00 35 GLU A O 17
ATOM 24539 N N . ALA A 1 36 ? -0.054 0.409 2.220 1.00 0.00 36 ALA A N 17
ATOM 24540 C CA . ALA A 1 36 ? -1.461 0.743 2.356 1.00 0.00 36 ALA A CA 17
ATOM 24541 C C . ALA A 1 36 ? -1.596 2.086 3.077 1.00 0.00 36 ALA A C 17
ATOM 24542 O O . ALA A 1 36 ? -1.693 2.129 4.303 1.00 0.00 36 ALA A O 17
ATOM 24549 N N . ILE A 1 37 ? -1.598 3.149 2.286 1.00 0.00 37 ILE A N 17
ATOM 24550 C CA . ILE A 1 37 ? -1.718 4.489 2.834 1.00 0.00 37 ILE A CA 17
ATOM 24551 C C . ILE A 1 37 ? -3.117 4.667 3.429 1.00 0.00 37 ILE A C 17
ATOM 24552 O O . ILE A 1 37 ? -3.259 5.119 4.565 1.00 0.00 37 ILE A O 17
ATOM 24568 N N . HIS A 1 38 ? -4.114 4.304 2.636 1.00 0.00 38 HIS A N 17
ATOM 24569 C CA . HIS A 1 38 ? -5.496 4.418 3.070 1.00 0.00 38 HIS A CA 17
ATOM 24570 C C . HIS A 1 38 ? -5.892 3.168 3.856 1.00 0.00 38 HIS A C 17
ATOM 24571 O O . HIS A 1 38 ? -5.040 2.504 4.446 1.00 0.00 38 HIS A O 17
ATOM 24585 N N . HIS A 1 39 ? -7.186 2.882 3.841 1.00 0.00 39 HIS A N 17
ATOM 24586 C CA . HIS A 1 39 ? -7.705 1.722 4.544 1.00 0.00 39 HIS A CA 17
ATOM 24587 C C . HIS A 1 39 ? -7.931 0.578 3.553 1.00 0.00 39 HIS A C 17
ATOM 24588 O O . HIS A 1 39 ? -7.395 -0.515 3.729 1.00 0.00 39 HIS A O 17
ATOM 24602 N N . GLU A 1 40 ? -8.724 0.870 2.532 1.00 0.00 40 GLU A N 17
ATOM 24603 C CA . GLU A 1 40 ? -9.027 -0.120 1.513 1.00 0.00 40 GLU A CA 17
ATOM 24604 C C . GLU A 1 40 ? -7.941 -0.121 0.435 1.00 0.00 40 GLU A C 17
ATOM 24605 O O . GLU A 1 40 ? -8.186 0.288 -0.699 1.00 0.00 40 GLU A O 17
ATOM 24617 N N . ASP A 1 41 ? -6.764 -0.586 0.827 1.00 0.00 41 ASP A N 17
ATOM 24618 C CA . ASP A 1 41 ? -5.639 -0.647 -0.090 1.00 0.00 41 ASP A CA 17
ATOM 24619 C C . ASP A 1 41 ? -4.697 -1.774 0.337 1.00 0.00 41 ASP A C 17
ATOM 24620 O O . ASP A 1 41 ? -4.693 -2.177 1.499 1.00 0.00 41 ASP A O 17
ATOM 24629 N N . LEU A 1 42 ? -3.921 -2.250 -0.626 1.00 0.00 42 LEU A N 17
ATOM 24630 C CA . LEU A 1 42 ? -2.976 -3.323 -0.363 1.00 0.00 42 LEU A CA 17
ATOM 24631 C C . LEU A 1 42 ? -1.577 -2.731 -0.179 1.00 0.00 42 LEU A C 17
ATOM 24632 O O . LEU A 1 42 ? -1.284 -1.653 -0.692 1.00 0.00 42 LEU A O 17
ATOM 24648 N N . SER A 1 43 ? -0.752 -3.463 0.554 1.00 0.00 43 SER A N 17
ATOM 24649 C CA . SER A 1 43 ? 0.609 -3.024 0.812 1.00 0.00 43 SER A CA 17
ATOM 24650 C C . SER A 1 43 ? 1.597 -3.901 0.039 1.00 0.00 43 SER A C 17
ATOM 24651 O O . SER A 1 43 ? 1.467 -5.124 0.023 1.00 0.00 43 SER A O 17
ATOM 24659 N N . PHE A 1 44 ? 2.563 -3.241 -0.583 1.00 0.00 44 PHE A N 17
ATOM 24660 C CA . PHE A 1 44 ? 3.572 -3.944 -1.355 1.00 0.00 44 PHE A CA 17
ATOM 24661 C C . PHE A 1 44 ? 4.922 -3.228 -1.275 1.00 0.00 44 PHE A C 17
ATOM 24662 O O . PHE A 1 44 ? 5.045 -2.198 -0.615 1.00 0.00 44 PHE A O 17
ATOM 24679 N N . GLN A 1 45 ? 5.902 -3.801 -1.959 1.00 0.00 45 GLN A N 17
ATOM 24680 C CA . GLN A 1 45 ? 7.238 -3.231 -1.974 1.00 0.00 45 GLN A CA 17
ATOM 24681 C C . GLN A 1 45 ? 7.694 -2.985 -3.414 1.00 0.00 45 GLN A C 17
ATOM 24682 O O . GLN A 1 45 ? 7.212 -3.635 -4.341 1.00 0.00 45 GLN A O 17
ATOM 24696 N N . LYS A 1 46 ? 8.617 -2.045 -3.557 1.00 0.00 46 LYS A N 17
ATOM 24697 C CA . LYS A 1 46 ? 9.143 -1.706 -4.867 1.00 0.00 46 LYS A CA 17
ATOM 24698 C C . LYS A 1 46 ? 9.743 -2.958 -5.511 1.00 0.00 46 LYS A C 17
ATOM 24699 O O . LYS A 1 46 ? 10.802 -3.425 -5.097 1.00 0.00 46 LYS A O 17
ATOM 24718 N N . GLY A 1 47 ? 9.040 -3.463 -6.514 1.00 0.00 47 GLY A N 17
ATOM 24719 C CA . GLY A 1 47 ? 9.490 -4.651 -7.219 1.00 0.00 47 GLY A CA 17
ATOM 24720 C C . GLY A 1 47 ? 8.507 -5.808 -7.028 1.00 0.00 47 GLY A C 17
ATOM 24721 O O . GLY A 1 47 ? 8.704 -6.892 -7.573 1.00 0.00 47 GLY A O 17
ATOM 24725 N N . ASP A 1 48 ? 7.468 -5.538 -6.250 1.00 0.00 48 ASP A N 17
ATOM 24726 C CA . ASP A 1 48 ? 6.454 -6.542 -5.980 1.00 0.00 48 ASP A CA 17
ATOM 24727 C C . ASP A 1 48 ? 5.474 -6.599 -7.153 1.00 0.00 48 ASP A C 17
ATOM 24728 O O . ASP A 1 48 ? 5.008 -5.565 -7.629 1.00 0.00 48 ASP A O 17
ATOM 24737 N N . GLN A 1 49 ? 5.189 -7.819 -7.586 1.00 0.00 49 GLN A N 17
ATOM 24738 C CA . GLN A 1 49 ? 4.273 -8.025 -8.694 1.00 0.00 49 GLN A CA 17
ATOM 24739 C C . GLN A 1 49 ? 2.884 -8.398 -8.173 1.00 0.00 49 GLN A C 17
ATOM 24740 O O . GLN A 1 49 ? 2.752 -9.266 -7.313 1.00 0.00 49 GLN A O 17
ATOM 24754 N N . MET A 1 50 ? 1.882 -7.721 -8.715 1.00 0.00 50 MET A N 17
ATOM 24755 C CA . MET A 1 50 ? 0.507 -7.970 -8.315 1.00 0.00 50 MET A CA 17
ATOM 24756 C C . MET A 1 50 ? -0.375 -8.257 -9.532 1.00 0.00 50 MET A C 17
ATOM 24757 O O . MET A 1 50 ? -0.148 -7.709 -10.610 1.00 0.00 50 MET A O 17
ATOM 24771 N N . VAL A 1 51 ? -1.362 -9.115 -9.320 1.00 0.00 51 VAL A N 17
ATOM 24772 C CA . VAL A 1 51 ? -2.278 -9.481 -10.386 1.00 0.00 51 VAL A CA 17
ATOM 24773 C C . VAL A 1 51 ? -3.507 -8.570 -10.330 1.00 0.00 51 VAL A C 17
ATOM 24774 O O . VAL A 1 51 ? -4.430 -8.815 -9.556 1.00 0.00 51 VAL A O 17
ATOM 24787 N N . VAL A 1 52 ? -3.477 -7.540 -11.163 1.00 0.00 52 VAL A N 17
ATOM 24788 C CA . VAL A 1 52 ? -4.577 -6.592 -11.218 1.00 0.00 52 VAL A CA 17
ATOM 24789 C C . VAL A 1 52 ? -5.847 -7.316 -11.672 1.00 0.00 52 VAL A C 17
ATOM 24790 O O . VAL A 1 52 ? -5.901 -7.845 -12.781 1.00 0.00 52 VAL A O 17
ATOM 24803 N N . LEU A 1 53 ? -6.837 -7.315 -10.792 1.00 0.00 53 LEU A N 17
ATOM 24804 C CA . LEU A 1 53 ? -8.102 -7.965 -11.089 1.00 0.00 53 LEU A CA 17
ATOM 24805 C C . LEU A 1 53 ? -9.102 -6.921 -11.587 1.00 0.00 53 LEU A C 17
ATOM 24806 O O . LEU A 1 53 ? -9.690 -7.080 -12.656 1.00 0.00 53 LEU A O 17
ATOM 24822 N N . GLU A 1 54 ? -9.265 -5.875 -10.789 1.00 0.00 54 GLU A N 17
ATOM 24823 C CA . GLU A 1 54 ? -10.185 -4.805 -11.137 1.00 0.00 54 GLU A CA 17
ATOM 24824 C C . GLU A 1 54 ? -9.428 -3.484 -11.289 1.00 0.00 54 GLU A C 17
ATOM 24825 O O . GLU A 1 54 ? -8.512 -3.197 -10.520 1.00 0.00 54 GLU A O 17
ATOM 24837 N N . GLU A 1 55 ? -9.838 -2.716 -12.288 1.00 0.00 55 GLU A N 17
ATOM 24838 C CA . GLU A 1 55 ? -9.210 -1.432 -12.552 1.00 0.00 55 GLU A CA 17
ATOM 24839 C C . GLU A 1 55 ? -10.274 -0.367 -12.822 1.00 0.00 55 GLU A C 17
ATOM 24840 O O . GLU A 1 55 ? -10.585 -0.073 -13.976 1.00 0.00 55 GLU A O 17
ATOM 24852 N N . SER A 1 56 ? -10.804 0.184 -11.739 1.00 0.00 56 SER A N 17
ATOM 24853 C CA . SER A 1 56 ? -11.826 1.211 -11.845 1.00 0.00 56 SER A CA 17
ATOM 24854 C C . SER A 1 56 ? -11.277 2.419 -12.608 1.00 0.00 56 SER A C 17
ATOM 24855 O O . SER A 1 56 ? -11.772 2.756 -13.681 1.00 0.00 56 SER A O 17
ATOM 24863 N N . GLY A 1 57 ? -10.262 3.038 -12.021 1.00 0.00 57 GLY A N 17
ATOM 24864 C CA . GLY A 1 57 ? -9.642 4.200 -12.631 1.00 0.00 57 GLY A CA 17
ATOM 24865 C C . GLY A 1 57 ? -8.135 4.221 -12.363 1.00 0.00 57 GLY A C 17
ATOM 24866 O O . GLY A 1 57 ? -7.343 3.828 -13.217 1.00 0.00 57 GLY A O 17
ATOM 24870 N N . GLU A 1 58 ? -7.785 4.686 -11.172 1.00 0.00 58 GLU A N 17
ATOM 24871 C CA . GLU A 1 58 ? -6.387 4.764 -10.781 1.00 0.00 58 GLU A CA 17
ATOM 24872 C C . GLU A 1 58 ? -6.002 3.542 -9.946 1.00 0.00 58 GLU A C 17
ATOM 24873 O O . GLU A 1 58 ? -5.179 2.730 -10.370 1.00 0.00 58 GLU A O 17
ATOM 24885 N N . TRP A 1 59 ? -6.612 3.447 -8.774 1.00 0.00 59 TRP A N 17
ATOM 24886 C CA . TRP A 1 59 ? -6.343 2.337 -7.876 1.00 0.00 59 TRP A CA 17
ATOM 24887 C C . TRP A 1 59 ? -7.001 1.086 -8.461 1.00 0.00 59 TRP A C 17
ATOM 24888 O O . TRP A 1 59 ? -8.171 1.115 -8.839 1.00 0.00 59 TRP A O 17
ATOM 24909 N N . TRP A 1 60 ? -6.220 0.017 -8.515 1.00 0.00 60 TRP A N 17
ATOM 24910 C CA . TRP A 1 60 ? -6.713 -1.242 -9.048 1.00 0.00 60 TRP A CA 17
ATOM 24911 C C . TRP A 1 60 ? -6.620 -2.293 -7.939 1.00 0.00 60 TRP A C 17
ATOM 24912 O O . TRP A 1 60 ? -5.756 -2.206 -7.068 1.00 0.00 60 TRP A O 17
ATOM 24933 N N . LYS A 1 61 ? -7.523 -3.259 -8.007 1.00 0.00 61 LYS A N 17
ATOM 24934 C CA . LYS A 1 61 ? -7.555 -4.325 -7.018 1.00 0.00 61 LYS A CA 17
ATOM 24935 C C . LYS A 1 61 ? -6.744 -5.515 -7.533 1.00 0.00 61 LYS A C 17
ATOM 24936 O O . LYS A 1 61 ? -7.247 -6.325 -8.311 1.00 0.00 61 LYS A O 17
ATOM 24955 N N . ALA A 1 62 ? -5.501 -5.584 -7.078 1.00 0.00 62 ALA A N 17
ATOM 24956 C CA . ALA A 1 62 ? -4.615 -6.663 -7.482 1.00 0.00 62 ALA A CA 17
ATOM 24957 C C . ALA A 1 62 ? -4.260 -7.512 -6.261 1.00 0.00 62 ALA A C 17
ATOM 24958 O O . ALA A 1 62 ? -4.490 -7.097 -5.125 1.00 0.00 62 ALA A O 17
ATOM 24965 N N . ARG A 1 63 ? -3.706 -8.684 -6.534 1.00 0.00 63 ARG A N 17
ATOM 24966 C CA . ARG A 1 63 ? -3.317 -9.593 -5.470 1.00 0.00 63 ARG A CA 17
ATOM 24967 C C . ARG A 1 63 ? -1.795 -9.748 -5.433 1.00 0.00 63 ARG A C 17
ATOM 24968 O O . ARG A 1 63 ? -1.168 -9.994 -6.462 1.00 0.00 63 ARG A O 17
ATOM 24989 N N . SER A 1 64 ? -1.247 -9.598 -4.237 1.00 0.00 64 SER A N 17
ATOM 24990 C CA . SER A 1 64 ? 0.190 -9.717 -4.052 1.00 0.00 64 SER A CA 17
ATOM 24991 C C . SER A 1 64 ? 0.647 -11.133 -4.406 1.00 0.00 64 SER A C 17
ATOM 24992 O O . SER A 1 64 ? 0.082 -12.112 -3.919 1.00 0.00 64 SER A O 17
ATOM 25000 N N . LEU A 1 65 ? 1.667 -11.199 -5.249 1.00 0.00 65 LEU A N 17
ATOM 25001 C CA . LEU A 1 65 ? 2.206 -12.481 -5.673 1.00 0.00 65 LEU A CA 17
ATOM 25002 C C . LEU A 1 65 ? 3.229 -12.963 -4.644 1.00 0.00 65 LEU A C 17
ATOM 25003 O O . LEU A 1 65 ? 3.922 -13.954 -4.870 1.00 0.00 65 LEU A O 17
ATOM 25019 N N . ALA A 1 66 ? 3.292 -12.242 -3.535 1.00 0.00 66 ALA A N 17
ATOM 25020 C CA . ALA A 1 66 ? 4.218 -12.585 -2.469 1.00 0.00 66 ALA A CA 17
ATOM 25021 C C . ALA A 1 66 ? 3.430 -12.968 -1.216 1.00 0.00 66 ALA A C 17
ATOM 25022 O O . ALA A 1 66 ? 3.984 -13.544 -0.281 1.00 0.00 66 ALA A O 17
ATOM 25029 N N . THR A 1 67 ? 2.148 -12.633 -1.237 1.00 0.00 67 THR A N 17
ATOM 25030 C CA . THR A 1 67 ? 1.277 -12.933 -0.114 1.00 0.00 67 THR A CA 17
ATOM 25031 C C . THR A 1 67 ? -0.138 -13.246 -0.604 1.00 0.00 67 THR A C 17
ATOM 25032 O O . THR A 1 67 ? -1.087 -13.233 0.178 1.00 0.00 67 THR A O 17
ATOM 25043 N N . ARG A 1 68 ? -0.234 -13.519 -1.897 1.00 0.00 68 ARG A N 17
ATOM 25044 C CA . ARG A 1 68 ? -1.518 -13.834 -2.502 1.00 0.00 68 ARG A CA 17
ATOM 25045 C C . ARG A 1 68 ? -2.630 -13.017 -1.842 1.00 0.00 68 ARG A C 17
ATOM 25046 O O . ARG A 1 68 ? -3.763 -13.482 -1.727 1.00 0.00 68 ARG A O 17
ATOM 25067 N N . LYS A 1 69 ? -2.268 -11.812 -1.424 1.00 0.00 69 LYS A N 17
ATOM 25068 C CA . LYS A 1 69 ? -3.221 -10.926 -0.779 1.00 0.00 69 LYS A CA 17
ATOM 25069 C C . LYS A 1 69 ? -4.143 -10.318 -1.837 1.00 0.00 69 LYS A C 17
ATOM 25070 O O . LYS A 1 69 ? -4.028 -10.632 -3.021 1.00 0.00 69 LYS A O 17
ATOM 25089 N N . GLU A 1 70 ? -5.039 -9.460 -1.373 1.00 0.00 70 GLU A N 17
ATOM 25090 C CA . GLU A 1 70 ? -5.982 -8.805 -2.264 1.00 0.00 70 GLU A CA 17
ATOM 25091 C C . GLU A 1 70 ? -6.399 -7.450 -1.693 1.00 0.00 70 GLU A C 17
ATOM 25092 O O . GLU A 1 70 ? -6.880 -7.369 -0.564 1.00 0.00 70 GLU A O 17
ATOM 25104 N N . GLY A 1 71 ? -6.202 -6.417 -2.500 1.00 0.00 71 GLY A N 17
ATOM 25105 C CA . GLY A 1 71 ? -6.552 -5.069 -2.089 1.00 0.00 71 GLY A CA 17
ATOM 25106 C C . GLY A 1 71 ? -6.247 -4.060 -3.198 1.00 0.00 71 GLY A C 17
ATOM 25107 O O . GLY A 1 71 ? -5.483 -4.354 -4.116 1.00 0.00 71 GLY A O 17
ATOM 25111 N N . TYR A 1 72 ? -6.861 -2.892 -3.077 1.00 0.00 72 TYR A N 17
ATOM 25112 C CA . TYR A 1 72 ? -6.665 -1.838 -4.059 1.00 0.00 72 TYR A CA 17
ATOM 25113 C C . TYR A 1 72 ? -5.255 -1.252 -3.958 1.00 0.00 72 TYR A C 17
ATOM 25114 O O . TYR A 1 72 ? -4.791 -0.923 -2.868 1.00 0.00 72 TYR A O 17
ATOM 25132 N N . ILE A 1 73 ? -4.612 -1.138 -5.111 1.00 0.00 73 ILE A N 17
ATOM 25133 C CA . ILE A 1 73 ? -3.265 -0.597 -5.168 1.00 0.00 73 ILE A CA 17
ATOM 25134 C C . ILE A 1 73 ? -3.224 0.553 -6.176 1.00 0.00 73 ILE A C 17
ATOM 25135 O O . ILE A 1 73 ? -3.998 0.575 -7.131 1.00 0.00 73 ILE A O 17
ATOM 25151 N N . PRO A 1 74 ? -2.286 1.506 -5.922 1.00 0.00 74 PRO A N 17
ATOM 25152 C CA . PRO A 1 74 ? -2.133 2.656 -6.797 1.00 0.00 74 PRO A CA 17
ATOM 25153 C C . PRO A 1 74 ? -1.434 2.265 -8.101 1.00 0.00 74 PRO A C 17
ATOM 25154 O O . PRO A 1 74 ? -0.468 1.504 -8.086 1.00 0.00 74 PRO A O 17
ATOM 25165 N N . SER A 1 75 ? -1.949 2.805 -9.195 1.00 0.00 75 SER A N 17
ATOM 25166 C CA . SER A 1 75 ? -1.387 2.521 -10.505 1.00 0.00 75 SER A CA 17
ATOM 25167 C C . SER A 1 75 ? -0.151 3.393 -10.742 1.00 0.00 75 SER A C 17
ATOM 25168 O O . SER A 1 75 ? 0.761 2.998 -11.467 1.00 0.00 75 SER A O 17
ATOM 25176 N N . ASN A 1 76 ? -0.161 4.561 -10.118 1.00 0.00 76 ASN A N 17
ATOM 25177 C CA . ASN A 1 76 ? 0.948 5.490 -10.252 1.00 0.00 76 ASN A CA 17
ATOM 25178 C C . ASN A 1 76 ? 2.166 4.935 -9.511 1.00 0.00 76 ASN A C 17
ATOM 25179 O O . ASN A 1 76 ? 3.258 5.497 -9.597 1.00 0.00 76 ASN A O 17
ATOM 25190 N N . TYR A 1 77 ? 1.939 3.840 -8.802 1.00 0.00 77 TYR A N 17
ATOM 25191 C CA . TYR A 1 77 ? 3.004 3.203 -8.047 1.00 0.00 77 TYR A CA 17
ATOM 25192 C C . TYR A 1 77 ? 3.338 1.826 -8.624 1.00 0.00 77 TYR A C 17
ATOM 25193 O O . TYR A 1 77 ? 4.113 1.073 -8.036 1.00 0.00 77 TYR A O 17
ATOM 25211 N N . VAL A 1 78 ? 2.734 1.537 -9.768 1.00 0.00 78 VAL A N 17
ATOM 25212 C CA . VAL A 1 78 ? 2.957 0.264 -10.430 1.00 0.00 78 VAL A CA 17
ATOM 25213 C C . VAL A 1 78 ? 3.274 0.510 -11.907 1.00 0.00 78 VAL A C 17
ATOM 25214 O O . VAL A 1 78 ? 3.102 1.622 -12.404 1.00 0.00 78 VAL A O 17
ATOM 25227 N N . ALA A 1 79 ? 3.729 -0.545 -12.566 1.00 0.00 79 ALA A N 17
ATOM 25228 C CA . ALA A 1 79 ? 4.070 -0.457 -13.976 1.00 0.00 79 ALA A CA 17
ATOM 25229 C C . ALA A 1 79 ? 3.944 -1.842 -14.614 1.00 0.00 79 ALA A C 17
ATOM 25230 O O . ALA A 1 79 ? 4.747 -2.732 -14.339 1.00 0.00 79 ALA A O 17
ATOM 25237 N N . ARG A 1 80 ? 2.928 -1.980 -15.455 1.00 0.00 80 ARG A N 17
ATOM 25238 C CA . ARG A 1 80 ? 2.688 -3.242 -16.133 1.00 0.00 80 ARG A CA 17
ATOM 25239 C C . ARG A 1 80 ? 4.014 -3.906 -16.506 1.00 0.00 80 ARG A C 17
ATOM 25240 O O . ARG A 1 80 ? 4.955 -3.232 -16.922 1.00 0.00 80 ARG A O 17
ATOM 25261 N N . VAL A 1 81 ? 4.046 -5.221 -16.344 1.00 0.00 81 VAL A N 17
ATOM 25262 C CA . VAL A 1 81 ? 5.242 -5.985 -16.659 1.00 0.00 81 VAL A CA 17
ATOM 25263 C C . VAL A 1 81 ? 5.549 -5.850 -18.152 1.00 0.00 81 VAL A C 17
ATOM 25264 O O . VAL A 1 81 ? 6.712 -5.845 -18.552 1.00 0.00 81 VAL A O 17
ATOM 25277 N N . ASP A 1 82 ? 4.486 -5.744 -18.935 1.00 0.00 82 ASP A N 17
ATOM 25278 C CA . ASP A 1 82 ? 4.628 -5.610 -20.375 1.00 0.00 82 ASP A CA 17
ATOM 25279 C C . ASP A 1 82 ? 4.801 -4.131 -20.731 1.00 0.00 82 ASP A C 17
ATOM 25280 O O . ASP A 1 82 ? 4.716 -3.756 -21.899 1.00 0.00 82 ASP A O 17
ATOM 25289 N N . SER A 1 83 ? 5.043 -3.333 -19.701 1.00 0.00 83 SER A N 17
ATOM 25290 C CA . SER A 1 83 ? 5.228 -1.904 -19.891 1.00 0.00 83 SER A CA 17
ATOM 25291 C C . SER A 1 83 ? 6.628 -1.493 -19.427 1.00 0.00 83 SER A C 17
ATOM 25292 O O . SER A 1 83 ? 6.836 -0.357 -19.002 1.00 0.00 83 SER A O 17
ATOM 25300 N N . LEU A 1 84 ? 7.551 -2.438 -19.525 1.00 0.00 84 LEU A N 17
ATOM 25301 C CA . LEU A 1 84 ? 8.923 -2.189 -19.121 1.00 0.00 84 LEU A CA 17
ATOM 25302 C C . LEU A 1 84 ? 9.782 -1.952 -20.365 1.00 0.00 84 LEU A C 17
ATOM 25303 O O . LEU A 1 84 ? 9.717 -2.721 -21.323 1.00 0.00 84 LEU A O 17
ATOM 25319 N N . GLU A 1 85 ? 10.566 -0.887 -20.310 1.00 0.00 85 GLU A N 17
ATOM 25320 C CA . GLU A 1 85 ? 11.436 -0.539 -21.420 1.00 0.00 85 GLU A CA 17
ATOM 25321 C C . GLU A 1 85 ? 12.834 -0.185 -20.909 1.00 0.00 85 GLU A C 17
ATOM 25322 O O . GLU A 1 85 ? 13.120 0.979 -20.631 1.00 0.00 85 GLU A O 17
ATOM 25334 N N . THR A 1 86 ? 13.667 -1.209 -20.802 1.00 0.00 86 THR A N 17
ATOM 25335 C CA . THR A 1 86 ? 15.028 -1.021 -20.328 1.00 0.00 86 THR A CA 17
ATOM 25336 C C . THR A 1 86 ? 15.035 -0.200 -19.037 1.00 0.00 86 THR A C 17
ATOM 25337 O O . THR A 1 86 ? 14.109 -0.294 -18.233 1.00 0.00 86 THR A O 17
ATOM 25354 N N . HIS B 2 2 ? -11.055 1.491 -7.194 1.00 0.00 120 HIS B N 17
ATOM 25355 C CA . HIS B 2 2 ? -11.788 2.586 -6.580 1.00 0.00 120 HIS B CA 17
ATOM 25356 C C . HIS B 2 2 ? -10.970 3.874 -6.685 1.00 0.00 120 HIS B C 17
ATOM 25357 O O . HIS B 2 2 ? -9.808 3.911 -6.283 1.00 0.00 120 HIS B O 17
ATOM 25371 N N . SER B 2 3 ? -11.608 4.900 -7.228 1.00 0.00 121 SER B N 17
ATOM 25372 C CA . SER B 2 3 ? -10.954 6.187 -7.391 1.00 0.00 121 SER B CA 17
ATOM 25373 C C . SER B 2 3 ? -11.494 7.183 -6.363 1.00 0.00 121 SER B C 17
ATOM 25374 O O . SER B 2 3 ? -12.434 7.924 -6.646 1.00 0.00 121 SER B O 17
ATOM 25382 N N . LYS B 2 4 ? -10.878 7.168 -5.191 1.00 0.00 122 LYS B N 17
ATOM 25383 C CA . LYS B 2 4 ? -11.285 8.060 -4.118 1.00 0.00 122 LYS B CA 17
ATOM 25384 C C . LYS B 2 4 ? -10.178 9.086 -3.867 1.00 0.00 122 LYS B C 17
ATOM 25385 O O . LYS B 2 4 ? -10.458 10.259 -3.628 1.00 0.00 122 LYS B O 17
ATOM 25404 N N . TYR B 2 5 ? -8.944 8.606 -3.929 1.00 0.00 123 TYR B N 17
ATOM 25405 C CA . TYR B 2 5 ? -7.794 9.466 -3.710 1.00 0.00 123 TYR B CA 17
ATOM 25406 C C . TYR B 2 5 ? -7.080 9.771 -5.028 1.00 0.00 123 TYR B C 17
ATOM 25407 O O . TYR B 2 5 ? -7.017 8.922 -5.914 1.00 0.00 123 TYR B O 17
ATOM 25425 N N . PRO B 2 6 ? -6.545 11.019 -5.116 1.00 0.00 124 PRO B N 17
ATOM 25426 C CA . PRO B 2 6 ? -5.838 11.447 -6.311 1.00 0.00 124 PRO B CA 17
ATOM 25427 C C . PRO B 2 6 ? -4.449 10.809 -6.383 1.00 0.00 124 PRO B C 17
ATOM 25428 O O . PRO B 2 6 ? -3.447 11.509 -6.531 1.00 0.00 124 PRO B O 17
ATOM 25439 N N . LEU B 2 7 ? -4.432 9.489 -6.276 1.00 0.00 125 LEU B N 17
ATOM 25440 C CA . LEU B 2 7 ? -3.183 8.749 -6.327 1.00 0.00 125 LEU B CA 17
ATOM 25441 C C . LEU B 2 7 ? -2.265 9.228 -5.200 1.00 0.00 125 LEU B C 17
ATOM 25442 O O . LEU B 2 7 ? -2.362 10.373 -4.759 1.00 0.00 125 LEU B O 17
ATOM 25458 N N . PRO B 2 8 ? -1.372 8.304 -4.755 1.00 0.00 126 PRO B N 17
ATOM 25459 C CA . PRO B 2 8 ? -0.438 8.621 -3.688 1.00 0.00 126 PRO B CA 17
ATOM 25460 C C . PRO B 2 8 ? 0.692 9.518 -4.197 1.00 0.00 126 PRO B C 17
ATOM 25461 O O . PRO B 2 8 ? 0.933 9.597 -5.401 1.00 0.00 126 PRO B O 17
ATOM 25472 N N . PRO B 2 9 ? 1.372 10.191 -3.230 1.00 0.00 127 PRO B N 17
ATOM 25473 C CA . PRO B 2 9 ? 2.471 11.080 -3.568 1.00 0.00 127 PRO B CA 17
ATOM 25474 C C . PRO B 2 9 ? 3.723 10.286 -3.945 1.00 0.00 127 PRO B C 17
ATOM 25475 O O . PRO B 2 9 ? 4.299 9.593 -3.107 1.00 0.00 127 PRO B O 17
ATOM 25486 N N . LEU B 2 10 ? 4.108 10.413 -5.206 1.00 0.00 128 LEU B N 17
ATOM 25487 C CA . LEU B 2 10 ? 5.281 9.716 -5.704 1.00 0.00 128 LEU B CA 17
ATOM 25488 C C . LEU B 2 10 ? 6.452 9.948 -4.748 1.00 0.00 128 LEU B C 17
ATOM 25489 O O . LEU B 2 10 ? 6.685 11.074 -4.308 1.00 0.00 128 LEU B O 17
ATOM 25505 N N . PRO B 2 11 ? 7.177 8.839 -4.446 1.00 0.00 129 PRO B N 17
ATOM 25506 C CA . PRO B 2 11 ? 8.318 8.911 -3.550 1.00 0.00 129 PRO B CA 17
ATOM 25507 C C . PRO B 2 11 ? 9.522 9.550 -4.245 1.00 0.00 129 PRO B C 17
ATOM 25508 O O . PRO B 2 11 ? 10.072 10.537 -3.758 1.00 0.00 129 PRO B O 17
ATOM 25519 N N . SER B 2 12 ? 9.896 8.961 -5.371 1.00 0.00 130 SER B N 17
ATOM 25520 C CA . SER B 2 12 ? 11.024 9.460 -6.138 1.00 0.00 130 SER B CA 17
ATOM 25521 C C . SER B 2 12 ? 11.123 8.713 -7.470 1.00 0.00 130 SER B C 17
ATOM 25522 O O . SER B 2 12 ? 11.112 7.484 -7.497 1.00 0.00 130 SER B O 17
ATOM 25530 N N . LEU B 2 13 ? 11.219 9.488 -8.540 1.00 0.00 131 LEU B N 17
ATOM 25531 C CA . LEU B 2 13 ? 11.321 8.915 -9.872 1.00 0.00 131 LEU B CA 17
ATOM 25532 C C . LEU B 2 13 ? 12.446 9.612 -10.639 1.00 0.00 131 LEU B C 17
ATOM 25533 O O . LEU B 2 13 ? 13.450 8.988 -10.979 1.00 0.00 131 LEU B O 17
ATOM 25552 N N . GLY A 1 1 ? 25.143 -40.566 27.061 1.00 0.00 1 GLY A N 18
ATOM 25553 C CA . GLY A 1 1 ? 23.747 -40.466 26.672 1.00 0.00 1 GLY A CA 18
ATOM 25554 C C . GLY A 1 1 ? 23.595 -39.675 25.372 1.00 0.00 1 GLY A C 18
ATOM 25555 O O . GLY A 1 1 ? 23.666 -38.446 25.376 1.00 0.00 1 GLY A O 18
ATOM 25559 N N . PRO A 1 2 ? 23.382 -40.430 24.261 1.00 0.00 2 PRO A N 18
ATOM 25560 C CA . PRO A 1 2 ? 23.219 -39.813 22.956 1.00 0.00 2 PRO A CA 18
ATOM 25561 C C . PRO A 1 2 ? 21.838 -39.167 22.823 1.00 0.00 2 PRO A C 18
ATOM 25562 O O . PRO A 1 2 ? 20.820 -39.856 22.870 1.00 0.00 2 PRO A O 18
ATOM 25573 N N . LEU A 1 3 ? 21.849 -37.852 22.659 1.00 0.00 3 LEU A N 18
ATOM 25574 C CA . LEU A 1 3 ? 20.610 -37.106 22.518 1.00 0.00 3 LEU A CA 18
ATOM 25575 C C . LEU A 1 3 ? 20.524 -36.531 21.103 1.00 0.00 3 LEU A C 18
ATOM 25576 O O . LEU A 1 3 ? 21.323 -35.675 20.727 1.00 0.00 3 LEU A O 18
ATOM 25592 N N . GLY A 1 4 ? 19.546 -37.024 20.357 1.00 0.00 4 GLY A N 18
ATOM 25593 C CA . GLY A 1 4 ? 19.344 -36.570 18.992 1.00 0.00 4 GLY A CA 18
ATOM 25594 C C . GLY A 1 4 ? 18.349 -37.470 18.256 1.00 0.00 4 GLY A C 18
ATOM 25595 O O . GLY A 1 4 ? 18.299 -38.674 18.499 1.00 0.00 4 GLY A O 18
ATOM 25599 N N . SER A 1 5 ? 17.582 -36.850 17.372 1.00 0.00 5 SER A N 18
ATOM 25600 C CA . SER A 1 5 ? 16.591 -37.579 16.598 1.00 0.00 5 SER A CA 18
ATOM 25601 C C . SER A 1 5 ? 16.023 -36.683 15.496 1.00 0.00 5 SER A C 18
ATOM 25602 O O . SER A 1 5 ? 15.224 -35.789 15.768 1.00 0.00 5 SER A O 18
ATOM 25610 N N . PRO A 1 6 ? 16.470 -36.961 14.243 1.00 0.00 6 PRO A N 18
ATOM 25611 C CA . PRO A 1 6 ? 16.015 -36.190 13.098 1.00 0.00 6 PRO A CA 18
ATOM 25612 C C . PRO A 1 6 ? 14.586 -36.574 12.711 1.00 0.00 6 PRO A C 18
ATOM 25613 O O . PRO A 1 6 ? 13.998 -37.475 13.307 1.00 0.00 6 PRO A O 18
ATOM 25624 N N . GLY A 1 7 ? 14.067 -35.872 11.714 1.00 0.00 7 GLY A N 18
ATOM 25625 C CA . GLY A 1 7 ? 12.718 -36.128 11.241 1.00 0.00 7 GLY A CA 18
ATOM 25626 C C . GLY A 1 7 ? 12.205 -34.966 10.389 1.00 0.00 7 GLY A C 18
ATOM 25627 O O . GLY A 1 7 ? 11.580 -34.040 10.906 1.00 0.00 7 GLY A O 18
ATOM 25631 N N . PRO A 1 8 ? 12.495 -35.053 9.063 1.00 0.00 8 PRO A N 18
ATOM 25632 C CA . PRO A 1 8 ? 12.071 -34.019 8.134 1.00 0.00 8 PRO A CA 18
ATOM 25633 C C . PRO A 1 8 ? 10.572 -34.121 7.847 1.00 0.00 8 PRO A C 18
ATOM 25634 O O . PRO A 1 8 ? 9.902 -35.027 8.343 1.00 0.00 8 PRO A O 18
ATOM 25645 N N . ASN A 1 9 ? 10.089 -33.181 7.049 1.00 0.00 9 ASN A N 18
ATOM 25646 C CA . ASN A 1 9 ? 8.681 -33.153 6.691 1.00 0.00 9 ASN A CA 18
ATOM 25647 C C . ASN A 1 9 ? 8.539 -33.368 5.182 1.00 0.00 9 ASN A C 18
ATOM 25648 O O . ASN A 1 9 ? 8.688 -32.429 4.401 1.00 0.00 9 ASN A O 18
ATOM 25659 N N . SER A 1 10 ? 8.253 -34.610 4.818 1.00 0.00 10 SER A N 18
ATOM 25660 C CA . SER A 1 10 ? 8.090 -34.959 3.417 1.00 0.00 10 SER A CA 18
ATOM 25661 C C . SER A 1 10 ? 7.122 -33.983 2.743 1.00 0.00 10 SER A C 18
ATOM 25662 O O . SER A 1 10 ? 5.928 -33.984 3.041 1.00 0.00 10 SER A O 18
ATOM 25670 N N . HIS A 1 11 ? 7.672 -33.176 1.849 1.00 0.00 11 HIS A N 18
ATOM 25671 C CA . HIS A 1 11 ? 6.873 -32.198 1.132 1.00 0.00 11 HIS A CA 18
ATOM 25672 C C . HIS A 1 11 ? 7.708 -31.575 0.012 1.00 0.00 11 HIS A C 18
ATOM 25673 O O . HIS A 1 11 ? 8.792 -31.047 0.259 1.00 0.00 11 HIS A O 18
ATOM 25687 N N . ASN A 1 12 ? 7.173 -31.656 -1.197 1.00 0.00 12 ASN A N 18
ATOM 25688 C CA . ASN A 1 12 ? 7.855 -31.106 -2.357 1.00 0.00 12 ASN A CA 18
ATOM 25689 C C . ASN A 1 12 ? 7.013 -31.365 -3.608 1.00 0.00 12 ASN A C 18
ATOM 25690 O O . ASN A 1 12 ? 6.780 -32.515 -3.977 1.00 0.00 12 ASN A O 18
ATOM 25701 N N . SER A 1 13 ? 6.581 -30.276 -4.227 1.00 0.00 13 SER A N 18
ATOM 25702 C CA . SER A 1 13 ? 5.770 -30.370 -5.429 1.00 0.00 13 SER A CA 18
ATOM 25703 C C . SER A 1 13 ? 5.503 -28.973 -5.991 1.00 0.00 13 SER A C 18
ATOM 25704 O O . SER A 1 13 ? 5.388 -28.007 -5.236 1.00 0.00 13 SER A O 18
ATOM 25712 N N . ASN A 1 14 ? 5.412 -28.908 -7.312 1.00 0.00 14 ASN A N 18
ATOM 25713 C CA . ASN A 1 14 ? 5.161 -27.644 -7.983 1.00 0.00 14 ASN A CA 18
ATOM 25714 C C . ASN A 1 14 ? 5.264 -27.845 -9.496 1.00 0.00 14 ASN A C 18
ATOM 25715 O O . ASN A 1 14 ? 5.962 -28.747 -9.959 1.00 0.00 14 ASN A O 18
ATOM 25726 N N . THR A 1 15 ? 4.558 -26.992 -10.224 1.00 0.00 15 THR A N 18
ATOM 25727 C CA . THR A 1 15 ? 4.562 -27.067 -11.675 1.00 0.00 15 THR A CA 18
ATOM 25728 C C . THR A 1 15 ? 5.797 -26.362 -12.242 1.00 0.00 15 THR A C 18
ATOM 25729 O O . THR A 1 15 ? 6.279 -25.387 -11.667 1.00 0.00 15 THR A O 18
ATOM 25740 N N . PRO A 1 16 ? 6.286 -26.897 -13.393 1.00 0.00 16 PRO A N 18
ATOM 25741 C CA . PRO A 1 16 ? 7.455 -26.331 -14.043 1.00 0.00 16 PRO A CA 18
ATOM 25742 C C . PRO A 1 16 ? 7.105 -25.025 -14.759 1.00 0.00 16 PRO A C 18
ATOM 25743 O O . PRO A 1 16 ? 6.073 -24.417 -14.480 1.00 0.00 16 PRO A O 18
ATOM 25754 N N . GLY A 1 17 ? 7.986 -24.630 -15.667 1.00 0.00 17 GLY A N 18
ATOM 25755 C CA . GLY A 1 17 ? 7.784 -23.407 -16.424 1.00 0.00 17 GLY A CA 18
ATOM 25756 C C . GLY A 1 17 ? 6.386 -23.372 -17.047 1.00 0.00 17 GLY A C 18
ATOM 25757 O O . GLY A 1 17 ? 5.639 -22.415 -16.851 1.00 0.00 17 GLY A O 18
ATOM 25761 N N . ILE A 1 18 ? 6.075 -24.429 -17.784 1.00 0.00 18 ILE A N 18
ATOM 25762 C CA . ILE A 1 18 ? 4.781 -24.531 -18.436 1.00 0.00 18 ILE A CA 18
ATOM 25763 C C . ILE A 1 18 ? 4.608 -23.360 -19.403 1.00 0.00 18 ILE A C 18
ATOM 25764 O O . ILE A 1 18 ? 5.207 -22.301 -19.216 1.00 0.00 18 ILE A O 18
ATOM 25780 N N . ARG A 1 19 ? 3.786 -23.587 -20.418 1.00 0.00 19 ARG A N 18
ATOM 25781 C CA . ARG A 1 19 ? 3.527 -22.563 -21.415 1.00 0.00 19 ARG A CA 18
ATOM 25782 C C . ARG A 1 19 ? 2.851 -21.352 -20.770 1.00 0.00 19 ARG A C 18
ATOM 25783 O O . ARG A 1 19 ? 1.774 -21.475 -20.188 1.00 0.00 19 ARG A O 18
ATOM 25804 N N . GLU A 1 20 ? 3.511 -20.210 -20.894 1.00 0.00 20 GLU A N 18
ATOM 25805 C CA . GLU A 1 20 ? 2.987 -18.978 -20.330 1.00 0.00 20 GLU A CA 18
ATOM 25806 C C . GLU A 1 20 ? 1.660 -18.611 -20.997 1.00 0.00 20 GLU A C 18
ATOM 25807 O O . GLU A 1 20 ? 1.378 -19.051 -22.111 1.00 0.00 20 GLU A O 18
ATOM 25819 N N . ALA A 1 21 ? 0.879 -17.809 -20.287 1.00 0.00 21 ALA A N 18
ATOM 25820 C CA . ALA A 1 21 ? -0.412 -17.378 -20.796 1.00 0.00 21 ALA A CA 18
ATOM 25821 C C . ALA A 1 21 ? -1.083 -16.467 -19.767 1.00 0.00 21 ALA A C 18
ATOM 25822 O O . ALA A 1 21 ? -1.265 -16.855 -18.615 1.00 0.00 21 ALA A O 18
ATOM 25829 N N . GLY A 1 22 ? -1.432 -15.271 -20.221 1.00 0.00 22 GLY A N 18
ATOM 25830 C CA . GLY A 1 22 ? -2.078 -14.302 -19.353 1.00 0.00 22 GLY A CA 18
ATOM 25831 C C . GLY A 1 22 ? -3.349 -13.749 -20.000 1.00 0.00 22 GLY A C 18
ATOM 25832 O O . GLY A 1 22 ? -3.485 -12.540 -20.178 1.00 0.00 22 GLY A O 18
ATOM 25836 N N . SER A 1 23 ? -4.250 -14.663 -20.334 1.00 0.00 23 SER A N 18
ATOM 25837 C CA . SER A 1 23 ? -5.506 -14.282 -20.958 1.00 0.00 23 SER A CA 18
ATOM 25838 C C . SER A 1 23 ? -6.073 -13.035 -20.275 1.00 0.00 23 SER A C 18
ATOM 25839 O O . SER A 1 23 ? -6.527 -12.109 -20.945 1.00 0.00 23 SER A O 18
ATOM 25847 N N . GLU A 1 24 ? -6.028 -13.054 -18.951 1.00 0.00 24 GLU A N 18
ATOM 25848 C CA . GLU A 1 24 ? -6.532 -11.936 -18.170 1.00 0.00 24 GLU A CA 18
ATOM 25849 C C . GLU A 1 24 ? -5.775 -11.831 -16.845 1.00 0.00 24 GLU A C 18
ATOM 25850 O O . GLU A 1 24 ? -6.217 -12.367 -15.830 1.00 0.00 24 GLU A O 18
ATOM 25862 N N . ASP A 1 25 ? -4.647 -11.138 -16.896 1.00 0.00 25 ASP A N 18
ATOM 25863 C CA . ASP A 1 25 ? -3.825 -10.957 -15.712 1.00 0.00 25 ASP A CA 18
ATOM 25864 C C . ASP A 1 25 ? -2.878 -9.775 -15.930 1.00 0.00 25 ASP A C 18
ATOM 25865 O O . ASP A 1 25 ? -1.777 -9.945 -16.450 1.00 0.00 25 ASP A O 18
ATOM 25874 N N . ILE A 1 26 ? -3.343 -8.603 -15.522 1.00 0.00 26 ILE A N 18
ATOM 25875 C CA . ILE A 1 26 ? -2.551 -7.393 -15.666 1.00 0.00 26 ILE A CA 18
ATOM 25876 C C . ILE A 1 26 ? -1.477 -7.359 -14.576 1.00 0.00 26 ILE A C 18
ATOM 25877 O O . ILE A 1 26 ? -1.739 -6.931 -13.454 1.00 0.00 26 ILE A O 18
ATOM 25893 N N . ILE A 1 27 ? -0.290 -7.816 -14.947 1.00 0.00 27 ILE A N 18
ATOM 25894 C CA . ILE A 1 27 ? 0.825 -7.842 -14.016 1.00 0.00 27 ILE A CA 18
ATOM 25895 C C . ILE A 1 27 ? 1.494 -6.467 -13.988 1.00 0.00 27 ILE A C 18
ATOM 25896 O O . ILE A 1 27 ? 1.853 -5.926 -15.032 1.00 0.00 27 ILE A O 18
ATOM 25912 N N . VAL A 1 28 ? 1.640 -5.940 -12.780 1.00 0.00 28 VAL A N 18
ATOM 25913 C CA . VAL A 1 28 ? 2.260 -4.639 -12.602 1.00 0.00 28 VAL A CA 18
ATOM 25914 C C . VAL A 1 28 ? 3.255 -4.706 -11.442 1.00 0.00 28 VAL A C 18
ATOM 25915 O O . VAL A 1 28 ? 2.929 -5.210 -10.368 1.00 0.00 28 VAL A O 18
ATOM 25928 N N . VAL A 1 29 ? 4.448 -4.192 -11.697 1.00 0.00 29 VAL A N 18
ATOM 25929 C CA . VAL A 1 29 ? 5.493 -4.187 -10.688 1.00 0.00 29 VAL A CA 18
ATOM 25930 C C . VAL A 1 29 ? 5.424 -2.881 -9.893 1.00 0.00 29 VAL A C 18
ATOM 25931 O O . VAL A 1 29 ? 5.237 -1.810 -10.468 1.00 0.00 29 VAL A O 18
ATOM 25944 N N . ALA A 1 30 ? 5.579 -3.013 -8.584 1.00 0.00 30 ALA A N 18
ATOM 25945 C CA . ALA A 1 30 ? 5.536 -1.857 -7.705 1.00 0.00 30 ALA A CA 18
ATOM 25946 C C . ALA A 1 30 ? 6.757 -0.974 -7.972 1.00 0.00 30 ALA A C 18
ATOM 25947 O O . ALA A 1 30 ? 7.893 -1.402 -7.771 1.00 0.00 30 ALA A O 18
ATOM 25954 N N . LEU A 1 31 ? 6.482 0.243 -8.417 1.00 0.00 31 LEU A N 18
ATOM 25955 C CA . LEU A 1 31 ? 7.543 1.189 -8.713 1.00 0.00 31 LEU A CA 18
ATOM 25956 C C . LEU A 1 31 ? 8.168 1.673 -7.403 1.00 0.00 31 LEU A C 18
ATOM 25957 O O . LEU A 1 31 ? 9.380 1.870 -7.326 1.00 0.00 31 LEU A O 18
ATOM 25973 N N . TYR A 1 32 ? 7.314 1.849 -6.407 1.00 0.00 32 TYR A N 18
ATOM 25974 C CA . TYR A 1 32 ? 7.767 2.307 -5.103 1.00 0.00 32 TYR A CA 18
ATOM 25975 C C . TYR A 1 32 ? 7.109 1.501 -3.981 1.00 0.00 32 TYR A C 18
ATOM 25976 O O . TYR A 1 32 ? 6.004 0.988 -4.147 1.00 0.00 32 TYR A O 18
ATOM 25994 N N . ASP A 1 33 ? 7.817 1.418 -2.864 1.00 0.00 33 ASP A N 18
ATOM 25995 C CA . ASP A 1 33 ? 7.315 0.684 -1.714 1.00 0.00 33 ASP A CA 18
ATOM 25996 C C . ASP A 1 33 ? 6.016 1.331 -1.230 1.00 0.00 33 ASP A C 18
ATOM 25997 O O . ASP A 1 33 ? 5.915 2.554 -1.161 1.00 0.00 33 ASP A O 18
ATOM 26006 N N . TYR A 1 34 ? 5.054 0.479 -0.905 1.00 0.00 34 TYR A N 18
ATOM 26007 C CA . TYR A 1 34 ? 3.765 0.952 -0.429 1.00 0.00 34 TYR A CA 18
ATOM 26008 C C . TYR A 1 34 ? 3.269 0.102 0.743 1.00 0.00 34 TYR A C 18
ATOM 26009 O O . TYR A 1 34 ? 3.298 -1.126 0.680 1.00 0.00 34 TYR A O 18
ATOM 26027 N N . GLU A 1 35 ? 2.823 0.790 1.784 1.00 0.00 35 GLU A N 18
ATOM 26028 C CA . GLU A 1 35 ? 2.321 0.114 2.967 1.00 0.00 35 GLU A CA 18
ATOM 26029 C C . GLU A 1 35 ? 0.914 0.611 3.306 1.00 0.00 35 GLU A C 18
ATOM 26030 O O . GLU A 1 35 ? 0.685 1.147 4.389 1.00 0.00 35 GLU A O 18
ATOM 26042 N N . ALA A 1 36 ? 0.008 0.417 2.359 1.00 0.00 36 ALA A N 18
ATOM 26043 C CA . ALA A 1 36 ? -1.370 0.839 2.543 1.00 0.00 36 ALA A CA 18
ATOM 26044 C C . ALA A 1 36 ? -1.393 2.191 3.260 1.00 0.00 36 ALA A C 18
ATOM 26045 O O . ALA A 1 36 ? -1.483 2.247 4.485 1.00 0.00 36 ALA A O 18
ATOM 26052 N N . ILE A 1 37 ? -1.310 3.249 2.464 1.00 0.00 37 ILE A N 18
ATOM 26053 C CA . ILE A 1 37 ? -1.319 4.596 3.007 1.00 0.00 37 ILE A CA 18
ATOM 26054 C C . ILE A 1 37 ? -2.708 4.905 3.568 1.00 0.00 37 ILE A C 18
ATOM 26055 O O . ILE A 1 37 ? -2.839 5.319 4.719 1.00 0.00 37 ILE A O 18
ATOM 26071 N N . HIS A 1 38 ? -3.711 4.693 2.728 1.00 0.00 38 HIS A N 18
ATOM 26072 C CA . HIS A 1 38 ? -5.087 4.944 3.126 1.00 0.00 38 HIS A CA 18
ATOM 26073 C C . HIS A 1 38 ? -5.875 3.633 3.101 1.00 0.00 38 HIS A C 18
ATOM 26074 O O . HIS A 1 38 ? -5.518 2.704 2.379 1.00 0.00 38 HIS A O 18
ATOM 26088 N N . HIS A 1 39 ? -6.933 3.600 3.898 1.00 0.00 39 HIS A N 18
ATOM 26089 C CA . HIS A 1 39 ? -7.775 2.420 3.976 1.00 0.00 39 HIS A CA 18
ATOM 26090 C C . HIS A 1 39 ? -8.091 1.920 2.565 1.00 0.00 39 HIS A C 18
ATOM 26091 O O . HIS A 1 39 ? -7.788 2.594 1.581 1.00 0.00 39 HIS A O 18
ATOM 26105 N N . GLU A 1 40 ? -8.696 0.743 2.509 1.00 0.00 40 GLU A N 18
ATOM 26106 C CA . GLU A 1 40 ? -9.056 0.145 1.234 1.00 0.00 40 GLU A CA 18
ATOM 26107 C C . GLU A 1 40 ? -7.877 0.218 0.262 1.00 0.00 40 GLU A C 18
ATOM 26108 O O . GLU A 1 40 ? -7.941 0.923 -0.745 1.00 0.00 40 GLU A O 18
ATOM 26120 N N . ASP A 1 41 ? -6.828 -0.518 0.598 1.00 0.00 41 ASP A N 18
ATOM 26121 C CA . ASP A 1 41 ? -5.636 -0.545 -0.234 1.00 0.00 41 ASP A CA 18
ATOM 26122 C C . ASP A 1 41 ? -4.713 -1.668 0.242 1.00 0.00 41 ASP A C 18
ATOM 26123 O O . ASP A 1 41 ? -4.681 -1.989 1.430 1.00 0.00 41 ASP A O 18
ATOM 26132 N N . LEU A 1 42 ? -3.986 -2.236 -0.708 1.00 0.00 42 LEU A N 18
ATOM 26133 C CA . LEU A 1 42 ? -3.065 -3.317 -0.401 1.00 0.00 42 LEU A CA 18
ATOM 26134 C C . LEU A 1 42 ? -1.657 -2.746 -0.221 1.00 0.00 42 LEU A C 18
ATOM 26135 O O . LEU A 1 42 ? -1.348 -1.672 -0.734 1.00 0.00 42 LEU A O 18
ATOM 26151 N N . SER A 1 43 ? -0.841 -3.490 0.511 1.00 0.00 43 SER A N 18
ATOM 26152 C CA . SER A 1 43 ? 0.528 -3.071 0.765 1.00 0.00 43 SER A CA 18
ATOM 26153 C C . SER A 1 43 ? 1.500 -3.963 -0.009 1.00 0.00 43 SER A C 18
ATOM 26154 O O . SER A 1 43 ? 1.322 -5.179 -0.068 1.00 0.00 43 SER A O 18
ATOM 26162 N N . PHE A 1 44 ? 2.509 -3.324 -0.583 1.00 0.00 44 PHE A N 18
ATOM 26163 C CA . PHE A 1 44 ? 3.511 -4.044 -1.352 1.00 0.00 44 PHE A CA 18
ATOM 26164 C C . PHE A 1 44 ? 4.872 -3.352 -1.262 1.00 0.00 44 PHE A C 18
ATOM 26165 O O . PHE A 1 44 ? 5.022 -2.356 -0.555 1.00 0.00 44 PHE A O 18
ATOM 26182 N N . GLN A 1 45 ? 5.830 -3.906 -1.990 1.00 0.00 45 GLN A N 18
ATOM 26183 C CA . GLN A 1 45 ? 7.175 -3.354 -2.002 1.00 0.00 45 GLN A CA 18
ATOM 26184 C C . GLN A 1 45 ? 7.611 -3.051 -3.437 1.00 0.00 45 GLN A C 18
ATOM 26185 O O . GLN A 1 45 ? 7.090 -3.636 -4.385 1.00 0.00 45 GLN A O 18
ATOM 26199 N N . LYS A 1 46 ? 8.563 -2.136 -3.551 1.00 0.00 46 LYS A N 18
ATOM 26200 C CA . LYS A 1 46 ? 9.075 -1.748 -4.855 1.00 0.00 46 LYS A CA 18
ATOM 26201 C C . LYS A 1 46 ? 9.692 -2.969 -5.540 1.00 0.00 46 LYS A C 18
ATOM 26202 O O . LYS A 1 46 ? 10.759 -3.435 -5.142 1.00 0.00 46 LYS A O 18
ATOM 26221 N N . GLY A 1 47 ? 8.996 -3.452 -6.559 1.00 0.00 47 GLY A N 18
ATOM 26222 C CA . GLY A 1 47 ? 9.463 -4.609 -7.302 1.00 0.00 47 GLY A CA 18
ATOM 26223 C C . GLY A 1 47 ? 8.484 -5.778 -7.166 1.00 0.00 47 GLY A C 18
ATOM 26224 O O . GLY A 1 47 ? 8.645 -6.805 -7.824 1.00 0.00 47 GLY A O 18
ATOM 26228 N N . ASP A 1 48 ? 7.493 -5.582 -6.309 1.00 0.00 48 ASP A N 18
ATOM 26229 C CA . ASP A 1 48 ? 6.490 -6.608 -6.079 1.00 0.00 48 ASP A CA 18
ATOM 26230 C C . ASP A 1 48 ? 5.521 -6.643 -7.263 1.00 0.00 48 ASP A C 18
ATOM 26231 O O . ASP A 1 48 ? 5.177 -5.601 -7.818 1.00 0.00 48 ASP A O 18
ATOM 26240 N N . GLN A 1 49 ? 5.110 -7.853 -7.615 1.00 0.00 49 GLN A N 18
ATOM 26241 C CA . GLN A 1 49 ? 4.188 -8.037 -8.722 1.00 0.00 49 GLN A CA 18
ATOM 26242 C C . GLN A 1 49 ? 2.798 -8.402 -8.201 1.00 0.00 49 GLN A C 18
ATOM 26243 O O . GLN A 1 49 ? 2.668 -9.215 -7.286 1.00 0.00 49 GLN A O 18
ATOM 26257 N N . MET A 1 50 ? 1.793 -7.785 -8.804 1.00 0.00 50 MET A N 18
ATOM 26258 C CA . MET A 1 50 ? 0.416 -8.036 -8.411 1.00 0.00 50 MET A CA 18
ATOM 26259 C C . MET A 1 50 ? -0.457 -8.332 -9.632 1.00 0.00 50 MET A C 18
ATOM 26260 O O . MET A 1 50 ? -0.222 -7.794 -10.713 1.00 0.00 50 MET A O 18
ATOM 26274 N N . VAL A 1 51 ? -1.446 -9.187 -9.419 1.00 0.00 51 VAL A N 18
ATOM 26275 C CA . VAL A 1 51 ? -2.356 -9.561 -10.488 1.00 0.00 51 VAL A CA 18
ATOM 26276 C C . VAL A 1 51 ? -3.572 -8.634 -10.465 1.00 0.00 51 VAL A C 18
ATOM 26277 O O . VAL A 1 51 ? -4.529 -8.877 -9.731 1.00 0.00 51 VAL A O 18
ATOM 26290 N N . VAL A 1 52 ? -3.497 -7.590 -11.277 1.00 0.00 52 VAL A N 18
ATOM 26291 C CA . VAL A 1 52 ? -4.580 -6.625 -11.359 1.00 0.00 52 VAL A CA 18
ATOM 26292 C C . VAL A 1 52 ? -5.852 -7.331 -11.833 1.00 0.00 52 VAL A C 18
ATOM 26293 O O . VAL A 1 52 ? -5.926 -7.787 -12.973 1.00 0.00 52 VAL A O 18
ATOM 26306 N N . LEU A 1 53 ? -6.822 -7.401 -10.933 1.00 0.00 53 LEU A N 18
ATOM 26307 C CA . LEU A 1 53 ? -8.087 -8.044 -11.244 1.00 0.00 53 LEU A CA 18
ATOM 26308 C C . LEU A 1 53 ? -9.085 -6.990 -11.726 1.00 0.00 53 LEU A C 18
ATOM 26309 O O . LEU A 1 53 ? -9.652 -7.117 -12.811 1.00 0.00 53 LEU A O 18
ATOM 26325 N N . GLU A 1 54 ? -9.270 -5.974 -10.896 1.00 0.00 54 GLU A N 18
ATOM 26326 C CA . GLU A 1 54 ? -10.191 -4.898 -11.224 1.00 0.00 54 GLU A CA 18
ATOM 26327 C C . GLU A 1 54 ? -9.431 -3.580 -11.388 1.00 0.00 54 GLU A C 18
ATOM 26328 O O . GLU A 1 54 ? -8.441 -3.341 -10.697 1.00 0.00 54 GLU A O 18
ATOM 26340 N N . GLU A 1 55 ? -9.922 -2.760 -12.305 1.00 0.00 55 GLU A N 18
ATOM 26341 C CA . GLU A 1 55 ? -9.302 -1.473 -12.568 1.00 0.00 55 GLU A CA 18
ATOM 26342 C C . GLU A 1 55 ? -10.372 -0.394 -12.744 1.00 0.00 55 GLU A C 18
ATOM 26343 O O . GLU A 1 55 ? -10.464 0.227 -13.801 1.00 0.00 55 GLU A O 18
ATOM 26355 N N . SER A 1 56 ? -11.154 -0.204 -11.691 1.00 0.00 56 SER A N 18
ATOM 26356 C CA . SER A 1 56 ? -12.214 0.789 -11.717 1.00 0.00 56 SER A CA 18
ATOM 26357 C C . SER A 1 56 ? -11.687 2.130 -11.202 1.00 0.00 56 SER A C 18
ATOM 26358 O O . SER A 1 56 ? -12.118 2.612 -10.156 1.00 0.00 56 SER A O 18
ATOM 26366 N N . GLY A 1 57 ? -10.760 2.697 -11.962 1.00 0.00 57 GLY A N 18
ATOM 26367 C CA . GLY A 1 57 ? -10.169 3.973 -11.596 1.00 0.00 57 GLY A CA 18
ATOM 26368 C C . GLY A 1 57 ? -8.645 3.870 -11.522 1.00 0.00 57 GLY A C 18
ATOM 26369 O O . GLY A 1 57 ? -8.054 2.937 -12.065 1.00 0.00 57 GLY A O 18
ATOM 26373 N N . GLU A 1 58 ? -8.051 4.841 -10.844 1.00 0.00 58 GLU A N 18
ATOM 26374 C CA . GLU A 1 58 ? -6.606 4.871 -10.692 1.00 0.00 58 GLU A CA 18
ATOM 26375 C C . GLU A 1 58 ? -6.125 3.630 -9.937 1.00 0.00 58 GLU A C 18
ATOM 26376 O O . GLU A 1 58 ? -5.261 2.901 -10.422 1.00 0.00 58 GLU A O 18
ATOM 26388 N N . TRP A 1 59 ? -6.707 3.429 -8.763 1.00 0.00 59 TRP A N 18
ATOM 26389 C CA . TRP A 1 59 ? -6.348 2.289 -7.937 1.00 0.00 59 TRP A CA 18
ATOM 26390 C C . TRP A 1 59 ? -6.997 1.043 -8.543 1.00 0.00 59 TRP A C 18
ATOM 26391 O O . TRP A 1 59 ? -8.152 1.083 -8.966 1.00 0.00 59 TRP A O 18
ATOM 26412 N N . TRP A 1 60 ? -6.226 -0.034 -8.567 1.00 0.00 60 TRP A N 18
ATOM 26413 C CA . TRP A 1 60 ? -6.711 -1.290 -9.114 1.00 0.00 60 TRP A CA 18
ATOM 26414 C C . TRP A 1 60 ? -6.642 -2.346 -8.009 1.00 0.00 60 TRP A C 18
ATOM 26415 O O . TRP A 1 60 ? -5.815 -2.249 -7.105 1.00 0.00 60 TRP A O 18
ATOM 26436 N N . LYS A 1 61 ? -7.523 -3.330 -8.119 1.00 0.00 61 LYS A N 18
ATOM 26437 C CA . LYS A 1 61 ? -7.572 -4.403 -7.141 1.00 0.00 61 LYS A CA 18
ATOM 26438 C C . LYS A 1 61 ? -6.754 -5.591 -7.651 1.00 0.00 61 LYS A C 18
ATOM 26439 O O . LYS A 1 61 ? -7.251 -6.400 -8.434 1.00 0.00 61 LYS A O 18
ATOM 26458 N N . ALA A 1 62 ? -5.514 -5.658 -7.189 1.00 0.00 62 ALA A N 18
ATOM 26459 C CA . ALA A 1 62 ? -4.623 -6.734 -7.589 1.00 0.00 62 ALA A CA 18
ATOM 26460 C C . ALA A 1 62 ? -4.229 -7.549 -6.355 1.00 0.00 62 ALA A C 18
ATOM 26461 O O . ALA A 1 62 ? -4.332 -7.066 -5.229 1.00 0.00 62 ALA A O 18
ATOM 26468 N N . ARG A 1 63 ? -3.786 -8.771 -6.610 1.00 0.00 63 ARG A N 18
ATOM 26469 C CA . ARG A 1 63 ? -3.377 -9.658 -5.534 1.00 0.00 63 ARG A CA 18
ATOM 26470 C C . ARG A 1 63 ? -1.854 -9.806 -5.520 1.00 0.00 63 ARG A C 18
ATOM 26471 O O . ARG A 1 63 ? -1.248 -10.127 -6.541 1.00 0.00 63 ARG A O 18
ATOM 26492 N N . SER A 1 64 ? -1.279 -9.565 -4.350 1.00 0.00 64 SER A N 18
ATOM 26493 C CA . SER A 1 64 ? 0.161 -9.667 -4.190 1.00 0.00 64 SER A CA 18
ATOM 26494 C C . SER A 1 64 ? 0.630 -11.077 -4.555 1.00 0.00 64 SER A C 18
ATOM 26495 O O . SER A 1 64 ? -0.017 -12.062 -4.200 1.00 0.00 64 SER A O 18
ATOM 26503 N N . LEU A 1 65 ? 1.750 -11.130 -5.259 1.00 0.00 65 LEU A N 18
ATOM 26504 C CA . LEU A 1 65 ? 2.313 -12.403 -5.676 1.00 0.00 65 LEU A CA 18
ATOM 26505 C C . LEU A 1 65 ? 3.332 -12.871 -4.635 1.00 0.00 65 LEU A C 18
ATOM 26506 O O . LEU A 1 65 ? 4.167 -13.727 -4.920 1.00 0.00 65 LEU A O 18
ATOM 26522 N N . ALA A 1 66 ? 3.229 -12.289 -3.450 1.00 0.00 66 ALA A N 18
ATOM 26523 C CA . ALA A 1 66 ? 4.130 -12.635 -2.365 1.00 0.00 66 ALA A CA 18
ATOM 26524 C C . ALA A 1 66 ? 3.315 -13.134 -1.169 1.00 0.00 66 ALA A C 18
ATOM 26525 O O . ALA A 1 66 ? 3.739 -14.047 -0.462 1.00 0.00 66 ALA A O 18
ATOM 26532 N N . THR A 1 67 ? 2.161 -12.511 -0.980 1.00 0.00 67 THR A N 18
ATOM 26533 C CA . THR A 1 67 ? 1.284 -12.879 0.118 1.00 0.00 67 THR A CA 18
ATOM 26534 C C . THR A 1 67 ? -0.099 -13.264 -0.411 1.00 0.00 67 THR A C 18
ATOM 26535 O O . THR A 1 67 ? -1.044 -13.414 0.362 1.00 0.00 67 THR A O 18
ATOM 26546 N N . ARG A 1 68 ? -0.174 -13.412 -1.726 1.00 0.00 68 ARG A N 18
ATOM 26547 C CA . ARG A 1 68 ? -1.426 -13.775 -2.368 1.00 0.00 68 ARG A CA 18
ATOM 26548 C C . ARG A 1 68 ? -2.582 -12.971 -1.771 1.00 0.00 68 ARG A C 18
ATOM 26549 O O . ARG A 1 68 ? -3.729 -13.416 -1.791 1.00 0.00 68 ARG A O 18
ATOM 26570 N N . LYS A 1 69 ? -2.241 -11.799 -1.255 1.00 0.00 69 LYS A N 18
ATOM 26571 C CA . LYS A 1 69 ? -3.236 -10.927 -0.655 1.00 0.00 69 LYS A CA 18
ATOM 26572 C C . LYS A 1 69 ? -4.107 -10.320 -1.756 1.00 0.00 69 LYS A C 18
ATOM 26573 O O . LYS A 1 69 ? -3.863 -10.544 -2.940 1.00 0.00 69 LYS A O 18
ATOM 26592 N N . GLU A 1 70 ? -5.107 -9.563 -1.326 1.00 0.00 70 GLU A N 18
ATOM 26593 C CA . GLU A 1 70 ? -6.016 -8.922 -2.261 1.00 0.00 70 GLU A CA 18
ATOM 26594 C C . GLU A 1 70 ? -6.467 -7.566 -1.716 1.00 0.00 70 GLU A C 18
ATOM 26595 O O . GLU A 1 70 ? -6.991 -7.481 -0.607 1.00 0.00 70 GLU A O 18
ATOM 26607 N N . GLY A 1 71 ? -6.249 -6.538 -2.523 1.00 0.00 71 GLY A N 18
ATOM 26608 C CA . GLY A 1 71 ? -6.626 -5.189 -2.136 1.00 0.00 71 GLY A CA 18
ATOM 26609 C C . GLY A 1 71 ? -6.266 -4.182 -3.230 1.00 0.00 71 GLY A C 18
ATOM 26610 O O . GLY A 1 71 ? -5.442 -4.472 -4.097 1.00 0.00 71 GLY A O 18
ATOM 26614 N N . TYR A 1 72 ? -6.899 -3.021 -3.155 1.00 0.00 72 TYR A N 18
ATOM 26615 C CA . TYR A 1 72 ? -6.655 -1.971 -4.128 1.00 0.00 72 TYR A CA 18
ATOM 26616 C C . TYR A 1 72 ? -5.230 -1.429 -4.005 1.00 0.00 72 TYR A C 18
ATOM 26617 O O . TYR A 1 72 ? -4.709 -1.287 -2.899 1.00 0.00 72 TYR A O 18
ATOM 26635 N N . ILE A 1 73 ? -4.638 -1.142 -5.155 1.00 0.00 73 ILE A N 18
ATOM 26636 C CA . ILE A 1 73 ? -3.283 -0.620 -5.190 1.00 0.00 73 ILE A CA 18
ATOM 26637 C C . ILE A 1 73 ? -3.221 0.562 -6.160 1.00 0.00 73 ILE A C 18
ATOM 26638 O O . ILE A 1 73 ? -4.002 0.634 -7.108 1.00 0.00 73 ILE A O 18
ATOM 26654 N N . PRO A 1 74 ? -2.260 1.483 -5.883 1.00 0.00 74 PRO A N 18
ATOM 26655 C CA . PRO A 1 74 ? -2.086 2.658 -6.720 1.00 0.00 74 PRO A CA 18
ATOM 26656 C C . PRO A 1 74 ? -1.405 2.294 -8.040 1.00 0.00 74 PRO A C 18
ATOM 26657 O O . PRO A 1 74 ? -0.399 1.587 -8.050 1.00 0.00 74 PRO A O 18
ATOM 26668 N N . SER A 1 75 ? -1.980 2.795 -9.124 1.00 0.00 75 SER A N 18
ATOM 26669 C CA . SER A 1 75 ? -1.442 2.532 -10.448 1.00 0.00 75 SER A CA 18
ATOM 26670 C C . SER A 1 75 ? -0.220 3.417 -10.700 1.00 0.00 75 SER A C 18
ATOM 26671 O O . SER A 1 75 ? 0.650 3.068 -11.496 1.00 0.00 75 SER A O 18
ATOM 26679 N N . ASN A 1 76 ? -0.193 4.546 -10.008 1.00 0.00 76 ASN A N 18
ATOM 26680 C CA . ASN A 1 76 ? 0.908 5.484 -10.148 1.00 0.00 76 ASN A CA 18
ATOM 26681 C C . ASN A 1 76 ? 2.128 4.947 -9.398 1.00 0.00 76 ASN A C 18
ATOM 26682 O O . ASN A 1 76 ? 3.190 5.568 -9.406 1.00 0.00 76 ASN A O 18
ATOM 26693 N N . TYR A 1 77 ? 1.937 3.797 -8.768 1.00 0.00 77 TYR A N 18
ATOM 26694 C CA . TYR A 1 77 ? 3.008 3.169 -8.015 1.00 0.00 77 TYR A CA 18
ATOM 26695 C C . TYR A 1 77 ? 3.373 1.807 -8.611 1.00 0.00 77 TYR A C 18
ATOM 26696 O O . TYR A 1 77 ? 4.186 1.077 -8.048 1.00 0.00 77 TYR A O 18
ATOM 26714 N N . VAL A 1 78 ? 2.754 1.508 -9.743 1.00 0.00 78 VAL A N 18
ATOM 26715 C CA . VAL A 1 78 ? 3.003 0.248 -10.422 1.00 0.00 78 VAL A CA 18
ATOM 26716 C C . VAL A 1 78 ? 3.301 0.520 -11.899 1.00 0.00 78 VAL A C 18
ATOM 26717 O O . VAL A 1 78 ? 3.095 1.631 -12.383 1.00 0.00 78 VAL A O 18
ATOM 26730 N N . ALA A 1 79 ? 3.781 -0.515 -12.572 1.00 0.00 79 ALA A N 18
ATOM 26731 C CA . ALA A 1 79 ? 4.110 -0.403 -13.983 1.00 0.00 79 ALA A CA 18
ATOM 26732 C C . ALA A 1 79 ? 4.025 -1.785 -14.634 1.00 0.00 79 ALA A C 18
ATOM 26733 O O . ALA A 1 79 ? 4.856 -2.653 -14.367 1.00 0.00 79 ALA A O 18
ATOM 26740 N N . ARG A 1 80 ? 3.014 -1.947 -15.475 1.00 0.00 80 ARG A N 18
ATOM 26741 C CA . ARG A 1 80 ? 2.809 -3.208 -16.166 1.00 0.00 80 ARG A CA 18
ATOM 26742 C C . ARG A 1 80 ? 4.155 -3.827 -16.549 1.00 0.00 80 ARG A C 18
ATOM 26743 O O . ARG A 1 80 ? 5.061 -3.125 -16.998 1.00 0.00 80 ARG A O 18
ATOM 26764 N N . VAL A 1 81 ? 4.244 -5.136 -16.359 1.00 0.00 81 VAL A N 18
ATOM 26765 C CA . VAL A 1 81 ? 5.464 -5.857 -16.679 1.00 0.00 81 VAL A CA 18
ATOM 26766 C C . VAL A 1 81 ? 5.785 -5.674 -18.164 1.00 0.00 81 VAL A C 18
ATOM 26767 O O . VAL A 1 81 ? 6.952 -5.649 -18.553 1.00 0.00 81 VAL A O 18
ATOM 26780 N N . ASP A 1 82 ? 4.728 -5.550 -18.954 1.00 0.00 82 ASP A N 18
ATOM 26781 C CA . ASP A 1 82 ? 4.882 -5.371 -20.387 1.00 0.00 82 ASP A CA 18
ATOM 26782 C C . ASP A 1 82 ? 5.039 -3.881 -20.696 1.00 0.00 82 ASP A C 18
ATOM 26783 O O . ASP A 1 82 ? 4.976 -3.473 -21.855 1.00 0.00 82 ASP A O 18
ATOM 26792 N N . SER A 1 83 ? 5.240 -3.108 -19.640 1.00 0.00 83 SER A N 18
ATOM 26793 C CA . SER A 1 83 ? 5.406 -1.671 -19.783 1.00 0.00 83 SER A CA 18
ATOM 26794 C C . SER A 1 83 ? 6.792 -1.253 -19.290 1.00 0.00 83 SER A C 18
ATOM 26795 O O . SER A 1 83 ? 6.972 -0.137 -18.806 1.00 0.00 83 SER A O 18
ATOM 26803 N N . LEU A 1 84 ? 7.737 -2.170 -19.431 1.00 0.00 84 LEU A N 18
ATOM 26804 C CA . LEU A 1 84 ? 9.102 -1.911 -19.007 1.00 0.00 84 LEU A CA 18
ATOM 26805 C C . LEU A 1 84 ? 9.963 -1.602 -20.233 1.00 0.00 84 LEU A C 18
ATOM 26806 O O . LEU A 1 84 ? 9.774 -2.196 -21.295 1.00 0.00 84 LEU A O 18
ATOM 26822 N N . GLU A 1 85 ? 10.890 -0.674 -20.048 1.00 0.00 85 GLU A N 18
ATOM 26823 C CA . GLU A 1 85 ? 11.780 -0.279 -21.126 1.00 0.00 85 GLU A CA 18
ATOM 26824 C C . GLU A 1 85 ? 10.999 -0.134 -22.433 1.00 0.00 85 GLU A C 18
ATOM 26825 O O . GLU A 1 85 ? 10.864 -1.094 -23.191 1.00 0.00 85 GLU A O 18
ATOM 26837 N N . THR A 1 86 ? 10.505 1.075 -22.659 1.00 0.00 86 THR A N 18
ATOM 26838 C CA . THR A 1 86 ? 9.741 1.359 -23.862 1.00 0.00 86 THR A CA 18
ATOM 26839 C C . THR A 1 86 ? 10.672 1.484 -25.068 1.00 0.00 86 THR A C 18
ATOM 26840 O O . THR A 1 86 ? 11.841 1.106 -24.996 1.00 0.00 86 THR A O 18
ATOM 26857 N N . HIS B 2 2 ? -10.915 1.672 -7.403 1.00 0.00 120 HIS B N 18
ATOM 26858 C CA . HIS B 2 2 ? -11.668 2.763 -6.809 1.00 0.00 120 HIS B CA 18
ATOM 26859 C C . HIS B 2 2 ? -10.804 4.025 -6.775 1.00 0.00 120 HIS B C 18
ATOM 26860 O O . HIS B 2 2 ? -9.693 4.008 -6.246 1.00 0.00 120 HIS B O 18
ATOM 26874 N N . SER B 2 3 ? -11.346 5.090 -7.348 1.00 0.00 121 SER B N 18
ATOM 26875 C CA . SER B 2 3 ? -10.639 6.358 -7.391 1.00 0.00 121 SER B CA 18
ATOM 26876 C C . SER B 2 3 ? -11.094 7.251 -6.234 1.00 0.00 121 SER B C 18
ATOM 26877 O O . SER B 2 3 ? -11.836 8.210 -6.441 1.00 0.00 121 SER B O 18
ATOM 26885 N N . LYS B 2 4 ? -10.630 6.904 -5.044 1.00 0.00 122 LYS B N 18
ATOM 26886 C CA . LYS B 2 4 ? -10.980 7.661 -3.854 1.00 0.00 122 LYS B CA 18
ATOM 26887 C C . LYS B 2 4 ? -10.053 8.873 -3.736 1.00 0.00 122 LYS B C 18
ATOM 26888 O O . LYS B 2 4 ? -10.516 9.999 -3.567 1.00 0.00 122 LYS B O 18
ATOM 26907 N N . TYR B 2 5 ? -8.759 8.599 -3.828 1.00 0.00 123 TYR B N 18
ATOM 26908 C CA . TYR B 2 5 ? -7.763 9.653 -3.734 1.00 0.00 123 TYR B CA 18
ATOM 26909 C C . TYR B 2 5 ? -7.054 9.860 -5.073 1.00 0.00 123 TYR B C 18
ATOM 26910 O O . TYR B 2 5 ? -6.994 8.946 -5.895 1.00 0.00 123 TYR B O 18
ATOM 26928 N N . PRO B 2 6 ? -6.523 11.097 -5.258 1.00 0.00 124 PRO B N 18
ATOM 26929 C CA . PRO B 2 6 ? -5.821 11.436 -6.484 1.00 0.00 124 PRO B CA 18
ATOM 26930 C C . PRO B 2 6 ? -4.431 10.797 -6.515 1.00 0.00 124 PRO B C 18
ATOM 26931 O O . PRO B 2 6 ? -3.429 11.490 -6.678 1.00 0.00 124 PRO B O 18
ATOM 26942 N N . LEU B 2 7 ? -4.416 9.482 -6.354 1.00 0.00 125 LEU B N 18
ATOM 26943 C CA . LEU B 2 7 ? -3.166 8.741 -6.363 1.00 0.00 125 LEU B CA 18
ATOM 26944 C C . LEU B 2 7 ? -2.296 9.206 -5.192 1.00 0.00 125 LEU B C 18
ATOM 26945 O O . LEU B 2 7 ? -2.408 10.346 -4.745 1.00 0.00 125 LEU B O 18
ATOM 26961 N N . PRO B 2 8 ? -1.427 8.273 -4.717 1.00 0.00 126 PRO B N 18
ATOM 26962 C CA . PRO B 2 8 ? -0.538 8.576 -3.608 1.00 0.00 126 PRO B CA 18
ATOM 26963 C C . PRO B 2 8 ? 0.615 9.474 -4.058 1.00 0.00 126 PRO B C 18
ATOM 26964 O O . PRO B 2 8 ? 0.850 9.635 -5.255 1.00 0.00 126 PRO B O 18
ATOM 26975 N N . PRO B 2 9 ? 1.324 10.048 -3.050 1.00 0.00 127 PRO B N 18
ATOM 26976 C CA . PRO B 2 9 ? 2.448 10.925 -3.331 1.00 0.00 127 PRO B CA 18
ATOM 26977 C C . PRO B 2 9 ? 3.671 10.123 -3.779 1.00 0.00 127 PRO B C 18
ATOM 26978 O O . PRO B 2 9 ? 4.240 9.363 -2.997 1.00 0.00 127 PRO B O 18
ATOM 26989 N N . LEU B 2 10 ? 4.040 10.319 -5.037 1.00 0.00 128 LEU B N 18
ATOM 26990 C CA . LEU B 2 10 ? 5.185 9.623 -5.598 1.00 0.00 128 LEU B CA 18
ATOM 26991 C C . LEU B 2 10 ? 6.436 9.975 -4.792 1.00 0.00 128 LEU B C 18
ATOM 26992 O O . LEU B 2 10 ? 6.662 11.140 -4.467 1.00 0.00 128 LEU B O 18
ATOM 27008 N N . PRO B 2 11 ? 7.237 8.920 -4.483 1.00 0.00 129 PRO B N 18
ATOM 27009 C CA . PRO B 2 11 ? 8.459 9.106 -3.720 1.00 0.00 129 PRO B CA 18
ATOM 27010 C C . PRO B 2 11 ? 9.556 9.730 -4.586 1.00 0.00 129 PRO B C 18
ATOM 27011 O O . PRO B 2 11 ? 10.462 10.383 -4.071 1.00 0.00 129 PRO B O 18
ATOM 27022 N N . SER B 2 12 ? 9.438 9.505 -5.887 1.00 0.00 130 SER B N 18
ATOM 27023 C CA . SER B 2 12 ? 10.407 10.037 -6.829 1.00 0.00 130 SER B CA 18
ATOM 27024 C C . SER B 2 12 ? 11.822 9.636 -6.406 1.00 0.00 130 SER B C 18
ATOM 27025 O O . SER B 2 12 ? 12.390 10.225 -5.487 1.00 0.00 130 SER B O 18
ATOM 27033 N N . LEU B 2 13 ? 12.351 8.636 -7.096 1.00 0.00 131 LEU B N 18
ATOM 27034 C CA . LEU B 2 13 ? 13.688 8.150 -6.804 1.00 0.00 131 LEU B CA 18
ATOM 27035 C C . LEU B 2 13 ? 14.703 9.260 -7.085 1.00 0.00 131 LEU B C 18
ATOM 27036 O O . LEU B 2 13 ? 15.339 9.772 -6.165 1.00 0.00 131 LEU B O 18
ATOM 27055 N N . GLY A 1 1 ? -22.761 -67.685 18.110 1.00 0.00 1 GLY A N 19
ATOM 27056 C CA . GLY A 1 1 ? -23.137 -66.298 17.897 1.00 0.00 1 GLY A CA 19
ATOM 27057 C C . GLY A 1 1 ? -22.010 -65.523 17.210 1.00 0.00 1 GLY A C 19
ATOM 27058 O O . GLY A 1 1 ? -21.146 -64.956 17.877 1.00 0.00 1 GLY A O 19
ATOM 27062 N N . PRO A 1 2 ? -22.056 -65.524 15.851 1.00 0.00 2 PRO A N 19
ATOM 27063 C CA . PRO A 1 2 ? -21.051 -64.828 15.067 1.00 0.00 2 PRO A CA 19
ATOM 27064 C C . PRO A 1 2 ? -21.272 -63.316 15.108 1.00 0.00 2 PRO A C 19
ATOM 27065 O O . PRO A 1 2 ? -22.338 -62.852 15.509 1.00 0.00 2 PRO A O 19
ATOM 27076 N N . LEU A 1 3 ? -20.248 -62.588 14.688 1.00 0.00 3 LEU A N 19
ATOM 27077 C CA . LEU A 1 3 ? -20.318 -61.137 14.672 1.00 0.00 3 LEU A CA 19
ATOM 27078 C C . LEU A 1 3 ? -19.927 -60.627 13.283 1.00 0.00 3 LEU A C 19
ATOM 27079 O O . LEU A 1 3 ? -19.477 -61.400 12.438 1.00 0.00 3 LEU A O 19
ATOM 27095 N N . GLY A 1 4 ? -20.113 -59.329 13.089 1.00 0.00 4 GLY A N 19
ATOM 27096 C CA . GLY A 1 4 ? -19.786 -58.708 11.818 1.00 0.00 4 GLY A CA 19
ATOM 27097 C C . GLY A 1 4 ? -19.967 -57.190 11.887 1.00 0.00 4 GLY A C 19
ATOM 27098 O O . GLY A 1 4 ? -20.540 -56.672 12.844 1.00 0.00 4 GLY A O 19
ATOM 27102 N N . SER A 1 5 ? -19.466 -56.520 10.860 1.00 0.00 5 SER A N 19
ATOM 27103 C CA . SER A 1 5 ? -19.565 -55.071 10.792 1.00 0.00 5 SER A CA 19
ATOM 27104 C C . SER A 1 5 ? -19.343 -54.598 9.354 1.00 0.00 5 SER A C 19
ATOM 27105 O O . SER A 1 5 ? -18.203 -54.458 8.912 1.00 0.00 5 SER A O 19
ATOM 27113 N N . PRO A 1 6 ? -20.478 -54.359 8.646 1.00 0.00 6 PRO A N 19
ATOM 27114 C CA . PRO A 1 6 ? -20.419 -53.905 7.266 1.00 0.00 6 PRO A CA 19
ATOM 27115 C C . PRO A 1 6 ? -20.021 -52.430 7.191 1.00 0.00 6 PRO A C 19
ATOM 27116 O O . PRO A 1 6 ? -19.899 -51.763 8.218 1.00 0.00 6 PRO A O 19
ATOM 27127 N N . GLY A 1 7 ? -19.828 -51.963 5.966 1.00 0.00 7 GLY A N 19
ATOM 27128 C CA . GLY A 1 7 ? -19.446 -50.578 5.744 1.00 0.00 7 GLY A CA 19
ATOM 27129 C C . GLY A 1 7 ? -17.939 -50.457 5.509 1.00 0.00 7 GLY A C 19
ATOM 27130 O O . GLY A 1 7 ? -17.173 -50.269 6.453 1.00 0.00 7 GLY A O 19
ATOM 27134 N N . PRO A 1 8 ? -17.548 -50.574 4.211 1.00 0.00 8 PRO A N 19
ATOM 27135 C CA . PRO A 1 8 ? -16.147 -50.479 3.839 1.00 0.00 8 PRO A CA 19
ATOM 27136 C C . PRO A 1 8 ? -15.663 -49.029 3.892 1.00 0.00 8 PRO A C 19
ATOM 27137 O O . PRO A 1 8 ? -16.471 -48.102 3.921 1.00 0.00 8 PRO A O 19
ATOM 27148 N N . ASN A 1 9 ? -14.347 -48.877 3.901 1.00 0.00 9 ASN A N 19
ATOM 27149 C CA . ASN A 1 9 ? -13.746 -47.556 3.947 1.00 0.00 9 ASN A CA 19
ATOM 27150 C C . ASN A 1 9 ? -13.395 -47.109 2.526 1.00 0.00 9 ASN A C 19
ATOM 27151 O O . ASN A 1 9 ? -12.368 -47.512 1.982 1.00 0.00 9 ASN A O 19
ATOM 27162 N N . SER A 1 10 ? -14.267 -46.282 1.968 1.00 0.00 10 SER A N 19
ATOM 27163 C CA . SER A 1 10 ? -14.062 -45.776 0.621 1.00 0.00 10 SER A CA 19
ATOM 27164 C C . SER A 1 10 ? -14.987 -44.585 0.364 1.00 0.00 10 SER A C 19
ATOM 27165 O O . SER A 1 10 ? -16.149 -44.599 0.767 1.00 0.00 10 SER A O 19
ATOM 27173 N N . HIS A 1 11 ? -14.437 -43.584 -0.307 1.00 0.00 11 HIS A N 19
ATOM 27174 C CA . HIS A 1 11 ? -15.198 -42.387 -0.623 1.00 0.00 11 HIS A CA 19
ATOM 27175 C C . HIS A 1 11 ? -14.379 -41.487 -1.550 1.00 0.00 11 HIS A C 19
ATOM 27176 O O . HIS A 1 11 ? -13.184 -41.710 -1.740 1.00 0.00 11 HIS A O 19
ATOM 27190 N N . ASN A 1 12 ? -15.054 -40.490 -2.102 1.00 0.00 12 ASN A N 19
ATOM 27191 C CA . ASN A 1 12 ? -14.403 -39.555 -3.004 1.00 0.00 12 ASN A CA 19
ATOM 27192 C C . ASN A 1 12 ? -14.397 -38.162 -2.372 1.00 0.00 12 ASN A C 19
ATOM 27193 O O . ASN A 1 12 ? -15.180 -37.885 -1.465 1.00 0.00 12 ASN A O 19
ATOM 27204 N N . SER A 1 13 ? -13.502 -37.323 -2.875 1.00 0.00 13 SER A N 19
ATOM 27205 C CA . SER A 1 13 ? -13.384 -35.966 -2.369 1.00 0.00 13 SER A CA 19
ATOM 27206 C C . SER A 1 13 ? -12.861 -35.042 -3.472 1.00 0.00 13 SER A C 19
ATOM 27207 O O . SER A 1 13 ? -12.043 -35.451 -4.294 1.00 0.00 13 SER A O 19
ATOM 27215 N N . ASN A 1 14 ? -13.355 -33.812 -3.452 1.00 0.00 14 ASN A N 19
ATOM 27216 C CA . ASN A 1 14 ? -12.949 -32.827 -4.440 1.00 0.00 14 ASN A CA 19
ATOM 27217 C C . ASN A 1 14 ? -13.730 -31.531 -4.212 1.00 0.00 14 ASN A C 19
ATOM 27218 O O . ASN A 1 14 ? -14.908 -31.566 -3.863 1.00 0.00 14 ASN A O 19
ATOM 27229 N N . THR A 1 15 ? -13.041 -30.418 -4.420 1.00 0.00 15 THR A N 19
ATOM 27230 C CA . THR A 1 15 ? -13.656 -29.114 -4.242 1.00 0.00 15 THR A CA 19
ATOM 27231 C C . THR A 1 15 ? -14.603 -28.807 -5.404 1.00 0.00 15 THR A C 19
ATOM 27232 O O . THR A 1 15 ? -14.366 -29.237 -6.532 1.00 0.00 15 THR A O 19
ATOM 27243 N N . PRO A 1 16 ? -15.682 -28.047 -5.080 1.00 0.00 16 PRO A N 19
ATOM 27244 C CA . PRO A 1 16 ? -16.666 -27.679 -6.083 1.00 0.00 16 PRO A CA 19
ATOM 27245 C C . PRO A 1 16 ? -16.127 -26.581 -7.002 1.00 0.00 16 PRO A C 19
ATOM 27246 O O . PRO A 1 16 ? -14.920 -26.354 -7.062 1.00 0.00 16 PRO A O 19
ATOM 27257 N N . GLY A 1 17 ? -17.049 -25.929 -7.697 1.00 0.00 17 GLY A N 19
ATOM 27258 C CA . GLY A 1 17 ? -16.681 -24.861 -8.610 1.00 0.00 17 GLY A CA 19
ATOM 27259 C C . GLY A 1 17 ? -15.747 -23.857 -7.931 1.00 0.00 17 GLY A C 19
ATOM 27260 O O . GLY A 1 17 ? -14.583 -23.733 -8.309 1.00 0.00 17 GLY A O 19
ATOM 27264 N N . ILE A 1 18 ? -16.293 -23.164 -6.942 1.00 0.00 18 ILE A N 19
ATOM 27265 C CA . ILE A 1 18 ? -15.523 -22.175 -6.208 1.00 0.00 18 ILE A CA 19
ATOM 27266 C C . ILE A 1 18 ? -15.010 -21.110 -7.179 1.00 0.00 18 ILE A C 19
ATOM 27267 O O . ILE A 1 18 ? -14.878 -21.367 -8.374 1.00 0.00 18 ILE A O 19
ATOM 27283 N N . ARG A 1 19 ? -14.735 -19.936 -6.629 1.00 0.00 19 ARG A N 19
ATOM 27284 C CA . ARG A 1 19 ? -14.239 -18.831 -7.431 1.00 0.00 19 ARG A CA 19
ATOM 27285 C C . ARG A 1 19 ? -13.106 -19.304 -8.344 1.00 0.00 19 ARG A C 19
ATOM 27286 O O . ARG A 1 19 ? -12.246 -20.077 -7.923 1.00 0.00 19 ARG A O 19
ATOM 27307 N N . GLU A 1 20 ? -13.139 -18.819 -9.576 1.00 0.00 20 GLU A N 19
ATOM 27308 C CA . GLU A 1 20 ? -12.125 -19.183 -10.552 1.00 0.00 20 GLU A CA 19
ATOM 27309 C C . GLU A 1 20 ? -11.549 -17.928 -11.211 1.00 0.00 20 GLU A C 19
ATOM 27310 O O . GLU A 1 20 ? -12.104 -16.839 -11.071 1.00 0.00 20 GLU A O 19
ATOM 27322 N N . ALA A 1 21 ? -10.443 -18.123 -11.914 1.00 0.00 21 ALA A N 19
ATOM 27323 C CA . ALA A 1 21 ? -9.785 -17.020 -12.595 1.00 0.00 21 ALA A CA 19
ATOM 27324 C C . ALA A 1 21 ? -10.447 -16.800 -13.957 1.00 0.00 21 ALA A C 19
ATOM 27325 O O . ALA A 1 21 ? -9.973 -17.309 -14.971 1.00 0.00 21 ALA A O 19
ATOM 27332 N N . GLY A 1 22 ? -11.534 -16.041 -13.935 1.00 0.00 22 GLY A N 19
ATOM 27333 C CA . GLY A 1 22 ? -12.265 -15.747 -15.155 1.00 0.00 22 GLY A CA 19
ATOM 27334 C C . GLY A 1 22 ? -11.308 -15.404 -16.299 1.00 0.00 22 GLY A C 19
ATOM 27335 O O . GLY A 1 22 ? -11.307 -16.071 -17.333 1.00 0.00 22 GLY A O 19
ATOM 27339 N N . SER A 1 23 ? -10.516 -14.366 -16.075 1.00 0.00 23 SER A N 19
ATOM 27340 C CA . SER A 1 23 ? -9.557 -13.927 -17.074 1.00 0.00 23 SER A CA 19
ATOM 27341 C C . SER A 1 23 ? -9.024 -12.537 -16.714 1.00 0.00 23 SER A C 19
ATOM 27342 O O . SER A 1 23 ? -9.356 -11.996 -15.660 1.00 0.00 23 SER A O 19
ATOM 27350 N N . GLU A 1 24 ? -8.209 -12.001 -17.610 1.00 0.00 24 GLU A N 19
ATOM 27351 C CA . GLU A 1 24 ? -7.627 -10.687 -17.400 1.00 0.00 24 GLU A CA 19
ATOM 27352 C C . GLU A 1 24 ? -6.568 -10.745 -16.297 1.00 0.00 24 GLU A C 19
ATOM 27353 O O . GLU A 1 24 ? -6.896 -10.719 -15.112 1.00 0.00 24 GLU A O 19
ATOM 27365 N N . ASP A 1 25 ? -5.316 -10.822 -16.727 1.00 0.00 25 ASP A N 19
ATOM 27366 C CA . ASP A 1 25 ? -4.206 -10.884 -15.792 1.00 0.00 25 ASP A CA 19
ATOM 27367 C C . ASP A 1 25 ? -3.235 -9.739 -16.083 1.00 0.00 25 ASP A C 19
ATOM 27368 O O . ASP A 1 25 ? -2.351 -9.870 -16.928 1.00 0.00 25 ASP A O 19
ATOM 27377 N N . ILE A 1 26 ? -3.432 -8.642 -15.367 1.00 0.00 26 ILE A N 19
ATOM 27378 C CA . ILE A 1 26 ? -2.585 -7.474 -15.538 1.00 0.00 26 ILE A CA 19
ATOM 27379 C C . ILE A 1 26 ? -1.529 -7.449 -14.431 1.00 0.00 26 ILE A C 19
ATOM 27380 O O . ILE A 1 26 ? -1.828 -7.100 -13.290 1.00 0.00 26 ILE A O 19
ATOM 27396 N N . ILE A 1 27 ? -0.314 -7.824 -14.807 1.00 0.00 27 ILE A N 19
ATOM 27397 C CA . ILE A 1 27 ? 0.787 -7.850 -13.860 1.00 0.00 27 ILE A CA 19
ATOM 27398 C C . ILE A 1 27 ? 1.484 -6.488 -13.859 1.00 0.00 27 ILE A C 19
ATOM 27399 O O . ILE A 1 27 ? 1.951 -6.024 -14.899 1.00 0.00 27 ILE A O 19
ATOM 27415 N N . VAL A 1 28 ? 1.532 -5.884 -12.681 1.00 0.00 28 VAL A N 19
ATOM 27416 C CA . VAL A 1 28 ? 2.164 -4.584 -12.530 1.00 0.00 28 VAL A CA 19
ATOM 27417 C C . VAL A 1 28 ? 3.160 -4.637 -11.371 1.00 0.00 28 VAL A C 19
ATOM 27418 O O . VAL A 1 28 ? 2.820 -5.079 -10.275 1.00 0.00 28 VAL A O 19
ATOM 27431 N N . VAL A 1 29 ? 4.372 -4.180 -11.652 1.00 0.00 29 VAL A N 19
ATOM 27432 C CA . VAL A 1 29 ? 5.420 -4.170 -10.646 1.00 0.00 29 VAL A CA 19
ATOM 27433 C C . VAL A 1 29 ? 5.344 -2.865 -9.850 1.00 0.00 29 VAL A C 19
ATOM 27434 O O . VAL A 1 29 ? 5.055 -1.809 -10.409 1.00 0.00 29 VAL A O 19
ATOM 27447 N N . ALA A 1 30 ? 5.610 -2.981 -8.557 1.00 0.00 30 ALA A N 19
ATOM 27448 C CA . ALA A 1 30 ? 5.576 -1.824 -7.679 1.00 0.00 30 ALA A CA 19
ATOM 27449 C C . ALA A 1 30 ? 6.821 -0.968 -7.922 1.00 0.00 30 ALA A C 19
ATOM 27450 O O . ALA A 1 30 ? 7.942 -1.412 -7.679 1.00 0.00 30 ALA A O 19
ATOM 27457 N N . LEU A 1 31 ? 6.581 0.245 -8.401 1.00 0.00 31 LEU A N 19
ATOM 27458 C CA . LEU A 1 31 ? 7.669 1.167 -8.679 1.00 0.00 31 LEU A CA 19
ATOM 27459 C C . LEU A 1 31 ? 8.250 1.677 -7.359 1.00 0.00 31 LEU A C 19
ATOM 27460 O O . LEU A 1 31 ? 9.456 1.895 -7.250 1.00 0.00 31 LEU A O 19
ATOM 27476 N N . TYR A 1 32 ? 7.365 1.854 -6.388 1.00 0.00 32 TYR A N 19
ATOM 27477 C CA . TYR A 1 32 ? 7.775 2.335 -5.080 1.00 0.00 32 TYR A CA 19
ATOM 27478 C C . TYR A 1 32 ? 7.098 1.534 -3.965 1.00 0.00 32 TYR A C 19
ATOM 27479 O O . TYR A 1 32 ? 5.982 1.048 -4.135 1.00 0.00 32 TYR A O 19
ATOM 27497 N N . ASP A 1 33 ? 7.804 1.422 -2.849 1.00 0.00 33 ASP A N 19
ATOM 27498 C CA . ASP A 1 33 ? 7.287 0.688 -1.708 1.00 0.00 33 ASP A CA 19
ATOM 27499 C C . ASP A 1 33 ? 6.001 1.357 -1.217 1.00 0.00 33 ASP A C 19
ATOM 27500 O O . ASP A 1 33 ? 5.930 2.582 -1.126 1.00 0.00 33 ASP A O 19
ATOM 27509 N N . TYR A 1 34 ? 5.016 0.524 -0.916 1.00 0.00 34 TYR A N 19
ATOM 27510 C CA . TYR A 1 34 ? 3.736 1.019 -0.438 1.00 0.00 34 TYR A CA 19
ATOM 27511 C C . TYR A 1 34 ? 3.249 0.208 0.764 1.00 0.00 34 TYR A C 19
ATOM 27512 O O . TYR A 1 34 ? 3.175 -1.019 0.702 1.00 0.00 34 TYR A O 19
ATOM 27530 N N . GLU A 1 35 ? 2.929 0.925 1.831 1.00 0.00 35 GLU A N 19
ATOM 27531 C CA . GLU A 1 35 ? 2.451 0.288 3.047 1.00 0.00 35 GLU A CA 19
ATOM 27532 C C . GLU A 1 35 ? 1.018 0.728 3.348 1.00 0.00 35 GLU A C 19
ATOM 27533 O O . GLU A 1 35 ? 0.741 1.263 4.420 1.00 0.00 35 GLU A O 19
ATOM 27545 N N . ALA A 1 36 ? 0.143 0.486 2.382 1.00 0.00 36 ALA A N 19
ATOM 27546 C CA . ALA A 1 36 ? -1.256 0.851 2.532 1.00 0.00 36 ALA A CA 19
ATOM 27547 C C . ALA A 1 36 ? -1.351 2.221 3.206 1.00 0.00 36 ALA A C 19
ATOM 27548 O O . ALA A 1 36 ? -1.612 2.311 4.404 1.00 0.00 36 ALA A O 19
ATOM 27555 N N . ILE A 1 37 ? -1.136 3.255 2.405 1.00 0.00 37 ILE A N 19
ATOM 27556 C CA . ILE A 1 37 ? -1.195 4.617 2.910 1.00 0.00 37 ILE A CA 19
ATOM 27557 C C . ILE A 1 37 ? -2.556 4.855 3.567 1.00 0.00 37 ILE A C 19
ATOM 27558 O O . ILE A 1 37 ? -2.628 5.292 4.715 1.00 0.00 37 ILE A O 19
ATOM 27574 N N . HIS A 1 38 ? -3.602 4.556 2.811 1.00 0.00 38 HIS A N 19
ATOM 27575 C CA . HIS A 1 38 ? -4.958 4.731 3.306 1.00 0.00 38 HIS A CA 19
ATOM 27576 C C . HIS A 1 38 ? -5.639 3.368 3.431 1.00 0.00 38 HIS A C 19
ATOM 27577 O O . HIS A 1 38 ? -5.017 2.334 3.189 1.00 0.00 38 HIS A O 19
ATOM 27591 N N . HIS A 1 39 ? -6.908 3.408 3.808 1.00 0.00 39 HIS A N 19
ATOM 27592 C CA . HIS A 1 39 ? -7.681 2.188 3.968 1.00 0.00 39 HIS A CA 19
ATOM 27593 C C . HIS A 1 39 ? -8.036 1.622 2.592 1.00 0.00 39 HIS A C 19
ATOM 27594 O O . HIS A 1 39 ? -7.730 2.230 1.567 1.00 0.00 39 HIS A O 19
ATOM 27608 N N . GLU A 1 40 ? -8.678 0.462 2.612 1.00 0.00 40 GLU A N 19
ATOM 27609 C CA . GLU A 1 40 ? -9.078 -0.194 1.379 1.00 0.00 40 GLU A CA 19
ATOM 27610 C C . GLU A 1 40 ? -7.947 -0.126 0.350 1.00 0.00 40 GLU A C 19
ATOM 27611 O O . GLU A 1 40 ? -8.142 0.368 -0.760 1.00 0.00 40 GLU A O 19
ATOM 27623 N N . ASP A 1 41 ? -6.790 -0.627 0.757 1.00 0.00 41 ASP A N 19
ATOM 27624 C CA . ASP A 1 41 ? -5.628 -0.628 -0.116 1.00 0.00 41 ASP A CA 19
ATOM 27625 C C . ASP A 1 41 ? -4.694 -1.772 0.288 1.00 0.00 41 ASP A C 19
ATOM 27626 O O . ASP A 1 41 ? -4.656 -2.165 1.453 1.00 0.00 41 ASP A O 19
ATOM 27635 N N . LEU A 1 42 ? -3.965 -2.274 -0.698 1.00 0.00 42 LEU A N 19
ATOM 27636 C CA . LEU A 1 42 ? -3.035 -3.364 -0.460 1.00 0.00 42 LEU A CA 19
ATOM 27637 C C . LEU A 1 42 ? -1.623 -2.796 -0.293 1.00 0.00 42 LEU A C 19
ATOM 27638 O O . LEU A 1 42 ? -1.275 -1.795 -0.917 1.00 0.00 42 LEU A O 19
ATOM 27654 N N . SER A 1 43 ? -0.849 -3.461 0.553 1.00 0.00 43 SER A N 19
ATOM 27655 C CA . SER A 1 43 ? 0.516 -3.035 0.810 1.00 0.00 43 SER A CA 19
ATOM 27656 C C . SER A 1 43 ? 1.493 -3.897 0.008 1.00 0.00 43 SER A C 19
ATOM 27657 O O . SER A 1 43 ? 1.311 -5.108 -0.103 1.00 0.00 43 SER A O 19
ATOM 27665 N N . PHE A 1 44 ? 2.508 -3.238 -0.532 1.00 0.00 44 PHE A N 19
ATOM 27666 C CA . PHE A 1 44 ? 3.513 -3.929 -1.321 1.00 0.00 44 PHE A CA 19
ATOM 27667 C C . PHE A 1 44 ? 4.855 -3.196 -1.261 1.00 0.00 44 PHE A C 19
ATOM 27668 O O . PHE A 1 44 ? 4.953 -2.119 -0.675 1.00 0.00 44 PHE A O 19
ATOM 27685 N N . GLN A 1 45 ? 5.856 -3.809 -1.877 1.00 0.00 45 GLN A N 19
ATOM 27686 C CA . GLN A 1 45 ? 7.187 -3.228 -1.902 1.00 0.00 45 GLN A CA 19
ATOM 27687 C C . GLN A 1 45 ? 7.617 -2.948 -3.344 1.00 0.00 45 GLN A C 19
ATOM 27688 O O . GLN A 1 45 ? 7.081 -3.539 -4.280 1.00 0.00 45 GLN A O 19
ATOM 27702 N N . LYS A 1 46 ? 8.581 -2.049 -3.476 1.00 0.00 46 LYS A N 19
ATOM 27703 C CA . LYS A 1 46 ? 9.090 -1.685 -4.788 1.00 0.00 46 LYS A CA 19
ATOM 27704 C C . LYS A 1 46 ? 9.659 -2.928 -5.473 1.00 0.00 46 LYS A C 19
ATOM 27705 O O . LYS A 1 46 ? 10.706 -3.437 -5.074 1.00 0.00 46 LYS A O 19
ATOM 27724 N N . GLY A 1 47 ? 8.945 -3.382 -6.492 1.00 0.00 47 GLY A N 19
ATOM 27725 C CA . GLY A 1 47 ? 9.367 -4.556 -7.237 1.00 0.00 47 GLY A CA 19
ATOM 27726 C C . GLY A 1 47 ? 8.372 -5.706 -7.058 1.00 0.00 47 GLY A C 19
ATOM 27727 O O . GLY A 1 47 ? 8.526 -6.764 -7.663 1.00 0.00 47 GLY A O 19
ATOM 27731 N N . ASP A 1 48 ? 7.374 -5.456 -6.222 1.00 0.00 48 ASP A N 19
ATOM 27732 C CA . ASP A 1 48 ? 6.355 -6.457 -5.955 1.00 0.00 48 ASP A CA 19
ATOM 27733 C C . ASP A 1 48 ? 5.419 -6.559 -7.161 1.00 0.00 48 ASP A C 19
ATOM 27734 O O . ASP A 1 48 ? 5.006 -5.544 -7.719 1.00 0.00 48 ASP A O 19
ATOM 27743 N N . GLN A 1 49 ? 5.111 -7.796 -7.526 1.00 0.00 49 GLN A N 19
ATOM 27744 C CA . GLN A 1 49 ? 4.231 -8.044 -8.656 1.00 0.00 49 GLN A CA 19
ATOM 27745 C C . GLN A 1 49 ? 2.838 -8.441 -8.166 1.00 0.00 49 GLN A C 19
ATOM 27746 O O . GLN A 1 49 ? 2.699 -9.344 -7.342 1.00 0.00 49 GLN A O 19
ATOM 27760 N N . MET A 1 50 ? 1.840 -7.747 -8.693 1.00 0.00 50 MET A N 19
ATOM 27761 C CA . MET A 1 50 ? 0.461 -8.015 -8.319 1.00 0.00 50 MET A CA 19
ATOM 27762 C C . MET A 1 50 ? -0.391 -8.321 -9.552 1.00 0.00 50 MET A C 19
ATOM 27763 O O . MET A 1 50 ? -0.114 -7.824 -10.642 1.00 0.00 50 MET A O 19
ATOM 27777 N N . VAL A 1 51 ? -1.413 -9.138 -9.338 1.00 0.00 51 VAL A N 19
ATOM 27778 C CA . VAL A 1 51 ? -2.308 -9.516 -10.419 1.00 0.00 51 VAL A CA 19
ATOM 27779 C C . VAL A 1 51 ? -3.534 -8.600 -10.403 1.00 0.00 51 VAL A C 19
ATOM 27780 O O . VAL A 1 51 ? -4.503 -8.866 -9.692 1.00 0.00 51 VAL A O 19
ATOM 27793 N N . VAL A 1 52 ? -3.452 -7.541 -11.194 1.00 0.00 52 VAL A N 19
ATOM 27794 C CA . VAL A 1 52 ? -4.543 -6.585 -11.280 1.00 0.00 52 VAL A CA 19
ATOM 27795 C C . VAL A 1 52 ? -5.804 -7.300 -11.768 1.00 0.00 52 VAL A C 19
ATOM 27796 O O . VAL A 1 52 ? -5.860 -7.761 -12.908 1.00 0.00 52 VAL A O 19
ATOM 27809 N N . LEU A 1 53 ? -6.787 -7.370 -10.882 1.00 0.00 53 LEU A N 19
ATOM 27810 C CA . LEU A 1 53 ? -8.044 -8.021 -11.208 1.00 0.00 53 LEU A CA 19
ATOM 27811 C C . LEU A 1 53 ? -9.048 -6.971 -11.687 1.00 0.00 53 LEU A C 19
ATOM 27812 O O . LEU A 1 53 ? -9.605 -7.090 -12.777 1.00 0.00 53 LEU A O 19
ATOM 27828 N N . GLU A 1 54 ? -9.248 -5.965 -10.848 1.00 0.00 54 GLU A N 19
ATOM 27829 C CA . GLU A 1 54 ? -10.175 -4.893 -11.171 1.00 0.00 54 GLU A CA 19
ATOM 27830 C C . GLU A 1 54 ? -9.428 -3.566 -11.303 1.00 0.00 54 GLU A C 19
ATOM 27831 O O . GLU A 1 54 ? -8.474 -3.310 -10.569 1.00 0.00 54 GLU A O 19
ATOM 27843 N N . GLU A 1 55 ? -9.888 -2.754 -12.245 1.00 0.00 55 GLU A N 19
ATOM 27844 C CA . GLU A 1 55 ? -9.274 -1.460 -12.482 1.00 0.00 55 GLU A CA 19
ATOM 27845 C C . GLU A 1 55 ? -10.350 -0.394 -12.703 1.00 0.00 55 GLU A C 19
ATOM 27846 O O . GLU A 1 55 ? -10.556 0.062 -13.827 1.00 0.00 55 GLU A O 19
ATOM 27858 N N . SER A 1 56 ? -11.008 -0.029 -11.612 1.00 0.00 56 SER A N 19
ATOM 27859 C CA . SER A 1 56 ? -12.058 0.973 -11.673 1.00 0.00 56 SER A CA 19
ATOM 27860 C C . SER A 1 56 ? -11.577 2.189 -12.468 1.00 0.00 56 SER A C 19
ATOM 27861 O O . SER A 1 56 ? -12.088 2.468 -13.552 1.00 0.00 56 SER A O 19
ATOM 27869 N N . GLY A 1 57 ? -10.599 2.878 -11.899 1.00 0.00 57 GLY A N 19
ATOM 27870 C CA . GLY A 1 57 ? -10.043 4.057 -12.542 1.00 0.00 57 GLY A CA 19
ATOM 27871 C C . GLY A 1 57 ? -8.537 4.161 -12.289 1.00 0.00 57 GLY A C 19
ATOM 27872 O O . GLY A 1 57 ? -7.734 3.788 -13.143 1.00 0.00 57 GLY A O 19
ATOM 27876 N N . GLU A 1 58 ? -8.201 4.667 -11.113 1.00 0.00 58 GLU A N 19
ATOM 27877 C CA . GLU A 1 58 ? -6.806 4.825 -10.737 1.00 0.00 58 GLU A CA 19
ATOM 27878 C C . GLU A 1 58 ? -6.312 3.581 -9.995 1.00 0.00 58 GLU A C 19
ATOM 27879 O O . GLU A 1 58 ? -5.525 2.804 -10.534 1.00 0.00 58 GLU A O 19
ATOM 27891 N N . TRP A 1 59 ? -6.796 3.430 -8.771 1.00 0.00 59 TRP A N 19
ATOM 27892 C CA . TRP A 1 59 ? -6.415 2.293 -7.950 1.00 0.00 59 TRP A CA 19
ATOM 27893 C C . TRP A 1 59 ? -7.053 1.040 -8.552 1.00 0.00 59 TRP A C 19
ATOM 27894 O O . TRP A 1 59 ? -8.210 1.067 -8.968 1.00 0.00 59 TRP A O 19
ATOM 27915 N N . TRP A 1 60 ? -6.271 -0.030 -8.577 1.00 0.00 60 TRP A N 19
ATOM 27916 C CA . TRP A 1 60 ? -6.746 -1.290 -9.121 1.00 0.00 60 TRP A CA 19
ATOM 27917 C C . TRP A 1 60 ? -6.646 -2.347 -8.020 1.00 0.00 60 TRP A C 19
ATOM 27918 O O . TRP A 1 60 ? -5.789 -2.256 -7.141 1.00 0.00 60 TRP A O 19
ATOM 27939 N N . LYS A 1 61 ? -7.534 -3.327 -8.101 1.00 0.00 61 LYS A N 19
ATOM 27940 C CA . LYS A 1 61 ? -7.557 -4.400 -7.122 1.00 0.00 61 LYS A CA 19
ATOM 27941 C C . LYS A 1 61 ? -6.721 -5.573 -7.638 1.00 0.00 61 LYS A C 19
ATOM 27942 O O . LYS A 1 61 ? -7.201 -6.381 -8.430 1.00 0.00 61 LYS A O 19
ATOM 27961 N N . ALA A 1 62 ? -5.484 -5.629 -7.167 1.00 0.00 62 ALA A N 19
ATOM 27962 C CA . ALA A 1 62 ? -4.576 -6.689 -7.570 1.00 0.00 62 ALA A CA 19
ATOM 27963 C C . ALA A 1 62 ? -4.208 -7.532 -6.347 1.00 0.00 62 ALA A C 19
ATOM 27964 O O . ALA A 1 62 ? -4.425 -7.111 -5.211 1.00 0.00 62 ALA A O 19
ATOM 27971 N N . ARG A 1 63 ? -3.656 -8.704 -6.622 1.00 0.00 63 ARG A N 19
ATOM 27972 C CA . ARG A 1 63 ? -3.255 -9.610 -5.558 1.00 0.00 63 ARG A CA 19
ATOM 27973 C C . ARG A 1 63 ? -1.732 -9.734 -5.513 1.00 0.00 63 ARG A C 19
ATOM 27974 O O . ARG A 1 63 ? -1.088 -9.902 -6.548 1.00 0.00 63 ARG A O 19
ATOM 27995 N N . SER A 1 64 ? -1.198 -9.648 -4.303 1.00 0.00 64 SER A N 19
ATOM 27996 C CA . SER A 1 64 ? 0.239 -9.750 -4.110 1.00 0.00 64 SER A CA 19
ATOM 27997 C C . SER A 1 64 ? 0.711 -11.170 -4.426 1.00 0.00 64 SER A C 19
ATOM 27998 O O . SER A 1 64 ? 0.119 -12.142 -3.959 1.00 0.00 64 SER A O 19
ATOM 28006 N N . LEU A 1 65 ? 1.771 -11.246 -5.217 1.00 0.00 65 LEU A N 19
ATOM 28007 C CA . LEU A 1 65 ? 2.329 -12.531 -5.601 1.00 0.00 65 LEU A CA 19
ATOM 28008 C C . LEU A 1 65 ? 3.340 -12.979 -4.544 1.00 0.00 65 LEU A C 19
ATOM 28009 O O . LEU A 1 65 ? 4.098 -13.923 -4.765 1.00 0.00 65 LEU A O 19
ATOM 28025 N N . ALA A 1 66 ? 3.319 -12.282 -3.417 1.00 0.00 66 ALA A N 19
ATOM 28026 C CA . ALA A 1 66 ? 4.224 -12.596 -2.326 1.00 0.00 66 ALA A CA 19
ATOM 28027 C C . ALA A 1 66 ? 3.415 -13.073 -1.119 1.00 0.00 66 ALA A C 19
ATOM 28028 O O . ALA A 1 66 ? 3.968 -13.653 -0.185 1.00 0.00 66 ALA A O 19
ATOM 28035 N N . THR A 1 67 ? 2.117 -12.810 -1.176 1.00 0.00 67 THR A N 19
ATOM 28036 C CA . THR A 1 67 ? 1.226 -13.206 -0.098 1.00 0.00 67 THR A CA 19
ATOM 28037 C C . THR A 1 67 ? -0.188 -13.437 -0.634 1.00 0.00 67 THR A C 19
ATOM 28038 O O . THR A 1 67 ? -1.156 -13.405 0.124 1.00 0.00 67 THR A O 19
ATOM 28049 N N . ARG A 1 68 ? -0.264 -13.663 -1.937 1.00 0.00 68 ARG A N 19
ATOM 28050 C CA . ARG A 1 68 ? -1.543 -13.899 -2.583 1.00 0.00 68 ARG A CA 19
ATOM 28051 C C . ARG A 1 68 ? -2.628 -13.029 -1.947 1.00 0.00 68 ARG A C 19
ATOM 28052 O O . ARG A 1 68 ? -3.794 -13.418 -1.900 1.00 0.00 68 ARG A O 19
ATOM 28073 N N . LYS A 1 69 ? -2.206 -11.866 -1.473 1.00 0.00 69 LYS A N 19
ATOM 28074 C CA . LYS A 1 69 ? -3.126 -10.936 -0.842 1.00 0.00 69 LYS A CA 19
ATOM 28075 C C . LYS A 1 69 ? -4.050 -10.338 -1.905 1.00 0.00 69 LYS A C 19
ATOM 28076 O O . LYS A 1 69 ? -3.915 -10.640 -3.090 1.00 0.00 69 LYS A O 19
ATOM 28095 N N . GLU A 1 70 ? -4.968 -9.501 -1.443 1.00 0.00 70 GLU A N 19
ATOM 28096 C CA . GLU A 1 70 ? -5.914 -8.859 -2.341 1.00 0.00 70 GLU A CA 19
ATOM 28097 C C . GLU A 1 70 ? -6.354 -7.509 -1.769 1.00 0.00 70 GLU A C 19
ATOM 28098 O O . GLU A 1 70 ? -6.785 -7.428 -0.620 1.00 0.00 70 GLU A O 19
ATOM 28110 N N . GLY A 1 71 ? -6.230 -6.483 -2.598 1.00 0.00 71 GLY A N 19
ATOM 28111 C CA . GLY A 1 71 ? -6.609 -5.141 -2.190 1.00 0.00 71 GLY A CA 19
ATOM 28112 C C . GLY A 1 71 ? -6.281 -4.122 -3.284 1.00 0.00 71 GLY A C 19
ATOM 28113 O O . GLY A 1 71 ? -5.484 -4.401 -4.178 1.00 0.00 71 GLY A O 19
ATOM 28117 N N . TYR A 1 72 ? -6.913 -2.963 -3.177 1.00 0.00 72 TYR A N 19
ATOM 28118 C CA . TYR A 1 72 ? -6.699 -1.901 -4.146 1.00 0.00 72 TYR A CA 19
ATOM 28119 C C . TYR A 1 72 ? -5.281 -1.335 -4.033 1.00 0.00 72 TYR A C 19
ATOM 28120 O O . TYR A 1 72 ? -4.791 -1.093 -2.931 1.00 0.00 72 TYR A O 19
ATOM 28138 N N . ILE A 1 73 ? -4.663 -1.140 -5.189 1.00 0.00 73 ILE A N 19
ATOM 28139 C CA . ILE A 1 73 ? -3.313 -0.607 -5.235 1.00 0.00 73 ILE A CA 19
ATOM 28140 C C . ILE A 1 73 ? -3.259 0.549 -6.235 1.00 0.00 73 ILE A C 19
ATOM 28141 O O . ILE A 1 73 ? -4.029 0.582 -7.194 1.00 0.00 73 ILE A O 19
ATOM 28157 N N . PRO A 1 74 ? -2.318 1.495 -5.971 1.00 0.00 74 PRO A N 19
ATOM 28158 C CA . PRO A 1 74 ? -2.154 2.649 -6.837 1.00 0.00 74 PRO A CA 19
ATOM 28159 C C . PRO A 1 74 ? -1.451 2.263 -8.139 1.00 0.00 74 PRO A C 19
ATOM 28160 O O . PRO A 1 74 ? -0.465 1.528 -8.123 1.00 0.00 74 PRO A O 19
ATOM 28171 N N . SER A 1 75 ? -1.986 2.775 -9.239 1.00 0.00 75 SER A N 19
ATOM 28172 C CA . SER A 1 75 ? -1.422 2.493 -10.548 1.00 0.00 75 SER A CA 19
ATOM 28173 C C . SER A 1 75 ? -0.225 3.410 -10.811 1.00 0.00 75 SER A C 19
ATOM 28174 O O . SER A 1 75 ? 0.644 3.084 -11.617 1.00 0.00 75 SER A O 19
ATOM 28182 N N . ASN A 1 76 ? -0.220 4.537 -10.115 1.00 0.00 76 ASN A N 19
ATOM 28183 C CA . ASN A 1 76 ? 0.855 5.503 -10.264 1.00 0.00 76 ASN A CA 19
ATOM 28184 C C . ASN A 1 76 ? 2.101 4.988 -9.541 1.00 0.00 76 ASN A C 19
ATOM 28185 O O . ASN A 1 76 ? 3.175 5.578 -9.649 1.00 0.00 76 ASN A O 19
ATOM 28196 N N . TYR A 1 77 ? 1.917 3.893 -8.817 1.00 0.00 77 TYR A N 19
ATOM 28197 C CA . TYR A 1 77 ? 3.011 3.293 -8.075 1.00 0.00 77 TYR A CA 19
ATOM 28198 C C . TYR A 1 77 ? 3.408 1.944 -8.680 1.00 0.00 77 TYR A C 19
ATOM 28199 O O . TYR A 1 77 ? 4.374 1.323 -8.240 1.00 0.00 77 TYR A O 19
ATOM 28217 N N . VAL A 1 78 ? 2.642 1.532 -9.680 1.00 0.00 78 VAL A N 19
ATOM 28218 C CA . VAL A 1 78 ? 2.902 0.268 -10.349 1.00 0.00 78 VAL A CA 19
ATOM 28219 C C . VAL A 1 78 ? 3.336 0.540 -11.791 1.00 0.00 78 VAL A C 19
ATOM 28220 O O . VAL A 1 78 ? 3.323 1.684 -12.241 1.00 0.00 78 VAL A O 19
ATOM 28233 N N . ALA A 1 79 ? 3.710 -0.532 -12.474 1.00 0.00 79 ALA A N 19
ATOM 28234 C CA . ALA A 1 79 ? 4.147 -0.424 -13.856 1.00 0.00 79 ALA A CA 19
ATOM 28235 C C . ALA A 1 79 ? 4.040 -1.794 -14.529 1.00 0.00 79 ALA A C 19
ATOM 28236 O O . ALA A 1 79 ? 4.848 -2.683 -14.267 1.00 0.00 79 ALA A O 19
ATOM 28243 N N . ARG A 1 80 ? 3.034 -1.920 -15.383 1.00 0.00 80 ARG A N 19
ATOM 28244 C CA . ARG A 1 80 ? 2.811 -3.166 -16.096 1.00 0.00 80 ARG A CA 19
ATOM 28245 C C . ARG A 1 80 ? 4.147 -3.813 -16.466 1.00 0.00 80 ARG A C 19
ATOM 28246 O O . ARG A 1 80 ? 5.083 -3.126 -16.872 1.00 0.00 80 ARG A O 19
ATOM 28267 N N . VAL A 1 81 ? 4.195 -5.129 -16.313 1.00 0.00 81 VAL A N 19
ATOM 28268 C CA . VAL A 1 81 ? 5.400 -5.876 -16.626 1.00 0.00 81 VAL A CA 19
ATOM 28269 C C . VAL A 1 81 ? 5.666 -5.799 -18.131 1.00 0.00 81 VAL A C 19
ATOM 28270 O O . VAL A 1 81 ? 6.815 -5.856 -18.565 1.00 0.00 81 VAL A O 19
ATOM 28283 N N . ASP A 1 82 ? 4.584 -5.674 -18.885 1.00 0.00 82 ASP A N 19
ATOM 28284 C CA . ASP A 1 82 ? 4.686 -5.589 -20.332 1.00 0.00 82 ASP A CA 19
ATOM 28285 C C . ASP A 1 82 ? 4.978 -4.142 -20.734 1.00 0.00 82 ASP A C 19
ATOM 28286 O O . ASP A 1 82 ? 4.960 -3.808 -21.918 1.00 0.00 82 ASP A O 19
ATOM 28295 N N . SER A 1 83 ? 5.242 -3.323 -19.728 1.00 0.00 83 SER A N 19
ATOM 28296 C CA . SER A 1 83 ? 5.538 -1.920 -19.962 1.00 0.00 83 SER A CA 19
ATOM 28297 C C . SER A 1 83 ? 6.894 -1.563 -19.351 1.00 0.00 83 SER A C 19
ATOM 28298 O O . SER A 1 83 ? 7.142 -0.405 -19.013 1.00 0.00 83 SER A O 19
ATOM 28306 N N . LEU A 1 84 ? 7.737 -2.577 -19.226 1.00 0.00 84 LEU A N 19
ATOM 28307 C CA . LEU A 1 84 ? 9.062 -2.384 -18.660 1.00 0.00 84 LEU A CA 19
ATOM 28308 C C . LEU A 1 84 ? 10.047 -2.053 -19.782 1.00 0.00 84 LEU A C 19
ATOM 28309 O O . LEU A 1 84 ? 9.814 -2.398 -20.940 1.00 0.00 84 LEU A O 19
ATOM 28325 N N . GLU A 1 85 ? 11.128 -1.387 -19.402 1.00 0.00 85 GLU A N 19
ATOM 28326 C CA . GLU A 1 85 ? 12.150 -1.006 -20.362 1.00 0.00 85 GLU A CA 19
ATOM 28327 C C . GLU A 1 85 ? 13.053 -2.200 -20.678 1.00 0.00 85 GLU A C 19
ATOM 28328 O O . GLU A 1 85 ? 13.992 -2.486 -19.937 1.00 0.00 85 GLU A O 19
ATOM 28340 N N . THR A 1 86 ? 12.737 -2.865 -21.780 1.00 0.00 86 THR A N 19
ATOM 28341 C CA . THR A 1 86 ? 13.509 -4.021 -22.204 1.00 0.00 86 THR A CA 19
ATOM 28342 C C . THR A 1 86 ? 14.934 -3.605 -22.572 1.00 0.00 86 THR A C 19
ATOM 28343 O O . THR A 1 86 ? 15.507 -4.119 -23.531 1.00 0.00 86 THR A O 19
ATOM 28360 N N . HIS B 2 2 ? -10.525 1.498 -7.093 1.00 0.00 120 HIS B N 19
ATOM 28361 C CA . HIS B 2 2 ? -11.396 2.531 -6.558 1.00 0.00 120 HIS B CA 19
ATOM 28362 C C . HIS B 2 2 ? -10.694 3.889 -6.642 1.00 0.00 120 HIS B C 19
ATOM 28363 O O . HIS B 2 2 ? -9.614 4.068 -6.083 1.00 0.00 120 HIS B O 19
ATOM 28377 N N . SER B 2 3 ? -11.338 4.808 -7.346 1.00 0.00 121 SER B N 19
ATOM 28378 C CA . SER B 2 3 ? -10.789 6.144 -7.511 1.00 0.00 121 SER B CA 19
ATOM 28379 C C . SER B 2 3 ? -11.337 7.072 -6.425 1.00 0.00 121 SER B C 19
ATOM 28380 O O . SER B 2 3 ? -12.263 7.844 -6.672 1.00 0.00 121 SER B O 19
ATOM 28388 N N . LYS B 2 4 ? -10.741 6.968 -5.246 1.00 0.00 122 LYS B N 19
ATOM 28389 C CA . LYS B 2 4 ? -11.158 7.788 -4.122 1.00 0.00 122 LYS B CA 19
ATOM 28390 C C . LYS B 2 4 ? -10.162 8.934 -3.936 1.00 0.00 122 LYS B C 19
ATOM 28391 O O . LYS B 2 4 ? -10.557 10.095 -3.833 1.00 0.00 122 LYS B O 19
ATOM 28410 N N . TYR B 2 5 ? -8.889 8.569 -3.899 1.00 0.00 123 TYR B N 19
ATOM 28411 C CA . TYR B 2 5 ? -7.833 9.554 -3.728 1.00 0.00 123 TYR B CA 19
ATOM 28412 C C . TYR B 2 5 ? -7.114 9.823 -5.050 1.00 0.00 123 TYR B C 19
ATOM 28413 O O . TYR B 2 5 ? -7.052 8.951 -5.917 1.00 0.00 123 TYR B O 19
ATOM 28431 N N . PRO B 2 6 ? -6.574 11.065 -5.169 1.00 0.00 124 PRO B N 19
ATOM 28432 C CA . PRO B 2 6 ? -5.861 11.460 -6.372 1.00 0.00 124 PRO B CA 19
ATOM 28433 C C . PRO B 2 6 ? -4.474 10.814 -6.425 1.00 0.00 124 PRO B C 19
ATOM 28434 O O . PRO B 2 6 ? -3.469 11.506 -6.574 1.00 0.00 124 PRO B O 19
ATOM 28445 N N . LEU B 2 7 ? -4.466 9.495 -6.301 1.00 0.00 125 LEU B N 19
ATOM 28446 C CA . LEU B 2 7 ? -3.220 8.749 -6.333 1.00 0.00 125 LEU B CA 19
ATOM 28447 C C . LEU B 2 7 ? -2.312 9.231 -5.200 1.00 0.00 125 LEU B C 19
ATOM 28448 O O . LEU B 2 7 ? -2.393 10.386 -4.784 1.00 0.00 125 LEU B O 19
ATOM 28464 N N . PRO B 2 8 ? -1.445 8.299 -4.720 1.00 0.00 126 PRO B N 19
ATOM 28465 C CA . PRO B 2 8 ? -0.523 8.618 -3.644 1.00 0.00 126 PRO B CA 19
ATOM 28466 C C . PRO B 2 8 ? 0.633 9.483 -4.151 1.00 0.00 126 PRO B C 19
ATOM 28467 O O . PRO B 2 8 ? 0.868 9.566 -5.355 1.00 0.00 126 PRO B O 19
ATOM 28478 N N . PRO B 2 9 ? 1.343 10.119 -3.182 1.00 0.00 127 PRO B N 19
ATOM 28479 C CA . PRO B 2 9 ? 2.469 10.973 -3.517 1.00 0.00 127 PRO B CA 19
ATOM 28480 C C . PRO B 2 9 ? 3.691 10.141 -3.913 1.00 0.00 127 PRO B C 19
ATOM 28481 O O . PRO B 2 9 ? 4.174 9.329 -3.126 1.00 0.00 127 PRO B O 19
ATOM 28492 N N . LEU B 2 10 ? 4.154 10.371 -5.133 1.00 0.00 128 LEU B N 19
ATOM 28493 C CA . LEU B 2 10 ? 5.310 9.653 -5.642 1.00 0.00 128 LEU B CA 19
ATOM 28494 C C . LEU B 2 10 ? 6.527 9.973 -4.774 1.00 0.00 128 LEU B C 19
ATOM 28495 O O . LEU B 2 10 ? 6.774 11.133 -4.448 1.00 0.00 128 LEU B O 19
ATOM 28511 N N . PRO B 2 11 ? 7.276 8.895 -4.414 1.00 0.00 129 PRO B N 19
ATOM 28512 C CA . PRO B 2 11 ? 8.463 9.050 -3.589 1.00 0.00 129 PRO B CA 19
ATOM 28513 C C . PRO B 2 11 ? 9.623 9.629 -4.402 1.00 0.00 129 PRO B C 19
ATOM 28514 O O . PRO B 2 11 ? 10.522 10.257 -3.845 1.00 0.00 129 PRO B O 19
ATOM 28525 N N . SER B 2 12 ? 9.565 9.398 -5.705 1.00 0.00 130 SER B N 19
ATOM 28526 C CA . SER B 2 12 ? 10.600 9.888 -6.599 1.00 0.00 130 SER B CA 19
ATOM 28527 C C . SER B 2 12 ? 11.966 9.361 -6.157 1.00 0.00 130 SER B C 19
ATOM 28528 O O . SER B 2 12 ? 12.656 10.000 -5.364 1.00 0.00 130 SER B O 19
ATOM 28536 N N . LEU B 2 13 ? 12.317 8.199 -6.689 1.00 0.00 131 LEU B N 19
ATOM 28537 C CA . LEU B 2 13 ? 13.589 7.579 -6.359 1.00 0.00 131 LEU B CA 19
ATOM 28538 C C . LEU B 2 13 ? 14.729 8.427 -6.927 1.00 0.00 131 LEU B C 19
ATOM 28539 O O . LEU B 2 13 ? 15.341 8.060 -7.930 1.00 0.00 131 LEU B O 19
ATOM 28558 N N . GLY A 1 1 ? -12.907 -64.370 24.557 1.00 0.00 1 GLY A N 20
ATOM 28559 C CA . GLY A 1 1 ? -12.730 -63.832 23.219 1.00 0.00 1 GLY A CA 20
ATOM 28560 C C . GLY A 1 1 ? -13.607 -62.597 23.003 1.00 0.00 1 GLY A C 20
ATOM 28561 O O . GLY A 1 1 ? -14.813 -62.639 23.243 1.00 0.00 1 GLY A O 20
ATOM 28565 N N . PRO A 1 2 ? -12.952 -61.500 22.540 1.00 0.00 2 PRO A N 20
ATOM 28566 C CA . PRO A 1 2 ? -13.659 -60.256 22.290 1.00 0.00 2 PRO A CA 20
ATOM 28567 C C . PRO A 1 2 ? -14.487 -60.344 21.006 1.00 0.00 2 PRO A C 20
ATOM 28568 O O . PRO A 1 2 ? -15.678 -60.039 21.009 1.00 0.00 2 PRO A O 20
ATOM 28579 N N . LEU A 1 3 ? -13.823 -60.765 19.939 1.00 0.00 3 LEU A N 20
ATOM 28580 C CA . LEU A 1 3 ? -14.482 -60.899 18.652 1.00 0.00 3 LEU A CA 20
ATOM 28581 C C . LEU A 1 3 ? -14.929 -59.518 18.166 1.00 0.00 3 LEU A C 20
ATOM 28582 O O . LEU A 1 3 ? -14.793 -58.530 18.886 1.00 0.00 3 LEU A O 20
ATOM 28598 N N . GLY A 1 4 ? -15.453 -59.494 16.950 1.00 0.00 4 GLY A N 20
ATOM 28599 C CA . GLY A 1 4 ? -15.920 -58.251 16.361 1.00 0.00 4 GLY A CA 20
ATOM 28600 C C . GLY A 1 4 ? -14.755 -57.446 15.782 1.00 0.00 4 GLY A C 20
ATOM 28601 O O . GLY A 1 4 ? -13.684 -57.376 16.384 1.00 0.00 4 GLY A O 20
ATOM 28605 N N . SER A 1 5 ? -15.003 -56.858 14.621 1.00 0.00 5 SER A N 20
ATOM 28606 C CA . SER A 1 5 ? -13.987 -56.060 13.954 1.00 0.00 5 SER A CA 20
ATOM 28607 C C . SER A 1 5 ? -14.643 -55.112 12.949 1.00 0.00 5 SER A C 20
ATOM 28608 O O . SER A 1 5 ? -14.744 -55.429 11.764 1.00 0.00 5 SER A O 20
ATOM 28616 N N . PRO A 1 6 ? -15.083 -53.936 13.471 1.00 0.00 6 PRO A N 20
ATOM 28617 C CA . PRO A 1 6 ? -15.727 -52.939 12.633 1.00 0.00 6 PRO A CA 20
ATOM 28618 C C . PRO A 1 6 ? -14.701 -52.209 11.765 1.00 0.00 6 PRO A C 20
ATOM 28619 O O . PRO A 1 6 ? -13.496 -52.377 11.945 1.00 0.00 6 PRO A O 20
ATOM 28630 N N . GLY A 1 7 ? -15.216 -51.411 10.840 1.00 0.00 7 GLY A N 20
ATOM 28631 C CA . GLY A 1 7 ? -14.360 -50.653 9.943 1.00 0.00 7 GLY A CA 20
ATOM 28632 C C . GLY A 1 7 ? -15.140 -50.170 8.720 1.00 0.00 7 GLY A C 20
ATOM 28633 O O . GLY A 1 7 ? -15.272 -50.896 7.735 1.00 0.00 7 GLY A O 20
ATOM 28637 N N . PRO A 1 8 ? -15.651 -48.913 8.823 1.00 0.00 8 PRO A N 20
ATOM 28638 C CA . PRO A 1 8 ? -16.414 -48.324 7.736 1.00 0.00 8 PRO A CA 20
ATOM 28639 C C . PRO A 1 8 ? -15.496 -47.893 6.592 1.00 0.00 8 PRO A C 20
ATOM 28640 O O . PRO A 1 8 ? -14.275 -47.882 6.741 1.00 0.00 8 PRO A O 20
ATOM 28651 N N . ASN A 1 9 ? -16.119 -47.548 5.474 1.00 0.00 9 ASN A N 20
ATOM 28652 C CA . ASN A 1 9 ? -15.372 -47.117 4.304 1.00 0.00 9 ASN A CA 20
ATOM 28653 C C . ASN A 1 9 ? -15.614 -45.624 4.071 1.00 0.00 9 ASN A C 20
ATOM 28654 O O . ASN A 1 9 ? -16.601 -45.242 3.442 1.00 0.00 9 ASN A O 20
ATOM 28665 N N . SER A 1 10 ? -14.699 -44.820 4.591 1.00 0.00 10 SER A N 20
ATOM 28666 C CA . SER A 1 10 ? -14.801 -43.377 4.447 1.00 0.00 10 SER A CA 20
ATOM 28667 C C . SER A 1 10 ? -14.830 -43.001 2.965 1.00 0.00 10 SER A C 20
ATOM 28668 O O . SER A 1 10 ? -14.050 -43.523 2.172 1.00 0.00 10 SER A O 20
ATOM 28676 N N . HIS A 1 11 ? -15.740 -42.095 2.636 1.00 0.00 11 HIS A N 20
ATOM 28677 C CA . HIS A 1 11 ? -15.883 -41.641 1.263 1.00 0.00 11 HIS A CA 20
ATOM 28678 C C . HIS A 1 11 ? -16.058 -40.121 1.240 1.00 0.00 11 HIS A C 20
ATOM 28679 O O . HIS A 1 11 ? -16.540 -39.534 2.208 1.00 0.00 11 HIS A O 20
ATOM 28693 N N . ASN A 1 12 ? -15.658 -39.528 0.125 1.00 0.00 12 ASN A N 20
ATOM 28694 C CA . ASN A 1 12 ? -15.766 -38.088 -0.036 1.00 0.00 12 ASN A CA 20
ATOM 28695 C C . ASN A 1 12 ? -15.314 -37.703 -1.446 1.00 0.00 12 ASN A C 20
ATOM 28696 O O . ASN A 1 12 ? -14.125 -37.757 -1.758 1.00 0.00 12 ASN A O 20
ATOM 28707 N N . SER A 1 13 ? -16.286 -37.322 -2.262 1.00 0.00 13 SER A N 20
ATOM 28708 C CA . SER A 1 13 ? -16.004 -36.927 -3.631 1.00 0.00 13 SER A CA 20
ATOM 28709 C C . SER A 1 13 ? -15.910 -35.403 -3.727 1.00 0.00 13 SER A C 20
ATOM 28710 O O . SER A 1 13 ? -16.718 -34.689 -3.135 1.00 0.00 13 SER A O 20
ATOM 28718 N N . ASN A 1 14 ? -14.917 -34.949 -4.478 1.00 0.00 14 ASN A N 20
ATOM 28719 C CA . ASN A 1 14 ? -14.707 -33.523 -4.660 1.00 0.00 14 ASN A CA 20
ATOM 28720 C C . ASN A 1 14 ? -13.473 -33.302 -5.538 1.00 0.00 14 ASN A C 20
ATOM 28721 O O . ASN A 1 14 ? -12.343 -33.394 -5.062 1.00 0.00 14 ASN A O 20
ATOM 28732 N N . THR A 1 15 ? -13.733 -33.013 -6.806 1.00 0.00 15 THR A N 20
ATOM 28733 C CA . THR A 1 15 ? -12.659 -32.777 -7.754 1.00 0.00 15 THR A CA 20
ATOM 28734 C C . THR A 1 15 ? -11.705 -31.705 -7.224 1.00 0.00 15 THR A C 20
ATOM 28735 O O . THR A 1 15 ? -12.143 -30.700 -6.665 1.00 0.00 15 THR A O 20
ATOM 28746 N N . PRO A 1 16 ? -10.384 -31.961 -7.423 1.00 0.00 16 PRO A N 20
ATOM 28747 C CA . PRO A 1 16 ? -9.364 -31.030 -6.971 1.00 0.00 16 PRO A CA 20
ATOM 28748 C C . PRO A 1 16 ? -9.300 -29.804 -7.884 1.00 0.00 16 PRO A C 20
ATOM 28749 O O . PRO A 1 16 ? -10.234 -29.534 -8.636 1.00 0.00 16 PRO A O 20
ATOM 28760 N N . GLY A 1 17 ? -8.185 -29.092 -7.788 1.00 0.00 17 GLY A N 20
ATOM 28761 C CA . GLY A 1 17 ? -7.985 -27.901 -8.595 1.00 0.00 17 GLY A CA 20
ATOM 28762 C C . GLY A 1 17 ? -8.328 -28.169 -10.062 1.00 0.00 17 GLY A C 20
ATOM 28763 O O . GLY A 1 17 ? -9.196 -27.509 -10.631 1.00 0.00 17 GLY A O 20
ATOM 28767 N N . ILE A 1 18 ? -7.629 -29.139 -10.632 1.00 0.00 18 ILE A N 20
ATOM 28768 C CA . ILE A 1 18 ? -7.848 -29.503 -12.021 1.00 0.00 18 ILE A CA 20
ATOM 28769 C C . ILE A 1 18 ? -7.555 -28.295 -12.913 1.00 0.00 18 ILE A C 20
ATOM 28770 O O . ILE A 1 18 ? -7.732 -27.153 -12.494 1.00 0.00 18 ILE A O 20
ATOM 28786 N N . ARG A 1 19 ? -7.111 -28.589 -14.126 1.00 0.00 19 ARG A N 20
ATOM 28787 C CA . ARG A 1 19 ? -6.792 -27.540 -15.080 1.00 0.00 19 ARG A CA 20
ATOM 28788 C C . ARG A 1 19 ? -7.961 -26.562 -15.205 1.00 0.00 19 ARG A C 20
ATOM 28789 O O . ARG A 1 19 ? -9.062 -26.950 -15.591 1.00 0.00 19 ARG A O 20
ATOM 28810 N N . GLU A 1 20 ? -7.682 -25.311 -14.870 1.00 0.00 20 GLU A N 20
ATOM 28811 C CA . GLU A 1 20 ? -8.697 -24.273 -14.940 1.00 0.00 20 GLU A CA 20
ATOM 28812 C C . GLU A 1 20 ? -8.331 -23.243 -16.012 1.00 0.00 20 GLU A C 20
ATOM 28813 O O . GLU A 1 20 ? -7.162 -23.102 -16.368 1.00 0.00 20 GLU A O 20
ATOM 28825 N N . ALA A 1 21 ? -9.351 -22.550 -16.495 1.00 0.00 21 ALA A N 20
ATOM 28826 C CA . ALA A 1 21 ? -9.151 -21.537 -17.517 1.00 0.00 21 ALA A CA 20
ATOM 28827 C C . ALA A 1 21 ? -9.833 -20.239 -17.083 1.00 0.00 21 ALA A C 20
ATOM 28828 O O . ALA A 1 21 ? -10.801 -20.266 -16.324 1.00 0.00 21 ALA A O 20
ATOM 28835 N N . GLY A 1 22 ? -9.301 -19.133 -17.582 1.00 0.00 22 GLY A N 20
ATOM 28836 C CA . GLY A 1 22 ? -9.846 -17.827 -17.255 1.00 0.00 22 GLY A CA 20
ATOM 28837 C C . GLY A 1 22 ? -9.079 -16.717 -17.976 1.00 0.00 22 GLY A C 20
ATOM 28838 O O . GLY A 1 22 ? -9.682 -15.840 -18.594 1.00 0.00 22 GLY A O 20
ATOM 28842 N N . SER A 1 23 ? -7.761 -16.789 -17.873 1.00 0.00 23 SER A N 20
ATOM 28843 C CA . SER A 1 23 ? -6.905 -15.801 -18.508 1.00 0.00 23 SER A CA 20
ATOM 28844 C C . SER A 1 23 ? -7.155 -14.421 -17.896 1.00 0.00 23 SER A C 20
ATOM 28845 O O . SER A 1 23 ? -7.859 -14.302 -16.895 1.00 0.00 23 SER A O 20
ATOM 28853 N N . GLU A 1 24 ? -6.564 -13.416 -18.523 1.00 0.00 24 GLU A N 20
ATOM 28854 C CA . GLU A 1 24 ? -6.715 -12.049 -18.053 1.00 0.00 24 GLU A CA 20
ATOM 28855 C C . GLU A 1 24 ? -5.996 -11.867 -16.715 1.00 0.00 24 GLU A C 20
ATOM 28856 O O . GLU A 1 24 ? -6.497 -12.290 -15.674 1.00 0.00 24 GLU A O 20
ATOM 28868 N N . ASP A 1 25 ? -4.833 -11.235 -16.784 1.00 0.00 25 ASP A N 20
ATOM 28869 C CA . ASP A 1 25 ? -4.041 -10.992 -15.591 1.00 0.00 25 ASP A CA 20
ATOM 28870 C C . ASP A 1 25 ? -3.066 -9.843 -15.857 1.00 0.00 25 ASP A C 20
ATOM 28871 O O . ASP A 1 25 ? -1.994 -10.053 -16.423 1.00 0.00 25 ASP A O 20
ATOM 28880 N N . ILE A 1 26 ? -3.472 -8.654 -15.438 1.00 0.00 26 ILE A N 20
ATOM 28881 C CA . ILE A 1 26 ? -2.647 -7.473 -15.623 1.00 0.00 26 ILE A CA 20
ATOM 28882 C C . ILE A 1 26 ? -1.572 -7.429 -14.535 1.00 0.00 26 ILE A C 20
ATOM 28883 O O . ILE A 1 26 ? -1.849 -7.043 -13.400 1.00 0.00 26 ILE A O 20
ATOM 28899 N N . ILE A 1 27 ? -0.370 -7.832 -14.918 1.00 0.00 27 ILE A N 20
ATOM 28900 C CA . ILE A 1 27 ? 0.746 -7.844 -13.990 1.00 0.00 27 ILE A CA 20
ATOM 28901 C C . ILE A 1 27 ? 1.418 -6.469 -13.987 1.00 0.00 27 ILE A C 20
ATOM 28902 O O . ILE A 1 27 ? 1.763 -5.941 -15.044 1.00 0.00 27 ILE A O 20
ATOM 28918 N N . VAL A 1 28 ? 1.583 -5.929 -12.789 1.00 0.00 28 VAL A N 20
ATOM 28919 C CA . VAL A 1 28 ? 2.206 -4.625 -12.636 1.00 0.00 28 VAL A CA 20
ATOM 28920 C C . VAL A 1 28 ? 3.203 -4.675 -11.476 1.00 0.00 28 VAL A C 20
ATOM 28921 O O . VAL A 1 28 ? 2.883 -5.175 -10.399 1.00 0.00 28 VAL A O 20
ATOM 28934 N N . VAL A 1 29 ? 4.391 -4.148 -11.735 1.00 0.00 29 VAL A N 20
ATOM 28935 C CA . VAL A 1 29 ? 5.436 -4.126 -10.727 1.00 0.00 29 VAL A CA 20
ATOM 28936 C C . VAL A 1 29 ? 5.375 -2.802 -9.963 1.00 0.00 29 VAL A C 20
ATOM 28937 O O . VAL A 1 29 ? 5.181 -1.745 -10.561 1.00 0.00 29 VAL A O 20
ATOM 28950 N N . ALA A 1 30 ? 5.541 -2.904 -8.652 1.00 0.00 30 ALA A N 20
ATOM 28951 C CA . ALA A 1 30 ? 5.506 -1.726 -7.801 1.00 0.00 30 ALA A CA 20
ATOM 28952 C C . ALA A 1 30 ? 6.724 -0.849 -8.102 1.00 0.00 30 ALA A C 20
ATOM 28953 O O . ALA A 1 30 ? 7.863 -1.295 -7.970 1.00 0.00 30 ALA A O 20
ATOM 28960 N N . LEU A 1 31 ? 6.441 0.383 -8.499 1.00 0.00 31 LEU A N 20
ATOM 28961 C CA . LEU A 1 31 ? 7.499 1.327 -8.819 1.00 0.00 31 LEU A CA 20
ATOM 28962 C C . LEU A 1 31 ? 8.085 1.889 -7.522 1.00 0.00 31 LEU A C 20
ATOM 28963 O O . LEU A 1 31 ? 9.164 2.478 -7.529 1.00 0.00 31 LEU A O 20
ATOM 28979 N N . TYR A 1 32 ? 7.347 1.686 -6.440 1.00 0.00 32 TYR A N 20
ATOM 28980 C CA . TYR A 1 32 ? 7.780 2.165 -5.138 1.00 0.00 32 TYR A CA 20
ATOM 28981 C C . TYR A 1 32 ? 7.076 1.405 -4.013 1.00 0.00 32 TYR A C 20
ATOM 28982 O O . TYR A 1 32 ? 5.946 0.949 -4.179 1.00 0.00 32 TYR A O 20
ATOM 29000 N N . ASP A 1 33 ? 7.772 1.293 -2.892 1.00 0.00 33 ASP A N 20
ATOM 29001 C CA . ASP A 1 33 ? 7.228 0.597 -1.738 1.00 0.00 33 ASP A CA 20
ATOM 29002 C C . ASP A 1 33 ? 5.907 1.251 -1.330 1.00 0.00 33 ASP A C 20
ATOM 29003 O O . ASP A 1 33 ? 5.730 2.458 -1.494 1.00 0.00 33 ASP A O 20
ATOM 29012 N N . TYR A 1 34 ? 5.012 0.427 -0.806 1.00 0.00 34 TYR A N 20
ATOM 29013 C CA . TYR A 1 34 ? 3.712 0.909 -0.373 1.00 0.00 34 TYR A CA 20
ATOM 29014 C C . TYR A 1 34 ? 3.179 0.078 0.795 1.00 0.00 34 TYR A C 20
ATOM 29015 O O . TYR A 1 34 ? 3.180 -1.152 0.737 1.00 0.00 34 TYR A O 20
ATOM 29033 N N . GLU A 1 35 ? 2.736 0.780 1.827 1.00 0.00 35 GLU A N 20
ATOM 29034 C CA . GLU A 1 35 ? 2.200 0.122 3.006 1.00 0.00 35 GLU A CA 20
ATOM 29035 C C . GLU A 1 35 ? 0.778 0.610 3.288 1.00 0.00 35 GLU A C 20
ATOM 29036 O O . GLU A 1 35 ? 0.502 1.144 4.362 1.00 0.00 35 GLU A O 20
ATOM 29048 N N . ALA A 1 36 ? -0.088 0.410 2.305 1.00 0.00 36 ALA A N 20
ATOM 29049 C CA . ALA A 1 36 ? -1.475 0.824 2.434 1.00 0.00 36 ALA A CA 20
ATOM 29050 C C . ALA A 1 36 ? -1.535 2.173 3.153 1.00 0.00 36 ALA A C 20
ATOM 29051 O O . ALA A 1 36 ? -1.674 2.224 4.375 1.00 0.00 36 ALA A O 20
ATOM 29058 N N . ILE A 1 37 ? -1.429 3.233 2.366 1.00 0.00 37 ILE A N 20
ATOM 29059 C CA . ILE A 1 37 ? -1.468 4.579 2.912 1.00 0.00 37 ILE A CA 20
ATOM 29060 C C . ILE A 1 37 ? -2.850 4.838 3.516 1.00 0.00 37 ILE A C 20
ATOM 29061 O O . ILE A 1 37 ? -2.964 5.167 4.696 1.00 0.00 37 ILE A O 20
ATOM 29077 N N . HIS A 1 38 ? -3.866 4.679 2.680 1.00 0.00 38 HIS A N 20
ATOM 29078 C CA . HIS A 1 38 ? -5.235 4.891 3.118 1.00 0.00 38 HIS A CA 20
ATOM 29079 C C . HIS A 1 38 ? -5.968 3.550 3.180 1.00 0.00 38 HIS A C 20
ATOM 29080 O O . HIS A 1 38 ? -5.559 2.585 2.537 1.00 0.00 38 HIS A O 20
ATOM 29094 N N . HIS A 1 39 ? -7.040 3.532 3.958 1.00 0.00 39 HIS A N 20
ATOM 29095 C CA . HIS A 1 39 ? -7.834 2.326 4.112 1.00 0.00 39 HIS A CA 20
ATOM 29096 C C . HIS A 1 39 ? -8.288 1.832 2.737 1.00 0.00 39 HIS A C 20
ATOM 29097 O O . HIS A 1 39 ? -8.317 2.600 1.776 1.00 0.00 39 HIS A O 20
ATOM 29111 N N . GLU A 1 40 ? -8.632 0.553 2.687 1.00 0.00 40 GLU A N 20
ATOM 29112 C CA . GLU A 1 40 ? -9.083 -0.052 1.445 1.00 0.00 40 GLU A CA 20
ATOM 29113 C C . GLU A 1 40 ? -7.964 -0.023 0.402 1.00 0.00 40 GLU A C 20
ATOM 29114 O O . GLU A 1 40 ? -8.138 0.525 -0.685 1.00 0.00 40 GLU A O 20
ATOM 29126 N N . ASP A 1 41 ? -6.840 -0.620 0.772 1.00 0.00 41 ASP A N 20
ATOM 29127 C CA . ASP A 1 41 ? -5.692 -0.669 -0.119 1.00 0.00 41 ASP A CA 20
ATOM 29128 C C . ASP A 1 41 ? -4.763 -1.804 0.317 1.00 0.00 41 ASP A C 20
ATOM 29129 O O . ASP A 1 41 ? -4.751 -2.188 1.486 1.00 0.00 41 ASP A O 20
ATOM 29138 N N . LEU A 1 42 ? -4.006 -2.309 -0.647 1.00 0.00 42 LEU A N 20
ATOM 29139 C CA . LEU A 1 42 ? -3.076 -3.392 -0.378 1.00 0.00 42 LEU A CA 20
ATOM 29140 C C . LEU A 1 42 ? -1.668 -2.819 -0.209 1.00 0.00 42 LEU A C 20
ATOM 29141 O O . LEU A 1 42 ? -1.355 -1.760 -0.750 1.00 0.00 42 LEU A O 20
ATOM 29157 N N . SER A 1 43 ? -0.854 -3.544 0.544 1.00 0.00 43 SER A N 20
ATOM 29158 C CA . SER A 1 43 ? 0.513 -3.122 0.790 1.00 0.00 43 SER A CA 20
ATOM 29159 C C . SER A 1 43 ? 1.485 -4.004 0.004 1.00 0.00 43 SER A C 20
ATOM 29160 O O . SER A 1 43 ? 1.306 -5.220 -0.067 1.00 0.00 43 SER A O 20
ATOM 29168 N N . PHE A 1 44 ? 2.491 -3.359 -0.567 1.00 0.00 44 PHE A N 20
ATOM 29169 C CA . PHE A 1 44 ? 3.491 -4.071 -1.346 1.00 0.00 44 PHE A CA 20
ATOM 29170 C C . PHE A 1 44 ? 4.864 -3.409 -1.212 1.00 0.00 44 PHE A C 20
ATOM 29171 O O . PHE A 1 44 ? 5.042 -2.499 -0.403 1.00 0.00 44 PHE A O 20
ATOM 29188 N N . GLN A 1 45 ? 5.798 -3.889 -2.018 1.00 0.00 45 GLN A N 20
ATOM 29189 C CA . GLN A 1 45 ? 7.149 -3.355 -2.001 1.00 0.00 45 GLN A CA 20
ATOM 29190 C C . GLN A 1 45 ? 7.610 -3.029 -3.423 1.00 0.00 45 GLN A C 20
ATOM 29191 O O . GLN A 1 45 ? 7.083 -3.576 -4.390 1.00 0.00 45 GLN A O 20
ATOM 29205 N N . LYS A 1 46 ? 8.589 -2.140 -3.505 1.00 0.00 46 LYS A N 20
ATOM 29206 C CA . LYS A 1 46 ? 9.126 -1.736 -4.792 1.00 0.00 46 LYS A CA 20
ATOM 29207 C C . LYS A 1 46 ? 9.777 -2.942 -5.471 1.00 0.00 46 LYS A C 20
ATOM 29208 O O . LYS A 1 46 ? 10.891 -3.330 -5.122 1.00 0.00 46 LYS A O 20
ATOM 29227 N N . GLY A 1 47 ? 9.052 -3.504 -6.429 1.00 0.00 47 GLY A N 20
ATOM 29228 C CA . GLY A 1 47 ? 9.545 -4.659 -7.160 1.00 0.00 47 GLY A CA 20
ATOM 29229 C C . GLY A 1 47 ? 8.600 -5.852 -7.001 1.00 0.00 47 GLY A C 20
ATOM 29230 O O . GLY A 1 47 ? 8.891 -6.947 -7.479 1.00 0.00 47 GLY A O 20
ATOM 29234 N N . ASP A 1 48 ? 7.488 -5.599 -6.327 1.00 0.00 48 ASP A N 20
ATOM 29235 C CA . ASP A 1 48 ? 6.498 -6.639 -6.099 1.00 0.00 48 ASP A CA 20
ATOM 29236 C C . ASP A 1 48 ? 5.512 -6.664 -7.269 1.00 0.00 48 ASP A C 20
ATOM 29237 O O . ASP A 1 48 ? 5.109 -5.615 -7.768 1.00 0.00 48 ASP A O 20
ATOM 29246 N N . GLN A 1 49 ? 5.154 -7.874 -7.672 1.00 0.00 49 GLN A N 20
ATOM 29247 C CA . GLN A 1 49 ? 4.223 -8.050 -8.774 1.00 0.00 49 GLN A CA 20
ATOM 29248 C C . GLN A 1 49 ? 2.836 -8.419 -8.244 1.00 0.00 49 GLN A C 20
ATOM 29249 O O . GLN A 1 49 ? 2.709 -9.273 -7.368 1.00 0.00 49 GLN A O 20
ATOM 29263 N N . MET A 1 50 ? 1.831 -7.757 -8.797 1.00 0.00 50 MET A N 20
ATOM 29264 C CA . MET A 1 50 ? 0.458 -8.005 -8.390 1.00 0.00 50 MET A CA 20
ATOM 29265 C C . MET A 1 50 ? -0.424 -8.319 -9.601 1.00 0.00 50 MET A C 20
ATOM 29266 O O . MET A 1 50 ? -0.180 -7.817 -10.697 1.00 0.00 50 MET A O 20
ATOM 29280 N N . VAL A 1 51 ? -1.431 -9.146 -9.362 1.00 0.00 51 VAL A N 20
ATOM 29281 C CA . VAL A 1 51 ? -2.350 -9.532 -10.418 1.00 0.00 51 VAL A CA 20
ATOM 29282 C C . VAL A 1 51 ? -3.568 -8.606 -10.392 1.00 0.00 51 VAL A C 20
ATOM 29283 O O . VAL A 1 51 ? -4.514 -8.840 -9.643 1.00 0.00 51 VAL A O 20
ATOM 29296 N N . VAL A 1 52 ? -3.504 -7.574 -11.220 1.00 0.00 52 VAL A N 20
ATOM 29297 C CA . VAL A 1 52 ? -4.590 -6.611 -11.301 1.00 0.00 52 VAL A CA 20
ATOM 29298 C C . VAL A 1 52 ? -5.870 -7.329 -11.734 1.00 0.00 52 VAL A C 20
ATOM 29299 O O . VAL A 1 52 ? -5.936 -7.878 -12.833 1.00 0.00 52 VAL A O 20
ATOM 29312 N N . LEU A 1 53 ? -6.854 -7.301 -10.848 1.00 0.00 53 LEU A N 20
ATOM 29313 C CA . LEU A 1 53 ? -8.129 -7.943 -11.126 1.00 0.00 53 LEU A CA 20
ATOM 29314 C C . LEU A 1 53 ? -9.139 -6.886 -11.579 1.00 0.00 53 LEU A C 20
ATOM 29315 O O . LEU A 1 53 ? -9.745 -7.017 -12.641 1.00 0.00 53 LEU A O 20
ATOM 29331 N N . GLU A 1 54 ? -9.287 -5.862 -10.751 1.00 0.00 54 GLU A N 20
ATOM 29332 C CA . GLU A 1 54 ? -10.212 -4.783 -11.054 1.00 0.00 54 GLU A CA 20
ATOM 29333 C C . GLU A 1 54 ? -9.455 -3.465 -11.223 1.00 0.00 54 GLU A C 20
ATOM 29334 O O . GLU A 1 54 ? -8.496 -3.200 -10.501 1.00 0.00 54 GLU A O 20
ATOM 29346 N N . GLU A 1 55 ? -9.914 -2.675 -12.182 1.00 0.00 55 GLU A N 20
ATOM 29347 C CA . GLU A 1 55 ? -9.292 -1.390 -12.455 1.00 0.00 55 GLU A CA 20
ATOM 29348 C C . GLU A 1 55 ? -10.360 -0.323 -12.698 1.00 0.00 55 GLU A C 20
ATOM 29349 O O . GLU A 1 55 ? -10.667 0.003 -13.844 1.00 0.00 55 GLU A O 20
ATOM 29361 N N . SER A 1 56 ? -10.899 0.190 -11.601 1.00 0.00 56 SER A N 20
ATOM 29362 C CA . SER A 1 56 ? -11.927 1.214 -11.681 1.00 0.00 56 SER A CA 20
ATOM 29363 C C . SER A 1 56 ? -11.410 2.415 -12.476 1.00 0.00 56 SER A C 20
ATOM 29364 O O . SER A 1 56 ? -12.101 2.925 -13.356 1.00 0.00 56 SER A O 20
ATOM 29372 N N . GLY A 1 57 ? -10.198 2.831 -12.137 1.00 0.00 57 GLY A N 20
ATOM 29373 C CA . GLY A 1 57 ? -9.581 3.962 -12.808 1.00 0.00 57 GLY A CA 20
ATOM 29374 C C . GLY A 1 57 ? -8.103 4.084 -12.430 1.00 0.00 57 GLY A C 20
ATOM 29375 O O . GLY A 1 57 ? -7.226 3.710 -13.208 1.00 0.00 57 GLY A O 20
ATOM 29379 N N . GLU A 1 58 ? -7.872 4.608 -11.235 1.00 0.00 58 GLU A N 20
ATOM 29380 C CA . GLU A 1 58 ? -6.516 4.784 -10.744 1.00 0.00 58 GLU A CA 20
ATOM 29381 C C . GLU A 1 58 ? -6.081 3.559 -9.936 1.00 0.00 58 GLU A C 20
ATOM 29382 O O . GLU A 1 58 ? -5.237 2.784 -10.383 1.00 0.00 58 GLU A O 20
ATOM 29394 N N . TRP A 1 59 ? -6.677 3.423 -8.761 1.00 0.00 59 TRP A N 20
ATOM 29395 C CA . TRP A 1 59 ? -6.362 2.306 -7.886 1.00 0.00 59 TRP A CA 20
ATOM 29396 C C . TRP A 1 59 ? -7.009 1.050 -8.473 1.00 0.00 59 TRP A C 20
ATOM 29397 O O . TRP A 1 59 ? -8.173 1.074 -8.867 1.00 0.00 59 TRP A O 20
ATOM 29418 N N . TRP A 1 60 ? -6.224 -0.017 -8.513 1.00 0.00 60 TRP A N 20
ATOM 29419 C CA . TRP A 1 60 ? -6.705 -1.280 -9.045 1.00 0.00 60 TRP A CA 20
ATOM 29420 C C . TRP A 1 60 ? -6.605 -2.329 -7.935 1.00 0.00 60 TRP A C 20
ATOM 29421 O O . TRP A 1 60 ? -5.740 -2.237 -7.065 1.00 0.00 60 TRP A O 20
ATOM 29442 N N . LYS A 1 61 ? -7.502 -3.302 -8.002 1.00 0.00 61 LYS A N 20
ATOM 29443 C CA . LYS A 1 61 ? -7.526 -4.367 -7.013 1.00 0.00 61 LYS A CA 20
ATOM 29444 C C . LYS A 1 61 ? -6.715 -5.556 -7.532 1.00 0.00 61 LYS A C 20
ATOM 29445 O O . LYS A 1 61 ? -7.219 -6.364 -8.309 1.00 0.00 61 LYS A O 20
ATOM 29464 N N . ALA A 1 62 ? -5.472 -5.625 -7.080 1.00 0.00 62 ALA A N 20
ATOM 29465 C CA . ALA A 1 62 ? -4.585 -6.702 -7.488 1.00 0.00 62 ALA A CA 20
ATOM 29466 C C . ALA A 1 62 ? -4.229 -7.554 -6.268 1.00 0.00 62 ALA A C 20
ATOM 29467 O O . ALA A 1 62 ? -4.500 -7.164 -5.134 1.00 0.00 62 ALA A O 20
ATOM 29474 N N . ARG A 1 63 ? -3.626 -8.701 -6.543 1.00 0.00 63 ARG A N 20
ATOM 29475 C CA . ARG A 1 63 ? -3.230 -9.611 -5.482 1.00 0.00 63 ARG A CA 20
ATOM 29476 C C . ARG A 1 63 ? -1.709 -9.770 -5.460 1.00 0.00 63 ARG A C 20
ATOM 29477 O O . ARG A 1 63 ? -1.101 -10.105 -6.476 1.00 0.00 63 ARG A O 20
ATOM 29498 N N . SER A 1 64 ? -1.137 -9.525 -4.290 1.00 0.00 64 SER A N 20
ATOM 29499 C CA . SER A 1 64 ? 0.303 -9.637 -4.123 1.00 0.00 64 SER A CA 20
ATOM 29500 C C . SER A 1 64 ? 0.756 -11.066 -4.430 1.00 0.00 64 SER A C 20
ATOM 29501 O O . SER A 1 64 ? 0.176 -12.026 -3.925 1.00 0.00 64 SER A O 20
ATOM 29509 N N . LEU A 1 65 ? 1.786 -11.160 -5.257 1.00 0.00 65 LEU A N 20
ATOM 29510 C CA . LEU A 1 65 ? 2.324 -12.456 -5.637 1.00 0.00 65 LEU A CA 20
ATOM 29511 C C . LEU A 1 65 ? 3.362 -12.895 -4.604 1.00 0.00 65 LEU A C 20
ATOM 29512 O O . LEU A 1 65 ? 4.130 -13.827 -4.847 1.00 0.00 65 LEU A O 20
ATOM 29528 N N . ALA A 1 66 ? 3.354 -12.206 -3.473 1.00 0.00 66 ALA A N 20
ATOM 29529 C CA . ALA A 1 66 ? 4.287 -12.513 -2.402 1.00 0.00 66 ALA A CA 20
ATOM 29530 C C . ALA A 1 66 ? 3.511 -13.041 -1.192 1.00 0.00 66 ALA A C 20
ATOM 29531 O O . ALA A 1 66 ? 4.055 -13.788 -0.379 1.00 0.00 66 ALA A O 20
ATOM 29538 N N . THR A 1 67 ? 2.254 -12.634 -1.113 1.00 0.00 67 THR A N 20
ATOM 29539 C CA . THR A 1 67 ? 1.398 -13.057 -0.017 1.00 0.00 67 THR A CA 20
ATOM 29540 C C . THR A 1 67 ? 0.001 -13.404 -0.535 1.00 0.00 67 THR A C 20
ATOM 29541 O O . THR A 1 67 ? -0.929 -13.585 0.250 1.00 0.00 67 THR A O 20
ATOM 29552 N N . ARG A 1 68 ? -0.103 -13.488 -1.853 1.00 0.00 68 ARG A N 20
ATOM 29553 C CA . ARG A 1 68 ? -1.371 -13.811 -2.485 1.00 0.00 68 ARG A CA 20
ATOM 29554 C C . ARG A 1 68 ? -2.496 -12.975 -1.874 1.00 0.00 68 ARG A C 20
ATOM 29555 O O . ARG A 1 68 ? -3.663 -13.365 -1.922 1.00 0.00 68 ARG A O 20
ATOM 29576 N N . LYS A 1 69 ? -2.109 -11.838 -1.313 1.00 0.00 69 LYS A N 20
ATOM 29577 C CA . LYS A 1 69 ? -3.072 -10.943 -0.693 1.00 0.00 69 LYS A CA 20
ATOM 29578 C C . LYS A 1 69 ? -3.975 -10.344 -1.774 1.00 0.00 69 LYS A C 20
ATOM 29579 O O . LYS A 1 69 ? -3.787 -10.608 -2.961 1.00 0.00 69 LYS A O 20
ATOM 29598 N N . GLU A 1 70 ? -4.934 -9.549 -1.325 1.00 0.00 70 GLU A N 20
ATOM 29599 C CA . GLU A 1 70 ? -5.866 -8.911 -2.238 1.00 0.00 70 GLU A CA 20
ATOM 29600 C C . GLU A 1 70 ? -6.329 -7.567 -1.672 1.00 0.00 70 GLU A C 20
ATOM 29601 O O . GLU A 1 70 ? -6.740 -7.486 -0.515 1.00 0.00 70 GLU A O 20
ATOM 29613 N N . GLY A 1 71 ? -6.248 -6.547 -2.513 1.00 0.00 71 GLY A N 20
ATOM 29614 C CA . GLY A 1 71 ? -6.653 -5.211 -2.110 1.00 0.00 71 GLY A CA 20
ATOM 29615 C C . GLY A 1 71 ? -6.353 -4.191 -3.211 1.00 0.00 71 GLY A C 20
ATOM 29616 O O . GLY A 1 71 ? -5.687 -4.511 -4.193 1.00 0.00 71 GLY A O 20
ATOM 29620 N N . TYR A 1 72 ? -6.860 -2.984 -3.009 1.00 0.00 72 TYR A N 20
ATOM 29621 C CA . TYR A 1 72 ? -6.655 -1.915 -3.972 1.00 0.00 72 TYR A CA 20
ATOM 29622 C C . TYR A 1 72 ? -5.236 -1.352 -3.871 1.00 0.00 72 TYR A C 20
ATOM 29623 O O . TYR A 1 72 ? -4.722 -1.147 -2.771 1.00 0.00 72 TYR A O 20
ATOM 29641 N N . ILE A 1 73 ? -4.642 -1.117 -5.031 1.00 0.00 73 ILE A N 20
ATOM 29642 C CA . ILE A 1 73 ? -3.293 -0.580 -5.087 1.00 0.00 73 ILE A CA 20
ATOM 29643 C C . ILE A 1 73 ? -3.249 0.576 -6.088 1.00 0.00 73 ILE A C 20
ATOM 29644 O O . ILE A 1 73 ? -4.035 0.614 -7.033 1.00 0.00 73 ILE A O 20
ATOM 29660 N N . PRO A 1 74 ? -2.297 1.515 -5.839 1.00 0.00 74 PRO A N 20
ATOM 29661 C CA . PRO A 1 74 ? -2.141 2.670 -6.708 1.00 0.00 74 PRO A CA 20
ATOM 29662 C C . PRO A 1 74 ? -1.462 2.280 -8.022 1.00 0.00 74 PRO A C 20
ATOM 29663 O O . PRO A 1 74 ? -0.503 1.510 -8.025 1.00 0.00 74 PRO A O 20
ATOM 29674 N N . SER A 1 75 ? -1.987 2.829 -9.108 1.00 0.00 75 SER A N 20
ATOM 29675 C CA . SER A 1 75 ? -1.444 2.548 -10.426 1.00 0.00 75 SER A CA 20
ATOM 29676 C C . SER A 1 75 ? -0.207 3.414 -10.677 1.00 0.00 75 SER A C 20
ATOM 29677 O O . SER A 1 75 ? 0.686 3.023 -11.427 1.00 0.00 75 SER A O 20
ATOM 29685 N N . ASN A 1 76 ? -0.196 4.573 -10.037 1.00 0.00 76 ASN A N 20
ATOM 29686 C CA . ASN A 1 76 ? 0.916 5.497 -10.182 1.00 0.00 76 ASN A CA 20
ATOM 29687 C C . ASN A 1 76 ? 2.137 4.937 -9.452 1.00 0.00 76 ASN A C 20
ATOM 29688 O O . ASN A 1 76 ? 3.229 5.499 -9.539 1.00 0.00 76 ASN A O 20
ATOM 29699 N N . TYR A 1 77 ? 1.914 3.838 -8.749 1.00 0.00 77 TYR A N 20
ATOM 29700 C CA . TYR A 1 77 ? 2.984 3.195 -8.004 1.00 0.00 77 TYR A CA 20
ATOM 29701 C C . TYR A 1 77 ? 3.323 1.827 -8.600 1.00 0.00 77 TYR A C 20
ATOM 29702 O O . TYR A 1 77 ? 4.127 1.084 -8.040 1.00 0.00 77 TYR A O 20
ATOM 29720 N N . VAL A 1 78 ? 2.693 1.538 -9.729 1.00 0.00 78 VAL A N 20
ATOM 29721 C CA . VAL A 1 78 ? 2.918 0.273 -10.408 1.00 0.00 78 VAL A CA 20
ATOM 29722 C C . VAL A 1 78 ? 3.234 0.539 -11.882 1.00 0.00 78 VAL A C 20
ATOM 29723 O O . VAL A 1 78 ? 3.098 1.666 -12.356 1.00 0.00 78 VAL A O 20
ATOM 29736 N N . ALA A 1 79 ? 3.650 -0.517 -12.565 1.00 0.00 79 ALA A N 20
ATOM 29737 C CA . ALA A 1 79 ? 3.986 -0.412 -13.974 1.00 0.00 79 ALA A CA 20
ATOM 29738 C C . ALA A 1 79 ? 3.901 -1.796 -14.619 1.00 0.00 79 ALA A C 20
ATOM 29739 O O . ALA A 1 79 ? 4.705 -2.677 -14.318 1.00 0.00 79 ALA A O 20
ATOM 29746 N N . ARG A 1 80 ? 2.918 -1.946 -15.496 1.00 0.00 80 ARG A N 20
ATOM 29747 C CA . ARG A 1 80 ? 2.717 -3.208 -16.187 1.00 0.00 80 ARG A CA 20
ATOM 29748 C C . ARG A 1 80 ? 4.064 -3.825 -16.568 1.00 0.00 80 ARG A C 20
ATOM 29749 O O . ARG A 1 80 ? 4.977 -3.118 -16.991 1.00 0.00 80 ARG A O 20
ATOM 29770 N N . VAL A 1 81 ? 4.145 -5.137 -16.405 1.00 0.00 81 VAL A N 20
ATOM 29771 C CA . VAL A 1 81 ? 5.365 -5.858 -16.727 1.00 0.00 81 VAL A CA 20
ATOM 29772 C C . VAL A 1 81 ? 5.666 -5.701 -18.219 1.00 0.00 81 VAL A C 20
ATOM 29773 O O . VAL A 1 81 ? 6.828 -5.671 -18.622 1.00 0.00 81 VAL A O 20
ATOM 29786 N N . ASP A 1 82 ? 4.599 -5.606 -18.999 1.00 0.00 82 ASP A N 20
ATOM 29787 C CA . ASP A 1 82 ? 4.735 -5.453 -20.437 1.00 0.00 82 ASP A CA 20
ATOM 29788 C C . ASP A 1 82 ? 4.866 -3.968 -20.777 1.00 0.00 82 ASP A C 20
ATOM 29789 O O . ASP A 1 82 ? 4.766 -3.583 -21.941 1.00 0.00 82 ASP A O 20
ATOM 29798 N N . SER A 1 83 ? 5.089 -3.174 -19.741 1.00 0.00 83 SER A N 20
ATOM 29799 C CA . SER A 1 83 ? 5.237 -1.739 -19.915 1.00 0.00 83 SER A CA 20
ATOM 29800 C C . SER A 1 83 ? 6.623 -1.293 -19.445 1.00 0.00 83 SER A C 20
ATOM 29801 O O . SER A 1 83 ? 6.798 -0.157 -19.006 1.00 0.00 83 SER A O 20
ATOM 29809 N N . LEU A 1 84 ? 7.571 -2.211 -19.550 1.00 0.00 84 LEU A N 20
ATOM 29810 C CA . LEU A 1 84 ? 8.937 -1.927 -19.141 1.00 0.00 84 LEU A CA 20
ATOM 29811 C C . LEU A 1 84 ? 9.788 -1.645 -20.380 1.00 0.00 84 LEU A C 20
ATOM 29812 O O . LEU A 1 84 ? 9.583 -2.252 -21.430 1.00 0.00 84 LEU A O 20
ATOM 29828 N N . GLU A 1 85 ? 10.726 -0.724 -20.216 1.00 0.00 85 GLU A N 20
ATOM 29829 C CA . GLU A 1 85 ? 11.610 -0.353 -21.309 1.00 0.00 85 GLU A CA 20
ATOM 29830 C C . GLU A 1 85 ? 13.007 -0.933 -21.081 1.00 0.00 85 GLU A C 20
ATOM 29831 O O . GLU A 1 85 ? 13.744 -0.464 -20.216 1.00 0.00 85 GLU A O 20
ATOM 29843 N N . THR A 1 86 ? 13.329 -1.946 -21.874 1.00 0.00 86 THR A N 20
ATOM 29844 C CA . THR A 1 86 ? 14.625 -2.594 -21.770 1.00 0.00 86 THR A CA 20
ATOM 29845 C C . THR A 1 86 ? 14.889 -3.030 -20.327 1.00 0.00 86 THR A C 20
ATOM 29846 O O . THR A 1 86 ? 14.600 -4.166 -19.955 1.00 0.00 86 THR A O 20
ATOM 29863 N N . HIS B 2 2 ? -10.955 1.661 -6.578 1.00 0.00 120 HIS B N 20
ATOM 29864 C CA . HIS B 2 2 ? -11.666 2.554 -5.677 1.00 0.00 120 HIS B CA 20
ATOM 29865 C C . HIS B 2 2 ? -11.751 3.949 -6.299 1.00 0.00 120 HIS B C 20
ATOM 29866 O O . HIS B 2 2 ? -12.842 4.436 -6.593 1.00 0.00 120 HIS B O 20
ATOM 29880 N N . SER B 2 3 ? -10.586 4.552 -6.482 1.00 0.00 121 SER B N 20
ATOM 29881 C CA . SER B 2 3 ? -10.515 5.883 -7.063 1.00 0.00 121 SER B CA 20
ATOM 29882 C C . SER B 2 3 ? -11.151 6.902 -6.116 1.00 0.00 121 SER B C 20
ATOM 29883 O O . SER B 2 3 ? -12.043 7.652 -6.513 1.00 0.00 121 SER B O 20
ATOM 29891 N N . LYS B 2 4 ? -10.669 6.898 -4.883 1.00 0.00 122 LYS B N 20
ATOM 29892 C CA . LYS B 2 4 ? -11.178 7.814 -3.876 1.00 0.00 122 LYS B CA 20
ATOM 29893 C C . LYS B 2 4 ? -10.157 8.930 -3.644 1.00 0.00 122 LYS B C 20
ATOM 29894 O O . LYS B 2 4 ? -10.517 10.025 -3.215 1.00 0.00 122 LYS B O 20
ATOM 29913 N N . TYR B 2 5 ? -8.905 8.612 -3.937 1.00 0.00 123 TYR B N 20
ATOM 29914 C CA . TYR B 2 5 ? -7.830 9.575 -3.765 1.00 0.00 123 TYR B CA 20
ATOM 29915 C C . TYR B 2 5 ? -7.095 9.817 -5.086 1.00 0.00 123 TYR B C 20
ATOM 29916 O O . TYR B 2 5 ? -7.020 8.926 -5.930 1.00 0.00 123 TYR B O 20
ATOM 29934 N N . PRO B 2 6 ? -6.558 11.058 -5.224 1.00 0.00 124 PRO B N 20
ATOM 29935 C CA . PRO B 2 6 ? -5.831 11.429 -6.428 1.00 0.00 124 PRO B CA 20
ATOM 29936 C C . PRO B 2 6 ? -4.442 10.787 -6.449 1.00 0.00 124 PRO B C 20
ATOM 29937 O O . PRO B 2 6 ? -3.437 11.482 -6.584 1.00 0.00 124 PRO B O 20
ATOM 29948 N N . LEU B 2 7 ? -4.432 9.470 -6.312 1.00 0.00 125 LEU B N 20
ATOM 29949 C CA . LEU B 2 7 ? -3.183 8.728 -6.314 1.00 0.00 125 LEU B CA 20
ATOM 29950 C C . LEU B 2 7 ? -2.300 9.220 -5.165 1.00 0.00 125 LEU B C 20
ATOM 29951 O O . LEU B 2 7 ? -2.405 10.371 -4.747 1.00 0.00 125 LEU B O 20
ATOM 29967 N N . PRO B 2 8 ? -1.428 8.298 -4.675 1.00 0.00 126 PRO B N 20
ATOM 29968 C CA . PRO B 2 8 ? -0.529 8.626 -3.583 1.00 0.00 126 PRO B CA 20
ATOM 29969 C C . PRO B 2 8 ? 0.623 9.509 -4.068 1.00 0.00 126 PRO B C 20
ATOM 29970 O O . PRO B 2 8 ? 0.833 9.658 -5.271 1.00 0.00 126 PRO B O 20
ATOM 29981 N N . PRO B 2 9 ? 1.359 10.088 -3.081 1.00 0.00 127 PRO B N 20
ATOM 29982 C CA . PRO B 2 9 ? 2.484 10.952 -3.395 1.00 0.00 127 PRO B CA 20
ATOM 29983 C C . PRO B 2 9 ? 3.690 10.135 -3.863 1.00 0.00 127 PRO B C 20
ATOM 29984 O O . PRO B 2 9 ? 4.191 9.285 -3.128 1.00 0.00 127 PRO B O 20
ATOM 29995 N N . LEU B 2 10 ? 4.122 10.421 -5.082 1.00 0.00 128 LEU B N 20
ATOM 29996 C CA . LEU B 2 10 ? 5.259 9.723 -5.656 1.00 0.00 128 LEU B CA 20
ATOM 29997 C C . LEU B 2 10 ? 6.504 10.005 -4.812 1.00 0.00 128 LEU B C 20
ATOM 29998 O O . LEU B 2 10 ? 6.788 11.156 -4.483 1.00 0.00 128 LEU B O 20
ATOM 30014 N N . PRO B 2 11 ? 7.233 8.906 -4.477 1.00 0.00 129 PRO B N 20
ATOM 30015 C CA . PRO B 2 11 ? 8.440 9.025 -3.678 1.00 0.00 129 PRO B CA 20
ATOM 30016 C C . PRO B 2 11 ? 9.597 9.581 -4.512 1.00 0.00 129 PRO B C 20
ATOM 30017 O O . PRO B 2 11 ? 10.483 10.249 -3.981 1.00 0.00 129 PRO B O 20
ATOM 30028 N N . SER B 2 12 ? 9.551 9.284 -5.802 1.00 0.00 130 SER B N 20
ATOM 30029 C CA . SER B 2 12 ? 10.583 9.745 -6.714 1.00 0.00 130 SER B CA 20
ATOM 30030 C C . SER B 2 12 ? 11.957 9.278 -6.227 1.00 0.00 130 SER B C 20
ATOM 30031 O O . SER B 2 12 ? 12.498 9.823 -5.266 1.00 0.00 130 SER B O 20
ATOM 30039 N N . LEU B 2 13 ? 12.481 8.273 -6.914 1.00 0.00 131 LEU B N 20
ATOM 30040 C CA . LEU B 2 13 ? 13.782 7.726 -6.565 1.00 0.00 131 LEU B CA 20
ATOM 30041 C C . LEU B 2 13 ? 14.825 8.845 -6.590 1.00 0.00 131 LEU B C 20
ATOM 30042 O O . LEU B 2 13 ? 15.792 8.816 -5.831 1.00 0.00 131 LEU B O 20
#

InterPro domains:
  IPR000719 Protein kinase domain [PS50011] (262-515)
  IPR000980 SH2 domain [PF00017] (144-226)
  IPR000980 SH2 domain [PS50001] (144-241)
  IPR000980 SH2 domain [SM00252] (142-232)
  IPR001245 Serine-threonine/tyrosine-protein kinase, catalytic domain [PF07714] (262-511)
  IPR001245 Serine-threonine/tyrosine-protein kinase, catalytic domain [PR00109] (333-346)
  IPR001245 Serine-threonine/tyrosine-protein kinase, catalytic domain [PR00109] (371-389)
  IPR001245 Serine-threonine/tyrosine-protein kinase, catalytic domain [PR00109] (419-429)
  IPR001245 Serine-threonine/tyrosine-protein kinase, catalytic domain [PR00109] (438-460)
  IPR001245 Serine-threonine/tyrosine-protein kinase, catalytic domain [PR00109] (482-504)
  IPR001452 SH3 domain [PF00018] (84-130)
  IPR001452 SH3 domain [PR00452] (81-91)
  IPR001452 SH3 domain [PR00452] (95-110)
  IPR001452 SH3 domain [PR00452] (111-120)
  IPR001452 SH3 domain [PR00452] (124-136)
  IPR001452 SH3 domain [PS50002] (78-138)
  IPR001452 SH3 domain [SM00326] (81-137)
  IPR008266 Tyrosine-protein kinase, active site [PS00109] (377-389)
  IPR011009 Protein kinase-like domain superfamily [SSF56112] (249-518)
  IPR017441 Protein kinase, ATP binding site [PS00107] (268-290)

Radius of gyration: 23.73 Å; Cα contacts (8 Å, |Δi|>4): 162; chains: 2; bounding box: 66×73×26 Å

Sequence (98 aa):
GPLGSPGPNSHNSNTPGIREAGSEDIIVVALYDYEAIHHEDLSFQKGDQMVVLEESGEWWKARSLATRKEGYIPSNYVARVDSLETHSKYPLPPLPSLGPLGSPGPNSHNSNTPGIREAGSEDIIVVALYDYEAIHHEDLSFQKGDQMVVLEESGEWWKARSLATRKEGYIPSNYVARVDSLETHSKYPLPPLPSLGPLGSPGPNSHNSNTPGIREAGSEDIIVVALYDYEAIHHEDLSFQKGDQMVVLEESGEWWKARSLATRKEGYIPSNYVARVDSLETHSKYPLPPLPSLGPLGSPGPNSHNSNTPGIREAGSEDIIVVALYDYEAIHHEDLSFQKGDQMVVLEESGEWWKARSLATRKEGYIPSNYVARVDSLETHSKYPLPPLPSLGPLGSPGPNSHNSNTPGIREAGSEDIIVVALYDYEAIHHEDLSFQKGDQMVVLEESGEWWKARSLATRKEGYIPSNYVARVDSLETHSKYPLPPLPSLGPLGSPGPNSHNSNTPGIREAGSEDIIVVALYDYEAIHHEDLSFQKGDQMVVLEESGEWWKARSLATRKEGYIPSNYVARVDSLETHSKYPLPPLPSLGPLGSPGPNSHNSNTPGIREAGSEDIIVVALYDYEAIHHEDLSFQKGDQMVVLEESGEWWKARSLATRKEGYIPSNYVARVDSLETHSKYPLPPLPSLGPLGSPGPNSHNSNTPGIREAGSEDIIVVALYDYEAIHHEDLSFQKGDQMVVLEESGEWWKARSLATRKEGYIPSNYVARVDSLETHSKYPLPPLPSLGPLGSPGPNSHNSNTPGIREAGSEDIIVVALYDYEAIHHEDLSFQKGDQMVVLEESGEWWKARSLATRKEGYIPSNYVARVDSLETHSKYPLPPLPSLGPLGSPGPNSHNSNTPGIREAGSEDIIVVALYDYEAIHHEDLSFQKGDQMVVLEESGEWWKARSLATRKEGYIPSNYVARVDSLETHSKYPLPPLPSLGPLGSPGPNSHNSNTPGIREAGSEDIIVVALYDYEAIHHEDLSFQKGDQMVVLEESGEWWKARSLATRKEGYIPSNYVARVDSLETHSKYPLPPLPSLGPLGSPGPNSHNSNTPGIREAGSEDIIVVALYDYEAIHHEDLSFQKGDQMVVLEESGEWWKARSLATRKEGYIPSNYVARVDSLETHSKYPLPPLPSLGPLGSPGPNSHNSNTPGIREAGSEDIIVVALYDYEAIHHEDLSFQKGDQMVVLEESGEWWKARSLATRKEGYIPSNYVARVDSLETHSKYPLPPLPSLGPLGSPGPNSHNSNTPGIREAGSEDIIVVALYDYEAIHHEDLSFQKGDQMVVLEESGEWWKARSLATRKEGYIPSNYVARVDSLETHSKYPLPPLPSLGPLGSPGPNSHNSNTPGIREAGSEDIIVVALYDYEAIHHEDLSFQKGDQMVVLEESGEWWKARSLATRKEGYIPSNYVARVDSLETHSKYPLPPLPSLGPLGSPGPNSHNSNTPGIREAGSEDIIVVALYDYEAIHHEDLSFQKGDQMVVLEESGEWWKARSLATRKEGYIPSNYVARVDSLETHSKYPLPPLPSLGPLGSPGPNSHNSNTPGIREAGSEDIIVVALYDYEAIHHEDLSFQKGDQMVVLEESGEWWKARSLATRKEGYIPSNYVARVDSLETHSKYPLPPLPSLGPLGSPGPNSHNSNTPGIREAGSEDIIVVALYDYEAIHHEDLSFQKGDQMVVLEESGEWWKARSLATRKEGYIPSNYVARVDSLETHSKYPLPPLPSLGPLGSPGPNSHNSNTPGIREAGSEDIIVVALYDYEAIHHEDLSFQKGDQMVVLEESGEWWKARSLATRKEGYIPSNYVARVDSLETHSKYPLPPLPSLGPLGSPGPNSHNSNTPGIREAGSEDIIVVALYDYEAIHHEDLSFQKGDQMVVLEESGEWWKARSLATRKEGYIPSNYVARVDSLETHSKYPLPPLPSL

Secondary structure (DSSP, 8-state):
----------------S--------EEEEESS-EE-SSSS--EE-TT-EEEEEE-SSSSEEEEETTT---EEE-STTEEEGGG---/---SS-------

Solvent-accessible surface area: 7760 Å² total; per-residue (Å²): 114,133,183,75,110,137,67,136,135,109,173,136,108,145,104,109,84,116,226,164,98,79,102,141,88,34,39,0,28,3,61,41,91,4,152,42,98,27,122,103,24,15,46,10,117,110,48,28,52,0,9,10,83,111,98,79,34,75,3,41,75,0,74,3,87,73,82,184,107,111,14,42,0,0,21,28,10,8,20,122,69,134,75,99,151,175,90,81,102,99,124,42,8,104,104,56,119,157

GO terms:
  GO:0005515 protein binding (F, IPI)
  GO:0005764 lysosome (C, IDA)
  GO:0005884 actin filament (C, IDA)
  GO:0071801 regulation of podosome assembly (P, IDA)
  GO:0002522 leukocyte migration involved in immune response (P, TAS)
  GO:0002758 innate immune response-activating signaling pathway (P, TAS)
  GO:0043299 leukocyte degranulation (P, TAS)
  GO:0045728 respiratory burst after phagocytosis (P, TAS)
  GO:0019221 cytokine-mediated signaling pathway (P, TAS)
  GO:0030838 positive regulation of actin filament polymerization (P, TAS)
  GO:0031663 lipopolysaccharide-mediated signaling pathway (P, TAS)
  GO:0060333 type II interferon-mediated signaling pathway (P, TAS)
  GO:0050727 regulation of inflammatory response (P, TAS)
  GO:0007155 cell adhesion (P, TAS)
  GO:0007229 integrin-mediated signaling pathway (P, TAS)
  GO:0004713 protein tyrosine kinase activity (F, IMP)
  GO:0005925 focal adhesion (C, IMP)
  GO:0043066 negative regulation of apoptotic process (P, IMP)
  GO:0018108 peptidyl-tyrosine phosphorylation (P, IMP)
  GO:0046777 protein autophosphorylation (P, IMP)